Protein 8YEI (pdb70)

Nearest PDB structures (foldseek):
  2r5i-assembly1_B  TM=9.940E-01  e=1.016E-78  human papillomavirus 18
  5y9f-assembly2_F  TM=9.813E-01  e=5.037E-71  human papillomavirus 59
  5y9f-assembly2_I  TM=9.807E-01  e=5.629E-71  human papillomavirus 59
  5y9f-assembly1_E  TM=9.811E-01  e=9.809E-71  human papillomavirus 59
  5w1o-assembly1_C  TM=9.750E-01  e=9.141E-66  Human papillomavirus

Structure (mmCIF, N/CA/C/O backbone):
data_8YEI
#
_entry.id   8YEI
#
_cell.length_a   1.00
_cell.length_b   1.00
_cell.length_c   1.00
_cell.angle_alpha   90.00
_cell.angle_beta   90.00
_cell.angle_gamma   90.00
#
_symmetry.space_group_name_H-M   'P 1'
#
loop_
_entity.id
_entity.type
_entity.pdbx_description
1 polymer 'heavy chain of antibody F5-203'
2 polymer 'light chain of antibody F5-203'
3 polymer 'Major capsid protein L1'
#
loop_
_atom_site.group_PDB
_atom_site.id
_atom_site.type_symbol
_atom_site.label_atom_id
_atom_site.label_alt_id
_atom_site.label_comp_id
_atom_site.label_asym_id
_atom_site.label_entity_id
_atom_site.label_seq_id
_atom_site.pdbx_PDB_ins_code
_atom_site.Cartn_x
_atom_site.Cartn_y
_atom_site.Cartn_z
_atom_site.occupancy
_atom_site.B_iso_or_equiv
_atom_site.auth_seq_id
_atom_site.auth_comp_id
_atom_site.auth_asym_id
_atom_site.auth_atom_id
_atom_site.pdbx_PDB_model_num
ATOM 1 N N . GLN A 1 1 ? 140.799 133.012 170.187 1.00 73.44 1 GLN H N 1
ATOM 2 C CA . GLN A 1 1 ? 139.679 132.095 170.359 1.00 73.44 1 GLN H CA 1
ATOM 3 C C . GLN A 1 1 ? 138.355 132.842 170.217 1.00 73.44 1 GLN H C 1
ATOM 4 O O . GLN A 1 1 ? 138.224 133.981 170.665 1.00 73.44 1 GLN H O 1
ATOM 10 N N . VAL A 1 2 ? 137.379 132.193 169.590 1.00 68.97 2 VAL H N 1
ATOM 11 C CA . VAL A 1 2 ? 136.085 132.814 169.331 1.00 68.97 2 VAL H CA 1
ATOM 12 C C . VAL A 1 2 ? 135.287 132.871 170.626 1.00 68.97 2 VAL H C 1
ATOM 13 O O . VAL A 1 2 ? 135.131 131.860 171.321 1.00 68.97 2 VAL H O 1
ATOM 17 N N . GLN A 1 3 ? 134.782 134.058 170.954 1.00 71.93 3 GLN H N 1
ATOM 18 C CA . GLN A 1 3 ? 134.002 134.282 172.160 1.00 71.93 3 GLN H CA 1
ATOM 19 C C . GLN A 1 3 ? 132.671 134.913 171.779 1.00 71.93 3 GLN H C 1
ATOM 20 O O . GLN A 1 3 ? 132.609 135.758 170.881 1.00 71.93 3 GLN H O 1
ATOM 26 N N . LEU A 1 4 ? 131.607 134.494 172.459 1.00 70.97 4 LEU H N 1
ATOM 27 C CA . LEU A 1 4 ? 130.254 134.959 172.185 1.00 70.97 4 LEU H CA 1
ATOM 28 C C . LEU A 1 4 ? 129.691 135.625 173.430 1.00 70.97 4 LEU H C 1
ATOM 29 O O . LEU A 1 4 ? 129.818 135.086 174.535 1.00 70.97 4 LEU H O 1
ATOM 34 N N . GLN A 1 5 ? 129.070 136.790 173.256 1.00 75.64 5 GLN H N 1
ATOM 35 C CA . GLN A 1 5 ? 128.495 137.523 174.378 1.00 75.64 5 GLN H CA 1
ATOM 36 C C . GLN A 1 5 ? 127.059 137.907 174.059 1.00 75.64 5 GLN H C 1
ATOM 37 O O . GLN A 1 5 ? 126.770 138.370 172.953 1.00 75.64 5 GLN H O 1
ATOM 43 N N . GLU A 1 6 ? 126.165 137.725 175.028 1.00 76.29 6 GLU H N 1
ATOM 44 C CA . GLU A 1 6 ? 124.756 138.054 174.865 1.00 76.29 6 GLU H CA 1
ATOM 45 C C . GLU A 1 6 ? 124.415 139.328 175.626 1.00 76.29 6 GLU H C 1
ATOM 46 O O . GLU A 1 6 ? 124.817 139.504 176.779 1.00 76.29 6 GLU H O 1
ATOM 52 N N . SER A 1 7 ? 123.668 140.213 174.970 1.00 79.85 7 SER H N 1
ATOM 53 C CA . SER A 1 7 ? 123.228 141.468 175.561 1.00 79.85 7 SER H CA 1
ATOM 54 C C . SER A 1 7 ? 121.744 141.669 175.295 1.00 79.85 7 SER H C 1
ATOM 55 O O . SER A 1 7 ? 121.263 141.433 174.182 1.00 79.85 7 SER H O 1
ATOM 58 N N . GLY A 1 8 ? 121.022 142.112 176.321 1.00 84.24 8 GLY H N 1
ATOM 59 C CA . GLY A 1 8 ? 119.611 142.382 176.196 1.00 84.24 8 GLY H CA 1
ATOM 60 C C . GLY A 1 8 ? 118.949 142.646 177.533 1.00 84.24 8 GLY H C 1
ATOM 61 O O . GLY A 1 8 ? 119.575 142.540 178.593 1.00 84.24 8 GLY H O 1
ATOM 62 N N . PRO A 1 9 ? 117.667 143.013 177.505 1.00 88.06 9 PRO H N 1
ATOM 63 C CA . PRO A 1 9 ? 116.934 143.242 178.759 1.00 88.06 9 PRO H CA 1
ATOM 64 C C . PRO A 1 9 ? 116.722 141.941 179.519 1.00 88.06 9 PRO H C 1
ATOM 65 O O . PRO A 1 9 ? 116.227 140.956 178.967 1.00 88.06 9 PRO H O 1
ATOM 69 N N . GLY A 1 10 ? 117.114 141.945 180.794 1.00 88.22 10 GLY H N 1
ATOM 70 C CA . GLY A 1 10 ? 116.924 140.766 181.622 1.00 88.22 10 GLY H CA 1
ATOM 71 C C . GLY A 1 10 ? 115.465 140.482 181.923 1.00 88.22 10 GLY H C 1
ATOM 72 O O . GLY A 1 10 ? 115.046 139.323 181.974 1.00 88.22 10 GLY H O 1
ATOM 73 N N . LEU A 1 11 ? 114.672 141.530 182.129 1.00 90.85 11 LEU H N 1
ATOM 74 C CA . LEU A 1 11 ? 113.263 141.397 182.474 1.00 90.85 11 LEU H CA 1
ATOM 75 C C . LEU A 1 11 ? 112.426 141.873 181.294 1.00 90.85 11 LEU H C 1
ATOM 76 O O . LEU A 1 11 ? 112.579 143.012 180.839 1.00 90.85 11 LEU H O 1
ATOM 81 N N . VAL A 1 12 ? 111.549 141.002 180.803 1.00 93.17 12 VAL H N 1
ATOM 82 C CA . VAL A 1 12 ? 110.641 141.315 179.706 1.00 93.17 12 VAL H CA 1
ATOM 83 C C . VAL A 1 12 ? 109.223 141.038 180.185 1.00 93.17 12 VAL H C 1
ATOM 84 O O . VAL A 1 12 ? 108.918 139.922 180.622 1.00 93.17 12 VAL H O 1
ATOM 88 N N . LYS A 1 13 ? 108.363 142.051 180.111 1.00 95.21 13 LYS H N 1
ATOM 89 C CA . LYS A 1 13 ? 106.974 141.877 180.497 1.00 95.21 13 LYS H CA 1
ATOM 90 C C . LYS A 1 13 ? 106.250 141.000 179.474 1.00 95.21 13 LYS H C 1
ATOM 91 O O . LYS A 1 13 ? 106.618 140.983 178.296 1.00 95.21 13 LYS H O 1
ATOM 97 N N . PRO A 1 14 ? 105.242 140.236 179.906 1.00 95.19 14 PRO H N 1
ATOM 98 C CA . PRO A 1 14 ? 104.544 139.337 178.978 1.00 95.19 14 PRO H CA 1
ATOM 99 C C . PRO A 1 14 ? 103.795 140.088 177.887 1.00 95.19 14 PRO H C 1
ATOM 100 O O . PRO A 1 14 ? 103.321 141.209 178.086 1.00 95.19 14 PRO H O 1
ATOM 104 N N . SER A 1 15 ? 103.710 139.437 176.721 1.00 93.63 15 SER H N 1
ATOM 105 C CA . SER A 1 15 ? 103.099 139.901 175.473 1.00 93.63 15 SER H CA 1
ATOM 106 C C . SER A 1 15 ? 103.856 141.051 174.817 1.00 93.63 15 SER H C 1
ATOM 107 O O . SER A 1 15 ? 103.337 141.662 173.874 1.00 93.63 15 SER H O 1
ATOM 110 N N . GLU A 1 16 ? 105.064 141.368 175.278 1.00 93.58 16 GLU H N 1
ATOM 111 C CA . GLU A 1 16 ? 105.956 142.262 174.558 1.00 93.58 16 GLU H CA 1
ATOM 112 C C . GLU A 1 16 ? 106.939 141.439 173.727 1.00 93.58 16 GLU H C 1
ATOM 113 O O . GLU A 1 16 ? 106.802 140.220 173.584 1.00 93.58 16 GLU H O 1
ATOM 119 N N . THR A 1 17 ? 107.944 142.108 173.171 1.00 88.69 17 THR H N 1
ATOM 120 C CA . THR A 1 17 ? 108.922 141.473 172.300 1.00 88.69 17 THR H CA 1
ATOM 121 C C . THR A 1 17 ? 110.226 141.260 173.059 1.00 88.69 17 THR H C 1
ATOM 122 O O . THR A 1 17 ? 110.748 142.191 173.682 1.00 88.69 17 THR H O 1
ATOM 126 N N . LEU A 1 18 ? 110.741 140.035 173.007 1.00 85.17 18 LEU H N 1
ATOM 127 C CA . LEU A 1 18 ? 112.014 139.689 173.624 1.00 85.17 18 LEU H CA 1
ATOM 128 C C . LEU A 1 18 ? 113.125 139.971 172.621 1.00 85.17 18 LEU H C 1
ATOM 129 O O . LEU A 1 18 ? 113.183 139.338 171.564 1.00 85.17 18 LEU H O 1
ATOM 134 N N . SER A 1 19 ? 114.003 140.912 172.950 1.00 84.20 19 SER H N 1
ATOM 135 C CA . SER A 1 19 ? 115.095 141.303 172.070 1.00 84.20 19 SER H CA 1
ATOM 136 C C . SER A 1 19 ? 116.423 140.929 172.711 1.00 84.20 19 SER H C 1
ATOM 137 O O . SER A 1 19 ? 116.690 141.299 173.859 1.00 84.20 19 SER H O 1
ATOM 140 N N . LEU A 1 20 ? 117.248 140.191 171.971 1.00 79.15 20 LEU H N 1
ATOM 141 C CA . LEU A 1 20 ? 118.589 139.848 172.418 1.00 79.15 20 LEU H CA 1
ATOM 142 C C . LEU A 1 20 ? 119.549 140.013 171.253 1.00 79.15 20 LEU H C 1
ATOM 143 O O . LEU A 1 20 ? 119.155 139.945 170.089 1.00 79.15 20 LEU H O 1
ATOM 148 N N . THR A 1 21 ? 120.820 140.235 171.574 1.00 76.27 21 THR H N 1
ATOM 149 C CA . THR A 1 21 ? 121.855 140.293 170.555 1.00 76.27 21 THR H CA 1
ATOM 150 C C . THR A 1 21 ? 123.061 139.497 171.029 1.00 76.27 21 THR H C 1
ATOM 151 O O . THR A 1 21 ? 123.302 139.357 172.231 1.00 76.27 21 THR H O 1
ATOM 155 N N . CYS A 1 22 ? 123.795 138.941 170.070 1.00 74.18 22 CYS H N 1
ATOM 156 C CA . CYS A 1 22 ? 125.024 138.213 170.338 1.00 74.18 22 CYS H CA 1
ATOM 157 C C . CYS A 1 22 ? 126.151 138.845 169.542 1.00 74.18 22 CYS H C 1
ATOM 158 O O . CYS A 1 22 ? 126.034 139.025 168.323 1.00 74.18 22 CYS H O 1
ATOM 161 N N . THR A 1 23 ? 127.229 139.179 170.242 1.00 74.69 23 THR H N 1
ATOM 162 C CA . THR A 1 23 ? 128.425 139.775 169.668 1.00 74.69 23 THR H CA 1
ATOM 163 C C . THR A 1 23 ? 129.533 138.733 169.654 1.00 74.69 23 THR H C 1
ATOM 164 O O . THR A 1 23 ? 129.744 138.028 170.651 1.00 74.69 23 THR H O 1
ATOM 168 N N . VAL A 1 24 ? 130.224 138.634 168.522 1.00 72.73 24 VAL H N 1
ATOM 169 C CA . VAL A 1 24 ? 131.300 137.674 168.312 1.00 72.73 24 VAL H CA 1
ATOM 170 C C . VAL A 1 24 ? 132.624 138.421 168.372 1.00 72.73 24 VAL H C 1
ATOM 171 O O . VAL A 1 24 ? 132.833 139.386 167.628 1.00 72.73 24 VAL H O 1
ATOM 175 N N . SER A 1 25 ? 133.515 137.976 169.253 1.00 72.91 25 SER H N 1
ATOM 176 C CA . SER A 1 25 ? 134.830 138.579 169.419 1.00 72.91 25 SER H CA 1
ATOM 177 C C . SER A 1 25 ? 135.896 137.535 169.126 1.00 72.91 25 SER H C 1
ATOM 178 O O . SER A 1 25 ? 135.817 136.406 169.620 1.00 72.91 25 SER H O 1
ATOM 181 N N . GLY A 1 26 ? 136.891 137.913 168.329 1.00 71.80 26 GLY H N 1
ATOM 182 C CA . GLY A 1 26 ? 137.942 136.993 167.949 1.00 71.80 26 GLY H CA 1
ATOM 183 C C . GLY A 1 26 ? 137.620 136.096 166.778 1.00 71.80 26 GLY H C 1
ATOM 184 O O . GLY A 1 26 ? 138.395 135.176 166.493 1.00 71.80 26 GLY H O 1
ATOM 185 N N . GLY A 1 27 ? 136.505 136.329 166.089 1.00 68.65 27 GLY H N 1
ATOM 186 C CA . GLY A 1 27 ? 136.132 135.531 164.942 1.00 68.65 27 GLY H CA 1
ATOM 187 C C . GLY A 1 27 ? 135.303 136.345 163.973 1.00 68.65 27 GLY H C 1
ATOM 188 O O . GLY A 1 27 ? 134.944 137.493 164.241 1.00 68.65 27 GLY H O 1
ATOM 189 N N . SER A 1 28 ? 134.999 135.733 162.833 1.00 66.08 28 SER H N 1
ATOM 190 C CA . SER A 1 28 ? 134.205 136.358 161.788 1.00 66.08 28 SER H CA 1
ATOM 191 C C . SER A 1 28 ? 132.822 135.724 161.735 1.00 66.08 28 SER H C 1
ATOM 192 O O . SER A 1 28 ? 132.643 134.552 162.077 1.00 66.08 28 SER H O 1
ATOM 195 N N . ILE A 1 29 ? 131.842 136.513 161.298 1.00 65.30 29 ILE H N 1
ATOM 196 C CA . ILE A 1 29 ? 130.455 136.065 161.281 1.00 65.30 29 ILE H CA 1
ATOM 197 C C . ILE A 1 29 ? 130.026 135.586 159.892 1.00 65.30 29 ILE H C 1
ATOM 198 O O . ILE A 1 29 ? 129.062 134.811 159.784 1.00 65.30 29 ILE H O 1
ATOM 203 N N . THR A 1 30 ? 130.757 135.954 158.839 1.00 65.11 30 THR H N 1
ATOM 204 C CA . THR A 1 30 ? 130.385 135.621 157.469 1.00 65.11 30 THR H CA 1
ATOM 205 C C . THR A 1 30 ? 130.899 134.256 157.029 1.00 65.11 30 THR H C 1
ATOM 206 O O . THR A 1 30 ? 131.080 134.028 155.825 1.00 65.11 30 THR H O 1
ATOM 210 N N . ARG A 1 31 ? 131.136 133.337 157.963 1.00 61.37 31 ARG H N 1
ATOM 211 C CA . ARG A 1 31 ? 131.689 132.032 157.624 1.00 61.37 31 ARG H CA 1
ATOM 212 C C . ARG A 1 31 ? 130.763 130.881 157.980 1.00 61.37 31 ARG H C 1
ATOM 213 O O . ARG A 1 31 ? 130.525 130.005 157.140 1.00 61.37 31 ARG H O 1
ATOM 221 N N . TYR A 1 32 ? 130.230 130.852 159.195 1.00 59.87 32 TYR H N 1
ATOM 222 C CA . TYR A 1 32 ? 129.505 129.694 159.701 1.00 59.87 32 TYR H CA 1
ATOM 223 C C . TYR A 1 32 ? 128.061 130.066 160.020 1.00 59.87 32 TYR H C 1
ATOM 224 O O . TYR A 1 32 ? 127.614 131.191 159.786 1.00 59.87 32 TYR H O 1
ATOM 233 N N . HIS A 1 33 ? 127.330 129.093 160.555 1.00 57.97 33 HIS H N 1
ATOM 234 C CA . HIS A 1 33 ? 125.953 129.287 160.980 1.00 57.97 33 HIS H CA 1
ATOM 235 C C . HIS A 1 33 ? 125.933 129.752 162.430 1.00 57.97 33 HIS H C 1
ATOM 236 O O . HIS A 1 33 ? 126.829 129.432 163.211 1.00 57.97 33 HIS H O 1
ATOM 243 N N . TRP A 1 34 ? 124.900 130.508 162.794 1.00 61.21 34 TRP H N 1
ATOM 244 C CA . TRP A 1 34 ? 124.812 131.076 164.135 1.00 61.21 34 TRP H CA 1
ATOM 245 C C . TRP A 1 34 ? 123.432 130.798 164.707 1.00 61.21 34 TRP H C 1
ATOM 246 O O . TRP A 1 34 ? 122.432 131.294 164.183 1.00 61.21 34 TRP H O 1
ATOM 257 N N . SER A 1 35 ? 123.381 130.018 165.782 1.00 62.90 35 SER H N 1
ATOM 258 C CA . SER A 1 35 ? 122.130 129.526 166.338 1.00 62.90 35 SER H CA 1
ATOM 259 C C . SER A 1 35 ? 121.838 130.167 167.688 1.00 62.90 35 SER H C 1
ATOM 260 O O . SER A 1 35 ? 122.738 130.620 168.400 1.00 62.90 35 SER H O 1
ATOM 263 N N . TRP A 1 36 ? 120.552 130.191 168.029 1.00 66.82 36 TRP H N 1
ATOM 264 C CA . TRP A 1 36 ? 120.071 130.614 169.337 1.00 66.82 36 TRP H CA 1
ATOM 265 C C . TRP A 1 36 ? 119.429 129.413 170.015 1.00 66.82 36 TRP H C 1
ATOM 266 O O . TRP A 1 36 ? 118.612 128.721 169.402 1.00 66.82 36 TRP H O 1
ATOM 277 N N . ILE A 1 37 ? 119.827 129.137 171.256 1.00 65.19 37 ILE H N 1
ATOM 278 C CA . ILE A 1 37 ? 119.411 127.934 171.969 1.00 65.19 37 ILE H CA 1
ATOM 279 C C . ILE A 1 37 ? 119.010 128.332 173.382 1.00 65.19 37 ILE H C 1
ATOM 280 O O . ILE A 1 37 ? 119.800 128.950 174.101 1.00 65.19 37 ILE H O 1
ATOM 285 N N . ARG A 1 38 ? 117.798 127.971 173.790 1.00 70.40 38 ARG H N 1
ATOM 286 C CA . ARG A 1 38 ? 117.283 128.386 175.087 1.00 70.40 38 ARG H CA 1
ATOM 287 C C . ARG A 1 38 ? 117.116 127.196 176.023 1.00 70.40 38 ARG H C 1
ATOM 288 O O . ARG A 1 38 ? 116.789 126.084 175.599 1.00 70.40 38 ARG H O 1
ATOM 296 N N . GLN A 1 39 ? 117.363 127.445 177.306 1.00 72.92 39 GLN H N 1
ATOM 297 C CA . GLN A 1 39 ? 117.175 126.455 178.368 1.00 72.92 39 GLN H CA 1
ATOM 298 C C . GLN A 1 39 ? 116.220 127.015 179.409 1.00 72.92 39 GLN H C 1
ATOM 299 O O . GLN A 1 39 ? 116.614 127.880 180.210 1.00 72.92 39 GLN H O 1
ATOM 305 N N . PRO A 1 40 ? 114.949 126.607 179.408 1.00 75.31 40 PRO H N 1
ATOM 306 C CA . PRO A 1 40 ? 114.082 126.945 180.531 1.00 75.31 40 PRO H CA 1
ATOM 307 C C . PRO A 1 40 ? 114.537 126.224 181.786 1.00 75.31 40 PRO H C 1
ATOM 308 O O . PRO A 1 40 ? 115.135 125.137 181.710 1.00 75.31 40 PRO H O 1
ATOM 312 N N . PRO A 1 41 ? 114.307 126.805 182.966 1.00 77.85 41 PRO H N 1
ATOM 313 C CA . PRO A 1 41 ? 114.721 126.138 184.207 1.00 77.85 41 PRO H CA 1
ATOM 314 C C . PRO A 1 41 ? 113.934 124.859 184.451 1.00 77.85 41 PRO H C 1
ATOM 315 O O . PRO A 1 41 ? 112.744 124.768 184.141 1.00 77.85 41 PRO H O 1
ATOM 319 N N . GLY A 1 42 ? 114.619 123.863 185.008 1.00 78.09 42 GLY H N 1
ATOM 320 C CA . GLY A 1 42 ? 114.014 122.583 185.303 1.00 78.09 42 GLY H CA 1
ATOM 321 C C . GLY A 1 42 ? 113.949 121.613 184.144 1.00 78.09 42 GLY H C 1
ATOM 322 O O . GLY A 1 42 ? 113.470 120.486 184.330 1.00 78.09 42 GLY H O 1
ATOM 323 N N . LYS A 1 43 ? 114.412 122.004 182.957 1.00 75.59 43 LYS H N 1
ATOM 324 C CA . LYS A 1 43 ? 114.374 121.143 181.785 1.00 75.59 43 LYS H CA 1
ATOM 325 C C . LYS A 1 43 ? 115.627 121.382 180.952 1.00 75.59 43 LYS H C 1
ATOM 326 O O . LYS A 1 43 ? 116.514 122.153 181.331 1.00 75.59 43 LYS H O 1
ATOM 332 N N . GLY A 1 44 ? 115.696 120.710 179.804 1.00 72.73 44 GLY H N 1
ATOM 333 C CA . GLY A 1 44 ? 116.863 120.752 178.951 1.00 72.73 44 GLY H CA 1
ATOM 334 C C . GLY A 1 44 ? 116.822 121.884 177.941 1.00 72.73 44 GLY H C 1
ATOM 335 O O . GLY A 1 44 ? 115.958 122.763 177.971 1.00 72.73 44 GLY H O 1
ATOM 336 N N . LEU A 1 45 ? 117.791 121.850 177.030 1.00 66.63 45 LEU H N 1
ATOM 337 C CA . LEU A 1 45 ? 117.913 122.877 176.005 1.00 66.63 45 LEU H CA 1
ATOM 338 C C . LEU A 1 45 ? 116.805 122.751 174.967 1.00 66.63 45 LEU H C 1
ATOM 339 O O . LEU A 1 45 ? 116.229 121.680 174.762 1.00 66.63 45 LEU H O 1
ATOM 344 N N . GLU A 1 46 ? 116.510 123.869 174.308 1.00 65.86 46 GLU H N 1
ATOM 345 C CA . GLU A 1 46 ? 115.538 123.912 173.225 1.00 65.86 46 GLU H CA 1
ATOM 346 C C . GLU A 1 46 ? 116.083 124.791 172.110 1.00 65.86 46 GLU H C 1
ATOM 347 O O . GLU A 1 46 ? 116.430 125.952 172.345 1.00 65.86 46 GLU H O 1
ATOM 353 N N . TRP A 1 47 ? 116.161 124.235 170.905 1.00 61.58 47 TRP H N 1
ATOM 354 C CA . TRP A 1 47 ? 116.651 124.994 169.764 1.00 61.58 47 TRP H CA 1
ATOM 355 C C . TRP A 1 47 ? 115.609 126.006 169.308 1.00 61.58 47 TRP H C 1
ATOM 356 O O . TRP A 1 47 ? 114.405 125.735 169.322 1.00 61.58 47 TRP H O 1
ATOM 367 N N . ILE A 1 48 ? 116.081 127.180 168.899 1.00 64.81 48 ILE H N 1
ATOM 368 C CA . ILE A 1 48 ? 115.224 128.249 168.394 1.00 64.81 48 ILE H CA 1
ATOM 369 C C . ILE A 1 48 ? 115.377 128.405 166.885 1.00 64.81 48 ILE H C 1
ATOM 370 O O . ILE A 1 48 ? 114.400 128.316 166.140 1.00 64.81 48 ILE H O 1
ATOM 375 N N . GLY A 1 49 ? 116.595 128.636 166.417 1.00 64.41 49 GLY H N 1
ATOM 376 C CA . GLY A 1 49 ? 116.842 128.777 164.996 1.00 64.41 49 GLY H CA 1
ATOM 377 C C . GLY A 1 49 ? 118.224 129.335 164.758 1.00 64.41 49 GLY H C 1
ATOM 378 O O . GLY A 1 49 ? 118.896 129.819 165.674 1.00 64.41 49 GLY H O 1
ATOM 379 N N . ASN A 1 50 ? 118.633 129.284 163.493 1.00 63.84 50 ASN H N 1
ATOM 380 C CA . ASN A 1 50 ? 119.955 129.744 163.101 1.00 63.84 50 ASN H CA 1
ATOM 381 C C . ASN A 1 50 ? 119.883 130.648 161.878 1.00 63.84 50 ASN H C 1
ATOM 382 O O . ASN A 1 50 ? 118.950 130.580 161.070 1.00 63.84 50 ASN H O 1
ATOM 387 N N . ILE A 1 51 ? 120.900 131.497 161.772 1.00 65.10 51 ILE H N 1
ATOM 388 C CA . ILE A 1 51 ? 121.111 132.406 160.654 1.00 65.10 51 ILE H CA 1
ATOM 389 C C . ILE A 1 51 ? 122.371 131.968 159.918 1.00 65.10 51 ILE H C 1
ATOM 390 O O . ILE A 1 51 ? 123.371 131.588 160.542 1.00 65.10 51 ILE H O 1
ATOM 395 N N . TYR A 1 52 ? 122.309 131.977 158.588 1.00 66.34 52 TYR H N 1
ATOM 396 C CA . TYR A 1 52 ? 123.442 131.553 157.781 1.00 66.34 52 TYR H CA 1
ATOM 397 C C . TYR A 1 52 ? 124.460 132.684 157.669 1.00 66.34 52 TYR H C 1
ATOM 398 O O . TYR A 1 52 ? 124.312 133.759 158.257 1.00 66.34 52 TYR H O 1
ATOM 407 N N . ASN A 1 53 ? 125.514 132.437 156.892 1.00 69.77 53 ASN H N 1
ATOM 408 C CA . ASN A 1 53 ? 126.464 133.496 156.572 1.00 69.77 53 ASN H CA 1
ATOM 409 C C . ASN A 1 53 ? 125.912 134.465 155.529 1.00 69.77 53 ASN H C 1
ATOM 410 O O . ASN A 1 53 ? 126.166 135.673 155.604 1.00 69.77 53 ASN H O 1
ATOM 415 N N . ARG A 1 54 ? 125.157 133.955 154.554 1.00 69.21 54 ARG H N 1
ATOM 416 C CA . ARG A 1 54 ? 124.575 134.800 153.518 1.00 69.21 54 ARG H CA 1
ATOM 417 C C . ARG A 1 54 ? 123.364 135.583 154.004 1.00 69.21 54 ARG H C 1
ATOM 418 O O . ARG A 1 54 ? 123.014 136.597 153.391 1.00 69.21 54 ARG H O 1
ATOM 426 N N . GLY A 1 55 ? 122.720 135.142 155.081 1.00 69.45 55 GLY H N 1
ATOM 427 C CA . GLY A 1 55 ? 121.522 135.791 155.586 1.00 69.45 55 GLY H CA 1
ATOM 428 C C . GLY A 1 55 ? 120.271 134.937 155.555 1.00 69.45 55 GLY H C 1
ATOM 429 O O . GLY A 1 55 ? 119.209 135.418 155.972 1.00 69.45 55 GLY H O 1
ATOM 430 N N . SER A 1 56 ? 120.332 133.697 155.077 1.00 68.47 56 SER H N 1
ATOM 431 C CA . SER A 1 56 ? 119.175 132.816 155.106 1.00 68.47 56 SER H CA 1
ATOM 432 C C . SER A 1 56 ? 118.960 132.271 156.513 1.00 68.47 56 SER H C 1
ATOM 433 O O . SER A 1 56 ? 119.906 132.091 157.284 1.00 68.47 56 SER H O 1
ATOM 436 N N . THR A 1 57 ? 117.698 132.007 156.843 1.00 69.22 57 THR H N 1
ATOM 437 C CA . THR A 1 57 ? 117.306 131.613 158.187 1.00 69.22 57 THR H CA 1
ATOM 438 C C . THR A 1 57 ? 116.684 130.223 158.182 1.00 69.22 57 THR H C 1
ATOM 439 O O . THR A 1 57 ? 116.072 129.801 157.196 1.00 69.22 57 THR H O 1
ATOM 443 N N . LYS A 1 58 ? 116.850 129.516 159.297 1.00 67.43 58 LYS H N 1
ATOM 444 C CA . LYS A 1 58 ? 116.055 128.337 159.603 1.00 67.43 58 LYS H CA 1
ATOM 445 C C . LYS A 1 58 ? 115.572 128.454 161.039 1.00 67.43 58 LYS H C 1
ATOM 446 O O . LYS A 1 58 ? 116.265 129.010 161.892 1.00 67.43 58 LYS H O 1
ATOM 452 N N . TYR A 1 59 ? 114.377 127.934 161.306 1.00 70.20 59 TYR H N 1
ATOM 453 C CA . TYR A 1 59 ? 113.760 128.110 162.611 1.00 70.20 59 TYR H CA 1
ATOM 454 C C . TYR A 1 59 ? 113.172 126.797 163.101 1.00 70.20 59 TYR H C 1
ATOM 455 O O . TYR A 1 59 ? 112.865 125.894 162.319 1.00 70.20 59 TYR H O 1
ATOM 464 N N . ASN A 1 60 ? 113.032 126.705 164.416 1.00 69.52 60 ASN H N 1
ATOM 465 C CA . ASN A 1 60 ? 112.211 125.663 165.012 1.00 69.52 60 ASN H CA 1
ATOM 466 C C . ASN A 1 60 ? 110.762 125.899 164.603 1.00 69.52 60 ASN H C 1
ATOM 467 O O . ASN A 1 60 ? 110.259 127.017 164.767 1.00 69.52 60 ASN H O 1
ATOM 472 N N . PRO A 1 61 ? 110.081 124.901 164.021 1.00 72.39 61 PRO H N 1
ATOM 473 C CA . PRO A 1 61 ? 108.684 125.113 163.594 1.00 72.39 61 PRO H CA 1
ATOM 474 C C . PRO A 1 61 ? 107.740 125.513 164.715 1.00 72.39 61 PRO H C 1
ATOM 475 O O . PRO A 1 61 ? 106.890 126.390 164.512 1.00 72.39 61 PRO H O 1
ATOM 479 N N . SER A 1 62 ? 107.905 124.936 165.911 1.00 73.63 62 SER H N 1
ATOM 480 C CA . SER A 1 62 ? 107.035 125.257 167.039 1.00 73.63 62 SER H CA 1
ATOM 481 C C . SER A 1 62 ? 107.182 126.702 167.500 1.00 73.63 62 SER H C 1
ATOM 482 O O . SER A 1 62 ? 106.287 127.217 168.179 1.00 73.63 62 SER H O 1
ATOM 485 N N . LEU A 1 63 ? 108.284 127.362 167.149 1.00 74.45 63 LEU H N 1
ATOM 486 C CA . LEU A 1 63 ? 108.467 128.783 167.404 1.00 74.45 63 LEU H CA 1
ATOM 487 C C . LEU A 1 63 ? 108.543 129.595 166.116 1.00 74.45 63 LEU H C 1
ATOM 488 O O . LEU A 1 63 ? 108.842 130.794 166.171 1.00 74.45 63 LEU H O 1
ATOM 493 N N . LYS A 1 64 ? 108.250 128.974 164.963 1.00 75.04 64 LYS H N 1
ATOM 494 C CA . LYS A 1 64 ? 108.505 129.609 163.670 1.00 75.04 64 LYS H CA 1
ATOM 495 C C . LYS A 1 64 ? 107.653 130.854 163.457 1.00 75.04 64 LYS H C 1
ATOM 496 O O . LYS A 1 64 ? 108.071 131.781 162.753 1.00 75.04 64 LYS H O 1
ATOM 502 N N . SER A 1 65 ? 106.469 130.903 164.062 1.00 78.92 65 SER H N 1
ATOM 503 C CA . SER A 1 65 ? 105.612 132.072 163.936 1.00 78.92 65 SER H CA 1
ATOM 504 C C . SER A 1 65 ? 106.031 133.222 164.842 1.00 78.92 65 SER H C 1
ATOM 505 O O . SER A 1 65 ? 105.546 134.342 164.650 1.00 78.92 65 SER H O 1
ATOM 508 N N . ARG A 1 66 ? 106.912 132.986 165.817 1.00 80.00 66 ARG H N 1
ATOM 509 C CA . ARG A 1 66 ? 107.231 134.003 166.809 1.00 80.00 66 ARG H CA 1
ATOM 510 C C . ARG A 1 66 ? 108.695 134.416 166.842 1.00 80.00 66 ARG H C 1
ATOM 511 O O . ARG A 1 66 ? 109.065 135.230 167.693 1.00 80.00 66 ARG H O 1
ATOM 519 N N . VAL A 1 67 ? 109.537 133.896 165.954 1.00 77.85 67 VAL H N 1
ATOM 520 C CA . VAL A 1 67 ? 110.979 134.098 166.035 1.00 77.85 67 VAL H CA 1
ATOM 521 C C . VAL A 1 67 ? 111.463 134.783 164.766 1.00 77.85 67 VAL H C 1
ATOM 522 O O . VAL A 1 67 ? 111.187 134.313 163.656 1.00 77.85 67 VAL H O 1
ATOM 526 N N . THR A 1 68 ? 112.186 135.891 164.934 1.00 77.98 68 THR H N 1
ATOM 527 C CA . THR A 1 68 ? 112.869 136.566 163.837 1.00 77.98 68 THR H CA 1
ATOM 528 C C . THR A 1 68 ? 114.334 136.732 164.212 1.00 77.98 68 THR H C 1
ATOM 529 O O . THR A 1 68 ? 114.648 137.346 165.237 1.00 77.98 68 THR H O 1
ATOM 533 N N . ILE A 1 69 ? 115.228 136.197 163.386 1.00 74.54 69 ILE H N 1
ATOM 534 C CA . ILE A 1 69 ? 116.663 136.268 163.635 1.00 74.54 69 ILE H CA 1
ATOM 535 C C . ILE A 1 69 ? 117.289 137.122 162.544 1.00 74.54 69 ILE H C 1
ATOM 536 O O . ILE A 1 69 ? 117.121 136.839 161.351 1.00 74.54 69 ILE H O 1
ATOM 541 N N . SER A 1 70 ? 118.008 138.163 162.952 1.00 72.73 70 SER H N 1
ATOM 542 C CA . SER A 1 70 ? 118.671 139.070 162.029 1.00 72.73 70 SER H CA 1
ATOM 543 C C . SER A 1 70 ? 120.178 138.991 162.226 1.00 72.73 70 SER H C 1
ATOM 544 O O . SER A 1 70 ? 120.663 138.533 163.261 1.00 72.73 70 SER H O 1
ATOM 547 N N . ILE A 1 71 ? 120.919 139.446 161.219 1.00 73.51 71 ILE H N 1
ATOM 548 C CA . ILE A 1 71 ? 122.376 139.429 161.247 1.00 73.51 71 ILE H CA 1
ATOM 549 C C . ILE A 1 71 ? 122.896 140.796 160.816 1.00 73.51 71 ILE H C 1
ATOM 550 O O . ILE A 1 71 ? 122.376 141.404 159.873 1.00 73.51 71 ILE H O 1
ATOM 555 N N . ASP A 1 72 ? 123.895 141.304 161.540 1.00 75.89 72 ASP H N 1
ATOM 556 C CA . ASP A 1 72 ? 124.545 142.573 161.237 1.00 75.89 72 ASP H CA 1
ATOM 557 C C . ASP A 1 72 ? 126.022 142.290 160.993 1.00 75.89 72 ASP H C 1
ATOM 558 O O . ASP A 1 72 ? 126.772 142.006 161.937 1.00 75.89 72 ASP H O 1
ATOM 563 N N . ILE A 1 73 ? 126.425 142.351 159.721 1.00 74.35 73 ILE H N 1
ATOM 564 C CA . ILE A 1 73 ? 127.805 142.064 159.342 1.00 74.35 73 ILE H CA 1
ATOM 565 C C . ILE A 1 73 ? 128.740 143.167 159.821 1.00 74.35 73 ILE H C 1
ATOM 566 O O . ILE A 1 73 ? 129.838 142.894 160.322 1.00 74.35 73 ILE H O 1
ATOM 571 N N . SER A 1 74 ? 128.327 144.429 159.661 1.00 75.56 74 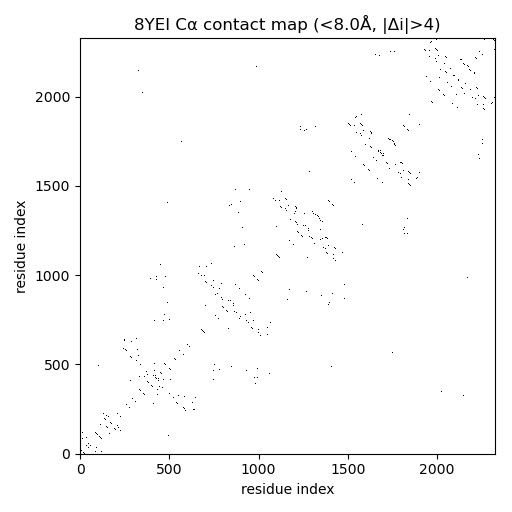SER H N 1
ATOM 572 C CA . SER A 1 74 ? 129.172 145.554 160.055 1.00 75.56 74 SER H CA 1
ATOM 573 C C . SER A 1 74 ? 129.388 145.592 161.563 1.00 75.56 74 SER H C 1
ATOM 574 O O . SER A 1 74 ? 130.501 145.861 162.029 1.00 75.56 74 SER H O 1
ATOM 577 N N . ASN A 1 75 ? 128.341 145.321 162.340 1.00 75.88 75 ASN H N 1
ATOM 578 C CA . ASN A 1 75 ? 128.464 145.287 163.790 1.00 75.88 75 ASN H CA 1
ATOM 579 C C . ASN A 1 75 ? 129.005 143.962 164.310 1.00 75.88 75 ASN H C 1
ATOM 580 O O . ASN A 1 75 ? 129.277 143.866 165.513 1.00 75.88 75 ASN H O 1
ATOM 585 N N . ASN A 1 76 ? 129.169 142.962 163.432 1.00 73.84 76 ASN H N 1
ATOM 586 C CA . ASN A 1 76 ? 129.639 141.617 163.788 1.00 73.84 76 ASN H CA 1
ATOM 587 C C . ASN A 1 76 ? 128.750 140.991 164.864 1.00 73.84 76 ASN H C 1
ATOM 588 O O . ASN A 1 76 ? 129.225 140.435 165.856 1.00 73.84 76 ASN H O 1
ATOM 593 N N . GLN A 1 77 ? 127.437 141.097 164.664 1.00 73.10 77 GLN H N 1
ATOM 594 C CA . GLN A 1 77 ? 126.476 140.652 165.664 1.00 73.10 77 GLN H CA 1
ATOM 595 C C . GLN A 1 77 ? 125.319 139.937 164.985 1.00 73.10 77 GLN H C 1
ATOM 596 O O . GLN A 1 77 ? 125.139 140.015 163.770 1.00 73.10 77 GLN H O 1
ATOM 602 N N . PHE A 1 78 ? 124.534 139.225 165.788 1.00 70.25 78 PHE H N 1
ATOM 603 C CA . PHE A 1 78 ? 123.284 138.659 165.294 1.00 70.25 78 PHE H CA 1
ATOM 604 C C . PHE A 1 78 ? 122.253 138.643 166.411 1.00 70.25 78 PHE H C 1
ATOM 605 O O . PHE A 1 78 ? 122.566 138.315 167.557 1.00 70.25 78 PHE H O 1
ATOM 613 N N . SER A 1 79 ? 121.023 139.008 166.064 1.00 73.65 79 SER H N 1
ATOM 614 C CA . SER A 1 79 ? 119.992 139.339 167.033 1.00 73.65 79 SER H CA 1
ATOM 615 C C . SER A 1 79 ? 118.805 138.390 166.930 1.00 73.65 79 SER H C 1
ATOM 616 O O . SER A 1 79 ? 118.448 137.918 165.844 1.00 73.65 79 SER H O 1
ATOM 619 N N . LEU A 1 80 ? 118.192 138.148 168.087 1.00 74.80 80 LEU H N 1
ATOM 620 C CA . LEU A 1 80 ? 117.008 137.317 168.252 1.00 74.80 80 LEU H CA 1
ATOM 621 C C . LEU A 1 80 ? 115.842 138.189 168.693 1.00 74.80 80 LEU H C 1
ATOM 622 O O . LEU A 1 80 ? 115.984 139.000 169.616 1.00 74.80 80 LEU H O 1
ATOM 627 N N . ARG A 1 81 ? 114.693 138.016 168.040 1.00 80.81 81 ARG H N 1
ATOM 628 C CA . ARG A 1 81 ? 113.461 138.693 168.413 1.00 80.81 81 ARG H CA 1
ATOM 629 C C . ARG A 1 81 ? 112.375 137.645 168.591 1.00 80.81 81 ARG H C 1
ATOM 630 O O . ARG A 1 81 ? 112.147 136.824 167.697 1.00 80.81 81 ARG H O 1
ATOM 638 N N . LEU A 1 82 ? 111.709 137.681 169.742 1.00 84.11 82 LEU H N 1
ATOM 639 C CA . LEU A 1 82 ? 110.724 136.674 170.131 1.00 84.11 82 LEU H CA 1
ATOM 640 C C . LEU A 1 82 ? 109.458 137.402 170.573 1.00 84.11 82 LEU H C 1
ATOM 641 O O . LEU A 1 82 ? 109.357 137.845 171.721 1.00 84.11 82 LEU H O 1
ATOM 646 N N . SER A 1 83 ? 108.495 137.522 169.664 1.00 86.79 83 SER H N 1
ATOM 647 C CA . SER A 1 83 ? 107.278 138.267 169.942 1.00 86.79 83 SER H CA 1
ATOM 648 C C . SER A 1 83 ? 106.280 137.418 170.722 1.00 86.79 83 SER H C 1
ATOM 649 O O . SER A 1 83 ? 106.258 136.188 170.607 1.00 86.79 83 SER H O 1
ATOM 652 N N . SER A 1 84 ? 105.456 138.102 171.523 1.00 89.30 84 SER H N 1
ATOM 653 C CA . SER A 1 84 ? 104.376 137.508 172.319 1.00 89.30 84 SER H CA 1
ATOM 654 C C . SER A 1 84 ? 104.906 136.437 173.276 1.00 89.30 84 SER H C 1
ATOM 655 O O . SER A 1 84 ? 104.542 135.261 173.207 1.00 89.30 84 SER H O 1
ATOM 658 N N . VAL A 1 85 ? 105.780 136.870 174.179 1.00 89.66 85 VAL H N 1
ATOM 659 C CA . VAL A 1 85 ? 106.373 135.969 175.159 1.00 89.66 85 VAL H CA 1
ATOM 660 C C . VAL A 1 85 ? 105.352 135.627 176.235 1.00 89.66 85 VAL H C 1
ATOM 661 O O . VAL A 1 85 ? 104.487 136.435 176.591 1.00 89.66 85 VAL H O 1
ATOM 665 N N . THR A 1 86 ? 105.447 134.407 176.749 1.00 89.44 86 THR H N 1
ATOM 666 C CA . THR A 1 86 ? 104.619 133.928 177.846 1.00 89.44 86 THR H CA 1
ATOM 667 C C . THR A 1 86 ? 105.521 133.570 179.027 1.00 89.44 86 THR H C 1
ATOM 668 O O . THR A 1 86 ? 106.729 133.817 179.009 1.00 89.44 86 THR H O 1
ATOM 672 N N . ALA A 1 87 ? 104.918 132.980 180.062 1.00 89.17 87 ALA H N 1
ATOM 673 C CA . ALA A 1 87 ? 105.677 132.581 181.241 1.00 89.17 87 ALA H CA 1
ATOM 674 C C . ALA A 1 87 ? 106.625 131.422 180.961 1.00 89.17 87 ALA H C 1
ATOM 675 O O . ALA A 1 87 ? 107.602 131.247 181.697 1.00 89.17 87 ALA H O 1
ATOM 677 N N . ALA A 1 88 ? 106.363 130.633 179.920 1.00 88.21 88 ALA H N 1
ATOM 678 C CA . ALA A 1 88 ? 107.228 129.515 179.568 1.00 88.21 88 ALA H CA 1
ATOM 679 C C . ALA A 1 88 ? 108.478 129.944 178.812 1.00 88.21 88 ALA H C 1
ATOM 680 O O . ALA A 1 88 ? 109.365 129.112 178.595 1.00 88.21 88 ALA H O 1
ATOM 682 N N . ASP A 1 89 ? 108.572 131.208 178.409 1.00 85.31 89 ASP H N 1
ATOM 683 C CA . ASP A 1 89 ? 109.726 131.705 177.674 1.00 85.31 89 ASP H CA 1
ATOM 684 C C . ASP A 1 89 ? 110.826 132.232 178.585 1.00 85.31 89 ASP H C 1
ATOM 685 O O . ASP A 1 89 ? 111.839 132.730 178.083 1.00 85.31 89 ASP H O 1
ATOM 690 N N . THR A 1 90 ? 110.648 132.148 179.901 1.00 84.57 90 THR H N 1
ATOM 691 C CA . THR A 1 90 ? 111.725 132.451 180.835 1.00 84.57 90 THR H CA 1
ATOM 692 C C . THR A 1 90 ? 112.806 131.388 180.701 1.00 84.57 90 THR H C 1
ATOM 693 O O . THR A 1 90 ? 112.556 130.207 180.966 1.00 84.57 90 THR H O 1
ATOM 697 N N . ALA A 1 91 ? 114.000 131.796 180.275 1.00 78.89 91 ALA H N 1
ATOM 698 C CA . ALA A 1 91 ? 115.030 130.819 179.950 1.00 78.89 91 ALA H CA 1
ATOM 699 C C . ALA A 1 91 ? 116.397 131.484 179.943 1.00 78.89 91 ALA H C 1
ATOM 700 O O . ALA A 1 91 ? 116.515 132.709 179.874 1.00 78.89 91 ALA H O 1
ATOM 702 N N . VAL A 1 92 ? 117.429 130.651 180.009 1.00 74.19 92 VAL H N 1
ATOM 703 C CA . VAL A 1 92 ? 118.799 131.087 179.770 1.00 74.19 92 VAL H CA 1
ATOM 704 C C . VAL A 1 92 ? 119.089 130.894 178.287 1.00 74.19 92 VAL H C 1
ATOM 705 O O . VAL A 1 92 ? 119.003 129.775 177.770 1.00 74.19 92 VAL H O 1
ATOM 709 N N . TYR A 1 93 ? 119.415 131.982 177.600 1.00 73.40 93 TYR H N 1
ATOM 710 C CA . TYR A 1 93 ? 119.606 131.972 176.156 1.00 73.40 93 TYR H CA 1
ATOM 711 C C . TYR A 1 93 ? 121.093 131.989 175.836 1.00 73.40 93 TYR H C 1
ATOM 712 O O . TYR A 1 93 ? 121.829 132.850 176.330 1.00 73.40 93 TYR H O 1
ATOM 721 N N . HIS A 1 94 ? 121.530 131.038 175.013 1.00 68.60 94 HIS H N 1
ATOM 722 C CA . HIS A 1 94 ? 122.908 130.943 174.560 1.00 68.60 94 HIS H CA 1
ATOM 723 C C . HIS A 1 94 ? 122.942 131.117 173.050 1.00 68.60 94 HIS H C 1
ATOM 724 O O . HIS A 1 94 ? 122.181 130.465 172.327 1.00 68.60 94 HIS H O 1
ATOM 731 N N . CYS A 1 95 ? 123.821 131.989 172.576 1.00 68.78 95 CYS H N 1
ATOM 732 C CA . CYS A 1 95 ? 124.136 132.044 171.159 1.00 68.78 95 CYS H CA 1
ATOM 733 C C . CYS A 1 95 ? 125.331 131.140 170.892 1.00 68.78 95 CYS H C 1
ATOM 734 O O . CYS A 1 95 ? 126.274 131.090 171.686 1.00 68.78 95 CYS H O 1
ATOM 737 N N . ALA A 1 96 ? 125.279 130.409 169.783 1.00 62.03 96 ALA H N 1
ATOM 738 C CA . ALA A 1 96 ? 126.277 129.390 169.503 1.00 62.03 96 ALA H CA 1
ATOM 739 C C . ALA A 1 96 ? 126.674 129.442 168.036 1.00 62.03 96 ALA H C 1
ATOM 740 O O . ALA A 1 96 ? 125.913 129.896 167.180 1.00 62.03 96 ALA H O 1
ATOM 742 N N . ARG A 1 97 ? 127.885 128.962 167.756 1.00 58.63 97 ARG H N 1
ATOM 743 C CA . ARG A 1 97 ? 128.435 128.943 166.403 1.00 58.63 97 ARG H CA 1
ATOM 744 C C . ARG A 1 97 ? 128.277 127.540 165.829 1.00 58.63 97 ARG H C 1
ATOM 745 O O . ARG A 1 97 ? 129.134 126.676 166.027 1.00 58.63 97 ARG H O 1
ATOM 753 N N . TRP A 1 98 ? 127.184 127.322 165.105 1.00 55.58 98 TRP H N 1
ATOM 754 C CA . TRP A 1 98 ? 126.973 126.069 164.391 1.00 55.58 98 TRP H CA 1
ATOM 755 C C . TRP A 1 98 ? 127.933 126.017 163.209 1.00 55.58 98 TRP H C 1
ATOM 756 O O . TRP A 1 98 ? 127.755 126.736 162.220 1.00 55.58 98 TRP H O 1
ATOM 767 N N . ASP A 1 99 ? 128.957 125.176 163.315 1.00 53.64 99 ASP H N 1
ATOM 768 C CA . ASP A 1 99 ? 129.937 124.991 162.248 1.00 53.64 99 ASP H CA 1
ATOM 769 C C . ASP A 1 99 ? 129.285 124.159 161.152 1.00 53.64 99 ASP H C 1
ATOM 770 O O . ASP A 1 99 ? 129.213 122.933 161.247 1.00 53.64 99 ASP H O 1
ATOM 775 N N . ASN A 1 100 ? 128.804 124.823 160.105 1.00 52.59 100 ASN H N 1
ATOM 776 C CA . ASN A 1 100 ? 128.097 124.131 159.039 1.00 52.59 100 ASN H CA 1
ATOM 777 C C . ASN A 1 100 ? 128.289 124.880 157.729 1.00 52.59 100 ASN H C 1
ATOM 778 O O . ASN A 1 100 ? 128.629 126.065 157.710 1.00 52.59 100 ASN H O 1
ATOM 783 N N . GLY A 1 101 ? 128.069 124.164 156.628 1.00 50.02 101 GLY H N 1
ATOM 784 C CA . GLY A 1 101 ? 128.031 124.765 155.313 1.00 50.02 101 GLY H CA 1
ATOM 785 C C . GLY A 1 101 ? 129.273 124.604 154.465 1.00 50.02 101 GLY H C 1
ATOM 786 O O . GLY A 1 101 ? 129.290 125.105 153.334 1.00 50.02 101 GLY H O 1
ATOM 787 N N . HIS A 1 102 ? 130.310 123.930 154.959 1.00 45.23 102 HIS H N 1
ATOM 788 C CA . HIS A 1 102 ? 131.512 123.701 154.170 1.00 45.23 102 HIS H CA 1
ATOM 789 C C . HIS A 1 102 ? 131.973 122.263 154.373 1.00 45.23 102 HIS H C 1
ATOM 790 O O . HIS A 1 102 ? 131.354 121.488 155.107 1.00 45.23 102 HIS H O 1
ATOM 797 N N . SER A 1 103 ? 133.067 121.908 153.695 1.00 40.83 103 SER H N 1
ATOM 798 C CA . SER A 1 103 ? 133.510 120.518 153.654 1.00 40.83 103 SER H CA 1
ATOM 799 C C . SER A 1 103 ? 134.037 120.049 155.005 1.00 40.83 103 SER H C 1
ATOM 800 O O . SER A 1 103 ? 133.753 118.924 155.430 1.00 40.83 103 SER H O 1
ATOM 803 N N . TYR A 1 104 ? 134.803 120.893 155.694 1.00 38.31 104 TYR H N 1
ATOM 804 C CA . TYR A 1 104 ? 135.418 120.533 156.965 1.00 38.31 104 TYR H CA 1
ATOM 805 C C . TYR A 1 104 ? 134.664 121.104 158.154 1.00 38.31 104 TYR H C 1
ATOM 806 O O . TYR A 1 104 ? 135.255 121.350 159.210 1.00 38.31 104 TYR H O 1
ATOM 815 N N . ALA A 1 105 ? 133.365 121.328 157.994 1.00 45.92 105 ALA H N 1
ATOM 816 C CA . ALA A 1 105 ? 132.528 121.701 159.120 1.00 45.92 105 ALA H CA 1
ATOM 817 C C . ALA A 1 105 ? 132.348 120.502 160.036 1.00 45.92 105 ALA H C 1
ATOM 818 O O . ALA A 1 105 ? 132.017 119.404 159.579 1.00 45.92 105 ALA H O 1
ATOM 820 N N . ILE A 1 106 ? 132.573 120.710 161.334 1.00 49.73 106 ILE H N 1
ATOM 821 C CA . ILE A 1 106 ? 132.422 119.620 162.284 1.00 49.73 106 ILE H CA 1
ATOM 822 C C . ILE A 1 106 ? 130.960 119.246 162.482 1.00 49.73 106 ILE H C 1
ATOM 823 O O . ILE A 1 106 ? 130.663 118.122 162.902 1.00 49.73 106 ILE H O 1
ATOM 828 N N . GLY A 1 107 ? 130.035 120.158 162.190 1.00 52.07 107 GLY H N 1
ATOM 829 C CA . GLY A 1 107 ? 128.655 119.989 162.591 1.00 52.07 107 GLY H CA 1
ATOM 830 C C . GLY A 1 107 ? 128.471 120.332 164.055 1.00 52.07 107 GLY H C 1
ATOM 831 O O . GLY A 1 107 ? 129.359 120.085 164.874 1.00 52.07 107 GLY H O 1
ATOM 832 N N . GLY A 1 108 ? 127.342 120.906 164.411 1.00 53.63 108 GLY H N 1
ATOM 833 C CA . GLY A 1 108 ? 127.150 121.278 165.790 1.00 53.63 108 GLY H CA 1
ATOM 834 C C . GLY A 1 108 ? 127.855 122.571 166.145 1.00 53.63 108 GLY H C 1
ATOM 835 O O . GLY A 1 108 ? 128.454 123.253 165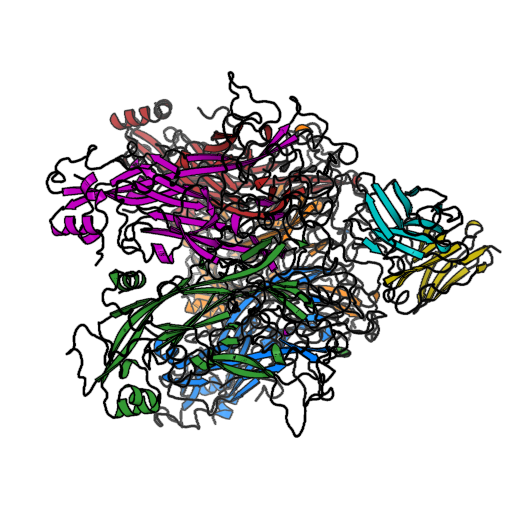.312 1.00 53.63 108 GLY H O 1
ATOM 836 N N . PHE A 1 109 ? 127.788 122.894 167.429 1.00 57.41 109 PHE H N 1
ATOM 837 C CA . PHE A 1 109 ? 128.159 124.207 167.945 1.00 57.41 109 PHE H CA 1
ATOM 838 C C . PHE A 1 109 ? 129.508 124.109 168.647 1.00 57.41 109 PHE H C 1
ATOM 839 O O . PHE A 1 109 ? 129.578 123.757 169.827 1.00 57.41 109 PHE H O 1
ATOM 847 N N . ASP A 1 110 ? 130.579 124.442 167.924 1.00 59.40 110 ASP H N 1
ATOM 848 C CA . ASP A 1 110 ? 131.917 124.348 168.499 1.00 59.40 110 ASP H CA 1
ATOM 849 C C . ASP A 1 110 ? 132.148 125.390 169.590 1.00 59.40 110 ASP H C 1
ATOM 850 O O . ASP A 1 110 ? 132.846 125.119 170.574 1.00 59.40 110 ASP H O 1
ATOM 855 N N . TYR A 1 111 ? 131.569 126.578 169.443 1.00 61.60 111 TYR H N 1
ATOM 856 C CA . TYR A 1 111 ? 131.680 127.629 170.445 1.00 61.60 111 TYR H CA 1
ATOM 857 C C . TYR A 1 111 ? 130.298 128.052 170.916 1.00 61.60 111 TYR H C 1
ATOM 858 O O . TYR A 1 111 ? 129.364 128.171 170.118 1.00 61.60 111 TYR H O 1
ATOM 867 N N . TRP A 1 112 ? 130.179 128.268 172.221 1.00 63.99 112 TRP H N 1
ATOM 868 C CA . TRP A 1 112 ? 128.920 128.594 172.867 1.00 63.99 112 TRP H CA 1
ATOM 869 C C . TRP A 1 112 ? 129.043 129.915 173.611 1.00 63.99 112 TRP H C 1
ATOM 870 O O . TRP A 1 112 ? 130.105 130.250 174.144 1.00 63.99 112 TRP H O 1
ATOM 881 N N . GLY A 1 113 ? 127.945 130.660 173.648 1.00 68.60 113 GLY H N 1
ATOM 882 C CA . GLY A 1 113 ? 127.875 131.809 174.518 1.00 68.60 113 GLY H CA 1
ATOM 883 C C . GLY A 1 113 ? 127.604 131.417 175.957 1.00 68.60 113 GLY H C 1
ATOM 884 O O . GLY A 1 113 ? 127.169 130.305 176.254 1.00 68.60 113 GLY H O 1
ATOM 885 N N . GLN A 1 114 ? 127.879 132.355 176.867 1.00 74.48 114 GLN H N 1
ATOM 886 C CA . GLN A 1 114 ? 127.603 132.110 178.278 1.00 74.48 114 GLN H CA 1
ATOM 887 C C . GLN A 1 114 ? 126.107 132.052 178.554 1.00 74.48 114 GLN H C 1
ATOM 888 O O . GLN A 1 114 ? 125.669 131.306 179.437 1.00 74.48 114 GLN H O 1
ATOM 894 N N . GLY A 1 115 ? 125.319 132.819 177.819 1.00 74.32 115 GLY H N 1
ATOM 895 C CA . GLY A 1 115 ? 123.880 132.826 178.010 1.00 74.32 115 GLY H CA 1
ATOM 896 C C . GLY A 1 115 ? 123.435 133.889 178.991 1.00 74.32 115 GLY H C 1
ATOM 897 O O . GLY A 1 115 ? 124.125 134.226 179.952 1.00 74.32 115 GLY H O 1
ATOM 898 N N . ILE A 1 116 ? 122.247 134.428 178.739 1.00 77.56 116 ILE H N 1
ATOM 899 C CA . ILE A 1 116 ? 121.638 135.440 179.592 1.00 77.56 116 ILE H CA 1
ATOM 900 C C . ILE A 1 116 ? 120.280 134.924 180.046 1.00 77.56 116 ILE H C 1
ATOM 901 O O . ILE A 1 116 ? 119.530 134.339 179.257 1.00 77.56 116 ILE H O 1
ATOM 906 N N . LEU A 1 117 ? 119.992 135.080 181.335 1.00 80.73 117 LEU H N 1
ATOM 907 C CA . LEU A 1 117 ? 118.732 134.621 181.907 1.00 80.73 117 LEU H CA 1
ATOM 908 C C . LEU A 1 117 ? 117.683 135.705 181.701 1.00 80.73 117 LEU H C 1
ATOM 909 O O . LEU A 1 117 ? 117.793 136.801 182.259 1.00 80.73 117 LEU H O 1
ATOM 914 N N . VAL A 1 118 ? 116.669 135.403 180.895 1.00 84.07 118 VAL H N 1
ATOM 915 C CA . VAL A 1 118 ? 115.552 136.305 180.654 1.00 84.07 118 VAL H CA 1
ATOM 916 C C . VAL A 1 118 ? 114.343 135.746 181.388 1.00 84.07 118 VAL H C 1
ATOM 917 O O . VAL A 1 118 ? 113.918 134.611 181.129 1.00 84.07 118 VAL H O 1
ATOM 921 N N . THR A 1 119 ? 113.801 136.538 182.308 1.00 89.06 119 THR H N 1
ATOM 922 C CA . THR A 1 119 ? 112.641 136.163 183.102 1.00 89.06 119 THR H CA 1
ATOM 923 C C . THR A 1 119 ? 111.436 136.964 182.632 1.00 89.06 119 THR H C 1
ATOM 924 O O . THR A 1 119 ? 111.507 138.193 182.526 1.00 89.06 119 THR H O 1
ATOM 928 N N . VAL A 1 120 ? 110.340 136.270 182.351 1.00 92.34 120 VAL H N 1
ATOM 929 C CA . VAL A 1 120 ? 109.106 136.899 181.898 1.00 92.34 120 VAL H CA 1
ATOM 930 C C . VAL A 1 120 ? 108.165 136.982 183.092 1.00 92.34 120 VAL H C 1
ATOM 931 O O . VAL A 1 120 ? 107.716 135.957 183.615 1.00 92.34 120 VAL H O 1
ATOM 935 N N . SER A 1 121 ? 107.864 138.204 183.522 1.00 97.79 121 SER H N 1
ATOM 936 C CA . SER A 1 121 ? 107.001 138.422 184.674 1.00 97.79 121 SER H CA 1
ATOM 937 C C . SER A 1 121 ? 106.393 139.812 184.576 1.00 97.79 121 SER H C 1
ATOM 938 O O . SER A 1 121 ? 106.875 140.671 183.833 1.00 97.79 121 SER H O 1
ATOM 941 N N . SER A 1 122 ? 105.326 140.020 185.340 1.00 100.77 122 SER H N 1
ATOM 942 C CA . SER A 1 122 ? 104.635 141.304 185.360 1.00 100.77 122 SER H CA 1
ATOM 943 C C . SER A 1 122 ? 105.140 142.179 186.503 1.00 100.77 122 SER H C 1
ATOM 944 O O . SER A 1 122 ? 105.890 141.720 187.364 1.00 100.77 122 SER H O 1
ATOM 947 N N . GLN B 2 1 ? 111.593 111.851 168.839 1.00 70.37 1 GLN L N 1
ATOM 948 C CA . GLN B 2 1 ? 112.112 112.005 170.193 1.00 70.37 1 GLN L CA 1
ATOM 949 C C . GLN B 2 1 ? 112.681 113.409 170.390 1.00 70.37 1 GLN L C 1
ATOM 950 O O . GLN B 2 1 ? 113.843 113.666 170.072 1.00 70.37 1 GLN L O 1
ATOM 956 N N . SER B 2 2 ? 111.844 114.313 170.908 1.00 69.88 2 SER L N 1
ATOM 957 C CA . SER B 2 2 ? 112.252 115.705 171.083 1.00 69.88 2 SER L CA 1
ATOM 958 C C . SER B 2 2 ? 113.338 115.837 172.143 1.00 69.88 2 SER L C 1
ATOM 959 O O . SER B 2 2 ? 114.316 116.571 171.956 1.00 69.88 2 SER L O 1
ATOM 962 N N . VAL B 2 3 ? 113.185 115.139 173.262 1.00 70.27 3 VAL L N 1
ATOM 963 C CA . VAL B 2 3 ? 114.155 115.163 174.350 1.00 70.27 3 VAL L CA 1
ATOM 964 C C . VAL B 2 3 ? 114.886 113.829 174.352 1.00 70.27 3 VAL L C 1
ATOM 965 O O . VAL B 2 3 ? 114.267 112.777 174.553 1.00 70.27 3 VAL L O 1
ATOM 969 N N . LEU B 2 4 ? 116.195 113.872 174.115 1.00 65.75 4 LEU L N 1
ATOM 970 C CA . LEU B 2 4 ? 117.003 112.662 174.142 1.00 65.75 4 LEU L CA 1
ATOM 971 C C . LEU B 2 4 ? 117.058 112.093 175.552 1.00 65.75 4 LEU L C 1
ATOM 972 O O . LEU B 2 4 ? 117.238 112.824 176.529 1.00 65.75 4 LEU L O 1
ATOM 977 N N . THR B 2 5 ? 116.900 110.776 175.652 1.00 69.39 5 THR L N 1
ATOM 978 C CA . THR B 2 5 ? 116.793 110.110 176.944 1.00 69.39 5 THR L CA 1
ATOM 979 C C . THR B 2 5 ? 118.178 110.004 177.569 1.00 69.39 5 THR L C 1
ATOM 980 O O . THR B 2 5 ? 119.027 109.243 177.096 1.00 69.39 5 THR L O 1
ATOM 984 N N . GLN B 2 6 ? 118.402 110.768 178.635 1.00 71.08 6 GLN L N 1
ATOM 985 C CA . GLN B 2 6 ? 119.623 110.737 179.417 1.00 71.08 6 GLN L CA 1
ATOM 986 C C . GLN B 2 6 ? 119.289 110.486 180.882 1.00 71.08 6 GLN L C 1
ATOM 987 O O . GLN B 2 6 ? 118.196 110.839 181.338 1.00 71.08 6 GLN L O 1
ATOM 993 N N . PRO B 2 7 ? 120.189 109.857 181.633 1.00 77.89 7 PRO L N 1
ATOM 994 C CA . PRO B 2 7 ? 119.999 109.741 183.082 1.00 77.89 7 PRO L CA 1
ATOM 995 C C . PRO B 2 7 ? 120.003 111.109 183.738 1.00 77.89 7 PRO L C 1
ATOM 996 O O . PRO B 2 7 ? 120.723 112.014 183.289 1.00 77.89 7 PRO L O 1
ATOM 1000 N N . PRO B 2 8 ? 119.185 111.309 184.777 1.00 81.48 8 PRO L N 1
ATOM 1001 C CA . PRO B 2 8 ? 119.197 112.602 185.485 1.00 81.48 8 PRO L CA 1
ATOM 1002 C C . PRO B 2 8 ? 120.531 112.930 186.131 1.00 81.48 8 PRO L C 1
ATOM 1003 O O . PRO B 2 8 ? 120.912 114.106 186.181 1.00 81.48 8 PRO L O 1
ATOM 1007 N N . SER B 2 9 ? 121.255 111.926 186.620 1.00 84.50 9 SER L N 1
ATOM 1008 C CA . SER B 2 9 ? 122.552 112.150 187.238 1.00 84.50 9 SER L CA 1
ATOM 1009 C C . SER B 2 9 ? 123.386 110.883 187.121 1.00 84.50 9 SER L C 1
ATOM 1010 O O . SER B 2 9 ? 122.862 109.787 186.908 1.00 84.50 9 SER L O 1
ATOM 1013 N N . ALA B 2 10 ? 124.698 111.051 187.260 1.00 88.10 10 ALA L N 1
ATOM 1014 C CA . ALA B 2 10 ? 125.634 109.938 187.235 1.00 88.10 10 ALA L CA 1
ATOM 1015 C C . ALA B 2 10 ? 126.686 110.149 188.313 1.00 88.10 10 ALA L C 1
ATOM 1016 O O . ALA B 2 10 ? 126.987 111.283 188.694 1.00 88.10 10 ALA L O 1
ATOM 1018 N N . SER B 2 11 ? 127.241 109.044 188.804 1.00 91.97 11 SER L N 1
ATOM 1019 C CA . SER B 2 11 ? 128.256 109.088 189.845 1.00 91.97 11 SER L CA 1
ATOM 1020 C C . SER B 2 11 ? 129.313 108.033 189.558 1.00 91.97 11 SER L C 1
ATOM 1021 O O . SER B 2 11 ? 129.061 107.043 188.867 1.00 91.97 11 SER L O 1
ATOM 1024 N N . GLY B 2 12 ? 130.505 108.257 190.099 1.00 93.57 12 GLY L N 1
ATOM 1025 C CA . GLY B 2 12 ? 131.591 107.317 189.909 1.00 93.57 12 GLY L CA 1
ATOM 1026 C C . GLY B 2 12 ? 132.746 107.615 190.836 1.00 93.57 12 GLY L C 1
ATOM 1027 O O . GLY B 2 12 ? 132.919 108.745 191.306 1.00 93.57 12 GLY L O 1
ATOM 1028 N N . THR B 2 13 ? 133.529 106.574 191.098 1.00 93.74 13 THR L N 1
ATOM 1029 C CA . THR B 2 13 ? 134.748 106.724 191.878 1.00 93.74 13 THR L CA 1
ATOM 1030 C C . THR B 2 13 ? 135.772 107.530 191.080 1.00 93.74 13 THR L C 1
ATOM 1031 O O . THR B 2 13 ? 135.857 107.379 189.857 1.00 93.74 13 THR L O 1
ATOM 1035 N N . PRO B 2 14 ? 136.519 108.429 191.726 1.00 93.55 14 PRO L N 1
ATOM 1036 C CA . PRO B 2 14 ? 137.621 109.105 191.027 1.00 93.55 14 PRO L CA 1
ATOM 1037 C C . PRO B 2 14 ? 138.671 108.112 190.550 1.00 93.55 14 PRO L C 1
ATOM 1038 O O . PRO B 2 14 ? 139.032 107.169 191.257 1.00 93.55 14 PRO L O 1
ATOM 1042 N N . GLY B 2 15 ? 139.162 108.337 189.332 1.00 91.88 15 GLY L N 1
ATOM 1043 C CA . GLY B 2 15 ? 140.085 107.429 188.692 1.00 91.88 15 GLY L CA 1
ATOM 1044 C C . GLY B 2 15 ? 139.437 106.291 187.933 1.00 91.88 15 GLY L C 1
ATOM 1045 O O . GLY B 2 15 ? 140.146 105.539 187.252 1.00 91.88 15 GLY L O 1
ATOM 1046 N N . GLN B 2 16 ? 138.119 106.142 188.024 1.00 91.89 16 GLN L N 1
ATOM 1047 C CA . GLN B 2 16 ? 137.390 105.082 187.353 1.00 91.89 16 GLN L CA 1
ATOM 1048 C C . GLN B 2 16 ? 136.815 105.599 186.035 1.00 91.89 16 GLN L C 1
ATOM 1049 O O . GLN B 2 16 ? 137.125 106.706 185.584 1.00 91.89 16 GLN L O 1
ATOM 1055 N N . ARG B 2 17 ? 135.968 104.790 185.408 1.00 87.48 17 ARG L N 1
ATOM 1056 C CA . ARG B 2 17 ? 135.327 105.130 184.146 1.00 87.48 17 ARG L CA 1
ATOM 1057 C C . ARG B 2 17 ? 133.841 105.359 184.380 1.00 87.48 17 ARG L C 1
ATOM 1058 O O . ARG B 2 17 ? 133.162 104.506 184.961 1.00 87.48 17 ARG L O 1
ATOM 1066 N N . VAL B 2 18 ? 133.342 106.507 183.929 1.00 83.86 18 VAL L N 1
ATOM 1067 C CA . VAL B 2 18 ? 131.936 106.870 184.062 1.00 83.86 18 VAL L CA 1
ATOM 1068 C C . VAL B 2 18 ? 131.340 106.983 182.666 1.00 83.86 18 VAL L C 1
ATOM 1069 O O . VAL B 2 18 ? 131.867 107.712 181.819 1.00 83.86 18 VAL L O 1
ATOM 1073 N N . THR B 2 19 ? 130.247 106.264 182.430 1.00 78.32 19 THR L N 1
ATOM 1074 C CA . THR B 2 19 ? 129.587 106.234 181.132 1.00 78.32 19 THR L CA 1
ATOM 1075 C C . THR B 2 19 ? 128.242 106.941 181.227 1.00 78.32 19 THR L C 1
ATOM 1076 O O . T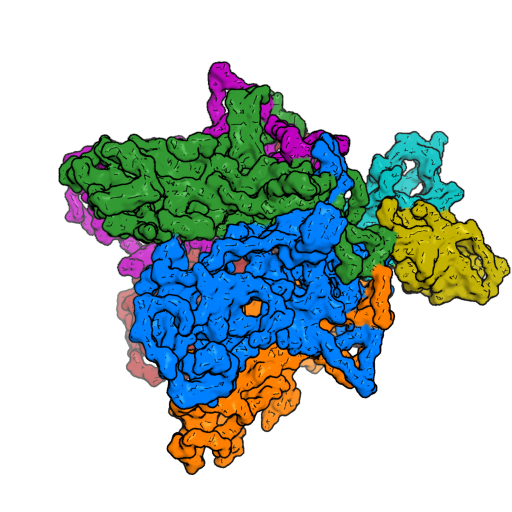HR B 2 19 ? 127.418 106.605 182.084 1.00 78.32 19 THR L O 1
ATOM 1080 N N . ILE B 2 20 ? 128.026 107.913 180.346 1.00 71.93 20 ILE L N 1
ATOM 1081 C CA . ILE B 2 20 ? 126.768 108.645 180.254 1.00 71.93 20 ILE L CA 1
ATOM 1082 C C . ILE B 2 20 ? 126.103 108.251 178.943 1.00 71.93 20 ILE L C 1
ATOM 1083 O O . ILE B 2 20 ? 126.697 108.402 177.869 1.00 71.93 20 ILE L O 1
ATOM 1088 N N . SER B 2 21 ? 124.876 107.749 179.031 1.00 69.93 21 SER L N 1
ATOM 1089 C CA . SER B 2 21 ? 124.151 107.242 177.876 1.00 69.93 21 SER L CA 1
ATOM 1090 C C . SER B 2 21 ? 123.180 108.289 177.346 1.00 69.93 21 SER L C 1
ATOM 1091 O O . SER B 2 21 ? 122.737 109.180 178.075 1.00 69.93 21 SER L O 1
ATOM 1094 N N . CYS B 2 22 ? 122.854 108.169 176.061 1.00 65.61 22 CYS L N 1
ATOM 1095 C CA . CYS B 2 22 ? 121.960 109.111 175.393 1.00 65.61 22 CYS L CA 1
ATOM 1096 C C . CYS B 2 22 ? 121.173 108.329 174.352 1.00 65.61 22 CYS L C 1
ATOM 1097 O O . CYS B 2 22 ? 121.741 107.890 173.350 1.00 65.61 22 CYS L O 1
ATOM 1100 N N . SER B 2 23 ? 119.877 108.151 174.588 1.00 65.86 23 SER L N 1
ATOM 1101 C CA . SER B 2 23 ? 119.026 107.341 173.728 1.00 65.86 23 SER L CA 1
ATOM 1102 C C . SER B 2 23 ? 118.130 108.242 172.892 1.00 65.86 23 SER L C 1
ATOM 1103 O O . SER B 2 23 ? 117.476 109.144 173.425 1.00 65.86 23 SER L O 1
ATOM 1106 N N . GLY B 2 24 ? 118.105 107.995 171.585 1.00 62.39 24 GLY L N 1
ATOM 1107 C CA . GLY B 2 24 ? 117.273 108.762 170.680 1.00 62.39 24 GLY L CA 1
ATOM 1108 C C . GLY B 2 24 ? 116.401 107.885 169.808 1.00 62.39 24 GLY L C 1
ATOM 1109 O O . GLY B 2 24 ? 115.702 106.999 170.310 1.00 62.39 24 GLY L O 1
ATOM 1110 N N . SER B 2 25 ? 116.435 108.116 168.500 1.00 58.89 25 SER L N 1
ATOM 1111 C CA . SER B 2 25 ? 115.643 107.336 167.559 1.00 58.89 25 SER L CA 1
ATOM 1112 C C . SER B 2 25 ? 116.440 107.182 166.269 1.00 58.89 25 SER L C 1
ATOM 1113 O O . SER B 2 25 ? 117.603 107.586 166.185 1.00 58.89 25 SER L O 1
ATOM 1116 N N . SER B 2 26 ? 115.806 106.594 165.256 1.00 56.40 26 SER L N 1
ATOM 1117 C CA . SER B 2 26 ? 116.450 106.390 163.966 1.00 56.40 26 SER L CA 1
ATOM 1118 C C . SER B 2 26 ? 116.528 107.661 163.132 1.00 56.40 26 SER L C 1
ATOM 1119 O O . SER B 2 26 ? 117.223 107.668 162.110 1.00 56.40 26 SER L O 1
ATOM 1122 N N . PHE B 2 27 ? 115.842 108.729 163.538 1.00 55.67 27 PHE L N 1
ATOM 1123 C CA . PHE B 2 27 ? 115.835 109.976 162.788 1.00 55.67 27 PHE L CA 1
ATOM 1124 C C . PHE B 2 27 ? 116.815 111.008 163.323 1.00 55.67 27 PHE L C 1
ATOM 1125 O O . PHE B 2 27 ? 117.183 111.928 162.585 1.00 55.67 27 PHE L O 1
ATOM 1133 N N . ASN B 2 28 ? 117.245 110.884 164.578 1.00 56.51 28 ASN L N 1
ATOM 1134 C CA . ASN B 2 28 ? 118.079 111.895 165.212 1.00 56.51 28 ASN L CA 1
ATOM 1135 C C . ASN B 2 28 ? 119.481 111.401 165.555 1.00 56.51 28 ASN L C 1
ATOM 1136 O O . ASN B 2 28 ? 120.464 112.035 165.160 1.00 56.51 28 ASN L O 1
ATOM 1141 N N . ILE B 2 29 ? 119.613 110.285 166.267 1.00 57.32 29 ILE L N 1
ATOM 1142 C CA . ILE B 2 29 ? 120.933 109.800 166.661 1.00 57.32 29 ILE L CA 1
ATOM 1143 C C . ILE B 2 29 ? 121.499 108.823 165.637 1.00 57.32 29 ILE L C 1
ATOM 1144 O O . ILE B 2 29 ? 122.675 108.910 165.275 1.00 57.32 29 ILE L O 1
ATOM 1149 N N . GLU B 2 30 ? 120.677 107.898 165.137 1.00 57.09 30 GLU L N 1
ATOM 1150 C CA . GLU B 2 30 ? 121.197 106.861 164.252 1.00 57.09 30 GLU L CA 1
ATOM 1151 C C . GLU B 2 30 ? 121.560 107.407 162.875 1.00 57.09 30 GLU L C 1
ATOM 1152 O O . GLU B 2 30 ? 122.473 106.884 162.228 1.00 57.09 30 GLU L O 1
ATOM 1158 N N . SER B 2 31 ? 120.874 108.451 162.411 1.00 53.48 31 SER L N 1
ATOM 1159 C CA . SER B 2 31 ? 121.101 108.971 161.070 1.00 53.48 31 SER L CA 1
ATOM 1160 C C . SER B 2 31 ? 121.948 110.237 161.035 1.00 53.48 31 SER L C 1
ATOM 1161 O O . SER B 2 31 ? 122.325 110.675 159.944 1.00 53.48 31 SER L O 1
ATOM 1164 N N . ASN B 2 32 ? 122.260 110.831 162.185 1.00 51.29 32 ASN L N 1
ATOM 1165 C CA . ASN B 2 32 ? 123.027 112.067 162.239 1.00 51.29 32 ASN L CA 1
ATOM 1166 C C . ASN B 2 32 ? 124.128 111.947 163.282 1.00 51.29 32 ASN L C 1
ATOM 1167 O O . ASN B 2 32 ? 124.096 111.076 164.153 1.00 51.29 32 ASN L O 1
ATOM 1172 N N . TYR B 2 33 ? 125.114 112.834 163.176 1.00 49.77 33 TYR L N 1
ATOM 1173 C CA . TYR B 2 33 ? 126.197 112.869 164.149 1.00 49.77 33 TYR L CA 1
ATOM 1174 C C . TYR B 2 33 ? 125.690 113.378 165.493 1.00 49.77 33 TYR L C 1
ATOM 1175 O O . TYR B 2 33 ? 124.844 114.274 165.556 1.00 49.77 33 TYR L O 1
ATOM 1184 N N . VAL B 2 34 ? 126.209 112.802 166.577 1.00 52.15 34 VAL L N 1
ATOM 1185 C CA . VAL B 2 34 ? 125.882 113.238 167.930 1.00 52.15 34 VAL L CA 1
ATOM 1186 C C . VAL B 2 34 ? 127.105 113.931 168.519 1.00 52.15 34 VAL L C 1
ATOM 1187 O O . VAL B 2 34 ? 128.247 113.511 168.293 1.00 52.15 34 VAL L O 1
ATOM 1191 N N . TYR B 2 35 ? 126.865 115.037 169.217 1.00 52.52 35 TYR L N 1
ATOM 1192 C CA . TYR B 2 35 ? 127.916 115.886 169.754 1.00 52.52 35 TYR L CA 1
ATOM 1193 C C . TYR B 2 35 ? 127.736 115.997 171.259 1.00 52.52 35 TYR L C 1
ATOM 1194 O O . TYR B 2 35 ? 126.653 116.347 171.736 1.00 52.52 35 TYR L O 1
ATOM 1203 N N . TRP B 2 36 ? 128.795 115.694 171.999 1.00 60.65 36 TRP L N 1
ATOM 1204 C CA . TRP B 2 36 ? 128.763 115.678 173.453 1.00 60.65 36 TRP L CA 1
ATOM 1205 C C . TRP B 2 36 ? 129.396 116.949 173.995 1.00 60.65 36 TRP L C 1
ATOM 1206 O O . TRP B 2 36 ? 130.552 117.256 173.677 1.00 60.65 36 TRP L O 1
ATOM 1217 N N . TYR B 2 37 ? 128.640 117.662 174.830 1.00 60.78 37 TYR L N 1
ATOM 1218 C CA . TYR B 2 37 ? 129.004 118.972 175.344 1.00 60.78 37 TYR L CA 1
ATOM 1219 C C . TYR B 2 37 ? 129.107 118.932 176.861 1.00 60.78 37 TYR L C 1
ATOM 1220 O O . TYR B 2 37 ? 128.334 118.233 177.530 1.00 60.78 37 TYR L O 1
ATOM 1229 N N . GLN B 2 38 ? 130.056 119.702 177.390 1.00 69.14 38 GLN L N 1
ATOM 1230 C CA . GLN B 2 38 ? 130.258 119.883 178.822 1.00 69.14 38 GLN L CA 1
ATOM 1231 C C . GLN B 2 38 ? 129.757 121.265 179.212 1.00 69.14 38 GLN L C 1
ATOM 1232 O O . GLN B 2 38 ? 130.183 122.267 178.629 1.00 69.14 38 GLN L O 1
ATOM 1238 N N . HIS B 2 39 ? 128.865 121.322 180.199 1.00 75.58 39 HIS L N 1
ATOM 1239 C CA . HIS B 2 39 ? 128.268 122.580 180.622 1.00 75.58 39 HIS L CA 1
ATOM 1240 C C . HIS B 2 39 ? 128.214 122.634 182.140 1.00 75.58 39 HIS L C 1
ATOM 1241 O O . HIS B 2 39 ? 127.750 121.688 182.784 1.00 75.58 39 HIS L O 1
ATOM 1248 N N . LEU B 2 40 ? 128.699 123.736 182.699 1.00 79.60 40 LEU L N 1
ATOM 1249 C CA . LEU B 2 40 ? 128.628 124.107 184.101 1.00 79.60 40 LEU L CA 1
ATOM 1250 C C . LEU B 2 40 ? 127.708 125.310 184.263 1.00 79.60 40 LEU L C 1
ATOM 1251 O O . LEU B 2 40 ? 127.671 126.174 183.379 1.00 79.60 40 LEU L O 1
ATOM 1256 N N . PRO B 2 41 ? 126.933 125.380 185.345 1.00 81.29 41 PRO L N 1
ATOM 1257 C CA . PRO B 2 41 ? 126.076 126.555 185.561 1.00 81.29 41 PRO L CA 1
ATOM 1258 C C . PRO B 2 41 ? 126.898 127.824 185.745 1.00 81.29 41 PRO L C 1
ATOM 1259 O O . PRO B 2 41 ? 127.859 127.859 186.517 1.00 81.29 41 PRO L O 1
ATOM 1263 N N . GLY B 2 42 ? 126.507 128.872 185.021 1.00 79.62 42 GLY L N 1
ATOM 1264 C CA . GLY B 2 42 ? 127.203 130.137 185.046 1.00 79.62 42 GLY L CA 1
ATOM 1265 C C . GLY B 2 42 ? 128.297 130.295 184.011 1.00 79.62 42 GLY L C 1
ATOM 1266 O O . GLY B 2 42 ? 128.815 131.408 183.849 1.00 79.62 42 GLY L O 1
ATOM 1267 N N . THR B 2 43 ? 128.667 129.229 183.306 1.00 77.86 43 THR L N 1
ATOM 1268 C CA . THR B 2 43 ? 129.690 129.286 182.274 1.00 77.86 43 THR L CA 1
ATOM 1269 C C . THR B 2 43 ? 129.124 128.789 180.950 1.00 77.86 43 THR L C 1
ATOM 1270 O O . THR B 2 43 ? 128.083 128.128 180.901 1.00 77.86 43 THR L O 1
ATOM 1274 N N . ALA B 2 44 ? 129.826 129.124 179.872 1.00 73.19 44 ALA L N 1
ATOM 1275 C CA . ALA B 2 44 ? 129.416 128.683 178.548 1.00 73.19 44 ALA L CA 1
ATOM 1276 C C . ALA B 2 44 ? 129.659 127.184 178.390 1.00 73.19 44 ALA L C 1
ATOM 1277 O O . ALA B 2 44 ? 130.627 126.651 178.943 1.00 73.19 44 ALA L O 1
ATOM 1279 N N . PRO B 2 45 ? 128.787 126.476 177.670 1.00 68.52 45 PRO L N 1
ATOM 1280 C CA . PRO B 2 45 ? 129.046 125.062 177.376 1.00 68.52 45 PRO L CA 1
ATOM 1281 C C . PRO B 2 45 ? 130.284 124.877 176.511 1.00 68.52 45 PRO L C 1
ATOM 1282 O O . PRO B 2 45 ? 130.589 125.692 175.638 1.00 68.52 45 PRO L O 1
ATOM 1286 N N . LYS B 2 46 ? 131.002 123.787 176.766 1.00 65.38 46 LYS L N 1
ATOM 1287 C CA . LYS B 2 46 ? 132.235 123.472 176.059 1.00 65.38 46 LYS L CA 1
ATOM 1288 C C . LYS B 2 46 ? 132.068 122.155 175.317 1.00 65.38 46 LYS L C 1
ATOM 1289 O O . LYS B 2 46 ? 131.624 121.161 175.900 1.00 65.38 46 LYS L O 1
ATOM 1295 N N . LEU B 2 47 ? 132.421 122.154 174.035 1.00 61.09 47 LEU L N 1
ATOM 1296 C CA . LEU B 2 47 ? 132.310 120.952 173.221 1.00 61.09 47 LEU L CA 1
ATOM 1297 C C . LEU B 2 47 ? 133.404 119.955 173.584 1.00 61.09 47 LEU L C 1
ATOM 1298 O O . LEU B 2 47 ? 134.583 120.312 173.659 1.00 61.09 47 LEU L O 1
ATOM 1303 N N . LEU B 2 48 ? 133.010 118.702 173.811 1.00 63.17 48 LEU L N 1
ATOM 1304 C CA . LEU B 2 48 ? 133.950 117.629 174.109 1.00 63.17 48 LEU L CA 1
ATOM 1305 C C . LEU B 2 48 ? 134.103 116.638 172.968 1.00 63.17 48 LEU L C 1
ATOM 1306 O O . LEU B 2 48 ? 135.228 116.311 172.582 1.00 63.17 48 LEU L O 1
ATOM 1311 N N . ILE B 2 49 ? 132.999 116.124 172.433 1.00 58.22 49 ILE L N 1
ATOM 1312 C CA . ILE B 2 49 ? 133.042 115.099 171.397 1.00 58.22 49 ILE L CA 1
ATOM 1313 C C . ILE B 2 49 ? 132.255 115.596 170.195 1.00 58.22 49 ILE L C 1
ATOM 1314 O O . ILE B 2 49 ? 131.107 116.021 170.341 1.00 58.22 49 ILE L O 1
ATOM 1319 N N . TYR B 2 50 ? 132.862 115.536 169.013 1.00 55.07 50 TYR L N 1
ATOM 1320 C CA . TYR B 2 50 ? 132.149 115.834 167.783 1.00 55.07 50 TYR L CA 1
ATOM 1321 C C . TYR B 2 50 ? 132.323 114.685 166.801 1.00 55.07 50 TYR L C 1
ATOM 1322 O O . TYR B 2 50 ? 133.339 113.983 166.819 1.00 55.07 50 TYR L O 1
ATOM 1331 N N . ARG B 2 51 ? 131.303 114.506 165.953 1.00 50.61 51 ARG L N 1
ATOM 1332 C CA . ARG B 2 51 ? 131.221 113.416 164.973 1.00 50.61 51 ARG L CA 1
ATOM 1333 C C . ARG B 2 51 ? 131.324 112.048 165.648 1.00 50.61 51 ARG L C 1
ATOM 1334 O O . ARG B 2 51 ? 131.967 111.125 165.142 1.00 50.61 51 ARG L O 1
ATOM 1342 N N . ASN B 2 52 ? 130.703 111.952 166.828 1.00 54.53 52 ASN L N 1
ATOM 1343 C CA . ASN B 2 52 ? 130.442 110.772 167.657 1.00 54.53 52 ASN L CA 1
ATOM 1344 C C . ASN B 2 52 ? 131.679 110.177 168.322 1.00 54.53 52 ASN L C 1
ATOM 1345 O O . ASN B 2 52 ? 131.541 109.393 169.264 1.00 54.53 52 ASN L O 1
ATOM 1350 N N . ASN B 2 53 ? 132.882 110.526 167.868 1.00 56.01 53 ASN L N 1
ATOM 1351 C CA . ASN B 2 53 ? 134.086 110.098 168.578 1.00 56.01 53 ASN L CA 1
ATOM 1352 C C . ASN B 2 53 ? 135.227 111.106 168.597 1.00 56.01 53 ASN L C 1
ATOM 1353 O O . ASN B 2 53 ? 136.074 111.014 169.491 1.00 56.01 53 ASN L O 1
ATOM 1358 N N . GLN B 2 54 ? 135.296 112.057 167.669 1.00 57.87 54 GLN L N 1
ATOM 1359 C CA . GLN B 2 54 ? 136.476 112.902 167.547 1.00 57.87 54 GLN L CA 1
ATOM 1360 C C . GLN B 2 54 ? 136.467 114.020 168.584 1.00 57.87 54 GLN L C 1
ATOM 1361 O O . GLN B 2 54 ? 135.412 114.478 169.030 1.00 57.87 54 GLN L O 1
ATOM 1367 N N . ARG B 2 55 ? 137.669 114.456 168.965 1.00 65.52 55 ARG L N 1
ATOM 1368 C CA . ARG B 2 55 ? 137.873 115.469 169.985 1.00 65.52 55 ARG L CA 1
ATOM 1369 C C . ARG B 2 55 ? 138.545 116.701 169.395 1.00 65.52 55 ARG L C 1
ATOM 1370 O O . ARG B 2 55 ? 139.447 116.574 168.560 1.00 65.52 55 ARG L O 1
ATOM 1378 N N . PRO B 2 56 ? 138.135 117.897 169.801 1.00 67.04 56 PRO L N 1
ATOM 1379 C CA . PRO B 2 56 ? 138.819 119.113 169.355 1.00 67.04 56 PRO L CA 1
ATOM 1380 C C . PRO B 2 56 ? 140.136 119.308 170.097 1.00 67.04 56 PRO L C 1
ATOM 1381 O O . PRO B 2 56 ? 140.479 118.578 171.028 1.00 67.04 56 PRO L O 1
ATOM 1385 N N . SER B 2 57 ? 140.878 120.321 169.656 1.00 72.11 57 SER L N 1
ATOM 1386 C CA . SER B 2 57 ? 142.136 120.665 170.304 1.00 72.11 57 SER L CA 1
ATOM 1387 C C . SER B 2 57 ? 141.869 121.289 171.668 1.00 72.11 57 SER L C 1
ATOM 1388 O O . SER B 2 57 ? 141.013 122.168 171.805 1.00 72.11 57 SER L O 1
ATOM 1391 N N . GLY B 2 58 ? 142.604 120.830 172.678 1.00 73.03 58 GLY L N 1
ATOM 1392 C CA . GLY B 2 58 ? 142.439 121.281 174.040 1.00 73.03 58 GLY L CA 1
ATOM 1393 C C . GLY B 2 58 ? 141.576 120.380 174.899 1.00 73.03 58 GLY L C 1
ATOM 1394 O O . GLY B 2 58 ? 141.660 120.455 176.130 1.00 73.03 58 GLY L O 1
ATOM 1395 N N . VAL B 2 59 ? 140.755 119.538 174.287 1.00 71.82 59 VAL L N 1
ATOM 1396 C CA . VAL B 2 59 ? 139.960 118.565 175.038 1.00 71.82 59 VAL L CA 1
ATOM 1397 C C . VAL B 2 59 ? 140.859 117.390 175.415 1.00 71.82 59 VAL L C 1
ATOM 1398 O O . VAL B 2 59 ? 141.564 116.860 174.540 1.00 71.82 59 VAL L O 1
ATOM 1402 N N . PRO B 2 60 ? 140.891 116.983 176.687 1.00 74.88 60 PRO L N 1
ATOM 1403 C CA . PRO B 2 60 ? 141.746 115.857 177.085 1.00 74.88 60 PRO L CA 1
ATOM 1404 C C . PRO B 2 60 ? 141.321 114.556 176.418 1.00 74.88 60 PRO L C 1
ATOM 1405 O O . PRO B 2 60 ? 140.143 114.330 176.136 1.00 74.88 60 PRO L O 1
ATOM 1409 N N . ASP B 2 61 ? 142.309 113.694 176.171 1.00 77.05 61 ASP L N 1
ATOM 1410 C CA . ASP B 2 61 ? 142.077 112.439 175.466 1.00 77.05 61 ASP L CA 1
ATOM 1411 C C . ASP B 2 61 ? 141.358 111.398 176.313 1.00 77.05 61 ASP L C 1
ATOM 1412 O O . ASP B 2 61 ? 140.992 110.344 175.782 1.00 77.05 61 ASP L O 1
ATOM 1417 N N . ARG B 2 62 ? 141.158 111.657 177.608 1.00 79.92 62 ARG L N 1
ATOM 1418 C CA . ARG B 2 62 ? 140.456 110.702 178.458 1.00 79.92 62 ARG L CA 1
ATOM 1419 C C . ARG B 2 62 ? 138.976 110.606 178.104 1.00 79.92 62 ARG L C 1
ATOM 1420 O O . ARG B 2 62 ? 138.348 109.572 178.354 1.00 79.92 62 ARG L O 1
ATOM 1428 N N . PHE B 2 63 ? 138.405 111.662 177.529 1.00 74.76 63 PHE L N 1
ATOM 1429 C CA . PHE B 2 63 ? 137.022 111.625 177.073 1.00 74.76 63 PHE L CA 1
ATOM 1430 C C . PHE B 2 63 ? 136.927 110.822 175.782 1.00 74.76 63 PHE L C 1
ATOM 1431 O O . PHE B 2 63 ? 137.726 111.015 174.861 1.00 74.76 63 PHE L O 1
ATOM 1439 N N . SER B 2 64 ? 135.953 109.919 175.716 1.00 71.20 64 SER L N 1
ATOM 1440 C CA . SER B 2 64 ? 135.733 109.101 174.535 1.00 71.20 64 SER L CA 1
ATOM 1441 C C . SER B 2 64 ? 134.248 109.071 174.209 1.00 71.20 64 SER L C 1
ATOM 1442 O O . SER B 2 64 ? 133.401 109.250 175.085 1.00 71.20 64 SER L O 1
ATOM 1445 N N . GLY B 2 65 ? 133.942 108.845 172.945 1.00 63.97 65 GLY L N 1
ATOM 1446 C CA . GLY B 2 65 ? 132.560 108.775 172.499 1.00 63.97 65 GLY L CA 1
ATOM 1447 C C . GLY B 2 65 ? 132.330 107.577 171.606 1.00 63.97 65 GLY L C 1
ATOM 1448 O O . GLY B 2 65 ? 133.145 107.269 170.738 1.00 63.97 65 GLY L O 1
ATOM 1449 N N . THR B 2 66 ? 131.205 106.903 171.829 1.00 63.36 66 THR L N 1
ATOM 1450 C CA . THR B 2 66 ? 130.798 105.774 171.007 1.00 63.36 66 THR L CA 1
ATOM 1451 C C . THR B 2 66 ? 129.330 105.930 170.640 1.00 63.36 66 THR L C 1
ATOM 1452 O O . THR B 2 66 ? 128.570 106.618 171.323 1.00 63.36 66 THR L O 1
ATOM 1456 N N . LYS B 2 67 ? 128.934 105.290 169.543 1.00 59.40 67 LYS L N 1
ATOM 1457 C CA . LYS B 2 67 ? 127.541 105.305 169.112 1.00 59.40 67 LYS L CA 1
ATOM 1458 C C . LYS B 2 67 ? 127.178 103.934 168.568 1.00 59.40 67 LYS L C 1
ATOM 1459 O O . LYS B 2 67 ? 127.754 103.486 167.573 1.00 59.40 67 LYS L O 1
ATOM 1465 N N . SER B 2 68 ? 126.223 103.276 169.220 1.00 61.31 68 SER L N 1
ATOM 1466 C CA . SER B 2 68 ? 125.732 101.970 168.803 1.00 61.31 68 SER L CA 1
ATOM 1467 C C . SER B 2 68 ? 124.233 102.074 168.568 1.00 61.31 68 SER L C 1
ATOM 1468 O O . SER B 2 68 ? 123.479 102.404 169.493 1.00 61.31 68 SER L O 1
ATOM 1471 N N . GLY B 2 69 ? 123.810 101.790 167.337 1.00 60.46 69 GLY L N 1
ATOM 1472 C CA . GLY B 2 69 ? 122.397 101.842 166.996 1.00 60.46 69 GLY L CA 1
ATOM 1473 C C . GLY B 2 69 ? 121.835 103.240 167.147 1.00 60.46 69 GLY L C 1
ATOM 1474 O O . GLY B 2 69 ? 122.373 104.218 166.617 1.00 60.46 69 GLY L O 1
ATOM 1475 N N . THR B 2 70 ? 120.741 103.340 167.895 1.00 61.50 70 THR L N 1
ATOM 1476 C CA . THR B 2 70 ? 120.115 104.614 168.211 1.00 61.50 70 THR L CA 1
ATOM 1477 C C . THR B 2 70 ? 120.603 105.192 169.533 1.00 61.50 70 THR L C 1
ATOM 1478 O O . THR B 2 70 ? 120.021 106.166 170.020 1.00 61.50 70 THR L O 1
ATOM 1482 N N . SER B 2 71 ? 121.646 104.615 170.126 1.00 63.09 71 SER L N 1
ATOM 1483 C CA . SER B 2 71 ? 122.162 105.073 171.406 1.00 63.09 71 SER L CA 1
ATOM 1484 C C . SER B 2 71 ? 123.590 105.575 171.250 1.00 63.09 71 SER L C 1
ATOM 1485 O O . SER B 2 71 ? 124.335 105.123 170.378 1.00 63.09 71 SER L O 1
ATOM 1488 N N . ALA B 2 72 ? 123.959 106.526 172.102 1.00 63.55 72 ALA L N 1
ATOM 1489 C CA . ALA B 2 72 ? 125.307 107.066 172.154 1.00 63.55 72 ALA L CA 1
ATOM 1490 C C . ALA B 2 72 ? 125.794 107.036 173.595 1.00 63.55 72 ALA L C 1
ATOM 1491 O O . ALA B 2 72 ? 125.001 107.004 174.537 1.00 63.55 72 ALA L O 1
ATOM 1493 N N . SER B 2 73 ? 127.113 107.037 173.761 1.00 65.46 73 SER L N 1
ATOM 1494 C CA . SER B 2 73 ? 127.711 106.968 175.084 1.00 65.46 73 SER L CA 1
ATOM 1495 C C . SER B 2 73 ? 128.957 107.836 175.139 1.00 65.46 73 SER L C 1
ATOM 1496 O O . SER B 2 73 ? 129.775 107.831 174.213 1.00 65.46 73 SER L O 1
ATOM 1499 N N . LEU B 2 74 ? 129.088 108.580 176.233 1.00 69.17 74 LEU L N 1
ATOM 1500 C CA . LEU B 2 74 ? 130.274 109.372 176.532 1.00 69.17 74 LEU L CA 1
ATOM 1501 C C . LEU B 2 74 ? 130.969 108.748 177.732 1.00 69.17 74 LEU L C 1
ATOM 1502 O O . LEU B 2 74 ? 130.365 108.612 178.801 1.00 69.17 74 LEU L O 1
ATOM 1507 N N . ALA B 2 75 ? 132.230 108.371 177.556 1.00 75.90 75 ALA L N 1
ATOM 1508 C CA . ALA B 2 75 ? 133.002 107.691 178.584 1.00 75.90 75 ALA L CA 1
ATOM 1509 C C . ALA B 2 75 ? 134.097 108.613 179.097 1.00 75.90 75 ALA L C 1
ATOM 1510 O O . ALA B 2 75 ? 134.866 109.173 178.307 1.00 75.90 75 ALA L O 1
ATOM 1512 N N . ILE B 2 76 ? 134.162 108.769 180.415 1.00 81.11 76 ILE L N 1
ATOM 1513 C CA . ILE B 2 76 ? 135.185 109.569 181.074 1.00 81.11 76 ILE L CA 1
ATOM 1514 C C . ILE B 2 76 ? 136.055 108.615 181.880 1.00 81.11 76 ILE L C 1
ATOM 1515 O O . ILE B 2 76 ? 135.589 108.001 182.848 1.00 81.11 76 ILE L O 1
ATOM 1520 N N . SER B 2 77 ? 137.316 108.487 181.480 1.00 84.82 77 SER L N 1
ATOM 1521 C CA . SER B 2 77 ? 138.274 107.629 182.161 1.00 84.82 77 SER L CA 1
ATOM 1522 C C . SER B 2 77 ? 139.179 108.477 183.044 1.00 84.82 77 SER L C 1
ATOM 1523 O O . SER B 2 77 ? 139.648 109.540 182.629 1.00 84.82 77 SER L O 1
ATOM 1526 N N . GLY B 2 78 ? 139.422 108.002 184.262 1.00 88.33 78 GLY L N 1
ATOM 1527 C CA . GLY B 2 78 ? 140.196 108.776 185.211 1.00 88.33 78 GLY L CA 1
ATOM 1528 C C . GLY B 2 78 ? 139.433 109.990 185.694 1.00 88.33 78 GLY L C 1
ATOM 1529 O O . GLY B 2 78 ? 139.777 111.125 185.349 1.00 88.33 78 GLY L O 1
ATOM 1530 N N . LEU B 2 79 ? 138.378 109.755 186.472 1.00 89.51 79 LEU L N 1
ATOM 1531 C CA . LEU B 2 79 ? 137.502 110.831 186.918 1.00 89.51 79 LEU L CA 1
ATOM 1532 C C . LEU B 2 79 ? 138.236 111.767 187.872 1.00 89.51 79 LEU L C 1
ATOM 1533 O O . LEU B 2 79 ? 138.940 111.321 188.782 1.00 89.51 79 LEU L O 1
ATOM 1538 N N . ARG B 2 80 ? 138.066 113.069 187.659 1.00 88.61 80 ARG L N 1
ATOM 1539 C CA . ARG B 2 80 ? 138.741 114.101 188.430 1.00 88.61 80 ARG L CA 1
ATOM 1540 C C . ARG B 2 80 ? 137.712 115.015 189.082 1.00 88.61 80 ARG L C 1
ATOM 1541 O O . ARG B 2 80 ? 136.531 115.014 188.727 1.00 88.61 80 ARG L O 1
ATOM 1549 N N . SER B 2 81 ? 138.182 115.805 190.051 1.00 89.65 81 SER L N 1
ATOM 1550 C CA . SER B 2 81 ? 137.299 116.699 190.793 1.00 89.65 81 SER L CA 1
ATOM 1551 C C . SER B 2 81 ? 136.772 117.847 189.943 1.00 89.65 81 SER L C 1
ATOM 1552 O O . SER B 2 81 ? 135.734 118.424 190.282 1.00 89.65 81 SER L O 1
ATOM 1555 N N . GLU B 2 82 ? 137.456 118.192 188.853 1.00 89.74 82 GLU L N 1
ATOM 1556 C CA . GLU B 2 82 ? 136.994 119.247 187.961 1.00 89.74 82 GLU L CA 1
ATOM 1557 C C . GLU B 2 82 ? 135.924 118.773 186.988 1.00 89.74 82 GLU L C 1
ATOM 1558 O O . GLU B 2 82 ? 135.382 119.594 186.239 1.00 89.74 82 GLU L O 1
ATOM 1564 N N . ASP B 2 83 ? 135.607 117.481 186.979 1.00 86.78 83 ASP L N 1
ATOM 1565 C CA . ASP B 2 83 ? 134.596 116.925 186.091 1.00 86.78 83 ASP L CA 1
ATOM 1566 C C . ASP B 2 83 ? 133.198 116.947 186.694 1.00 86.78 83 ASP L C 1
ATOM 1567 O O . ASP B 2 83 ? 132.259 116.457 186.057 1.00 86.78 83 ASP L O 1
ATOM 1572 N N . GLU B 2 84 ? 133.033 117.497 187.898 1.00 88.30 84 GLU L N 1
ATOM 1573 C CA . GLU B 2 84 ? 131.725 117.573 188.548 1.00 88.30 84 GLU L CA 1
ATOM 1574 C C . GLU B 2 84 ? 130.912 118.666 187.858 1.00 88.30 84 GLU L C 1
ATOM 1575 O O . GLU B 2 84 ? 130.840 119.815 188.300 1.00 88.30 84 GLU L O 1
ATOM 1581 N N . THR B 2 85 ? 130.286 118.288 186.747 1.00 81.39 85 THR L N 1
ATOM 1582 C CA . THR B 2 85 ? 129.607 119.238 185.878 1.00 81.39 85 THR L CA 1
ATOM 1583 C C . THR B 2 85 ? 128.579 118.491 185.039 1.00 81.39 85 THR L C 1
ATOM 1584 O O . THR B 2 85 ? 128.558 117.260 184.998 1.00 81.39 85 THR L O 1
ATOM 1588 N N . ASP B 2 86 ? 127.717 119.259 184.378 1.00 78.52 86 ASP L N 1
ATOM 1589 C CA . ASP B 2 86 ? 126.705 118.685 183.505 1.00 78.52 86 ASP L CA 1
ATOM 1590 C C . ASP B 2 86 ? 127.309 118.284 182.165 1.00 78.52 86 ASP L C 1
ATOM 1591 O O . ASP B 2 86 ? 128.232 118.924 181.657 1.00 78.52 86 ASP L O 1
ATOM 1596 N N . TYR B 2 87 ? 126.770 117.214 181.589 1.00 74.05 87 TYR L N 1
ATOM 1597 C CA . TYR B 2 87 ? 127.119 116.789 180.243 1.00 74.05 87 TYR L CA 1
ATOM 1598 C C . TYR B 2 87 ? 125.834 116.499 179.485 1.00 74.05 87 TYR L C 1
ATOM 1599 O O . TYR B 2 87 ? 124.863 116.001 180.061 1.00 74.05 87 TYR L O 1
ATOM 1608 N N . PHE B 2 88 ? 125.822 116.810 178.191 1.00 64.43 88 PHE L N 1
ATOM 1609 C CA . PHE B 2 88 ? 124.643 116.482 177.400 1.00 64.43 88 PHE L CA 1
ATOM 1610 C C . PHE B 2 88 ? 125.034 116.137 175.970 1.00 64.43 88 PHE L C 1
ATOM 1611 O O . PHE B 2 88 ? 126.177 116.322 175.545 1.00 64.43 88 PHE L O 1
ATOM 1619 N N . CYS B 2 89 ? 124.056 115.606 175.241 1.00 61.68 89 CYS L N 1
ATOM 1620 C CA . CYS B 2 89 ? 124.206 115.170 173.862 1.00 61.68 89 CYS L CA 1
ATOM 1621 C C . CYS B 2 89 ? 123.294 115.999 172.971 1.00 61.68 89 CYS L C 1
ATOM 1622 O O . CYS B 2 89 ? 122.185 116.361 173.372 1.00 61.68 89 CYS L O 1
ATOM 1625 N N . ALA B 2 90 ? 123.765 116.300 171.765 1.00 55.87 90 ALA L N 1
ATOM 1626 C CA . ALA B 2 90 ? 123.001 117.077 170.801 1.00 55.87 90 ALA L CA 1
ATOM 1627 C C . ALA B 2 90 ? 123.081 116.423 169.434 1.00 55.87 90 ALA L C 1
ATOM 1628 O O . ALA B 2 90 ? 124.154 115.990 169.009 1.00 55.87 90 ALA L O 1
ATOM 1630 N N . THR B 2 91 ? 121.948 116.363 168.740 1.00 55.46 91 THR L N 1
ATOM 1631 C CA . THR B 2 91 ? 121.933 115.859 167.374 1.00 55.46 91 THR L CA 1
ATOM 1632 C C . THR B 2 91 ? 120.795 116.532 166.619 1.00 55.46 91 THR L C 1
ATOM 1633 O O . THR B 2 91 ? 120.059 117.354 167.169 1.00 55.46 91 THR L O 1
ATOM 1637 N N . TRP B 2 92 ? 120.668 116.193 165.342 1.00 53.30 92 TRP L N 1
ATOM 1638 C CA . TRP B 2 92 ? 119.695 116.814 164.454 1.00 53.30 92 TRP L CA 1
ATOM 1639 C C . TRP B 2 92 ? 118.586 115.816 164.159 1.00 53.30 92 TRP L C 1
ATOM 1640 O O . TRP B 2 92 ? 118.850 114.723 163.647 1.00 53.30 92 TRP L O 1
ATOM 1651 N N . ASP B 2 93 ? 117.352 116.196 164.476 1.00 56.21 93 ASP L N 1
ATOM 1652 C CA . ASP B 2 93 ? 116.183 115.380 164.180 1.00 56.21 93 ASP L CA 1
ATOM 1653 C C . ASP B 2 93 ? 115.642 115.774 162.812 1.00 56.21 93 ASP L C 1
ATOM 1654 O O . ASP B 2 93 ? 115.205 116.916 162.615 1.00 56.21 93 ASP L O 1
ATOM 1659 N N . ASP B 2 94 ? 115.686 114.829 161.869 1.00 55.70 94 ASP L N 1
ATOM 1660 C CA . ASP B 2 94 ? 115.172 115.066 160.526 1.00 55.70 94 ASP L CA 1
ATOM 1661 C C . ASP B 2 94 ? 113.651 115.018 160.476 1.00 55.70 94 ASP L C 1
ATOM 1662 O O . ASP B 2 94 ? 113.041 115.750 159.689 1.00 55.70 94 ASP L O 1
ATOM 1667 N N . SER B 2 95 ? 113.031 114.151 161.282 1.00 55.83 95 SER L N 1
ATOM 1668 C CA . SER B 2 95 ? 111.574 114.097 161.340 1.00 55.83 95 SER L CA 1
ATOM 1669 C C . SER B 2 95 ? 110.997 115.389 161.904 1.00 55.83 95 SER L C 1
ATOM 1670 O O . SER B 2 95 ? 110.000 115.909 161.388 1.00 55.83 95 SER L O 1
ATOM 1673 N N . LEU B 2 96 ? 111.609 115.922 162.959 1.00 55.64 96 LEU L N 1
ATOM 1674 C CA . LEU B 2 96 ? 111.232 117.223 163.489 1.00 55.64 96 LEU L CA 1
ATOM 1675 C C . LEU B 2 96 ? 112.014 118.363 162.854 1.00 55.64 96 LEU L C 1
ATOM 1676 O O . LEU B 2 96 ? 111.616 119.523 163.013 1.00 55.64 96 LEU L O 1
ATOM 1681 N N . SER B 2 97 ? 113.100 118.047 162.136 1.00 55.42 97 SER L N 1
ATOM 1682 C CA . SER B 2 97 ? 113.951 119.020 161.439 1.00 55.42 97 SER L CA 1
ATOM 1683 C C . SER B 2 97 ? 114.485 120.097 162.381 1.00 55.42 97 SER L C 1
ATOM 1684 O O . SER B 2 97 ? 114.537 121.278 162.034 1.00 55.42 97 SER L O 1
ATOM 1687 N N . VAL B 2 98 ? 114.888 119.691 163.585 1.00 55.69 98 VAL L N 1
ATOM 1688 C CA . VAL B 2 98 ? 115.367 120.618 164.602 1.00 55.69 98 VAL L CA 1
ATOM 1689 C C . VAL B 2 98 ? 116.673 120.092 165.186 1.00 55.69 98 VAL L C 1
ATOM 1690 O O . VAL B 2 98 ? 117.181 119.046 164.789 1.00 55.69 98 VAL L O 1
ATOM 1694 N N . TRP B 2 99 ? 117.214 120.847 166.136 1.00 54.97 99 TRP L N 1
ATOM 1695 C CA . TRP B 2 99 ? 118.336 120.411 166.958 1.00 54.97 99 TRP L CA 1
ATOM 1696 C C . TRP B 2 99 ? 117.770 119.911 168.279 1.00 54.97 99 TRP L C 1
ATOM 1697 O O . TRP B 2 99 ? 117.274 120.703 169.086 1.00 54.97 99 TRP L O 1
ATOM 1708 N N . VAL B 2 100 ? 117.828 118.604 168.499 1.00 57.60 100 VAL L N 1
ATOM 1709 C CA . VAL B 2 100 ? 117.378 118.021 169.755 1.00 57.60 100 VAL L CA 1
ATOM 1710 C C . VAL B 2 100 ? 118.574 117.850 170.680 1.00 57.60 100 VAL L C 1
ATOM 1711 O O . VAL B 2 100 ? 119.699 117.566 170.238 1.00 57.60 100 VAL L O 1
ATOM 1715 N N . PHE B 2 101 ? 118.333 118.073 171.967 1.00 59.96 101 PHE L N 1
ATOM 1716 C CA . PHE B 2 101 ? 119.357 118.059 172.996 1.00 59.96 101 PHE L CA 1
ATOM 1717 C C . PHE B 2 101 ? 118.935 117.117 174.111 1.00 59.96 101 PHE L C 1
ATOM 1718 O O . PHE B 2 101 ? 117.742 116.917 174.357 1.00 59.96 101 PHE L O 1
ATOM 1726 N N . GLY B 2 102 ? 119.922 116.539 174.784 1.00 64.79 102 GLY L N 1
ATOM 1727 C CA . GLY B 2 102 ? 119.632 115.741 175.951 1.00 64.79 102 GLY L CA 1
ATOM 1728 C C . GLY B 2 102 ? 119.191 116.593 177.124 1.00 64.79 102 GLY L C 1
ATOM 1729 O O . GLY B 2 102 ? 119.372 117.810 177.156 1.00 64.79 102 GLY L O 1
ATOM 1730 N N . GLY B 2 103 ? 118.600 115.930 178.115 1.00 71.35 103 GLY L N 1
ATOM 1731 C CA . GLY B 2 103 ? 118.137 116.633 179.295 1.00 71.35 103 GLY L CA 1
ATOM 1732 C C . GLY B 2 103 ? 119.225 117.060 180.252 1.00 71.35 103 GLY L C 1
ATOM 1733 O O . GLY B 2 103 ? 118.945 117.803 181.197 1.00 71.35 103 GLY L O 1
ATOM 1734 N N . GLY B 2 104 ? 120.450 116.618 180.028 1.00 73.58 104 GLY L N 1
ATOM 1735 C CA . GLY B 2 104 ? 121.554 116.932 180.909 1.00 73.58 104 GLY L CA 1
ATOM 1736 C C . GLY B 2 104 ? 121.803 115.825 181.913 1.00 73.58 104 GLY L C 1
ATOM 1737 O O . GLY B 2 104 ? 120.888 115.114 182.342 1.00 73.58 104 GLY L O 1
ATOM 1738 N N . THR B 2 105 ? 123.068 115.671 182.297 1.00 77.41 105 THR L N 1
ATOM 1739 C CA . THR B 2 105 ? 123.471 114.640 183.253 1.00 77.41 105 THR L CA 1
ATOM 1740 C C . THR B 2 105 ? 124.448 115.277 184.234 1.00 77.41 105 THR L C 1
ATOM 1741 O O . THR B 2 105 ? 125.633 115.431 183.925 1.00 77.41 105 THR L O 1
ATOM 1745 N N . LYS B 2 106 ? 123.948 115.647 185.410 1.00 83.81 106 LYS L N 1
ATOM 1746 C CA . LYS B 2 106 ? 124.796 116.198 186.460 1.00 83.81 106 LYS L CA 1
ATOM 1747 C C . LYS B 2 106 ? 125.665 115.082 187.026 1.00 83.81 106 LYS L C 1
ATOM 1748 O O . LYS B 2 106 ? 125.160 114.150 187.659 1.00 83.81 106 LYS L O 1
ATOM 1754 N N . LEU B 2 107 ? 126.969 115.167 186.794 1.00 86.26 107 LEU L N 1
ATOM 1755 C CA . LEU B 2 107 ? 127.905 114.142 187.229 1.00 86.26 107 LEU L CA 1
ATOM 1756 C C . LEU B 2 107 ? 128.502 114.540 188.571 1.00 86.26 107 LEU L C 1
ATOM 1757 O O . LEU B 2 107 ? 129.026 115.648 188.719 1.00 86.26 107 LEU L O 1
ATOM 1762 N N . THR B 2 108 ? 128.413 113.638 189.544 1.00 90.52 108 THR L N 1
ATOM 1763 C CA . THR B 2 108 ? 128.947 113.860 190.879 1.00 90.52 108 THR L CA 1
ATOM 1764 C C . THR B 2 108 ? 130.188 113.002 191.070 1.00 90.52 108 THR L C 1
ATOM 1765 O O . THR B 2 108 ? 130.160 111.794 190.810 1.00 90.52 108 THR L O 1
ATOM 1769 N N . VAL B 2 109 ? 131.273 113.628 191.519 1.00 92.12 109 VAL L N 1
ATOM 1770 C CA . VAL B 2 109 ? 132.538 112.939 191.742 1.00 92.12 109 VAL L CA 1
ATOM 1771 C C . VAL B 2 109 ? 132.535 112.452 193.187 1.00 92.12 109 VAL L C 1
ATOM 1772 O O . VAL B 2 109 ? 132.778 113.222 194.118 1.00 92.12 109 VAL L O 1
ATOM 1776 N N . LEU B 2 110 ? 132.256 111.167 193.374 1.00 93.29 110 LEU L N 1
ATOM 1777 C CA . LEU B 2 110 ? 132.176 110.586 194.708 1.00 93.29 110 LEU L CA 1
ATOM 1778 C C . LEU B 2 110 ? 133.460 109.846 195.066 1.00 93.29 110 LEU L C 1
ATOM 1779 O O . LEU B 2 110 ? 133.523 108.619 194.986 1.00 93.29 110 LEU L O 1
ATOM 1784 N N . ALA C 3 1 ? 146.255 86.469 103.348 1.00 41.51 20 ALA A N 1
ATOM 1785 C CA . ALA C 3 1 ? 145.915 87.883 103.249 1.00 41.51 20 ALA A CA 1
ATOM 1786 C C . ALA C 3 1 ? 144.425 88.068 102.993 1.00 41.51 20 ALA A C 1
ATOM 1787 O O . ALA C 3 1 ? 143.830 87.351 102.190 1.00 41.51 20 ALA A O 1
ATOM 1789 N N . VAL C 3 2 ? 143.829 89.033 103.682 1.00 41.11 21 VAL A N 1
ATOM 1790 C CA . VAL C 3 2 ? 142.418 89.358 103.510 1.00 41.11 21 VAL A CA 1
ATOM 1791 C C . VAL C 3 2 ? 142.289 90.343 102.357 1.00 41.11 21 VAL A C 1
ATOM 1792 O O . VAL C 3 2 ? 142.920 91.404 102.361 1.00 41.11 21 VAL A O 1
ATOM 1796 N N . VAL C 3 3 ? 141.470 89.995 101.372 1.00 44.19 22 VAL A N 1
ATOM 1797 C CA . VAL C 3 3 ? 141.274 90.830 100.203 1.00 44.19 22 VAL A CA 1
ATOM 1798 C C . VAL C 3 3 ? 140.018 91.666 100.396 1.00 44.19 22 VAL A C 1
ATOM 1799 O O . VAL C 3 3 ? 139.153 91.364 101.223 1.00 44.19 22 VAL A O 1
ATOM 1803 N N . ASN C 3 4 ? 139.931 92.755 99.638 1.00 46.18 23 ASN A N 1
ATOM 1804 C CA . ASN C 3 4 ? 138.701 93.527 99.573 1.00 46.18 23 ASN A CA 1
ATOM 1805 C C . ASN C 3 4 ? 137.607 92.684 98.933 1.00 46.18 23 ASN A C 1
ATOM 1806 O O . ASN C 3 4 ? 137.865 91.862 98.051 1.00 46.18 23 ASN A O 1
ATOM 1811 N N . THR C 3 5 ? 136.372 92.881 99.395 1.00 45.01 24 THR A N 1
ATOM 1812 C CA . THR C 3 5 ? 135.296 92.007 98.948 1.00 45.01 24 THR A CA 1
ATOM 1813 C C . THR C 3 5 ? 134.872 92.287 97.513 1.00 45.01 24 THR A C 1
ATOM 1814 O O . THR C 3 5 ? 134.206 91.441 96.912 1.00 45.01 24 THR A O 1
ATOM 1818 N N . ASP C 3 6 ? 135.265 93.428 96.940 1.00 46.29 25 ASP A N 1
ATOM 1819 C CA . ASP C 3 6 ? 134.907 93.760 95.566 1.00 46.29 25 ASP A CA 1
ATOM 1820 C C . ASP C 3 6 ? 135.593 92.867 94.541 1.00 46.29 25 ASP A C 1
ATOM 1821 O O . ASP C 3 6 ? 135.191 92.875 93.373 1.00 46.29 25 ASP A O 1
ATOM 1826 N N . ASP C 3 7 ? 136.615 92.109 94.945 1.00 47.91 26 ASP A N 1
ATOM 1827 C CA . ASP C 3 7 ? 137.290 91.212 94.016 1.00 47.91 26 ASP A CA 1
ATOM 1828 C C . ASP C 3 7 ? 136.424 90.005 93.673 1.00 47.91 26 ASP A C 1
ATOM 1829 O O . ASP C 3 7 ? 136.368 89.587 92.510 1.00 47.91 26 ASP A O 1
ATOM 1834 N N . TYR C 3 8 ? 135.741 89.434 94.664 1.00 46.48 27 TYR A N 1
ATOM 1835 C CA . TYR C 3 8 ? 134.975 88.209 94.471 1.00 46.48 27 TYR A CA 1
ATOM 1836 C C . TYR C 3 8 ? 133.472 88.400 94.621 1.00 46.48 27 TYR A C 1
ATOM 1837 O O . TYR C 3 8 ? 132.722 87.434 94.449 1.00 46.48 27 TYR A O 1
ATOM 1846 N N . VAL C 3 9 ? 133.010 89.607 94.935 1.00 44.81 28 VAL A N 1
ATOM 1847 C CA . VAL C 3 9 ? 131.586 89.921 94.991 1.00 44.81 28 VAL A CA 1
ATOM 1848 C C . VAL C 3 9 ? 131.280 90.887 93.857 1.00 44.81 28 VAL A C 1
ATOM 1849 O O . VAL C 3 9 ? 131.825 91.997 93.812 1.00 44.81 28 VAL A O 1
ATOM 1853 N N . THR C 3 10 ? 130.411 90.467 92.943 1.00 45.75 29 THR A N 1
ATOM 1854 C CA . THR C 3 10 ? 130.080 91.246 91.757 1.00 45.75 29 THR A CA 1
ATOM 1855 C C . THR C 3 10 ? 128.774 91.992 91.995 1.00 45.75 29 THR A C 1
ATOM 1856 O O . THR C 3 10 ? 127.723 91.371 92.185 1.00 45.75 29 THR A O 1
ATOM 1860 N N . ARG C 3 11 ? 128.843 93.320 91.978 1.00 44.20 30 ARG A N 1
ATOM 1861 C CA . ARG C 3 11 ? 127.661 94.150 92.155 1.00 44.20 30 ARG A CA 1
ATOM 1862 C C . ARG C 3 11 ? 126.866 94.204 90.857 1.00 44.20 30 ARG A C 1
ATOM 1863 O O . ARG C 3 11 ? 127.419 94.501 89.794 1.00 44.20 30 ARG A O 1
ATOM 1871 N N . THR C 3 12 ? 125.571 93.917 90.940 1.00 44.24 31 THR A N 1
ATOM 1872 C CA . THR C 3 12 ? 124.673 94.059 89.804 1.00 44.24 31 THR A CA 1
ATOM 1873 C C . THR C 3 12 ? 123.732 95.236 90.047 1.00 44.24 31 THR A C 1
ATOM 1874 O O . THR C 3 12 ? 123.733 95.858 91.112 1.00 44.24 31 THR A O 1
ATOM 1878 N N . SER C 3 13 ? 122.918 95.538 89.039 1.00 44.45 32 SER A N 1
ATOM 1879 C CA . SER C 3 13 ? 122.050 96.706 89.064 1.00 44.45 32 SER A CA 1
ATOM 1880 C C . SER C 3 13 ? 120.706 96.442 89.729 1.00 44.45 32 SER A C 1
ATOM 1881 O O . SER C 3 13 ? 119.862 97.344 89.762 1.00 44.45 32 SER A O 1
ATOM 1884 N N . ILE C 3 14 ? 120.482 95.241 90.252 1.00 43.05 33 ILE A N 1
ATOM 1885 C CA . ILE C 3 14 ? 119.209 94.899 90.878 1.00 43.05 33 ILE A CA 1
ATOM 1886 C C . ILE C 3 14 ? 119.233 95.410 92.315 1.00 43.05 33 ILE A C 1
ATOM 1887 O O . ILE C 3 14 ? 120.000 94.920 93.146 1.00 43.05 33 ILE A O 1
ATOM 1892 N N . PHE C 3 15 ? 118.388 96.394 92.609 1.00 40.04 34 PHE A N 1
ATOM 1893 C CA . PHE C 3 15 ? 118.304 96.996 93.931 1.00 40.04 34 PHE A CA 1
ATOM 1894 C C . PHE C 3 15 ? 116.940 96.720 94.545 1.00 40.04 34 PHE A C 1
ATOM 1895 O O . PHE C 3 15 ? 115.935 96.593 93.840 1.00 40.04 34 PHE A O 1
ATOM 1903 N N . TYR C 3 16 ? 116.919 96.630 95.871 1.00 39.05 35 TYR A N 1
ATOM 1904 C CA . TYR C 3 16 ? 115.706 96.371 96.627 1.00 39.05 35 TYR A CA 1
ATOM 1905 C C . TYR C 3 16 ? 115.595 97.370 97.767 1.00 39.05 35 TYR A C 1
ATOM 1906 O O . TYR C 3 16 ? 116.603 97.865 98.276 1.00 39.05 35 TYR A O 1
ATOM 1915 N N . HIS C 3 17 ? 114.363 97.662 98.168 1.00 34.98 36 HIS A N 1
ATOM 1916 C CA . HIS C 3 17 ? 114.100 98.449 99.364 1.00 34.98 36 HIS A CA 1
ATOM 1917 C C . HIS C 3 17 ? 113.486 97.545 100.420 1.00 34.98 36 HIS A C 1
ATOM 1918 O O . HIS C 3 17 ? 112.503 96.847 100.150 1.00 34.98 36 HIS A O 1
ATOM 1925 N N . ALA C 3 18 ? 114.063 97.562 101.617 1.00 35.15 37 ALA A N 1
ATOM 1926 C CA . ALA C 3 18 ? 113.583 96.766 102.737 1.00 35.15 37 ALA A CA 1
ATOM 1927 C C . ALA C 3 18 ? 113.334 97.692 103.916 1.00 35.15 37 ALA A C 1
ATOM 1928 O O . ALA C 3 18 ? 114.259 98.353 104.395 1.00 35.15 37 ALA A O 1
ATOM 1930 N N . GLY C 3 19 ? 112.096 97.731 104.391 1.00 37.66 38 GLY A N 1
ATOM 1931 C CA . GLY C 3 19 ? 111.767 98.652 105.456 1.00 37.66 38 GLY A CA 1
ATOM 1932 C C . GLY C 3 19 ? 110.841 98.094 106.511 1.00 37.66 38 GLY A C 1
ATOM 1933 O O . GLY C 3 19 ? 109.757 97.597 106.193 1.00 37.66 38 GLY A O 1
ATOM 1934 N N . SER C 3 20 ? 111.260 98.166 107.772 1.00 37.38 39 SER A N 1
ATOM 1935 C CA . SER C 3 20 ? 110.365 97.848 108.874 1.00 37.38 39 SER A CA 1
ATOM 1936 C C . SER C 3 20 ? 109.256 98.890 108.955 1.00 37.38 39 SER A C 1
ATOM 1937 O O . SER C 3 20 ? 109.468 100.073 108.678 1.00 37.38 39 SER A O 1
ATOM 1940 N N . SER C 3 21 ? 108.056 98.432 109.310 1.00 39.71 40 SER A N 1
ATOM 1941 C CA . SER C 3 21 ? 106.880 99.295 109.331 1.00 39.71 40 SER A CA 1
ATOM 1942 C C . SER C 3 21 ? 107.009 100.408 110.364 1.00 39.71 40 SER A C 1
ATOM 1943 O O . SER C 3 21 ? 107.106 101.585 110.004 1.00 39.71 40 SER A O 1
ATOM 1946 N N . ARG C 3 22 ? 107.036 100.040 111.644 1.00 38.03 41 ARG A N 1
ATOM 1947 C CA . ARG C 3 22 ? 107.164 101.005 112.728 1.00 38.03 41 ARG A CA 1
ATOM 1948 C C . ARG C 3 22 ? 107.576 100.255 113.984 1.00 38.03 41 ARG A C 1
ATOM 1949 O O . ARG C 3 22 ? 106.878 99.330 114.408 1.00 38.03 41 ARG A O 1
ATOM 1957 N N . LEU C 3 23 ? 108.698 100.652 114.573 1.00 34.04 42 LEU A N 1
ATOM 1958 C CA . LEU C 3 23 ? 109.232 100.005 115.765 1.00 34.04 42 LEU A CA 1
ATOM 1959 C C . LEU C 3 23 ? 108.971 100.905 116.964 1.00 34.04 42 LEU A C 1
ATOM 1960 O O . LEU C 3 23 ? 109.392 102.063 116.972 1.00 34.04 42 LEU A O 1
ATOM 1965 N N . LEU C 3 24 ? 108.277 100.378 117.969 1.00 33.74 43 LEU A N 1
ATOM 1966 C CA . LEU C 3 24 ? 107.906 101.161 119.140 1.00 33.74 43 LEU A CA 1
ATOM 1967 C C . LEU C 3 24 ? 108.153 100.354 120.403 1.00 33.74 43 LEU A C 1
ATOM 1968 O O . LEU C 3 24 ? 107.718 99.202 120.502 1.00 33.74 43 LEU A O 1
ATOM 1973 N N . THR C 3 25 ? 108.851 100.957 121.364 1.00 31.39 44 THR A N 1
ATOM 1974 C CA . THR C 3 25 ? 108.981 100.391 122.704 1.00 31.39 44 THR A CA 1
ATOM 1975 C C . THR C 3 25 ? 108.648 101.443 123.749 1.00 31.39 44 THR A C 1
ATOM 1976 O O . THR C 3 25 ? 109.096 102.588 123.650 1.00 31.39 44 THR A O 1
ATOM 1980 N N . VAL C 3 26 ? 107.856 101.049 124.741 1.00 29.58 45 VAL A N 1
ATOM 1981 C CA . VAL C 3 26 ? 107.503 101.889 125.880 1.00 29.58 45 VAL A CA 1
ATOM 1982 C C . VAL C 3 26 ? 107.939 101.162 127.142 1.00 29.58 45 VAL A C 1
ATOM 1983 O O . VAL C 3 26 ? 107.647 99.972 127.305 1.00 29.58 45 VAL A O 1
ATOM 1987 N N . GLY C 3 27 ? 108.635 101.863 128.029 1.00 28.11 46 GLY A N 1
ATOM 1988 C CA . GLY C 3 27 ? 109.028 101.212 129.267 1.00 28.11 46 GLY A CA 1
ATOM 1989 C C . GLY C 3 27 ? 109.647 102.188 130.239 1.00 28.11 46 GLY A C 1
ATOM 1990 O O . GLY C 3 27 ? 109.948 103.332 129.897 1.00 28.11 46 GLY A O 1
ATOM 1991 N N . ASN C 3 28 ? 109.842 101.712 131.460 1.00 29.05 47 ASN A N 1
ATOM 1992 C CA . ASN C 3 28 ? 110.440 102.542 132.499 1.00 29.05 47 ASN A CA 1
ATOM 1993 C C . ASN C 3 28 ? 111.907 102.801 132.173 1.00 29.05 47 ASN A C 1
ATOM 1994 O O . ASN C 3 28 ? 112.661 101.851 131.942 1.00 29.05 47 ASN A O 1
ATOM 1999 N N . PRO C 3 29 ? 112.352 104.060 132.146 1.00 27.12 48 PRO A N 1
ATOM 2000 C CA . PRO C 3 29 ? 113.728 104.357 131.729 1.00 27.12 48 PRO A CA 1
ATOM 2001 C C . PRO C 3 29 ? 114.798 104.035 132.759 1.00 27.12 48 PRO A C 1
ATOM 2002 O O . PRO C 3 29 ? 115.978 104.277 132.485 1.00 27.12 48 PRO A O 1
ATOM 2006 N N . TYR C 3 30 ? 114.444 103.502 133.922 1.00 27.92 49 TYR A N 1
ATOM 2007 C CA . TYR C 3 30 ? 115.418 103.264 134.979 1.00 27.92 49 TYR A CA 1
ATOM 2008 C C . TYR C 3 30 ? 115.546 101.803 135.373 1.00 27.92 49 TYR A C 1
ATOM 2009 O O . TYR C 3 30 ? 116.654 101.343 135.657 1.00 27.92 49 TYR A O 1
ATOM 2018 N N . PHE C 3 31 ? 114.445 101.055 135.399 1.00 30.94 50 PHE A N 1
ATOM 2019 C CA . PHE C 3 31 ? 114.488 99.663 135.818 1.00 30.94 50 PHE A CA 1
ATOM 2020 C C . PHE C 3 31 ? 113.344 98.908 135.160 1.00 30.94 50 PHE A C 1
ATOM 2021 O O . PHE C 3 31 ? 112.343 99.496 134.747 1.00 30.94 50 PHE A O 1
ATOM 2029 N N . ARG C 3 32 ? 113.502 97.592 135.069 1.00 37.51 51 ARG A N 1
ATOM 2030 C CA . ARG C 3 32 ? 112.431 96.739 134.576 1.00 37.51 51 ARG A CA 1
ATOM 2031 C C . ARG C 3 32 ? 111.394 96.542 135.673 1.00 37.51 51 ARG A C 1
ATOM 2032 O O . ARG C 3 32 ? 111.737 96.205 136.810 1.00 37.51 51 ARG A O 1
ATOM 2040 N N . VAL C 3 33 ? 110.127 96.757 135.334 1.00 40.08 52 VAL A N 1
ATOM 2041 C CA . VAL C 3 33 ? 109.026 96.650 136.288 1.00 40.08 52 VAL A CA 1
ATOM 2042 C C . VAL C 3 33 ? 108.390 95.273 136.110 1.00 40.08 52 VAL A C 1
ATOM 2043 O O . VAL C 3 33 ? 107.775 95.020 135.062 1.00 40.08 52 VAL A O 1
ATOM 2047 N N . PRO C 3 34 ? 108.515 94.368 137.078 1.00 45.99 53 PRO A N 1
ATOM 2048 C CA . PRO C 3 34 ? 107.910 93.041 136.933 1.00 45.99 53 PRO A CA 1
ATOM 2049 C C . PRO C 3 34 ? 106.394 93.095 137.045 1.00 45.99 53 PRO A C 1
ATOM 2050 O O . PRO C 3 34 ? 105.812 94.016 137.624 1.00 45.99 53 PRO A O 1
ATOM 2054 N N . ALA C 3 35 ? 105.754 92.082 136.469 1.00 54.10 54 ALA A N 1
ATOM 2055 C CA . ALA C 3 35 ? 104.307 91.960 136.554 1.00 54.10 54 ALA A CA 1
ATOM 2056 C C . ALA C 3 35 ? 103.881 91.568 137.964 1.00 54.10 54 ALA A C 1
ATOM 2057 O O . ALA C 3 35 ? 104.606 90.882 138.689 1.00 54.10 54 ALA A O 1
ATOM 2059 N N . GLY C 3 36 ? 102.688 92.011 138.348 1.00 60.53 55 GLY A N 1
ATOM 2060 C CA . GLY C 3 36 ? 102.157 91.700 139.660 1.00 60.53 55 GLY A CA 1
ATOM 2061 C C . GLY C 3 36 ? 101.751 92.927 140.448 1.00 60.53 55 GLY A C 1
ATOM 2062 O O . GLY C 3 36 ? 100.931 92.840 141.367 1.00 60.53 55 GLY A O 1
ATOM 2063 N N . GLY C 3 37 ? 102.316 94.078 140.095 1.00 63.20 56 GLY A N 1
ATOM 2064 C CA . GLY C 3 37 ? 102.007 95.322 140.767 1.00 63.20 56 GLY A CA 1
ATOM 2065 C C . GLY C 3 37 ? 100.758 96.025 140.294 1.00 63.20 56 GLY A C 1
ATOM 2066 O O . GLY C 3 37 ? 100.451 97.117 140.780 1.00 63.20 56 GLY A O 1
ATOM 2067 N N . GLY C 3 38 ? 100.026 95.434 139.354 1.00 61.52 57 GLY A N 1
ATOM 2068 C CA . GLY C 3 38 ? 98.820 96.046 138.836 1.00 61.52 57 GLY A CA 1
ATOM 2069 C C . GLY C 3 38 ? 98.826 96.155 137.326 1.00 61.52 57 GLY A C 1
ATOM 2070 O O . GLY C 3 38 ? 97.966 96.817 136.739 1.00 61.52 57 GLY A O 1
ATOM 2071 N N . ASN C 3 39 ? 99.796 95.506 136.686 1.00 60.64 58 ASN A N 1
ATOM 2072 C CA . ASN C 3 39 ? 99.924 95.535 135.238 1.00 60.64 58 ASN A CA 1
ATOM 2073 C C . ASN C 3 39 ? 100.180 94.127 134.722 1.00 60.64 58 ASN A C 1
ATOM 2074 O O . ASN C 3 39 ? 100.779 93.296 135.409 1.00 60.64 58 ASN A O 1
ATOM 2079 N N . LYS C 3 40 ? 99.717 93.869 133.503 1.00 61.52 59 LYS A N 1
ATOM 2080 C CA . LYS C 3 40 ? 99.964 92.598 132.841 1.00 61.52 59 LYS A CA 1
ATOM 2081 C C . LYS C 3 40 ? 101.321 92.638 132.153 1.00 61.52 59 LYS A C 1
ATOM 2082 O O . LYS C 3 40 ? 101.675 93.638 131.521 1.00 61.52 59 LYS A O 1
ATOM 2088 N N . GLN C 3 41 ? 102.086 91.552 132.320 1.00 58.36 60 GLN A N 1
ATOM 2089 C CA . GLN C 3 41 ? 103.439 91.357 131.792 1.00 58.36 60 GLN A CA 1
ATOM 2090 C C . GLN C 3 41 ? 104.448 92.356 132.355 1.00 58.36 60 GLN A C 1
ATOM 2091 O O . GLN C 3 41 ? 104.085 93.312 133.049 1.00 58.36 60 GLN A O 1
ATOM 2097 N N . ASP C 3 42 ? 105.727 92.127 132.080 1.00 48.72 61 ASP A N 1
ATOM 2098 C CA . ASP C 3 42 ? 106.792 92.953 132.629 1.00 48.72 61 ASP A CA 1
ATOM 2099 C C . ASP C 3 42 ? 106.994 94.187 131.761 1.00 48.72 61 ASP A C 1
ATOM 2100 O O . ASP C 3 42 ? 107.108 94.080 130.536 1.00 48.72 61 ASP A O 1
ATOM 2105 N N . ILE C 3 43 ? 107.030 95.353 132.396 1.00 38.83 62 ILE A N 1
ATOM 2106 C CA . ILE C 3 43 ? 107.345 96.595 131.696 1.00 38.83 62 ILE A CA 1
ATOM 2107 C C . ILE C 3 43 ? 108.857 96.646 131.513 1.00 38.83 62 ILE A C 1
ATOM 2108 O O . ILE C 3 43 ? 109.601 96.593 132.502 1.00 38.83 62 ILE A O 1
ATOM 2113 N N . PRO C 3 44 ? 109.353 96.739 130.282 1.00 32.91 63 PRO A N 1
ATOM 2114 C CA . PRO C 3 44 ? 110.798 96.646 130.054 1.00 32.91 63 PRO A CA 1
ATOM 2115 C C . PRO C 3 44 ? 111.513 97.921 130.471 1.00 32.91 63 PRO A C 1
ATOM 2116 O O . PRO C 3 44 ? 110.906 98.954 130.756 1.00 32.91 63 PRO A O 1
ATOM 2120 N N . LYS C 3 45 ? 112.838 97.829 130.514 1.00 29.23 64 LYS A N 1
ATOM 2121 C CA . LYS C 3 45 ? 113.687 98.994 130.745 1.00 29.23 64 LYS A CA 1
ATOM 2122 C C . LYS C 3 45 ? 114.002 99.603 129.387 1.00 29.23 64 LYS A C 1
ATOM 2123 O O . LYS C 3 45 ? 114.917 99.160 128.689 1.00 29.23 64 LYS A O 1
ATOM 2129 N N . VAL C 3 46 ? 113.233 100.614 129.002 1.00 28.01 65 VAL A N 1
ATOM 2130 C CA . VAL C 3 46 ? 113.401 101.297 127.727 1.00 28.01 65 VAL A CA 1
ATOM 2131 C C . VAL C 3 46 ? 113.997 102.664 128.016 1.00 28.01 65 VAL A C 1
ATOM 2132 O O . VAL C 3 46 ? 113.333 103.529 128.596 1.00 28.01 65 VAL A O 1
ATOM 2136 N N . SER C 3 47 ? 115.243 102.867 127.604 1.00 27.90 66 SER A N 1
ATOM 2137 C CA . SER C 3 47 ? 115.952 104.110 127.851 1.00 27.90 66 SER A CA 1
ATOM 2138 C C . SER C 3 47 ? 116.597 104.590 126.560 1.00 27.90 66 SER A C 1
ATOM 2139 O O . SER C 3 47 ? 116.931 103.792 125.681 1.00 27.90 66 SER A O 1
ATOM 2142 N N . ALA C 3 48 ? 116.752 105.909 126.444 1.00 27.91 67 ALA A N 1
ATOM 2143 C CA . ALA C 3 48 ? 117.465 106.463 125.301 1.00 27.91 67 ALA A CA 1
ATOM 2144 C C . ALA C 3 48 ? 118.964 106.261 125.415 1.00 27.91 67 ALA A C 1
ATOM 2145 O O . ALA C 3 48 ? 119.660 106.266 124.395 1.00 27.91 67 ALA A O 1
ATOM 2147 N N . TYR C 3 49 ? 119.472 106.080 126.629 1.00 27.47 68 TYR A N 1
ATOM 2148 C CA . TYR C 3 49 ? 120.901 105.916 126.869 1.00 27.47 68 TYR A CA 1
ATOM 2149 C C . TYR C 3 49 ? 121.275 104.440 126.851 1.00 27.47 68 TYR A C 1
ATOM 2150 O O . TYR C 3 49 ? 121.989 103.938 127.713 1.00 27.47 68 TYR A O 1
ATOM 2159 N N . GLN C 3 50 ? 120.807 103.747 125.818 1.00 27.16 69 GLN A N 1
ATOM 2160 C CA . GLN C 3 50 ? 120.771 102.295 125.793 1.00 27.16 69 GLN A CA 1
ATOM 2161 C C . GLN C 3 50 ? 120.976 101.846 124.356 1.00 27.16 69 GLN A C 1
ATOM 2162 O O . GLN C 3 50 ? 120.496 102.498 123.426 1.00 27.16 69 GLN A O 1
ATOM 2168 N N . TYR C 3 51 ? 121.695 100.743 124.177 1.00 27.46 70 TYR A N 1
ATOM 2169 C CA . TYR C 3 51 ? 122.029 100.275 122.840 1.00 27.46 70 TYR A CA 1
ATOM 2170 C C . TYR C 3 51 ? 120.802 99.663 122.182 1.00 27.46 70 TYR A C 1
ATOM 2171 O O . TYR C 3 51 ? 120.130 98.813 122.773 1.00 27.46 70 TYR A O 1
ATOM 2180 N N . ARG C 3 52 ? 120.511 100.097 120.962 1.00 28.60 71 ARG A N 1
ATOM 2181 C CA . ARG C 3 52 ? 119.425 99.535 120.165 1.00 28.60 71 ARG A CA 1
ATOM 2182 C C . ARG C 3 52 ? 120.075 98.763 119.023 1.00 28.60 71 ARG A C 1
ATOM 2183 O O . ARG C 3 52 ? 120.421 99.330 117.988 1.00 28.60 71 ARG A O 1
ATOM 2191 N N . VAL C 3 53 ? 120.269 97.468 119.231 1.00 29.71 72 VAL A N 1
ATOM 2192 C CA . VAL C 3 53 ? 120.944 96.613 118.265 1.00 29.71 72 VAL A CA 1
ATOM 2193 C C . VAL C 3 53 ? 119.866 95.822 117.537 1.00 29.71 72 VAL A C 1
ATOM 2194 O O . VAL C 3 53 ? 119.305 94.861 118.070 1.00 29.71 72 VAL A O 1
ATOM 2198 N N . PHE C 3 54 ? 119.571 96.242 116.313 1.00 29.69 73 PHE A N 1
ATOM 2199 C CA . PHE C 3 54 ? 118.611 95.563 115.459 1.00 29.69 73 PHE A CA 1
ATOM 2200 C C . PHE C 3 54 ? 119.327 94.458 114.699 1.00 29.69 73 PHE A C 1
ATOM 2201 O O . PHE C 3 54 ? 120.315 94.715 114.000 1.00 29.69 73 PHE A O 1
ATOM 2209 N N . ARG C 3 55 ? 118.830 93.235 114.845 1.00 35.10 74 ARG A N 1
ATOM 2210 C CA . ARG C 3 55 ? 119.222 92.123 113.987 1.00 35.10 74 ARG A CA 1
ATOM 2211 C C . ARG C 3 55 ? 118.222 92.084 112.841 1.00 35.10 74 ARG A C 1
ATOM 2212 O O . ARG C 3 55 ? 117.072 91.670 113.013 1.00 35.10 74 ARG A O 1
ATOM 2220 N N . VAL C 3 56 ? 118.655 92.565 111.683 1.00 34.04 75 VAL A N 1
ATOM 2221 C CA . VAL C 3 56 ? 117.838 92.613 110.481 1.00 34.04 75 VAL A CA 1
ATOM 2222 C C . VAL C 3 56 ? 117.995 91.289 109.749 1.00 34.04 75 VAL A C 1
ATOM 2223 O O . VAL C 3 56 ? 119.088 90.960 109.278 1.00 34.04 75 VAL A O 1
ATOM 2227 N N . GLN C 3 57 ? 116.906 90.534 109.646 1.00 38.12 76 GLN A N 1
ATOM 2228 C CA . GLN C 3 57 ? 116.921 89.246 108.969 1.00 38.12 76 GLN A CA 1
ATOM 2229 C C . GLN C 3 57 ? 116.452 89.434 107.532 1.00 38.12 76 GLN A C 1
ATOM 2230 O O . GLN C 3 57 ? 115.326 89.882 107.293 1.00 38.12 76 GLN A O 1
ATOM 2236 N N . LEU C 3 58 ? 117.310 89.104 106.591 1.00 38.34 77 LEU A N 1
ATOM 2237 C CA . LEU C 3 58 ? 117.040 89.193 105.168 1.00 38.34 77 LEU A CA 1
ATOM 2238 C C . LEU C 3 58 ? 116.735 87.813 104.600 1.00 38.34 77 LEU A C 1
ATOM 2239 O O . LEU C 3 58 ? 117.227 86.804 105.114 1.00 38.34 77 LEU A O 1
ATOM 2244 N N . PRO C 3 59 ? 115.912 87.726 103.556 1.00 42.16 78 PRO A N 1
ATOM 2245 C CA . PRO C 3 59 ? 115.672 86.428 102.921 1.00 42.16 78 PRO A CA 1
ATOM 2246 C C . PRO C 3 59 ? 116.911 85.946 102.189 1.00 42.16 78 PRO A C 1
ATOM 2247 O O . PRO C 3 59 ? 117.756 86.739 101.770 1.00 42.16 78 PRO A O 1
ATOM 2251 N N . ASP C 3 60 ? 117.019 84.630 102.060 1.00 48.12 79 ASP A N 1
ATOM 2252 C CA . ASP C 3 60 ? 118.102 84.032 101.284 1.00 48.12 79 ASP A CA 1
ATOM 2253 C C . ASP C 3 60 ? 117.851 84.281 99.805 1.00 48.12 79 ASP A C 1
ATOM 2254 O O . ASP C 3 60 ? 116.807 83.863 99.291 1.00 48.12 79 ASP A O 1
ATOM 2259 N N . PRO C 3 61 ? 118.761 84.946 99.085 1.00 47.46 80 PRO A N 1
ATOM 2260 C CA . PRO C 3 61 ? 118.493 85.260 97.675 1.00 47.46 80 PRO A CA 1
ATOM 2261 C C . PRO C 3 61 ? 118.547 84.052 96.760 1.00 47.46 80 PRO A C 1
ATOM 2262 O O . PRO C 3 61 ? 118.131 84.154 95.600 1.00 47.46 80 PRO A O 1
ATOM 2266 N N . ASN C 3 62 ? 119.043 82.919 97.244 1.00 51.44 81 ASN A N 1
ATOM 2267 C CA . ASN C 3 62 ? 119.171 81.709 96.449 1.00 51.44 81 ASN A CA 1
ATOM 2268 C C . ASN C 3 62 ? 117.893 80.885 96.423 1.00 51.44 81 ASN A C 1
ATOM 2269 O O . ASN C 3 62 ? 117.867 79.834 95.776 1.00 51.44 81 ASN A O 1
ATOM 2274 N N . LYS C 3 63 ? 116.839 81.328 97.108 1.00 54.60 82 LYS A N 1
ATOM 2275 C CA . LYS C 3 63 ? 115.622 80.529 97.174 1.00 54.60 82 LYS A CA 1
ATOM 2276 C C . LYS C 3 63 ? 114.368 81.313 96.798 1.00 54.60 82 LYS A C 1
ATOM 2277 O O . LYS C 3 63 ? 113.402 80.719 96.307 1.00 54.60 82 LYS A O 1
ATOM 2283 N N . PHE C 3 64 ? 114.351 82.630 97.007 1.00 54.08 83 PHE A N 1
ATOM 2284 C CA . PHE C 3 64 ? 113.132 83.372 96.730 1.00 54.08 83 PHE A CA 1
ATOM 2285 C C . PHE C 3 64 ? 113.200 83.966 95.323 1.00 54.08 83 PHE A C 1
ATOM 2286 O O . PHE C 3 64 ? 114.218 83.877 94.631 1.00 54.08 83 PHE A O 1
ATOM 2294 N N . GLY C 3 65 ? 112.093 84.566 94.890 1.00 58.17 84 GLY A N 1
ATOM 2295 C CA . GLY C 3 65 ? 111.958 84.955 93.498 1.00 58.17 84 GLY A CA 1
ATOM 2296 C C . GLY C 3 65 ? 112.846 86.125 93.119 1.00 58.17 84 GLY A C 1
ATOM 2297 O O . GLY C 3 65 ? 113.186 86.980 93.935 1.00 58.17 84 GLY A O 1
ATOM 2298 N N . LEU C 3 66 ? 113.220 86.157 91.845 1.00 61.07 85 LEU A N 1
ATOM 2299 C CA . LEU C 3 66 ? 114.074 87.186 91.280 1.00 61.07 85 LEU A CA 1
ATOM 2300 C C . LEU C 3 66 ? 113.432 87.742 90.018 1.00 61.07 85 LEU A C 1
ATOM 2301 O O . LEU C 3 66 ? 112.629 87.055 89.378 1.00 61.07 85 LEU A O 1
ATOM 2306 N N . PRO C 3 67 ? 113.734 88.996 89.659 1.00 61.28 86 PRO A N 1
ATOM 2307 C CA . PRO C 3 67 ? 113.230 89.530 88.381 1.00 61.28 86 PRO A CA 1
ATOM 2308 C C . PRO C 3 67 ? 113.716 88.764 87.164 1.00 61.28 86 PRO A C 1
ATOM 2309 O O . PRO C 3 67 ? 112.980 88.655 86.176 1.00 61.28 86 PRO A O 1
ATOM 2313 N N . ASP C 3 68 ? 114.934 88.229 87.205 1.00 68.89 87 ASP A N 1
ATOM 2314 C CA . ASP C 3 68 ? 115.483 87.439 86.110 1.00 68.89 87 ASP A CA 1
ATOM 2315 C C . ASP C 3 68 ? 116.014 86.132 86.677 1.00 68.89 87 ASP A C 1
ATOM 2316 O O . ASP C 3 68 ? 116.858 86.143 87.579 1.00 68.89 87 ASP A O 1
ATOM 2321 N N . THR C 3 69 ? 115.509 85.011 86.159 1.00 71.59 88 THR A N 1
ATOM 2322 C CA . THR C 3 69 ? 116.027 83.711 86.571 1.00 71.59 88 THR A CA 1
ATOM 2323 C C . THR C 3 69 ? 117.440 83.485 86.047 1.00 71.59 88 THR A C 1
ATOM 2324 O O . THR C 3 69 ? 118.265 82.867 86.729 1.00 71.59 88 THR A O 1
ATOM 2328 N N . SER C 3 70 ? 117.741 83.996 84.852 1.00 70.61 89 SER A N 1
ATOM 2329 C CA . SER C 3 70 ? 119.030 83.800 84.206 1.00 70.61 89 SER A CA 1
ATOM 2330 C C . SER C 3 70 ? 120.053 84.870 84.576 1.00 70.61 89 SER A C 1
ATOM 2331 O O . SER C 3 70 ? 121.020 85.070 83.831 1.00 70.61 89 SER A O 1
ATOM 2334 N N . ILE C 3 71 ? 119.864 85.567 85.700 1.00 67.57 90 ILE A N 1
ATOM 2335 C CA . ILE C 3 71 ? 120.854 86.546 86.131 1.00 67.57 90 ILE A CA 1
ATOM 2336 C C . ILE C 3 71 ? 122.092 85.850 86.690 1.00 67.57 90 ILE A C 1
ATOM 2337 O O . ILE C 3 71 ? 123.178 86.442 86.726 1.00 67.57 90 ILE A O 1
ATOM 2342 N N . TYR C 3 72 ? 121.967 84.585 87.088 1.00 64.94 91 TYR A N 1
ATOM 2343 C CA . TYR C 3 72 ? 123.081 83.834 87.645 1.00 64.94 91 TYR A CA 1
ATOM 2344 C C . TYR C 3 72 ? 122.888 82.354 87.355 1.00 64.94 91 TYR A C 1
ATOM 2345 O O . TYR C 3 72 ? 121.787 81.900 87.030 1.00 64.94 91 TYR A O 1
ATOM 2354 N N . ASN C 3 73 ? 123.982 81.605 87.481 1.00 63.67 92 ASN A N 1
ATOM 2355 C CA . ASN C 3 73 ? 123.954 80.160 87.328 1.00 63.67 92 ASN A CA 1
ATOM 2356 C C . ASN C 3 73 ? 124.018 79.526 88.709 1.00 63.67 92 ASN A C 1
ATOM 2357 O O . ASN C 3 73 ? 125.035 79.686 89.401 1.00 63.67 92 ASN A O 1
ATOM 2362 N N . PRO C 3 74 ? 122.973 78.824 89.159 1.00 63.47 93 PRO A N 1
ATOM 2363 C CA . PRO C 3 74 ? 122.993 78.249 90.517 1.00 63.47 93 PRO A CA 1
ATOM 2364 C C . PRO C 3 74 ? 124.056 77.185 90.735 1.00 63.47 93 PRO A C 1
ATOM 2365 O O . PRO C 3 74 ? 124.416 76.922 91.889 1.00 63.47 93 PRO A O 1
ATOM 2369 N N . GLU C 3 75 ? 124.566 76.559 89.672 1.00 64.91 94 GLU A N 1
ATOM 2370 C CA . GLU C 3 75 ? 125.579 75.524 89.844 1.00 64.91 94 GLU A CA 1
ATOM 2371 C C . GLU C 3 75 ? 126.926 76.121 90.238 1.00 64.91 94 GLU A C 1
ATOM 2372 O O . GLU C 3 75 ? 127.661 75.533 91.040 1.00 64.91 94 GLU A O 1
ATOM 2378 N N . THR C 3 76 ? 127.264 77.292 89.695 1.00 59.69 95 THR A N 1
ATOM 2379 C CA . THR C 3 76 ? 128.578 77.888 89.907 1.00 59.69 95 THR A CA 1
ATOM 2380 C C . THR C 3 76 ? 128.528 79.253 90.586 1.00 59.69 95 THR A C 1
ATOM 2381 O O . THR C 3 76 ? 129.560 79.929 90.659 1.00 59.69 95 THR A O 1
ATOM 2385 N N . GLN C 3 77 ? 127.373 79.675 91.098 1.00 56.77 96 GLN A N 1
ATOM 2386 C CA . GLN C 3 77 ? 127.278 80.984 91.726 1.00 56.77 96 GLN A CA 1
ATOM 2387 C C . GLN C 3 77 ? 126.316 80.931 92.903 1.00 56.77 96 GLN A C 1
ATOM 2388 O O . GLN C 3 77 ? 125.386 80.122 92.931 1.00 56.77 96 GLN A O 1
ATOM 2394 N N . ARG C 3 78 ? 126.558 81.807 93.876 1.00 49.44 97 ARG A N 1
ATOM 2395 C CA . ARG C 3 78 ? 125.666 82.017 95.005 1.00 49.44 97 ARG A CA 1
ATOM 2396 C C . ARG C 3 78 ? 125.518 83.511 95.246 1.00 49.44 97 ARG A C 1
ATOM 2397 O O . ARG C 3 78 ? 126.416 84.297 94.933 1.00 49.44 97 ARG A O 1
ATOM 2405 N N . LEU C 3 79 ? 124.378 83.898 95.807 1.00 47.11 98 LEU A N 1
ATOM 2406 C CA . LEU C 3 79 ? 124.020 85.301 95.945 1.00 47.11 98 LEU A CA 1
ATOM 2407 C C . LEU C 3 79 ? 124.205 85.775 97.381 1.00 47.11 98 LEU A C 1
ATOM 2408 O O . LEU C 3 79 ? 124.278 84.982 98.322 1.00 47.11 98 LEU A O 1
ATOM 2413 N N . VAL C 3 80 ? 124.264 87.098 97.535 1.00 42.23 99 VAL A N 1
ATOM 2414 C CA . VAL C 3 80 ? 124.400 87.725 98.844 1.00 42.23 99 VAL A CA 1
ATOM 2415 C C . VAL C 3 80 ? 123.867 89.147 98.727 1.00 42.23 99 VAL A C 1
ATOM 2416 O O . VAL C 3 80 ? 123.833 89.723 97.637 1.00 42.23 99 VAL A O 1
ATOM 2420 N N . TRP C 3 81 ? 123.408 89.698 99.847 1.00 39.32 100 TRP A N 1
ATOM 2421 C CA . TRP C 3 81 ? 122.935 91.074 99.879 1.00 39.32 100 TRP A CA 1
ATOM 2422 C C . TRP C 3 81 ? 124.067 92.012 100.272 1.00 39.32 100 TRP A C 1
ATOM 2423 O O . TRP C 3 81 ? 124.974 91.644 101.022 1.00 39.32 100 TRP A O 1
ATOM 2434 N N . ALA C 3 82 ? 124.008 93.236 99.754 1.00 37.16 101 ALA A N 1
ATOM 2435 C CA . ALA C 3 82 ? 124.922 94.297 100.151 1.00 37.16 101 ALA A CA 1
ATOM 2436 C C . ALA C 3 82 ? 124.120 95.551 100.450 1.00 37.16 101 ALA A C 1
ATOM 2437 O O . ALA C 3 82 ? 123.318 95.988 99.620 1.00 37.16 101 ALA A O 1
ATOM 2439 N N . CYS C 3 83 ? 124.346 96.133 101.624 1.00 36.67 102 CYS A N 1
ATOM 2440 C CA . CYS C 3 83 ? 123.626 97.335 102.031 1.00 36.67 102 CYS A CA 1
ATOM 2441 C C . CYS C 3 83 ? 124.147 98.527 101.240 1.00 36.67 102 CYS A C 1
ATOM 2442 O O . CYS C 3 83 ? 125.264 98.996 101.474 1.00 36.67 102 CYS A O 1
ATOM 2445 N N . ALA C 3 84 ? 123.345 99.012 100.293 1.00 35.97 103 ALA A N 1
ATOM 2446 C CA . ALA C 3 84 ? 123.718 100.175 99.500 1.00 35.97 103 ALA A CA 1
ATOM 2447 C C . ALA C 3 84 ? 123.326 101.491 100.154 1.00 35.97 103 ALA A C 1
ATOM 2448 O O . ALA C 3 84 ? 123.930 102.524 99.845 1.00 35.97 103 ALA A O 1
ATOM 2450 N N . GLY C 3 85 ? 122.337 101.480 101.043 1.00 34.36 104 GLY A N 1
ATOM 2451 C CA . GLY C 3 85 ? 121.921 102.701 101.709 1.00 34.36 104 GLY A CA 1
ATOM 2452 C C . GLY C 3 85 ? 121.120 102.404 102.953 1.00 34.36 104 GLY A C 1
ATOM 2453 O O . GLY C 3 85 ? 120.516 101.337 103.083 1.00 34.36 104 GLY A O 1
ATOM 2454 N N . VAL C 3 86 ? 121.099 103.376 103.865 1.00 34.44 105 VAL A N 1
ATOM 2455 C CA . VAL C 3 86 ? 120.458 103.206 105.162 1.00 34.44 105 VAL A CA 1
ATOM 2456 C C . VAL C 3 86 ? 119.723 104.487 105.551 1.00 34.44 105 VAL A C 1
ATOM 2457 O O . VAL C 3 86 ? 120.114 105.600 105.177 1.00 34.44 105 VAL A O 1
ATOM 2461 N N . GLU C 3 87 ? 118.625 104.303 106.286 1.00 35.65 106 GLU A N 1
ATOM 2462 C CA . GLU C 3 87 ? 117.787 105.371 106.823 1.00 35.65 106 GLU A CA 1
ATOM 2463 C C . GLU C 3 87 ? 117.323 104.926 108.203 1.00 35.65 106 GLU A C 1
ATOM 2464 O O . GLU C 3 87 ? 116.471 104.035 108.312 1.00 35.65 106 GLU A O 1
ATOM 2470 N N . ILE C 3 88 ? 117.886 105.528 109.245 1.00 34.72 107 ILE A N 1
ATOM 2471 C CA . ILE C 3 88 ? 117.447 105.296 110.619 1.00 34.72 107 ILE A CA 1
ATOM 2472 C C . ILE C 3 88 ? 116.552 106.478 110.975 1.00 34.72 107 ILE A C 1
ATOM 2473 O O . ILE C 3 88 ? 117.006 107.490 111.511 1.00 34.72 107 ILE A O 1
ATOM 2478 N N . GLY C 3 89 ? 115.261 106.350 110.676 1.00 32.71 108 GLY A N 1
ATOM 2479 C CA . GLY C 3 89 ? 114.318 107.401 110.995 1.00 32.71 108 GLY A CA 1
ATOM 2480 C C . GLY C 3 89 ? 113.914 107.335 112.452 1.00 32.71 108 GLY A C 1
ATOM 2481 O O . GLY C 3 89 ? 113.598 106.262 112.976 1.00 32.71 108 GLY A O 1
ATOM 2482 N N . ARG C 3 90 ? 113.920 108.489 113.108 1.00 30.73 109 ARG A N 1
ATOM 2483 C CA . ARG C 3 90 ? 113.521 108.622 114.500 1.00 30.73 109 ARG A CA 1
ATOM 2484 C C . ARG C 3 90 ? 112.270 109.483 114.563 1.00 30.73 109 ARG A C 1
ATOM 2485 O O . ARG C 3 90 ? 112.254 110.600 114.036 1.00 30.73 109 ARG A O 1
ATOM 2493 N N . GLY C 3 91 ? 111.228 108.967 115.205 1.00 32.41 110 GLY A N 1
ATOM 2494 C CA . GLY C 3 91 ? 109.944 109.635 115.193 1.00 32.41 110 GLY A CA 1
ATOM 2495 C C . GLY C 3 91 ? 109.727 110.610 116.328 1.00 32.41 110 GLY A C 1
ATOM 2496 O O . GLY C 3 91 ? 109.114 111.664 116.133 1.00 32.41 110 GLY A O 1
ATOM 2497 N N . GLN C 3 92 ? 110.236 110.272 117.509 1.00 30.74 111 GLN A N 1
ATOM 2498 C CA . GLN C 3 92 ? 109.957 111.048 118.705 1.00 30.74 111 GLN A CA 1
ATOM 2499 C C . GLN C 3 92 ? 110.602 112.432 118.620 1.00 30.74 111 GLN A C 1
ATOM 2500 O O . GLN C 3 92 ? 111.587 112.622 117.903 1.00 30.74 111 GLN A O 1
ATOM 2506 N N . PRO C 3 93 ? 110.036 113.425 119.303 1.00 29.08 112 PRO A N 1
ATOM 2507 C CA . PRO C 3 93 ? 110.644 114.759 119.297 1.00 29.08 112 PRO A CA 1
ATOM 2508 C C . PRO C 3 93 ? 111.980 114.787 120.018 1.00 29.08 112 PRO A C 1
ATOM 2509 O O . PRO C 3 93 ? 112.251 113.977 120.907 1.00 29.08 112 PRO A O 1
ATOM 2513 N N . LEU C 3 94 ? 112.823 115.733 119.605 1.00 28.13 113 LEU A N 1
ATOM 2514 C CA . LEU C 3 94 ? 114.071 115.988 120.310 1.00 28.13 113 LEU A CA 1
ATOM 2515 C C . LEU C 3 94 ? 113.776 116.471 121.721 1.00 28.13 113 LEU A C 1
ATOM 2516 O O . LEU C 3 94 ? 112.914 117.330 121.928 1.00 28.13 113 LEU A O 1
ATOM 2521 N N . GLY C 3 95 ? 114.486 115.918 122.694 1.00 26.12 114 GLY A N 1
ATOM 2522 C CA . GLY C 3 95 ? 114.208 116.271 124.072 1.00 26.12 114 GLY A CA 1
ATOM 2523 C C . GLY C 3 95 ? 115.323 115.832 124.989 1.00 26.12 114 GLY A C 1
ATOM 2524 O O . GLY C 3 95 ? 116.189 115.034 124.621 1.00 26.12 114 GLY A O 1
ATOM 2525 N N . VAL C 3 96 ? 115.284 116.371 126.201 1.00 27.91 115 VAL A N 1
ATOM 2526 C CA . VAL C 3 96 ? 116.235 116.028 127.246 1.00 27.91 115 VAL A CA 1
ATOM 2527 C C . VAL C 3 96 ? 115.521 115.181 128.288 1.00 27.91 115 VAL A C 1
ATOM 2528 O O . VAL C 3 96 ? 114.312 115.312 128.509 1.00 27.91 115 VAL A O 1
ATOM 2532 N N . GLY C 3 97 ? 116.280 114.290 128.918 1.00 29.20 116 GLY A N 1
ATOM 2533 C CA . GLY C 3 97 ? 115.737 113.439 129.952 1.00 29.20 116 GLY A CA 1
ATOM 2534 C C . GLY C 3 97 ? 116.740 113.270 131.073 1.00 29.20 116 GLY A C 1
ATOM 2535 O O . GLY C 3 97 ? 117.949 113.422 130.886 1.00 29.20 116 GLY A O 1
ATOM 2536 N N . LEU C 3 98 ? 116.214 112.945 132.247 1.00 28.93 117 LEU A N 1
ATOM 2537 C CA . LEU C 3 98 ? 117.014 112.865 133.456 1.00 28.93 117 LEU A CA 1
ATOM 2538 C C . LEU C 3 98 ? 117.015 111.452 134.007 1.00 28.93 117 LEU A C 1
ATOM 2539 O O . LEU C 3 98 ? 115.981 110.776 134.023 1.00 28.93 117 LEU A O 1
ATOM 2544 N N . SER C 3 99 ? 118.184 111.016 134.455 1.00 28.62 118 SER A N 1
ATOM 2545 C CA . SER C 3 99 ? 118.322 109.814 135.256 1.00 28.62 118 SER A CA 1
ATOM 2546 C C . SER C 3 99 ? 118.953 110.195 136.583 1.00 28.62 118 SER A C 1
ATOM 2547 O O . SER C 3 99 ? 119.867 111.021 136.630 1.00 28.62 118 SER A O 1
ATOM 2550 N N . GLY C 3 100 ? 118.457 109.611 137.664 1.00 29.44 119 GLY A N 1
ATOM 2551 C CA . GLY C 3 100 ? 118.974 110.019 138.954 1.00 29.44 119 GLY A CA 1
ATOM 2552 C C . GLY C 3 100 ? 118.791 108.945 139.994 1.00 29.44 119 GLY A C 1
ATOM 2553 O O . GLY C 3 100 ? 118.072 107.964 139.799 1.00 29.44 119 GLY A O 1
ATOM 2554 N N . HIS C 3 101 ? 119.450 109.164 141.122 1.00 31.10 120 HIS A N 1
ATOM 2555 C CA . HIS C 3 101 ? 119.405 108.203 142.195 1.00 31.10 120 HIS A CA 1
ATOM 2556 C C . HIS C 3 101 ? 118.769 108.839 143.426 1.00 31.10 120 HIS A C 1
ATOM 2557 O O . HIS C 3 101 ? 119.066 109.999 143.748 1.00 31.10 120 HIS A O 1
ATOM 2564 N N . PRO C 3 102 ? 117.856 108.130 144.099 1.00 32.50 121 PRO A N 1
ATOM 2565 C CA . PRO C 3 102 ? 117.292 108.654 145.352 1.00 32.50 121 PRO A CA 1
ATOM 2566 C C . PRO C 3 102 ? 118.317 108.808 146.455 1.00 32.50 121 PRO A C 1
ATOM 2567 O O . PRO C 3 102 ? 118.141 109.665 147.330 1.00 32.50 121 PRO A O 1
ATOM 2571 N N . PHE C 3 103 ? 119.371 107.996 146.452 1.00 34.20 122 PHE A N 1
ATOM 2572 C CA . PHE C 3 103 ? 120.496 108.131 147.372 1.00 34.20 122 PHE A CA 1
ATOM 2573 C C . PHE C 3 103 ? 121.738 108.221 146.497 1.00 34.20 122 PHE A C 1
ATOM 2574 O O . PHE C 3 103 ? 122.375 107.206 146.217 1.00 34.20 122 PHE A O 1
ATOM 2582 N N . TYR C 3 104 ? 122.075 109.424 146.052 1.00 32.70 123 TYR A N 1
ATOM 2583 C CA . TYR C 3 104 ? 123.240 109.618 145.203 1.00 32.70 123 TYR A CA 1
ATOM 2584 C C . TYR C 3 104 ? 124.458 109.829 146.090 1.00 32.70 123 TYR A C 1
ATOM 2585 O O . TYR C 3 104 ? 124.472 110.736 146.929 1.00 32.70 123 TYR A O 1
ATOM 2594 N N . ASN C 3 105 ? 125.478 108.992 145.906 1.00 33.58 124 ASN A N 1
ATOM 2595 C CA . ASN C 3 105 ? 126.664 109.015 146.759 1.00 33.58 124 ASN A CA 1
ATOM 2596 C C . ASN C 3 105 ? 127.532 110.205 146.366 1.00 33.58 124 ASN A C 1
ATOM 2597 O O . ASN C 3 105 ? 128.510 110.091 145.624 1.00 33.58 124 ASN A O 1
ATOM 2602 N N . LYS C 3 106 ? 127.155 111.374 146.874 1.00 33.11 125 LYS A N 1
ATOM 2603 C CA . LYS C 3 106 ? 127.998 112.555 146.790 1.00 33.11 125 LYS A CA 1
ATOM 2604 C C . LYS C 3 106 ? 128.127 113.146 148.185 1.00 33.11 125 LYS A C 1
ATOM 2605 O O . LYS C 3 106 ? 127.151 113.200 148.940 1.00 33.11 125 LYS A O 1
ATOM 2611 N N . LEU C 3 107 ? 129.341 113.565 148.532 1.00 32.69 126 LEU A N 1
ATOM 2612 C CA . LEU C 3 107 ? 129.620 114.065 149.873 1.00 32.69 126 LEU A CA 1
ATOM 2613 C C . LEU C 3 107 ? 129.466 115.580 149.946 1.00 32.69 126 LEU A C 1
ATOM 2614 O O . LEU C 3 107 ? 128.662 116.094 150.730 1.00 32.69 126 LEU A O 1
ATOM 2619 N N . ASP C 3 108 ? 130.222 116.302 149.126 1.00 35.32 127 ASP A N 1
ATOM 2620 C CA . ASP C 3 108 ? 130.228 117.754 149.139 1.00 35.32 127 ASP A CA 1
ATOM 2621 C C . ASP C 3 108 ? 130.093 118.277 147.719 1.00 35.32 127 ASP A C 1
ATOM 2622 O O . ASP C 3 108 ? 130.374 117.576 146.744 1.00 35.32 127 ASP A O 1
ATOM 2627 N N . ASP C 3 109 ? 129.646 119.525 147.612 1.00 37.25 128 ASP A N 1
ATOM 2628 C CA . ASP C 3 109 ? 129.655 120.243 146.340 1.00 37.25 128 ASP A CA 1
ATOM 2629 C C . ASP C 3 109 ? 131.012 120.921 146.233 1.00 37.25 128 ASP A C 1
ATOM 2630 O O . ASP C 3 109 ? 131.227 122.019 146.746 1.00 37.25 128 ASP A O 1
ATOM 2635 N N . THR C 3 110 ? 131.945 120.252 145.557 1.00 32.02 129 THR A N 1
ATOM 2636 C CA . THR C 3 110 ? 133.312 120.742 145.455 1.00 32.02 129 THR A CA 1
ATOM 2637 C C . THR C 3 110 ? 133.468 121.862 144.437 1.00 32.02 129 THR A C 1
ATOM 2638 O O . THR C 3 110 ? 134.566 122.415 144.317 1.00 32.02 129 THR A O 1
ATOM 2642 N N . GLU C 3 111 ? 132.411 122.197 143.697 1.00 34.28 130 GLU A N 1
ATOM 2643 C CA . GLU C 3 111 ? 132.458 123.348 142.802 1.00 34.28 130 GLU A CA 1
ATOM 2644 C C . GLU C 3 111 ? 132.600 124.643 143.591 1.00 34.28 130 GLU A C 1
ATOM 2645 O O . GLU C 3 111 ? 133.576 125.381 143.425 1.00 34.28 130 GLU A O 1
ATOM 2651 N N . SER C 3 112 ? 131.639 124.928 144.464 1.00 41.58 131 SER A N 1
ATOM 2652 C CA . SER C 3 112 ? 131.681 126.103 145.324 1.00 41.58 131 SER A CA 1
ATOM 2653 C C . SER C 3 112 ? 130.784 125.841 146.526 1.00 41.58 131 SER A C 1
ATOM 2654 O O . SER C 3 112 ? 130.161 124.781 146.641 1.00 41.58 131 SER A O 1
ATOM 2657 N N . SER C 3 113 ? 130.728 126.815 147.431 1.00 50.82 132 SER A N 1
ATOM 2658 C CA . SER C 3 113 ? 129.802 126.735 148.552 1.00 50.82 132 SER A CA 1
ATOM 2659 C C . SER C 3 113 ? 128.376 126.933 148.055 1.00 50.82 132 SER A C 1
ATOM 2660 O O . SER C 3 113 ? 128.097 127.862 147.291 1.00 50.82 132 SER A O 1
ATOM 2663 N N . HIS C 3 114 ? 127.470 126.057 148.488 1.00 54.35 133 HIS A N 1
ATOM 2664 C CA . HIS C 3 114 ? 126.110 126.040 147.972 1.00 54.35 133 HIS A CA 1
ATOM 2665 C C . HIS C 3 114 ? 125.065 126.524 148.966 1.00 54.35 133 HIS A C 1
ATOM 2666 O O . HIS C 3 114 ? 123.908 126.710 148.569 1.00 54.35 133 HIS A O 1
ATOM 2673 N N . ALA C 3 115 ? 125.428 126.676 150.247 1.00 59.92 134 ALA A N 1
ATOM 2674 C CA . ALA C 3 115 ? 124.570 127.135 151.343 1.00 59.92 134 ALA A CA 1
ATOM 2675 C C . ALA C 3 115 ? 123.394 126.203 151.626 1.00 59.92 134 ALA A C 1
ATOM 2676 O O . ALA C 3 115 ? 122.521 126.532 152.436 1.00 59.92 134 ALA A O 1
ATOM 2678 N N . ALA C 3 116 ? 123.357 125.043 150.973 1.00 57.43 135 ALA A N 1
ATOM 2679 C CA . ALA C 3 116 ? 122.380 124.004 151.255 1.00 57.43 135 ALA A CA 1
ATOM 2680 C C . ALA C 3 116 ? 123.022 122.752 151.829 1.00 57.43 135 ALA A C 1
ATOM 2681 O O . ALA C 3 116 ? 122.326 121.754 152.042 1.00 57.43 135 ALA A O 1
ATOM 2683 N N . THR C 3 117 ? 124.327 122.780 152.079 1.00 54.30 136 THR A N 1
ATOM 2684 C CA . THR C 3 117 ? 125.028 121.627 152.622 1.00 54.30 136 THR A CA 1
ATOM 2685 C C . THR C 3 117 ? 124.915 121.601 154.139 1.00 54.30 136 THR A C 1
ATOM 2686 O O . THR C 3 117 ? 125.047 122.631 154.806 1.00 54.30 136 THR A O 1
ATOM 2690 N N . SER C 3 118 ? 124.662 120.413 154.681 1.00 51.92 137 SER A N 1
ATOM 2691 C CA . SER C 3 118 ? 124.574 120.199 156.119 1.00 51.92 137 SER A CA 1
ATOM 2692 C C . SER C 3 118 ? 125.528 119.075 156.492 1.00 51.92 137 SER A C 1
ATOM 2693 O O . SER C 3 118 ? 125.430 117.969 155.950 1.00 51.92 137 SER A O 1
ATOM 2696 N N . ASN C 3 119 ? 126.442 119.357 157.418 1.00 48.83 138 ASN A N 1
ATOM 2697 C CA . ASN C 3 119 ? 127.463 118.404 157.830 1.00 48.83 138 ASN A CA 1
ATOM 2698 C C . ASN C 3 119 ? 127.090 117.672 159.112 1.00 48.83 138 ASN A C 1
ATOM 2699 O O . ASN C 3 119 ? 127.957 117.063 159.747 1.00 48.83 138 ASN A O 1
ATOM 2704 N N . VAL C 3 120 ? 125.818 117.721 159.503 1.00 49.17 139 VAL A N 1
ATOM 2705 C CA . VAL C 3 120 ? 125.378 117.068 160.729 1.00 49.17 139 VAL A CA 1
ATOM 2706 C C . VAL C 3 120 ? 124.914 115.632 160.489 1.00 49.17 139 VAL A C 1
ATOM 2707 O O . VAL C 3 120 ? 124.885 114.831 161.434 1.00 49.17 139 VAL A O 1
ATOM 2711 N N . SER C 3 121 ? 124.592 115.270 159.249 1.00 48.42 140 SER A N 1
ATOM 2712 C CA . SER C 3 121 ? 124.083 113.942 158.944 1.00 48.42 140 SER A CA 1
ATOM 2713 C C . SER C 3 121 ? 125.216 113.019 158.520 1.00 48.42 140 SER A C 1
ATOM 2714 O O . SER C 3 121 ? 126.116 113.419 157.776 1.00 48.42 140 SER A O 1
ATOM 2717 N N . GLU C 3 122 ? 125.169 111.778 159.009 1.00 49.54 141 GLU A N 1
ATOM 2718 C CA . GLU C 3 122 ? 126.177 110.795 158.629 1.00 49.54 141 GLU A CA 1
ATOM 2719 C C . GLU C 3 122 ? 125.986 110.335 157.191 1.00 49.54 141 GLU A C 1
ATOM 2720 O O . GLU C 3 122 ? 126.959 110.205 156.439 1.00 49.54 141 GLU A O 1
ATOM 2726 N N . ASP C 3 123 ? 124.745 110.082 156.796 1.00 44.20 142 ASP A N 1
ATOM 2727 C CA . ASP C 3 123 ? 124.415 109.652 155.442 1.00 44.20 142 ASP A CA 1
ATOM 2728 C C . ASP C 3 123 ? 124.012 110.916 154.691 1.00 44.20 142 ASP A C 1
ATOM 2729 O O . ASP C 3 123 ? 122.941 111.478 154.930 1.00 44.20 142 ASP A O 1
ATOM 2734 N N . VAL C 3 124 ? 124.879 111.368 153.786 1.00 39.97 143 VAL A N 1
ATOM 2735 C CA . VAL C 3 124 ? 124.638 112.584 153.019 1.00 39.97 143 VAL A CA 1
ATOM 2736 C C . VAL C 3 124 ? 124.122 112.281 151.618 1.00 39.97 143 VAL A C 1
ATOM 2737 O O . VAL C 3 124 ? 124.092 113.175 150.767 1.00 39.97 143 VAL A O 1
ATOM 2741 N N . ARG C 3 125 ? 123.722 111.039 151.356 1.00 38.40 144 ARG A N 1
ATOM 2742 C CA . ARG C 3 125 ? 123.149 110.691 150.064 1.00 38.40 144 ARG A CA 1
ATOM 2743 C C . ARG C 3 125 ? 121.772 111.322 149.919 1.00 38.40 144 ARG A C 1
ATOM 2744 O O . ARG C 3 125 ? 120.909 111.160 150.787 1.00 38.40 144 ARG A O 1
ATOM 2752 N N . ASP C 3 126 ? 121.562 112.034 148.817 1.00 37.16 145 ASP A N 1
ATOM 2753 C CA . ASP C 3 126 ? 120.313 112.733 148.575 1.00 37.16 145 ASP A CA 1
ATOM 2754 C C . ASP C 3 126 ? 119.825 112.433 147.166 1.00 37.16 145 ASP A C 1
ATOM 2755 O O . ASP C 3 126 ? 120.573 111.949 146.315 1.00 37.16 145 ASP A O 1
ATOM 2760 N N . ASN C 3 127 ? 118.549 112.728 146.937 1.00 33.78 146 ASN A N 1
ATOM 2761 C CA . ASN C 3 127 ? 117.907 112.503 145.645 1.00 33.78 146 ASN A CA 1
ATOM 2762 C C . ASN C 3 127 ? 118.508 113.465 144.632 1.00 33.78 146 ASN A C 1
ATOM 2763 O O . ASN C 3 127 ? 118.240 114.667 144.665 1.00 33.78 146 ASN A O 1
ATOM 2768 N N . VAL C 3 128 ? 119.343 112.947 143.735 1.00 31.60 147 VAL A N 1
ATOM 2769 C CA . VAL C 3 128 ? 120.047 113.773 142.759 1.00 31.60 147 VAL A CA 1
ATOM 2770 C C . VAL C 3 128 ? 119.851 113.175 141.375 1.00 31.60 147 VAL A C 1
ATOM 2771 O O . VAL C 3 128 ? 120.102 111.983 141.169 1.00 31.60 147 VAL A O 1
ATOM 2775 N N . SER C 3 129 ? 119.403 114.001 140.433 1.00 31.65 148 SER A N 1
ATOM 2776 C CA . SER C 3 129 ? 119.237 113.610 139.042 1.00 31.65 148 SER A CA 1
ATOM 2777 C C . SER C 3 129 ? 120.191 114.396 138.161 1.00 31.65 148 SER A C 1
ATOM 2778 O O . SER C 3 129 ? 120.441 115.580 138.401 1.00 31.65 148 SER A O 1
ATOM 2781 N N . VAL C 3 130 ? 120.741 113.724 137.151 1.00 29.66 149 VAL A N 1
ATOM 2782 C CA . VAL C 3 130 ? 121.581 114.352 136.146 1.00 29.66 149 VAL A CA 1
ATOM 2783 C C . VAL C 3 130 ? 121.047 113.977 134.771 1.00 29.66 149 VAL A C 1
ATOM 2784 O O . VAL C 3 130 ? 120.347 112.977 134.596 1.00 29.66 149 VAL A O 1
ATOM 2788 N N . ASP C 3 131 ? 121.352 114.823 133.794 1.00 30.98 150 ASP A N 1
ATOM 2789 C CA . ASP C 3 131 ? 121.270 114.393 132.411 1.00 30.98 150 ASP A CA 1
ATOM 2790 C C . ASP C 3 131 ? 122.566 113.670 132.062 1.00 30.98 150 ASP A C 1
ATOM 2791 O O . ASP C 3 131 ? 123.504 113.608 132.858 1.00 30.98 150 ASP A O 1
ATOM 2796 N N . TYR C 3 132 ? 122.631 113.097 130.875 1.00 28.60 151 TYR A N 1
ATOM 2797 C CA . TYR C 3 132 ? 123.815 112.347 130.494 1.00 28.60 151 TYR A CA 1
ATOM 2798 C C . TYR C 3 132 ? 124.508 113.047 129.332 1.00 28.60 151 TYR A C 1
ATOM 2799 O O . TYR C 3 132 ? 124.109 114.132 128.902 1.00 28.60 151 TYR A O 1
ATOM 2808 N N . LYS C 3 133 ? 125.561 112.414 128.828 1.00 26.88 152 LYS A N 1
ATOM 2809 C CA . LYS C 3 133 ? 126.217 112.917 127.634 1.00 26.88 152 LYS A CA 1
ATOM 2810 C C . LYS C 3 133 ? 125.337 112.673 126.417 1.00 26.88 152 LYS A C 1
ATOM 2811 O O . LYS C 3 133 ? 124.668 111.642 126.305 1.00 26.88 152 LYS A O 1
ATOM 2817 N N . GLN C 3 134 ? 125.314 113.647 125.514 1.00 27.42 153 GLN A N 1
ATOM 2818 C CA . GLN C 3 134 ? 124.558 113.522 124.277 1.00 27.42 153 GLN A CA 1
ATOM 2819 C C . GLN C 3 134 ? 125.350 112.631 123.334 1.00 27.42 153 GLN A C 1
ATOM 2820 O O . GLN C 3 134 ? 126.441 113.001 122.887 1.00 27.42 153 GLN A O 1
ATOM 2826 N N . THR C 3 135 ? 124.813 111.449 123.049 1.00 27.40 154 THR A N 1
ATOM 2827 C CA . THR C 3 135 ? 125.497 110.449 122.246 1.00 27.40 154 THR A CA 1
ATOM 2828 C C . THR C 3 135 ? 124.592 110.009 121.108 1.00 27.40 154 THR A C 1
ATOM 2829 O O . THR C 3 135 ? 123.443 109.623 121.336 1.00 27.40 154 THR A O 1
ATOM 2833 N N . GLN C 3 136 ? 125.110 110.082 119.889 1.00 27.61 155 GLN A N 1
ATOM 2834 C CA . GLN C 3 136 ? 124.497 109.466 118.725 1.00 27.61 155 GLN A CA 1
ATOM 2835 C C . GLN C 3 136 ? 125.549 108.596 118.067 1.00 27.61 155 GLN A C 1
ATOM 2836 O O . GLN C 3 136 ? 126.658 109.061 117.798 1.00 27.61 155 GLN A O 1
ATOM 2842 N N . LEU C 3 137 ? 125.215 107.339 117.821 1.00 27.82 156 LEU A N 1
ATOM 2843 C CA . LEU C 3 137 ? 126.141 106.487 117.094 1.00 27.82 156 LEU A CA 1
ATOM 2844 C C . LEU C 3 137 ? 125.348 105.478 116.288 1.00 27.82 156 LEU A C 1
ATOM 2845 O O . LEU C 3 137 ? 124.356 104.924 116.767 1.00 27.82 156 LEU A O 1
ATOM 2850 N N . CYS C 3 138 ? 125.792 105.259 115.057 1.00 31.25 157 CYS A N 1
ATOM 2851 C CA . CYS C 3 138 ? 125.137 104.332 114.143 1.00 31.25 157 CYS A CA 1
ATOM 2852 C C . CYS C 3 138 ? 126.199 103.431 113.540 1.00 31.25 157 CYS A C 1
ATOM 2853 O O . CYS C 3 138 ? 127.114 103.917 112.870 1.00 31.25 157 CYS A O 1
ATOM 2856 N N . ILE C 3 139 ? 126.088 102.129 113.789 1.00 29.74 158 ILE A N 1
ATOM 2857 C CA . ILE C 3 139 ? 127.046 101.146 113.298 1.00 29.74 158 ILE A CA 1
ATOM 2858 C C . ILE C 3 139 ? 126.287 100.073 112.535 1.00 29.74 158 ILE A C 1
ATOM 2859 O O . ILE C 3 139 ? 125.420 99.402 113.102 1.00 29.74 158 ILE A O 1
ATOM 2864 N N . LEU C 3 140 ? 126.615 99.903 111.262 1.00 32.41 159 LEU A N 1
ATOM 2865 C CA . LEU C 3 140 ? 126.118 98.785 110.472 1.00 32.41 159 LEU A CA 1
ATOM 2866 C C . LEU C 3 140 ? 127.245 97.817 110.158 1.00 32.41 159 LEU A C 1
ATOM 2867 O O . LEU C 3 140 ? 128.303 98.220 109.656 1.00 32.41 159 LEU A O 1
ATOM 2872 N N . GLY C 3 141 ? 126.996 96.542 110.452 1.00 32.34 160 GLY A N 1
ATOM 2873 C CA . GLY C 3 141 ? 127.883 95.460 110.083 1.00 32.34 160 GLY A CA 1
ATOM 2874 C C . GLY C 3 141 ? 127.059 94.242 109.727 1.00 32.34 160 GLY A C 1
ATOM 2875 O O . GLY C 3 141 ? 125.831 94.269 109.788 1.00 32.34 160 GLY A O 1
ATOM 2876 N N . CYS C 3 142 ? 127.737 93.174 109.315 1.00 35.20 161 CYS A N 1
ATOM 2877 C CA . CYS C 3 142 ? 127.098 91.869 109.214 1.00 35.20 161 CYS A CA 1
ATOM 2878 C C . CYS C 3 142 ? 127.332 91.033 110.462 1.00 35.20 161 CYS A C 1
ATOM 2879 O O . CYS C 3 142 ? 126.844 89.902 110.545 1.00 35.20 161 CYS A O 1
ATOM 2882 N N . ALA C 3 143 ? 128.069 91.572 111.425 1.00 34.02 162 ALA A N 1
ATOM 2883 C CA . ALA C 3 143 ? 128.259 91.058 112.767 1.00 34.02 162 ALA A CA 1
ATOM 2884 C C . ALA C 3 143 ? 127.979 92.188 113.745 1.00 34.02 162 ALA A C 1
ATOM 2885 O O . ALA C 3 143 ? 128.150 93.362 113.399 1.00 34.02 162 ALA A O 1
ATOM 2887 N N . PRO C 3 144 ? 127.514 91.876 114.954 1.00 33.52 163 PRO A N 1
ATOM 2888 C CA . PRO C 3 144 ? 127.238 92.943 115.921 1.00 33.52 163 PRO A CA 1
ATOM 2889 C C . PRO C 3 144 ? 128.505 93.641 116.380 1.00 33.52 163 PRO A C 1
ATOM 2890 O O . PRO C 3 144 ? 129.597 93.067 116.390 1.00 33.52 163 PRO A O 1
ATOM 2894 N N . ALA C 3 145 ? 128.339 94.908 116.746 1.00 31.09 164 ALA A N 1
ATOM 2895 C CA . ALA C 3 145 ? 129.460 95.752 117.121 1.00 31.09 164 ALA A CA 1
ATOM 2896 C C . ALA C 3 145 ? 130.074 95.288 118.434 1.00 31.09 164 ALA A C 1
ATOM 2897 O O . ALA C 3 145 ? 129.394 94.756 119.314 1.00 31.09 164 ALA A O 1
ATOM 2899 N N . ILE C 3 146 ? 131.381 95.495 118.557 1.00 31.30 165 ILE A N 1
ATOM 2900 C CA . ILE C 3 146 ? 132.138 95.109 119.740 1.00 31.30 165 ILE A CA 1
ATOM 2901 C C . ILE C 3 146 ? 132.264 96.321 120.647 1.00 31.30 165 ILE A C 1
ATOM 2902 O O . ILE C 3 146 ? 132.736 97.382 120.219 1.00 31.30 165 ILE A O 1
ATOM 2907 N N . GLY C 3 147 ? 131.847 96.169 121.892 1.00 30.17 166 GLY A N 1
ATOM 2908 C CA . GLY C 3 147 ? 131.885 97.250 122.863 1.00 30.17 166 GLY A CA 1
ATOM 2909 C C . GLY C 3 147 ? 132.801 96.919 124.023 1.00 30.17 166 GLY A C 1
ATOM 2910 O O . GLY C 3 147 ? 132.811 95.788 124.511 1.00 30.17 166 GLY A O 1
ATOM 2911 N N . GLU C 3 148 ? 133.562 97.914 124.465 1.00 31.25 167 GLU A N 1
ATOM 2912 C CA . GLU C 3 148 ? 134.478 97.758 125.583 1.00 31.25 167 GLU A CA 1
ATOM 2913 C C . GLU C 3 148 ? 133.842 98.249 126.876 1.00 31.25 167 GLU A C 1
ATOM 2914 O O . GLU C 3 148 ? 132.978 99.130 126.874 1.00 31.25 167 GLU A O 1
ATOM 2920 N N . HIS C 3 149 ? 134.271 97.652 127.984 1.00 29.91 168 HIS A N 1
ATOM 2921 C CA . HIS C 3 149 ? 133.943 98.164 129.307 1.00 29.91 168 HIS A CA 1
ATOM 2922 C C . HIS C 3 149 ? 135.040 97.739 130.270 1.00 29.91 168 HIS A C 1
ATOM 2923 O O . HIS C 3 149 ? 135.912 96.936 129.935 1.00 29.91 168 HIS A O 1
ATOM 2930 N N . TRP C 3 150 ? 135.009 98.309 131.469 1.00 30.61 169 TRP A N 1
ATOM 2931 C CA . TRP C 3 150 ? 135.999 98.026 132.498 1.00 30.61 169 TRP A CA 1
ATOM 2932 C C . TRP C 3 150 ? 135.356 97.199 133.599 1.00 30.61 169 TRP A C 1
ATOM 2933 O O . TRP C 3 150 ? 134.316 97.581 134.142 1.00 30.61 169 TRP A O 1
ATOM 2944 N N . ALA C 3 151 ? 135.972 96.068 133.922 1.00 34.54 170 ALA A N 1
ATOM 2945 C CA . ALA C 3 151 ? 135.419 95.144 134.897 1.00 34.54 170 ALA A CA 1
ATOM 2946 C C . ALA C 3 151 ? 136.508 94.696 135.858 1.00 34.54 170 ALA A C 1
ATOM 2947 O O . ALA C 3 151 ? 137.691 94.999 135.684 1.00 34.54 170 ALA A O 1
ATOM 2949 N N . LYS C 3 152 ? 136.086 93.977 136.894 1.00 39.34 171 LYS A N 1
ATOM 2950 C CA . LYS C 3 152 ? 137.025 93.410 137.848 1.00 39.34 171 LYS A CA 1
ATOM 2951 C C . LYS C 3 152 ? 137.838 92.302 137.194 1.00 39.34 171 LYS A C 1
ATOM 2952 O O . LYS C 3 152 ? 137.311 91.492 136.427 1.00 39.34 171 LYS A O 1
ATOM 2958 N N . GLY C 3 153 ? 139.130 92.266 137.503 1.00 46.93 172 GLY A N 1
ATOM 2959 C CA . GLY C 3 153 ? 139.997 91.230 136.992 1.00 46.93 172 GLY A CA 1
ATOM 2960 C C . GLY C 3 153 ? 139.769 89.905 137.689 1.00 46.93 172 GLY A C 1
ATOM 2961 O O . GLY C 3 153 ? 139.001 89.785 138.643 1.00 46.93 172 GLY A O 1
ATOM 2962 N N . THR C 3 154 ? 140.453 88.883 137.184 1.00 63.51 173 THR A N 1
ATOM 2963 C CA . THR C 3 154 ? 140.358 87.563 137.784 1.00 63.51 173 THR A CA 1
ATOM 2964 C C . THR C 3 154 ? 141.059 87.542 139.141 1.00 63.51 173 THR A C 1
ATOM 2965 O O . THR C 3 154 ? 141.962 88.336 139.422 1.00 63.51 173 THR A O 1
ATOM 2969 N N . ALA C 3 155 ? 140.612 86.629 139.998 1.00 72.23 174 ALA A N 1
ATOM 2970 C CA . ALA C 3 155 ? 141.150 86.504 141.346 1.00 72.23 174 ALA A CA 1
ATOM 2971 C C . ALA C 3 155 ? 142.399 85.634 141.308 1.00 72.23 174 ALA A C 1
ATOM 2972 O O . ALA C 3 155 ? 142.339 84.471 140.895 1.00 72.23 174 ALA A O 1
ATOM 2974 N N . SER C 3 156 ? 143.527 86.197 141.735 1.00 79.46 175 SER A N 1
ATOM 2975 C CA . SER C 3 156 ? 144.778 85.454 141.767 1.00 79.46 175 SER A CA 1
ATOM 2976 C C . SER C 3 156 ? 144.775 84.483 142.941 1.00 79.46 175 SER A C 1
ATOM 2977 O O . SER C 3 156 ? 144.473 84.866 144.076 1.00 79.46 175 SER A O 1
ATOM 2980 N N . LYS C 3 157 ? 145.108 83.221 142.662 1.00 82.14 176 LYS A N 1
ATOM 2981 C CA . LYS C 3 157 ? 145.111 82.207 143.711 1.00 82.14 176 LYS A CA 1
ATOM 2982 C C . LYS C 3 157 ? 146.292 82.377 144.658 1.00 82.14 176 LYS A C 1
ATOM 2983 O O . LYS C 3 157 ? 146.165 82.105 145.857 1.00 82.14 176 LYS A O 1
ATOM 2989 N N . SER C 3 158 ? 147.444 82.813 144.141 1.00 83.57 177 SER A N 1
ATOM 2990 C CA . SER C 3 158 ? 148.627 82.967 144.983 1.00 83.57 177 SER A CA 1
ATOM 2991 C C . SER C 3 158 ? 148.480 84.148 145.935 1.00 83.57 177 SER A C 1
ATOM 2992 O O . SER C 3 158 ? 148.760 84.031 147.134 1.00 83.57 177 SER A O 1
ATOM 2995 N N . ARG C 3 159 ? 148.040 85.293 145.421 1.00 82.27 178 ARG A N 1
ATOM 2996 C CA . ARG C 3 159 ? 147.875 86.505 146.225 1.00 82.27 178 ARG A CA 1
ATOM 2997 C C . ARG C 3 159 ? 146.420 86.945 146.163 1.00 82.27 178 ARG A C 1
ATOM 2998 O O . ARG C 3 159 ? 146.017 87.632 145.207 1.00 82.27 178 ARG A O 1
ATOM 3006 N N . PRO C 3 160 ? 145.593 86.563 147.135 1.00 76.15 179 PRO A N 1
ATOM 3007 C CA . PRO C 3 160 ? 144.180 86.952 147.099 1.00 76.15 179 PRO A CA 1
ATOM 3008 C C . PRO C 3 160 ? 143.997 88.443 147.331 1.00 76.15 179 PRO A C 1
ATOM 3009 O O . PRO C 3 160 ? 144.782 89.093 148.028 1.00 76.15 179 PRO A O 1
ATOM 3013 N N . LEU C 3 161 ? 142.941 88.983 146.731 1.00 63.29 180 LEU A N 1
ATOM 3014 C CA . LEU C 3 161 ? 142.597 90.387 146.903 1.00 63.29 180 LEU A CA 1
ATOM 3015 C C . LEU C 3 161 ? 141.841 90.560 148.214 1.00 63.29 180 LEU A C 1
ATOM 3016 O O . LEU C 3 161 ? 140.771 89.971 148.401 1.00 63.29 180 LEU A O 1
ATOM 3021 N N . SER C 3 162 ? 142.399 91.357 149.122 1.00 56.78 181 SER A N 1
ATOM 3022 C CA . SER C 3 162 ? 141.749 91.602 150.400 1.00 56.78 181 SER A CA 1
ATOM 3023 C C . SER C 3 162 ? 140.501 92.456 150.209 1.00 56.78 181 SER A C 1
ATOM 3024 O O . SER C 3 162 ? 140.429 93.299 149.311 1.00 56.78 181 SER A O 1
ATOM 3027 N N . GLN C 3 163 ? 139.506 92.218 151.060 1.00 51.79 182 GLN A N 1
ATOM 3028 C CA . GLN C 3 163 ? 138.228 92.904 150.935 1.00 51.79 182 GLN A CA 1
ATOM 3029 C C . GLN C 3 163 ? 138.376 94.374 151.307 1.00 51.79 182 GLN A C 1
ATOM 3030 O O . GLN C 3 163 ? 138.988 94.711 152.325 1.00 51.79 182 GLN A O 1
ATOM 3036 N N . GLY C 3 164 ? 137.813 95.248 150.476 1.00 48.02 183 GLY A N 1
ATOM 3037 C CA . GLY C 3 164 ? 137.958 96.675 150.621 1.00 48.02 183 GLY A CA 1
ATOM 3038 C C . GLY C 3 164 ? 138.989 97.293 149.701 1.00 48.02 183 GLY A C 1
ATOM 3039 O O . GLY C 3 164 ? 138.957 98.509 149.483 1.00 48.02 183 GLY A O 1
ATOM 3040 N N . ASP C 3 165 ? 139.892 96.489 149.151 1.00 49.77 184 ASP A N 1
ATOM 3041 C CA . ASP C 3 165 ? 140.916 96.988 148.251 1.00 49.77 184 ASP A CA 1
ATOM 3042 C C . ASP C 3 165 ? 140.334 97.239 146.864 1.00 49.77 184 ASP A C 1
ATOM 3043 O O . ASP C 3 165 ? 139.269 96.731 146.506 1.00 49.77 184 ASP A O 1
ATOM 3048 N N . CYS C 3 166 ? 141.048 98.038 146.085 1.00 42.87 185 CYS A N 1
ATOM 3049 C CA . CYS C 3 166 ? 140.628 98.321 144.720 1.00 42.87 185 CYS A CA 1
ATOM 3050 C C . CYS C 3 166 ? 140.883 97.102 143.845 1.00 42.87 185 CYS A C 1
ATOM 3051 O O . CYS C 3 166 ? 142.029 96.639 143.764 1.00 42.87 185 CYS A O 1
ATOM 3054 N N . PRO C 3 167 ? 139.862 96.543 143.193 1.00 41.83 186 PRO A N 1
ATOM 3055 C CA . PRO C 3 167 ? 140.094 95.391 142.328 1.00 41.83 186 PRO A CA 1
ATOM 3056 C C . PRO C 3 167 ? 140.844 95.800 141.074 1.00 41.83 186 PRO A C 1
ATOM 3057 O O . PRO C 3 167 ? 140.772 96.964 140.644 1.00 41.83 186 PRO A O 1
ATOM 3061 N N . PRO C 3 168 ? 141.596 94.884 140.464 1.00 42.36 187 PRO A N 1
ATOM 3062 C CA . PRO C 3 168 ? 142.259 95.209 139.197 1.00 42.36 187 PRO A CA 1
ATOM 3063 C C . PRO C 3 168 ? 141.245 95.385 138.078 1.00 42.36 187 PRO A C 1
ATOM 3064 O O . PRO C 3 168 ? 140.264 94.645 137.980 1.00 42.36 187 PRO A O 1
ATOM 3068 N N . LEU C 3 169 ? 141.492 96.379 137.233 1.00 36.53 188 LEU A N 1
ATOM 3069 C CA . LEU C 3 169 ? 140.586 96.728 136.149 1.00 36.53 188 LEU A CA 1
ATOM 3070 C C . LEU C 3 169 ? 141.057 96.072 134.860 1.00 36.53 188 LEU A C 1
ATOM 3071 O O . LEU C 3 169 ? 142.227 96.198 134.485 1.00 36.53 188 LEU A O 1
ATOM 3076 N N . GLU C 3 170 ? 140.148 95.372 134.190 1.00 36.55 189 GLU A N 1
ATOM 3077 C CA . GLU C 3 170 ? 140.422 94.783 132.890 1.00 36.55 189 GLU A CA 1
ATOM 3078 C C . GLU C 3 170 ? 139.430 95.321 131.869 1.00 36.55 189 GLU A C 1
ATOM 3079 O O . GLU C 3 170 ? 138.275 95.618 132.191 1.00 36.55 189 GLU A O 1
ATOM 3085 N N . LEU C 3 171 ? 139.903 95.471 130.635 1.00 32.71 190 LEU A N 1
ATOM 3086 C CA . LEU C 3 171 ? 139.077 95.977 129.542 1.00 32.71 190 LEU A CA 1
ATOM 3087 C C . LEU C 3 171 ? 138.478 94.783 128.812 1.00 32.71 190 LEU A C 1
ATOM 3088 O O . LEU C 3 171 ? 139.157 94.108 128.034 1.00 32.71 190 LEU A O 1
ATOM 3093 N N . LYS C 3 172 ? 137.200 94.521 129.064 1.00 32.14 191 LYS A N 1
ATOM 3094 C CA . LYS C 3 172 ? 136.489 93.436 128.409 1.00 32.14 191 LYS A CA 1
ATOM 3095 C C . LYS C 3 172 ? 135.826 93.943 127.138 1.00 32.14 191 LYS A C 1
ATOM 3096 O O . LYS C 3 172 ? 135.140 94.971 127.152 1.00 32.14 191 LYS A O 1
ATOM 3102 N N . ASN C 3 173 ? 136.043 93.219 126.043 1.00 32.29 192 ASN A N 1
ATOM 3103 C CA . ASN C 3 173 ? 135.385 93.477 124.770 1.00 32.29 192 ASN A CA 1
ATOM 3104 C C . ASN C 3 173 ? 134.276 92.447 124.601 1.00 32.29 192 ASN A C 1
ATOM 3105 O O . ASN C 3 173 ? 134.549 91.260 124.399 1.00 32.29 192 ASN A O 1
ATOM 3110 N N . THR C 3 174 ? 133.032 92.899 124.687 1.00 31.40 193 THR A N 1
ATOM 3111 C CA . THR C 3 174 ? 131.870 92.040 124.543 1.00 31.40 193 THR A CA 1
ATOM 3112 C C . THR C 3 174 ? 131.083 92.460 123.310 1.00 31.40 193 THR A C 1
ATOM 3113 O O . THR C 3 174 ? 131.420 93.428 122.628 1.00 31.40 193 THR A O 1
ATOM 3117 N N . VAL C 3 175 ? 130.037 91.703 123.010 1.00 31.70 194 VAL A N 1
ATOM 3118 C CA . VAL C 3 175 ? 129.154 92.040 121.901 1.00 31.70 194 VAL A CA 1
ATOM 3119 C C . VAL C 3 175 ? 128.105 93.022 122.403 1.00 31.70 194 VAL A C 1
ATOM 3120 O O . VAL C 3 175 ? 127.471 92.794 123.440 1.00 31.70 194 VAL A O 1
ATOM 3124 N N . LEU C 3 176 ? 127.939 94.132 121.684 1.00 30.01 195 LEU A N 1
ATOM 3125 C CA . LEU C 3 176 ? 126.955 95.145 122.056 1.00 30.01 195 LEU A CA 1
ATOM 3126 C C . LEU C 3 176 ? 125.555 94.577 121.873 1.00 30.01 195 LEU A C 1
ATOM 3127 O O . LEU C 3 176 ? 125.133 94.291 120.748 1.00 30.01 195 LEU A O 1
ATOM 3132 N N . GLU C 3 177 ? 124.844 94.391 122.981 1.00 34.14 196 GLU A N 1
ATOM 3133 C CA . GLU C 3 177 ? 123.555 93.725 122.951 1.00 34.14 196 GLU A CA 1
ATOM 3134 C C . GLU C 3 177 ? 122.451 94.765 122.811 1.00 34.14 196 GLU A C 1
ATOM 3135 O O . GLU C 3 177 ? 122.661 95.958 123.042 1.00 34.14 196 GLU A O 1
ATOM 3141 N N . ASP C 3 178 ? 121.263 94.308 122.430 1.00 32.75 197 ASP A N 1
ATOM 3142 C CA . ASP C 3 178 ? 120.097 95.172 122.531 1.00 32.75 197 ASP A CA 1
ATOM 3143 C C . ASP C 3 178 ? 119.673 95.259 123.988 1.00 32.75 197 ASP A C 1
ATOM 3144 O O . ASP C 3 178 ? 119.225 94.269 124.572 1.00 32.75 197 ASP A O 1
ATOM 3149 N N . GLY C 3 179 ? 119.785 96.447 124.568 1.00 29.52 198 GLY A N 1
ATOM 3150 C CA . GLY C 3 179 ? 119.571 96.626 125.985 1.00 29.52 198 GLY A CA 1
ATOM 3151 C C . GLY C 3 179 ? 120.823 96.905 126.787 1.00 29.52 198 GLY A C 1
ATOM 3152 O O . GLY C 3 179 ? 120.713 97.227 127.977 1.00 29.52 198 GLY A O 1
ATOM 3153 N N . ASP C 3 180 ? 122.002 96.778 126.183 1.00 31.07 199 ASP A N 1
ATOM 3154 C CA . ASP C 3 180 ? 123.213 97.290 126.807 1.00 31.07 199 ASP A CA 1
ATOM 3155 C C . ASP C 3 180 ? 123.137 98.805 126.908 1.00 31.07 199 ASP A C 1
ATOM 3156 O O . ASP C 3 180 ? 122.488 99.471 126.099 1.00 31.07 199 ASP A O 1
ATOM 3161 N N . MET C 3 181 ? 123.799 99.353 127.916 1.00 28.38 200 MET A N 1
ATOM 3162 C CA . MET C 3 181 ? 123.684 100.772 128.198 1.00 28.38 200 MET A CA 1
ATOM 3163 C C . MET C 3 181 ? 124.919 101.487 127.667 1.00 28.38 200 MET A C 1
ATOM 3164 O O . MET C 3 181 ? 126.036 100.970 127.760 1.00 28.38 200 MET A O 1
ATOM 3169 N N . VAL C 3 182 ? 124.711 102.671 127.097 1.00 27.57 201 VAL A N 1
ATOM 3170 C CA . VAL C 3 182 ? 125.772 103.409 126.420 1.00 27.57 201 VAL A CA 1
ATOM 3171 C C . VAL C 3 182 ? 126.540 104.199 127.472 1.00 27.57 201 VAL A C 1
ATOM 3172 O O . VAL C 3 182 ? 126.099 104.293 128.623 1.00 27.57 201 VAL A O 1
ATOM 3176 N N . ASP C 3 183 ? 127.712 104.725 127.105 1.00 30.46 202 ASP A N 1
ATOM 3177 C CA . ASP C 3 183 ? 128.443 105.620 127.991 1.00 30.46 202 ASP A CA 1
ATOM 3178 C C . ASP C 3 183 ? 127.614 106.852 128.341 1.00 30.46 202 ASP A C 1
ATOM 3179 O O . ASP C 3 183 ? 126.828 107.357 127.535 1.00 30.46 202 ASP A O 1
ATOM 3184 N N . THR C 3 184 ? 127.742 107.294 129.588 1.00 29.13 203 THR A N 1
ATOM 3185 C CA . THR C 3 184 ? 126.857 108.313 130.127 1.00 29.13 203 THR A CA 1
ATOM 3186 C C . THR C 3 184 ? 127.614 109.493 130.716 1.00 29.13 203 THR A C 1
ATOM 3187 O O . THR C 3 184 ? 127.008 110.316 131.405 1.00 29.13 203 THR A O 1
ATOM 3191 N N . GLY C 3 185 ? 128.914 109.603 130.457 1.00 27.89 204 GLY A N 1
ATOM 3192 C CA . GLY C 3 185 ? 129.748 110.572 131.126 1.00 27.89 204 GLY A CA 1
ATOM 3193 C C . GLY C 3 185 ? 130.364 110.076 132.413 1.00 27.89 204 GLY A C 1
ATOM 3194 O O . GLY C 3 185 ? 131.208 110.774 132.988 1.00 27.89 204 GLY A O 1
ATOM 3195 N N . TYR C 3 186 ? 129.964 108.898 132.884 1.00 28.57 205 TYR A N 1
ATOM 3196 C CA . TYR C 3 186 ? 130.555 108.265 134.051 1.00 28.57 205 TYR A CA 1
ATOM 3197 C C . TYR C 3 186 ? 131.578 107.203 133.681 1.00 28.57 205 TYR A C 1
ATOM 3198 O O . TYR C 3 186 ? 132.153 106.575 134.575 1.00 28.57 205 TYR A O 1
ATOM 3207 N N . GLY C 3 187 ? 131.818 106.993 132.399 1.00 29.67 206 GLY A N 1
ATOM 3208 C CA . GLY C 3 187 ? 132.775 106.010 131.941 1.00 29.67 206 GLY A CA 1
ATOM 3209 C C . GLY C 3 187 ? 132.117 104.690 131.593 1.00 29.67 206 GLY A C 1
ATOM 3210 O O . GLY C 3 187 ? 131.040 104.345 132.092 1.00 29.67 206 GLY A O 1
ATOM 3211 N N . ALA C 3 188 ? 132.773 103.936 130.716 1.00 29.07 207 ALA A N 1
ATOM 3212 C CA . ALA C 3 188 ? 132.297 102.618 130.308 1.00 29.07 207 ALA A CA 1
ATOM 3213 C C . ALA C 3 188 ? 132.900 101.590 131.255 1.00 29.07 207 ALA A C 1
ATOM 3214 O O . ALA C 3 188 ? 134.044 101.166 131.083 1.00 29.07 207 ALA A O 1
ATOM 3216 N N . MET C 3 189 ? 132.128 101.187 132.262 1.00 29.55 208 MET A N 1
ATOM 3217 C CA . MET C 3 189 ? 132.619 100.250 133.258 1.00 29.55 208 MET A CA 1
ATOM 3218 C C . MET C 3 189 ? 131.458 99.433 133.802 1.00 29.55 208 MET A C 1
ATOM 3219 O O . MET C 3 189 ? 130.288 99.780 133.624 1.00 29.55 208 MET A O 1
ATOM 3224 N N . ASP C 3 190 ? 131.804 98.337 134.469 1.00 30.92 209 ASP A N 1
ATOM 3225 C CA . ASP C 3 190 ? 130.829 97.454 135.105 1.00 30.92 209 ASP A CA 1
ATOM 3226 C C . ASP C 3 190 ? 130.489 98.025 136.475 1.00 30.92 209 ASP A C 1
ATOM 3227 O O . ASP C 3 190 ? 131.179 97.757 137.459 1.00 30.92 209 ASP A O 1
ATOM 3232 N N . PHE C 3 191 ? 129.411 98.811 136.547 1.00 28.87 210 PHE A N 1
ATOM 3233 C CA . PHE C 3 191 ? 129.014 99.413 137.815 1.00 28.87 210 PHE A CA 1
ATOM 3234 C C . PHE C 3 191 ? 128.449 98.393 138.794 1.00 28.87 210 PHE A C 1
ATOM 3235 O O . PHE C 3 191 ? 128.351 98.692 139.989 1.00 28.87 210 PHE A O 1
ATOM 3243 N N . SER C 3 192 ? 128.056 97.211 138.315 1.00 31.90 211 SER A N 1
ATOM 3244 C CA . SER C 3 192 ? 127.548 96.176 139.210 1.00 31.90 211 SER A CA 1
ATOM 3245 C C . SER C 3 192 ? 128.647 95.634 140.113 1.00 31.90 211 SER A C 1
ATOM 3246 O O . SER C 3 192 ? 128.432 95.441 141.316 1.00 31.90 211 SER A O 1
ATOM 3249 N N . THR C 3 193 ? 129.831 95.388 139.556 1.00 33.15 212 THR A N 1
ATOM 3250 C CA . THR C 3 193 ? 130.924 94.752 140.280 1.00 33.15 212 THR A CA 1
ATOM 3251 C C . THR C 3 193 ? 131.963 95.740 140.790 1.00 33.15 212 THR A C 1
ATOM 3252 O O . THR C 3 193 ? 132.507 95.546 141.882 1.00 33.15 212 THR A O 1
ATOM 3256 N N . LEU C 3 194 ? 132.260 96.793 140.026 1.00 32.93 213 LEU A N 1
ATOM 3257 C CA . LEU C 3 194 ? 133.272 97.751 140.458 1.00 32.93 213 LEU A CA 1
ATOM 3258 C C . LEU C 3 194 ? 132.749 98.646 141.575 1.00 32.93 213 LEU A C 1
ATOM 3259 O O . LEU C 3 194 ? 133.499 99.005 142.488 1.00 32.93 213 LEU A O 1
ATOM 3264 N N . GLN C 3 195 ? 131.473 99.014 141.525 1.00 32.84 214 GLN A N 1
ATOM 3265 C CA . GLN C 3 195 ? 130.869 99.902 142.514 1.00 32.84 214 GLN A CA 1
ATOM 3266 C C . GLN C 3 195 ? 129.958 99.078 143.416 1.00 32.84 214 GLN A C 1
ATOM 3267 O O . GLN C 3 195 ? 128.951 98.530 142.956 1.00 32.84 214 GLN A O 1
ATOM 3273 N N . ASP C 3 196 ? 130.309 99.000 144.698 1.00 38.03 215 ASP A N 1
ATOM 3274 C CA . ASP C 3 196 ? 129.587 98.157 145.641 1.00 38.03 215 ASP A CA 1
ATOM 3275 C C . ASP C 3 196 ? 128.515 98.897 146.428 1.00 38.03 215 ASP A C 1
ATOM 3276 O O . ASP C 3 196 ? 127.642 98.244 147.009 1.00 38.03 215 ASP A O 1
ATOM 3281 N N . THR C 3 197 ? 128.550 100.230 146.469 1.00 36.72 216 THR A N 1
ATOM 3282 C CA . THR C 3 197 ? 127.576 100.948 147.282 1.00 36.72 216 THR A CA 1
ATOM 3283 C C . THR C 3 197 ? 126.251 101.147 146.560 1.00 36.72 216 THR A C 1
ATOM 3284 O O . THR C 3 197 ? 125.263 101.523 147.202 1.00 36.72 216 THR A O 1
ATOM 3288 N N . LYS C 3 198 ? 126.220 100.920 145.240 1.00 35.15 217 LYS A N 1
ATOM 3289 C CA . LYS C 3 198 ? 125.019 101.048 144.404 1.00 35.15 217 LYS A CA 1
ATOM 3290 C C . LYS C 3 198 ? 124.397 102.440 144.500 1.00 35.15 217 LYS A C 1
ATOM 3291 O O . LYS C 3 198 ? 123.179 102.597 144.404 1.00 35.15 217 LYS A O 1
ATOM 3297 N N . CYS C 3 199 ? 125.228 103.460 144.708 1.00 34.21 218 CYS A N 1
ATOM 3298 C CA . CYS C 3 199 ? 124.730 104.798 144.980 1.00 34.21 218 CYS A CA 1
ATOM 3299 C C . CYS C 3 199 ? 125.513 105.903 144.289 1.00 34.21 218 CYS A C 1
ATOM 3300 O O . CYS C 3 199 ? 125.126 107.069 144.403 1.00 34.21 218 CYS A O 1
ATOM 3303 N N . GLU C 3 200 ? 126.585 105.584 143.572 1.00 34.43 219 GLU A N 1
ATOM 3304 C CA . GLU C 3 200 ? 127.469 106.595 143.013 1.00 34.43 219 GLU A CA 1
ATOM 3305 C C . GLU C 3 200 ? 127.030 107.088 141.648 1.00 34.43 219 GLU A C 1
ATOM 3306 O O . GLU C 3 200 ? 127.458 108.166 141.222 1.00 34.43 219 GLU A O 1
ATOM 3312 N N . VAL C 3 201 ? 126.198 106.322 140.956 1.00 30.57 220 VAL A N 1
ATOM 3313 C CA . VAL C 3 201 ? 125.742 106.657 139.610 1.00 30.57 220 VAL A CA 1
ATOM 3314 C C . VAL C 3 201 ? 124.226 106.526 139.587 1.00 30.57 220 VAL A C 1
ATOM 3315 O O . VAL C 3 201 ? 123.642 105.840 140.441 1.00 30.57 220 VAL A O 1
ATOM 3319 N N . PRO C 3 202 ? 123.546 107.211 138.643 1.00 28.49 221 PRO A N 1
ATOM 3320 C CA . PRO C 3 202 ? 122.077 107.166 138.621 1.00 28.49 221 PRO A CA 1
ATOM 3321 C C . PRO C 3 202 ? 121.469 105.792 138.371 1.00 28.49 221 PRO A C 1
ATOM 3322 O O . PRO C 3 202 ? 122.173 104.803 138.146 1.00 28.49 221 PRO A O 1
ATOM 3326 N N . LEU C 3 203 ? 120.136 105.751 138.388 1.00 28.29 222 LEU A N 1
ATOM 3327 C CA . LEU C 3 203 ? 119.410 104.512 138.645 1.00 28.29 222 LEU A CA 1
ATOM 3328 C C . LEU C 3 203 ? 119.486 103.531 137.481 1.00 28.29 222 LEU A C 1
ATOM 3329 O O . LEU C 3 203 ? 119.484 102.315 137.703 1.00 28.29 222 LEU A O 1
ATOM 3334 N N . ASP C 3 204 ? 119.552 104.023 136.243 1.00 28.79 223 ASP A N 1
ATOM 3335 C CA . ASP C 3 204 ? 119.582 103.113 135.103 1.00 28.79 223 ASP A CA 1
ATOM 3336 C C . ASP C 3 204 ? 120.956 102.479 134.921 1.00 28.79 223 ASP A C 1
ATOM 3337 O O . ASP C 3 204 ? 121.056 101.312 134.526 1.00 28.79 223 ASP A O 1
ATOM 3342 N N . ILE C 3 205 ? 122.022 103.228 135.200 1.00 28.48 224 ILE A N 1
ATOM 3343 C CA . ILE C 3 205 ? 123.384 102.722 135.093 1.00 28.48 224 ILE A CA 1
ATOM 3344 C C . ILE C 3 205 ? 123.916 102.227 136.433 1.00 28.48 224 ILE A C 1
ATOM 3345 O O . ILE C 3 205 ? 125.111 101.941 136.553 1.00 28.48 224 ILE A O 1
ATOM 3350 N N . CYS C 3 206 ? 123.053 102.120 137.446 1.00 30.16 225 CYS A N 1
ATOM 3351 C CA . CYS C 3 206 ? 123.500 101.722 138.778 1.00 30.16 225 CYS A CA 1
ATOM 3352 C C . CYS C 3 206 ? 123.973 100.274 138.802 1.00 30.16 225 CYS A C 1
ATOM 3353 O O . CYS C 3 206 ? 125.064 99.975 139.300 1.00 30.16 225 CYS A O 1
ATOM 3356 N N . GLN C 3 207 ? 123.167 99.362 138.263 1.00 30.68 226 GLN A N 1
ATOM 3357 C CA . GLN C 3 207 ? 123.497 97.944 138.236 1.00 30.68 226 GLN A CA 1
ATOM 3358 C C . GLN C 3 207 ? 123.582 97.426 136.805 1.00 30.68 226 GLN A C 1
ATOM 3359 O O . GLN C 3 207 ? 123.283 96.261 136.538 1.00 30.68 226 GLN A O 1
ATOM 3365 N N . SER C 3 208 ? 123.986 98.286 135.878 1.00 30.63 227 SER A N 1
ATOM 3366 C CA . SER C 3 208 ? 124.158 97.926 134.481 1.00 30.63 227 SER A CA 1
ATOM 3367 C C . SER C 3 208 ? 125.628 98.035 134.104 1.00 30.63 227 SER A C 1
ATOM 3368 O O . SER C 3 208 ? 126.448 98.583 134.845 1.00 30.63 227 SER A O 1
ATOM 3371 N N . ILE C 3 209 ? 125.955 97.499 132.934 1.00 29.72 228 ILE A N 1
ATOM 3372 C CA . ILE C 3 209 ? 127.305 97.554 132.388 1.00 29.72 228 ILE A CA 1
ATOM 3373 C C . ILE C 3 209 ? 127.283 98.580 131.263 1.00 29.72 228 ILE A C 1
ATOM 3374 O O . ILE C 3 209 ? 126.771 98.311 130.173 1.00 29.72 228 ILE A O 1
ATOM 3379 N N . CYS C 3 210 ? 127.832 99.763 131.522 1.00 29.55 229 CYS A N 1
ATOM 3380 C CA . CYS C 3 210 ? 127.959 100.760 130.470 1.00 29.55 229 CYS A CA 1
ATOM 3381 C C . CYS C 3 210 ? 129.078 100.363 129.521 1.00 29.55 229 CYS A C 1
ATOM 3382 O O . CYS C 3 210 ? 130.190 100.048 129.952 1.00 29.55 229 CYS A O 1
ATOM 3385 N N . LYS C 3 211 ? 128.779 100.368 128.228 1.00 28.12 230 LYS A N 1
ATOM 3386 C CA . LYS C 3 211 ? 129.719 99.925 127.214 1.00 28.12 230 LYS A CA 1
ATOM 3387 C C . LYS C 3 211 ? 129.932 101.024 126.188 1.00 28.12 230 LYS A C 1
ATOM 3388 O O . LYS C 3 211 ? 128.988 101.712 125.792 1.00 28.12 230 LYS A O 1
ATOM 3394 N N . TYR C 3 212 ? 131.172 101.190 125.778 1.00 28.73 231 TYR A N 1
ATOM 3395 C CA . TYR C 3 212 ? 131.580 102.029 124.671 1.00 28.73 231 TYR A CA 1
ATOM 3396 C C . TYR C 3 212 ? 132.054 101.147 123.527 1.00 28.73 231 TYR A C 1
ATOM 3397 O O . TYR C 3 212 ? 132.764 100.168 123.772 1.00 28.73 231 TYR A O 1
ATOM 3406 N N . PRO C 3 213 ? 131.674 101.440 122.283 1.00 29.04 232 PRO A N 1
ATOM 3407 C CA . PRO C 3 213 ? 132.118 100.596 121.167 1.00 29.04 232 PRO A CA 1
ATOM 3408 C C . PRO C 3 213 ? 133.614 100.748 120.945 1.00 29.04 232 PRO A C 1
ATOM 3409 O O . PRO C 3 213 ? 134.126 101.862 120.826 1.00 29.04 232 PRO A O 1
ATOM 3413 N N . ASP C 3 214 ? 134.317 99.621 120.913 1.00 32.26 233 ASP A N 1
ATOM 3414 C CA . ASP C 3 214 ? 135.759 99.651 120.691 1.00 32.26 233 ASP A CA 1
ATOM 3415 C C . ASP C 3 214 ? 135.987 99.746 119.192 1.00 32.26 233 ASP A C 1
ATOM 3416 O O . ASP C 3 214 ? 136.100 98.741 118.489 1.00 32.26 233 ASP A O 1
ATOM 3421 N N . TYR C 3 215 ? 136.040 100.986 118.699 1.00 31.23 234 TYR A N 1
ATOM 3422 C CA . TYR C 3 215 ? 136.250 101.232 117.279 1.00 31.23 234 TYR A CA 1
ATOM 3423 C C . TYR C 3 215 ? 137.636 100.816 116.818 1.00 31.23 234 TYR A C 1
ATOM 3424 O O . TYR C 3 215 ? 137.830 100.592 115.620 1.00 31.23 234 TYR A O 1
ATOM 3433 N N . LEU C 3 216 ? 138.600 100.712 117.736 1.00 32.39 235 LEU A N 1
ATOM 3434 C CA . LEU C 3 216 ? 139.928 100.239 117.365 1.00 32.39 235 LEU A CA 1
ATOM 3435 C C . LEU C 3 216 ? 139.899 98.777 116.935 1.00 32.39 235 LEU A C 1
ATOM 3436 O O . LEU C 3 216 ? 140.548 98.406 115.952 1.00 32.39 235 LEU A O 1
ATOM 3441 N N . GLN C 3 217 ? 139.137 97.933 117.639 1.00 34.33 236 GLN A N 1
ATOM 3442 C CA . GLN C 3 217 ? 139.065 96.525 117.255 1.00 34.33 236 GLN A CA 1
ATOM 3443 C C . GLN C 3 217 ? 138.186 96.317 116.028 1.00 34.33 236 GLN A C 1
ATOM 3444 O O . GLN C 3 217 ? 138.489 95.465 115.186 1.00 34.33 236 GLN A O 1
ATOM 3450 N N . MET C 3 218 ? 137.088 97.070 115.918 1.00 31.79 237 MET A N 1
ATOM 3451 C CA . MET C 3 218 ? 136.214 96.930 114.757 1.00 31.79 237 MET A CA 1
ATOM 3452 C C . MET C 3 218 ? 136.881 97.460 113.495 1.00 31.79 237 MET A C 1
ATOM 3453 O O . MET C 3 218 ? 136.679 96.913 112.405 1.00 31.79 237 MET A O 1
ATOM 3458 N N . SER C 3 219 ? 137.673 98.527 113.619 1.00 33.58 238 SER A N 1
ATOM 3459 C CA . SER C 3 219 ? 138.462 98.991 112.485 1.00 33.58 238 SER A CA 1
ATOM 3460 C C . SER C 3 219 ? 139.605 98.031 112.189 1.00 33.58 238 SER A C 1
ATOM 3461 O O . SER C 3 219 ? 139.892 97.738 111.023 1.00 33.58 238 SER A O 1
ATOM 3464 N N . ALA C 3 220 ? 140.246 97.507 113.231 1.00 33.42 239 ALA A N 1
ATOM 3465 C CA . ALA C 3 220 ? 141.350 96.571 113.097 1.00 33.42 239 ALA A CA 1
ATOM 3466 C C . ALA C 3 220 ? 140.888 95.131 112.945 1.00 33.42 239 ALA A C 1
ATOM 3467 O O . ALA C 3 220 ? 141.724 94.222 113.004 1.00 33.42 239 ALA A O 1
ATOM 3469 N N . ASP C 3 221 ? 139.589 94.905 112.784 1.00 37.23 240 ASP A N 1
ATOM 3470 C CA . ASP C 3 221 ? 139.102 93.587 112.409 1.00 37.23 240 ASP A CA 1
ATOM 3471 C C . ASP C 3 221 ? 139.639 93.241 111.024 1.00 37.23 240 ASP A C 1
ATOM 3472 O O . ASP C 3 221 ? 139.583 94.086 110.119 1.00 37.23 240 ASP A O 1
ATOM 3477 N N . PRO C 3 222 ? 140.207 92.045 110.831 1.00 37.27 241 PRO A N 1
ATOM 3478 C CA . PRO C 3 222 ? 140.762 91.703 109.510 1.00 37.27 241 PRO A CA 1
ATOM 3479 C C . PRO C 3 222 ? 139.733 91.690 108.395 1.00 37.27 241 PRO A C 1
ATOM 3480 O O . PRO C 3 222 ? 140.035 92.117 107.274 1.00 37.27 241 PRO A O 1
ATOM 3484 N N . TYR C 3 223 ? 138.511 91.240 108.678 1.00 39.13 242 TYR A N 1
ATOM 3485 C CA . TYR C 3 223 ? 137.498 91.083 107.646 1.00 39.13 242 TYR A CA 1
ATOM 3486 C C . TYR C 3 223 ? 136.541 92.263 107.547 1.00 39.13 242 TYR A C 1
ATOM 3487 O O . TYR C 3 223 ? 135.842 92.385 106.537 1.00 39.13 242 TYR A O 1
ATOM 3496 N N . GLY C 3 224 ? 136.498 93.131 108.556 1.00 38.26 243 GLY A N 1
ATOM 3497 C CA . GLY C 3 224 ? 135.592 94.261 108.524 1.00 38.26 243 GLY A CA 1
ATOM 3498 C C . GLY C 3 224 ? 134.135 93.897 108.670 1.00 38.26 243 GLY A C 1
ATOM 3499 O O . GLY C 3 224 ? 133.268 94.667 108.251 1.00 38.26 243 GLY A O 1
ATOM 3500 N N . ASP C 3 225 ? 133.842 92.733 109.252 1.00 37.31 244 ASP A N 1
ATOM 3501 C CA . ASP C 3 225 ? 132.465 92.260 109.334 1.00 37.31 244 ASP A CA 1
ATOM 3502 C C . ASP C 3 225 ? 131.675 93.008 110.401 1.00 37.31 244 ASP A C 1
ATOM 3503 O O . ASP C 3 225 ? 130.498 93.326 110.197 1.00 37.31 244 ASP A O 1
ATOM 3508 N N . SER C 3 226 ? 132.304 93.292 111.544 1.00 34.82 245 SER A N 1
ATOM 3509 C CA . SER C 3 226 ? 131.574 93.833 112.686 1.00 34.82 245 SER A CA 1
ATOM 3510 C C . SER C 3 226 ? 131.137 95.273 112.463 1.00 34.82 245 SER A C 1
ATOM 3511 O O . SER C 3 226 ? 130.151 95.719 113.059 1.00 34.82 245 SER A O 1
ATOM 3514 N N . MET C 3 227 ? 131.849 96.015 111.615 1.00 34.12 246 MET A N 1
ATOM 3515 C CA . MET C 3 227 ? 131.536 97.424 111.399 1.00 34.12 246 MET A CA 1
ATOM 3516 C C . MET C 3 227 ? 132.051 97.808 110.014 1.00 34.12 246 MET A C 1
ATOM 3517 O O . MET C 3 227 ? 133.258 97.992 109.837 1.00 34.12 246 MET A O 1
ATOM 3522 N N . PHE C 3 228 ? 131.144 97.915 109.045 1.00 35.06 247 PHE A N 1
ATOM 3523 C CA . PHE C 3 228 ? 131.495 98.535 107.778 1.00 35.06 247 PHE A CA 1
ATOM 3524 C C . PHE C 3 228 ? 130.829 99.886 107.576 1.00 35.06 247 PHE A C 1
ATOM 3525 O O . PHE C 3 228 ? 131.024 100.503 106.524 1.00 35.06 247 PHE A O 1
ATOM 3533 N N . PHE C 3 229 ? 130.054 100.364 108.544 1.00 34.42 248 PHE A N 1
ATOM 3534 C CA . PHE C 3 229 ? 129.565 101.732 108.466 1.00 34.42 248 PHE A CA 1
ATOM 3535 C C . PHE C 3 229 ? 129.429 102.273 109.880 1.00 34.42 248 PHE A C 1
ATOM 3536 O O . PHE C 3 229 ? 128.898 101.582 110.751 1.00 34.42 248 PHE A O 1
ATOM 3544 N N . CYS C 3 230 ? 129.896 103.501 110.103 1.00 34.42 249 CYS A N 1
ATOM 3545 C CA . CYS C 3 230 ? 129.899 104.063 111.448 1.00 34.42 249 CYS A CA 1
ATOM 3546 C C . CYS C 3 230 ? 129.747 105.576 111.405 1.00 34.42 249 CYS A C 1
ATOM 3547 O O . CYS C 3 230 ? 130.369 106.245 110.575 1.00 34.42 249 CYS A O 1
ATOM 3550 N N . LEU C 3 231 ? 128.913 106.101 112.302 1.00 31.58 250 LEU A N 1
ATOM 3551 C CA . LEU C 3 231 ? 128.827 107.529 112.580 1.00 31.58 250 LEU A CA 1
ATOM 3552 C C . LEU C 3 231 ? 128.820 107.755 114.082 1.00 31.58 250 LEU A C 1
ATOM 3553 O O . LEU C 3 231 ? 128.179 107.003 114.826 1.00 31.58 250 LEU A O 1
ATOM 3558 N N . ARG C 3 232 ? 129.495 108.824 114.509 1.00 32.00 251 ARG A N 1
ATOM 3559 C CA . ARG C 3 232 ? 129.614 109.206 115.908 1.00 32.00 251 ARG A CA 1
ATOM 3560 C C . ARG C 3 232 ? 129.277 110.679 116.088 1.00 32.00 251 ARG A C 1
ATOM 3561 O O . ARG C 3 232 ? 129.554 111.510 115.218 1.00 32.00 251 ARG A O 1
ATOM 3569 N N . ARG C 3 233 ? 128.688 110.991 117.241 1.00 30.43 252 ARG A N 1
ATOM 3570 C CA . ARG C 3 233 ? 128.426 112.372 117.643 1.00 30.43 252 ARG A CA 1
ATOM 3571 C C . ARG C 3 233 ? 128.284 112.386 119.158 1.00 30.43 252 ARG A C 1
ATOM 3572 O O . ARG C 3 233 ? 127.254 111.959 119.683 1.00 30.43 252 ARG A O 1
ATOM 3580 N N . GLU C 3 234 ? 129.300 112.881 119.853 1.00 29.58 253 GLU A N 1
ATOM 3581 C CA . GLU C 3 234 ? 129.305 112.933 121.306 1.00 29.58 253 GLU A CA 1
ATOM 3582 C C . GLU C 3 234 ? 129.444 114.375 121.765 1.00 29.58 253 GLU A C 1
ATOM 3583 O O . GLU C 3 234 ? 130.099 115.187 121.104 1.00 29.58 253 GLU A O 1
ATOM 3589 N N . GLN C 3 235 ? 128.821 114.686 122.897 1.00 27.66 254 GLN A N 1
ATOM 3590 C CA . GLN C 3 235 ? 128.847 116.046 123.429 1.00 27.66 254 GLN A CA 1
ATOM 3591 C C . GLN C 3 235 ? 128.577 115.983 124.921 1.00 27.66 254 GLN A C 1
ATOM 3592 O O . GLN C 3 235 ? 127.538 115.460 125.329 1.00 27.66 254 GLN A O 1
ATOM 3598 N N . LEU C 3 236 ? 129.494 116.506 125.733 1.00 24.39 255 LEU A N 1
ATOM 3599 C CA . LEU C 3 236 ? 129.234 116.560 127.165 1.00 24.39 255 LEU A CA 1
ATOM 3600 C C . LEU C 3 236 ? 130.053 117.664 127.812 1.00 24.39 255 LEU A C 1
ATOM 3601 O O . LEU C 3 236 ? 131.020 118.170 127.240 1.00 24.39 255 LEU A O 1
ATOM 3606 N N . PHE C 3 237 ? 129.642 118.016 129.027 1.00 25.52 256 PHE A N 1
ATOM 3607 C CA . PHE C 3 237 ? 130.389 118.912 129.895 1.00 25.52 256 PHE A CA 1
ATOM 3608 C C . PHE C 3 237 ? 129.984 118.616 131.331 1.00 25.52 256 PHE A C 1
ATOM 3609 O O . PHE C 3 237 ? 129.030 117.879 131.588 1.00 25.52 256 PHE A O 1
ATOM 3617 N N . ALA C 3 238 ? 130.730 119.194 132.265 1.00 27.13 257 ALA A N 1
ATOM 3618 C CA . ALA C 3 238 ? 130.498 118.978 133.686 1.00 27.13 257 ALA A CA 1
ATOM 3619 C C . ALA C 3 238 ? 129.662 120.119 134.251 1.00 27.13 257 ALA A C 1
ATOM 3620 O O . ALA C 3 238 ? 130.117 121.267 134.287 1.00 27.13 257 ALA A O 1
ATOM 3622 N N . ARG C 3 239 ? 128.443 119.808 134.695 1.00 29.32 258 ARG A N 1
ATOM 3623 C CA . ARG C 3 239 ? 127.618 120.830 135.331 1.00 29.32 258 ARG A CA 1
ATOM 3624 C C . ARG C 3 239 ? 128.061 121.061 136.767 1.00 29.32 258 ARG A C 1
ATOM 3625 O O . ARG C 3 239 ? 128.481 122.164 137.134 1.00 29.32 258 ARG A O 1
ATOM 3633 N N . HIS C 3 240 ? 127.979 120.022 137.590 1.00 30.54 259 HIS A N 1
ATOM 3634 C CA . HIS C 3 240 ? 128.213 120.129 139.019 1.00 30.54 259 HIS A CA 1
ATOM 3635 C C . HIS C 3 240 ? 129.338 119.197 139.431 1.00 30.54 259 HIS A C 1
ATOM 3636 O O . HIS C 3 240 ? 129.414 118.052 138.975 1.00 30.54 259 HIS A O 1
ATOM 3643 N N . PHE C 3 241 ? 130.208 119.702 140.295 1.00 29.99 260 PHE A N 1
ATOM 3644 C CA . PHE C 3 241 ? 131.363 118.963 140.779 1.00 29.99 260 PHE A CA 1
ATOM 3645 C C . PHE C 3 241 ? 131.011 118.392 142.142 1.00 29.99 260 PHE A C 1
ATOM 3646 O O . PHE C 3 241 ? 130.517 119.120 143.009 1.00 29.99 260 PHE A O 1
ATOM 3654 N N . TRP C 3 242 ? 131.257 117.099 142.337 1.00 30.32 261 TRP A N 1
ATOM 3655 C CA . TRP C 3 242 ? 130.826 116.434 143.552 1.00 30.32 261 TRP A CA 1
ATOM 3656 C C . TRP C 3 242 ? 131.952 115.592 144.119 1.00 30.32 261 TRP A C 1
ATOM 3657 O O . TRP C 3 242 ? 132.846 115.145 143.397 1.00 30.32 261 TRP A O 1
ATOM 3668 N N . ASN C 3 243 ? 131.891 115.381 145.423 1.00 31.68 262 ASN A N 1
ATOM 3669 C CA . ASN C 3 243 ? 132.820 114.514 146.119 1.00 31.68 262 ASN A CA 1
ATOM 3670 C C . ASN C 3 243 ? 132.225 113.111 146.202 1.00 31.68 262 ASN A C 1
ATOM 3671 O O . ASN C 3 243 ? 131.091 112.868 145.791 1.00 31.68 262 ASN A O 1
ATOM 3676 N N . ARG C 3 244 ? 133.008 112.171 146.723 1.00 32.30 263 ARG A N 1
ATOM 3677 C CA . ARG C 3 244 ? 132.537 110.809 146.942 1.00 32.30 263 ARG A CA 1
ATOM 3678 C C . ARG C 3 244 ? 132.655 110.482 148.421 1.00 32.30 263 ARG A C 1
ATOM 3679 O O . ARG C 3 244 ? 133.762 110.470 148.969 1.00 32.30 263 ARG A O 1
ATOM 3687 N N . ALA C 3 245 ? 131.522 110.208 149.059 1.00 33.61 264 ALA A N 1
ATOM 3688 C CA . ALA C 3 245 ? 131.527 109.884 150.478 1.00 33.61 264 ALA A CA 1
ATOM 3689 C C . ALA C 3 245 ? 132.054 108.472 150.690 1.00 33.61 264 ALA A C 1
ATOM 3690 O O . ALA C 3 245 ? 131.601 107.524 150.043 1.00 33.61 264 ALA A O 1
ATOM 3692 N N . GLY C 3 246 ? 133.008 108.336 151.593 1.00 36.16 265 GLY A N 1
ATOM 3693 C CA . GLY C 3 246 ? 133.593 107.042 151.882 1.00 36.16 265 GLY A CA 1
ATOM 3694 C C . GLY C 3 246 ? 135.037 107.184 152.309 1.00 36.16 265 GLY A C 1
ATOM 3695 O O . GLY C 3 246 ? 135.634 108.255 152.243 1.00 36.16 265 GLY A O 1
ATOM 3696 N N . THR C 3 247 ? 135.590 106.065 152.766 1.00 37.53 266 THR A N 1
ATOM 3697 C CA . THR C 3 247 ? 136.994 106.016 153.144 1.00 37.53 266 THR A CA 1
ATOM 3698 C C . THR C 3 247 ? 137.873 106.156 151.907 1.00 37.53 266 THR A C 1
ATOM 3699 O O . THR C 3 247 ? 137.577 105.594 150.850 1.00 37.53 266 THR A O 1
ATOM 3703 N N . MET C 3 248 ? 138.945 106.932 152.028 1.00 38.47 267 MET A N 1
ATOM 3704 C CA . MET C 3 248 ? 139.921 107.051 150.948 1.00 38.47 267 MET A CA 1
ATOM 3705 C C . MET C 3 248 ? 140.862 105.858 151.020 1.00 38.47 267 MET A C 1
ATOM 3706 O O . MET C 3 248 ? 141.762 105.809 151.862 1.00 38.47 267 MET A O 1
ATOM 3711 N N . GLY C 3 249 ? 140.639 104.878 150.143 1.00 36.34 268 GLY A N 1
ATOM 3712 C CA . GLY C 3 249 ? 141.536 103.737 150.082 1.00 36.34 268 GLY A CA 1
ATOM 3713 C C . GLY C 3 249 ? 142.917 104.113 149.584 1.00 36.34 268 GLY A C 1
ATOM 3714 O O . GLY C 3 249 ? 143.927 103.621 150.094 1.00 36.34 268 GLY A O 1
ATOM 3715 N N . ASP C 3 250 ? 142.981 104.986 148.582 1.00 34.76 269 ASP A N 1
ATOM 3716 C CA . ASP C 3 250 ? 144.243 105.577 148.141 1.00 34.76 269 ASP A CA 1
ATOM 3717 C C . ASP C 3 250 ? 144.443 106.851 148.947 1.00 34.76 269 ASP A C 1
ATOM 3718 O O . ASP C 3 250 ? 143.914 107.913 148.614 1.00 34.76 269 ASP A O 1
ATOM 3723 N N . THR C 3 251 ? 145.203 106.739 150.032 1.00 33.62 270 THR A N 1
ATOM 3724 C CA . THR C 3 251 ? 145.462 107.888 150.886 1.00 33.62 270 THR A CA 1
ATOM 3725 C C . THR C 3 251 ? 146.345 108.897 150.164 1.00 33.62 270 THR A C 1
ATOM 3726 O O . THR C 3 251 ? 147.296 108.529 149.469 1.00 33.62 270 THR A O 1
ATOM 3730 N N . VAL C 3 252 ? 146.007 110.170 150.317 1.00 31.90 271 VAL A N 1
ATOM 3731 C CA . VAL C 3 252 ? 146.788 111.248 149.702 1.00 31.90 271 VAL A CA 1
ATOM 3732 C C . VAL C 3 252 ? 148.162 111.303 150.359 1.00 31.90 271 VAL A C 1
ATOM 3733 O O . VAL C 3 252 ? 148.252 111.235 151.599 1.00 31.90 271 VAL A O 1
ATOM 3737 N N . PRO C 3 253 ? 149.248 111.376 149.587 1.00 34.10 272 PRO A N 1
ATOM 3738 C CA . PRO C 3 253 ? 150.578 111.502 150.192 1.00 34.10 272 PRO A CA 1
ATOM 3739 C C . PRO C 3 253 ? 150.720 112.805 150.962 1.00 34.10 272 PRO A C 1
ATOM 3740 O O . PRO C 3 253 ? 150.096 113.817 150.638 1.00 34.10 272 PRO A O 1
ATOM 3744 N N . GLN C 3 254 ? 151.549 112.757 152.009 1.00 38.03 273 GLN A N 1
ATOM 3745 C CA . GLN C 3 254 ? 151.758 113.923 152.861 1.00 38.03 273 GLN A CA 1
ATOM 3746 C C . GLN C 3 254 ? 152.453 115.051 152.106 1.00 38.03 273 GLN A C 1
ATOM 3747 O O . GLN C 3 254 ? 152.274 116.227 152.442 1.00 38.03 273 GLN A O 1
ATOM 3753 N N . SER C 3 255 ? 153.212 114.718 151.061 1.00 35.96 274 SER A N 1
ATOM 3754 C CA . SER C 3 255 ? 153.913 115.716 150.264 1.00 35.96 274 SER A CA 1
ATOM 3755 C C . SER C 3 255 ? 152.985 116.552 149.392 1.00 35.96 274 SER A C 1
ATOM 3756 O O . SER C 3 255 ? 153.447 117.527 148.795 1.00 35.96 274 SER A O 1
ATOM 3759 N N . LEU C 3 256 ? 151.707 116.194 149.285 1.00 33.41 275 LEU A N 1
ATOM 3760 C CA . LEU C 3 256 ? 150.774 116.902 148.421 1.00 33.41 275 LEU A CA 1
ATOM 3761 C C . LEU C 3 256 ? 149.920 117.930 149.153 1.00 33.41 275 LEU A C 1
ATOM 3762 O O . LEU C 3 256 ? 149.100 118.593 148.513 1.00 33.41 275 LEU A O 1
ATOM 3767 N N . TYR C 3 257 ? 150.083 118.081 150.466 1.00 35.01 276 TYR A N 1
ATOM 3768 C CA . TYR C 3 257 ? 149.289 119.043 151.220 1.00 35.01 276 TYR A CA 1
ATOM 3769 C C . TYR C 3 257 ? 150.029 119.400 152.501 1.00 35.01 276 TYR A C 1
ATOM 3770 O O . TYR C 3 257 ? 151.058 118.810 152.834 1.00 35.01 276 TYR A O 1
ATOM 3779 N N . ILE C 3 258 ? 149.488 120.385 153.213 1.00 36.85 277 ILE A N 1
ATOM 3780 C CA . ILE C 3 258 ? 149.971 120.779 154.531 1.00 36.85 277 ILE A CA 1
ATOM 3781 C C . ILE C 3 258 ? 148.830 120.588 155.521 1.00 36.85 277 ILE A C 1
ATOM 3782 O O . ILE C 3 258 ? 147.713 121.062 155.285 1.00 36.85 277 ILE A O 1
ATOM 3787 N N . LYS C 3 259 ? 149.110 119.886 156.617 1.00 39.82 278 LYS A N 1
ATOM 3788 C CA . LYS C 3 259 ? 148.077 119.551 157.588 1.00 39.82 278 LYS A CA 1
ATOM 3789 C C . LYS C 3 259 ? 147.591 120.788 158.332 1.00 39.82 278 LYS A C 1
ATOM 3790 O O . LYS C 3 259 ? 148.368 121.694 158.647 1.00 39.82 278 LYS A O 1
ATOM 3796 N N . GLY C 3 260 ? 146.296 120.819 158.613 1.00 40.07 279 GLY A N 1
ATOM 3797 C CA . GLY C 3 260 ? 145.677 121.829 159.442 1.00 40.07 279 GLY A CA 1
ATOM 3798 C C . GLY C 3 260 ? 145.457 121.340 160.857 1.00 40.07 279 GLY A C 1
ATOM 3799 O O . GLY C 3 260 ? 146.229 120.534 161.389 1.00 40.07 279 GLY A O 1
ATOM 3800 N N . THR C 3 261 ? 144.390 121.833 161.480 1.00 42.95 280 THR A N 1
ATOM 3801 C CA . THR C 3 261 ? 144.025 121.442 162.835 1.00 42.95 280 THR A CA 1
ATOM 3802 C C . THR C 3 261 ? 142.551 121.070 162.864 1.00 42.95 280 THR A C 1
ATOM 3803 O O . THR C 3 261 ? 141.707 121.831 162.381 1.00 42.95 280 THR A O 1
ATOM 3807 N N . GLY C 3 262 ? 142.245 119.905 163.423 1.00 43.17 281 GLY A N 1
ATOM 3808 C CA . GLY C 3 262 ? 140.867 119.453 163.521 1.00 43.17 281 GLY A CA 1
ATOM 3809 C C . GLY C 3 262 ? 140.470 118.645 162.303 1.00 43.17 281 GLY A C 1
ATOM 3810 O O . GLY C 3 262 ? 141.158 117.692 161.934 1.00 43.17 281 GLY A O 1
ATOM 3811 N N . MET C 3 263 ? 139.356 119.033 161.674 1.00 43.71 282 MET A N 1
ATOM 3812 C CA . MET C 3 263 ? 138.905 118.372 160.454 1.00 43.71 282 MET A CA 1
ATOM 3813 C C . MET C 3 263 ? 139.877 118.555 159.299 1.00 43.71 282 MET A C 1
ATOM 3814 O O . MET C 3 263 ? 139.882 117.736 158.374 1.00 43.71 282 MET A O 1
ATOM 3819 N N . ARG C 3 264 ? 140.692 119.603 159.329 1.00 38.25 283 ARG A N 1
ATOM 3820 C CA . ARG C 3 264 ? 141.736 119.796 158.339 1.00 38.25 283 ARG A CA 1
ATOM 3821 C C . ARG C 3 264 ? 143.050 119.140 158.737 1.00 38.25 283 ARG A C 1
ATOM 3822 O O . ARG C 3 264 ? 144.050 119.315 158.034 1.00 38.25 283 ARG A O 1
ATOM 3830 N N . ALA C 3 265 ? 143.078 118.410 159.856 1.00 39.08 284 ALA A N 1
ATOM 3831 C CA . ALA C 3 265 ? 144.263 117.631 160.199 1.00 39.08 284 ALA A CA 1
ATOM 3832 C C . ALA C 3 265 ? 144.498 116.518 159.187 1.00 39.08 284 ALA A C 1
ATOM 3833 O O . ALA C 3 265 ? 145.640 116.256 158.795 1.00 39.08 284 ALA A O 1
ATOM 3835 N N . SER C 3 266 ? 143.430 115.860 158.752 1.00 37.20 285 SER A N 1
ATOM 3836 C CA . SER C 3 266 ? 143.448 114.832 157.729 1.00 37.20 285 SER A CA 1
ATOM 3837 C C . SER C 3 266 ? 142.720 115.325 156.486 1.00 37.20 285 SER A C 1
ATOM 3838 O O . SER C 3 266 ? 141.725 116.049 156.604 1.00 37.20 285 SER A O 1
ATOM 3841 N N . PRO C 3 267 ? 143.195 114.977 155.290 1.00 34.28 286 PRO A N 1
ATOM 3842 C CA . PRO C 3 267 ? 142.503 115.411 154.072 1.00 34.28 286 PRO A CA 1
ATOM 3843 C C . PRO C 3 267 ? 141.141 114.754 153.933 1.00 34.28 286 PRO A C 1
ATOM 3844 O O . PRO C 3 267 ? 140.908 113.636 154.397 1.00 34.28 286 PRO A O 1
ATOM 3848 N N . GLY C 3 268 ? 140.235 115.472 153.281 1.00 33.70 287 GLY A N 1
ATOM 3849 C CA . GLY C 3 268 ? 138.894 114.982 153.050 1.00 33.70 287 GLY A CA 1
ATOM 3850 C C . GLY C 3 268 ? 138.848 114.010 151.891 1.00 33.70 287 GLY A C 1
ATOM 3851 O O . GLY C 3 268 ? 139.861 113.451 151.464 1.00 33.70 287 GLY A O 1
ATOM 3852 N N . SER C 3 269 ? 137.639 113.798 151.384 1.00 33.20 288 SER A N 1
ATOM 3853 C CA . SER C 3 269 ? 137.463 112.914 150.242 1.00 33.20 288 SER A CA 1
ATOM 3854 C C . SER C 3 269 ? 138.028 113.568 148.989 1.00 33.20 288 SER A C 1
ATOM 3855 O O . SER C 3 269 ? 137.760 114.740 148.711 1.00 33.20 288 SER A O 1
ATOM 3858 N N . CYS C 3 270 ? 138.828 112.811 148.239 1.00 33.97 289 CYS A N 1
ATOM 3859 C CA . CYS C 3 270 ? 139.482 113.322 147.042 1.00 33.97 289 CYS A CA 1
ATOM 3860 C C . CYS C 3 270 ? 139.097 112.549 145.790 1.00 33.97 289 CYS A C 1
ATOM 3861 O O . CYS C 3 270 ? 139.771 112.679 144.762 1.00 33.97 289 CYS A O 1
ATOM 3864 N N . VAL C 3 271 ? 138.042 111.746 145.850 1.00 31.67 290 VAL A N 1
ATOM 3865 C CA . VAL C 3 271 ? 137.492 111.090 144.672 1.00 31.67 290 VAL A CA 1
ATOM 3866 C C . VAL C 3 271 ? 136.383 111.991 144.146 1.00 31.67 290 VAL A C 1
ATOM 3867 O O . VAL C 3 271 ? 135.332 112.128 144.775 1.00 31.67 290 VAL A O 1
ATOM 3871 N N . TYR C 3 272 ? 136.620 112.620 143.001 1.00 30.37 291 TYR A N 1
ATOM 3872 C CA . TYR C 3 272 ? 135.752 113.671 142.492 1.00 30.37 291 TYR A CA 1
ATOM 3873 C C . TYR C 3 272 ? 135.001 113.178 141.266 1.00 30.37 291 TYR A C 1
ATOM 3874 O O . TYR C 3 272 ? 135.599 112.594 140.357 1.00 30.37 291 TYR A O 1
ATOM 3883 N N . SER C 3 273 ? 133.693 113.420 141.246 1.00 30.03 292 SER A N 1
ATOM 3884 C CA . SER C 3 273 ? 132.832 113.012 140.157 1.00 30.03 292 SER A CA 1
ATOM 3885 C C . SER C 3 273 ? 132.161 114.231 139.538 1.00 30.03 292 SER A C 1
ATOM 3886 O O . SER C 3 273 ? 131.566 115.044 140.262 1.00 30.03 292 SER A O 1
ATOM 3889 N N . PRO C 3 274 ? 132.256 114.412 138.227 1.00 28.88 293 PRO A N 1
ATOM 3890 C CA . PRO C 3 274 ? 131.502 115.479 137.572 1.00 28.88 293 PRO A CA 1
ATOM 3891 C C . PRO C 3 274 ? 130.095 115.026 137.216 1.00 28.88 293 PRO A C 1
ATOM 3892 O O . PRO C 3 274 ? 129.808 113.837 137.069 1.00 28.88 293 PRO A O 1
ATOM 3896 N N . SER C 3 275 ? 129.208 116.010 137.087 1.00 29.85 294 SER A N 1
ATOM 3897 C CA . SER C 3 275 ? 127.859 115.756 136.607 1.00 29.85 294 SER A CA 1
ATOM 3898 C C . SER C 3 275 ? 127.860 115.881 135.091 1.00 29.85 294 SER A C 1
ATOM 3899 O O . SER C 3 275 ? 128.038 116.994 134.575 1.00 29.85 294 SER A O 1
ATOM 3902 N N . PRO C 3 276 ? 127.672 114.796 134.346 1.00 28.62 295 PRO A N 1
ATOM 3903 C CA . PRO C 3 276 ? 127.675 114.890 132.883 1.00 28.62 295 PRO A CA 1
ATOM 3904 C C . PRO C 3 276 ? 126.435 115.601 132.370 1.00 28.62 295 PRO A C 1
ATOM 3905 O O . PRO C 3 276 ? 125.403 115.666 133.040 1.00 28.62 295 PRO A O 1
ATOM 3909 N N . SER C 3 277 ? 126.556 116.153 131.163 1.00 27.14 296 SER A N 1
ATOM 3910 C CA . SER C 3 277 ? 125.427 116.813 130.510 1.00 27.14 296 SER A CA 1
ATOM 3911 C C . SER C 3 277 ? 125.721 116.979 129.033 1.00 27.14 296 SER A C 1
ATOM 3912 O O . SER C 3 277 ? 126.653 117.701 128.675 1.00 27.14 296 SER A O 1
ATOM 3915 N N . GLY C 3 278 ? 124.920 116.347 128.182 1.00 26.60 297 GLY A N 1
ATOM 3916 C CA . GLY C 3 278 ? 124.900 116.740 126.790 1.00 26.60 297 GLY A CA 1
ATOM 3917 C C . GLY C 3 278 ? 124.365 118.151 126.711 1.00 26.60 297 GLY A C 1
ATOM 3918 O O . GLY C 3 278 ? 123.213 118.391 127.084 1.00 26.60 297 GLY A O 1
ATOM 3919 N N . SER C 3 279 ? 125.196 119.087 126.247 1.00 26.84 298 SER A N 1
ATOM 3920 C CA . SER C 3 279 ? 124.973 120.512 126.471 1.00 26.84 298 SER A CA 1
ATOM 3921 C C . SER C 3 279 ? 123.683 121.033 125.855 1.00 26.84 298 SER A C 1
ATOM 3922 O O . SER C 3 279 ? 122.758 121.391 126.585 1.00 26.84 298 SER A O 1
ATOM 3925 N N . ILE C 3 280 ? 123.595 121.053 124.528 1.00 26.77 299 ILE A N 1
ATOM 3926 C CA . ILE C 3 280 ? 122.404 121.509 123.821 1.00 26.77 299 ILE A CA 1
ATOM 3927 C C . ILE C 3 280 ? 122.001 120.427 122.833 1.00 26.77 299 ILE A C 1
ATOM 3928 O O . ILE C 3 280 ? 122.835 119.954 122.052 1.00 26.77 299 ILE A O 1
ATOM 3933 N N . VAL C 3 281 ? 120.728 120.042 122.858 1.00 26.88 300 VAL A N 1
ATOM 3934 C CA . VAL C 3 281 ? 120.184 119.094 121.894 1.00 26.88 300 VAL A CA 1
ATOM 3935 C C . VAL C 3 281 ? 119.642 119.912 120.727 1.00 26.88 300 VAL A C 1
ATOM 3936 O O . VAL C 3 281 ? 118.554 120.482 120.801 1.00 26.88 300 VAL A O 1
ATOM 3940 N N . THR C 3 282 ? 120.410 119.974 119.645 1.00 29.34 301 THR A N 1
ATOM 3941 C CA . THR C 3 282 ? 120.046 120.728 118.457 1.00 29.34 301 THR A CA 1
ATOM 3942 C C . THR C 3 282 ? 119.664 119.780 117.330 1.00 29.34 301 THR A C 1
ATOM 3943 O O . THR C 3 282 ? 120.136 118.641 117.266 1.00 29.34 301 THR A O 1
ATOM 3947 N N . SER C 3 283 ? 118.795 120.259 116.441 1.00 30.12 302 SER A N 1
ATOM 3948 C CA . SER C 3 283 ? 118.424 119.483 115.266 1.00 30.12 302 SER A CA 1
ATOM 3949 C C . SER C 3 283 ? 119.474 119.553 114.168 1.00 30.12 302 SER A C 1
ATOM 3950 O O . SER C 3 283 ? 119.461 118.715 113.261 1.00 30.12 302 SER A O 1
ATOM 3953 N N . ASP C 3 284 ? 120.377 120.533 114.227 1.00 32.38 303 ASP A N 1
ATOM 3954 C CA . ASP C 3 284 ? 121.444 120.639 113.242 1.00 32.38 303 ASP A CA 1
ATOM 3955 C C . ASP C 3 284 ? 122.570 119.646 113.490 1.00 32.38 303 ASP A C 1
ATOM 3956 O O . ASP C 3 284 ? 123.351 119.373 112.573 1.00 32.38 303 ASP A O 1
ATOM 3961 N N . SER C 3 285 ? 122.667 119.102 114.701 1.00 31.25 304 SER A N 1
ATOM 3962 C CA . SER C 3 285 ? 123.699 118.133 115.065 1.00 31.25 304 SER A CA 1
ATOM 3963 C C . SER C 3 285 ? 123.167 116.707 115.043 1.00 31.25 304 SER A C 1
ATOM 3964 O O . SER C 3 285 ? 123.552 115.877 115.869 1.00 31.25 304 SER A O 1
ATOM 3967 N N . GLN C 3 286 ? 122.275 116.401 114.106 1.00 29.57 305 GLN A N 1
ATOM 3968 C CA . GLN C 3 286 ? 121.639 115.094 114.021 1.00 29.57 305 GLN A CA 1
ATOM 3969 C C . GLN C 3 286 ? 122.289 114.272 112.919 1.00 29.57 305 GLN A C 1
ATOM 3970 O O . GLN C 3 286 ? 122.484 114.767 111.804 1.00 29.57 305 GLN A O 1
ATOM 3976 N N . LEU C 3 287 ? 122.626 113.022 113.232 1.00 30.11 306 LEU A N 1
ATOM 3977 C CA . LEU C 3 287 ? 123.020 112.055 112.217 1.00 30.11 306 LEU A CA 1
ATOM 3978 C C . LEU C 3 287 ? 121.949 110.998 111.988 1.00 30.11 306 LEU A C 1
ATOM 3979 O O . LEU C 3 287 ? 122.239 109.950 111.405 1.00 30.11 306 LEU A O 1
ATOM 3984 N N . PHE C 3 288 ? 120.727 111.239 112.441 1.00 30.62 307 PHE A N 1
ATOM 3985 C CA . PHE C 3 288 ? 119.606 110.354 112.181 1.00 30.62 307 PHE A CA 1
ATOM 3986 C C . PHE C 3 288 ? 118.563 111.104 111.366 1.00 30.62 307 PHE A C 1
ATOM 3987 O O . PHE C 3 288 ? 118.647 112.323 111.190 1.00 30.62 307 PHE A O 1
ATOM 3995 N N . ASN C 3 289 ? 117.584 110.345 110.859 1.00 32.16 308 ASN A N 1
ATOM 3996 C CA . ASN C 3 289 ? 116.602 110.820 109.877 1.00 32.16 308 ASN A CA 1
ATOM 3997 C C . ASN C 3 289 ? 117.281 111.383 108.630 1.00 32.16 308 ASN A C 1
ATOM 3998 O O . ASN C 3 289 ? 116.783 112.324 108.009 1.00 32.16 308 ASN A O 1
ATOM 4003 N N . LYS C 3 290 ? 118.425 110.807 108.256 1.00 33.47 309 LYS A N 1
ATOM 4004 C CA . LYS C 3 290 ? 119.216 111.249 107.121 1.00 33.47 309 LYS A CA 1
ATOM 4005 C C . LYS C 3 290 ? 119.677 110.025 106.343 1.00 33.47 309 LYS A C 1
ATOM 4006 O O . LYS C 3 290 ? 120.041 109.007 106.950 1.00 33.47 309 LYS A O 1
ATOM 4012 N N . PRO C 3 291 ? 119.672 110.086 105.013 1.00 34.56 310 PRO A N 1
ATOM 4013 C CA . PRO C 3 291 ? 120.101 108.927 104.224 1.00 34.56 310 PRO A CA 1
ATOM 4014 C C . PRO C 3 291 ? 121.614 108.829 104.161 1.00 34.56 310 PRO A C 1
ATOM 4015 O O . PRO C 3 291 ? 122.316 109.828 103.986 1.00 34.56 310 PRO A O 1
ATOM 4019 N N . TYR C 3 292 ? 122.117 107.608 104.315 1.00 35.03 311 TYR A N 1
ATOM 4020 C CA . TYR C 3 292 ? 123.554 107.376 104.315 1.00 35.03 311 TYR A CA 1
ATOM 4021 C C . TYR C 3 292 ? 123.890 106.217 103.395 1.00 35.03 311 TYR A C 1
ATOM 4022 O O . TYR C 3 292 ? 123.332 105.127 103.533 1.00 35.03 311 TYR A O 1
ATOM 4031 N N . TRP C 3 293 ? 124.812 106.451 102.472 1.00 37.11 312 TRP A N 1
ATOM 4032 C CA . TRP C 3 293 ? 125.144 105.492 101.434 1.00 37.11 312 TRP A CA 1
ATOM 4033 C C . TRP C 3 293 ? 126.481 104.826 101.729 1.00 37.11 312 TRP A C 1
ATOM 4034 O O . TRP C 3 293 ? 127.304 105.336 102.494 1.00 37.11 312 TRP A O 1
ATOM 4045 N N . LEU C 3 294 ? 126.684 103.669 101.108 1.00 41.12 313 LEU A N 1
ATOM 4046 C CA . LEU C 3 294 ? 127.791 102.770 101.411 1.00 41.12 313 LEU A CA 1
ATOM 4047 C C . LEU C 3 294 ? 128.577 102.448 100.149 1.00 41.12 313 LEU A C 1
ATOM 4048 O O . LEU C 3 294 ? 128.792 101.285 99.801 1.00 41.12 313 LEU A O 1
ATOM 4053 N N . HIS C 3 295 ? 128.973 103.494 99.416 1.00 46.15 314 HIS A N 1
ATOM 4054 C CA . HIS C 3 295 ? 129.803 103.303 98.230 1.00 46.15 314 HIS A CA 1
ATOM 4055 C C . HIS C 3 295 ? 131.145 102.675 98.588 1.00 46.15 314 HIS A C 1
ATOM 4056 O O . HIS C 3 295 ? 131.626 101.778 97.886 1.00 46.15 314 HIS A O 1
ATOM 4063 N N . LYS C 3 296 ? 131.763 103.130 99.675 1.00 45.39 315 LYS A N 1
ATOM 4064 C CA . LYS C 3 296 ? 133.005 102.550 100.161 1.00 45.39 315 LYS A CA 1
ATOM 4065 C C . LYS C 3 296 ? 132.935 102.418 101.673 1.00 45.39 315 LYS A C 1
ATOM 4066 O O . LYS C 3 296 ? 132.477 103.333 102.362 1.00 45.39 315 LYS A O 1
ATOM 4072 N N . ALA C 3 297 ? 133.389 101.279 102.182 1.00 42.20 316 ALA A N 1
ATOM 4073 C CA . ALA C 3 297 ? 133.390 101.003 103.609 1.00 42.20 316 ALA A CA 1
ATOM 4074 C C . ALA C 3 297 ? 134.795 101.153 104.181 1.00 42.20 316 ALA A C 1
ATOM 4075 O O . ALA C 3 297 ? 135.779 101.315 103.457 1.00 42.20 316 ALA A O 1
ATOM 4077 N N . GLN C 3 298 ? 134.876 101.101 105.512 1.00 39.92 317 GLN A N 1
ATOM 4078 C CA . GLN C 3 298 ? 136.164 101.253 106.176 1.00 39.92 317 GLN A CA 1
ATOM 4079 C C . GLN C 3 298 ? 137.013 99.992 106.078 1.00 39.92 317 GLN A C 1
ATOM 4080 O O . GLN C 3 298 ? 138.243 100.084 106.004 1.00 39.92 317 GLN A O 1
ATOM 4086 N N . GLY C 3 299 ? 136.386 98.815 106.069 1.00 39.17 318 GLY A N 1
ATOM 4087 C CA . GLY C 3 299 ? 137.091 97.558 106.066 1.00 39.17 318 GLY A CA 1
ATOM 4088 C C . GLY C 3 299 ? 137.057 96.863 104.719 1.00 39.17 318 GLY A C 1
ATOM 4089 O O . GLY C 3 299 ? 136.697 97.439 103.690 1.00 39.17 318 GLY A O 1
ATOM 4090 N N . HIS C 3 300 ? 137.455 95.591 104.741 1.00 39.79 319 HIS A N 1
ATOM 4091 C CA . HIS C 3 300 ? 137.433 94.790 103.524 1.00 39.79 319 HIS A CA 1
ATOM 4092 C C . HIS C 3 300 ? 136.017 94.388 103.145 1.00 39.79 319 HIS A C 1
ATOM 4093 O O . HIS C 3 300 ? 135.739 94.137 101.968 1.00 39.79 319 HIS A O 1
ATOM 4100 N N . ASN C 3 301 ? 135.116 94.312 104.119 1.00 38.96 320 ASN A N 1
ATOM 4101 C CA . ASN C 3 301 ? 133.706 94.061 103.848 1.00 38.96 320 ASN A CA 1
ATOM 4102 C C . ASN C 3 301 ? 133.072 95.386 103.442 1.00 38.96 320 ASN A C 1
ATOM 4103 O O . ASN C 3 301 ? 132.967 96.306 104.257 1.00 38.96 320 ASN A O 1
ATOM 4108 N N . ASN C 3 302 ? 132.676 95.496 102.180 1.00 41.95 321 ASN A N 1
ATOM 4109 C CA . ASN C 3 302 ? 132.081 96.722 101.648 1.00 41.95 321 ASN A CA 1
ATOM 4110 C C . ASN C 3 302 ? 130.556 96.631 101.675 1.00 41.95 321 ASN A C 1
ATOM 4111 O O . ASN C 3 302 ? 129.875 96.729 100.656 1.00 41.95 321 ASN A O 1
ATOM 4116 N N . GLY C 3 303 ? 130.023 96.434 102.876 1.00 37.73 322 GLY A N 1
ATOM 4117 C CA . GLY C 3 303 ? 128.592 96.384 103.067 1.00 37.73 322 GLY A CA 1
ATOM 4118 C C . GLY C 3 303 ? 127.936 95.063 102.739 1.00 37.73 322 GLY A C 1
ATOM 4119 O O . GLY C 3 303 ? 126.707 94.969 102.829 1.00 37.73 322 GLY A O 1
ATOM 4120 N N . VAL C 3 304 ? 128.706 94.042 102.368 1.00 37.02 323 VAL A N 1
ATOM 4121 C CA . VAL C 3 304 ? 128.133 92.747 102.017 1.00 37.02 323 VAL A CA 1
ATOM 4122 C C . VAL C 3 304 ? 127.623 92.072 103.283 1.00 37.02 323 VAL A C 1
ATOM 4123 O O . VAL C 3 304 ? 128.375 91.868 104.243 1.00 37.02 323 VAL A O 1
ATOM 4127 N N . CYS C 3 305 ? 126.337 91.726 103.290 1.00 37.03 324 CYS A N 1
ATOM 4128 C CA . CYS C 3 305 ? 125.677 91.163 104.466 1.00 37.03 324 CYS A CA 1
ATOM 4129 C C . CYS C 3 305 ? 125.770 89.644 104.400 1.00 37.03 324 CYS A C 1
ATOM 4130 O O . CYS C 3 305 ? 124.937 88.986 103.774 1.00 37.03 324 CYS A O 1
ATOM 4133 N N . TRP C 3 306 ? 126.784 89.085 105.055 1.00 39.60 325 TRP A N 1
ATOM 4134 C CA . TRP C 3 306 ? 126.945 87.639 105.091 1.00 39.60 325 TRP A CA 1
ATOM 4135 C C . TRP C 3 306 ? 125.897 87.004 105.996 1.00 39.60 325 TRP A C 1
ATOM 4136 O O . TRP C 3 306 ? 125.401 87.626 106.940 1.00 39.60 325 TRP A O 1
ATOM 4147 N N . HIS C 3 307 ? 125.552 85.752 105.675 1.00 42.80 326 HIS A N 1
ATOM 4148 C CA . HIS C 3 307 ? 124.498 84.964 106.320 1.00 42.80 326 HIS A CA 1
ATOM 4149 C C . HIS C 3 307 ? 123.128 85.624 106.227 1.00 42.80 326 HIS A C 1
ATOM 4150 O O . HIS C 3 307 ? 122.247 85.326 107.042 1.00 42.80 326 HIS A O 1
ATOM 4157 N N . ASN C 3 308 ? 122.950 86.505 105.234 1.00 39.97 327 ASN A N 1
ATOM 4158 C CA . ASN C 3 308 ? 121.676 87.161 104.932 1.00 39.97 327 ASN A CA 1
ATOM 4159 C C . ASN C 3 308 ? 121.125 87.913 106.140 1.00 39.97 327 ASN A C 1
ATOM 4160 O O . ASN C 3 308 ? 119.935 87.846 106.448 1.00 39.97 327 ASN A O 1
ATOM 4165 N N . GLN C 3 309 ? 122.003 88.621 106.844 1.00 36.31 328 GLN A N 1
ATOM 4166 C CA . GLN C 3 309 ? 121.595 89.350 108.032 1.00 36.31 328 GLN A CA 1
ATOM 4167 C C . GLN C 3 309 ? 122.451 90.597 108.179 1.00 36.31 328 GLN A C 1
ATOM 4168 O O . GLN C 3 309 ? 123.570 90.678 107.668 1.00 36.31 328 GLN A O 1
ATOM 4174 N N . LEU C 3 310 ? 121.897 91.572 108.889 1.00 32.67 329 LEU A N 1
ATOM 4175 C CA . LEU C 3 310 ? 122.552 92.842 109.148 1.00 32.67 329 LEU A CA 1
ATOM 4176 C C . LEU C 3 310 ? 122.408 93.163 110.628 1.00 32.67 329 LEU A C 1
ATOM 4177 O O . LEU C 3 310 ? 121.456 92.733 111.278 1.00 32.67 329 LEU A O 1
ATOM 4182 N N . PHE C 3 311 ? 123.372 93.898 111.168 1.00 31.09 330 PHE A N 1
ATOM 4183 C CA . PHE C 3 311 ? 123.341 94.334 112.555 1.00 31.09 330 PHE A CA 1
ATOM 4184 C C . PHE C 3 311 ? 123.483 95.845 112.575 1.00 31.09 330 PHE A C 1
ATOM 4185 O O . PHE C 3 311 ? 124.487 96.385 112.089 1.00 31.09 330 PHE A O 1
ATOM 4193 N N . VAL C 3 312 ? 122.474 96.517 113.126 1.00 29.50 331 VAL A N 1
ATOM 4194 C CA . VAL C 3 312 ? 122.414 97.973 113.180 1.00 29.50 331 VAL A CA 1
ATOM 4195 C C . VAL C 3 312 ? 122.404 98.361 114.653 1.00 29.50 331 VAL A C 1
ATOM 4196 O O . VAL C 3 312 ? 121.383 98.227 115.332 1.00 29.50 331 VAL A O 1
ATOM 4200 N N . THR C 3 313 ? 123.538 98.833 115.154 1.00 28.06 332 THR A N 1
ATOM 4201 C CA . THR C 3 313 ? 123.665 99.300 116.528 1.00 28.06 332 THR A CA 1
ATOM 4202 C C . THR C 3 313 ? 123.466 100.810 116.529 1.00 28.06 332 THR A C 1
ATOM 4203 O O . THR C 3 313 ? 124.286 101.550 115.978 1.00 28.06 332 THR A O 1
ATOM 4207 N N . VAL C 3 314 ? 122.375 101.264 117.138 1.00 27.38 333 VAL A N 1
ATOM 4208 C CA . VAL C 3 314 ? 121.998 102.670 117.148 1.00 27.38 333 VAL A CA 1
ATOM 4209 C C . VAL C 3 314 ? 121.863 103.127 118.592 1.00 27.38 333 VAL A C 1
ATOM 4210 O O . VAL C 3 314 ? 121.173 102.484 119.393 1.00 27.38 333 VAL A O 1
ATOM 4214 N N . VAL C 3 315 ? 122.544 104.220 118.923 1.00 26.84 334 VAL A N 1
ATOM 4215 C CA . VAL C 3 315 ? 122.313 104.973 120.148 1.00 26.84 334 VAL A CA 1
ATOM 4216 C C . VAL C 3 315 ? 121.874 106.371 119.749 1.00 26.84 334 VAL A C 1
ATOM 4217 O O . VAL C 3 315 ? 122.559 107.038 118.966 1.00 26.84 334 VAL A O 1
ATOM 4221 N N . ASP C 3 316 ? 120.731 106.806 120.274 1.00 28.17 335 ASP A N 1
ATOM 4222 C CA . ASP C 3 316 ? 120.193 108.139 120.015 1.00 28.17 335 ASP A CA 1
ATOM 4223 C C . ASP C 3 316 ? 119.691 108.700 121.339 1.00 28.17 335 ASP A C 1
ATOM 4224 O O . ASP C 3 316 ? 118.551 108.445 121.738 1.00 28.17 335 ASP A O 1
ATOM 4229 N N . THR C 3 317 ? 120.542 109.461 122.017 1.00 26.77 336 THR A N 1
ATOM 4230 C CA . THR C 3 317 ? 120.185 110.088 123.280 1.00 26.77 336 THR A CA 1
ATOM 4231 C C . THR C 3 317 ? 119.608 111.484 123.101 1.00 26.77 336 THR A C 1
ATOM 4232 O O . THR C 3 317 ? 119.282 112.136 124.097 1.00 26.77 336 THR A O 1
ATOM 4236 N N . THR C 3 318 ? 119.479 111.956 121.862 1.00 27.53 337 THR A N 1
ATOM 4237 C CA . THR C 3 318 ? 118.903 113.269 121.608 1.00 27.53 337 THR A CA 1
ATOM 4238 C C . THR C 3 318 ? 117.390 113.283 121.760 1.00 27.53 337 THR A C 1
ATOM 4239 O O . THR C 3 318 ? 116.803 114.362 121.882 1.00 27.53 337 THR A O 1
ATOM 4243 N N . ARG C 3 319 ? 116.749 112.119 121.743 1.00 28.34 338 ARG A N 1
ATOM 4244 C CA . ARG C 3 319 ? 115.322 111.981 122.020 1.00 28.34 338 ARG A CA 1
ATOM 4245 C C . ARG C 3 319 ? 115.212 111.155 123.294 1.00 28.34 338 ARG A C 1
ATOM 4246 O O . ARG C 3 319 ? 115.045 109.934 123.250 1.00 28.34 338 ARG A O 1
ATOM 4254 N N . SER C 3 320 ? 115.304 111.832 124.437 1.00 28.41 339 SER A N 1
ATOM 4255 C CA . SER C 3 320 ? 115.423 111.163 125.725 1.00 28.41 339 SER A CA 1
ATOM 4256 C C . SER C 3 320 ? 114.332 111.581 126.700 1.00 28.41 339 SER A C 1
ATOM 4257 O O . SER C 3 320 ? 114.453 111.317 127.899 1.00 28.41 339 SER A O 1
ATOM 4260 N N . THR C 3 321 ? 113.268 112.215 126.213 1.00 28.04 340 THR A N 1
ATOM 4261 C CA . THR C 3 321 ? 112.221 112.719 127.093 1.00 28.04 340 THR A CA 1
ATOM 4262 C C . THR C 3 321 ? 111.446 111.561 127.706 1.00 28.04 340 THR A C 1
ATOM 4263 O O . THR C 3 321 ? 110.795 110.788 126.994 1.00 28.04 340 THR A O 1
ATOM 4267 N N . ASN C 3 322 ? 111.529 111.435 129.027 1.00 29.23 341 ASN A N 1
ATOM 4268 C CA . ASN C 3 322 ? 110.744 110.457 129.769 1.00 29.23 341 ASN A CA 1
ATOM 4269 C C . ASN C 3 322 ? 109.408 111.101 130.114 1.00 29.23 341 ASN A C 1
ATOM 4270 O O . ASN C 3 322 ? 109.359 112.071 130.876 1.00 29.23 341 ASN A O 1
ATOM 4275 N N . LEU C 3 323 ? 108.333 110.581 129.527 1.00 30.70 342 LEU A N 1
ATOM 4276 C CA . LEU C 3 323 ? 106.996 111.064 129.825 1.00 30.70 342 LEU A CA 1
ATOM 4277 C C . LEU C 3 323 ? 106.648 110.798 131.283 1.00 30.70 342 LEU A C 1
ATOM 4278 O O . LEU C 3 323 ? 106.926 109.722 131.821 1.00 30.70 342 LEU A O 1
ATOM 4283 N N . THR C 3 324 ? 106.040 111.790 131.924 1.00 35.05 343 THR A N 1
ATOM 4284 C CA . THR C 3 324 ? 105.586 111.673 133.302 1.00 35.05 343 THR A CA 1
ATOM 4285 C C . THR C 3 324 ? 104.080 111.454 133.291 1.00 35.05 343 THR A C 1
ATOM 4286 O O . THR C 3 324 ? 103.334 112.272 132.744 1.00 35.05 343 THR A O 1
ATOM 4290 N N . ILE C 3 325 ? 103.639 110.353 133.892 1.00 35.23 344 ILE A N 1
ATOM 4291 C CA . ILE C 3 325 ? 102.244 109.935 133.868 1.00 35.23 344 ILE A CA 1
ATOM 4292 C C . ILE C 3 325 ? 101.728 109.915 135.298 1.00 35.23 344 ILE A C 1
ATOM 4293 O O . ILE C 3 325 ? 102.348 109.310 136.178 1.00 35.23 344 ILE A O 1
ATOM 4298 N N . CYS C 3 326 ? 100.602 110.575 135.531 1.00 39.03 345 CYS A N 1
ATOM 4299 C CA . CYS C 3 326 ? 99.980 110.603 136.844 1.00 39.03 345 CYS A CA 1
ATOM 4300 C C . CYS C 3 326 ? 98.668 109.839 136.823 1.00 39.03 345 CYS A C 1
ATOM 4301 O O . CYS C 3 326 ? 97.907 109.913 135.853 1.00 39.03 345 CYS A O 1
ATOM 4304 N N . ALA C 3 327 ? 98.414 109.103 137.899 1.00 42.32 346 ALA A N 1
ATOM 4305 C CA . ALA C 3 327 ? 97.170 108.364 138.062 1.00 42.32 346 ALA A CA 1
ATOM 4306 C C . ALA C 3 327 ? 96.598 108.679 139.433 1.00 42.32 346 ALA A C 1
ATOM 4307 O O . ALA C 3 327 ? 97.259 108.451 140.449 1.00 42.32 346 ALA A O 1
ATOM 4309 N N . SER C 3 328 ? 95.383 109.216 139.464 1.00 47.40 347 SER A N 1
ATOM 4310 C CA . SER C 3 328 ? 94.723 109.483 140.734 1.00 47.40 347 SER A CA 1
ATOM 4311 C C . SER C 3 328 ? 94.288 108.165 141.363 1.00 47.40 347 SER A C 1
ATOM 4312 O O . SER C 3 328 ? 93.708 107.310 140.686 1.00 47.40 347 SER A O 1
ATOM 4315 N N . THR C 3 329 ? 94.578 107.997 142.653 1.00 47.52 348 THR A N 1
ATOM 4316 C CA . THR C 3 329 ? 94.257 106.765 143.364 1.00 47.52 348 THR A CA 1
ATOM 4317 C C . THR C 3 329 ? 92.749 106.674 143.593 1.00 47.52 348 THR A C 1
ATOM 4318 O O . THR C 3 329 ? 92.195 105.582 143.759 1.00 47.52 348 THR A O 1
ATOM 4322 N N . GLN C 3 330 ? 92.067 107.815 143.536 1.00 52.26 349 GLN A N 1
ATOM 4323 C CA . GLN C 3 330 ? 90.622 107.881 143.687 1.00 52.26 349 GLN A CA 1
ATOM 4324 C C . GLN C 3 330 ? 90.001 108.008 142.306 1.00 52.26 349 GLN A C 1
ATOM 4325 O O . GLN C 3 330 ? 90.531 108.721 141.448 1.00 52.26 349 GLN A O 1
ATOM 4331 N N . SER C 3 331 ? 88.893 107.291 142.089 1.00 53.90 350 SER A N 1
ATOM 4332 C CA . SER C 3 331 ? 88.295 107.229 140.755 1.00 53.90 350 SER A CA 1
ATOM 4333 C C . SER C 3 331 ? 87.791 108.588 140.274 1.00 53.90 350 SER A C 1
ATOM 4334 O O . SER C 3 331 ? 87.998 108.907 139.090 1.00 53.90 350 SER A O 1
ATOM 4337 N N . PRO C 3 332 ? 87.129 109.437 141.100 1.00 54.23 351 PRO A N 1
ATOM 4338 C CA . PRO C 3 332 ? 87.090 110.861 140.744 1.00 54.23 351 PRO A CA 1
ATOM 4339 C C . PRO C 3 332 ? 88.412 111.527 141.082 1.00 54.23 351 PRO A C 1
ATOM 4340 O O . PRO C 3 332 ? 89.030 111.186 142.096 1.00 54.23 351 PRO A O 1
ATOM 4344 N N . VAL C 3 333 ? 88.870 112.448 140.239 1.00 51.39 352 VAL A N 1
ATOM 4345 C CA . VAL C 3 333 ? 90.031 113.256 140.627 1.00 51.39 352 VAL A CA 1
ATOM 4346 C C . VAL C 3 333 ? 89.638 114.146 141.799 1.00 51.39 352 VAL A C 1
ATOM 4347 O O . VAL C 3 333 ? 88.583 114.811 141.739 1.00 51.39 352 VAL A O 1
ATOM 4351 N N . PRO C 3 334 ? 90.405 114.173 142.892 1.00 51.75 353 PRO A N 1
ATOM 4352 C CA . PRO C 3 334 ? 89.985 114.938 144.074 1.00 51.75 353 PRO A CA 1
ATOM 4353 C C . PRO C 3 334 ? 89.953 116.438 143.821 1.00 51.75 353 PRO A C 1
ATOM 4354 O O . PRO C 3 334 ? 90.721 116.975 143.020 1.00 51.75 353 PRO A O 1
ATOM 4358 N N . GLY C 3 335 ? 89.030 117.109 144.514 1.00 50.57 354 GLY A N 1
ATOM 4359 C CA . GLY C 3 335 ? 88.902 118.550 144.365 1.00 50.57 354 GLY A CA 1
ATOM 4360 C C . GLY C 3 335 ? 90.088 119.312 144.923 1.00 50.57 354 GLY A C 1
ATOM 4361 O O . GLY C 3 335 ? 90.544 120.290 144.326 1.00 50.57 354 GLY A O 1
ATOM 4362 N N . GLN C 3 336 ? 90.602 118.880 146.071 1.00 50.51 355 GLN A N 1
ATOM 4363 C CA . GLN C 3 336 ? 91.751 119.508 146.707 1.00 50.51 355 GLN A CA 1
ATOM 4364 C C . GLN C 3 336 ? 92.969 118.609 146.547 1.00 50.51 355 GLN A C 1
ATOM 4365 O O . GLN C 3 336 ? 92.842 117.379 146.525 1.00 50.51 355 GLN A O 1
ATOM 4371 N N . TYR C 3 337 ? 94.138 119.225 146.404 1.00 44.96 356 TYR A N 1
ATOM 4372 C CA . TYR C 3 337 ? 95.344 118.479 146.073 1.00 44.96 356 TYR A CA 1
ATOM 4373 C C . TYR C 3 337 ? 95.883 117.730 147.284 1.00 44.96 356 TYR A C 1
ATOM 4374 O O . TYR C 3 337 ? 96.032 118.300 148.369 1.00 44.96 356 TYR A O 1
ATOM 4383 N N . ASP C 3 338 ? 96.173 116.447 147.090 1.00 44.58 357 ASP A N 1
ATOM 4384 C CA . ASP C 3 338 ? 96.915 115.642 148.050 1.00 44.58 357 ASP A CA 1
ATOM 4385 C C . ASP C 3 338 ? 97.952 114.855 147.266 1.00 44.58 357 ASP A C 1
ATOM 4386 O O . ASP C 3 338 ? 97.593 114.053 146.398 1.00 44.58 357 ASP A O 1
ATOM 4391 N N . ALA C 3 339 ? 99.233 115.088 147.566 1.00 43.57 358 ALA A N 1
ATOM 4392 C CA . ALA C 3 339 ? 100.303 114.416 146.834 1.00 43.57 358 ALA A CA 1
ATOM 4393 C C . ALA C 3 339 ? 100.338 112.922 147.124 1.00 43.57 358 ALA A C 1
ATOM 4394 O O . ALA C 3 339 ? 100.880 112.148 146.327 1.00 43.57 358 ALA A O 1
ATOM 4396 N N . THR C 3 340 ? 99.780 112.501 148.260 1.00 43.23 359 THR A N 1
ATOM 4397 C CA . THR C 3 340 ? 99.704 111.084 148.590 1.00 43.23 359 THR A CA 1
ATOM 4398 C C . THR C 3 340 ? 98.783 110.326 147.637 1.00 43.23 359 THR A C 1
ATOM 4399 O O . THR C 3 340 ? 99.062 109.168 147.306 1.00 43.23 359 THR A O 1
ATOM 4403 N N . LYS C 3 341 ? 97.733 110.975 147.133 1.00 43.85 360 LYS A N 1
ATOM 4404 C CA . LYS C 3 341 ? 96.709 110.311 146.340 1.00 43.85 360 LYS A CA 1
ATOM 4405 C C . LYS C 3 341 ? 96.964 110.407 144.840 1.00 43.85 360 LYS A C 1
ATOM 4406 O O . LYS C 3 341 ? 96.022 110.284 144.050 1.00 43.85 360 LYS A O 1
ATOM 4412 N N . PHE C 3 342 ? 98.212 110.622 144.430 1.00 40.76 361 PHE A N 1
ATOM 4413 C CA . PHE C 3 342 ? 98.590 110.608 143.022 1.00 40.76 361 PHE A CA 1
ATOM 4414 C C . PHE C 3 342 ? 99.803 109.710 142.846 1.00 40.76 361 PHE A C 1
ATOM 4415 O O . PHE C 3 342 ? 100.804 109.872 143.549 1.00 40.76 361 PHE A O 1
ATOM 4423 N N . LYS C 3 343 ? 99.712 108.769 141.912 1.00 37.51 362 LYS A N 1
ATOM 4424 C CA . LYS C 3 343 ? 100.812 107.874 141.587 1.00 37.51 362 LYS A CA 1
ATOM 4425 C C . LYS C 3 343 ? 101.559 108.418 140.378 1.00 37.51 362 LYS A C 1
ATOM 4426 O O . LYS C 3 343 ? 100.944 108.734 139.354 1.00 37.51 362 LYS A O 1
ATOM 4432 N N . GLN C 3 344 ? 102.880 108.523 140.506 1.00 36.04 363 GLN A N 1
ATOM 4433 C CA . GLN C 3 344 ? 103.748 109.071 139.473 1.00 36.04 363 GLN A CA 1
ATOM 4434 C C . GLN C 3 344 ? 104.507 107.946 138.786 1.00 36.04 363 GLN A C 1
ATOM 4435 O O . GLN C 3 344 ? 105.061 107.065 139.452 1.00 36.04 363 GLN A O 1
ATOM 4441 N N . TYR C 3 345 ? 104.537 107.986 137.458 1.00 35.39 364 TYR A N 1
ATOM 4442 C CA . TYR C 3 345 ? 105.216 106.993 136.646 1.00 35.39 364 TYR A CA 1
ATOM 4443 C C . TYR C 3 345 ? 106.093 107.703 135.630 1.00 35.39 364 TYR A C 1
ATOM 4444 O O . TYR C 3 345 ? 105.733 108.771 135.127 1.00 35.39 364 TYR A O 1
ATOM 4453 N N . SER C 3 346 ? 107.238 107.105 135.325 1.00 30.61 365 SER A N 1
ATOM 4454 C CA . SER C 3 346 ? 108.118 107.589 134.272 1.00 30.61 365 SER A CA 1
ATOM 4455 C C . SER C 3 346 ? 108.150 106.536 133.178 1.00 30.61 365 SER A C 1
ATOM 4456 O O . SER C 3 346 ? 108.458 105.370 133.446 1.00 30.61 365 SER A O 1
ATOM 4459 N N . ARG C 3 347 ? 107.814 106.938 131.955 1.00 29.86 366 ARG A N 1
ATOM 4460 C CA . ARG C 3 347 ? 107.799 106.032 130.814 1.00 29.86 366 ARG A CA 1
ATOM 4461 C C . ARG C 3 347 ? 108.551 106.688 129.671 1.00 29.86 366 ARG A C 1
ATOM 4462 O O . ARG C 3 347 ? 108.161 107.760 129.207 1.00 29.86 366 ARG A O 1
ATOM 4470 N N . HIS C 3 348 ? 109.626 106.058 129.226 1.00 28.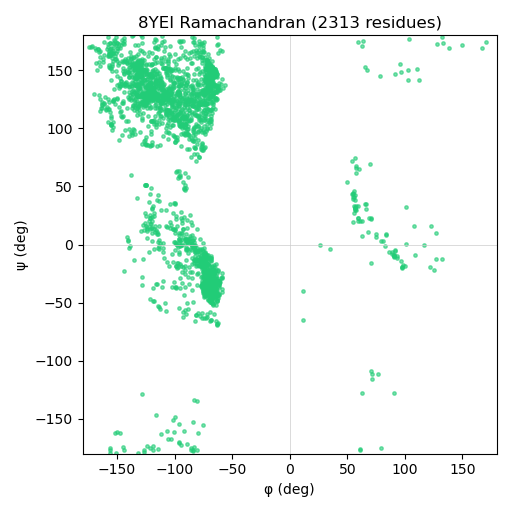51 367 HIS A N 1
ATOM 4471 C CA . HIS C 3 348 ? 110.337 106.496 128.041 1.00 28.51 367 HIS A CA 1
ATOM 4472 C C . HIS C 3 348 ? 109.894 105.665 126.847 1.00 28.51 367 HIS A C 1
ATOM 4473 O O . HIS C 3 348 ? 109.617 104.465 126.973 1.00 28.51 367 HIS A O 1
ATOM 4480 N N . VAL C 3 349 ? 109.828 106.317 125.689 1.00 30.21 368 VAL A N 1
ATOM 4481 C CA . VAL C 3 349 ? 109.362 105.713 124.449 1.00 30.21 368 VAL A CA 1
ATOM 4482 C C . VAL C 3 349 ? 110.460 105.839 123.399 1.00 30.21 368 VAL A C 1
ATOM 4483 O O . VAL C 3 349 ? 111.145 106.866 123.318 1.00 30.21 368 VAL A O 1
ATOM 4487 N N . GLU C 3 350 ? 110.671 104.765 122.648 1.00 32.99 369 GLU A N 1
ATOM 4488 C CA . GLU C 3 350 ? 111.558 104.752 121.496 1.00 32.99 369 GLU A CA 1
ATOM 4489 C C . GLU C 3 350 ? 110.757 104.417 120.251 1.00 32.99 369 GLU A C 1
ATOM 4490 O O . GLU C 3 350 ? 110.057 103.398 120.211 1.00 32.99 369 GLU A O 1
ATOM 4496 N N . GLU C 3 351 ? 110.866 105.283 119.247 1.00 32.89 370 GLU A N 1
ATOM 4497 C CA . GLU C 3 351 ? 110.243 105.096 117.945 1.00 32.89 370 GLU A CA 1
ATOM 4498 C C . GLU C 3 351 ? 111.345 105.031 116.901 1.00 32.89 370 GLU A C 1
ATOM 4499 O O . GLU C 3 351 ? 112.158 105.954 116.791 1.00 32.89 370 GLU A O 1
ATOM 4505 N N . TYR C 3 352 ? 111.364 103.947 116.136 1.00 32.27 371 TYR A N 1
ATOM 4506 C CA . TYR C 3 352 ? 112.394 103.690 115.146 1.00 32.27 371 TYR A CA 1
ATOM 4507 C C . TYR C 3 352 ? 111.740 103.281 113.838 1.00 32.27 371 TYR A C 1
ATOM 4508 O O . TYR C 3 352 ? 110.663 102.678 113.825 1.00 32.27 371 TYR A O 1
ATOM 4517 N N . ASP C 3 353 ? 112.403 103.615 112.736 1.00 34.97 372 ASP A N 1
ATOM 4518 C CA . ASP C 3 353 ? 111.922 103.254 111.407 1.00 34.97 372 ASP A CA 1
ATOM 4519 C C . ASP C 3 353 ? 113.142 102.967 110.546 1.00 34.97 372 ASP A C 1
ATOM 4520 O O . ASP C 3 353 ? 113.906 103.878 110.225 1.00 34.97 372 ASP A O 1
ATOM 4525 N N . LEU C 3 354 ? 113.336 101.708 110.182 1.00 33.00 373 LEU A N 1
ATOM 4526 C CA . LEU C 3 354 ? 114.555 101.278 109.510 1.00 33.00 373 LEU A CA 1
ATOM 4527 C C . LEU C 3 354 ? 114.258 101.038 108.036 1.00 33.00 373 LEU A C 1
ATOM 4528 O O . LEU C 3 354 ? 113.603 100.053 107.687 1.00 33.00 373 LEU A O 1
ATOM 4533 N N . GLN C 3 355 ? 114.740 101.927 107.171 1.00 34.55 374 GLN A N 1
ATOM 4534 C CA . GLN C 3 355 ? 114.769 101.669 105.737 1.00 34.55 374 GLN A CA 1
ATOM 4535 C C . GLN C 3 355 ? 116.182 101.326 105.297 1.00 34.55 374 GLN A C 1
ATOM 4536 O O . GLN C 3 355 ? 117.155 101.901 105.790 1.00 34.55 374 GLN A O 1
ATOM 4542 N N . PHE C 3 356 ? 116.288 100.379 104.373 1.00 33.23 375 PHE A N 1
ATOM 4543 C CA . PHE C 3 356 ? 117.560 100.016 103.775 1.00 33.23 375 PHE A CA 1
ATOM 4544 C C . PHE C 3 356 ? 117.369 99.847 102.279 1.00 33.23 375 PHE A C 1
ATOM 4545 O O . PHE C 3 356 ? 116.324 99.372 101.825 1.00 33.23 375 PHE A O 1
ATOM 4553 N N . ILE C 3 357 ? 118.381 100.244 101.520 1.00 35.06 376 ILE A N 1
ATOM 4554 C CA . ILE C 3 357 ? 118.494 99.921 100.106 1.00 35.06 376 ILE A CA 1
ATOM 4555 C C . ILE C 3 357 ? 119.577 98.865 99.985 1.00 35.06 376 ILE A C 1
ATOM 4556 O O . ILE C 3 357 ? 120.743 99.128 100.306 1.00 35.06 376 ILE A O 1
ATOM 4561 N N . PHE C 3 358 ? 119.188 97.676 99.539 1.00 36.58 377 PHE A N 1
ATOM 4562 C CA . PHE C 3 358 ? 120.083 96.541 99.391 1.00 36.58 377 PHE A CA 1
ATOM 4563 C C . PHE C 3 358 ? 120.380 96.298 97.919 1.00 36.58 377 PHE A C 1
ATOM 4564 O O . PHE C 3 358 ? 119.565 96.602 97.044 1.00 36.58 377 PHE A O 1
ATOM 4572 N N . GLN C 3 359 ? 121.558 95.746 97.656 1.00 40.26 378 GLN A N 1
ATOM 4573 C CA . GLN C 3 359 ? 121.992 95.423 96.306 1.00 40.26 378 GLN A CA 1
ATOM 4574 C C . GLN C 3 359 ? 122.185 93.921 96.186 1.00 40.26 378 GLN A C 1
ATOM 4575 O O . GLN C 3 359 ? 122.829 93.303 97.040 1.00 40.26 378 GLN A O 1
ATOM 4581 N N . LEU C 3 360 ? 121.617 93.339 95.136 1.00 42.12 379 LEU A N 1
ATOM 4582 C CA . LEU C 3 360 ? 121.887 91.946 94.815 1.00 42.12 379 LEU A CA 1
ATOM 4583 C C . LEU C 3 360 ? 123.334 91.800 94.362 1.00 42.12 379 LEU A C 1
ATOM 4584 O O . LEU C 3 360 ? 123.890 92.695 93.721 1.00 42.12 379 LEU A O 1
ATOM 4589 N N . CYS C 3 361 ? 123.959 90.681 94.720 1.00 42.55 380 CYS A N 1
ATOM 4590 C CA . CYS C 3 361 ? 125.380 90.481 94.455 1.00 42.55 380 CYS A CA 1
ATOM 4591 C C . CYS C 3 361 ? 125.643 89.022 94.126 1.00 42.55 380 CYS A C 1
ATOM 4592 O O . CYS C 3 361 ? 125.357 88.142 94.942 1.00 42.55 380 CYS A O 1
ATOM 4595 N N . THR C 3 362 ? 126.230 88.775 92.959 1.00 47.06 381 THR A N 1
ATOM 4596 C CA . THR C 3 362 ? 126.571 87.429 92.518 1.00 47.06 381 THR A CA 1
ATOM 4597 C C . THR C 3 362 ? 128.018 87.134 92.885 1.00 47.06 381 THR A C 1
ATOM 4598 O O . THR C 3 362 ? 128.892 87.991 92.720 1.00 47.06 381 THR A O 1
ATOM 4602 N N . ILE C 3 363 ? 128.267 85.927 93.386 1.00 49.89 382 ILE A N 1
ATOM 4603 C CA . ILE C 3 363 ? 129.602 85.492 93.780 1.00 49.89 382 ILE A CA 1
ATOM 4604 C C . ILE C 3 363 ? 129.945 84.245 92.980 1.00 49.89 382 ILE A C 1
ATOM 4605 O O . ILE C 3 363 ? 129.282 83.210 93.122 1.00 49.89 382 ILE A O 1
ATOM 4610 N N . THR C 3 364 ? 130.982 84.336 92.152 1.00 53.65 383 THR A N 1
ATOM 4611 C CA . THR C 3 364 ? 131.427 83.198 91.356 1.00 53.65 383 THR A CA 1
ATOM 4612 C C . THR C 3 364 ? 132.245 82.275 92.248 1.00 53.65 383 THR A C 1
ATOM 4613 O O . THR C 3 364 ? 133.356 82.621 92.661 1.00 53.65 383 THR A O 1
ATOM 4617 N N . LEU C 3 365 ? 131.697 81.097 92.547 1.00 54.39 384 LEU A N 1
ATOM 4618 C CA . LEU C 3 365 ? 132.312 80.174 93.499 1.00 54.39 384 LEU A CA 1
ATOM 4619 C C . LEU C 3 365 ? 133.346 79.315 92.778 1.00 54.39 384 LEU A C 1
ATOM 4620 O O . LEU C 3 365 ? 133.137 78.136 92.487 1.00 54.39 384 LEU A O 1
ATOM 4625 N N . THR C 3 366 ? 134.490 79.931 92.488 1.00 56.43 385 THR A N 1
ATOM 4626 C CA . THR C 3 366 ? 135.647 79.189 92.015 1.00 56.43 385 THR A CA 1
ATOM 4627 C C . THR C 3 366 ? 136.340 78.526 93.203 1.00 56.43 385 THR A C 1
ATOM 4628 O O . THR C 3 366 ? 135.956 78.715 94.359 1.00 56.43 385 THR A O 1
ATOM 4632 N N . ALA C 3 367 ? 137.372 77.726 92.915 1.00 57.29 386 ALA A N 1
ATOM 4633 C CA . ALA C 3 367 ? 138.064 76.992 93.972 1.00 57.29 386 ALA A CA 1
ATOM 4634 C C . ALA C 3 367 ? 138.782 77.931 94.935 1.00 57.29 386 ALA A C 1
ATOM 4635 O O . ALA C 3 367 ? 138.711 77.748 96.157 1.00 57.29 386 ALA A O 1
ATOM 4637 N N . ASP C 3 368 ? 139.465 78.949 94.405 1.00 57.09 387 ASP A N 1
ATOM 4638 C CA . ASP C 3 368 ? 140.168 79.897 95.263 1.00 57.09 387 ASP A CA 1
ATOM 4639 C C . ASP C 3 368 ? 139.201 80.760 96.070 1.00 57.09 387 ASP A C 1
ATOM 4640 O O . ASP C 3 368 ? 139.442 81.026 97.253 1.00 57.09 387 ASP A O 1
ATOM 4645 N N . VAL C 3 369 ? 138.094 81.185 95.454 1.00 55.50 388 VAL A N 1
ATOM 4646 C CA . VAL C 3 369 ? 137.098 81.984 96.163 1.00 55.50 388 VAL A CA 1
ATOM 4647 C C . VAL C 3 369 ? 136.423 81.157 97.252 1.00 55.50 388 VAL A C 1
ATOM 4648 O O . VAL C 3 369 ? 136.226 81.632 98.379 1.00 55.50 388 VAL A O 1
ATOM 4652 N N . MET C 3 370 ? 136.078 79.903 96.941 1.00 55.68 389 MET A N 1
ATOM 4653 C CA . MET C 3 370 ? 135.472 79.020 97.935 1.00 55.68 389 MET A CA 1
ATOM 4654 C C . MET C 3 370 ? 136.426 78.746 99.091 1.00 55.68 389 MET A C 1
ATOM 4655 O O . MET C 3 370 ? 136.011 78.743 100.255 1.00 55.68 389 MET A O 1
ATOM 4660 N N . SER C 3 371 ? 137.712 78.535 98.790 1.00 54.47 390 SER A N 1
ATOM 4661 C CA . SER C 3 371 ? 138.698 78.326 99.847 1.00 54.47 390 SER A CA 1
ATOM 4662 C C . SER C 3 371 ? 138.870 79.575 100.705 1.00 54.47 390 SER A C 1
ATOM 4663 O O . SER C 3 371 ? 139.012 79.480 101.930 1.00 54.47 390 SER A O 1
ATOM 4666 N N . TYR C 3 372 ? 138.856 80.756 100.077 1.00 49.83 391 TYR A N 1
ATOM 4667 C CA . TYR C 3 372 ? 138.990 82.002 100.827 1.00 49.83 391 TYR A CA 1
ATOM 4668 C C . TYR C 3 372 ? 137.799 82.233 101.749 1.00 49.83 391 TYR A C 1
ATOM 4669 O O . TYR C 3 372 ? 137.975 82.661 102.895 1.00 49.83 391 TYR A O 1
ATOM 4678 N N . ILE C 3 373 ? 136.581 81.972 101.268 1.00 50.35 392 ILE A N 1
ATOM 4679 C CA . ILE C 3 373 ? 135.408 82.161 102.121 1.00 50.35 392 ILE A CA 1
ATOM 4680 C C . ILE C 3 373 ? 135.353 81.089 103.208 1.00 50.35 392 ILE A C 1
ATOM 4681 O O . ILE C 3 373 ? 134.891 81.353 104.326 1.00 50.35 392 ILE A O 1
ATOM 4686 N N . HIS C 3 374 ? 135.832 79.874 102.916 1.00 51.85 393 HIS A N 1
ATOM 4687 C CA . HIS C 3 374 ? 135.904 78.838 103.943 1.00 51.85 393 HIS A CA 1
ATOM 4688 C C . HIS C 3 374 ? 136.895 79.211 105.041 1.00 51.85 393 HIS A C 1
ATOM 4689 O O . HIS C 3 374 ? 136.633 78.976 106.226 1.00 51.85 393 HIS A O 1
ATOM 4696 N N . SER C 3 375 ? 138.042 79.786 104.665 1.00 50.76 394 SER A N 1
ATOM 4697 C CA . SER C 3 375 ? 138.972 80.296 105.667 1.00 50.76 394 SER A CA 1
ATOM 4698 C C . SER C 3 375 ? 138.403 81.513 106.386 1.00 50.76 394 SER A C 1
ATOM 4699 O O . SER C 3 375 ? 138.746 81.763 107.547 1.00 50.76 394 SER A O 1
ATOM 4702 N N . MET C 3 376 ? 137.546 82.280 105.710 1.00 47.51 395 MET A N 1
ATOM 4703 C CA . MET C 3 376 ? 136.873 83.410 106.342 1.00 47.51 395 MET A CA 1
ATOM 4704 C C . MET C 3 376 ? 135.869 82.932 107.381 1.00 47.51 395 MET A C 1
ATOM 4705 O O . MET C 3 376 ? 136.031 83.178 108.582 1.00 47.51 395 MET A O 1
ATOM 4710 N N . ASN C 3 377 ? 134.827 82.234 106.934 1.00 49.16 396 ASN A N 1
ATOM 4711 C CA . ASN C 3 377 ? 133.834 81.664 107.839 1.00 49.16 396 ASN A CA 1
ATOM 4712 C C . ASN C 3 377 ? 133.150 80.566 107.039 1.00 49.16 396 ASN A C 1
ATOM 4713 O O . ASN C 3 377 ? 132.503 80.851 106.027 1.00 49.16 396 ASN A O 1
ATOM 4718 N N . SER C 3 378 ? 133.297 79.317 107.487 1.00 49.76 397 SER A N 1
ATOM 4719 C CA . SER C 3 378 ? 132.797 78.172 106.734 1.00 49.76 397 SER A CA 1
ATOM 4720 C C . SER C 3 378 ? 131.279 78.046 106.768 1.00 49.76 397 SER A C 1
ATOM 4721 O O . SER C 3 378 ? 130.716 77.353 105.910 1.00 49.76 397 SER A O 1
ATOM 4724 N N . SER C 3 379 ? 130.607 78.709 107.716 1.00 48.41 398 SER A N 1
ATOM 4725 C CA . SER C 3 379 ? 129.153 78.628 107.805 1.00 48.41 398 SER A CA 1
ATOM 4726 C C . SER C 3 379 ? 128.464 79.236 106.592 1.00 48.41 398 SER A C 1
ATOM 4727 O O . SER C 3 379 ? 127.325 78.863 106.298 1.00 48.41 398 SER A O 1
ATOM 4730 N N . ILE C 3 380 ? 129.136 80.141 105.877 1.00 46.99 399 ILE A N 1
ATOM 4731 C CA . ILE C 3 380 ? 128.605 80.654 104.616 1.00 46.99 399 ILE A CA 1
ATOM 4732 C C . ILE C 3 380 ? 128.470 79.525 103.599 1.00 46.99 399 ILE A C 1
ATOM 4733 O O . ILE C 3 380 ? 127.433 79.378 102.939 1.00 46.99 399 ILE A O 1
ATOM 4738 N N . LEU C 3 381 ? 129.507 78.690 103.479 1.00 50.12 400 LEU A N 1
ATOM 4739 C CA . LEU C 3 381 ? 129.427 77.545 102.577 1.00 50.12 400 LEU A CA 1
ATOM 4740 C C . LEU C 3 381 ? 128.488 76.466 103.103 1.00 50.12 400 LEU A C 1
ATOM 4741 O O . LEU C 3 381 ? 127.900 75.726 102.306 1.00 50.12 400 LEU A O 1
ATOM 4746 N N . GLU C 3 382 ? 128.353 76.340 104.427 1.00 50.30 401 GLU A N 1
ATOM 4747 C CA . GLU C 3 382 ? 127.362 75.407 104.964 1.00 50.30 401 GLU A CA 1
ATOM 4748 C C . GLU C 3 382 ? 125.940 75.840 104.617 1.00 50.30 401 GLU A C 1
ATOM 4749 O O . GLU C 3 382 ? 125.102 75.004 104.259 1.00 50.30 401 GLU A O 1
ATOM 4755 N N . ASP C 3 383 ? 125.650 77.139 104.714 1.00 49.83 402 ASP A N 1
ATOM 4756 C CA . ASP C 3 383 ? 124.315 77.634 104.401 1.00 49.83 402 ASP A CA 1
ATOM 4757 C C . ASP C 3 383 ? 124.042 77.658 102.902 1.00 49.83 402 ASP A C 1
ATOM 4758 O O . ASP C 3 383 ? 122.895 77.465 102.485 1.00 49.83 402 ASP A O 1
ATOM 4763 N N . TRP C 3 384 ? 125.069 77.895 102.082 1.00 48.67 403 TRP A N 1
ATOM 4764 C CA . TRP C 3 384 ? 124.858 77.942 100.639 1.00 48.67 403 TRP A CA 1
ATOM 4765 C C . TRP C 3 384 ? 124.657 76.554 100.045 1.00 48.67 403 TRP A C 1
ATOM 4766 O O . TRP C 3 384 ? 123.897 76.410 99.081 1.00 48.67 403 TRP A O 1
ATOM 4777 N N . ASN C 3 385 ? 125.301 75.538 100.630 1.00 51.85 404 ASN A N 1
ATOM 4778 C CA . ASN C 3 385 ? 125.380 74.140 100.154 1.00 51.85 404 ASN A CA 1
ATOM 4779 C C . ASN C 3 385 ? 125.428 73.963 98.634 1.00 51.85 404 ASN A C 1
ATOM 4780 O O . ASN C 3 385 ? 126.484 74.105 98.016 1.00 51.85 404 ASN A O 1
ATOM 4785 N N . ASP C 3 421 ? 124.536 79.368 113.845 1.00 51.91 440 ASP A N 1
ATOM 4786 C CA . ASP C 3 421 ? 124.150 80.604 114.513 1.00 51.91 440 ASP A CA 1
ATOM 4787 C C . ASP C 3 421 ? 124.955 80.809 115.792 1.00 51.91 440 ASP A C 1
ATOM 4788 O O . ASP C 3 421 ? 124.545 80.357 116.861 1.00 51.91 440 ASP A O 1
ATOM 4793 N N . PRO C 3 422 ? 126.107 81.476 115.678 1.00 51.41 441 PRO A N 1
ATOM 4794 C CA . PRO C 3 422 ? 126.897 81.768 116.884 1.00 51.41 441 PRO A CA 1
ATOM 4795 C C . PRO C 3 422 ? 126.214 82.727 117.840 1.00 51.41 441 PRO A C 1
ATOM 4796 O O . PRO C 3 422 ? 126.454 82.650 119.051 1.00 51.41 441 PRO A O 1
ATOM 4800 N N . TYR C 3 423 ? 125.374 83.630 117.340 1.00 48.39 442 TYR A N 1
ATOM 4801 C CA . TYR C 3 423 ? 124.757 84.648 118.188 1.00 48.39 442 TYR A CA 1
ATOM 4802 C C . TYR C 3 423 ? 123.352 84.212 118.608 1.00 48.39 442 TYR A C 1
ATOM 4803 O O . TYR C 3 423 ? 122.356 84.897 118.381 1.00 48.39 442 TYR A O 1
ATOM 4812 N N . ASP C 3 424 ? 123.289 83.043 119.243 1.00 51.74 443 ASP A N 1
ATOM 4813 C CA . ASP C 3 424 ? 122.021 82.424 119.610 1.00 51.74 443 ASP A CA 1
ATOM 4814 C C . ASP C 3 424 ? 121.594 82.724 121.041 1.00 51.74 443 ASP A C 1
ATOM 4815 O O . ASP C 3 424 ? 120.401 82.919 121.293 1.00 51.74 443 ASP A O 1
ATOM 4820 N N . LYS C 3 425 ? 122.532 82.774 121.987 1.00 49.47 444 LYS A N 1
ATOM 4821 C CA . LYS C 3 425 ? 122.185 83.112 123.361 1.00 49.47 444 LYS A CA 1
ATOM 4822 C C . LYS C 3 425 ? 122.058 84.612 123.576 1.00 49.47 444 LYS A C 1
ATOM 4823 O O . LYS C 3 425 ? 121.529 85.034 124.610 1.00 49.47 444 LYS A O 1
ATOM 4829 N N . LEU C 3 426 ? 122.523 85.418 122.630 1.00 42.61 445 LEU A N 1
ATOM 4830 C CA . LEU C 3 426 ? 122.660 86.849 122.837 1.00 42.61 445 LEU A CA 1
ATOM 4831 C C . LEU C 3 426 ? 121.432 87.569 122.293 1.00 42.61 445 LEU A C 1
ATOM 4832 O O . LEU C 3 426 ? 120.887 87.191 121.252 1.00 42.61 445 LEU A O 1
ATOM 4837 N N . LYS C 3 427 ? 121.000 88.610 123.002 1.00 35.86 446 LYS A N 1
ATOM 4838 C CA . LYS C 3 427 ? 119.685 89.203 122.784 1.00 35.86 446 LYS A CA 1
ATOM 4839 C C . LYS C 3 427 ? 119.746 90.422 121.865 1.00 35.86 446 LYS A C 1
ATOM 4840 O O . LYS C 3 427 ? 120.569 91.323 122.049 1.00 35.86 446 LYS A O 1
ATOM 4846 N N . PHE C 3 428 ? 118.872 90.434 120.863 1.00 34.26 447 PHE A N 1
ATOM 4847 C CA . PHE C 3 428 ? 118.834 91.502 119.877 1.00 34.26 447 PHE A CA 1
ATOM 4848 C C . PHE C 3 428 ? 117.389 91.900 119.632 1.00 34.26 447 PHE A C 1
ATOM 4849 O O . PHE C 3 428 ? 116.457 91.154 119.939 1.00 34.26 447 PHE A O 1
ATOM 4857 N N . TRP C 3 429 ? 117.209 93.097 119.082 1.00 33.28 448 TRP A N 1
ATOM 4858 C CA . TRP C 3 429 ? 115.902 93.512 118.584 1.00 33.28 448 TRP A CA 1
ATOM 4859 C C . TRP C 3 429 ? 115.771 92.942 117.179 1.00 33.28 448 TRP A C 1
ATOM 4860 O O . TRP C 3 429 ? 116.327 93.480 116.223 1.00 33.28 448 TRP A O 1
ATOM 4871 N N . ASN C 3 430 ? 115.052 91.834 117.053 1.00 36.17 449 ASN A N 1
ATOM 4872 C CA . ASN C 3 430 ? 114.955 91.140 115.777 1.00 36.17 449 ASN A CA 1
ATOM 4873 C C . ASN C 3 430 ? 113.897 91.804 114.907 1.00 36.17 449 ASN A C 1
ATOM 4874 O O . ASN C 3 430 ? 112.726 91.879 115.296 1.00 36.17 449 ASN A O 1
ATOM 4879 N N . VAL C 3 431 ? 114.301 92.288 113.735 1.00 35.86 450 VAL A N 1
ATOM 4880 C CA . VAL C 3 431 ? 113.369 92.782 112.730 1.00 35.86 450 VAL A CA 1
ATOM 4881 C C . VAL C 3 431 ? 113.491 91.897 111.494 1.00 35.86 450 VAL A C 1
ATOM 4882 O O . VAL C 3 431 ? 114.596 91.659 110.991 1.00 35.86 450 VAL A O 1
ATOM 4886 N N . ASP C 3 432 ? 112.361 91.355 111.053 1.00 40.98 451 ASP A N 1
ATOM 4887 C CA . ASP C 3 432 ? 112.312 90.343 110.002 1.00 40.98 451 ASP A CA 1
ATOM 4888 C C . ASP C 3 432 ? 111.762 90.985 108.734 1.00 40.98 451 ASP A C 1
ATOM 4889 O O . ASP C 3 432 ? 110.548 91.155 108.593 1.00 40.98 451 ASP A O 1
ATOM 4894 N N . LEU C 3 433 ? 112.653 91.339 107.812 1.00 39.00 452 LEU A N 1
ATOM 4895 C CA . LEU C 3 433 ? 112.248 91.870 106.513 1.00 39.00 452 LEU A CA 1
ATOM 4896 C C . LEU C 3 433 ? 112.303 90.804 105.429 1.00 39.00 452 LEU A C 1
ATOM 4897 O O . LEU C 3 433 ? 112.653 91.092 104.284 1.00 39.00 452 LEU A O 1
ATOM 4902 N N . LYS C 3 434 ? 111.971 89.558 105.774 1.00 41.83 453 LYS A N 1
ATOM 4903 C CA . LYS C 3 434 ? 111.956 88.489 104.780 1.00 41.83 453 LYS A CA 1
ATOM 4904 C C . LYS C 3 434 ? 110.849 88.697 103.753 1.00 41.83 453 LYS A C 1
ATOM 4905 O O . LYS C 3 434 ? 111.027 88.387 102.570 1.00 41.83 453 LYS A O 1
ATOM 4911 N N . GLU C 3 435 ? 109.701 89.214 104.184 1.00 43.77 454 GLU A N 1
ATOM 4912 C CA . GLU C 3 435 ? 108.576 89.463 103.295 1.00 43.77 454 GLU A CA 1
ATOM 4913 C C . GLU C 3 435 ? 108.412 90.939 102.956 1.00 43.77 454 GLU A C 1
ATOM 4914 O O . GLU C 3 435 ? 107.360 91.332 102.441 1.00 43.77 454 GLU A O 1
ATOM 4920 N N . LYS C 3 436 ? 109.424 91.764 103.229 1.00 40.06 455 LYS A N 1
ATOM 4921 C CA . LYS C 3 436 ? 109.335 93.201 102.998 1.00 40.06 455 LYS A CA 1
ATOM 4922 C C . LYS C 3 436 ? 110.416 93.705 102.046 1.00 40.06 455 LYS A C 1
ATOM 4923 O O . LYS C 3 436 ? 110.793 94.879 102.107 1.00 40.06 455 LYS A O 1
ATOM 4929 N N . PHE C 3 437 ? 110.925 92.840 101.173 1.00 38.46 456 PHE A N 1
ATOM 4930 C CA . PHE C 3 437 ? 111.804 93.254 100.090 1.00 38.46 456 PHE A CA 1
ATOM 4931 C C . PHE C 3 437 ? 110.965 93.589 98.864 1.00 38.46 456 PHE A C 1
ATOM 4932 O O . PHE C 3 437 ? 110.021 92.867 98.530 1.00 38.46 456 PHE A O 1
ATOM 4940 N N . SER C 3 438 ? 111.310 94.686 98.194 1.00 40.28 457 SER A N 1
ATOM 4941 C CA . SER C 3 438 ? 110.508 95.177 97.084 1.00 40.28 457 SER A CA 1
ATOM 4942 C C . SER C 3 438 ? 111.397 95.746 95.991 1.00 40.28 457 SER A C 1
ATOM 4943 O O . SER C 3 438 ? 112.363 96.460 96.271 1.00 40.28 457 SER A O 1
ATOM 4946 N N . LEU C 3 439 ? 111.051 95.433 94.741 1.00 43.13 458 LEU A N 1
ATOM 4947 C CA . LEU C 3 439 ? 111.763 95.969 93.588 1.00 43.13 458 LEU A CA 1
ATOM 4948 C C . LEU C 3 439 ? 111.367 97.400 93.258 1.00 43.13 458 LEU A C 1
ATOM 4949 O O . LEU C 3 439 ? 112.098 98.076 92.527 1.00 43.13 458 LEU A O 1
ATOM 4954 N N . ASP C 3 440 ? 110.232 97.872 93.768 1.00 44.71 459 ASP A N 1
ATOM 4955 C CA . ASP C 3 440 ? 109.734 99.212 93.459 1.00 44.71 459 ASP A CA 1
ATOM 4956 C C . ASP C 3 440 ? 110.332 100.180 94.470 1.00 44.71 459 ASP A C 1
ATOM 4957 O O . ASP C 3 440 ? 109.804 100.377 95.564 1.00 44.71 459 ASP A O 1
ATOM 4962 N N . LEU C 3 441 ? 111.457 100.793 94.098 1.00 41.03 460 LEU A N 1
ATOM 4963 C CA . LEU C 3 441 ? 112.157 101.682 95.018 1.00 41.03 460 LEU A CA 1
ATOM 4964 C C . LEU C 3 441 ? 111.450 103.021 95.182 1.00 41.03 460 LEU A C 1
ATOM 4965 O O . LEU C 3 441 ? 111.459 103.585 96.281 1.00 41.03 460 LEU A O 1
ATOM 4970 N N . ASP C 3 442 ? 110.813 103.530 94.125 1.00 42.46 461 ASP A N 1
ATOM 4971 C CA . ASP C 3 442 ? 110.189 104.848 94.175 1.00 42.46 461 ASP A CA 1
ATOM 4972 C C . ASP C 3 442 ? 108.978 104.908 95.098 1.00 42.46 461 ASP A C 1
ATOM 4973 O O . ASP C 3 442 ? 108.510 106.009 95.400 1.00 42.46 461 ASP A O 1
ATOM 4978 N N . GLN C 3 443 ? 108.470 103.763 95.559 1.00 41.93 462 GLN A N 1
ATOM 4979 C CA . GLN C 3 443 ? 107.331 103.743 96.468 1.00 41.93 462 GLN A CA 1
ATOM 4980 C C . GLN C 3 443 ? 107.696 104.205 97.873 1.00 41.93 462 GLN A C 1
ATOM 4981 O O . GLN C 3 443 ? 106.798 104.515 98.663 1.00 41.93 462 GLN A O 1
ATOM 4987 N N . TYR C 3 444 ? 108.984 104.261 98.199 1.00 38.26 463 TYR A N 1
ATOM 4988 C CA . TYR C 3 444 ? 109.480 104.460 99.550 1.00 38.26 463 TYR A CA 1
ATOM 4989 C C . TYR C 3 444 ? 110.482 105.605 99.580 1.00 38.26 463 TYR A C 1
ATOM 4990 O O . TYR C 3 444 ? 111.170 105.847 98.585 1.00 38.26 463 TYR A O 1
ATOM 4999 N N . PRO C 3 445 ? 110.584 106.328 100.708 1.00 36.73 464 PRO A N 1
ATOM 5000 C CA . PRO C 3 445 ? 111.400 107.561 100.719 1.00 36.73 464 PRO A CA 1
ATOM 5001 C C . PRO C 3 445 ? 112.886 107.336 100.501 1.00 36.73 464 PRO A C 1
ATOM 5002 O O . PRO C 3 445 ? 113.516 108.092 99.747 1.00 36.73 464 PRO A O 1
ATOM 5006 N N . LEU C 3 446 ? 113.468 106.324 101.150 1.00 35.93 465 LEU A N 1
ATOM 5007 C CA . LEU C 3 446 ? 114.877 106.021 100.927 1.00 35.93 465 LEU A CA 1
ATOM 5008 C C . LEU C 3 446 ? 115.116 105.561 99.497 1.00 35.93 465 LEU A C 1
ATOM 5009 O O . LEU C 3 446 ? 116.148 105.885 98.900 1.00 35.93 465 LEU A O 1
ATOM 5014 N N . GLY C 3 447 ? 114.166 104.818 98.928 1.00 37.12 466 GLY A N 1
ATOM 5015 C CA . GLY C 3 447 ? 114.269 104.451 97.527 1.00 37.12 466 GLY A CA 1
ATOM 5016 C C . GLY C 3 447 ? 114.182 105.648 96.600 1.00 37.12 466 GLY A C 1
ATOM 5017 O O . GLY C 3 447 ? 114.875 105.700 95.581 1.00 37.12 466 GLY A O 1
ATOM 5018 N N . ARG C 3 448 ? 113.339 106.628 96.943 1.00 37.87 467 ARG A N 1
ATOM 5019 C CA . ARG C 3 448 ? 113.277 107.859 96.159 1.00 37.87 467 ARG A CA 1
ATOM 5020 C C . ARG C 3 448 ? 114.592 108.623 96.219 1.00 37.87 467 ARG A C 1
ATOM 5021 O O . ARG C 3 448 ? 115.076 109.114 95.194 1.00 37.87 467 ARG A O 1
ATOM 5029 N N . LYS C 3 449 ? 115.193 108.720 97.409 1.00 37.07 468 LYS A N 1
ATOM 5030 C CA . LYS C 3 449 ? 116.481 109.399 97.537 1.00 37.07 468 LYS A CA 1
ATOM 5031 C C . LYS C 3 449 ? 117.583 108.652 96.791 1.00 37.07 468 LYS A C 1
ATOM 5032 O O . LYS C 3 449 ? 118.469 109.274 96.188 1.00 37.07 468 LYS A O 1
ATOM 5038 N N . PHE C 3 450 ? 117.540 107.317 96.821 1.00 37.43 469 PHE A N 1
ATOM 5039 C CA . PHE C 3 450 ? 118.513 106.518 96.087 1.00 37.43 469 PHE A CA 1
ATOM 5040 C C . PHE C 3 450 ? 118.362 106.703 94.582 1.00 37.43 469 PHE A C 1
ATOM 5041 O O . PHE C 3 450 ? 119.359 106.773 93.855 1.00 37.43 469 PHE A O 1
ATOM 5049 N N . LEU C 3 451 ? 117.122 106.768 94.093 1.00 37.92 470 LEU A N 1
ATOM 5050 C CA . LEU C 3 451 ? 116.910 107.014 92.671 1.00 37.92 470 LEU A CA 1
ATOM 5051 C C . LEU C 3 451 ? 117.290 108.438 92.284 1.00 37.92 470 LEU A C 1
ATOM 5052 O O . LEU C 3 451 ? 117.665 108.683 91.132 1.00 37.92 470 LEU A O 1
ATOM 5057 N N . VAL C 3 452 ? 117.188 109.384 93.221 1.00 39.20 471 VAL A N 1
ATOM 5058 C CA . VAL C 3 452 ? 117.662 110.742 92.962 1.00 39.20 471 VAL A CA 1
ATOM 5059 C C . VAL C 3 452 ? 119.180 110.761 92.816 1.00 39.20 471 VAL A C 1
ATOM 5060 O O . VAL C 3 452 ? 119.718 111.346 91.869 1.00 39.20 471 VAL A O 1
ATOM 5064 N N . GLN C 3 453 ? 119.895 110.101 93.734 1.00 40.15 472 GLN A N 1
ATOM 5065 C CA . GLN C 3 453 ? 121.354 110.155 93.671 1.00 40.15 472 GLN A CA 1
ATOM 5066 C C . GLN C 3 453 ? 121.927 109.316 92.533 1.00 40.15 472 GLN A C 1
ATOM 5067 O O . GLN C 3 453 ? 123.096 109.497 92.178 1.00 40.15 472 GLN A O 1
ATOM 5073 N N . ALA C 3 454 ? 121.145 108.406 91.960 1.00 41.23 473 ALA A N 1
ATOM 5074 C CA . ALA C 3 454 ? 121.632 107.557 90.881 1.00 41.23 473 ALA A CA 1
ATOM 5075 C C . ALA C 3 454 ? 121.277 108.146 89.520 1.00 41.23 473 ALA A C 1
ATOM 5076 O O . ALA C 3 454 ? 121.265 109.365 89.344 1.00 41.23 473 ALA A O 1
ATOM 5078 N N . ALA D 3 1 ? 174.560 126.796 106.023 1.00 42.53 20 ALA B N 1
ATOM 5079 C CA . ALA D 3 1 ? 173.121 126.881 105.809 1.00 42.53 20 ALA B CA 1
ATOM 5080 C C . ALA D 3 1 ? 172.476 125.502 105.866 1.00 42.53 20 ALA B C 1
ATOM 5081 O O . ALA D 3 1 ? 172.983 124.543 105.286 1.00 42.53 20 ALA B O 1
ATOM 5083 N N . VAL D 3 2 ? 171.355 125.411 106.573 1.00 41.82 21 VAL B N 1
ATOM 5084 C CA . VAL D 3 2 ? 170.609 124.161 106.678 1.00 41.82 21 VAL B CA 1
ATOM 5085 C C . VAL D 3 2 ? 169.665 124.057 105.488 1.00 41.82 21 VAL B C 1
ATOM 5086 O O . VAL D 3 2 ? 168.847 124.951 105.251 1.00 41.82 21 VAL B O 1
ATOM 5090 N N . VAL D 3 3 ? 169.775 122.966 104.740 1.00 44.68 22 VAL B N 1
ATOM 5091 C CA . VAL D 3 3 ? 168.958 122.749 103.561 1.00 44.68 22 VAL B CA 1
ATOM 5092 C C . VAL D 3 3 ? 167.747 121.911 103.945 1.00 44.68 22 VAL B C 1
ATOM 5093 O O . VAL D 3 3 ? 167.719 121.241 104.981 1.00 44.68 22 VAL B O 1
ATOM 5097 N N . ASN D 3 4 ? 166.719 121.965 103.101 1.00 45.41 23 ASN B N 1
ATOM 5098 C CA . ASN D 3 4 ? 165.568 121.091 103.266 1.00 45.41 23 ASN B CA 1
ATOM 5099 C C . ASN D 3 4 ? 165.982 119.645 103.029 1.00 45.41 23 ASN B C 1
ATOM 5100 O O . ASN D 3 4 ? 166.911 119.360 102.270 1.00 45.41 23 ASN B O 1
ATOM 5105 N N . THR D 3 5 ? 165.285 118.723 103.696 1.00 45.27 24 THR B N 1
ATOM 5106 C CA . THR D 3 5 ? 165.729 117.337 103.663 1.00 45.27 24 THR B CA 1
ATOM 5107 C C . THR D 3 5 ? 165.417 116.669 102.331 1.00 45.27 24 THR B C 1
ATOM 5108 O O . THR D 3 5 ? 166.021 115.642 102.015 1.00 45.27 24 THR B O 1
ATOM 5112 N N . ASP D 3 6 ? 164.518 117.244 101.527 1.00 47.06 25 ASP B N 1
ATOM 5113 C CA . ASP D 3 6 ? 164.133 116.636 100.259 1.00 47.06 25 ASP B CA 1
ATOM 5114 C C . ASP D 3 6 ? 165.224 116.730 99.202 1.00 47.06 25 ASP B C 1
ATOM 5115 O O . ASP D 3 6 ? 165.105 116.081 98.157 1.00 47.06 25 ASP B O 1
ATOM 5120 N N . ASP D 3 7 ? 166.274 117.518 99.442 1.00 48.22 26 ASP B N 1
ATOM 5121 C CA . ASP D 3 7 ? 167.346 117.648 98.462 1.00 48.22 26 ASP B CA 1
ATOM 5122 C C . ASP D 3 7 ? 168.237 116.412 98.441 1.00 48.22 26 ASP B C 1
ATOM 5123 O O . ASP D 3 7 ? 168.683 115.982 97.372 1.00 48.22 26 ASP B O 1
ATOM 5128 N N . TYR D 3 8 ? 168.508 115.827 99.607 1.00 48.03 27 TYR B N 1
ATOM 5129 C CA . TYR D 3 8 ? 169.435 114.709 99.718 1.00 48.03 27 TYR B CA 1
ATOM 5130 C C . TYR D 3 8 ? 168.769 113.407 100.140 1.00 48.03 27 TYR B C 1
ATOM 5131 O O . TYR D 3 8 ? 169.450 112.379 100.220 1.00 48.03 27 TYR B O 1
ATOM 5140 N N . VAL D 3 9 ? 167.468 113.416 100.414 1.00 45.39 28 VAL B N 1
ATOM 5141 C CA . VAL D 3 9 ? 166.727 112.215 100.781 1.00 45.39 28 VAL B CA 1
ATOM 5142 C C . VAL D 3 9 ? 165.819 111.852 99.616 1.00 45.39 28 VAL B C 1
ATOM 5143 O O . VAL D 3 9 ? 164.914 112.618 99.262 1.00 45.39 28 VAL B O 1
ATOM 5147 N N . THR D 3 10 ? 166.057 110.686 99.022 1.00 45.23 29 THR B N 1
ATOM 5148 C CA . THR D 3 10 ? 165.280 110.209 97.887 1.00 45.23 29 THR B CA 1
ATOM 5149 C C . THR D 3 10 ? 164.209 109.253 98.395 1.00 45.23 29 THR B C 1
ATOM 5150 O O . THR D 3 10 ? 164.526 108.227 99.005 1.00 45.23 29 THR B O 1
ATOM 5154 N N . ARG D 3 11 ? 162.948 109.588 98.141 1.00 42.59 30 ARG B N 1
ATOM 5155 C CA . ARG D 3 11 ? 161.822 108.823 98.656 1.00 42.59 30 ARG B CA 1
ATOM 5156 C C . ARG D 3 11 ? 161.463 107.715 97.674 1.00 42.59 30 ARG B C 1
ATOM 5157 O O . ARG D 3 11 ? 161.148 107.987 96.511 1.00 42.59 30 ARG B O 1
ATOM 5165 N N . THR D 3 12 ? 161.512 106.471 98.142 1.00 42.84 31 THR B N 1
ATOM 5166 C CA . THR D 3 12 ? 161.135 105.335 97.319 1.00 42.84 31 THR B CA 1
ATOM 5167 C C . THR D 3 12 ? 159.616 105.172 97.302 1.00 42.84 31 THR B C 1
ATOM 5168 O O . THR D 3 12 ? 158.887 105.774 98.095 1.00 42.84 31 THR B O 1
ATOM 5172 N N . SER D 3 13 ? 159.141 104.339 96.380 1.00 43.70 32 SER B N 1
ATOM 5173 C CA . SER D 3 13 ? 157.712 104.153 96.169 1.00 43.70 32 SER B CA 1
ATOM 5174 C C . SER D 3 13 ? 157.092 103.106 97.085 1.00 43.70 32 SER B C 1
ATOM 5175 O O . SER D 3 13 ? 155.870 102.931 97.055 1.00 43.70 32 SER B O 1
ATOM 5178 N N . ILE D 3 14 ? 157.886 102.413 97.887 1.00 42.18 33 ILE B N 1
ATOM 5179 C CA . ILE D 3 14 ? 157.368 101.365 98.758 1.00 42.18 33 ILE B CA 1
ATOM 5180 C C . ILE D 3 14 ? 157.062 101.950 100.130 1.00 42.18 33 ILE B C 1
ATOM 5181 O O . ILE D 3 14 ? 157.751 102.850 100.623 1.00 42.18 33 ILE B O 1
ATOM 5186 N N . PHE D 3 15 ? 155.994 101.448 100.743 1.00 38.67 34 PHE B N 1
ATOM 5187 C CA . PHE D 3 15 ? 155.518 101.939 102.026 1.00 38.67 34 PHE B CA 1
ATOM 5188 C C . PHE D 3 15 ? 155.310 100.770 102.978 1.00 38.67 34 PHE B C 1
ATOM 5189 O O . PHE D 3 15 ? 155.147 99.620 102.562 1.00 38.67 34 PHE B O 1
ATOM 5197 N N . TYR D 3 16 ? 155.317 101.085 104.269 1.00 37.12 35 TYR B N 1
ATOM 5198 C CA . TYR D 3 16 ? 155.105 100.111 105.326 1.00 37.12 35 TYR B CA 1
ATOM 5199 C C . TYR D 3 16 ? 154.044 100.632 106.281 1.00 37.12 35 TYR B C 1
ATOM 5200 O O . TYR D 3 16 ? 153.899 101.841 106.466 1.00 37.12 35 TYR B O 1
ATOM 5209 N N . HIS D 3 17 ? 153.306 99.712 106.893 1.00 33.58 36 HIS B N 1
ATOM 5210 C CA . HIS D 3 17 ? 152.401 100.040 107.984 1.00 33.58 36 HIS B CA 1
ATOM 5211 C C . HIS D 3 17 ? 152.969 99.478 109.276 1.00 33.58 36 HIS B C 1
ATOM 5212 O O . HIS D 3 17 ? 153.371 98.312 109.327 1.00 33.58 36 HIS B O 1
ATOM 5219 N N . ALA D 3 18 ? 153.000 100.307 110.316 1.00 33.92 37 ALA B N 1
ATOM 5220 C CA . ALA D 3 18 ? 153.501 99.895 111.620 1.00 33.92 37 ALA B CA 1
ATOM 5221 C C . ALA D 3 18 ? 152.537 100.383 112.685 1.00 33.92 37 ALA B C 1
ATOM 5222 O O . ALA D 3 18 ? 152.294 101.586 112.796 1.00 33.92 37 ALA B O 1
ATOM 5224 N N . GLY D 3 19 ? 152.000 99.464 113.475 1.00 36.25 38 GLY B N 1
ATOM 5225 C CA . GLY D 3 19 ? 151.035 99.872 114.470 1.00 36.25 38 GLY B CA 1
ATOM 5226 C C . GLY D 3 19 ? 150.998 99.015 115.714 1.00 36.25 38 GLY B C 1
ATOM 5227 O O . GLY D 3 19 ? 150.837 97.795 115.629 1.00 36.25 38 GLY B O 1
ATOM 5228 N N . SER D 3 20 ? 151.141 99.650 116.874 1.00 36.07 39 SER B N 1
ATOM 5229 C CA . SER D 3 20 ? 150.931 98.961 118.138 1.00 36.07 39 SER B CA 1
ATOM 5230 C C . SER D 3 20 ? 149.466 98.568 118.271 1.00 36.07 39 SER B C 1
ATOM 5231 O O . SER D 3 20 ? 148.572 99.300 117.838 1.00 36.07 39 SER B O 1
ATOM 5234 N N . SER D 3 21 ? 149.223 97.396 118.861 1.00 37.51 40 SER B N 1
ATOM 5235 C CA . SER D 3 21 ? 147.862 96.873 118.930 1.00 37.51 40 SER B CA 1
ATOM 5236 C C . SER D 3 21 ? 146.997 97.701 119.872 1.00 37.51 40 SER B C 1
ATOM 5237 O O . SER D 3 21 ? 145.971 98.256 119.461 1.00 37.51 40 SER B O 1
ATOM 5240 N N . ARG D 3 22 ? 147.405 97.813 121.134 1.00 36.08 41 ARG B N 1
ATOM 5241 C CA . ARG D 3 22 ? 146.630 98.544 122.127 1.00 36.08 41 ARG B CA 1
ATOM 5242 C C . ARG D 3 22 ? 147.545 98.899 123.286 1.00 36.08 41 ARG B C 1
ATOM 5243 O O . ARG D 3 22 ? 148.203 98.019 123.849 1.00 36.08 41 ARG B O 1
ATOM 5251 N N . LEU D 3 23 ? 147.582 100.179 123.637 1.00 32.12 42 LEU B N 1
ATOM 5252 C CA . LEU D 3 23 ? 148.397 100.680 124.737 1.00 32.12 42 LEU B CA 1
ATOM 5253 C C . LEU D 3 23 ? 147.456 101.092 125.861 1.00 32.12 42 LEU B C 1
ATOM 5254 O O . LEU D 3 23 ? 146.748 102.096 125.743 1.00 32.12 42 LEU B O 1
ATOM 5259 N N . LEU D 3 24 ? 147.443 100.318 126.942 1.00 31.53 43 LEU B N 1
ATOM 5260 C CA . LEU D 3 24 ? 146.515 100.519 128.046 1.00 31.53 43 LEU B CA 1
ATOM 5261 C C . LEU D 3 24 ? 147.287 100.838 129.317 1.00 31.53 43 LEU B C 1
ATOM 5262 O O . LEU D 3 24 ? 148.218 100.112 129.680 1.00 31.53 43 LEU B O 1
ATOM 5267 N N . THR D 3 25 ? 146.901 101.922 129.987 1.00 29.58 44 THR B N 1
ATOM 5268 C CA . THR D 3 25 ? 147.422 102.237 131.313 1.00 29.58 44 THR B CA 1
ATOM 5269 C C . THR D 3 25 ? 146.279 102.604 132.245 1.00 29.58 44 THR B C 1
ATOM 5270 O O . THR D 3 25 ? 145.468 103.476 131.926 1.00 29.58 44 THR B O 1
ATOM 5274 N N . VAL D 3 26 ? 146.228 101.948 133.400 1.00 28.38 45 VAL B N 1
ATOM 5275 C CA . VAL D 3 26 ? 145.263 102.243 134.452 1.00 28.38 45 VAL B CA 1
ATOM 5276 C C . VAL D 3 26 ? 146.034 102.756 135.657 1.00 28.38 45 VAL B C 1
ATOM 5277 O O . VAL D 3 26 ? 146.997 102.118 136.097 1.00 28.38 45 VAL B O 1
ATOM 5281 N N . GLY D 3 27 ? 145.621 103.902 136.188 1.00 26.78 46 GLY B N 1
ATOM 5282 C CA . GLY D 3 27 ? 146.325 104.420 137.348 1.00 26.78 46 GLY B CA 1
ATOM 5283 C C . GLY D 3 27 ? 145.554 105.535 138.013 1.00 26.78 46 GLY B C 1
ATOM 5284 O O . GLY D 3 27 ? 144.590 106.065 137.462 1.00 26.78 46 GLY B O 1
ATOM 5285 N N . ASN D 3 28 ? 146.001 105.888 139.210 1.00 28.66 47 ASN B N 1
ATOM 5286 C CA . ASN D 3 28 ? 145.361 106.964 139.959 1.00 28.66 47 ASN B CA 1
ATOM 5287 C C . ASN D 3 28 ? 145.606 108.299 139.262 1.00 28.66 47 ASN B C 1
ATOM 5288 O O . ASN D 3 28 ? 146.755 108.626 138.952 1.00 28.66 47 ASN B O 1
ATOM 5293 N N . PRO D 3 29 ? 144.566 109.092 138.998 1.00 26.54 48 PRO B N 1
ATOM 5294 C CA . PRO D 3 29 ? 144.747 110.331 138.232 1.00 26.54 48 PRO B CA 1
ATOM 5295 C C . PRO D 3 29 ? 145.372 111.479 139.010 1.00 26.54 48 PRO B C 1
ATOM 5296 O O . PRO D 3 29 ? 145.624 112.532 138.414 1.00 26.54 48 PRO B O 1
ATOM 5300 N N . TYR D 3 30 ? 145.632 111.323 140.307 1.00 28.02 49 TYR B N 1
ATOM 5301 C CA . TYR D 3 30 ? 146.127 112.424 141.121 1.00 28.02 49 TYR B CA 1
ATOM 5302 C C . TYR D 3 30 ? 147.524 112.206 141.677 1.00 28.02 49 TYR B C 1
ATOM 5303 O O . TYR D 3 30 ? 148.273 113.175 141.813 1.00 28.02 49 TYR B O 1
ATOM 5312 N N . PHE D 3 31 ? 147.899 110.972 142.001 1.00 30.83 50 PHE B N 1
ATOM 5313 C CA . PHE D 3 31 ? 149.219 110.714 142.556 1.00 30.83 50 PHE B CA 1
ATOM 5314 C C . PHE D 3 31 ? 149.594 109.266 142.297 1.00 30.83 50 PHE B C 1
ATOM 5315 O O . PHE D 3 31 ? 148.742 108.430 141.990 1.00 30.83 50 PHE B O 1
ATOM 5323 N N . ARG D 3 32 ? 150.885 108.982 142.422 1.00 36.92 51 ARG B N 1
ATOM 5324 C CA . ARG D 3 32 ? 151.359 107.608 142.399 1.00 36.92 51 ARG B CA 1
ATOM 5325 C C . ARG D 3 32 ? 151.099 106.964 143.752 1.00 36.92 51 ARG B C 1
ATOM 5326 O O . ARG D 3 32 ? 151.409 107.546 144.796 1.00 36.92 51 ARG B O 1
ATOM 5334 N N . VAL D 3 33 ? 150.522 105.767 143.736 1.00 40.46 52 VAL B N 1
ATOM 5335 C CA . VAL D 3 33 ? 150.229 105.037 144.966 1.00 40.46 52 VAL B CA 1
ATOM 5336 C C . VAL D 3 33 ? 151.367 104.060 145.234 1.00 40.46 52 VAL B C 1
ATOM 5337 O O . VAL D 3 33 ? 151.642 103.189 144.396 1.00 40.46 52 VAL B O 1
ATOM 5341 N N . PRO D 3 34 ? 152.074 104.189 146.367 1.00 47.07 53 PRO B N 1
ATOM 5342 C CA . PRO D 3 34 ? 153.153 103.244 146.691 1.00 47.07 53 PRO B CA 1
ATOM 5343 C C . PRO D 3 34 ? 152.678 101.808 146.858 1.00 47.07 53 PRO B C 1
ATOM 5344 O O . PRO D 3 34 ? 151.477 101.553 147.000 1.00 47.07 53 PRO B O 1
ATOM 5348 N N . ALA D 3 35 ? 153.618 100.868 146.835 1.00 54.45 54 ALA B N 1
ATOM 5349 C CA . ALA D 3 35 ? 153.291 99.463 147.014 1.00 54.45 54 ALA B CA 1
ATOM 5350 C C . ALA D 3 35 ? 152.775 99.208 148.428 1.00 54.45 54 ALA B C 1
ATOM 5351 O O . ALA D 3 35 ? 153.134 99.895 149.388 1.00 54.45 54 ALA B O 1
ATOM 5353 N N . GLY D 3 36 ? 151.921 98.205 148.544 1.00 58.81 55 GLY B N 1
ATOM 5354 C CA . GLY D 3 36 ? 151.230 97.905 149.779 1.00 58.81 55 GLY B CA 1
ATOM 5355 C C . GLY D 3 36 ? 149.789 98.378 149.727 1.00 58.81 55 GLY B C 1
ATOM 5356 O O . GLY D 3 36 ? 149.339 99.006 148.765 1.00 58.81 55 GLY B O 1
ATOM 5357 N N . GLY D 3 37 ? 149.065 98.076 150.802 1.00 61.17 56 GLY B N 1
ATOM 5358 C CA . GLY D 3 37 ? 147.642 98.365 150.839 1.00 61.17 56 GLY B CA 1
ATOM 5359 C C . GLY D 3 37 ? 146.837 97.573 149.835 1.00 61.17 56 GLY B C 1
ATOM 5360 O O . GLY D 3 37 ? 145.851 98.085 149.293 1.00 61.17 56 GLY B O 1
ATOM 5361 N N . GLY D 3 38 ? 147.234 96.331 149.569 1.00 59.48 57 GLY B N 1
ATOM 5362 C CA . GLY D 3 38 ? 146.572 95.498 148.590 1.00 59.48 57 GLY B CA 1
ATOM 5363 C C . GLY D 3 38 ? 147.131 95.579 147.188 1.00 59.48 57 GLY B C 1
ATOM 5364 O O . GLY D 3 38 ? 146.673 94.832 146.313 1.00 59.48 57 GLY B O 1
ATOM 5365 N N . ASN D 3 39 ? 148.099 96.456 146.942 1.00 58.56 58 ASN B N 1
ATOM 5366 C CA . ASN D 3 39 ? 148.745 96.569 145.642 1.00 58.56 58 ASN B CA 1
ATOM 5367 C C . ASN D 3 39 ? 150.146 95.979 145.737 1.00 58.56 58 ASN B C 1
ATOM 5368 O O . ASN D 3 39 ? 150.997 96.505 146.463 1.00 58.56 58 ASN B O 1
ATOM 5373 N N . LYS D 3 40 ? 150.381 94.885 145.009 1.00 61.09 59 LYS B N 1
ATOM 5374 C CA . LYS D 3 40 ? 151.708 94.277 145.003 1.00 61.09 59 LYS B CA 1
ATOM 5375 C C . LYS D 3 40 ? 152.704 95.135 144.229 1.00 61.09 59 LYS B C 1
ATOM 5376 O O . LYS D 3 40 ? 153.915 95.050 144.460 1.00 61.09 59 LYS B O 1
ATOM 5382 N N . GLN D 3 41 ? 152.212 95.966 143.313 1.00 56.84 60 GLN B N 1
ATOM 5383 C CA . GLN D 3 41 ? 153.032 96.894 142.556 1.00 56.84 60 GLN B CA 1
ATOM 5384 C C . GLN D 3 41 ? 152.438 98.292 142.657 1.00 56.84 60 GLN B C 1
ATOM 5385 O O . GLN D 3 41 ? 151.299 98.475 143.095 1.00 56.84 60 GLN B O 1
ATOM 5391 N N . ASP D 3 42 ? 153.226 99.282 142.249 1.00 48.18 61 ASP B N 1
ATOM 5392 C CA . ASP D 3 42 ? 152.799 100.668 142.351 1.00 48.18 61 ASP B CA 1
ATOM 5393 C C . ASP D 3 42 ? 151.695 100.974 141.342 1.00 48.18 61 ASP B C 1
ATOM 5394 O O . ASP D 3 42 ? 151.591 100.354 140.280 1.00 48.18 61 ASP B O 1
ATOM 5399 N N . ILE D 3 43 ? 150.863 101.945 141.693 1.00 39.16 62 ILE B N 1
ATOM 5400 C CA . ILE D 3 43 ? 149.816 102.453 140.812 1.00 39.16 62 ILE B CA 1
ATOM 5401 C C . ILE D 3 43 ? 150.311 103.772 140.229 1.00 39.16 62 ILE B C 1
ATOM 5402 O O . ILE D 3 43 ? 150.465 104.745 140.982 1.00 39.16 62 ILE B O 1
ATOM 5407 N N . PRO D 3 44 ? 150.584 103.849 138.929 1.00 33.26 63 PRO B N 1
ATOM 5408 C CA . PRO D 3 44 ? 151.165 105.068 138.360 1.00 33.26 63 PRO B CA 1
ATOM 5409 C C . PRO D 3 44 ? 150.175 106.221 138.349 1.00 33.26 63 PRO B C 1
ATOM 5410 O O . PRO D 3 44 ? 148.960 106.037 138.439 1.00 33.26 63 PRO B O 1
ATOM 5414 N N . LYS D 3 45 ? 150.714 107.433 138.243 1.00 30.17 64 LYS B N 1
ATOM 5415 C CA . LYS D 3 45 ? 149.862 108.600 138.035 1.00 30.17 64 LYS B CA 1
ATOM 5416 C C . LYS D 3 45 ? 149.504 108.630 136.558 1.00 30.17 64 LYS B C 1
ATOM 5417 O O . LYS D 3 45 ? 150.215 109.197 135.728 1.00 30.17 64 LYS B O 1
ATOM 5423 N N . VAL D 3 46 ? 148.399 107.979 136.223 1.00 27.27 65 VAL B N 1
ATOM 5424 C CA . VAL D 3 46 ? 147.883 107.972 134.863 1.00 27.27 65 VAL B CA 1
ATOM 5425 C C . VAL D 3 46 ? 146.759 108.994 134.790 1.00 27.27 65 VAL B C 1
ATOM 5426 O O . VAL D 3 46 ? 145.732 108.845 135.456 1.00 27.27 65 VAL B O 1
ATOM 5430 N N . SER D 3 47 ? 146.957 110.041 133.994 1.00 26.95 66 SER B N 1
ATOM 5431 C CA . SER D 3 47 ? 145.997 111.130 133.907 1.00 26.95 66 SER B CA 1
ATOM 5432 C C . SER D 3 47 ? 145.821 111.538 132.454 1.00 26.95 66 SER B C 1
ATOM 5433 O O . SER D 3 47 ? 146.706 111.327 131.621 1.00 26.95 66 SER B O 1
ATOM 5436 N N . ALA D 3 48 ? 144.654 112.109 132.152 1.00 27.11 67 ALA B N 1
ATOM 5437 C CA . ALA D 3 48 ? 144.422 112.661 130.824 1.00 27.11 67 ALA B CA 1
ATOM 5438 C C . ALA D 3 48 ? 145.128 113.990 130.625 1.00 27.11 67 ALA B C 1
ATOM 5439 O O . ALA D 3 48 ? 145.458 114.340 129.488 1.00 27.11 67 ALA B O 1
ATOM 5441 N N . TYR D 3 49 ? 145.370 114.733 131.700 1.00 27.83 68 TYR B N 1
ATOM 5442 C CA . TYR D 3 49 ? 146.042 116.028 131.621 1.00 27.83 68 TYR B CA 1
ATOM 5443 C C . TYR D 3 49 ? 147.550 115.859 131.750 1.00 27.83 68 TYR B C 1
ATOM 5444 O O . TYR D 3 49 ? 148.215 116.561 132.503 1.00 27.83 68 TYR B O 1
ATOM 5453 N N . GLN D 3 50 ? 148.096 114.929 130.974 1.00 26.80 69 GLN B N 1
ATOM 5454 C CA . GLN D 3 50 ? 149.453 114.453 131.163 1.00 26.80 69 GLN B CA 1
ATOM 5455 C C . GLN D 3 50 ? 150.044 114.149 129.794 1.00 26.80 69 GLN B C 1
ATOM 5456 O O . GLN D 3 50 ? 149.329 113.775 128.862 1.00 26.80 69 GLN B O 1
ATOM 5462 N N . TYR D 3 51 ? 151.356 114.323 129.670 1.00 29.11 70 TYR B N 1
ATOM 5463 C CA . TYR D 3 51 ? 152.019 114.133 128.387 1.00 29.11 70 TYR B CA 1
ATOM 5464 C C . TYR D 3 51 ? 152.225 112.650 128.126 1.00 29.11 70 TYR B C 1
ATOM 5465 O O . TYR D 3 51 ? 152.892 111.962 128.906 1.00 29.11 70 TYR B O 1
ATOM 5474 N N . ARG D 3 52 ? 151.653 112.159 127.032 1.00 28.86 71 ARG B N 1
ATOM 5475 C CA . ARG D 3 52 ? 151.905 110.800 126.565 1.00 28.86 71 ARG B CA 1
ATOM 5476 C C . ARG D 3 52 ? 152.938 110.915 125.451 1.00 28.86 71 ARG B C 1
ATOM 5477 O O . ARG D 3 52 ? 152.603 111.138 124.290 1.00 28.86 71 ARG B O 1
ATOM 5485 N N . VAL D 3 53 ? 154.208 110.801 125.815 1.00 29.68 72 VAL B N 1
ATOM 5486 C CA . VAL D 3 53 ? 155.300 110.895 124.857 1.00 29.68 72 VAL B CA 1
ATOM 5487 C C . VAL D 3 53 ? 155.747 109.471 124.560 1.00 29.68 72 VAL B C 1
ATOM 5488 O O . VAL D 3 53 ? 156.439 108.835 125.361 1.00 29.68 72 VAL B O 1
ATOM 5492 N N . PHE D 3 54 ? 155.329 108.967 123.405 1.00 29.76 73 PHE B N 1
ATOM 5493 C CA . PHE D 3 54 ? 155.696 107.638 122.950 1.00 29.76 73 PHE B CA 1
ATOM 5494 C C . PHE D 3 54 ? 156.995 107.727 122.163 1.00 29.76 73 PHE B C 1
ATOM 5495 O O . PHE D 3 54 ? 157.097 108.501 121.203 1.00 29.76 73 PHE B O 1
ATOM 5503 N N . ARG D 3 55 ? 157.983 106.942 122.580 1.00 34.39 74 ARG B N 1
ATOM 5504 C CA . ARG D 3 55 ? 159.206 106.739 121.811 1.00 34.39 74 ARG B CA 1
ATOM 5505 C C . ARG D 3 55 ? 158.989 105.501 120.954 1.00 34.39 74 ARG B C 1
ATOM 5506 O O . ARG D 3 55 ? 159.021 104.371 121.450 1.00 34.39 74 ARG B O 1
ATOM 5514 N N . VAL D 3 56 ? 158.729 105.720 119.672 1.00 33.67 75 VAL B N 1
ATOM 5515 C CA . VAL D 3 56 ? 158.498 104.647 118.717 1.00 33.67 75 VAL B CA 1
ATOM 5516 C C . VAL D 3 56 ? 159.851 104.180 118.204 1.00 33.67 75 VAL B C 1
ATOM 5517 O O . VAL D 3 56 ? 160.635 104.983 117.690 1.00 33.67 75 VAL B O 1
ATOM 5521 N N . GLN D 3 57 ? 160.128 102.889 118.338 1.00 38.12 76 GLN B N 1
ATOM 5522 C CA . GLN D 3 57 ? 161.377 102.321 117.856 1.00 38.12 76 GLN B CA 1
ATOM 5523 C C . GLN D 3 57 ? 161.137 101.634 116.521 1.00 38.12 76 GLN B C 1
ATOM 5524 O O . GLN D 3 57 ? 160.274 100.758 116.413 1.00 38.12 76 GLN B O 1
ATOM 5530 N N . LEU D 3 58 ? 161.897 102.037 115.512 1.00 37.60 77 LEU B N 1
ATOM 5531 C CA . LEU D 3 58 ? 161.807 101.454 114.190 1.00 37.60 77 LEU B CA 1
ATOM 5532 C C . LEU D 3 58 ? 163.017 100.570 113.925 1.00 37.60 77 LEU B C 1
ATOM 5533 O O . LEU D 3 58 ? 164.103 100.824 114.456 1.00 37.60 77 LEU B O 1
ATOM 5538 N N . PRO D 3 59 ? 162.862 99.513 113.135 1.00 40.56 78 PRO B N 1
ATOM 5539 C CA . PRO D 3 59 ? 164.022 98.693 112.782 1.00 40.56 78 PRO B CA 1
ATOM 5540 C C . PRO D 3 59 ? 164.969 99.444 111.862 1.00 40.56 78 PRO B C 1
ATOM 5541 O O . PRO D 3 59 ? 164.568 100.336 111.111 1.00 40.56 78 PRO B O 1
ATOM 5545 N N . ASP D 3 60 ? 166.240 99.083 111.946 1.00 46.68 79 ASP B N 1
ATOM 5546 C CA . ASP D 3 60 ? 167.258 99.710 111.115 1.00 46.68 79 ASP B CA 1
ATOM 5547 C C . ASP D 3 60 ? 167.069 99.217 109.686 1.00 46.68 79 ASP B C 1
ATOM 5548 O O . ASP D 3 60 ? 167.264 98.023 109.426 1.00 46.68 79 ASP B O 1
ATOM 5553 N N . PRO D 3 61 ? 166.715 100.087 108.732 1.00 46.05 80 PRO B N 1
ATOM 5554 C CA . PRO D 3 61 ? 166.395 99.608 107.377 1.00 46.05 80 PRO B CA 1
ATOM 5555 C C . PRO D 3 61 ? 167.591 99.082 106.605 1.00 46.05 80 PRO B C 1
ATOM 5556 O O . PRO D 3 61 ? 167.396 98.417 105.581 1.00 46.05 80 PRO B O 1
ATOM 5560 N N . ASN D 3 62 ? 168.811 99.339 107.066 1.00 49.29 81 ASN B N 1
ATOM 5561 C CA . ASN D 3 62 ? 170.001 98.817 106.412 1.00 49.29 81 ASN B CA 1
ATOM 5562 C C . ASN D 3 62 ? 170.262 97.352 106.735 1.00 49.29 81 ASN B C 1
ATOM 5563 O O . ASN D 3 62 ? 171.209 96.777 106.188 1.00 49.29 81 ASN B O 1
ATOM 5568 N N . LYS D 3 63 ? 169.458 96.738 107.605 1.00 52.33 82 LYS B N 1
ATOM 5569 C CA . LYS D 3 63 ? 169.754 95.405 108.115 1.00 52.33 82 LYS B CA 1
ATOM 5570 C C . LYS D 3 63 ? 168.703 94.362 107.764 1.00 52.33 82 LYS B C 1
ATOM 5571 O O . LYS D 3 63 ? 169.061 93.277 107.290 1.00 52.33 82 LYS B O 1
ATOM 5577 N N . PHE D 3 64 ? 167.419 94.636 107.982 1.00 53.49 83 PHE B N 1
ATOM 5578 C CA . PHE D 3 64 ? 166.445 93.561 107.851 1.00 53.49 83 PHE B CA 1
ATOM 5579 C C . PHE D 3 64 ? 166.037 93.391 106.387 1.00 53.49 83 PHE B C 1
ATOM 5580 O O . PHE D 3 64 ? 166.429 94.163 105.509 1.00 53.49 83 PHE B O 1
ATOM 5588 N N . GLY D 3 65 ? 165.242 92.353 106.134 1.00 58.38 84 GLY B N 1
ATOM 5589 C CA . GLY D 3 65 ? 164.913 91.996 104.768 1.00 58.38 84 GLY B CA 1
ATOM 5590 C C . GLY D 3 65 ? 163.944 92.968 104.123 1.00 58.38 84 GLY B C 1
ATOM 5591 O O . GLY D 3 65 ? 163.072 93.547 104.767 1.00 58.38 84 GLY B O 1
ATOM 5592 N N . LEU D 3 66 ? 164.093 93.123 102.813 1.00 61.39 85 LEU B N 1
ATOM 5593 C CA . LEU D 3 66 ? 163.319 94.042 101.999 1.00 61.39 85 LEU B CA 1
ATOM 5594 C C . LEU D 3 66 ? 162.732 93.292 100.813 1.00 61.39 85 LEU B C 1
ATOM 5595 O O . LEU D 3 66 ? 163.263 92.247 100.422 1.00 61.39 85 LEU B O 1
ATOM 5600 N N . PRO D 3 67 ? 161.614 93.771 100.248 1.00 63.03 86 PRO B N 1
ATOM 5601 C CA . PRO D 3 67 ? 161.042 93.087 99.073 1.00 63.03 86 PRO B CA 1
ATOM 5602 C C . PRO D 3 67 ? 161.963 93.059 97.866 1.00 63.03 86 PRO B C 1
ATOM 5603 O O . PRO D 3 67 ? 161.916 92.101 97.085 1.00 63.03 86 PRO B O 1
ATOM 5607 N N . ASP D 3 68 ? 162.797 94.080 97.687 1.00 69.96 87 ASP B N 1
ATOM 5608 C CA . ASP D 3 68 ? 163.805 94.093 96.635 1.00 69.96 87 ASP B CA 1
ATOM 5609 C C . ASP D 3 68 ? 165.106 94.608 97.230 1.00 69.96 87 ASP B C 1
ATOM 5610 O O . ASP D 3 68 ? 165.155 95.730 97.742 1.00 69.96 87 ASP B O 1
ATOM 5615 N N . THR D 3 69 ? 166.152 93.781 97.172 1.00 70.61 88 THR B N 1
ATOM 5616 C CA . THR D 3 69 ? 167.445 94.180 97.717 1.00 70.61 88 THR B CA 1
ATOM 5617 C C . THR D 3 69 ? 168.121 95.232 96.846 1.00 70.61 88 THR B C 1
ATOM 5618 O O . THR D 3 69 ? 168.838 96.098 97.361 1.00 70.61 88 THR B O 1
ATOM 5622 N N . SER D 3 70 ? 167.881 95.197 95.536 1.00 69.56 89 SER B N 1
ATOM 5623 C CA . SER D 3 70 ? 168.578 96.053 94.583 1.00 69.56 89 SER B CA 1
ATOM 5624 C C . SER D 3 70 ? 168.012 97.468 94.503 1.00 69.56 89 SER B C 1
ATOM 5625 O O . SER D 3 70 ? 168.356 98.196 93.566 1.00 69.56 89 SER B O 1
ATOM 5628 N N . ILE D 3 71 ? 167.159 97.879 95.443 1.00 66.95 90 ILE B N 1
ATOM 5629 C CA . ILE D 3 71 ? 166.660 99.250 95.428 1.00 66.95 90 ILE B CA 1
ATOM 5630 C C . ILE D 3 71 ? 167.688 100.241 95.958 1.00 66.95 90 ILE B C 1
ATOM 5631 O O . ILE D 3 71 ? 167.530 101.451 95.754 1.00 66.95 90 ILE B O 1
ATOM 5636 N N . TYR D 3 72 ? 168.735 99.768 96.632 1.00 64.83 91 TYR B N 1
ATOM 5637 C CA . TYR D 3 72 ? 169.765 100.649 97.157 1.00 64.83 91 TYR B CA 1
ATOM 5638 C C . TYR D 3 72 ? 171.113 99.967 96.986 1.00 64.83 91 TYR B C 1
ATOM 5639 O O . TYR D 3 72 ? 171.203 98.743 96.871 1.00 64.83 91 TYR B O 1
ATOM 5648 N N . ASN D 3 73 ? 172.166 100.775 96.977 1.00 64.03 92 ASN B N 1
ATOM 5649 C CA . ASN D 3 73 ? 173.527 100.257 96.924 1.00 64.03 92 ASN B CA 1
ATOM 5650 C C . ASN D 3 73 ? 174.168 100.402 98.296 1.00 64.03 92 ASN B C 1
ATOM 5651 O O . ASN D 3 73 ? 174.408 101.536 98.737 1.00 64.03 92 ASN B O 1
ATOM 5656 N N . PRO D 3 74 ? 174.441 99.306 99.013 1.00 63.35 93 PRO B N 1
ATOM 5657 C CA . PRO D 3 74 ? 175.074 99.430 100.340 1.00 63.35 93 PRO B CA 1
ATOM 5658 C C . PRO D 3 74 ? 176.458 100.055 100.309 1.00 63.35 93 PRO B C 1
ATOM 5659 O O . PRO D 3 74 ? 176.914 100.567 101.341 1.00 63.35 93 PRO B O 1
ATOM 5663 N N . GLU D 3 75 ? 177.141 100.023 99.163 1.00 65.28 94 GLU B N 1
ATOM 5664 C CA . GLU D 3 75 ? 178.466 100.622 99.059 1.00 65.28 94 GLU B CA 1
ATOM 5665 C C . GLU D 3 75 ? 178.403 102.143 99.134 1.00 65.28 94 GLU B C 1
ATOM 5666 O O . GLU D 3 75 ? 179.283 102.775 99.731 1.00 65.28 94 GLU B O 1
ATOM 5672 N N . THR D 3 76 ? 177.375 102.752 98.535 1.00 60.87 95 THR B N 1
ATOM 5673 C CA . THR D 3 76 ? 177.313 104.205 98.424 1.00 60.87 95 THR B CA 1
ATOM 5674 C C . THR D 3 76 ? 175.996 104.807 98.904 1.00 60.87 95 THR B C 1
ATOM 5675 O O . THR D 3 76 ? 175.753 105.993 98.655 1.00 60.87 95 THR B O 1
ATOM 5679 N N . GLN D 3 77 ? 175.142 104.042 99.583 1.00 56.03 96 GLN B N 1
ATOM 5680 C CA . GLN D 3 77 ? 173.864 104.569 100.040 1.00 56.03 96 GLN B CA 1
ATOM 5681 C C . GLN D 3 77 ? 173.510 103.995 101.405 1.00 56.03 96 GLN B C 1
ATOM 5682 O O . GLN D 3 77 ? 174.025 102.955 101.823 1.00 56.03 96 GLN B O 1
ATOM 5688 N N . ARG D 3 78 ? 172.620 104.703 102.099 1.00 49.11 97 ARG B N 1
ATOM 5689 C CA . ARG D 3 78 ? 172.056 104.260 103.365 1.00 49.11 97 ARG B CA 1
ATOM 5690 C C . ARG D 3 78 ? 170.564 104.560 103.362 1.00 49.11 97 ARG B C 1
ATOM 5691 O O . ARG D 3 78 ? 170.082 105.392 102.592 1.00 49.11 97 ARG B O 1
ATOM 5699 N N . LEU D 3 79 ? 169.832 103.868 104.229 1.00 45.88 98 LEU B N 1
ATOM 5700 C CA . LEU D 3 79 ? 168.382 103.978 104.274 1.00 45.88 98 LEU B CA 1
ATOM 5701 C C . LEU D 3 79 ? 167.917 104.648 105.561 1.00 45.88 98 LEU B C 1
ATOM 5702 O O . LEU D 3 79 ? 168.605 104.635 106.585 1.00 45.88 98 LEU B O 1
ATOM 5707 N N . VAL D 3 80 ? 166.722 105.233 105.489 1.00 40.55 99 VAL B N 1
ATOM 5708 C CA . VAL D 3 80 ? 166.112 105.917 106.621 1.00 40.55 99 VAL B CA 1
ATOM 5709 C C . VAL D 3 80 ? 164.600 105.879 106.424 1.00 40.55 99 VAL B C 1
ATOM 5710 O O . VAL D 3 80 ? 164.108 105.756 105.300 1.00 40.55 99 VAL B O 1
ATOM 5714 N N . TRP D 3 81 ? 163.861 105.938 107.530 1.00 37.91 100 TRP B N 1
ATOM 5715 C CA . TRP D 3 81 ? 162.406 105.965 107.479 1.00 37.91 100 TRP B CA 1
ATOM 5716 C C . TRP D 3 81 ? 161.897 107.398 107.477 1.00 37.91 100 TRP B C 1
ATOM 5717 O O . TRP D 3 81 ? 162.451 108.269 108.152 1.00 37.91 100 TRP B O 1
ATOM 5728 N N . ALA D 3 82 ? 160.834 107.635 106.715 1.00 35.54 101 ALA B N 1
ATOM 5729 C CA . ALA D 3 82 ? 160.124 108.904 106.741 1.00 35.54 101 ALA B CA 1
ATOM 5730 C C . ALA D 3 82 ? 158.658 108.630 107.029 1.00 35.54 101 ALA B C 1
ATOM 5731 O O . ALA D 3 82 ? 158.045 107.779 106.378 1.00 35.54 101 ALA B O 1
ATOM 5733 N N . CYS D 3 83 ? 158.102 109.346 108.002 1.00 35.80 102 CYS B N 1
ATOM 5734 C CA . CYS D 3 83 ? 156.711 109.155 108.398 1.00 35.80 102 CYS B CA 1
ATOM 5735 C C . CYS D 3 83 ? 155.809 109.767 107.333 1.00 35.80 102 CYS B C 1
ATOM 5736 O O . CYS D 3 83 ? 155.766 110.991 107.174 1.00 35.80 102 CYS B O 1
ATOM 5739 N N . ALA D 3 84 ? 155.094 108.918 106.596 1.00 35.11 103 ALA B N 1
ATOM 5740 C CA . ALA D 3 84 ? 154.191 109.386 105.555 1.00 35.11 103 ALA B CA 1
ATOM 5741 C C . ALA D 3 84 ? 152.766 109.583 106.048 1.00 35.11 103 ALA B C 1
ATOM 5742 O O . ALA D 3 84 ? 151.992 110.290 105.395 1.00 35.11 103 ALA B O 1
ATOM 5744 N N . GLY D 3 85 ? 152.401 108.973 107.171 1.00 34.07 104 GLY B N 1
ATOM 5745 C CA . GLY D 3 85 ? 151.064 109.138 107.708 1.00 34.07 104 GLY B CA 1
ATOM 5746 C C . GLY D 3 85 ? 150.990 108.668 109.139 1.00 34.07 104 GLY B C 1
ATOM 5747 O O . GLY D 3 85 ? 151.748 107.792 109.560 1.00 34.07 104 GLY B O 1
ATOM 5748 N N . VAL D 3 86 ? 150.047 109.238 109.886 1.00 32.08 105 VAL B N 1
ATOM 5749 C CA . VAL D 3 86 ? 149.885 108.941 111.303 1.00 32.08 105 VAL B CA 1
ATOM 5750 C C . VAL D 3 86 ? 148.399 108.848 111.630 1.00 32.08 105 VAL B C 1
ATOM 5751 O O . VAL D 3 86 ? 147.554 109.470 110.979 1.00 32.08 105 VAL B O 1
ATOM 5755 N N . GLU D 3 87 ? 148.080 108.012 112.616 1.00 32.49 106 GLU B N 1
ATOM 5756 C CA . GLU D 3 87 ? 146.749 107.981 113.210 1.00 32.49 106 GLU B CA 1
ATOM 5757 C C . GLU D 3 87 ? 146.922 107.604 114.674 1.00 32.49 106 GLU B C 1
ATOM 5758 O O . GLU D 3 87 ? 147.355 106.489 114.988 1.00 32.49 106 GLU B O 1
ATOM 5764 N N . ILE D 3 88 ? 146.604 108.536 115.563 1.00 32.01 107 ILE B N 1
ATOM 5765 C CA . ILE D 3 88 ? 146.631 108.290 117.000 1.00 32.01 107 ILE B CA 1
ATOM 5766 C C . ILE D 3 88 ? 145.191 107.982 117.390 1.00 32.01 107 ILE B C 1
ATOM 5767 O O . ILE D 3 88 ? 144.413 108.875 117.729 1.00 32.01 107 ILE B O 1
ATOM 5772 N N . GLY D 3 89 ? 144.823 106.706 117.333 1.00 31.08 108 GLY B N 1
ATOM 5773 C CA . GLY D 3 89 ? 143.491 106.327 117.740 1.00 31.08 108 GLY B CA 1
ATOM 5774 C C . GLY D 3 89 ? 143.381 106.304 119.246 1.00 31.08 108 GLY B C 1
ATOM 5775 O O . GLY D 3 89 ? 143.897 105.402 119.906 1.00 31.08 108 GLY B O 1
ATOM 5776 N N . ARG D 3 90 ? 142.721 107.309 119.797 1.00 30.23 109 ARG B N 1
ATOM 5777 C CA . ARG D 3 90 ? 142.475 107.408 121.229 1.00 30.23 109 ARG B CA 1
ATOM 5778 C C . ARG D 3 90 ? 141.076 106.851 121.471 1.00 30.23 109 ARG B C 1
ATOM 5779 O O . ARG D 3 90 ? 140.074 107.517 121.203 1.00 30.23 109 ARG B O 1
ATOM 5787 N N . GLY D 3 91 ? 141.014 105.619 121.973 1.00 30.64 110 GLY B N 1
ATOM 5788 C CA . GLY D 3 91 ? 139.816 104.808 121.925 1.00 30.64 110 GLY B CA 1
ATOM 5789 C C . GLY D 3 91 ? 138.907 104.811 123.132 1.00 30.64 110 GLY B C 1
ATOM 5790 O O . GLY D 3 91 ? 137.910 104.083 123.131 1.00 30.64 110 GLY B O 1
ATOM 5791 N N . GLN D 3 92 ? 139.206 105.590 124.165 1.00 29.10 111 GLN B N 1
ATOM 5792 C CA . GLN D 3 92 ? 138.335 105.644 125.326 1.00 29.10 111 GLN B CA 1
ATOM 5793 C C . GLN D 3 92 ? 137.063 106.427 124.999 1.00 29.10 111 GLN B C 1
ATOM 5794 O O . GLN D 3 92 ? 137.009 107.149 124.001 1.00 29.10 111 GLN B O 1
ATOM 5800 N N . PRO D 3 93 ? 136.003 106.256 125.789 1.00 27.72 112 PRO B N 1
ATOM 5801 C CA . PRO D 3 93 ? 134.847 107.148 125.657 1.00 27.72 112 PRO B CA 1
ATOM 5802 C C . PRO D 3 93 ? 135.207 108.582 126.008 1.00 27.72 112 PRO B C 1
ATOM 5803 O O . PRO D 3 93 ? 136.025 108.843 126.893 1.00 27.72 112 PRO B O 1
ATOM 5807 N N . LEU D 3 94 ? 134.585 109.517 125.293 1.00 26.96 113 LEU B N 1
ATOM 5808 C CA . LEU D 3 94 ? 134.761 110.930 125.601 1.00 26.96 113 LEU B CA 1
ATOM 5809 C C . LEU D 3 94 ? 134.103 111.251 126.934 1.00 26.96 113 LEU B C 1
ATOM 5810 O O . LEU D 3 94 ? 132.986 110.804 127.210 1.00 26.96 113 LEU B O 1
ATOM 5815 N N . GLY D 3 95 ? 134.791 112.026 127.762 1.00 24.99 114 GLY B N 1
ATOM 5816 C CA . GLY D 3 95 ? 134.248 112.323 129.073 1.00 24.99 114 GLY B CA 1
ATOM 5817 C C . GLY D 3 95 ? 134.983 113.458 129.742 1.00 24.99 114 GLY B C 1
ATOM 5818 O O . GLY D 3 95 ? 136.051 113.891 129.301 1.00 24.99 114 GLY B O 1
ATOM 5819 N N . VAL D 3 96 ? 134.383 113.935 130.827 1.00 26.02 115 VAL B N 1
ATOM 5820 C CA . VAL D 3 96 ? 134.950 114.992 131.651 1.00 26.02 115 VAL B CA 1
ATOM 5821 C C . VAL D 3 96 ? 135.375 114.389 132.979 1.00 26.02 115 VAL B C 1
ATOM 5822 O O . VAL D 3 96 ? 134.815 113.389 133.441 1.00 26.02 115 VAL B O 1
ATOM 5826 N N . GLY D 3 97 ? 136.383 114.999 133.588 1.00 27.44 116 GLY B N 1
ATOM 5827 C CA . GLY D 3 97 ? 136.868 114.542 134.875 1.00 27.44 116 GLY B CA 1
ATOM 5828 C C . GLY D 3 97 ? 137.433 115.703 135.657 1.00 27.44 116 GLY B C 1
ATOM 5829 O O . GLY D 3 97 ? 137.828 116.729 135.093 1.00 27.44 116 GLY B O 1
ATOM 5830 N N . LEU D 3 98 ? 137.473 115.527 136.971 1.00 28.07 117 LEU B N 1
ATOM 5831 C CA . LEU D 3 98 ? 137.846 116.596 137.881 1.00 28.07 117 LEU B CA 1
ATOM 5832 C C . LEU D 3 98 ? 139.128 116.252 138.615 1.00 28.07 117 LEU B C 1
ATOM 5833 O O . LEU D 3 98 ? 139.326 115.115 139.052 1.00 28.07 117 LEU B O 1
ATOM 5838 N N . SER D 3 99 ? 139.993 117.249 138.741 1.00 28.64 118 SER B N 1
ATOM 5839 C CA . SER D 3 99 ? 141.120 117.210 139.653 1.00 28.64 118 SER B CA 1
ATOM 5840 C C . SER D 3 99 ? 140.878 118.244 140.738 1.00 28.64 118 SER B C 1
ATOM 5841 O O . SER D 3 99 ? 140.401 119.345 140.459 1.00 28.64 118 SER B O 1
ATOM 5844 N N . GLY D 3 100 ? 141.178 117.887 141.980 1.00 28.45 119 GLY B N 1
ATOM 5845 C CA . GLY D 3 100 ? 140.885 118.797 143.065 1.00 28.45 119 GLY B CA 1
ATOM 5846 C C . GLY D 3 100 ? 141.871 118.657 144.198 1.00 28.45 119 GLY B C 1
ATOM 5847 O O . GLY D 3 100 ? 142.681 117.731 144.245 1.00 28.45 119 GLY B O 1
ATOM 5848 N N . HIS D 3 101 ? 141.785 119.609 145.118 1.00 29.15 120 HIS B N 1
ATOM 5849 C CA . HIS D 3 101 ? 142.572 119.551 146.325 1.00 29.15 120 HIS B CA 1
ATOM 5850 C C . HIS D 3 101 ? 141.656 119.467 147.539 1.00 29.15 120 HIS B C 1
ATOM 5851 O O . HIS D 3 101 ? 140.642 120.177 147.605 1.00 29.15 120 HIS B O 1
ATOM 5858 N N . PRO D 3 102 ? 141.956 118.571 148.484 1.00 30.65 121 PRO B N 1
ATOM 5859 C CA . PRO D 3 102 ? 141.219 118.573 149.755 1.00 30.65 121 PRO B CA 1
ATOM 5860 C C . PRO D 3 102 ? 141.387 119.863 150.528 1.00 30.65 121 PRO B C 1
ATOM 5861 O O . PRO D 3 102 ? 140.458 120.288 151.220 1.00 30.65 121 PRO B O 1
ATOM 5865 N N . PHE D 3 103 ? 142.546 120.502 150.434 1.00 31.97 122 PHE B N 1
ATOM 5866 C CA . PHE D 3 103 ? 142.786 121.808 151.033 1.00 31.97 122 PHE B CA 1
ATOM 5867 C C . PHE D 3 103 ? 143.159 122.738 149.891 1.00 31.97 122 PHE B C 1
ATOM 5868 O O . PHE D 3 103 ? 144.338 122.928 149.592 1.00 31.97 122 PHE B O 1
ATOM 5876 N N . TYR D 3 104 ? 142.152 123.309 149.246 1.00 31.49 123 TYR B N 1
ATOM 5877 C CA . TYR D 3 104 ? 142.376 124.236 148.149 1.00 31.49 123 TYR B CA 1
ATOM 5878 C C . TYR D 3 104 ? 142.476 125.640 148.726 1.00 31.49 123 TYR B C 1
ATOM 5879 O O . TYR D 3 104 ? 141.560 126.095 149.419 1.00 31.49 123 TYR B O 1
ATOM 5888 N N . ASN D 3 105 ? 143.583 126.326 148.443 1.00 33.59 124 ASN B N 1
ATOM 5889 C CA . ASN D 3 105 ? 143.814 127.656 149.002 1.00 33.59 124 ASN B CA 1
ATOM 5890 C C . ASN D 3 105 ? 143.000 128.684 148.219 1.00 33.59 124 ASN B C 1
ATOM 5891 O O . ASN D 3 105 ? 143.508 129.452 147.400 1.00 33.59 124 ASN B O 1
ATOM 5896 N N . LYS D 3 106 ? 141.698 128.680 148.485 1.00 33.60 125 LYS B N 1
ATOM 5897 C CA . LYS D 3 106 ? 140.807 129.741 148.049 1.00 33.60 125 LYS B CA 1
ATOM 5898 C C . LYS D 3 106 ? 140.215 130.393 149.289 1.00 33.60 125 LYS B C 1
ATOM 5899 O O . LYS D 3 106 ? 139.769 129.702 150.211 1.00 33.60 125 LYS B O 1
ATOM 5905 N N . LEU D 3 107 ? 140.266 131.723 149.334 1.00 35.75 126 LEU B N 1
ATOM 5906 C CA . LEU D 3 107 ? 139.764 132.444 150.496 1.00 35.75 126 LEU B CA 1
ATOM 5907 C C . LEU D 3 107 ? 138.243 132.487 150.487 1.00 35.75 126 LEU B C 1
ATOM 5908 O O . LEU D 3 107 ? 137.589 132.000 151.415 1.00 35.75 126 LEU B O 1
ATOM 5913 N N . ASP D 3 108 ? 137.668 133.049 149.430 1.00 38.14 127 ASP B N 1
ATOM 5914 C CA . ASP D 3 108 ? 136.224 133.160 149.293 1.00 38.14 127 ASP B CA 1
ATOM 5915 C C . ASP D 3 108 ? 135.901 133.397 147.824 1.00 38.14 127 ASP B C 1
ATOM 5916 O O . ASP D 3 108 ? 136.794 133.574 146.992 1.00 38.14 127 ASP B O 1
ATOM 5921 N N . ASP D 3 109 ? 134.609 133.404 147.512 1.00 37.73 128 ASP B N 1
ATOM 5922 C CA . ASP D 3 109 ? 134.145 133.647 146.151 1.00 37.73 128 ASP B CA 1
ATOM 5923 C C . ASP D 3 109 ? 134.104 135.149 145.905 1.00 37.73 128 ASP B C 1
ATOM 5924 O O . ASP D 3 109 ? 133.275 135.858 146.483 1.00 37.73 128 ASP B O 1
ATOM 5929 N N . THR D 3 110 ? 134.996 135.635 145.047 1.00 33.02 129 THR B N 1
ATOM 5930 C CA . THR D 3 110 ? 135.027 137.039 144.665 1.00 33.02 129 THR B CA 1
ATOM 5931 C C . THR D 3 110 ? 134.157 137.327 143.452 1.00 33.02 129 THR B C 1
ATOM 5932 O O . THR D 3 110 ? 134.160 138.457 142.955 1.00 33.02 129 THR B O 1
ATOM 5936 N N . GLU D 3 111 ? 133.416 136.334 142.966 1.00 34.46 130 GLU B N 1
ATOM 5937 C CA . GLU D 3 111 ? 132.613 136.520 141.765 1.00 34.46 130 GLU B CA 1
ATOM 5938 C C . GLU D 3 111 ? 131.348 137.318 142.058 1.00 34.46 130 GLU B C 1
ATOM 5939 O O . GLU D 3 111 ? 131.166 138.423 141.538 1.00 34.46 130 GLU B O 1
ATOM 5945 N N . SER D 3 112 ? 130.464 136.778 142.895 1.00 39.64 131 SER B N 1
ATOM 5946 C CA . SER D 3 112 ? 129.155 137.381 143.120 1.00 39.64 131 SER B CA 1
ATOM 5947 C C . SER D 3 112 ? 128.891 137.738 144.574 1.00 39.64 131 SER B C 1
ATOM 5948 O O . SER D 3 112 ? 128.426 138.849 144.856 1.00 39.64 131 SER B O 1
ATOM 5951 N N . SER D 3 113 ? 129.168 136.829 145.505 1.00 46.31 132 SER B N 1
ATOM 5952 C CA . SER D 3 113 ? 128.664 136.943 146.867 1.00 46.31 132 SER B CA 1
ATOM 5953 C C . SER D 3 113 ? 129.389 138.024 147.661 1.00 46.31 132 SER B C 1
ATOM 5954 O O . SER D 3 113 ? 130.557 138.336 147.413 1.00 46.31 132 SER B O 1
ATOM 5957 N N . HIS D 3 114 ? 128.671 138.597 148.631 1.00 50.52 133 HIS B N 1
ATOM 5958 C CA . HIS D 3 114 ? 129.233 139.553 149.587 1.00 50.52 133 HIS B CA 1
ATOM 5959 C C . HIS D 3 114 ? 129.997 138.758 150.641 1.00 50.52 133 HIS B C 1
ATOM 5960 O O . HIS D 3 114 ? 129.557 138.578 151.779 1.00 50.52 133 HIS B O 1
ATOM 5967 N N . ALA D 3 115 ? 131.174 138.272 150.250 1.00 51.19 134 ALA B N 1
ATOM 5968 C CA . ALA D 3 115 ? 131.851 137.258 151.057 1.00 51.19 134 ALA B CA 1
ATOM 5969 C C . ALA D 3 115 ? 132.624 137.869 152.223 1.00 51.19 134 ALA B C 1
ATOM 5970 O O . ALA D 3 115 ? 132.272 137.662 153.388 1.00 51.19 134 ALA B O 1
ATOM 5972 N N . ALA D 3 116 ? 133.661 138.649 151.921 1.00 50.77 135 ALA B N 1
ATOM 5973 C CA . ALA D 3 116 ? 134.535 139.218 152.941 1.00 50.77 135 ALA B CA 1
ATOM 5974 C C . ALA D 3 116 ? 135.403 140.291 152.306 1.00 50.77 135 ALA B C 1
ATOM 5975 O O . ALA D 3 116 ? 135.740 140.213 151.121 1.00 50.77 135 ALA B O 1
ATOM 5977 N N . THR D 3 117 ? 135.763 141.286 153.111 1.00 49.76 136 THR B N 1
ATOM 5978 C CA . THR D 3 117 ? 136.659 142.356 152.686 1.00 49.76 136 THR B CA 1
ATOM 5979 C C . THR D 3 117 ? 137.634 142.630 153.838 1.00 49.76 136 THR B C 1
ATOM 5980 O O . THR D 3 117 ? 137.656 143.701 154.447 1.00 49.76 136 THR B O 1
ATOM 5984 N N . SER D 3 118 ? 138.396 141.603 154.210 1.00 53.86 137 SER B N 1
ATOM 5985 C CA . SER D 3 118 ? 139.342 141.713 155.312 1.00 53.86 137 SER B CA 1
ATOM 5986 C C . SER D 3 118 ? 140.426 140.657 155.166 1.00 53.86 137 SER B C 1
ATOM 5987 O O . SER D 3 118 ? 140.289 139.693 154.409 1.00 53.86 137 SER B O 1
ATOM 5990 N N . ASN D 3 119 ? 141.513 140.860 155.906 1.00 54.33 138 ASN B N 1
ATOM 5991 C CA . ASN D 3 119 ? 142.534 139.831 156.036 1.00 54.33 138 ASN B CA 1
ATOM 5992 C C . ASN D 3 119 ? 142.035 138.726 156.959 1.00 54.33 138 ASN B C 1
ATOM 5993 O O . ASN D 3 119 ? 141.534 138.998 158.055 1.00 54.33 138 ASN B O 1
ATOM 5998 N N . VAL D 3 120 ? 142.172 137.479 156.517 1.00 52.75 139 VAL B N 1
ATOM 5999 C CA . VAL D 3 120 ? 141.722 136.315 157.270 1.00 52.75 139 VAL B CA 1
ATOM 6000 C C . VAL D 3 120 ? 142.943 135.494 157.656 1.00 52.75 139 VAL B C 1
ATOM 6001 O O . VAL D 3 120 ? 143.767 135.157 156.798 1.00 52.75 139 VAL B O 1
ATOM 6005 N N . SER D 3 121 ? 143.059 135.177 158.947 1.00 51.87 140 SER B N 1
ATOM 6006 C CA . SER D 3 121 ? 144.198 134.428 159.458 1.00 51.87 140 SER B CA 1
ATOM 6007 C C . SER D 3 121 ? 143.879 132.973 159.770 1.00 51.87 140 SER B C 1
ATOM 6008 O O . SER D 3 121 ? 144.807 132.163 159.875 1.00 51.87 140 SER B O 1
ATOM 6011 N N . GLU D 3 122 ? 142.606 132.622 159.924 1.00 49.77 141 GLU B N 1
ATOM 6012 C CA . GLU D 3 122 ? 142.235 131.251 160.229 1.00 49.77 141 GLU B CA 1
ATOM 6013 C C . GLU D 3 122 ? 142.280 130.390 158.968 1.00 49.77 141 GLU B C 1
ATOM 6014 O O . GLU D 3 122 ? 142.368 130.886 157.842 1.00 49.77 141 GLU B O 1
ATOM 6020 N N . ASP D 3 123 ? 142.219 129.078 159.173 1.00 42.12 142 ASP B N 1
ATOM 6021 C CA . ASP D 3 123 ? 142.267 128.123 158.073 1.00 42.12 142 ASP B CA 1
ATOM 6022 C C . ASP D 3 123 ? 140.888 128.016 157.433 1.00 42.12 142 ASP B C 1
ATOM 6023 O O . ASP D 3 123 ? 139.928 127.588 158.082 1.00 42.12 142 ASP B O 1
ATOM 6028 N N . VAL D 3 124 ? 140.790 128.405 156.164 1.00 39.79 143 VAL B N 1
ATOM 6029 C CA . VAL D 3 124 ? 139.540 128.354 155.420 1.00 39.79 143 VAL B CA 1
ATOM 6030 C C . VAL D 3 124 ? 139.690 127.551 154.130 1.00 39.79 143 VAL B C 1
ATOM 6031 O O . VAL D 3 124 ? 138.945 127.760 153.179 1.00 39.79 143 VAL B O 1
ATOM 6035 N N . ARG D 3 125 ? 140.656 126.637 154.088 1.00 35.55 144 ARG B N 1
ATOM 6036 C CA . ARG D 3 125 ? 140.841 125.788 152.919 1.00 35.55 144 ARG B CA 1
ATOM 6037 C C . ARG D 3 125 ? 139.699 124.785 152.817 1.00 35.55 144 ARG B C 1
ATOM 6038 O O . ARG D 3 125 ? 139.351 124.123 153.799 1.00 35.55 144 ARG B O 1
ATOM 6046 N N . ASP D 3 126 ? 139.116 124.672 151.626 1.00 35.40 145 ASP B N 1
ATOM 6047 C CA . ASP D 3 126 ? 137.971 123.806 151.394 1.00 35.40 145 ASP B CA 1
ATOM 6048 C C . ASP D 3 126 ? 138.302 122.762 150.337 1.00 35.40 145 ASP B C 1
ATOM 6049 O O . ASP D 3 126 ? 139.168 122.969 149.484 1.00 35.40 145 ASP B O 1
ATOM 6054 N N . ASN D 3 127 ? 137.598 121.635 150.409 1.00 31.85 146 ASN B N 1
ATOM 6055 C CA . ASN D 3 127 ? 137.744 120.551 149.441 1.00 31.85 146 ASN B CA 1
ATOM 6056 C C . ASN D 3 127 ? 137.131 120.999 148.124 1.00 31.85 146 ASN B C 1
ATOM 6057 O O . ASN D 3 127 ? 135.912 120.969 147.950 1.00 31.85 146 ASN B O 1
ATOM 6062 N N . VAL D 3 128 ? 137.975 121.421 147.186 1.00 29.22 147 VAL B N 1
ATOM 6063 C CA . VAL D 3 128 ? 137.516 122.049 145.953 1.00 29.22 147 VAL B CA 1
ATOM 6064 C C . VAL D 3 128 ? 138.084 121.284 144.768 1.00 29.22 147 VAL B C 1
ATOM 6065 O O . VAL D 3 128 ? 139.295 121.042 144.701 1.00 29.22 147 VAL B O 1
ATOM 6069 N N . SER D 3 129 ? 137.209 120.905 143.839 1.00 28.71 148 SER B N 1
ATOM 6070 C CA . SER D 3 129 ? 137.596 120.242 142.604 1.00 28.71 148 SER B CA 1
ATOM 6071 C C . SER D 3 129 ? 137.257 121.128 141.420 1.00 28.71 148 SER B C 1
ATOM 6072 O O . SER D 3 129 ? 136.262 121.857 141.441 1.00 28.71 148 SER B O 1
ATOM 6075 N N . VAL D 3 130 ? 138.102 121.073 140.392 1.00 28.53 149 VAL B N 1
ATOM 6076 C CA . VAL D 3 130 ? 137.906 121.815 139.160 1.00 28.53 149 VAL B CA 1
ATOM 6077 C C . VAL D 3 130 ? 138.097 120.853 137.997 1.00 28.53 149 VAL B C 1
ATOM 6078 O O . VAL D 3 130 ? 138.755 119.817 138.115 1.00 28.53 149 VAL B O 1
ATOM 6082 N N . ASP D 3 131 ? 137.491 121.198 136.869 1.00 29.90 150 ASP B N 1
ATOM 6083 C CA . ASP D 3 131 ? 137.941 120.639 135.608 1.00 29.90 150 ASP B CA 1
ATOM 6084 C C . ASP D 3 131 ? 139.096 121.491 135.092 1.00 29.90 150 ASP B C 1
ATOM 6085 O O . ASP D 3 131 ? 139.509 122.467 135.722 1.00 29.90 150 ASP B O 1
ATOM 6090 N N . TYR D 3 132 ? 139.652 121.117 133.954 1.00 28.77 151 TYR B N 1
ATOM 6091 C CA . TYR D 3 132 ? 140.809 121.823 133.428 1.00 28.77 151 TYR B CA 1
ATOM 6092 C C . TYR D 3 132 ? 140.497 122.367 132.042 1.00 28.77 151 TYR B C 1
ATOM 6093 O O . TYR D 3 132 ? 139.369 122.280 131.554 1.00 28.77 151 TYR B O 1
ATOM 6102 N N . LYS D 3 133 ? 141.516 122.941 131.409 1.00 28.00 152 LYS B N 1
ATOM 6103 C CA . LYS D 3 133 ? 141.364 123.373 130.029 1.00 28.00 152 LYS B CA 1
ATOM 6104 C C . LYS D 3 133 ? 141.333 122.157 129.116 1.00 28.00 152 LYS B C 1
ATOM 6105 O O . LYS D 3 133 ? 142.168 121.254 129.228 1.00 28.00 152 LYS B O 1
ATOM 6111 N N . GLN D 3 134 ? 140.348 122.121 128.230 1.00 27.87 153 GLN B N 1
ATOM 6112 C CA . GLN D 3 134 ? 140.184 121.012 127.300 1.00 27.87 153 GLN B CA 1
ATOM 6113 C C . GLN D 3 134 ? 141.139 121.261 126.142 1.00 27.87 153 GLN B C 1
ATOM 6114 O O . GLN D 3 134 ? 140.902 122.129 125.300 1.00 27.87 153 GLN B O 1
ATOM 6120 N N . THR D 3 135 ? 142.252 120.537 126.128 1.00 28.34 154 THR B N 1
ATOM 6121 C CA . THR D 3 135 ? 143.301 120.730 125.139 1.00 28.34 154 THR B CA 1
ATOM 6122 C C . THR D 3 135 ? 143.660 119.403 124.486 1.00 28.34 154 THR B C 1
ATOM 6123 O O . THR D 3 135 ? 143.617 118.348 125.125 1.00 28.34 154 THR B O 1
ATOM 6127 N N . GLN D 3 136 ? 143.967 119.459 123.193 1.00 27.92 155 GLN B N 1
ATOM 6128 C CA . GLN D 3 136 ? 144.554 118.335 122.480 1.00 27.92 155 GLN B CA 1
ATOM 6129 C C . GLN D 3 136 ? 145.760 118.851 121.719 1.00 27.92 155 GLN B C 1
ATOM 6130 O O . GLN D 3 136 ? 145.655 119.834 120.979 1.00 27.92 155 GLN B O 1
ATOM 6136 N N . LEU D 3 137 ? 146.896 118.194 121.900 1.00 29.06 156 LEU B N 1
ATOM 6137 C CA . LEU D 3 137 ? 148.082 118.483 121.112 1.00 29.06 156 LEU B CA 1
ATOM 6138 C C . LEU D 3 137 ? 148.687 117.176 120.629 1.00 29.06 156 LEU B C 1
ATOM 6139 O O . LEU D 3 137 ? 148.757 116.196 121.376 1.00 29.06 156 LEU B O 1
ATOM 6144 N N . CYS D 3 138 ? 149.104 117.166 119.367 1.00 31.07 157 CYS B N 1
ATOM 6145 C CA . CYS D 3 138 ? 149.735 116.001 118.757 1.00 31.07 157 CYS B CA 1
ATOM 6146 C C . CYS D 3 138 ? 150.980 116.462 118.022 1.00 31.07 157 CYS B C 1
ATOM 6147 O O . CYS D 3 138 ? 150.883 117.213 117.049 1.00 31.07 157 CYS B O 1
ATOM 6150 N N . ILE D 3 139 ? 152.143 116.015 118.484 1.00 29.87 158 ILE B N 1
ATOM 6151 C CA . ILE D 3 139 ? 153.428 116.446 117.951 1.00 29.87 158 ILE B CA 1
ATOM 6152 C C . ILE D 3 139 ? 154.203 115.211 117.519 1.00 29.87 158 ILE B C 1
ATOM 6153 O O . ILE D 3 139 ? 154.449 114.313 118.330 1.00 29.87 158 ILE B O 1
ATOM 6158 N N . LEU D 3 140 ? 154.589 115.165 116.250 1.00 32.24 159 LEU B N 1
ATOM 6159 C CA . LEU D 3 140 ? 155.486 114.137 115.743 1.00 32.24 159 LEU B CA 1
ATOM 6160 C C . LEU D 3 140 ? 156.822 114.750 115.365 1.00 32.24 159 LEU B C 1
ATOM 6161 O O . LEU D 3 140 ? 156.873 115.731 114.610 1.00 32.24 159 LEU B O 1
ATOM 6166 N N . GLY D 3 141 ? 157.895 114.155 115.889 1.00 31.85 160 GLY B N 1
ATOM 6167 C CA . GLY D 3 141 ? 159.243 114.519 115.503 1.00 31.85 160 GLY B CA 1
ATOM 6168 C C . GLY D 3 141 ? 160.112 113.282 115.504 1.00 31.85 160 GLY B C 1
ATOM 6169 O O . GLY D 3 141 ? 159.674 112.197 115.880 1.00 31.85 160 GLY B O 1
ATOM 6170 N N . CYS D 3 142 ? 161.349 113.442 115.044 1.00 35.47 161 CYS B N 1
ATOM 6171 C CA . CYS D 3 142 ? 162.362 112.417 115.251 1.00 35.47 161 CYS B CA 1
ATOM 6172 C C . CYS D 3 142 ? 163.229 112.722 116.463 1.00 35.47 161 CYS B C 1
ATOM 6173 O O . CYS D 3 142 ? 164.172 111.977 116.747 1.00 35.47 161 CYS B O 1
ATOM 6176 N N . ALA D 3 143 ? 162.925 113.802 117.172 1.00 32.86 162 ALA B N 1
ATOM 6177 C CA . ALA D 3 143 ? 163.488 114.199 118.448 1.00 32.86 162 ALA B CA 1
ATOM 6178 C C . ALA D 3 143 ? 162.340 114.566 119.376 1.00 32.86 162 ALA B C 1
ATOM 6179 O O . ALA D 3 143 ? 161.281 114.993 118.905 1.00 32.86 162 ALA B O 1
ATOM 6181 N N . PRO D 3 144 ? 162.500 114.384 120.688 1.00 33.70 163 PRO B N 1
ATOM 6182 C CA . PRO D 3 144 ? 161.397 114.695 121.604 1.00 33.70 163 PRO B CA 1
ATOM 6183 C C . PRO D 3 144 ? 161.105 116.185 121.658 1.00 33.70 163 PRO B C 1
ATOM 6184 O O . PRO D 3 144 ? 161.985 117.026 121.457 1.00 33.70 163 PRO B O 1
ATOM 6188 N N . ALA D 3 145 ? 159.841 116.502 121.922 1.00 32.71 164 ALA B N 1
ATOM 6189 C CA . ALA D 3 145 ? 159.385 117.881 121.894 1.00 32.71 164 ALA B CA 1
ATOM 6190 C C . ALA D 3 145 ? 159.945 118.662 123.078 1.00 32.71 164 ALA B C 1
ATOM 6191 O O . ALA D 3 145 ? 160.295 118.106 124.122 1.00 32.71 164 ALA B O 1
ATOM 6193 N N . ILE D 3 146 ? 160.028 119.972 122.897 1.00 32.36 165 ILE B N 1
ATOM 6194 C CA . ILE D 3 146 ? 160.535 120.886 123.911 1.00 32.36 165 ILE B CA 1
ATOM 6195 C C . ILE D 3 146 ? 159.348 121.544 124.596 1.00 32.36 165 ILE B C 1
ATOM 6196 O O . ILE D 3 146 ? 158.355 121.893 123.946 1.00 32.36 165 ILE B O 1
ATOM 6201 N N . GLY D 3 147 ? 159.432 121.685 125.914 1.00 31.96 166 GLY B N 1
ATOM 6202 C CA . GLY D 3 147 ? 158.371 122.304 126.676 1.00 31.96 166 GLY B CA 1
ATOM 6203 C C . GLY D 3 147 ? 158.858 123.432 127.557 1.00 31.96 166 GLY B C 1
ATOM 6204 O O . GLY D 3 147 ? 159.846 123.288 128.282 1.00 31.96 166 GLY B O 1
ATOM 6205 N N . GLU D 3 148 ? 158.162 124.560 127.506 1.00 33.21 167 GLU B N 1
ATOM 6206 C CA . GLU D 3 148 ? 158.497 125.730 128.301 1.00 33.21 167 GLU B CA 1
ATOM 6207 C C . GLU D 3 148 ? 157.671 125.766 129.579 1.00 33.21 167 GLU B C 1
ATOM 6208 O O . GLU D 3 148 ? 156.488 125.415 129.581 1.00 33.21 167 GLU B O 1
ATOM 6214 N N . HIS D 3 149 ? 158.316 126.162 130.674 1.00 32.86 168 HIS B N 1
ATOM 6215 C CA . HIS D 3 149 ? 157.610 126.387 131.926 1.00 32.86 168 HIS B CA 1
ATOM 6216 C C . HIS D 3 149 ? 158.340 127.461 132.716 1.00 32.86 168 HIS B C 1
ATOM 6217 O O . HIS D 3 149 ? 159.468 127.839 132.395 1.00 32.86 168 HIS B O 1
ATOM 6224 N N . TRP D 3 150 ? 157.669 127.971 133.742 1.00 32.35 169 TRP B N 1
ATOM 6225 C CA . TRP D 3 150 ? 158.211 129.030 134.581 1.00 32.35 169 TRP B CA 1
ATOM 6226 C C . TRP D 3 150 ? 158.639 128.445 135.917 1.00 32.35 169 TRP B C 1
ATOM 6227 O O . TRP D 3 150 ? 157.850 127.768 136.583 1.00 32.35 169 TRP B O 1
ATOM 6238 N N . ALA D 3 151 ? 159.886 128.703 136.306 1.00 35.88 170 ALA B N 1
ATOM 6239 C CA . ALA D 3 151 ? 160.425 128.151 137.539 1.00 35.88 170 ALA B CA 1
ATOM 6240 C C . ALA D 3 151 ? 161.198 129.235 138.277 1.00 35.88 170 ALA B C 1
ATOM 6241 O O . ALA D 3 151 ? 161.288 130.381 137.828 1.00 35.88 170 ALA B O 1
ATOM 6243 N N . LYS D 3 152 ? 161.748 128.863 139.431 1.00 40.80 171 LYS B N 1
ATOM 6244 C CA . LYS D 3 152 ? 162.545 129.790 140.220 1.00 40.80 171 LYS B CA 1
ATOM 6245 C C . LYS D 3 152 ? 163.862 130.093 139.519 1.00 40.80 171 LYS B C 1
ATOM 6246 O O . LYS D 3 152 ? 164.459 129.224 138.878 1.00 40.80 171 LYS B O 1
ATOM 6252 N N . GLY D 3 153 ? 164.316 131.335 139.647 1.00 50.29 172 GLY B N 1
ATOM 6253 C CA . GLY D 3 153 ? 165.612 131.703 139.125 1.00 50.29 172 GLY B CA 1
ATOM 6254 C C . GLY D 3 153 ? 166.740 131.227 140.018 1.00 50.29 172 GLY B C 1
ATOM 6255 O O . GLY D 3 153 ? 166.531 130.719 141.119 1.00 50.29 172 GLY B O 1
ATOM 6256 N N . THR D 3 154 ? 167.961 131.395 139.520 1.00 66.55 173 THR B N 1
ATOM 6257 C CA . THR D 3 154 ? 169.135 131.017 140.291 1.00 66.55 173 THR B CA 1
ATOM 6258 C C . THR D 3 154 ? 169.345 131.984 141.452 1.00 66.55 173 THR B C 1
ATOM 6259 O O . THR D 3 154 ? 168.914 133.140 141.416 1.00 66.55 173 THR B O 1
ATOM 6263 N N . ALA D 3 155 ? 170.006 131.492 142.496 1.00 74.32 174 ALA B N 1
ATOM 6264 C CA . ALA D 3 155 ? 170.270 132.296 143.684 1.00 74.32 174 ALA B CA 1
ATOM 6265 C C . ALA D 3 155 ? 171.537 133.111 143.457 1.00 74.32 174 ALA B C 1
ATOM 6266 O O . ALA D 3 155 ? 172.636 132.553 143.366 1.00 74.32 174 ALA B O 1
ATOM 6268 N N . SER D 3 156 ? 171.387 134.429 143.363 1.00 79.23 175 SER B N 1
ATOM 6269 C CA . SER D 3 156 ? 172.533 135.301 143.148 1.00 79.23 175 SER B CA 1
ATOM 6270 C C . SER D 3 156 ? 173.357 135.414 144.424 1.00 79.23 175 SER B C 1
ATOM 6271 O O . SER D 3 156 ? 172.815 135.656 145.507 1.00 79.23 175 SER B O 1
ATOM 6274 N N . LYS D 3 157 ? 174.673 135.232 144.294 1.00 82.20 176 LYS B N 1
ATOM 6275 C CA . LYS D 3 157 ? 175.551 135.334 145.455 1.00 82.20 176 LYS B CA 1
ATOM 6276 C C . LYS D 3 157 ? 175.701 136.776 145.924 1.00 82.20 176 LYS B C 1
ATOM 6277 O O . LYS D 3 157 ? 175.896 137.019 147.120 1.00 82.20 176 LYS B O 1
ATOM 6283 N N . SER D 3 158 ? 175.622 137.740 145.002 1.00 81.43 177 SER B N 1
ATOM 6284 C CA . SER D 3 158 ? 175.764 139.142 145.382 1.00 81.43 177 SER B CA 1
ATOM 6285 C C . SER D 3 158 ? 174.537 139.641 146.135 1.00 81.43 177 SER B C 1
ATOM 6286 O O . SER D 3 158 ? 174.664 140.350 147.140 1.00 81.43 177 SER B O 1
ATOM 6289 N N . ARG D 3 159 ? 173.342 139.284 145.666 1.00 79.41 178 ARG B N 1
ATOM 6290 C CA . ARG D 3 159 ? 172.087 139.696 146.293 1.00 79.41 178 ARG B CA 1
ATOM 6291 C C . ARG D 3 159 ? 171.249 138.453 146.557 1.00 79.41 178 ARG B C 1
ATOM 6292 O O . ARG D 3 159 ? 170.458 138.031 145.701 1.00 79.41 178 ARG B O 1
ATOM 6300 N N . PRO D 3 160 ? 171.417 137.823 147.719 1.00 73.65 179 PRO B N 1
ATOM 6301 C CA . PRO D 3 160 ? 170.576 136.670 148.060 1.00 73.65 179 PRO B CA 1
ATOM 6302 C C . PRO D 3 160 ? 169.127 137.078 148.270 1.00 73.65 179 PRO B C 1
ATOM 6303 O O . PRO D 3 160 ? 168.824 138.201 148.680 1.00 73.65 179 PRO B O 1
ATOM 6307 N N . LEU D 3 161 ? 168.228 136.143 147.982 1.00 59.74 180 LEU B N 1
ATOM 6308 C CA . LEU D 3 161 ? 166.797 136.383 148.099 1.00 59.74 180 LEU B CA 1
ATOM 6309 C C . LEU D 3 161 ? 166.341 136.109 149.526 1.00 59.74 180 LEU B C 1
ATOM 6310 O O . LEU D 3 161 ? 166.577 135.021 150.061 1.00 59.74 180 LEU B O 1
ATOM 6315 N N . SER D 3 162 ? 165.693 137.097 150.135 1.00 54.73 181 SER B N 1
ATOM 6316 C CA . SER D 3 162 ? 165.163 136.928 151.479 1.00 54.73 181 SER B CA 1
ATOM 6317 C C . SER D 3 162 ? 163.970 135.979 151.466 1.00 54.73 181 SER B C 1
ATOM 6318 O O . SER D 3 162 ? 163.249 135.866 150.471 1.00 54.73 181 SER B O 1
ATOM 6321 N N . GLN D 3 163 ? 163.775 135.285 152.584 1.00 49.34 182 GLN B N 1
ATOM 6322 C CA . GLN D 3 163 ? 162.688 134.321 152.687 1.00 49.34 182 GLN B CA 1
ATOM 6323 C C . GLN D 3 163 ? 161.347 135.042 152.752 1.00 49.34 182 GLN B C 1
ATOM 6324 O O . GLN D 3 163 ? 161.188 136.019 153.490 1.00 49.34 182 GLN B O 1
ATOM 6330 N N . GLY D 3 164 ? 160.382 134.556 151.975 1.00 44.93 183 GLY B N 1
ATOM 6331 C CA . GLY D 3 164 ? 159.081 135.167 151.863 1.00 44.93 183 GLY B CA 1
ATOM 6332 C C . GLY D 3 164 ? 158.915 136.072 150.660 1.00 44.93 183 GLY B C 1
ATOM 6333 O O . GLY D 3 164 ? 157.778 136.343 150.259 1.00 44.93 183 GLY B O 1
ATOM 6334 N N . ASP D 3 165 ? 160.012 136.537 150.073 1.00 48.37 184 ASP B N 1
ATOM 6335 C CA . ASP D 3 165 ? 159.944 137.354 148.874 1.00 48.37 184 ASP B CA 1
ATOM 6336 C C . ASP D 3 165 ? 159.645 136.485 147.657 1.00 48.37 184 ASP B C 1
ATOM 6337 O O . ASP D 3 165 ? 159.871 135.273 147.656 1.00 48.37 184 ASP B O 1
ATOM 6342 N N . CYS D 3 166 ? 159.126 137.121 146.616 1.00 41.95 185 CYS B N 1
ATOM 6343 C CA . CYS D 3 166 ? 158.816 136.406 145.385 1.00 41.95 185 CYS B CA 1
ATOM 6344 C C . CYS D 3 166 ? 160.103 136.096 144.635 1.00 41.95 185 CYS B C 1
ATOM 6345 O O . CYS D 3 166 ? 160.848 137.024 144.294 1.00 41.95 185 CYS B O 1
ATOM 6348 N N . PRO D 3 167 ? 160.414 134.824 144.373 1.00 42.23 186 PRO B N 1
ATOM 6349 C CA . PRO D 3 167 ? 161.622 134.514 143.616 1.00 42.23 186 PRO B CA 1
ATOM 6350 C C . PRO D 3 167 ? 161.463 134.917 142.162 1.00 42.23 186 PRO B C 1
ATOM 6351 O O . PRO D 3 167 ? 160.337 134.967 141.638 1.00 42.23 186 PRO B O 1
ATOM 6355 N N . PRO D 3 168 ? 162.561 135.227 141.472 1.00 41.84 187 PRO B N 1
ATOM 6356 C CA . PRO D 3 168 ? 162.453 135.652 140.069 1.00 41.84 187 PRO B CA 1
ATOM 6357 C C . PRO D 3 168 ? 162.061 134.489 139.169 1.00 41.84 187 PRO B C 1
ATOM 6358 O O . PRO D 3 168 ? 162.699 133.435 139.176 1.00 41.84 187 PRO B O 1
ATOM 6362 N N . LEU D 3 169 ? 160.995 134.689 138.400 1.00 38.02 188 LEU B N 1
ATOM 6363 C CA . LEU D 3 169 ? 160.548 133.670 137.463 1.00 38.02 188 LEU B CA 1
ATOM 6364 C C . LEU D 3 169 ? 161.482 133.633 136.263 1.00 38.02 188 LEU B C 1
ATOM 6365 O O . LEU D 3 169 ? 161.819 134.678 135.698 1.00 38.02 188 LEU B O 1
ATOM 6370 N N . GLU D 3 170 ? 161.902 132.435 135.870 1.00 37.65 189 GLU B N 1
ATOM 6371 C CA . GLU D 3 170 ? 162.679 132.275 134.653 1.00 37.65 189 GLU B CA 1
ATOM 6372 C C . GLU D 3 170 ? 162.088 131.147 133.821 1.00 37.65 189 GLU B C 1
ATOM 6373 O O . GLU D 3 170 ? 161.451 130.226 134.343 1.00 37.65 189 GLU B O 1
ATOM 6379 N N . LEU D 3 171 ? 162.289 131.251 132.511 1.00 35.42 190 LEU B N 1
ATOM 6380 C CA . LEU D 3 171 ? 161.672 130.352 131.539 1.00 35.42 190 LEU B CA 1
ATOM 6381 C C . LEU D 3 171 ? 162.628 129.201 131.260 1.00 35.42 190 LEU B C 1
ATOM 6382 O O . LEU D 3 171 ? 163.669 129.382 130.625 1.00 35.42 190 LEU B O 1
ATOM 6387 N N . LYS D 3 172 ? 162.276 128.011 131.738 1.00 35.44 191 LYS B N 1
ATOM 6388 C CA . LYS D 3 172 ? 163.048 126.811 131.459 1.00 35.44 191 LYS B CA 1
ATOM 6389 C C . LYS D 3 172 ? 162.428 126.065 130.288 1.00 35.44 191 LYS B C 1
ATOM 6390 O O . LYS D 3 172 ? 161.213 125.836 130.262 1.00 35.44 191 LYS B O 1
ATOM 6396 N N . ASN D 3 173 ? 163.265 125.693 129.325 1.00 35.80 192 ASN B N 1
ATOM 6397 C CA . ASN D 3 173 ? 162.865 124.901 128.166 1.00 35.80 192 ASN B CA 1
ATOM 6398 C C . ASN D 3 173 ? 163.401 123.489 128.381 1.00 35.80 192 ASN B C 1
ATOM 6399 O O . ASN D 3 173 ? 164.528 123.171 128.000 1.00 35.80 192 ASN B O 1
ATOM 6404 N N . THR D 3 174 ? 162.585 122.644 128.996 1.00 34.12 193 THR B N 1
ATOM 6405 C CA . THR D 3 174 ? 162.953 121.265 129.255 1.00 34.12 193 THR B CA 1
ATOM 6406 C C . THR D 3 174 ? 162.434 120.387 128.120 1.00 34.12 193 THR B C 1
ATOM 6407 O O . THR D 3 174 ? 161.918 120.876 127.114 1.00 34.12 193 THR B O 1
ATOM 6411 N N . VAL D 3 175 ? 162.557 119.076 128.279 1.00 33.06 194 VAL B N 1
ATOM 6412 C CA . VAL D 3 175 ? 162.129 118.123 127.264 1.00 33.06 194 VAL B CA 1
ATOM 6413 C C . VAL D 3 175 ? 160.782 117.547 127.672 1.00 33.06 194 VAL B C 1
ATOM 6414 O O . VAL D 3 175 ? 160.619 117.071 128.803 1.00 33.06 194 VAL B O 1
ATOM 6418 N N . LEU D 3 176 ? 159.814 117.600 126.759 1.00 32.24 195 LEU B N 1
ATOM 6419 C CA . LEU D 3 176 ? 158.513 116.983 126.993 1.00 32.24 195 LEU B CA 1
ATOM 6420 C C . LEU D 3 176 ? 158.675 115.470 126.997 1.00 32.24 195 LEU B C 1
ATOM 6421 O O . LEU D 3 176 ? 158.866 114.854 125.944 1.00 32.24 195 LEU B O 1
ATOM 6426 N N . GLU D 3 177 ? 158.605 114.872 128.179 1.00 34.34 196 GLU B N 1
ATOM 6427 C CA . GLU D 3 177 ? 158.765 113.440 128.358 1.00 34.34 196 GLU B CA 1
ATOM 6428 C C . GLU D 3 177 ? 157.469 112.852 128.901 1.00 34.34 196 GLU B C 1
ATOM 6429 O O . GLU D 3 177 ? 156.541 113.575 129.272 1.00 34.34 196 GLU B O 1
ATOM 6435 N N . ASP D 3 178 ? 157.398 111.523 128.910 1.00 33.28 197 ASP B N 1
ATOM 6436 C CA . ASP D 3 178 ? 156.205 110.844 129.396 1.00 33.28 197 ASP B CA 1
ATOM 6437 C C . ASP D 3 178 ? 156.054 111.058 130.894 1.00 33.28 197 ASP B C 1
ATOM 6438 O O . ASP D 3 178 ? 157.030 111.009 131.648 1.00 33.28 197 ASP B O 1
ATOM 6443 N N . GLY D 3 179 ? 154.822 111.302 131.325 1.00 31.82 198 GLY B N 1
ATOM 6444 C CA . GLY D 3 179 ? 154.549 111.620 132.705 1.00 31.82 198 GLY B CA 1
ATOM 6445 C C . GLY D 3 179 ? 154.576 113.094 133.036 1.00 31.82 198 GLY B C 1
ATOM 6446 O O . GLY D 3 179 ? 154.152 113.472 134.135 1.00 31.82 198 GLY B O 1
ATOM 6447 N N . ASP D 3 180 ? 155.050 113.938 132.124 1.00 32.43 199 ASP B N 1
ATOM 6448 C CA . ASP D 3 180 ? 155.016 115.374 132.342 1.00 32.43 199 ASP B CA 1
ATOM 6449 C C . ASP D 3 180 ? 153.580 115.879 132.259 1.00 32.43 199 ASP B C 1
ATOM 6450 O O . ASP D 3 180 ? 152.724 115.282 131.601 1.00 32.43 199 ASP B O 1
ATOM 6455 N N . MET D 3 181 ? 153.314 116.982 132.947 1.00 29.89 200 MET B N 1
ATOM 6456 C CA . MET D 3 181 ? 151.957 117.485 133.087 1.00 29.89 200 MET B CA 1
ATOM 6457 C C . MET D 3 181 ? 151.732 118.628 132.105 1.00 29.89 200 MET B C 1
ATOM 6458 O O . MET D 3 181 ? 152.589 119.502 131.950 1.00 29.89 200 MET B O 1
ATOM 6463 N N . VAL D 3 182 ? 150.580 118.610 131.435 1.00 28.76 201 VAL B N 1
ATOM 6464 C CA . VAL D 3 182 ? 150.236 119.621 130.440 1.00 28.76 201 VAL B CA 1
ATOM 6465 C C . VAL D 3 182 ? 149.705 120.840 131.186 1.00 28.76 201 VAL B C 1
ATOM 6466 O O . VAL D 3 182 ? 149.418 120.757 132.385 1.00 28.76 201 VAL B O 1
ATOM 6470 N N . ASP D 3 183 ? 149.619 121.987 130.506 1.00 30.78 202 ASP B N 1
ATOM 6471 C CA . ASP D 3 183 ? 148.953 123.151 131.076 1.00 30.78 202 ASP B CA 1
ATOM 6472 C C . ASP D 3 183 ? 147.498 122.828 131.386 1.00 30.78 202 ASP B C 1
ATOM 6473 O O . ASP D 3 183 ? 146.802 122.183 130.599 1.00 30.78 202 ASP B O 1
ATOM 6478 N N . THR D 3 184 ? 147.042 123.291 132.546 1.00 30.13 203 THR B N 1
ATOM 6479 C CA . THR D 3 184 ? 145.732 122.938 133.068 1.00 30.13 203 THR B CA 1
ATOM 6480 C C . THR D 3 184 ? 144.845 124.154 133.296 1.00 30.13 203 THR B C 1
ATOM 6481 O O . THR D 3 184 ? 143.809 124.036 133.959 1.00 30.13 203 THR B O 1
ATOM 6485 N N . GLY D 3 185 ? 145.217 125.314 132.763 1.00 29.03 204 GLY B N 1
ATOM 6486 C CA . GLY D 3 185 ? 144.519 126.546 133.044 1.00 29.03 204 GLY B CA 1
ATOM 6487 C C . GLY D 3 185 ? 145.099 127.348 134.187 1.00 29.03 204 GLY B C 1
ATOM 6488 O O . GLY D 3 185 ? 144.692 128.500 134.384 1.00 29.03 204 GLY B O 1
ATOM 6489 N N . TYR D 3 186 ? 146.032 126.777 134.944 1.00 28.89 205 TYR B N 1
ATOM 6490 C CA . TYR D 3 186 ? 146.736 127.484 136.002 1.00 28.89 205 TYR B CA 1
ATOM 6491 C C . TYR D 3 186 ? 148.091 128.007 135.551 1.00 28.89 205 TYR B C 1
ATOM 6492 O O . TYR D 3 186 ? 148.781 128.662 136.337 1.00 28.89 205 TYR B O 1
ATOM 6501 N N . GLY D 3 187 ? 148.482 127.735 134.318 1.00 29.44 206 GLY B N 1
ATOM 6502 C CA . GLY D 3 187 ? 149.741 128.204 133.781 1.00 29.44 206 GLY B CA 1
ATOM 6503 C C . GLY D 3 187 ? 150.793 127.112 133.754 1.00 29.44 206 GLY B C 1
ATOM 6504 O O . GLY D 3 187 ? 150.800 126.192 134.578 1.00 29.44 206 GLY B O 1
ATOM 6505 N N . ALA D 3 188 ? 151.700 127.212 132.786 1.00 30.76 207 ALA B N 1
ATOM 6506 C CA . ALA D 3 188 ? 152.833 126.296 132.685 1.00 30.76 207 ALA B CA 1
ATOM 6507 C C . ALA D 3 188 ? 153.885 126.762 133.679 1.00 30.76 207 ALA B C 1
ATOM 6508 O O . ALA D 3 188 ? 154.680 127.661 133.403 1.00 30.76 207 ALA B O 1
ATOM 6510 N N . MET D 3 189 ? 153.891 126.143 134.856 1.00 31.80 208 MET B N 1
ATOM 6511 C CA . MET D 3 189 ? 154.709 126.635 135.951 1.00 31.80 208 MET B CA 1
ATOM 6512 C C . MET D 3 189 ? 155.103 125.468 136.846 1.00 31.80 208 MET B C 1
ATOM 6513 O O . MET D 3 189 ? 154.375 124.481 136.957 1.00 31.80 208 MET B O 1
ATOM 6518 N N . ASP D 3 190 ? 156.282 125.578 137.459 1.00 32.04 209 ASP B N 1
ATOM 6519 C CA . ASP D 3 190 ? 156.748 124.627 138.466 1.00 32.04 209 ASP B CA 1
ATOM 6520 C C . ASP D 3 190 ? 156.003 124.920 139.763 1.00 32.04 209 ASP B C 1
ATOM 6521 O O . ASP D 3 190 ? 156.395 125.801 140.530 1.00 32.04 209 ASP B O 1
ATOM 6526 N N . PHE D 3 191 ? 154.923 124.176 140.016 1.00 29.46 210 PHE B N 1
ATOM 6527 C CA . PHE D 3 191 ? 154.143 124.396 141.229 1.00 29.46 210 PHE B CA 1
ATOM 6528 C C . PHE D 3 191 ? 154.830 123.847 142.470 1.00 29.46 210 PHE B C 1
ATOM 6529 O O . PHE D 3 191 ? 154.475 124.245 143.584 1.00 29.46 210 PHE B O 1
ATOM 6537 N N . SER D 3 192 ? 155.793 122.938 142.308 1.00 31.87 211 SER B N 1
ATOM 6538 C CA . SER D 3 192 ? 156.445 122.338 143.466 1.00 31.87 211 SER B CA 1
ATOM 6539 C C . SER D 3 192 ? 157.383 123.317 144.159 1.00 31.87 211 SER B C 1
ATOM 6540 O O . SER D 3 192 ? 157.542 123.258 145.384 1.00 31.87 211 SER B O 1
ATOM 6543 N N . THR D 3 193 ? 158.006 124.219 143.404 1.00 32.91 212 THR B N 1
ATOM 6544 C CA . THR D 3 193 ? 158.955 125.177 143.956 1.00 32.91 212 THR B CA 1
ATOM 6545 C C . THR D 3 193 ? 158.368 126.572 144.119 1.00 32.91 212 THR B C 1
ATOM 6546 O O . THR D 3 193 ? 158.698 127.267 145.085 1.00 32.91 212 THR B O 1
ATOM 6550 N N . LEU D 3 194 ? 157.511 127.001 143.194 1.00 33.04 213 LEU B N 1
ATOM 6551 C CA . LEU D 3 194 ? 156.960 128.349 143.246 1.00 33.04 213 LEU B CA 1
ATOM 6552 C C . LEU D 3 194 ? 155.752 128.472 144.166 1.00 33.04 213 LEU B C 1
ATOM 6553 O O . LEU D 3 194 ? 155.380 129.593 144.523 1.00 33.04 213 LEU B O 1
ATOM 6558 N N . GLN D 3 195 ? 155.134 127.362 144.554 1.00 32.99 214 GLN B N 1
ATOM 6559 C CA . GLN D 3 195 ? 154.040 127.369 145.523 1.00 32.99 214 GLN B CA 1
ATOM 6560 C C . GLN D 3 195 ? 154.449 126.512 146.716 1.00 32.99 214 GLN B C 1
ATOM 6561 O O . GLN D 3 195 ? 154.319 125.284 146.682 1.00 32.99 214 GLN B O 1
ATOM 6567 N N . ASP D 3 196 ? 154.937 127.162 147.772 1.00 37.04 215 ASP B N 1
ATOM 6568 C CA . ASP D 3 196 ? 155.324 126.466 148.991 1.00 37.04 215 ASP B CA 1
ATOM 6569 C C . ASP D 3 196 ? 154.131 126.060 149.844 1.00 37.04 215 ASP B C 1
ATOM 6570 O O . ASP D 3 196 ? 154.291 125.242 150.756 1.00 37.04 215 ASP B O 1
ATOM 6575 N N . THR D 3 197 ? 152.948 126.613 149.571 1.00 35.44 216 THR B N 1
ATOM 6576 C CA . THR D 3 197 ? 151.760 126.274 150.346 1.00 35.44 216 THR B CA 1
ATOM 6577 C C . THR D 3 197 ? 151.257 124.875 150.017 1.00 35.44 216 THR B C 1
ATOM 6578 O O . THR D 3 197 ? 150.652 124.219 150.875 1.00 35.44 216 THR B O 1
ATOM 6582 N N . LYS D 3 198 ? 151.507 124.410 148.787 1.00 33.96 217 LYS B N 1
ATOM 6583 C CA . LYS D 3 198 ? 151.050 123.112 148.277 1.00 33.96 217 LYS B CA 1
ATOM 6584 C C . LYS D 3 198 ? 149.532 122.982 148.348 1.00 33.96 217 LYS B C 1
ATOM 6585 O O . LYS D 3 198 ? 149.000 121.893 148.570 1.00 33.96 217 LYS B O 1
ATOM 6591 N N . CYS D 3 199 ? 148.825 124.097 148.171 1.00 32.81 218 CYS B N 1
ATOM 6592 C CA . CYS D 3 199 ? 147.384 124.114 148.364 1.00 32.81 218 CYS B CA 1
ATOM 6593 C C . CYS D 3 199 ? 146.628 124.954 147.346 1.00 32.81 218 CYS B C 1
ATOM 6594 O O . CYS D 3 199 ? 145.410 125.084 147.476 1.00 32.81 218 CYS B O 1
ATOM 6597 N N . GLU D 3 200 ? 147.291 125.525 146.346 1.00 33.08 219 GLU B N 1
ATOM 6598 C CA . GLU D 3 200 ? 146.619 126.448 145.441 1.00 33.08 219 GLU B CA 1
ATOM 6599 C C . GLU D 3 200 ? 146.102 125.778 144.182 1.00 33.08 219 GLU B C 1
ATOM 6600 O O . GLU D 3 200 ? 145.239 126.343 143.503 1.00 33.08 219 GLU B O 1
ATOM 6606 N N . VAL D 3 201 ? 146.618 124.599 143.857 1.00 29.54 220 VAL B N 1
ATOM 6607 C CA . VAL D 3 201 ? 146.260 123.872 142.643 1.00 29.54 220 VAL B CA 1
ATOM 6608 C C . VAL D 3 201 ? 145.962 122.431 143.036 1.00 29.54 220 VAL B C 1
ATOM 6609 O O . VAL D 3 201 ? 146.398 121.971 144.102 1.00 29.54 220 VAL B O 1
ATOM 6613 N N . PRO D 3 202 ? 145.184 121.706 142.224 1.00 28.23 221 PRO B N 1
ATOM 6614 C CA . PRO D 3 202 ? 144.808 120.329 142.582 1.00 28.23 221 PRO B CA 1
ATOM 6615 C C . PRO D 3 202 ? 145.993 119.380 142.705 1.00 28.23 221 PRO B C 1
ATOM 6616 O O . PRO D 3 202 ? 147.136 119.697 142.372 1.00 28.23 221 PRO B O 1
ATOM 6620 N N . LEU D 3 203 ? 145.680 118.173 143.190 1.00 28.33 222 LEU B N 1
ATOM 6621 C CA . LEU D 3 203 ? 146.700 117.236 143.658 1.00 28.33 222 LEU B CA 1
ATOM 6622 C C . LEU D 3 203 ? 147.583 116.730 142.524 1.00 28.33 222 LEU B C 1
ATOM 6623 O O . LEU D 3 203 ? 148.777 116.480 142.729 1.00 28.33 222 LEU B O 1
ATOM 6628 N N . ASP D 3 204 ? 147.019 116.559 141.326 1.00 29.76 223 ASP B N 1
ATOM 6629 C CA . ASP D 3 204 ? 147.802 116.034 140.213 1.00 29.76 223 ASP B CA 1
ATOM 6630 C C . ASP D 3 204 ? 148.843 117.028 139.719 1.00 29.76 223 ASP B C 1
ATOM 6631 O O . ASP D 3 204 ? 149.842 116.613 139.122 1.00 29.76 223 ASP B O 1
ATOM 6636 N N . ILE D 3 205 ? 148.635 118.322 139.953 1.00 29.11 224 ILE B N 1
ATOM 6637 C CA . ILE D 3 205 ? 149.578 119.365 139.580 1.00 29.11 224 ILE B CA 1
ATOM 6638 C C . ILE D 3 205 ? 150.107 120.117 140.794 1.00 29.11 224 ILE B C 1
ATOM 6639 O O . ILE D 3 205 ? 150.711 121.179 140.643 1.00 29.11 224 ILE B O 1
ATOM 6644 N N . CYS D 3 206 ? 149.893 119.583 141.998 1.00 32.52 225 CYS B N 1
ATOM 6645 C CA . CYS D 3 206 ? 150.315 120.273 143.214 1.00 32.52 225 CYS B CA 1
ATOM 6646 C C . CYS D 3 206 ? 151.832 120.310 143.335 1.00 32.52 225 CYS B C 1
ATOM 6647 O O . CYS D 3 206 ? 152.416 121.355 143.645 1.00 32.52 225 CYS B O 1
ATOM 6650 N N . GLN D 3 207 ? 152.489 119.176 143.096 1.00 33.04 226 GLN B N 1
ATOM 6651 C CA . GLN D 3 207 ? 153.941 119.078 143.168 1.00 33.04 226 GLN B CA 1
ATOM 6652 C C . GLN D 3 207 ? 154.546 118.667 141.834 1.00 33.04 226 GLN B C 1
ATOM 6653 O O . GLN D 3 207 ? 155.653 118.121 141.797 1.00 33.04 226 GLN B O 1
ATOM 6659 N N . SER D 3 208 ? 153.840 118.917 140.739 1.00 32.51 227 SER B N 1
ATOM 6660 C CA . SER D 3 208 ? 154.305 118.580 139.406 1.00 32.51 227 SER B CA 1
ATOM 6661 C C . SER D 3 208 ? 154.666 119.848 138.646 1.00 32.51 227 SER B C 1
ATOM 6662 O O . SER D 3 208 ? 154.250 120.954 138.999 1.00 32.51 227 SER B O 1
ATOM 6665 N N . ILE D 3 209 ? 155.453 119.670 137.594 1.00 32.11 228 ILE B N 1
ATOM 6666 C CA . ILE D 3 209 ? 155.850 120.757 136.711 1.00 32.11 228 ILE B CA 1
ATOM 6667 C C . ILE D 3 209 ? 154.921 120.721 135.507 1.00 32.11 228 ILE B C 1
ATOM 6668 O O . ILE D 3 209 ? 155.010 119.817 134.670 1.00 32.11 228 ILE B O 1
ATOM 6673 N N . CYS D 3 210 ? 154.019 121.694 135.419 1.00 31.21 229 CYS B N 1
ATOM 6674 C CA . CYS D 3 210 ? 153.175 121.825 134.243 1.00 31.21 229 CYS B CA 1
ATOM 6675 C C . CYS D 3 210 ? 153.975 122.462 133.119 1.00 31.21 229 CYS B C 1
ATOM 6676 O O . CYS D 3 210 ? 154.556 123.537 133.290 1.00 31.21 229 CYS B O 1
ATOM 6679 N N . LYS D 3 211 ? 154.010 121.797 131.972 1.00 30.76 230 LYS B N 1
ATOM 6680 C CA . LYS D 3 211 ? 154.811 122.240 130.844 1.00 30.76 230 LYS B CA 1
ATOM 6681 C C . LYS D 3 211 ? 153.917 122.473 129.637 1.00 30.76 230 LYS B C 1
ATOM 6682 O O . LYS D 3 211 ? 152.982 121.709 129.383 1.00 30.76 230 LYS B O 1
ATOM 6688 N N . TYR D 3 212 ? 154.197 123.550 128.917 1.00 29.83 231 TYR B N 1
ATOM 6689 C CA . TYR D 3 212 ? 153.541 123.850 127.668 1.00 29.83 231 TYR B CA 1
ATOM 6690 C C . TYR D 3 212 ? 154.580 123.815 126.556 1.00 29.83 231 TYR B C 1
ATOM 6691 O O . TYR D 3 212 ? 155.721 124.234 126.776 1.00 29.83 231 TYR B O 1
ATOM 6700 N N . PRO D 3 213 ? 154.247 123.282 125.380 1.00 30.15 232 PRO B N 1
ATOM 6701 C CA . PRO D 3 213 ? 155.240 123.221 124.300 1.00 30.15 232 PRO B CA 1
ATOM 6702 C C . PRO D 3 213 ? 155.539 124.610 123.759 1.00 30.15 232 PRO B C 1
ATOM 6703 O O . PRO D 3 213 ? 154.632 125.348 123.372 1.00 30.15 232 PRO B O 1
ATOM 6707 N N . ASP D 3 214 ? 156.821 124.968 123.747 1.00 32.67 233 ASP B N 1
ATOM 6708 C CA . ASP D 3 214 ? 157.249 126.216 123.119 1.00 32.67 233 ASP B CA 1
ATOM 6709 C C . ASP D 3 214 ? 157.339 125.979 121.614 1.00 32.67 233 ASP B C 1
ATOM 6710 O O . ASP D 3 214 ? 158.385 125.642 121.053 1.00 32.67 233 ASP B O 1
ATOM 6715 N N . TYR D 3 215 ? 156.192 126.155 120.950 1.00 31.79 234 TYR B N 1
ATOM 6716 C CA . TYR D 3 215 ? 156.118 125.969 119.506 1.00 31.79 234 TYR B CA 1
ATOM 6717 C C . TYR D 3 215 ? 156.987 126.961 118.749 1.00 31.79 234 TYR B C 1
ATOM 6718 O O . TYR D 3 215 ? 157.383 126.675 117.618 1.00 31.79 234 TYR B O 1
ATOM 6727 N N . LEU D 3 216 ? 157.283 128.119 119.340 1.00 32.96 235 LEU B N 1
ATOM 6728 C CA . LEU D 3 216 ? 158.198 129.057 118.700 1.00 32.96 235 LEU B CA 1
ATOM 6729 C C . LEU D 3 216 ? 159.622 128.523 118.690 1.00 32.96 235 LEU B C 1
ATOM 6730 O O . LEU D 3 216 ? 160.349 128.702 117.707 1.00 32.96 235 LEU B O 1
ATOM 6735 N N . GLN D 3 217 ? 160.040 127.871 119.776 1.00 35.21 236 GLN B N 1
ATOM 6736 C CA . GLN D 3 217 ? 161.433 127.457 119.905 1.00 35.21 236 GLN B CA 1
ATOM 6737 C C . GLN D 3 217 ? 161.745 126.248 119.032 1.00 35.21 236 GLN B C 1
ATOM 6738 O O . GLN D 3 217 ? 162.824 126.179 118.435 1.00 35.21 236 GLN B O 1
ATOM 6744 N N . MET D 3 218 ? 160.829 125.285 118.947 1.00 34.46 237 MET B N 1
ATOM 6745 C CA . MET D 3 218 ? 161.084 124.093 118.149 1.00 34.46 237 MET B CA 1
ATOM 6746 C C . MET D 3 218 ? 160.639 124.235 116.700 1.00 34.46 237 MET B C 1
ATOM 6747 O O . MET D 3 218 ? 160.875 123.318 115.907 1.00 34.46 237 MET B O 1
ATOM 6752 N N . SER D 3 219 ? 160.006 125.349 116.334 1.00 35.46 238 SER B N 1
ATOM 6753 C CA . SER D 3 219 ? 159.867 125.694 114.925 1.00 35.46 238 SER B CA 1
ATOM 6754 C C . SER D 3 219 ? 161.020 126.555 114.440 1.00 35.46 238 SER B C 1
ATOM 6755 O O . SER D 3 219 ? 161.334 126.545 113.245 1.00 35.46 238 SER B O 1
ATOM 6758 N N . ALA D 3 220 ? 161.668 127.284 115.348 1.00 36.56 239 ALA B N 1
ATOM 6759 C CA . ALA D 3 220 ? 162.898 128.000 115.042 1.00 36.56 239 ALA B CA 1
ATOM 6760 C C . ALA D 3 220 ? 164.127 127.112 115.147 1.00 36.56 239 ALA B C 1
ATOM 6761 O O . ALA D 3 220 ? 165.247 127.617 115.013 1.00 36.56 239 ALA B O 1
ATOM 6763 N N . ASP D 3 221 ? 163.940 125.824 115.420 1.00 38.69 240 ASP B N 1
ATOM 6764 C CA . ASP D 3 221 ? 165.030 124.866 115.337 1.00 38.69 240 ASP B CA 1
ATOM 6765 C C . ASP D 3 221 ? 165.552 124.832 113.904 1.00 38.69 240 ASP B C 1
ATOM 6766 O O . ASP D 3 221 ? 164.747 124.805 112.962 1.00 38.69 240 ASP B O 1
ATOM 6771 N N . PRO D 3 222 ? 166.871 124.886 113.696 1.00 39.84 241 PRO B N 1
ATOM 6772 C CA . PRO D 3 222 ? 167.399 124.887 112.321 1.00 39.84 241 PRO B CA 1
ATOM 6773 C C . PRO D 3 222 ? 167.060 123.637 111.530 1.00 39.84 241 PRO B C 1
ATOM 6774 O O . PRO D 3 222 ? 166.825 123.728 110.320 1.00 39.84 241 PRO B O 1
ATOM 6778 N N . TYR D 3 223 ? 167.003 122.476 112.180 1.00 39.69 242 TYR B N 1
ATOM 6779 C CA . TYR D 3 223 ? 166.759 121.225 111.478 1.00 39.69 242 TYR B CA 1
ATOM 6780 C C . TYR D 3 223 ? 165.313 120.761 111.557 1.00 39.69 242 TYR B C 1
ATOM 6781 O O . TYR D 3 223 ? 164.901 119.942 110.731 1.00 39.69 242 TYR B O 1
ATOM 6790 N N . GLY D 3 224 ? 164.536 121.271 112.509 1.00 38.45 243 GLY B N 1
ATOM 6791 C CA . GLY D 3 224 ? 163.150 120.865 112.650 1.00 38.45 243 GLY B CA 1
ATOM 6792 C C . GLY D 3 224 ? 162.962 119.423 113.057 1.00 38.45 243 GLY B C 1
ATOM 6793 O O . GLY D 3 224 ? 161.957 118.807 112.688 1.00 38.45 243 GLY B O 1
ATOM 6794 N N . ASP D 3 225 ? 163.909 118.864 113.811 1.00 37.10 244 ASP B N 1
ATOM 6795 C CA . ASP D 3 225 ? 163.840 117.461 114.197 1.00 37.10 244 ASP B CA 1
ATOM 6796 C C . ASP D 3 225 ? 162.832 117.229 115.314 1.00 37.10 244 ASP B C 1
ATOM 6797 O O . ASP D 3 225 ? 162.161 116.191 115.341 1.00 37.10 244 ASP B O 1
ATOM 6802 N N . SER D 3 226 ? 162.717 118.182 116.243 1.00 36.53 245 SER B N 1
ATOM 6803 C CA . SER D 3 226 ? 161.872 117.990 117.417 1.00 36.53 245 SER B CA 1
ATOM 6804 C C . SER D 3 226 ? 160.392 117.990 117.064 1.00 36.53 245 SER B C 1
ATOM 6805 O O . SER D 3 226 ? 159.588 117.370 117.769 1.00 36.53 245 SER B O 1
ATOM 6808 N N . MET D 3 227 ? 160.015 118.671 115.983 1.00 37.41 246 MET B N 1
ATOM 6809 C CA . MET D 3 227 ? 158.604 118.831 115.642 1.00 37.41 246 MET B CA 1
ATOM 6810 C C . MET D 3 227 ? 158.517 119.062 114.135 1.00 37.41 246 MET B C 1
ATOM 6811 O O . MET D 3 227 ? 158.834 120.154 113.659 1.00 37.41 246 MET B O 1
ATOM 6816 N N . PHE D 3 228 ? 158.111 118.027 113.397 1.00 35.18 247 PHE B N 1
ATOM 6817 C CA . PHE D 3 228 ? 157.724 118.219 112.009 1.00 35.18 247 PHE B CA 1
ATOM 6818 C C . PHE D 3 228 ? 156.233 118.047 111.769 1.00 35.18 247 PHE B C 1
ATOM 6819 O O . PHE D 3 228 ? 155.774 118.296 110.650 1.00 35.18 247 PHE B O 1
ATOM 6827 N N . PHE D 3 229 ? 155.469 117.624 112.773 1.00 33.66 248 PHE B N 1
ATOM 6828 C CA . PHE D 3 229 ? 154.018 117.624 112.647 1.00 33.66 248 PHE B CA 1
ATOM 6829 C C . PHE D 3 229 ? 153.460 118.123 113.970 1.00 33.66 248 PHE B C 1
ATOM 6830 O O . PHE D 3 229 ? 153.915 117.691 115.032 1.00 33.66 248 PHE B O 1
ATOM 6838 N N . CYS D 3 230 ? 152.469 119.011 113.907 1.00 33.63 249 CYS B N 1
ATOM 6839 C CA . CYS D 3 230 ? 151.870 119.556 115.118 1.00 33.63 249 CYS B CA 1
ATOM 6840 C C . CYS D 3 230 ? 150.393 119.840 114.894 1.00 33.63 249 CYS B C 1
ATOM 6841 O O . CYS D 3 230 ? 150.007 120.367 113.847 1.00 33.63 249 CYS B O 1
ATOM 6844 N N . LEU D 3 231 ? 149.577 119.475 115.881 1.00 31.59 250 LEU B N 1
ATOM 6845 C CA . LEU D 3 231 ? 148.167 119.838 115.940 1.00 31.59 250 LEU B CA 1
ATOM 6846 C C . LEU D 3 231 ? 147.850 120.373 117.326 1.00 31.59 250 LEU B C 1
ATOM 6847 O O . LEU D 3 231 ? 148.235 119.766 118.329 1.00 31.59 250 LEU B O 1
ATOM 6852 N N . ARG D 3 232 ? 147.129 121.492 117.365 1.00 32.69 251 ARG B N 1
ATOM 6853 C CA . ARG D 3 232 ? 146.763 122.207 118.578 1.00 32.69 251 ARG B CA 1
ATOM 6854 C C . ARG D 3 232 ? 145.263 122.443 118.588 1.00 32.69 251 ARG B C 1
ATOM 6855 O O . ARG D 3 232 ? 144.683 122.788 117.553 1.00 32.69 251 ARG B O 1
ATOM 6863 N N . ARG D 3 233 ? 144.636 122.273 119.753 1.00 30.45 252 ARG B N 1
ATOM 6864 C CA . ARG D 3 233 ? 143.321 122.875 119.971 1.00 30.45 252 ARG B CA 1
ATOM 6865 C C . ARG D 3 233 ? 143.164 123.014 121.479 1.00 30.45 252 ARG B C 1
ATOM 6866 O O . ARG D 3 233 ? 143.079 122.006 122.184 1.00 30.45 252 ARG B O 1
ATOM 6874 N N . GLU D 3 234 ? 143.112 124.246 121.969 1.00 30.02 253 GLU B N 1
ATOM 6875 C CA . GLU D 3 234 ? 142.879 124.528 123.376 1.00 30.02 253 GLU B CA 1
ATOM 6876 C C . GLU D 3 234 ? 141.533 125.223 123.543 1.00 30.02 253 GLU B C 1
ATOM 6877 O O . GLU D 3 234 ? 141.095 125.977 122.671 1.00 30.02 253 GLU B O 1
ATOM 6883 N N . GLN D 3 235 ? 140.875 124.963 124.671 1.00 27.58 254 GLN B N 1
ATOM 6884 C CA . GLN D 3 235 ? 139.572 125.562 124.939 1.00 27.58 254 GLN B CA 1
ATOM 6885 C C . GLN D 3 235 ? 139.369 125.644 126.442 1.00 27.58 254 GLN B C 1
ATOM 6886 O O . GLN D 3 235 ? 139.429 124.619 127.125 1.00 27.58 254 GLN B O 1
ATOM 6892 N N . LEU D 3 236 ? 139.119 126.848 126.955 1.00 25.44 255 LEU B N 1
ATOM 6893 C CA . LEU D 3 236 ? 138.850 126.990 128.379 1.00 25.44 255 LEU B CA 1
ATOM 6894 C C . LEU D 3 236 ? 138.069 128.266 128.642 1.00 25.44 255 LEU B C 1
ATOM 6895 O O . LEU D 3 236 ? 137.979 129.155 127.793 1.00 25.44 255 LEU B O 1
ATOM 6900 N N . PHE D 3 237 ? 137.505 128.333 129.845 1.00 25.53 256 PHE B N 1
ATOM 6901 C CA . PHE D 3 237 ? 136.911 129.549 130.377 1.00 25.53 256 PHE B CA 1
ATOM 6902 C C . PHE D 3 237 ? 137.031 129.503 131.894 1.00 25.53 256 PHE B C 1
ATOM 6903 O O . PHE D 3 237 ? 137.575 128.555 132.465 1.00 25.53 256 PHE B O 1
ATOM 6911 N N . ALA D 3 238 ? 136.528 130.542 132.549 1.00 26.42 257 ALA B N 1
ATOM 6912 C CA . ALA D 3 238 ? 136.581 130.652 134.000 1.00 26.42 257 ALA B CA 1
ATOM 6913 C C . ALA D 3 238 ? 135.185 130.438 134.569 1.00 26.42 257 ALA B C 1
ATOM 6914 O O . ALA D 3 238 ? 134.259 131.188 134.244 1.00 26.42 257 ALA B O 1
ATOM 6916 N N . ARG D 3 239 ? 135.036 129.415 135.412 1.00 29.15 258 ARG B N 1
ATOM 6917 C CA . ARG D 3 239 ? 133.759 129.186 136.079 1.00 29.15 258 ARG B CA 1
ATOM 6918 C C . ARG D 3 239 ? 133.609 130.087 137.295 1.00 29.15 258 ARG B C 1
ATOM 6919 O O . ARG D 3 239 ? 132.688 130.908 137.367 1.00 29.15 258 ARG B O 1
ATOM 6927 N N . HIS D 3 240 ? 134.511 129.945 138.260 1.00 30.24 259 HIS B N 1
ATOM 6928 C CA . HIS D 3 240 ? 134.409 130.625 139.539 1.00 30.24 259 HIS B CA 1
ATOM 6929 C C . HIS D 3 240 ? 135.657 131.454 139.786 1.00 30.24 259 HIS B C 1
ATOM 6930 O O . HIS D 3 240 ? 136.763 131.066 139.399 1.00 30.24 259 HIS B O 1
ATOM 6937 N N . PHE D 3 241 ? 135.464 132.599 140.429 1.00 30.43 260 PHE B N 1
ATOM 6938 C CA . PHE D 3 241 ? 136.524 133.565 140.683 1.00 30.43 260 PHE B CA 1
ATOM 6939 C C . PHE D 3 241 ? 136.854 133.493 142.164 1.00 30.43 260 PHE B C 1
ATOM 6940 O O . PHE D 3 241 ? 135.963 133.654 143.004 1.00 30.43 260 PHE B O 1
ATOM 6948 N N . TRP D 3 242 ? 138.121 133.253 142.492 1.00 30.42 261 TRP B N 1
ATOM 6949 C CA . TRP D 3 242 ? 138.474 132.916 143.859 1.00 30.42 261 TRP B CA 1
ATOM 6950 C C . TRP D 3 242 ? 139.606 133.802 144.345 1.00 30.42 261 TRP B C 1
ATOM 6951 O O . TRP D 3 242 ? 140.552 134.083 143.606 1.00 30.42 261 TRP B O 1
ATOM 6962 N N . ASN D 3 243 ? 139.496 134.244 145.588 1.00 33.97 262 ASN B N 1
ATOM 6963 C CA . ASN D 3 243 ? 140.583 134.941 146.247 1.00 33.97 262 ASN B CA 1
ATOM 6964 C C . ASN D 3 243 ? 141.481 133.924 146.930 1.00 33.97 262 ASN B C 1
ATOM 6965 O O . ASN D 3 243 ? 141.017 132.895 147.418 1.00 33.97 262 ASN B O 1
ATOM 6970 N N . ARG D 3 244 ? 142.775 134.214 146.960 1.00 33.30 263 ARG B N 1
ATOM 6971 C CA . ARG D 3 244 ? 143.752 133.310 147.548 1.00 33.30 263 ARG B CA 1
ATOM 6972 C C . ARG D 3 244 ? 144.122 133.806 148.939 1.00 33.30 263 ARG B C 1
ATOM 6973 O O . ARG D 3 244 ? 144.563 134.948 149.099 1.00 33.30 263 ARG B O 1
ATOM 6981 N N . ALA D 3 245 ? 143.941 132.944 149.935 1.00 34.82 264 ALA B N 1
ATOM 6982 C CA . ALA D 3 245 ? 144.222 133.314 151.313 1.00 34.82 264 ALA B CA 1
ATOM 6983 C C . ALA D 3 245 ? 145.723 133.407 151.552 1.00 34.82 264 ALA B C 1
ATOM 6984 O O . ALA D 3 245 ? 146.524 132.726 150.907 1.00 34.82 264 ALA B O 1
ATOM 6986 N N . GLY D 3 246 ? 146.098 134.264 152.492 1.00 37.24 265 GLY B N 1
ATOM 6987 C CA . GLY D 3 246 ? 147.479 134.455 152.865 1.00 37.24 265 GLY B CA 1
ATOM 6988 C C . GLY D 3 246 ? 147.844 135.920 152.920 1.00 37.24 265 GLY B C 1
ATOM 6989 O O . GLY D 3 246 ? 147.039 136.807 152.643 1.00 37.24 265 GLY B O 1
ATOM 6990 N N . THR D 3 247 ? 149.095 136.165 153.296 1.00 36.93 266 THR B N 1
ATOM 6991 C CA . THR D 3 247 ? 149.623 137.520 153.315 1.00 36.93 266 THR B CA 1
ATOM 6992 C C . THR D 3 247 ? 149.844 138.002 151.885 1.00 36.93 266 THR B C 1
ATOM 6993 O O . THR D 3 247 ? 150.253 137.233 151.013 1.00 36.93 266 THR B O 1
ATOM 6997 N N . MET D 3 248 ? 149.541 139.272 151.633 1.00 36.53 267 MET B N 1
ATOM 6998 C CA . MET D 3 248 ? 149.828 139.886 150.343 1.00 36.53 267 MET B CA 1
ATOM 6999 C C . MET D 3 248 ? 151.260 140.404 150.370 1.00 36.53 267 MET B C 1
ATOM 7000 O O . MET D 3 248 ? 151.564 141.373 151.072 1.00 36.53 267 MET B O 1
ATOM 7005 N N . GLY D 3 249 ? 152.143 139.739 149.623 1.00 34.70 268 GLY B N 1
ATOM 7006 C CA . GLY D 3 249 ? 153.528 140.176 149.565 1.00 34.70 268 GLY B CA 1
ATOM 7007 C C . GLY D 3 249 ? 153.691 141.518 148.879 1.00 34.70 268 GLY B C 1
ATOM 7008 O O . GLY D 3 249 ? 154.434 142.382 149.354 1.00 34.70 268 GLY B O 1
ATOM 7009 N N . ASP D 3 250 ? 153.005 141.712 147.756 1.00 33.84 269 ASP B N 1
ATOM 7010 C CA . ASP D 3 250 ? 152.971 143.005 147.077 1.00 33.84 269 ASP B CA 1
ATOM 7011 C C . ASP D 3 250 ? 151.742 143.750 147.580 1.00 33.84 269 ASP B C 1
ATOM 7012 O O . ASP D 3 250 ? 150.614 143.443 147.189 1.00 33.84 269 ASP B O 1
ATOM 7017 N N . THR D 3 251 ? 151.960 144.723 148.459 1.00 33.06 270 THR B N 1
ATOM 7018 C CA . THR D 3 251 ? 150.855 145.493 149.007 1.00 33.06 270 THR B CA 1
ATOM 7019 C C . THR D 3 251 ? 150.264 146.406 147.941 1.00 33.06 270 THR B C 1
ATOM 7020 O O . THR D 3 251 ? 150.987 146.982 147.124 1.00 33.06 270 THR B O 1
ATOM 7024 N N . VAL D 3 252 ? 148.943 146.515 147.945 1.00 33.74 271 VAL B N 1
ATOM 7025 C CA . VAL D 3 252 ? 148.245 147.390 146.998 1.00 33.74 271 VAL B CA 1
ATOM 7026 C C . VAL D 3 252 ? 148.590 148.841 147.317 1.00 33.74 271 VAL B C 1
ATOM 7027 O O . VAL D 3 252 ? 148.514 149.245 148.492 1.00 33.74 271 VAL B O 1
ATOM 7031 N N . PRO D 3 253 ? 149.002 149.641 146.334 1.00 34.37 272 PRO B N 1
ATOM 7032 C CA . PRO D 3 253 ? 149.372 151.032 146.618 1.00 34.37 272 PRO B CA 1
ATOM 7033 C C . PRO D 3 253 ? 148.179 151.863 147.059 1.00 34.37 272 PRO B C 1
ATOM 7034 O O . PRO D 3 253 ? 147.036 151.610 146.674 1.00 34.37 272 PRO B O 1
ATOM 7038 N N . GLN D 3 254 ? 148.468 152.874 147.883 1.00 39.08 273 GLN B N 1
ATOM 7039 C CA . GLN D 3 254 ? 147.425 153.736 148.429 1.00 39.08 273 GLN B CA 1
ATOM 7040 C C . GLN D 3 254 ? 146.759 154.596 147.365 1.00 39.08 273 GLN B C 1
ATOM 7041 O O . GLN D 3 254 ? 145.660 155.108 147.599 1.00 39.08 273 GLN B O 1
ATOM 7047 N N . SER D 3 255 ? 147.394 154.765 146.207 1.00 36.41 274 SER B N 1
ATOM 7048 C CA . SER D 3 255 ? 146.829 155.539 145.112 1.00 36.41 274 SER B CA 1
ATOM 7049 C C . SER D 3 255 ? 145.862 154.735 144.254 1.00 36.41 274 SER B C 1
ATOM 7050 O O . SER D 3 255 ? 145.402 155.246 143.229 1.00 36.41 274 SER B O 1
ATOM 7053 N N . LEU D 3 256 ? 145.552 153.498 144.636 1.00 34.50 275 LEU B N 1
ATOM 7054 C CA . LEU D 3 256 ? 144.640 152.653 143.881 1.00 34.50 275 LEU B CA 1
ATOM 7055 C C . LEU D 3 256 ? 143.313 152.419 144.588 1.00 34.50 275 LEU B C 1
ATOM 7056 O O . LEU D 3 256 ? 142.438 151.756 144.024 1.00 34.50 275 LEU B O 1
ATOM 7061 N N . TYR D 3 257 ? 143.137 152.940 145.800 1.00 36.76 276 TYR B N 1
ATOM 7062 C CA . TYR D 3 257 ? 141.886 152.777 146.528 1.00 36.76 276 TYR B CA 1
ATOM 7063 C C . TYR D 3 257 ? 141.750 153.907 147.537 1.00 36.76 276 TYR B C 1
ATOM 7064 O O . TYR D 3 257 ? 142.668 154.706 147.737 1.00 36.76 276 TYR B O 1
ATOM 7073 N N . ILE D 3 258 ? 140.581 153.961 148.170 1.00 39.86 277 ILE B N 1
ATOM 7074 C CA . ILE D 3 258 ? 140.300 154.887 149.259 1.00 39.86 277 ILE B CA 1
ATOM 7075 C C . ILE D 3 258 ? 140.021 154.063 150.507 1.00 39.86 277 ILE B C 1
ATOM 7076 O O . ILE D 3 258 ? 139.239 153.105 150.460 1.00 39.86 277 ILE B O 1
ATOM 7081 N N . LYS D 3 259 ? 140.676 154.420 151.610 1.00 44.61 278 LYS B N 1
ATOM 7082 C CA . LYS D 3 259 ? 140.539 153.672 152.852 1.00 44.61 278 LYS B CA 1
ATOM 7083 C C . LYS D 3 259 ? 139.132 153.797 153.423 1.00 44.61 278 LYS B C 1
ATOM 7084 O O . LYS D 3 259 ? 138.498 154.852 153.341 1.00 44.61 278 LYS B O 1
ATOM 7090 N N . GLY D 3 260 ? 138.646 152.703 153.999 1.00 45.83 279 GLY B N 1
ATOM 7091 C CA . GLY D 3 260 ? 137.402 152.689 154.731 1.00 45.83 279 GLY B CA 1
ATOM 7092 C C . GLY D 3 260 ? 137.628 152.745 156.227 1.00 45.83 279 GLY B C 1
ATOM 7093 O O . GLY D 3 260 ? 138.696 153.136 156.711 1.00 45.83 279 GLY B O 1
ATOM 7094 N N . THR D 3 261 ? 136.604 152.346 156.974 1.00 48.31 280 THR B N 1
ATOM 7095 C CA . THR D 3 261 ? 136.648 152.344 158.428 1.00 48.31 280 THR B CA 1
ATOM 7096 C C . THR D 3 261 ? 136.564 150.913 158.937 1.00 48.31 280 THR B C 1
ATOM 7097 O O . THR D 3 261 ? 135.676 150.155 158.532 1.00 48.31 280 THR B O 1
ATOM 7101 N N . GLY D 3 262 ? 137.487 150.552 159.823 1.00 48.90 281 GLY B N 1
ATOM 7102 C CA . GLY D 3 262 ? 137.477 149.239 160.434 1.00 48.90 281 GLY B CA 1
ATOM 7103 C C . GLY D 3 262 ? 137.849 148.109 159.499 1.00 48.90 281 GLY B C 1
ATOM 7104 O O . GLY D 3 262 ? 139.014 147.974 159.110 1.00 48.90 281 GLY B O 1
ATOM 7105 N N . MET D 3 263 ? 136.856 147.287 159.145 1.00 51.90 282 MET B N 1
ATOM 7106 C CA . MET D 3 263 ? 137.116 146.073 158.377 1.00 51.90 282 MET B CA 1
ATOM 7107 C C . MET D 3 263 ? 137.641 146.397 156.982 1.00 51.90 282 MET B C 1
ATOM 7108 O O . MET D 3 263 ? 138.511 145.691 156.459 1.00 51.90 282 MET B O 1
ATOM 7113 N N . ARG D 3 264 ? 137.144 147.473 156.373 1.00 45.62 283 ARG B N 1
ATOM 7114 C CA . ARG D 3 264 ? 137.665 147.946 155.099 1.00 45.62 283 ARG B CA 1
ATOM 7115 C C . ARG D 3 264 ? 138.745 149.010 155.264 1.00 45.62 283 ARG B C 1
ATOM 7116 O O . ARG D 3 264 ? 138.984 149.786 154.331 1.00 45.62 283 ARG B O 1
ATOM 7124 N N . ALA D 3 265 ? 139.390 149.074 156.433 1.00 46.29 284 ALA B N 1
ATOM 7125 C CA . ALA D 3 265 ? 140.494 150.011 156.619 1.00 46.29 284 ALA B CA 1
ATOM 7126 C C . ALA D 3 265 ? 141.692 149.631 155.758 1.00 46.29 284 ALA B C 1
ATOM 7127 O O . ALA D 3 265 ? 142.353 150.502 155.182 1.00 46.29 284 ALA B O 1
ATOM 7129 N N . SER D 3 266 ? 141.981 148.336 155.656 1.00 44.46 285 SER B N 1
ATOM 7130 C CA . SER D 3 266 ? 143.076 147.820 154.859 1.00 44.46 285 SER B CA 1
ATOM 7131 C C . SER D 3 266 ? 142.541 146.860 153.804 1.00 44.46 285 SER B C 1
ATOM 7132 O O . SER D 3 266 ? 141.565 146.147 154.060 1.00 44.46 285 SER B O 1
ATOM 7135 N N . PRO D 3 267 ? 143.132 146.837 152.609 1.00 40.05 286 PRO B N 1
ATOM 7136 C CA . PRO D 3 267 ? 142.672 145.899 151.580 1.00 40.05 286 PRO B CA 1
ATOM 7137 C C . PRO D 3 267 ? 142.941 144.455 151.969 1.00 40.05 286 PRO B C 1
ATOM 7138 O O . PRO D 3 267 ? 143.910 144.139 152.662 1.00 40.05 286 PRO B O 1
ATOM 7142 N N . GLY D 3 268 ? 142.060 143.578 151.513 1.00 40.52 287 GLY B N 1
ATOM 7143 C CA . GLY D 3 268 ? 142.161 142.159 151.779 1.00 40.52 287 GLY B CA 1
ATOM 7144 C C . GLY D 3 268 ? 143.083 141.462 150.807 1.00 40.52 287 GLY B C 1
ATOM 7145 O O . GLY D 3 268 ? 144.021 142.055 150.265 1.00 40.52 287 GLY B O 1
ATOM 7146 N N . SER D 3 269 ? 142.821 140.178 150.589 1.00 35.52 288 SER B N 1
ATOM 7147 C CA . SER D 3 269 ? 143.600 139.416 149.626 1.00 35.52 288 SER B CA 1
ATOM 7148 C C . SER D 3 269 ? 143.244 139.854 148.211 1.00 35.52 288 SER B C 1
ATOM 7149 O O . SER D 3 269 ? 142.065 139.985 147.869 1.00 35.52 288 SER B O 1
ATOM 7152 N N . CYS D 3 270 ? 144.267 140.101 147.393 1.00 35.35 289 CYS B N 1
ATOM 7153 C CA . CYS D 3 270 ? 144.077 140.600 146.036 1.00 35.35 289 CYS B CA 1
ATOM 7154 C C . CYS D 3 270 ? 144.770 139.728 144.997 1.00 35.35 289 CYS B C 1
ATOM 7155 O O . CYS D 3 270 ? 145.005 140.179 143.872 1.00 35.35 289 CYS B O 1
ATOM 7158 N N . VAL D 3 271 ? 145.108 138.494 145.349 1.00 32.22 290 VAL B N 1
ATOM 7159 C CA . VAL D 3 271 ? 145.618 137.515 144.397 1.00 32.22 290 VAL B CA 1
ATOM 7160 C C . VAL D 3 271 ? 144.429 136.668 143.967 1.00 32.22 290 VAL B C 1
ATOM 7161 O O . VAL D 3 271 ? 143.862 135.921 144.771 1.00 32.22 290 VAL B O 1
ATOM 7165 N N . TYR D 3 272 ? 144.040 136.791 142.703 1.00 31.58 291 TYR B N 1
ATOM 7166 C CA . TYR D 3 272 ? 142.804 136.212 142.201 1.00 31.58 291 TYR B CA 1
ATOM 7167 C C . TYR D 3 272 ? 143.115 135.074 141.242 1.00 31.58 291 TYR B C 1
ATOM 7168 O O . TYR D 3 272 ? 143.946 135.225 140.340 1.00 31.58 291 TYR B O 1
ATOM 7177 N N . SER D 3 273 ? 142.447 133.943 141.441 1.00 30.19 292 SER B N 1
ATOM 7178 C CA . SER D 3 273 ? 142.610 132.776 140.603 1.00 30.19 292 SER B CA 1
ATOM 7179 C C . SER D 3 273 ? 141.275 132.392 139.982 1.00 30.19 292 SER B C 1
ATOM 7180 O O . SER D 3 273 ? 140.256 132.334 140.687 1.00 30.19 292 SER B O 1
ATOM 7183 N N . PRO D 3 274 ? 141.228 132.158 138.677 1.00 29.22 293 PRO B N 1
ATOM 7184 C CA . PRO D 3 274 ? 140.022 131.610 138.060 1.00 29.22 293 PRO B CA 1
ATOM 7185 C C . PRO D 3 274 ? 139.987 130.093 138.162 1.00 29.22 293 PRO B C 1
ATOM 7186 O O . PRO D 3 274 ? 141.011 129.422 138.304 1.00 29.22 293 PRO B O 1
ATOM 7190 N N . SER D 3 275 ? 138.771 129.561 138.096 1.00 29.85 294 SER B N 1
ATOM 7191 C CA . SER D 3 275 ? 138.579 128.124 138.004 1.00 29.85 294 SER B CA 1
ATOM 7192 C C . SER D 3 275 ? 138.585 127.749 136.530 1.00 29.85 294 SER B C 1
ATOM 7193 O O . SER D 3 275 ? 137.642 128.110 135.810 1.00 29.85 294 SER B O 1
ATOM 7196 N N . PRO D 3 276 ? 139.605 127.051 136.035 1.00 28.69 295 PRO B N 1
ATOM 7197 C CA . PRO D 3 276 ? 139.622 126.688 134.616 1.00 28.69 295 PRO B CA 1
ATOM 7198 C C . PRO D 3 276 ? 138.574 125.634 134.313 1.00 28.69 295 PRO B C 1
ATOM 7199 O O . PRO D 3 276 ? 138.155 124.875 135.189 1.00 28.69 295 PRO B O 1
ATOM 7203 N N . SER D 3 277 ? 138.139 125.607 133.056 1.00 27.36 296 SER B N 1
ATOM 7204 C CA . SER D 3 277 ? 137.131 124.643 132.625 1.00 27.36 296 SER B CA 1
ATOM 7205 C C . SER D 3 277 ? 137.140 124.563 131.112 1.00 27.36 296 SER B C 1
ATOM 7206 O O . SER D 3 277 ? 136.852 125.561 130.448 1.00 27.36 296 SER B O 1
ATOM 7209 N N . GLY D 3 278 ? 137.454 123.393 130.571 1.00 27.00 297 GLY B N 1
ATOM 7210 C CA . GLY D 3 278 ? 137.169 123.150 129.174 1.00 27.00 297 GLY B CA 1
ATOM 7211 C C . GLY D 3 278 ? 135.671 123.172 128.978 1.00 27.00 297 GLY B C 1
ATOM 7212 O O . GLY D 3 278 ? 134.954 122.454 129.681 1.00 27.00 297 GLY B O 1
ATOM 7213 N N . SER D 3 279 ? 135.189 124.003 128.052 1.00 26.94 298 SER B N 1
ATOM 7214 C CA . SER D 3 279 ? 133.772 124.343 127.993 1.00 26.94 298 SER B CA 1
ATOM 7215 C C . SER D 3 279 ? 132.878 123.147 127.700 1.00 26.94 298 SER B C 1
ATOM 7216 O O . SER D 3 279 ? 132.144 122.698 128.583 1.00 26.94 298 SER B O 1
ATOM 7219 N N . ILE D 3 280 ? 132.945 122.610 126.483 1.00 26.44 299 ILE B N 1
ATOM 7220 C CA . ILE D 3 280 ? 132.123 121.479 126.066 1.00 26.44 299 ILE B CA 1
ATOM 7221 C C . ILE D 3 280 ? 133.030 120.477 125.369 1.00 26.44 299 ILE B C 1
ATOM 7222 O O . ILE D 3 280 ? 133.760 120.842 124.441 1.00 26.44 299 ILE B O 1
ATOM 7227 N N . VAL D 3 281 ? 132.972 119.218 125.792 1.00 25.97 300 VAL B N 1
ATOM 7228 C CA . VAL D 3 281 ? 133.724 118.152 125.140 1.00 25.97 300 VAL B CA 1
ATOM 7229 C C . VAL D 3 281 ? 132.852 117.587 124.026 1.00 25.97 300 VAL B C 1
ATOM 7230 O O . VAL D 3 281 ? 131.888 116.865 124.285 1.00 25.97 300 VAL B O 1
ATOM 7234 N N . THR D 3 282 ? 133.194 117.913 122.783 1.00 28.98 301 THR B N 1
ATOM 7235 C CA . THR D 3 282 ? 132.360 117.608 121.631 1.00 28.98 301 THR B CA 1
ATOM 7236 C C . THR D 3 282 ? 133.181 116.797 120.634 1.00 28.98 301 THR B C 1
ATOM 7237 O O . THR D 3 282 ? 134.379 117.039 120.465 1.00 28.98 301 THR B O 1
ATOM 7241 N N . SER D 3 283 ? 132.536 115.823 119.984 1.00 29.81 302 SER B N 1
ATOM 7242 C CA . SER D 3 283 ? 133.256 114.851 119.168 1.00 29.81 302 SER B CA 1
ATOM 7243 C C . SER D 3 283 ? 133.725 115.411 117.829 1.00 29.81 302 SER B C 1
ATOM 7244 O O . SER D 3 283 ? 134.672 114.872 117.246 1.00 29.81 302 SER B O 1
ATOM 7247 N N . ASP D 3 284 ? 133.087 116.459 117.308 1.00 32.47 303 ASP B N 1
ATOM 7248 C CA . ASP D 3 284 ? 133.509 116.959 116.004 1.00 32.47 303 ASP B CA 1
ATOM 7249 C C . ASP D 3 284 ? 134.752 117.836 116.081 1.00 32.47 303 ASP B C 1
ATOM 7250 O O . ASP D 3 284 ? 135.362 118.115 115.043 1.00 32.47 303 ASP B O 1
ATOM 7255 N N . SER D 3 285 ? 135.136 118.270 117.281 1.00 29.84 304 SER B N 1
ATOM 7256 C CA . SER D 3 285 ? 136.336 119.065 117.494 1.00 29.84 304 SER B CA 1
ATOM 7257 C C . SER D 3 285 ? 137.504 118.221 117.984 1.00 29.84 304 SER B C 1
ATOM 7258 O O . SER D 3 285 ? 138.434 118.755 118.598 1.00 29.84 304 SER B O 1
ATOM 7261 N N . GLN D 3 286 ? 137.471 116.915 117.734 1.00 29.19 305 GLN B N 1
ATOM 7262 C CA . GLN D 3 286 ? 138.562 116.028 118.104 1.00 29.19 305 GLN B CA 1
ATOM 7263 C C . GLN D 3 286 ? 139.576 115.978 116.971 1.00 29.19 305 GLN B C 1
ATOM 7264 O O . GLN D 3 286 ? 139.203 115.823 115.805 1.00 29.19 305 GLN B O 1
ATOM 7270 N N . LEU D 3 287 ? 140.855 116.112 117.316 1.00 29.36 306 LEU B N 1
ATOM 7271 C CA . LEU D 3 287 ? 141.935 115.981 116.349 1.00 29.36 306 LEU B CA 1
ATOM 7272 C C . LEU D 3 287 ? 142.646 114.637 116.459 1.00 29.36 306 LEU B C 1
ATOM 7273 O O . LEU D 3 287 ? 143.759 114.486 115.947 1.00 29.36 306 LEU B O 1
ATOM 7278 N N . PHE D 3 288 ? 142.029 113.664 117.119 1.00 29.42 307 PHE B N 1
ATOM 7279 C CA . PHE D 3 288 ? 142.533 112.302 117.183 1.00 29.42 307 PHE B CA 1
ATOM 7280 C C . PHE D 3 288 ? 141.521 111.362 116.545 1.00 29.42 307 PHE B C 1
ATOM 7281 O O . PHE D 3 288 ? 140.425 111.774 116.154 1.00 29.42 307 PHE B O 1
ATOM 7289 N N . ASN D 3 289 ? 141.922 110.089 116.434 1.00 30.44 308 ASN B N 1
ATOM 7290 C CA . ASN D 3 289 ? 141.186 109.052 115.699 1.00 30.44 308 ASN B CA 1
ATOM 7291 C C . ASN D 3 289 ? 140.955 109.449 114.243 1.00 30.44 308 ASN B C 1
ATOM 7292 O O . ASN D 3 289 ? 139.955 109.064 113.633 1.00 30.44 308 ASN B O 1
ATOM 7297 N N . LYS D 3 290 ? 141.881 110.223 113.680 1.00 32.00 309 LYS B N 1
ATOM 7298 C CA . LYS D 3 290 ? 141.802 110.723 112.320 1.00 32.00 309 LYS B CA 1
ATOM 7299 C C . LYS D 3 290 ? 143.142 110.522 111.626 1.00 32.00 309 LYS B C 1
ATOM 7300 O O . LYS D 3 290 ? 144.196 110.665 112.257 1.00 32.00 309 LYS B O 1
ATOM 7306 N N . PRO D 3 291 ? 143.137 110.195 110.336 1.00 32.45 310 PRO B N 1
ATOM 7307 C CA . PRO D 3 291 ? 144.403 110.030 109.617 1.00 32.45 310 PRO B CA 1
ATOM 7308 C C . PRO D 3 291 ? 144.976 111.373 109.199 1.00 32.45 310 PRO B C 1
ATOM 7309 O O . PRO D 3 291 ? 144.258 112.265 108.742 1.00 32.45 310 PRO B O 1
ATOM 7313 N N . TYR D 3 292 ? 146.288 111.513 109.362 1.00 33.45 311 TYR B N 1
ATOM 7314 C CA . TYR D 3 292 ? 146.978 112.757 109.059 1.00 33.45 311 TYR B CA 1
ATOM 7315 C C . TYR D 3 292 ? 148.214 112.451 108.233 1.00 33.45 311 TYR B C 1
ATOM 7316 O O . TYR D 3 292 ? 149.033 111.616 108.623 1.00 33.45 311 TYR B O 1
ATOM 7325 N N . TRP D 3 293 ? 148.355 113.134 107.107 1.00 35.37 312 TRP B N 1
ATOM 7326 C CA . TRP D 3 293 ? 149.440 112.866 106.179 1.00 35.37 312 TRP B CA 1
ATOM 7327 C C . TRP D 3 293 ? 150.497 113.962 106.255 1.00 35.37 312 TRP B C 1
ATOM 7328 O O . TRP D 3 293 ? 150.231 115.093 106.668 1.00 35.37 312 TRP B O 1
ATOM 7339 N N . LEU D 3 294 ? 151.710 113.605 105.848 1.00 39.49 313 LEU B N 1
ATOM 7340 C CA . LEU D 3 294 ? 152.910 114.403 106.078 1.00 39.49 313 LEU B CA 1
ATOM 7341 C C . LEU D 3 294 ? 153.623 114.687 104.764 1.00 39.49 313 LEU B C 1
ATOM 7342 O O . LEU D 3 294 ? 154.820 114.433 104.611 1.00 39.49 313 LEU B O 1
ATOM 7347 N N . HIS D 3 295 ? 152.870 115.186 103.778 1.00 45.79 314 HIS B N 1
ATOM 7348 C CA . HIS D 3 295 ? 153.467 115.548 102.495 1.00 45.79 314 HIS B CA 1
ATOM 7349 C C . HIS D 3 295 ? 154.472 116.683 102.649 1.00 45.79 314 HIS B C 1
ATOM 7350 O O . HIS D 3 295 ? 155.550 116.653 102.045 1.00 45.79 314 HIS B O 1
ATOM 7357 N N . LYS D 3 296 ? 154.140 117.690 103.453 1.00 45.99 315 LYS B N 1
ATOM 7358 C CA . LYS D 3 296 ? 155.044 118.794 103.738 1.00 45.99 315 LYS B CA 1
ATOM 7359 C C . LYS D 3 296 ? 155.044 119.074 105.232 1.00 45.99 315 LYS B C 1
ATOM 7360 O O . LYS D 3 296 ? 153.996 119.026 105.881 1.00 45.99 315 LYS B O 1
ATOM 7366 N N . ALA D 3 297 ? 156.222 119.368 105.769 1.00 44.14 316 ALA B N 1
ATOM 7367 C CA . ALA D 3 297 ? 156.398 119.669 107.181 1.00 44.14 316 ALA B CA 1
ATOM 7368 C C . ALA D 3 297 ? 156.708 121.147 107.369 1.00 44.14 316 ALA B C 1
ATOM 7369 O O . ALA D 3 297 ? 157.026 121.869 106.420 1.00 44.14 316 ALA B O 1
ATOM 7371 N N . GLN D 3 298 ? 156.605 121.594 108.622 1.00 42.51 317 GLN B N 1
ATOM 7372 C CA . GLN D 3 298 ? 156.832 123.002 108.925 1.00 42.51 317 GLN B CA 1
ATOM 7373 C C . GLN D 3 298 ? 158.302 123.385 108.802 1.00 42.51 317 GLN B C 1
ATOM 7374 O O . GLN D 3 298 ? 158.613 124.517 108.418 1.00 42.51 317 GLN B O 1
ATOM 7380 N N . GLY D 3 299 ? 159.216 122.465 109.115 1.00 41.64 318 GLY B N 1
ATOM 7381 C CA . GLY D 3 299 ? 160.628 122.735 109.106 1.00 41.64 318 GLY B CA 1
ATOM 7382 C C . GLY D 3 299 ? 161.339 122.102 107.930 1.00 41.64 318 GLY B C 1
ATOM 7383 O O . GLY D 3 299 ? 160.732 121.744 106.913 1.00 41.64 318 GLY B O 1
ATOM 7384 N N . HIS D 3 300 ? 162.659 121.970 108.068 1.00 40.48 319 HIS B N 1
ATOM 7385 C CA . HIS D 3 300 ? 163.442 121.337 107.013 1.00 40.48 319 HIS B CA 1
ATOM 7386 C C . HIS D 3 300 ? 163.241 119.829 107.008 1.00 40.48 319 HIS B C 1
ATOM 7387 O O . HIS D 3 300 ? 163.144 119.218 105.939 1.00 40.48 319 HIS B O 1
ATOM 7394 N N . ASN D 3 301 ? 163.162 119.216 108.186 1.00 40.18 320 ASN B N 1
ATOM 7395 C CA . ASN D 3 301 ? 162.949 117.777 108.294 1.00 40.18 320 ASN B CA 1
ATOM 7396 C C . ASN D 3 301 ? 161.505 117.461 107.927 1.00 40.18 320 ASN B C 1
ATOM 7397 O O . ASN D 3 301 ? 160.576 117.858 108.634 1.00 40.18 320 ASN B O 1
ATOM 7402 N N . ASN D 3 302 ? 161.317 116.758 106.816 1.00 41.39 321 ASN B N 1
ATOM 7403 C CA . ASN D 3 302 ? 159.988 116.419 106.311 1.00 41.39 321 ASN B CA 1
ATOM 7404 C C . ASN D 3 302 ? 159.608 114.997 106.720 1.00 41.39 321 ASN B C 1
ATOM 7405 O O . ASN D 3 302 ? 159.409 114.105 105.895 1.00 41.39 321 ASN B O 1
ATOM 7410 N N . GLY D 3 303 ? 159.518 114.793 108.030 1.00 38.02 322 GLY B N 1
ATOM 7411 C CA . GLY D 3 303 ? 159.083 113.522 108.563 1.00 38.02 322 GLY B CA 1
ATOM 7412 C C . GLY D 3 303 ? 160.127 112.430 108.581 1.00 38.02 322 GLY B C 1
ATOM 7413 O O . GLY D 3 303 ? 159.807 111.305 108.978 1.00 38.02 322 GLY B O 1
ATOM 7414 N N . VAL D 3 304 ? 161.362 112.722 108.177 1.00 37.11 323 VAL B N 1
ATOM 7415 C CA . VAL D 3 304 ? 162.399 111.698 108.111 1.00 37.11 323 VAL B CA 1
ATOM 7416 C C . VAL D 3 304 ? 162.832 111.339 109.526 1.00 37.11 323 VAL B C 1
ATOM 7417 O O . VAL D 3 304 ? 163.287 112.198 110.290 1.00 37.11 323 VAL B O 1
ATOM 7421 N N . CYS D 3 305 ? 162.693 110.062 109.878 1.00 36.91 324 CYS B N 1
ATOM 7422 C CA . CYS D 3 305 ? 162.936 109.587 111.240 1.00 36.91 324 CYS B CA 1
ATOM 7423 C C . CYS D 3 305 ? 164.395 109.169 111.359 1.00 36.91 324 CYS B C 1
ATOM 7424 O O . CYS D 3 305 ? 164.769 108.039 111.045 1.00 36.91 324 CYS B O 1
ATOM 7427 N N . TRP D 3 306 ? 165.229 110.094 111.826 1.00 39.63 325 TRP B N 1
ATOM 7428 C CA . TRP D 3 306 ? 166.640 109.802 112.026 1.00 39.63 325 TRP B CA 1
ATOM 7429 C C . TRP D 3 306 ? 166.831 108.892 113.234 1.00 39.63 325 TRP B C 1
ATOM 7430 O O . TRP D 3 306 ? 166.025 108.889 114.169 1.00 39.63 325 TRP B O 1
ATOM 7441 N N . HIS D 3 307 ? 167.905 108.097 113.184 1.00 42.64 326 HIS B N 1
ATOM 7442 C CA . HIS D 3 307 ? 168.258 107.077 114.177 1.00 42.64 326 HIS B CA 1
ATOM 7443 C C . HIS D 3 307 ? 167.178 106.012 114.339 1.00 42.64 326 HIS B C 1
ATOM 7444 O O . HIS D 3 307 ? 167.129 105.344 115.378 1.00 42.64 326 HIS B O 1
ATOM 7451 N N . ASN D 3 308 ? 166.333 105.846 113.314 1.00 39.65 327 ASN B N 1
ATOM 7452 C CA . ASN D 3 308 ? 165.275 104.831 113.268 1.00 39.65 327 ASN B CA 1
ATOM 7453 C C . ASN D 3 308 ? 164.347 104.918 114.478 1.00 39.65 327 ASN B C 1
ATOM 7454 O O . ASN D 3 308 ? 163.988 103.910 115.087 1.00 39.65 327 ASN B O 1
ATOM 7459 N N . GLN D 3 309 ? 163.964 106.140 114.838 1.00 36.81 328 GLN B N 1
ATOM 7460 C CA . GLN D 3 309 ? 163.078 106.342 115.973 1.00 36.81 328 GLN B CA 1
ATOM 7461 C C . GLN D 3 309 ? 162.166 107.529 115.700 1.00 36.81 328 GLN B C 1
ATOM 7462 O O . GLN D 3 309 ? 162.463 108.396 114.876 1.00 36.81 328 GLN B O 1
ATOM 7468 N N . LEU D 3 310 ? 161.042 107.544 116.409 1.00 31.95 329 LEU B N 1
ATOM 7469 C CA . LEU D 3 310 ? 160.041 108.592 116.300 1.00 31.95 329 LEU B CA 1
ATOM 7470 C C . LEU D 3 310 ? 159.613 108.987 117.704 1.00 31.95 329 LEU B C 1
ATOM 7471 O O . LEU D 3 310 ? 159.709 108.191 118.638 1.00 31.95 329 LEU B O 1
ATOM 7476 N N . PHE D 3 311 ? 159.149 110.223 117.855 1.00 30.69 330 PHE B N 1
ATOM 7477 C CA . PHE D 3 311 ? 158.624 110.712 119.121 1.00 30.69 330 PHE B CA 1
ATOM 7478 C C . PHE D 3 311 ? 157.254 111.312 118.863 1.00 30.69 330 PHE B C 1
ATOM 7479 O O . PHE D 3 311 ? 157.118 112.225 118.037 1.00 30.69 330 PHE B O 1
ATOM 7487 N N . VAL D 3 312 ? 156.248 110.792 119.563 1.00 28.71 331 VAL B N 1
ATOM 7488 C CA . VAL D 3 312 ? 154.865 111.235 119.431 1.00 28.71 331 VAL B CA 1
ATOM 7489 C C . VAL D 3 312 ? 154.425 111.768 120.787 1.00 28.71 331 VAL B C 1
ATOM 7490 O O . VAL D 3 312 ? 154.191 110.991 121.719 1.00 28.71 331 VAL B O 1
ATOM 7494 N N . THR D 3 313 ? 154.316 113.085 120.901 1.00 28.01 332 THR B N 1
ATOM 7495 C CA . THR D 3 313 ? 153.840 113.742 122.112 1.00 28.01 332 THR B CA 1
ATOM 7496 C C . THR D 3 313 ? 152.348 114.002 121.949 1.00 28.01 332 THR B C 1
ATOM 7497 O O . THR D 3 313 ? 151.941 114.787 121.088 1.00 28.01 332 THR B O 1
ATOM 7501 N N . VAL D 3 314 ? 151.534 113.344 122.769 1.00 27.90 333 VAL B N 1
ATOM 7502 C CA . VAL D 3 314 ? 150.084 113.403 122.654 1.00 27.90 333 VAL B CA 1
ATOM 7503 C C . VAL D 3 314 ? 149.503 113.833 123.993 1.00 27.90 333 VAL B C 1
ATOM 7504 O O . VAL D 3 314 ? 149.821 113.244 125.033 1.00 27.90 333 VAL B O 1
ATOM 7508 N N . VAL D 3 315 ? 148.675 114.873 123.964 1.00 28.22 334 VAL B N 1
ATOM 7509 C CA . VAL D 3 315 ? 147.794 115.232 125.069 1.00 28.22 334 VAL B CA 1
ATOM 7510 C C . VAL D 3 315 ? 146.376 115.251 124.524 1.00 28.22 334 VAL B C 1
ATOM 7511 O O . VAL D 3 315 ? 146.099 115.942 123.537 1.00 28.22 334 VAL B O 1
ATOM 7515 N N . ASP D 3 316 ? 145.485 114.486 125.153 1.00 28.05 335 ASP B N 1
ATOM 7516 C CA . ASP D 3 316 ? 144.060 114.486 124.826 1.00 28.05 335 ASP B CA 1
ATOM 7517 C C . ASP D 3 316 ? 143.287 114.452 126.138 1.00 28.05 335 ASP B C 1
ATOM 7518 O O . ASP D 3 316 ? 143.073 113.382 126.715 1.00 28.05 335 ASP B O 1
ATOM 7523 N N . THR D 3 317 ? 142.866 115.624 126.599 1.00 26.90 336 THR B N 1
ATOM 7524 C CA . THR D 3 317 ? 142.097 115.752 127.827 1.00 26.90 336 THR B CA 1
ATOM 7525 C C . THR D 3 317 ? 140.602 115.605 127.597 1.00 26.90 336 THR B C 1
ATOM 7526 O O . THR D 3 317 ? 139.826 115.720 128.550 1.00 26.90 336 THR B O 1
ATOM 7530 N N . THR D 3 318 ? 140.182 115.350 126.357 1.00 26.13 337 THR B N 1
ATOM 7531 C CA . THR D 3 318 ? 138.771 115.180 126.045 1.00 26.13 337 THR B CA 1
ATOM 7532 C C . THR D 3 318 ? 138.217 113.850 126.532 1.00 26.13 337 THR B C 1
ATOM 7533 O O . THR D 3 318 ? 136.994 113.678 126.550 1.00 26.13 337 THR B O 1
ATOM 7537 N N . ARG D 3 319 ? 139.076 112.908 126.906 1.00 26.92 338 ARG B N 1
ATOM 7538 C CA . ARG D 3 319 ? 138.668 111.660 127.543 1.00 26.92 338 ARG B CA 1
ATOM 7539 C C . ARG D 3 319 ? 139.352 111.635 128.902 1.00 26.92 338 ARG B C 1
ATOM 7540 O O . ARG D 3 319 ? 140.435 111.066 129.057 1.00 26.92 338 ARG B O 1
ATOM 7548 N N . SER D 3 320 ? 138.710 112.258 129.888 1.00 26.44 339 SER B N 1
ATOM 7549 C CA . SER D 3 320 ? 139.300 112.445 131.206 1.00 26.44 339 SER B CA 1
ATOM 7550 C C . SER D 3 320 ? 138.457 111.819 132.308 1.00 26.44 339 SER B C 1
ATOM 7551 O O . SER D 3 320 ? 138.569 112.223 133.467 1.00 26.44 339 SER B O 1
ATOM 7554 N N . THR D 3 321 ? 137.627 110.833 131.973 1.00 26.72 340 THR B N 1
ATOM 7555 C CA . THR D 3 321 ? 136.728 110.225 132.948 1.00 26.72 340 THR B CA 1
ATOM 7556 C C . THR D 3 321 ? 137.532 109.419 133.958 1.00 26.72 340 THR B C 1
ATOM 7557 O O . THR D 3 321 ? 138.176 108.427 133.605 1.00 26.72 340 THR B O 1
ATOM 7561 N N . ASN D 3 322 ? 137.494 109.846 135.216 1.00 28.00 341 ASN B N 1
ATOM 7562 C CA . ASN D 3 322 ? 138.090 109.092 136.312 1.00 28.00 341 ASN B CA 1
ATOM 7563 C C . ASN D 3 322 ? 137.024 108.135 136.825 1.00 28.00 341 ASN B C 1
ATOM 7564 O O . ASN D 3 322 ? 136.046 108.554 137.449 1.00 28.00 341 ASN B O 1
ATOM 7569 N N . LEU D 3 323 ? 137.197 106.849 136.528 1.00 29.45 342 LEU B N 1
ATOM 7570 C CA . LEU D 3 323 ? 136.274 105.829 136.997 1.00 29.45 342 LEU B CA 1
ATOM 7571 C C . LEU D 3 323 ? 136.334 105.747 138.515 1.00 29.45 342 LEU B C 1
ATOM 7572 O O . LEU D 3 323 ? 137.418 105.684 139.101 1.00 29.45 342 LEU B O 1
ATOM 7577 N N . THR D 3 324 ? 135.172 105.760 139.155 1.00 32.66 343 THR B N 1
ATOM 7578 C CA . THR D 3 324 ? 135.093 105.705 140.607 1.00 32.66 343 THR B CA 1
ATOM 7579 C C . THR D 3 324 ? 134.764 104.276 141.018 1.00 32.66 343 THR B C 1
ATOM 7580 O O . THR D 3 324 ? 133.707 103.750 140.655 1.00 32.66 343 THR B O 1
ATOM 7584 N N . ILE D 3 325 ? 135.668 103.655 141.768 1.00 34.24 344 ILE B N 1
ATOM 7585 C CA . ILE D 3 325 ? 135.531 102.269 142.198 1.00 34.24 344 ILE B CA 1
ATOM 7586 C C . ILE D 3 325 ? 135.455 102.259 143.716 1.00 34.24 344 ILE B C 1
ATOM 7587 O O . ILE D 3 325 ? 136.390 102.703 144.391 1.00 34.24 344 ILE B O 1
ATOM 7592 N N . CYS D 3 326 ? 134.353 101.752 144.256 1.00 38.34 345 CYS B N 1
ATOM 7593 C CA . CYS D 3 326 ? 134.209 101.606 145.696 1.00 38.34 345 CYS B CA 1
ATOM 7594 C C . CYS D 3 326 ? 134.153 100.130 146.055 1.00 38.34 345 CYS B C 1
ATOM 7595 O O . CYS D 3 326 ? 133.567 99.322 145.329 1.00 38.34 345 CYS B O 1
ATOM 7598 N N . ALA D 3 327 ? 134.783 99.787 147.170 1.00 41.81 346 ALA B N 1
ATOM 7599 C CA . ALA D 3 327 ? 134.819 98.417 147.656 1.00 41.81 346 ALA B CA 1
ATOM 7600 C C . ALA D 3 327 ? 134.348 98.394 149.100 1.00 41.81 346 ALA B C 1
ATOM 7601 O O . ALA D 3 327 ? 134.824 99.183 149.920 1.00 41.81 346 ALA B O 1
ATOM 7603 N N . SER D 3 328 ? 133.410 97.502 149.403 1.00 46.18 347 SER B N 1
ATOM 7604 C CA . SER D 3 328 ? 132.908 97.383 150.763 1.00 46.18 347 SER B CA 1
ATOM 7605 C C . SER D 3 328 ? 133.972 96.782 151.671 1.00 46.18 347 SER B C 1
ATOM 7606 O O . SER D 3 328 ? 134.734 95.901 151.264 1.00 46.18 347 SER B O 1
ATOM 7609 N N . THR D 3 329 ? 134.029 97.277 152.909 1.00 48.51 348 THR B N 1
ATOM 7610 C CA . THR D 3 329 ? 134.986 96.749 153.876 1.00 48.51 348 THR B CA 1
ATOM 7611 C C . THR D 3 329 ? 134.606 95.337 154.309 1.00 48.51 348 THR B C 1
ATOM 7612 O O . THR D 3 329 ? 135.472 94.460 154.419 1.00 48.51 348 THR B O 1
ATOM 7616 N N . GLN D 3 330 ? 133.320 95.094 154.543 1.00 52.14 349 GLN B N 1
ATOM 7617 C CA . GLN D 3 330 ? 132.851 93.763 154.895 1.00 52.14 349 GLN B CA 1
ATOM 7618 C C . GLN D 3 330 ? 132.770 92.882 153.655 1.00 52.14 349 GLN B C 1
ATOM 7619 O O . GLN D 3 330 ? 132.526 93.361 152.544 1.00 52.14 349 GLN B O 1
ATOM 7625 N N . SER D 3 331 ? 133.000 91.582 153.854 1.00 53.87 350 SER B N 1
ATOM 7626 C CA . SER D 3 331 ? 132.894 90.638 152.743 1.00 53.87 350 SER B CA 1
ATOM 7627 C C . SER D 3 331 ? 131.481 90.543 152.164 1.00 53.87 350 SER B C 1
ATOM 7628 O O . SER D 3 331 ? 131.363 90.523 150.926 1.00 53.87 350 SER B O 1
ATOM 7631 N N . PRO D 3 332 ? 130.393 90.482 152.945 1.00 54.00 351 PRO B N 1
ATOM 7632 C CA . PRO D 3 332 ? 129.086 90.756 152.336 1.00 54.00 351 PRO B CA 1
ATOM 7633 C C . PRO D 3 332 ? 128.708 92.223 152.472 1.00 54.00 351 PRO B C 1
ATOM 7634 O O . PRO D 3 332 ? 128.975 92.876 153.482 1.00 54.00 351 PRO B O 1
ATOM 7638 N N . VAL D 3 333 ? 128.089 92.751 151.421 1.00 51.10 352 VAL B N 1
ATOM 7639 C CA . VAL D 3 333 ? 127.657 94.146 151.421 1.00 51.10 352 VAL B CA 1
ATOM 7640 C C . VAL D 3 333 ? 126.452 94.265 152.346 1.00 51.10 352 VAL B C 1
ATOM 7641 O O . VAL D 3 333 ? 125.441 93.580 152.132 1.00 51.10 352 VAL B O 1
ATOM 7645 N N . PRO D 3 334 ? 126.519 95.097 153.384 1.00 50.70 353 PRO B N 1
ATOM 7646 C CA . PRO D 3 334 ? 125.422 95.155 154.356 1.00 50.70 353 PRO B CA 1
ATOM 7647 C C . PRO D 3 334 ? 124.174 95.804 153.780 1.00 50.70 353 PRO B C 1
ATOM 7648 O O . PRO D 3 334 ? 124.235 96.625 152.862 1.00 50.70 353 PRO B O 1
ATOM 7652 N N . GLY D 3 335 ? 123.026 95.407 154.333 1.00 49.20 354 GLY B N 1
ATOM 7653 C CA . GLY D 3 335 ? 121.769 96.011 153.923 1.00 49.20 354 GLY B CA 1
ATOM 7654 C C . GLY D 3 335 ? 121.663 97.468 154.328 1.00 49.20 354 GLY B C 1
ATOM 7655 O O . GLY D 3 335 ? 121.138 98.294 153.577 1.00 49.20 354 GLY B O 1
ATOM 7656 N N . GLN D 3 336 ? 122.154 97.802 155.517 1.00 48.52 355 GLN B N 1
ATOM 7657 C CA . GLN D 3 336 ? 122.193 99.185 155.961 1.00 48.52 355 GLN B CA 1
ATOM 7658 C C . GLN D 3 336 ? 123.423 99.882 155.395 1.00 48.52 355 GLN B C 1
ATOM 7659 O O . GLN D 3 336 ? 124.481 99.273 155.217 1.00 48.52 355 GLN B O 1
ATOM 7665 N N . TYR D 3 337 ? 123.277 101.173 155.114 1.00 42.92 356 TYR B N 1
ATOM 7666 C CA . TYR D 3 337 ? 124.357 101.950 154.524 1.00 42.92 356 TYR B CA 1
ATOM 7667 C C . TYR D 3 337 ? 125.179 102.624 155.613 1.00 42.92 356 TYR B C 1
ATOM 7668 O O . TYR D 3 337 ? 124.636 103.342 156.458 1.00 42.92 356 TYR B O 1
ATOM 7677 N N . ASP D 3 338 ? 126.486 102.389 155.585 1.00 44.78 357 ASP B N 1
ATOM 7678 C CA . ASP D 3 338 ? 127.437 103.110 156.416 1.00 44.78 357 ASP B CA 1
ATOM 7679 C C . ASP D 3 338 ? 128.499 103.699 155.504 1.00 44.78 357 ASP B C 1
ATOM 7680 O O . ASP D 3 338 ? 129.059 102.988 154.664 1.00 44.78 357 ASP B O 1
ATOM 7685 N N . ALA D 3 339 ? 128.765 104.997 155.662 1.00 43.86 358 ALA B N 1
ATOM 7686 C CA . ALA D 3 339 ? 129.669 105.684 154.747 1.00 43.86 358 ALA B CA 1
ATOM 7687 C C . ALA D 3 339 ? 131.114 105.244 154.934 1.00 43.86 358 ALA B C 1
ATOM 7688 O O . ALA D 3 339 ? 131.883 105.228 153.969 1.00 43.86 358 ALA B O 1
ATOM 7690 N N . THR D 3 340 ? 131.497 104.871 156.152 1.00 44.36 359 THR B N 1
ATOM 7691 C CA . THR D 3 340 ? 132.880 104.522 156.449 1.00 44.36 359 THR B CA 1
ATOM 7692 C C . THR D 3 340 ? 133.222 103.078 156.108 1.00 44.36 359 THR B C 1
ATOM 7693 O O . THR D 3 340 ? 134.379 102.680 156.279 1.00 44.36 359 THR B O 1
ATOM 7697 N N . LYS D 3 341 ? 132.261 102.288 155.635 1.00 44.91 360 LYS B N 1
ATOM 7698 C CA . LYS D 3 341 ? 132.504 100.899 155.274 1.00 44.91 360 LYS B CA 1
ATOM 7699 C C . LYS D 3 341 ? 132.768 100.705 153.788 1.00 44.91 360 LYS B C 1
ATOM 7700 O O . LYS D 3 341 ? 132.896 99.562 153.341 1.00 44.91 360 LYS B O 1
ATOM 7706 N N . PHE D 3 342 ? 132.848 101.783 153.013 1.00 39.43 361 PHE B N 1
ATOM 7707 C CA . PHE D 3 342 ? 133.099 101.705 151.577 1.00 39.43 361 PHE B CA 1
ATOM 7708 C C . PHE D 3 342 ? 134.344 102.520 151.256 1.00 39.43 361 PHE B C 1
ATOM 7709 O O . PHE D 3 342 ? 134.324 103.752 151.347 1.00 39.43 361 PHE B O 1
ATOM 7717 N N . LYS D 3 343 ? 135.421 101.836 150.881 1.00 36.75 362 LYS B N 1
ATOM 7718 C CA . LYS D 3 343 ? 136.627 102.517 150.436 1.00 36.75 362 LYS B CA 1
ATOM 7719 C C . LYS D 3 343 ? 136.458 102.997 149.002 1.00 36.75 362 LYS B C 1
ATOM 7720 O O . LYS D 3 343 ? 135.939 102.274 148.148 1.00 36.75 362 LYS B O 1
ATOM 7726 N N . GLN D 3 344 ? 136.911 104.220 148.744 1.00 34.65 363 GLN B N 1
ATOM 7727 C CA . GLN D 3 344 ? 136.737 104.884 147.461 1.00 34.65 363 GLN B CA 1
ATOM 7728 C C . GLN D 3 344 ? 138.072 105.012 146.741 1.00 34.65 363 GLN B C 1
ATOM 7729 O O . GLN D 3 344 ? 139.099 105.305 147.361 1.00 34.65 363 GLN B O 1
ATOM 7735 N N . TYR D 3 345 ? 138.046 104.799 145.428 1.00 35.60 364 TYR B N 1
ATOM 7736 C CA . TYR D 3 345 ? 139.224 104.902 144.585 1.00 35.60 364 TYR B CA 1
ATOM 7737 C C . TYR D 3 345 ? 138.840 105.597 143.291 1.00 35.60 364 TYR B C 1
ATOM 7738 O O . TYR D 3 345 ? 137.726 105.421 142.791 1.00 35.60 364 TYR B O 1
ATOM 7747 N N . SER D 3 346 ? 139.767 106.377 142.753 1.00 30.43 365 SER B N 1
ATOM 7748 C CA . SER D 3 346 ? 139.634 106.957 141.426 1.00 30.43 365 SER B CA 1
ATOM 7749 C C . SER D 3 346 ? 140.709 106.355 140.536 1.00 30.43 365 SER B C 1
ATOM 7750 O O . SER D 3 346 ? 141.882 106.310 140.920 1.00 30.43 365 SER B O 1
ATOM 7753 N N . ARG D 3 347 ? 140.305 105.865 139.368 1.00 28.70 366 ARG B N 1
ATOM 7754 C CA . ARG D 3 347 ? 141.225 105.271 138.408 1.00 28.70 366 ARG B CA 1
ATOM 7755 C C . ARG D 3 347 ? 140.968 105.891 137.047 1.00 28.70 366 ARG B C 1
ATOM 7756 O O . ARG D 3 347 ? 139.850 105.818 136.535 1.00 28.70 366 ARG B O 1
ATOM 7764 N N . HIS D 3 348 ? 141.987 106.503 136.467 1.00 26.83 367 HIS B N 1
ATOM 7765 C CA . HIS D 3 348 ? 141.925 106.965 135.094 1.00 26.83 367 HIS B CA 1
ATOM 7766 C C . HIS D 3 348 ? 142.584 105.938 134.186 1.00 26.83 367 HIS B C 1
ATOM 7767 O O . HIS D 3 348 ? 143.616 105.349 134.530 1.00 26.83 367 HIS B O 1
ATOM 7774 N N . VAL D 3 349 ? 141.967 105.726 133.027 1.00 28.44 368 VAL B N 1
ATOM 7775 C CA . VAL D 3 349 ? 142.399 104.734 132.053 1.00 28.44 368 VAL B CA 1
ATOM 7776 C C . VAL D 3 349 ? 142.737 105.446 130.749 1.00 28.44 368 VAL B C 1
ATOM 7777 O O . VAL D 3 349 ? 142.022 106.361 130.320 1.00 28.44 368 VAL B O 1
ATOM 7781 N N . GLU D 3 350 ? 143.868 105.073 130.161 1.00 31.04 369 GLU B N 1
ATOM 7782 C CA . GLU D 3 350 ? 144.360 105.669 128.928 1.00 31.04 369 GLU B CA 1
ATOM 7783 C C . GLU D 3 350 ? 144.540 104.545 127.921 1.00 31.04 369 GLU B C 1
ATOM 7784 O O . GLU D 3 350 ? 145.271 103.583 128.187 1.00 31.04 369 GLU B O 1
ATOM 7790 N N . GLU D 3 351 ? 143.872 104.663 126.776 1.00 31.93 370 GLU B N 1
ATOM 7791 C CA . GLU D 3 351 ? 143.873 103.634 125.747 1.00 31.93 370 GLU B CA 1
ATOM 7792 C C . GLU D 3 351 ? 144.307 104.251 124.428 1.00 31.93 370 GLU B C 1
ATOM 7793 O O . GLU D 3 351 ? 143.725 105.244 123.985 1.00 31.93 370 GLU B O 1
ATOM 7799 N N . TYR D 3 352 ? 145.313 103.654 123.796 1.00 31.50 371 TYR B N 1
ATOM 7800 C CA . TYR D 3 352 ? 145.911 104.217 122.597 1.00 31.50 371 TYR B CA 1
ATOM 7801 C C . TYR D 3 352 ? 146.082 103.150 121.528 1.00 31.50 371 TYR B C 1
ATOM 7802 O O . TYR D 3 352 ? 146.186 101.956 121.821 1.00 31.50 371 TYR B O 1
ATOM 7811 N N . ASP D 3 353 ? 146.106 103.608 120.278 1.00 33.85 372 ASP B N 1
ATOM 7812 C CA . ASP D 3 353 ? 146.406 102.774 119.115 1.00 33.85 372 ASP B CA 1
ATOM 7813 C C . ASP D 3 353 ? 147.212 103.656 118.169 1.00 33.85 372 ASP B C 1
ATOM 7814 O O . ASP D 3 353 ? 146.648 104.480 117.445 1.00 33.85 372 ASP B O 1
ATOM 7819 N N . LEU D 3 354 ? 148.529 103.503 118.196 1.00 32.24 373 LEU B N 1
ATOM 7820 C CA . LEU D 3 354 ? 149.419 104.325 117.386 1.00 32.24 373 LEU B CA 1
ATOM 7821 C C . LEU D 3 354 ? 149.670 103.612 116.066 1.00 32.24 373 LEU B C 1
ATOM 7822 O O . LEU D 3 354 ? 150.391 102.612 116.027 1.00 32.24 373 LEU B O 1
ATOM 7827 N N . GLN D 3 355 ? 149.087 104.122 114.986 1.00 32.30 374 GLN B N 1
ATOM 7828 C CA . GLN D 3 355 ? 149.284 103.563 113.660 1.00 32.30 374 GLN B CA 1
ATOM 7829 C C . GLN D 3 355 ? 150.077 104.552 112.821 1.00 32.30 374 GLN B C 1
ATOM 7830 O O . GLN D 3 355 ? 149.839 105.760 112.884 1.00 32.30 374 GLN B O 1
ATOM 7836 N N . PHE D 3 356 ? 151.030 104.043 112.046 1.00 31.58 375 PHE B N 1
ATOM 7837 C CA . PHE D 3 356 ? 151.836 104.884 111.180 1.00 31.58 375 PHE B CA 1
ATOM 7838 C C . PHE D 3 356 ? 152.000 104.217 109.825 1.00 31.58 375 PHE B C 1
ATOM 7839 O O . PHE D 3 356 ? 152.031 102.988 109.714 1.00 31.58 375 PHE B O 1
ATOM 7847 N N . ILE D 3 357 ? 152.107 105.051 108.799 1.00 33.66 376 ILE B N 1
ATOM 7848 C CA . ILE D 3 357 ? 152.540 104.648 107.470 1.00 33.66 376 ILE B CA 1
ATOM 7849 C C . ILE D 3 357 ? 153.897 105.292 107.241 1.00 33.66 376 ILE B C 1
ATOM 7850 O O . ILE D 3 357 ? 154.007 106.524 107.215 1.00 33.66 376 ILE B O 1
ATOM 7855 N N . PHE D 3 358 ? 154.923 104.462 107.092 1.00 34.91 377 PHE B N 1
ATOM 7856 C CA . PHE D 3 358 ? 156.290 104.911 106.886 1.00 34.91 377 PHE B CA 1
ATOM 7857 C C . PHE D 3 358 ? 156.694 104.697 105.436 1.00 34.91 377 PHE B C 1
ATOM 7858 O O . PHE D 3 358 ? 156.193 103.796 104.760 1.00 34.91 377 PHE B O 1
ATOM 7866 N N . GLN D 3 359 ? 157.609 105.536 104.964 1.00 38.03 378 GLN B N 1
ATOM 7867 C CA . GLN D 3 359 ? 158.144 105.437 103.616 1.00 38.03 378 GLN B CA 1
ATOM 7868 C C . GLN D 3 359 ? 159.632 105.140 103.696 1.00 38.03 378 GLN B C 1
ATOM 7869 O O . GLN D 3 359 ? 160.364 105.818 104.424 1.00 38.03 378 GLN B O 1
ATOM 7875 N N . LEU D 3 360 ? 160.075 104.126 102.960 1.00 40.34 379 LEU B N 1
ATOM 7876 C CA . LEU D 3 360 ? 161.501 103.848 102.872 1.00 40.34 379 LEU B CA 1
ATOM 7877 C C . LEU D 3 360 ? 162.179 104.899 102.005 1.00 40.34 379 LEU B C 1
ATOM 7878 O O . LEU D 3 360 ? 161.688 105.242 100.926 1.00 40.34 379 LEU B O 1
ATOM 7883 N N . CYS D 3 361 ? 163.303 105.418 102.485 1.00 42.46 380 CYS B N 1
ATOM 7884 C CA . CYS D 3 361 ? 164.018 106.483 101.802 1.00 42.46 380 CYS B CA 1
ATOM 7885 C C . CYS D 3 361 ? 165.503 106.165 101.789 1.00 42.46 380 CYS B C 1
ATOM 7886 O O . CYS D 3 361 ? 166.057 105.732 102.801 1.00 42.46 380 CYS B O 1
ATOM 7889 N N . THR D 3 362 ? 166.144 106.390 100.647 1.00 46.94 381 THR B N 1
ATOM 7890 C CA . THR D 3 362 ? 167.567 106.130 100.494 1.00 46.94 381 THR B CA 1
ATOM 7891 C C . THR D 3 362 ? 168.354 107.435 100.532 1.00 46.94 381 THR B C 1
ATOM 7892 O O . THR D 3 362 ? 167.848 108.502 100.175 1.00 46.94 381 THR B O 1
ATOM 7896 N N . ILE D 3 363 ? 169.596 107.342 101.001 1.00 50.15 382 ILE B N 1
ATOM 7897 C CA . ILE D 3 363 ? 170.463 108.499 101.204 1.00 50.15 382 ILE B CA 1
ATOM 7898 C C . ILE D 3 363 ? 171.696 108.299 100.339 1.00 50.15 382 ILE B C 1
ATOM 7899 O O . ILE D 3 363 ? 172.562 107.480 100.671 1.00 50.15 382 ILE B O 1
ATOM 7904 N N . THR D 3 364 ? 171.794 109.048 99.246 1.00 54.37 383 THR B N 1
ATOM 7905 C CA . THR D 3 364 ? 172.979 108.982 98.393 1.00 54.37 383 THR B CA 1
ATOM 7906 C C . THR D 3 364 ? 174.130 109.656 99.125 1.00 54.37 383 THR B C 1
ATOM 7907 O O . THR D 3 364 ? 174.249 110.883 99.131 1.00 54.37 383 THR B O 1
ATOM 7911 N N . LEU D 3 365 ? 174.987 108.849 99.751 1.00 52.78 384 LEU B N 1
ATOM 7912 C CA . LEU D 3 365 ? 176.045 109.354 100.625 1.00 52.78 384 LEU B CA 1
ATOM 7913 C C . LEU D 3 365 ? 177.245 109.775 99.782 1.00 52.78 384 LEU B C 1
ATOM 7914 O O . LEU D 3 365 ? 178.256 109.077 99.676 1.00 52.78 384 LEU B O 1
ATOM 7919 N N . THR D 3 366 ? 177.124 110.952 99.173 1.00 55.36 385 THR B N 1
ATOM 7920 C CA . THR D 3 366 ? 178.254 111.594 98.516 1.00 55.36 385 THR B CA 1
ATOM 7921 C C . THR D 3 366 ? 179.060 112.348 99.572 1.00 55.36 385 THR B C 1
ATOM 7922 O O . THR D 3 366 ? 178.780 112.265 100.769 1.00 55.36 385 THR B O 1
ATOM 7926 N N . ALA D 3 367 ? 180.079 113.095 99.142 1.00 57.29 386 ALA B N 1
ATOM 7927 C CA . ALA D 3 367 ? 180.937 113.796 100.095 1.00 57.29 386 ALA B CA 1
ATOM 7928 C C . ALA D 3 367 ? 180.194 114.938 100.779 1.00 57.29 386 ALA B C 1
ATOM 7929 O O . ALA D 3 367 ? 180.256 115.086 102.007 1.00 57.29 386 ALA B O 1
ATOM 7931 N N . ASP D 3 368 ? 179.479 115.753 99.997 1.00 57.94 387 ASP B N 1
ATOM 7932 C CA . ASP D 3 368 ? 178.759 116.893 100.558 1.00 57.94 387 ASP B CA 1
ATOM 7933 C C . ASP D 3 368 ? 177.614 116.446 101.457 1.00 57.94 387 ASP B C 1
ATOM 7934 O O . ASP D 3 368 ? 177.393 117.032 102.523 1.00 57.94 387 ASP B O 1
ATOM 7939 N N . VAL D 3 369 ? 176.882 115.406 101.049 1.00 55.59 388 VAL B N 1
ATOM 7940 C CA . VAL D 3 369 ? 175.766 114.909 101.851 1.00 55.59 388 VAL B CA 1
ATOM 7941 C C . VAL D 3 369 ? 176.269 114.308 103.159 1.00 55.59 388 VAL B C 1
ATOM 7942 O O . VAL D 3 369 ? 175.692 114.546 104.228 1.00 55.59 388 VAL B O 1
ATOM 7946 N N . MET D 3 370 ? 177.356 113.532 103.099 1.00 56.23 389 MET B N 1
ATOM 7947 C CA . MET D 3 370 ? 177.928 112.949 104.310 1.00 56.23 389 MET B CA 1
ATOM 7948 C C . MET D 3 370 ? 178.448 114.027 105.253 1.00 56.23 389 MET B C 1
ATOM 7949 O O . MET D 3 370 ? 178.241 113.944 106.470 1.00 56.23 389 MET B O 1
ATOM 7954 N N . SER D 3 371 ? 179.109 115.054 104.708 1.00 54.09 390 SER B N 1
ATOM 7955 C CA . SER D 3 371 ? 179.596 116.151 105.541 1.00 54.09 390 SER B CA 1
ATOM 7956 C C . SER D 3 371 ? 178.444 116.927 106.170 1.00 54.09 390 SER B C 1
ATOM 7957 O O . SER D 3 371 ? 178.518 117.320 107.341 1.00 54.09 390 SER B O 1
ATOM 7960 N N . TYR D 3 372 ? 177.367 117.147 105.410 1.00 50.64 391 TYR B N 1
ATOM 7961 C CA . TYR D 3 372 ? 176.208 117.858 105.941 1.00 50.64 391 TYR B CA 1
ATOM 7962 C C . TYR D 3 372 ? 175.521 117.070 107.049 1.00 50.64 391 TYR B C 1
ATOM 7963 O O . TYR D 3 372 ? 175.111 117.650 108.060 1.00 50.64 391 TYR B O 1
ATOM 7972 N N . ILE D 3 373 ? 175.368 115.755 106.874 1.00 50.96 392 ILE B N 1
ATOM 7973 C CA . ILE D 3 373 ? 174.730 114.947 107.911 1.00 50.96 392 ILE B CA 1
ATOM 7974 C C . ILE D 3 373 ? 175.629 114.850 109.141 1.00 50.96 392 ILE B C 1
ATOM 7975 O O . ILE D 3 373 ? 175.145 114.870 110.280 1.00 50.96 392 ILE B O 1
ATOM 7980 N N . HIS D 3 374 ? 176.949 114.772 108.936 1.00 51.84 393 HIS B N 1
ATOM 7981 C CA . HIS D 3 374 ? 177.880 114.752 110.061 1.00 51.84 393 HIS B CA 1
ATOM 7982 C C . HIS D 3 374 ? 177.844 116.060 110.844 1.00 51.84 393 HIS B C 1
ATOM 7983 O O . HIS D 3 374 ? 177.919 116.051 112.078 1.00 51.84 393 HIS B O 1
ATOM 7990 N N . SER D 3 375 ? 177.737 117.194 110.147 1.00 51.51 394 SER B N 1
ATOM 7991 C CA . SER D 3 375 ? 177.576 118.468 110.840 1.00 51.51 394 SER B CA 1
ATOM 7992 C C . SER D 3 375 ? 176.216 118.569 111.518 1.00 51.51 394 SER B C 1
ATOM 7993 O O . SER D 3 375 ? 176.097 119.199 112.575 1.00 51.51 394 SER B O 1
ATOM 7996 N N . MET D 3 376 ? 175.185 117.969 110.919 1.00 47.63 395 MET B N 1
ATOM 7997 C CA . MET D 3 376 ? 173.854 117.965 111.518 1.00 47.63 395 MET B CA 1
ATOM 7998 C C . MET D 3 376 ? 173.825 117.142 112.800 1.00 47.63 395 MET B C 1
ATOM 7999 O O . MET D 3 376 ? 173.376 117.623 113.847 1.00 47.63 395 MET B O 1
ATOM 8004 N N . ASN D 3 377 ? 174.313 115.904 112.737 1.00 49.95 396 ASN B N 1
ATOM 8005 C CA . ASN D 3 377 ? 174.420 115.046 113.916 1.00 49.95 396 ASN B CA 1
ATOM 8006 C C . ASN D 3 377 ? 175.414 113.944 113.593 1.00 49.95 396 ASN B C 1
ATOM 8007 O O . ASN D 3 377 ? 175.210 113.189 112.638 1.00 49.95 396 ASN B O 1
ATOM 8012 N N . SER D 3 378 ? 176.481 113.846 114.390 1.00 50.93 397 SER B N 1
ATOM 8013 C CA . SER D 3 378 ? 177.541 112.886 114.106 1.00 50.93 397 SER B CA 1
ATOM 8014 C C . SER D 3 378 ? 177.140 111.451 114.421 1.00 50.93 397 SER B C 1
ATOM 8015 O O . SER D 3 378 ? 177.822 110.522 113.977 1.00 50.93 397 SER B O 1
ATOM 8018 N N . SER D 3 379 ? 176.057 111.247 115.174 1.00 50.72 398 SER B N 1
ATOM 8019 C CA . SER D 3 379 ? 175.654 109.897 115.550 1.00 50.72 398 SER B CA 1
ATOM 8020 C C . SER D 3 379 ? 175.015 109.132 114.399 1.00 50.72 398 SER B C 1
ATOM 8021 O O . SER D 3 379 ? 174.985 107.897 114.439 1.00 50.72 398 SER B O 1
ATOM 8024 N N . ILE D 3 380 ? 174.505 109.833 113.383 1.00 49.26 399 ILE B N 1
ATOM 8025 C CA . ILE D 3 380 ? 173.864 109.162 112.255 1.00 49.26 399 ILE B CA 1
ATOM 8026 C C . ILE D 3 380 ? 174.884 108.364 111.451 1.00 49.26 399 ILE B C 1
ATOM 8027 O O . ILE D 3 380 ? 174.630 107.214 111.070 1.00 49.26 399 ILE B O 1
ATOM 8032 N N . LEU D 3 381 ? 176.057 108.949 111.191 1.00 51.52 400 LEU B N 1
ATOM 8033 C CA . LEU D 3 381 ? 177.103 108.215 110.485 1.00 51.52 400 LEU B CA 1
ATOM 8034 C C . LEU D 3 381 ? 177.687 107.099 111.341 1.00 51.52 400 LEU B C 1
ATOM 8035 O O . LEU D 3 381 ? 178.108 106.068 110.805 1.00 51.52 400 LEU B O 1
ATOM 8040 N N . GLU D 3 382 ? 177.739 107.293 112.661 1.00 53.00 401 GLU B N 1
ATOM 8041 C CA . GLU D 3 382 ? 178.219 106.236 113.545 1.00 53.00 401 GLU B CA 1
ATOM 8042 C C . GLU D 3 382 ? 177.262 105.051 113.558 1.00 53.00 401 GLU B C 1
ATOM 8043 O O . GLU D 3 382 ? 177.696 103.895 113.624 1.00 53.00 401 GLU B O 1
ATOM 8049 N N . ASP D 3 383 ? 175.955 105.318 113.503 1.00 52.32 402 ASP B N 1
ATOM 8050 C CA . ASP D 3 383 ? 174.985 104.232 113.413 1.00 52.32 402 ASP B CA 1
ATOM 8051 C C . ASP D 3 383 ? 175.012 103.577 112.037 1.00 52.32 402 ASP B C 1
ATOM 8052 O O . ASP D 3 383 ? 174.842 102.358 111.921 1.00 52.32 402 ASP B O 1
ATOM 8057 N N . TRP D 3 384 ? 175.224 104.367 110.983 1.00 49.92 403 TRP B N 1
ATOM 8058 C CA . TRP D 3 384 ? 175.246 103.828 109.629 1.00 49.92 403 TRP B CA 1
ATOM 8059 C C . TRP D 3 384 ? 176.539 103.095 109.303 1.00 49.92 403 TRP B C 1
ATOM 8060 O O . TRP D 3 384 ? 176.544 102.296 108.359 1.00 49.92 403 TRP B O 1
ATOM 8071 N N . ASN D 3 385 ? 177.605 103.350 110.070 1.00 52.80 404 ASN B N 1
ATOM 8072 C CA . ASN D 3 385 ? 178.984 102.836 109.914 1.00 52.80 404 ASN B CA 1
ATOM 8073 C C . ASN D 3 385 ? 179.441 102.435 108.505 1.00 52.80 404 ASN B C 1
ATOM 8074 O O . ASN D 3 385 ? 179.740 103.292 107.672 1.00 52.80 404 ASN B O 1
ATOM 8079 N N . ASP D 3 421 ? 173.087 107.143 123.007 1.00 48.71 440 ASP B N 1
ATOM 8080 C CA . ASP D 3 421 ? 171.702 107.532 123.244 1.00 48.71 440 ASP B CA 1
ATOM 8081 C C . ASP D 3 421 ? 171.628 108.715 124.203 1.00 48.71 440 ASP B C 1
ATOM 8082 O O . ASP D 3 421 ? 171.857 108.559 125.401 1.00 48.71 440 ASP B O 1
ATOM 8087 N N . PRO D 3 422 ? 171.318 109.903 123.674 1.00 49.18 441 PRO B N 1
ATOM 8088 C CA . PRO D 3 422 ? 171.208 111.084 124.544 1.00 49.18 441 PRO B CA 1
ATOM 8089 C C . PRO D 3 422 ? 170.012 111.046 125.477 1.00 49.18 441 PRO B C 1
ATOM 8090 O O . PRO D 3 422 ? 170.046 111.700 126.526 1.00 49.18 441 PRO B O 1
ATOM 8094 N N . TYR D 3 423 ? 168.961 110.311 125.132 1.00 45.53 442 TYR B N 1
ATOM 8095 C CA . TYR D 3 423 ? 167.747 110.253 125.945 1.00 45.53 442 TYR B CA 1
ATOM 8096 C C . TYR D 3 423 ? 167.756 109.012 126.838 1.00 45.53 442 TYR B C 1
ATOM 8097 O O . TYR D 3 423 ? 166.916 108.121 126.725 1.00 45.53 442 TYR B O 1
ATOM 8106 N N . ASP D 3 424 ? 168.732 108.967 127.744 1.00 51.82 443 ASP B N 1
ATOM 8107 C CA . ASP D 3 424 ? 168.859 107.845 128.666 1.00 51.82 443 ASP B CA 1
ATOM 8108 C C . ASP D 3 424 ? 168.072 108.069 129.953 1.00 51.82 443 ASP B C 1
ATOM 8109 O O . ASP D 3 424 ? 167.299 107.202 130.370 1.00 51.82 443 ASP B O 1
ATOM 8114 N N . LYS D 3 425 ? 168.258 109.225 130.590 1.00 49.88 444 LYS B N 1
ATOM 8115 C CA . LYS D 3 425 ? 167.556 109.533 131.828 1.00 49.88 444 LYS B CA 1
ATOM 8116 C C . LYS D 3 425 ? 166.129 110.006 131.594 1.00 49.88 444 LYS B C 1
ATOM 8117 O O . LYS D 3 425 ? 165.359 110.106 132.555 1.00 49.88 444 LYS B O 1
ATOM 8123 N N . LEU D 3 426 ? 165.762 110.295 130.349 1.00 41.87 445 LEU B N 1
ATOM 8124 C CA . LEU D 3 426 ? 164.431 110.792 130.036 1.00 41.87 445 LEU B CA 1
ATOM 8125 C C . LEU D 3 426 ? 163.435 109.641 130.004 1.00 41.87 445 LEU B C 1
ATOM 8126 O O . LEU D 3 426 ? 163.735 108.554 129.502 1.00 41.87 445 LEU B O 1
ATOM 8131 N N . LYS D 3 427 ? 162.243 109.885 130.544 1.00 35.52 446 LYS B N 1
ATOM 8132 C CA . LYS D 3 427 ? 161.219 108.857 130.693 1.00 35.52 446 LYS B CA 1
ATOM 8133 C C . LYS D 3 427 ? 160.239 108.965 129.532 1.00 35.52 446 LYS B C 1
ATOM 8134 O O . LYS D 3 427 ? 159.480 109.933 129.439 1.00 35.52 446 LYS B O 1
ATOM 8140 N N . PHE D 3 428 ? 160.249 107.965 128.655 1.00 34.34 447 PHE B N 1
ATOM 8141 C CA . PHE D 3 428 ? 159.323 107.887 127.537 1.00 34.34 447 PHE B CA 1
ATOM 8142 C C . PHE D 3 428 ? 158.536 106.588 127.611 1.00 34.34 447 PHE B C 1
ATOM 8143 O O . PHE D 3 428 ? 158.984 105.605 128.208 1.00 34.34 447 PHE B O 1
ATOM 8151 N N . TRP D 3 429 ? 157.355 106.593 127.001 1.00 32.76 448 TRP B N 1
ATOM 8152 C CA . TRP D 3 429 ? 156.601 105.360 126.797 1.00 32.76 448 TRP B CA 1
ATOM 8153 C C . TRP D 3 429 ? 157.216 104.673 125.587 1.00 32.76 448 TRP B C 1
ATOM 8154 O O . TRP D 3 429 ? 156.924 105.023 124.444 1.00 32.76 448 TRP B O 1
ATOM 8165 N N . ASN D 3 430 ? 158.101 103.711 125.834 1.00 34.59 449 ASN B N 1
ATOM 8166 C CA . ASN D 3 430 ? 158.847 103.064 124.761 1.00 34.59 449 ASN B CA 1
ATOM 8167 C C . ASN D 3 430 ? 157.962 102.017 124.101 1.00 34.59 449 ASN B C 1
ATOM 8168 O O . ASN D 3 430 ? 157.648 100.989 124.708 1.00 34.59 449 ASN B O 1
ATOM 8173 N N . VAL D 3 431 ? 157.559 102.268 122.859 1.00 35.41 450 VAL B N 1
ATOM 8174 C CA . VAL D 3 431 ? 156.813 101.298 122.068 1.00 35.41 450 VAL B CA 1
ATOM 8175 C C . VAL D 3 431 ? 157.733 100.775 120.970 1.00 35.41 450 VAL B C 1
ATOM 8176 O O . VAL D 3 431 ? 158.456 101.547 120.325 1.00 35.41 450 VAL B O 1
ATOM 8180 N N . ASP D 3 432 ? 157.775 99.454 120.833 1.00 40.14 451 ASP B N 1
ATOM 8181 C CA . ASP D 3 432 ? 158.719 98.767 119.963 1.00 40.14 451 ASP B CA 1
ATOM 8182 C C . ASP D 3 432 ? 157.983 98.282 118.724 1.00 40.14 451 ASP B C 1
ATOM 8183 O O . ASP D 3 432 ? 157.111 97.412 118.817 1.00 40.14 451 ASP B O 1
ATOM 8188 N N . LEU D 3 433 ? 158.335 98.840 117.571 1.00 37.86 452 LEU B N 1
ATOM 8189 C CA . LEU D 3 433 ? 157.767 98.434 116.293 1.00 37.86 452 LEU B CA 1
ATOM 8190 C C . LEU D 3 433 ? 158.841 97.827 115.401 1.00 37.86 452 LEU B C 1
ATOM 8191 O O . LEU D 3 433 ? 158.864 98.045 114.189 1.00 37.86 452 LEU B O 1
ATOM 8196 N N . LYS D 3 434 ? 159.755 97.063 116.004 1.00 40.70 453 LYS B N 1
ATOM 8197 C CA . LYS D 3 434 ? 160.816 96.418 115.237 1.00 40.70 453 LYS B CA 1
ATOM 8198 C C . LYS D 3 434 ? 160.259 95.319 114.341 1.00 40.70 453 LYS B C 1
ATOM 8199 O O . LYS D 3 434 ? 160.587 95.246 113.152 1.00 40.70 453 LYS B O 1
ATOM 8205 N N . GLU D 3 435 ? 159.412 94.454 114.897 1.00 43.48 454 GLU B N 1
ATOM 8206 C CA . GLU D 3 435 ? 158.855 93.321 114.173 1.00 43.48 454 GLU B CA 1
ATOM 8207 C C . GLU D 3 435 ? 157.404 93.546 113.767 1.00 43.48 454 GLU B C 1
ATOM 8208 O O . GLU D 3 435 ? 156.686 92.580 113.487 1.00 43.48 454 GLU B O 1
ATOM 8214 N N . LYS D 3 436 ? 156.956 94.802 113.732 1.00 39.50 455 LYS B N 1
ATOM 8215 C CA . LYS D 3 436 ? 155.569 95.125 113.420 1.00 39.50 455 LYS B CA 1
ATOM 8216 C C . LYS D 3 436 ? 155.446 95.958 112.148 1.00 39.50 455 LYS B C 1
ATOM 8217 O O . LYS D 3 436 ? 154.462 96.683 111.978 1.00 39.50 455 LYS B O 1
ATOM 8223 N N . PHE D 3 437 ? 156.430 95.870 111.256 1.00 36.74 456 PHE B N 1
ATOM 8224 C CA . PHE D 3 437 ? 156.381 96.527 109.957 1.00 36.74 456 PHE B CA 1
ATOM 8225 C C . PHE D 3 437 ? 155.802 95.560 108.931 1.00 36.74 456 PHE B C 1
ATOM 8226 O O . PHE D 3 437 ? 156.173 94.382 108.907 1.00 36.74 456 PHE B O 1
ATOM 8234 N N . SER D 3 438 ? 154.896 96.052 108.087 1.00 38.88 457 SER B N 1
ATOM 8235 C CA . SER D 3 438 ? 154.222 95.196 107.119 1.00 38.88 457 SER B CA 1
ATOM 8236 C C . SER D 3 438 ? 154.085 95.896 105.776 1.00 38.88 457 SER B C 1
ATOM 8237 O O . SER D 3 438 ? 153.738 97.079 105.721 1.00 38.88 457 SER B O 1
ATOM 8240 N N . LEU D 3 439 ? 154.356 95.157 104.695 1.00 41.67 458 LEU B N 1
ATOM 8241 C CA . LEU D 3 439 ? 154.099 95.640 103.342 1.00 41.67 458 LEU B CA 1
ATOM 8242 C C . LEU D 3 439 ? 152.637 95.537 102.941 1.00 41.67 458 LEU B C 1
ATOM 8243 O O . LEU D 3 439 ? 152.224 96.200 101.983 1.00 41.67 458 LEU B O 1
ATOM 8248 N N . ASP D 3 440 ? 151.850 94.723 103.638 1.00 42.83 459 ASP B N 1
ATOM 8249 C CA . ASP D 3 440 ? 150.447 94.513 103.287 1.00 42.83 459 ASP B CA 1
ATOM 8250 C C . ASP D 3 440 ? 149.648 95.653 103.901 1.00 42.83 459 ASP B C 1
ATOM 8251 O O . ASP D 3 440 ? 149.085 95.531 104.987 1.00 42.83 459 ASP B O 1
ATOM 8256 N N . LEU D 3 441 ? 149.603 96.782 103.189 1.00 38.00 460 LEU B N 1
ATOM 8257 C CA . LEU D 3 441 ? 148.963 97.977 103.727 1.00 38.00 460 LEU B CA 1
ATOM 8258 C C . LEU D 3 441 ? 147.450 97.830 103.810 1.00 38.00 460 LEU B C 1
ATOM 8259 O O . LEU D 3 441 ? 146.832 98.355 104.740 1.00 38.00 460 LEU B O 1
ATOM 8264 N N . ASP D 3 442 ? 146.841 97.102 102.873 1.00 39.12 461 ASP B N 1
ATOM 8265 C CA . ASP D 3 442 ? 145.387 97.006 102.820 1.00 39.12 461 ASP B CA 1
ATOM 8266 C C . ASP D 3 442 ? 144.793 96.182 103.957 1.00 39.12 461 ASP B C 1
ATOM 8267 O O . ASP D 3 442 ? 143.569 96.174 104.110 1.00 39.12 461 ASP B O 1
ATOM 8272 N N . GLN D 3 443 ? 145.613 95.496 104.749 1.00 38.69 462 GLN B N 1
ATOM 8273 C CA . GLN D 3 443 ? 145.131 94.702 105.871 1.00 38.69 462 GLN B CA 1
ATOM 8274 C C . GLN D 3 443 ? 144.981 95.506 107.155 1.00 38.69 462 GLN B C 1
ATOM 8275 O O . GLN D 3 443 ? 144.504 94.962 108.156 1.00 38.69 462 GLN B O 1
ATOM 8281 N N . TYR D 3 444 ? 145.365 96.777 107.151 1.00 34.88 463 TYR B N 1
ATOM 8282 C CA . TYR D 3 444 ? 145.308 97.636 108.322 1.00 34.88 463 TYR B CA 1
ATOM 8283 C C . TYR D 3 444 ? 144.522 98.894 107.991 1.00 34.88 463 TYR B C 1
ATOM 8284 O O . TYR D 3 444 ? 144.507 99.325 106.835 1.00 34.88 463 TYR B O 1
ATOM 8293 N N . PRO D 3 445 ? 143.842 99.494 108.982 1.00 32.96 464 PRO B N 1
ATOM 8294 C CA . PRO D 3 445 ? 142.945 100.628 108.671 1.00 32.96 464 PRO B CA 1
ATOM 8295 C C . PRO D 3 445 ? 143.655 101.845 108.107 1.00 32.96 464 PRO B C 1
ATOM 8296 O O . PRO D 3 445 ? 143.216 102.398 107.087 1.00 32.96 464 PRO B O 1
ATOM 8300 N N . LEU D 3 446 ? 144.750 102.275 108.741 1.00 32.63 465 LEU B N 1
ATOM 8301 C CA . LEU D 3 446 ? 145.498 103.419 108.233 1.00 32.63 465 LEU B CA 1
ATOM 8302 C C . LEU D 3 446 ? 146.110 103.123 106.874 1.00 32.63 465 LEU B C 1
ATOM 8303 O O . LEU D 3 446 ? 146.218 104.022 106.037 1.00 32.63 465 LEU B O 1
ATOM 8308 N N . GLY D 3 447 ? 146.491 101.870 106.627 1.00 34.56 466 GLY B N 1
ATOM 8309 C CA . GLY D 3 447 ? 146.959 101.502 105.303 1.00 34.56 466 GLY B CA 1
ATOM 8310 C C . GLY D 3 447 ? 145.870 101.590 104.251 1.00 34.56 466 GLY B C 1
ATOM 8311 O O . GLY D 3 447 ? 146.124 102.011 103.120 1.00 34.56 466 GLY B O 1
ATOM 8312 N N . ARG D 3 448 ? 144.639 101.206 104.610 1.00 34.73 467 ARG B N 1
ATOM 8313 C CA . ARG D 3 448 ? 143.515 101.354 103.688 1.00 34.73 467 ARG B CA 1
ATOM 8314 C C . ARG D 3 448 ? 143.235 102.819 103.386 1.00 34.73 467 ARG B C 1
ATOM 8315 O O . ARG D 3 448 ? 143.000 103.189 102.227 1.00 34.73 467 ARG B O 1
ATOM 8323 N N . LYS D 3 449 ? 143.262 103.672 104.414 1.00 34.96 468 LYS B N 1
ATOM 8324 C CA . LYS D 3 449 ? 143.031 105.095 104.185 1.00 34.96 468 LYS B CA 1
ATOM 8325 C C . LYS D 3 449 ? 144.172 105.732 103.400 1.00 34.96 468 LYS B C 1
ATOM 8326 O O . LYS D 3 449 ? 143.937 106.644 102.599 1.00 34.96 468 LYS B O 1
ATOM 8332 N N . PHE D 3 450 ? 145.403 105.255 103.596 1.00 35.95 469 PHE B N 1
ATOM 8333 C CA . PHE D 3 450 ? 146.528 105.754 102.815 1.00 35.95 469 PHE B CA 1
ATOM 8334 C C . PHE D 3 450 ? 146.429 105.323 101.358 1.00 35.95 469 PHE B C 1
ATOM 8335 O O . PHE D 3 450 ? 146.765 106.095 100.454 1.00 35.95 469 PHE B O 1
ATOM 8343 N N . LEU D 3 451 ? 145.988 104.088 101.111 1.00 34.70 470 LEU B N 1
ATOM 8344 C CA . LEU D 3 451 ? 145.847 103.621 99.737 1.00 34.70 470 LEU B CA 1
ATOM 8345 C C . LEU D 3 451 ? 144.691 104.316 99.029 1.00 34.70 470 LEU B C 1
ATOM 8346 O O . LEU D 3 451 ? 144.759 104.560 97.819 1.00 34.70 470 LEU B O 1
ATOM 8351 N N . VAL D 3 452 ? 143.621 104.644 99.757 1.00 36.90 471 VAL B N 1
ATOM 8352 C CA . VAL D 3 452 ? 142.511 105.326 99.099 1.00 36.90 471 VAL B CA 1
ATOM 8353 C C . VAL D 3 452 ? 142.806 106.819 98.942 1.00 36.90 471 VAL B C 1
ATOM 8354 O O . VAL D 3 452 ? 142.268 107.466 98.036 1.00 36.90 471 VAL B O 1
ATOM 8358 N N . GLN D 3 453 ? 143.671 107.392 99.786 1.00 38.04 472 GLN B N 1
ATOM 8359 C CA . GLN D 3 453 ? 144.021 108.799 99.624 1.00 38.04 472 GLN B CA 1
ATOM 8360 C C . GLN D 3 453 ? 145.140 109.012 98.614 1.00 38.04 472 GLN B C 1
ATOM 8361 O O . GLN D 3 453 ? 145.396 110.157 98.226 1.00 38.04 472 GLN B O 1
ATOM 8367 N N . ALA D 3 454 ? 145.811 107.948 98.184 1.00 38.61 473 ALA B N 1
ATOM 8368 C CA . ALA D 3 454 ? 146.890 108.067 97.212 1.00 38.61 473 ALA B CA 1
ATOM 8369 C C . ALA D 3 454 ? 146.501 107.423 95.886 1.00 38.61 473 ALA B C 1
ATOM 8370 O O . ALA D 3 454 ? 145.368 107.563 95.427 1.00 38.61 473 ALA B O 1
ATOM 8372 N N . ALA E 3 1 ? 146.764 165.840 96.189 1.00 44.61 20 ALA D N 1
ATOM 8373 C CA . ALA E 3 1 ? 146.119 164.548 96.387 1.00 44.61 20 ALA D CA 1
ATOM 8374 C C . ALA E 3 1 ? 147.135 163.490 96.797 1.00 44.61 20 ALA D C 1
ATOM 8375 O O . ALA E 3 1 ? 148.287 163.524 96.367 1.00 44.61 20 ALA D O 1
ATOM 8377 N N . VAL E 3 2 ? 146.702 162.552 97.632 1.00 43.27 21 VAL D N 1
ATOM 8378 C CA . VAL E 3 2 ? 147.567 161.467 98.080 1.00 43.27 21 VAL D CA 1
ATOM 8379 C C . VAL E 3 2 ? 147.497 160.335 97.064 1.00 43.27 21 VAL D C 1
ATOM 8380 O O . VAL E 3 2 ? 146.427 159.765 96.828 1.00 43.27 21 VAL D O 1
ATOM 8384 N N . VAL E 3 3 ? 148.635 160.004 96.470 1.00 45.52 22 VAL D N 1
ATOM 8385 C CA . VAL E 3 3 ? 148.702 158.927 95.496 1.00 45.52 22 VAL D CA 1
ATOM 8386 C C . VAL E 3 3 ? 148.992 157.620 96.222 1.00 45.52 22 VAL D C 1
ATOM 8387 O O . VAL E 3 3 ? 149.472 157.604 97.359 1.00 45.52 22 VAL D O 1
ATOM 8391 N N . ASN E 3 4 ? 148.675 156.510 95.562 1.00 48.84 23 ASN D N 1
ATOM 8392 C CA . ASN E 3 4 ? 149.000 155.202 96.107 1.00 48.84 23 ASN D CA 1
ATOM 8393 C C . ASN E 3 4 ? 150.511 155.008 96.142 1.00 48.84 23 ASN D C 1
ATOM 8394 O O . ASN E 3 4 ? 151.248 155.533 95.303 1.00 48.84 23 ASN D O 1
ATOM 8399 N N . THR E 3 5 ? 150.968 154.249 97.138 1.00 48.25 24 THR D N 1
ATOM 8400 C CA . THR E 3 5 ? 152.401 154.093 97.353 1.00 48.25 24 THR D CA 1
ATOM 8401 C C . THR E 3 5 ? 153.043 153.243 96.264 1.00 48.25 24 THR D C 1
ATOM 8402 O O . THR E 3 5 ? 154.205 153.471 95.911 1.00 48.25 24 THR D O 1
ATOM 8406 N N . ASP E 3 6 ? 152.296 152.295 95.693 1.00 50.55 25 ASP D N 1
ATOM 8407 C CA . ASP E 3 6 ? 152.817 151.455 94.619 1.00 50.55 25 ASP D CA 1
ATOM 8408 C C . ASP E 3 6 ? 153.111 152.236 93.343 1.00 50.55 25 ASP D C 1
ATOM 8409 O O . ASP E 3 6 ? 153.834 151.731 92.479 1.00 50.55 25 ASP D O 1
ATOM 8414 N N . ASP E 3 7 ? 152.563 153.445 93.202 1.00 51.92 26 ASP D N 1
ATOM 8415 C CA . ASP E 3 7 ? 152.824 154.243 92.010 1.00 51.92 26 ASP D CA 1
ATOM 8416 C C . ASP E 3 7 ? 154.254 154.770 91.982 1.00 51.92 26 ASP D C 1
ATOM 8417 O O . ASP E 3 7 ? 154.806 154.995 90.899 1.00 51.92 26 ASP D O 1
ATOM 8422 N N . TYR E 3 8 ? 154.867 154.976 93.149 1.00 49.26 27 TYR D N 1
ATOM 8423 C CA . TYR E 3 8 ? 156.223 155.508 93.231 1.00 49.26 27 TYR D CA 1
ATOM 8424 C C . TYR E 3 8 ? 157.160 154.607 94.029 1.00 49.26 27 TYR D C 1
ATOM 8425 O O . TYR E 3 8 ? 158.238 155.048 94.438 1.00 49.26 27 TYR D O 1
ATOM 8434 N N . VAL E 3 9 ? 156.776 153.354 94.259 1.00 47.93 28 VAL D N 1
ATOM 8435 C CA . VAL E 3 9 ? 157.628 152.368 94.916 1.00 47.93 28 VAL D CA 1
ATOM 8436 C C . VAL E 3 9 ? 157.898 151.255 93.915 1.00 47.93 28 VAL D C 1
ATOM 8437 O O . VAL E 3 9 ? 156.958 150.656 93.376 1.00 47.93 28 VAL D O 1
ATOM 8441 N N . THR E 3 10 ? 159.174 150.986 93.659 1.00 48.49 29 THR D N 1
ATOM 8442 C CA . THR E 3 10 ? 159.572 149.881 92.796 1.00 48.49 29 THR D CA 1
ATOM 8443 C C . THR E 3 10 ? 159.858 148.671 93.676 1.00 48.49 29 THR D C 1
ATOM 8444 O O . THR E 3 10 ? 160.857 148.644 94.402 1.00 48.49 29 THR D O 1
ATOM 8448 N N . ARG E 3 11 ? 158.981 147.674 93.614 1.00 45.55 30 ARG D N 1
ATOM 8449 C CA . ARG E 3 11 ? 159.153 146.455 94.392 1.00 45.55 30 ARG D CA 1
ATOM 8450 C C . ARG E 3 11 ? 160.257 145.611 93.768 1.00 45.55 30 ARG D C 1
ATOM 8451 O O . ARG E 3 11 ? 160.171 145.238 92.593 1.00 45.55 30 ARG D O 1
ATOM 8459 N N . THR E 3 12 ? 161.290 145.314 94.546 1.00 44.27 31 THR D N 1
ATOM 8460 C CA . THR E 3 12 ? 162.353 144.434 94.090 1.00 44.27 31 THR D CA 1
ATOM 8461 C C . THR E 3 12 ? 162.037 142.991 94.471 1.00 44.27 31 THR D C 1
ATOM 8462 O O . THR E 3 12 ? 161.215 142.718 95.347 1.00 44.27 31 THR D O 1
ATOM 8466 N N . SER E 3 13 ? 162.708 142.064 93.795 1.00 44.87 32 SER D N 1
ATOM 8467 C CA . SER E 3 13 ? 162.434 140.642 93.950 1.00 44.87 32 SER D CA 1
ATOM 8468 C C . SER E 3 13 ? 163.176 140.007 95.118 1.00 44.87 32 SER D C 1
ATOM 8469 O O . SER E 3 13 ? 163.007 138.807 95.357 1.00 44.87 32 SER D O 1
ATOM 8472 N N . ILE E 3 14 ? 163.986 140.768 95.848 1.00 42.63 33 ILE D N 1
ATOM 8473 C CA . ILE E 3 14 ? 164.761 140.229 96.958 1.00 42.63 33 ILE D CA 1
ATOM 8474 C C . ILE E 3 14 ? 164.040 140.519 98.266 1.00 42.63 33 ILE D C 1
ATOM 8475 O O . ILE E 3 14 ? 163.418 141.572 98.446 1.00 42.63 33 ILE D O 1
ATOM 8480 N N . PHE E 3 15 ? 164.112 139.560 99.187 1.00 39.99 34 PHE D N 1
ATOM 8481 C CA . PHE E 3 15 ? 163.383 139.611 100.444 1.00 39.99 34 PHE D CA 1
ATOM 8482 C C . PHE E 3 15 ? 164.318 139.284 101.599 1.00 39.99 34 PHE D C 1
ATOM 8483 O O . PHE E 3 15 ? 165.344 138.621 101.429 1.00 39.99 34 PHE D O 1
ATOM 8491 N N . TYR E 3 16 ? 163.943 139.759 102.783 1.00 38.34 35 TYR D N 1
ATOM 8492 C CA . TYR E 3 16 ? 164.719 139.567 103.997 1.00 38.34 35 TYR D CA 1
ATOM 8493 C C . TYR E 3 16 ? 163.817 139.055 105.109 1.00 38.34 35 TYR D C 1
ATOM 8494 O O . TYR E 3 16 ? 162.622 139.349 105.141 1.00 38.34 35 TYR D O 1
ATOM 8503 N N . HIS E 3 17 ? 164.401 138.292 106.027 1.00 35.48 36 HIS D N 1
ATOM 8504 C CA . HIS E 3 17 ? 163.712 137.854 107.232 1.00 35.48 36 HIS D CA 1
ATOM 8505 C C . HIS E 3 17 ? 164.316 138.562 108.434 1.00 35.48 36 HIS D C 1
ATOM 8506 O O . HIS E 3 17 ? 165.542 138.636 108.566 1.00 35.48 36 HIS D O 1
ATOM 8513 N N . ALA E 3 18 ? 163.454 139.077 109.306 1.00 36.19 37 ALA D N 1
ATOM 8514 C CA . ALA E 3 18 ? 163.873 139.767 110.518 1.00 36.19 37 ALA D CA 1
ATOM 8515 C C . ALA E 3 18 ? 163.080 139.212 111.687 1.00 36.19 37 ALA D C 1
ATOM 8516 O O . ALA E 3 18 ? 161.852 139.321 111.713 1.00 36.19 37 ALA D O 1
ATOM 8518 N N . GLY E 3 19 ? 163.774 138.633 112.658 1.00 37.96 38 GLY D N 1
ATOM 8519 C CA . GLY E 3 19 ? 163.079 138.054 113.785 1.00 37.96 38 GLY D CA 1
ATOM 8520 C C . GLY E 3 19 ? 163.753 138.318 115.111 1.00 37.96 38 GLY D C 1
ATOM 8521 O O . GLY E 3 19 ? 164.946 138.045 115.274 1.00 37.96 38 GLY D O 1
ATOM 8522 N N . SER E 3 20 ? 163.002 138.870 116.060 1.00 36.60 39 SER D N 1
ATOM 8523 C CA . SER E 3 20 ? 163.491 138.987 117.423 1.00 36.60 39 SER D CA 1
ATOM 8524 C C . SER E 3 20 ? 163.645 137.598 118.032 1.00 36.60 39 SER D C 1
ATOM 8525 O O . SER E 3 20 ? 162.965 136.646 117.644 1.00 36.60 39 SER D O 1
ATOM 8528 N N . SER E 3 21 ? 164.575 137.481 118.978 1.00 38.63 40 SER D N 1
ATOM 8529 C CA . SER E 3 21 ? 164.882 136.178 119.554 1.00 38.63 40 SER D CA 1
ATOM 8530 C C . SER E 3 21 ? 163.720 135.672 120.399 1.00 38.63 40 SER D C 1
ATOM 8531 O O . SER E 3 21 ? 163.069 134.687 120.037 1.00 38.63 40 SER D O 1
ATOM 8534 N N . ARG E 3 22 ? 163.435 136.367 121.500 1.00 36.26 41 ARG D N 1
ATOM 8535 C CA . ARG E 3 22 ? 162.292 136.071 122.354 1.00 36.26 41 ARG D CA 1
ATOM 8536 C C . ARG E 3 22 ? 162.044 137.247 123.286 1.00 36.26 41 ARG D C 1
ATOM 8537 O O . ARG E 3 22 ? 162.951 137.679 124.004 1.00 36.26 41 ARG D O 1
ATOM 8545 N N . LEU E 3 23 ? 160.825 137.772 123.284 1.00 32.42 42 LEU D N 1
ATOM 8546 C CA . LEU E 3 23 ? 160.474 138.942 124.079 1.00 32.42 42 LEU D CA 1
ATOM 8547 C C . LEU E 3 23 ? 159.753 138.471 125.337 1.00 32.42 42 LEU D C 1
ATOM 8548 O O . LEU E 3 23 ? 158.619 137.994 125.264 1.00 32.42 42 LEU D O 1
ATOM 8553 N N . LEU E 3 24 ? 160.410 138.605 126.485 1.00 32.77 43 LEU D N 1
ATOM 8554 C CA . LEU E 3 24 ? 159.899 138.095 127.750 1.00 32.77 43 LEU D CA 1
ATOM 8555 C C . LEU E 3 24 ? 159.729 139.236 128.741 1.00 32.77 43 LEU D C 1
ATOM 8556 O O . LEU E 3 24 ? 160.672 139.996 128.983 1.00 32.77 43 LEU D O 1
ATOM 8561 N N . THR E 3 25 ? 158.530 139.355 129.310 1.00 31.23 44 THR D N 1
ATOM 8562 C CA . THR E 3 25 ? 158.288 140.248 130.439 1.00 31.23 44 THR D CA 1
ATOM 8563 C C . THR E 3 25 ? 157.541 139.511 131.538 1.00 31.23 44 THR D C 1
ATOM 8564 O O . THR E 3 25 ? 156.573 138.795 131.268 1.00 31.23 44 THR D O 1
ATOM 8568 N N . VAL E 3 26 ? 158.001 139.688 132.773 1.00 29.44 45 VAL D N 1
ATOM 8569 C CA . VAL E 3 26 ? 157.350 139.158 133.964 1.00 29.44 45 VAL D CA 1
ATOM 8570 C C . VAL E 3 26 ? 157.043 140.334 134.878 1.00 29.44 45 VAL D C 1
ATOM 8571 O O . VAL E 3 26 ? 157.934 141.139 135.172 1.00 29.44 45 VAL D O 1
ATOM 8575 N N . GLY E 3 27 ? 155.798 140.438 135.327 1.00 27.29 46 GLY D N 1
ATOM 8576 C CA . GLY E 3 27 ? 155.481 141.543 136.217 1.00 27.29 46 GLY D CA 1
ATOM 8577 C C . GLY E 3 27 ? 154.129 141.366 136.863 1.00 27.29 46 GLY D C 1
ATOM 8578 O O . GLY E 3 27 ? 153.331 140.520 136.460 1.00 27.29 46 GLY D O 1
ATOM 8579 N N . ASN E 3 28 ? 153.880 142.189 137.872 1.00 28.56 47 ASN D N 1
ATOM 8580 C CA . ASN E 3 28 ? 152.604 142.141 138.576 1.00 28.56 47 ASN D CA 1
ATOM 8581 C C . ASN E 3 28 ? 151.486 142.615 137.653 1.00 28.56 47 ASN D C 1
ATOM 8582 O O . ASN E 3 28 ? 151.598 143.691 137.057 1.00 28.56 47 ASN D O 1
ATOM 8587 N N . PRO E 3 29 ? 150.404 141.846 137.501 1.00 27.45 48 PRO D N 1
ATOM 8588 C CA . PRO E 3 29 ? 149.357 142.223 136.541 1.00 27.45 48 PRO D CA 1
ATOM 8589 C C . PRO E 3 29 ? 148.468 143.372 136.984 1.00 27.45 48 PRO D C 1
ATOM 8590 O O . PRO E 3 29 ? 147.663 143.848 136.172 1.00 27.45 48 PRO D O 1
ATOM 8594 N N . TYR E 3 30 ? 148.578 143.836 138.225 1.00 28.51 49 TYR D N 1
ATOM 8595 C CA . TYR E 3 30 ? 147.663 144.839 138.757 1.00 28.51 49 TYR D CA 1
ATOM 8596 C C . TYR E 3 30 ? 148.308 146.195 138.990 1.00 28.51 49 TYR D C 1
ATOM 8597 O O . TYR E 3 30 ? 147.662 147.221 138.771 1.00 28.51 49 TYR D O 1
ATOM 8606 N N . PHE E 3 31 ? 149.564 146.233 139.426 1.00 31.49 50 PHE D N 1
ATOM 8607 C CA . PHE E 3 31 ? 150.224 147.497 139.713 1.00 31.49 50 PHE D CA 1
ATOM 8608 C C . PHE E 3 31 ? 151.727 147.321 139.582 1.00 31.49 50 PHE D C 1
ATOM 8609 O O . PHE E 3 31 ? 152.244 146.203 139.570 1.00 31.49 50 PHE D O 1
ATOM 8617 N N . ARG E 3 32 ? 152.425 148.446 139.477 1.00 39.99 51 ARG D N 1
ATOM 8618 C CA . ARG E 3 32 ? 153.879 148.442 139.497 1.00 39.99 51 ARG D CA 1
ATOM 8619 C C . ARG E 3 32 ? 154.359 148.365 140.940 1.00 39.99 51 ARG D C 1
ATOM 8620 O O . ARG E 3 32 ? 153.903 149.132 141.794 1.00 39.99 51 ARG D O 1
ATOM 8628 N N . VAL E 3 33 ? 155.272 147.438 141.214 1.00 43.25 52 VAL D N 1
ATOM 8629 C CA . VAL E 3 33 ? 155.780 147.208 142.563 1.00 43.25 52 VAL D CA 1
ATOM 8630 C C . VAL E 3 33 ? 157.149 147.875 142.663 1.00 43.25 52 VAL D C 1
ATOM 8631 O O . VAL E 3 33 ? 158.121 147.352 142.094 1.00 43.25 52 VAL D O 1
ATOM 8635 N N . PRO E 3 34 ? 157.279 148.996 143.369 1.00 50.49 53 PRO D N 1
ATOM 8636 C CA . PRO E 3 34 ? 158.570 149.690 143.435 1.00 50.49 53 PRO D CA 1
ATOM 8637 C C . PRO E 3 34 ? 159.592 148.923 144.261 1.00 50.49 53 PRO D C 1
ATOM 8638 O O . PRO E 3 34 ? 159.259 148.114 145.130 1.00 50.49 53 PRO D O 1
ATOM 8642 N N . ALA E 3 35 ? 160.860 149.192 143.966 1.00 59.87 54 ALA D N 1
ATOM 8643 C CA . ALA E 3 35 ? 161.954 148.564 144.690 1.00 59.87 54 ALA D CA 1
ATOM 8644 C C . ALA E 3 35 ? 162.060 149.124 146.104 1.00 59.87 54 ALA D C 1
ATOM 8645 O O . ALA E 3 35 ? 161.647 150.252 146.384 1.00 59.87 54 ALA D O 1
ATOM 8647 N N . GLY E 3 36 ? 162.626 148.319 147.000 1.00 66.43 55 GLY D N 1
ATOM 8648 C CA . GLY E 3 36 ? 162.801 148.729 148.379 1.00 66.43 55 GLY D CA 1
ATOM 8649 C C . GLY E 3 36 ? 162.227 147.743 149.374 1.00 66.43 55 GLY D C 1
ATOM 8650 O O . GLY E 3 36 ? 162.499 147.832 150.575 1.00 66.43 55 GLY D O 1
ATOM 8651 N N . GLY E 3 37 ? 161.431 146.799 148.886 1.00 69.33 56 GLY D N 1
ATOM 8652 C CA . GLY E 3 37 ? 160.805 145.789 149.711 1.00 69.33 56 GLY D CA 1
ATOM 8653 C C . GLY E 3 37 ? 161.574 144.493 149.840 1.00 69.33 56 GLY D C 1
ATOM 8654 O O . GLY E 3 37 ? 161.008 143.496 150.300 1.00 69.33 56 GLY D O 1
ATOM 8655 N N . GLY E 3 38 ? 162.838 144.471 149.447 1.00 71.53 57 GLY D N 1
ATOM 8656 C CA . GLY E 3 38 ? 163.633 143.268 149.447 1.00 71.53 57 GLY D CA 1
ATOM 8657 C C . GLY E 3 38 ? 163.926 142.691 148.075 1.00 71.53 57 GLY D C 1
ATOM 8658 O O . GLY E 3 38 ? 164.330 141.525 147.991 1.00 71.53 57 GLY D O 1
ATOM 8659 N N . ASN E 3 39 ? 163.737 143.464 147.010 1.00 71.72 58 ASN D N 1
ATOM 8660 C CA . ASN E 3 39 ? 163.916 142.996 145.646 1.00 71.72 58 ASN D CA 1
ATOM 8661 C C . ASN E 3 39 ? 164.792 143.974 144.878 1.00 71.72 58 ASN D C 1
ATOM 8662 O O . ASN E 3 39 ? 164.795 145.178 145.150 1.00 71.72 58 ASN D O 1
ATOM 8667 N N . LYS E 3 40 ? 165.540 143.444 143.916 1.00 73.52 59 LYS D N 1
ATOM 8668 C CA . LYS E 3 40 ? 166.402 144.261 143.078 1.00 73.52 59 LYS D CA 1
ATOM 8669 C C . LYS E 3 40 ? 165.608 144.816 141.904 1.00 73.52 59 LYS D C 1
ATOM 8670 O O . LYS E 3 40 ? 164.805 144.103 141.292 1.00 73.52 59 LYS D O 1
ATOM 8676 N N . GLN E 3 41 ? 165.819 146.107 141.622 1.00 66.52 60 GLN D N 1
ATOM 8677 C CA . GLN E 3 41 ? 165.195 146.852 140.528 1.00 66.52 60 GLN D CA 1
ATOM 8678 C C . GLN E 3 41 ? 163.674 146.918 140.638 1.00 66.52 60 GLN D C 1
ATOM 8679 O O . GLN E 3 41 ? 163.080 146.437 141.610 1.00 66.52 60 GLN D O 1
ATOM 8685 N N . ASP E 3 42 ? 163.039 147.530 139.644 1.00 51.55 61 ASP D N 1
ATOM 8686 C CA . ASP E 3 42 ? 161.610 147.807 139.676 1.00 51.55 61 ASP D CA 1
ATOM 8687 C C . ASP E 3 42 ? 160.846 146.705 138.954 1.00 51.55 61 ASP D C 1
ATOM 8688 O O . ASP E 3 42 ? 161.161 146.373 137.806 1.00 51.55 61 ASP D O 1
ATOM 8693 N N . ILE E 3 43 ? 159.848 146.138 139.625 1.00 42.25 62 ILE D N 1
ATOM 8694 C CA . ILE E 3 43 ? 158.968 145.156 138.995 1.00 42.25 62 ILE D CA 1
ATOM 8695 C C . ILE E 3 43 ? 157.948 145.898 138.141 1.00 42.25 62 ILE D C 1
ATOM 8696 O O . ILE E 3 43 ? 157.189 146.725 138.664 1.00 42.25 62 ILE D O 1
ATOM 8701 N N . PRO E 3 44 ? 157.892 145.640 136.839 1.00 36.16 63 PRO D N 1
ATOM 8702 C CA . PRO E 3 44 ? 156.950 146.355 135.976 1.00 36.16 63 PRO D CA 1
ATOM 8703 C C . PRO E 3 44 ? 155.529 145.842 136.163 1.00 36.16 63 PRO D C 1
ATOM 8704 O O . PRO E 3 44 ? 155.284 144.796 136.763 1.00 36.16 63 PRO D O 1
ATOM 8708 N N . LYS E 3 45 ? 154.583 146.615 135.636 1.00 30.86 64 LYS D N 1
ATOM 8709 C CA . LYS E 3 45 ? 153.186 146.196 135.576 1.00 30.86 64 LYS D CA 1
ATOM 8710 C C . LYS E 3 45 ? 152.967 145.547 134.218 1.00 30.86 64 LYS D C 1
ATOM 8711 O O . LYS E 3 45 ? 152.833 146.231 133.201 1.00 30.86 64 LYS D O 1
ATOM 8717 N N . VAL E 3 46 ? 152.938 144.219 134.197 1.00 28.25 65 VAL D N 1
ATOM 8718 C CA . VAL E 3 46 ? 152.797 143.448 132.970 1.00 28.25 65 VAL D CA 1
ATOM 8719 C C . VAL E 3 46 ? 151.447 142.753 133.008 1.00 28.25 65 VAL D C 1
ATOM 8720 O O . VAL E 3 46 ? 151.201 141.913 133.880 1.00 28.25 65 VAL D O 1
ATOM 8724 N N . SER E 3 47 ? 150.576 143.095 132.064 1.00 27.60 66 SER D N 1
ATOM 8725 C CA . SER E 3 47 ? 149.235 142.537 132.016 1.00 27.60 66 SER D CA 1
ATOM 8726 C C . SER E 3 47 ? 148.919 142.110 130.592 1.00 27.60 66 SER D C 1
ATOM 8727 O O . SER E 3 47 ? 149.475 142.644 129.630 1.00 27.60 66 SER D O 1
ATOM 8730 N N . ALA E 3 48 ? 148.030 141.125 130.467 1.00 27.80 67 ALA D N 1
ATOM 8731 C CA . ALA E 3 48 ? 147.565 140.731 129.143 1.00 27.80 67 ALA D CA 1
ATOM 8732 C C . ALA E 3 48 ? 146.585 141.745 128.578 1.00 27.80 67 ALA D C 1
ATOM 8733 O O . ALA E 3 48 ? 146.427 141.841 127.356 1.00 27.80 67 ALA D O 1
ATOM 8735 N N . TYR E 3 49 ? 145.926 142.508 129.444 1.00 27.28 68 TYR D N 1
ATOM 8736 C CA . TYR E 3 49 ? 144.990 143.547 129.023 1.00 27.28 68 TYR D CA 1
ATOM 8737 C C . TYR E 3 49 ? 145.711 144.880 128.869 1.00 27.28 68 TYR D C 1
ATOM 8738 O O . TYR E 3 49 ? 145.302 145.913 129.391 1.00 27.28 68 TYR D O 1
ATOM 8747 N N . GLN E 3 50 ? 146.810 144.837 128.123 1.00 27.50 69 GLN D N 1
ATOM 8748 C CA . GLN E 3 50 ? 147.728 145.951 127.971 1.00 27.50 69 GLN D CA 1
ATOM 8749 C C . GLN E 3 50 ? 148.193 146.000 126.526 1.00 27.50 69 GLN D C 1
ATOM 8750 O O . GLN E 3 50 ? 148.299 144.968 125.860 1.00 27.50 69 GLN D O 1
ATOM 8756 N N . TYR E 3 51 ? 148.470 147.205 126.044 1.00 28.65 70 TYR D N 1
ATOM 8757 C CA . TYR E 3 51 ? 148.946 147.370 124.679 1.00 28.65 70 TYR D CA 1
ATOM 8758 C C . TYR E 3 51 ? 150.421 147.009 124.613 1.00 28.65 70 TYR D C 1
ATOM 8759 O O . TYR E 3 51 ? 151.241 147.587 125.333 1.00 28.65 70 TYR D O 1
ATOM 8768 N N . ARG E 3 52 ? 150.755 146.051 123.756 1.00 29.12 71 ARG D N 1
ATOM 8769 C CA . ARG E 3 52 ? 152.143 145.697 123.480 1.00 29.12 71 ARG D CA 1
ATOM 8770 C C . ARG E 3 52 ? 152.503 146.358 122.156 1.00 29.12 71 ARG D C 1
ATOM 8771 O O . ARG E 3 52 ? 152.231 145.827 121.082 1.00 29.12 71 ARG D O 1
ATOM 8779 N N . VAL E 3 53 ? 153.092 147.542 122.235 1.00 29.91 72 VAL D N 1
ATOM 8780 C CA . VAL E 3 53 ? 153.463 148.306 121.053 1.00 29.91 72 VAL D CA 1
ATOM 8781 C C . VAL E 3 53 ? 154.967 148.175 120.877 1.00 29.91 72 VAL D C 1
ATOM 8782 O O . VAL E 3 53 ? 155.750 148.756 121.635 1.00 29.91 72 VAL D O 1
ATOM 8786 N N . PHE E 3 54 ? 155.365 147.404 119.872 1.00 29.72 73 PHE D N 1
ATOM 8787 C CA . PHE E 3 54 ? 156.762 147.175 119.549 1.00 29.72 73 PHE D CA 1
ATOM 8788 C C . PHE E 3 54 ? 157.179 148.179 118.485 1.00 29.72 73 PHE D C 1
ATOM 8789 O O . PHE E 3 54 ? 156.572 148.240 117.409 1.00 29.72 73 PHE D O 1
ATOM 8797 N N . ARG E 3 55 ? 158.198 148.971 118.796 1.00 33.71 74 ARG D N 1
ATOM 8798 C CA . ARG E 3 55 ? 158.860 149.819 117.813 1.00 33.71 74 ARG D CA 1
ATOM 8799 C C . ARG E 3 55 ? 160.019 149.011 117.250 1.00 33.71 74 ARG D C 1
ATOM 8800 O O . ARG E 3 55 ? 161.058 148.853 117.898 1.00 33.71 74 ARG D O 1
ATOM 8808 N N . VAL E 3 56 ? 159.817 148.454 116.062 1.00 34.11 75 VAL D N 1
ATOM 8809 C CA . VAL E 3 56 ? 160.827 147.669 115.369 1.00 34.11 75 VAL D CA 1
ATOM 8810 C C . VAL E 3 56 ? 161.736 148.626 114.616 1.00 34.11 75 VAL D C 1
ATOM 8811 O O . VAL E 3 56 ? 161.277 149.372 113.746 1.00 34.11 75 VAL D O 1
ATOM 8815 N N . GLN E 3 57 ? 163.022 148.601 114.941 1.00 38.19 76 GLN D N 1
ATOM 8816 C CA . GLN E 3 57 ? 164.006 149.442 114.278 1.00 38.19 76 GLN D CA 1
ATOM 8817 C C . GLN E 3 57 ? 164.642 148.646 113.148 1.00 38.19 76 GLN D C 1
ATOM 8818 O O . GLN E 3 57 ? 165.305 147.633 113.392 1.00 38.19 76 GLN D O 1
ATOM 8824 N N . LEU E 3 58 ? 164.437 149.090 111.947 1.00 38.97 77 LEU D N 1
ATOM 8825 C CA . LEU E 3 58 ? 165.042 148.437 110.804 1.00 38.97 77 LEU D CA 1
ATOM 8826 C C . LEU E 3 58 ? 166.325 149.155 110.413 1.00 38.97 77 LEU D C 1
ATOM 8827 O O . LEU E 3 58 ? 166.454 150.364 110.624 1.00 38.97 77 LEU D O 1
ATOM 8832 N N . PRO E 3 59 ? 167.305 148.439 109.869 1.00 42.73 78 PRO D N 1
ATOM 8833 C CA . PRO E 3 59 ? 168.529 149.105 109.420 1.00 42.73 78 PRO D CA 1
ATOM 8834 C C . PRO E 3 59 ? 168.264 149.972 108.201 1.00 42.73 78 PRO D C 1
ATOM 8835 O O . PRO E 3 59 ? 167.361 149.705 107.406 1.00 42.73 78 PRO D O 1
ATOM 8839 N N . ASP E 3 60 ? 169.052 151.029 108.075 1.00 48.75 79 ASP D N 1
ATOM 8840 C CA . ASP E 3 60 ? 168.918 151.930 106.938 1.00 48.75 79 ASP D CA 1
ATOM 8841 C C . ASP E 3 60 ? 169.414 151.236 105.678 1.00 48.75 79 ASP D C 1
ATOM 8842 O O . ASP E 3 60 ? 170.612 150.941 105.578 1.00 48.75 79 ASP D O 1
ATOM 8847 N N . PRO E 3 61 ? 168.554 150.995 104.683 1.00 47.99 80 PRO D N 1
ATOM 8848 C CA . PRO E 3 61 ? 168.976 150.206 103.516 1.00 47.99 80 PRO D CA 1
ATOM 8849 C C . PRO E 3 61 ? 169.927 150.945 102.591 1.00 47.99 80 PRO D C 1
ATOM 8850 O O . PRO E 3 61 ? 170.529 150.311 101.716 1.00 47.99 80 PRO D O 1
ATOM 8854 N N . ASN E 3 62 ? 170.086 152.255 102.759 1.00 50.33 81 ASN D N 1
ATOM 8855 C CA . ASN E 3 62 ? 171.063 153.012 101.994 1.00 50.33 81 ASN D CA 1
ATOM 8856 C C . ASN E 3 62 ? 172.471 152.889 102.559 1.00 50.33 81 ASN D C 1
ATOM 8857 O O . ASN E 3 62 ? 173.406 153.446 101.974 1.00 50.33 81 ASN D O 1
ATOM 8862 N N . LYS E 3 63 ? 172.642 152.185 103.678 1.00 52.88 82 LYS D N 1
ATOM 8863 C CA . LYS E 3 63 ? 173.914 152.138 104.384 1.00 52.88 82 LYS D CA 1
ATOM 8864 C C . LYS E 3 63 ? 174.564 150.759 104.349 1.00 52.88 82 LYS D C 1
ATOM 8865 O O . LYS E 3 63 ? 175.712 150.638 103.912 1.00 52.88 82 LYS D O 1
ATOM 8871 N N . PHE E 3 64 ? 173.872 149.709 104.792 1.00 55.60 83 PHE D N 1
ATOM 8872 C CA . PHE E 3 64 ? 174.559 148.440 104.990 1.00 55.60 83 PHE D CA 1
ATOM 8873 C C . PHE E 3 64 ? 174.653 147.690 103.661 1.00 55.60 83 PHE D C 1
ATOM 8874 O O . PHE E 3 64 ? 174.150 148.134 102.625 1.00 55.60 83 PHE D O 1
ATOM 8882 N N . GLY E 3 65 ? 175.306 146.530 103.696 1.00 61.10 84 GLY D N 1
ATOM 8883 C CA . GLY E 3 65 ? 175.592 145.810 102.471 1.00 61.10 84 GLY D CA 1
ATOM 8884 C C . GLY E 3 65 ? 174.363 145.154 101.868 1.00 61.10 84 GLY D C 1
ATOM 8885 O O . GLY E 3 65 ? 173.436 144.741 102.561 1.00 61.10 84 GLY D O 1
ATOM 8886 N N . LEU E 3 66 ? 174.384 145.033 100.548 1.00 63.75 85 LEU D N 1
ATOM 8887 C CA . LEU E 3 66 ? 173.306 144.468 99.756 1.00 63.75 85 LEU D CA 1
ATOM 8888 C C . LEU E 3 66 ? 173.859 143.334 98.907 1.00 63.75 85 LEU D C 1
ATOM 8889 O O . LEU E 3 66 ? 175.065 143.293 98.642 1.00 63.75 85 LEU D O 1
ATOM 8894 N N . PRO E 3 67 ? 173.015 142.372 98.508 1.00 65.94 86 PRO D N 1
ATOM 8895 C CA . PRO E 3 67 ? 173.500 141.300 97.618 1.00 65.94 86 PRO D CA 1
ATOM 8896 C C . PRO E 3 67 ? 174.019 141.803 96.283 1.00 65.94 86 PRO D C 1
ATOM 8897 O O . PRO E 3 67 ? 174.940 141.201 95.717 1.00 65.94 86 PRO D O 1
ATOM 8901 N N . ASP E 3 68 ? 173.453 142.889 95.762 1.00 74.09 87 ASP D N 1
ATOM 8902 C CA . ASP E 3 68 ? 173.918 143.512 94.527 1.00 74.09 87 ASP D CA 1
ATOM 8903 C C . ASP E 3 68 ? 174.160 144.987 94.813 1.00 74.09 87 ASP D C 1
ATOM 8904 O O . ASP E 3 68 ? 173.234 145.707 95.198 1.00 74.09 87 ASP D O 1
ATOM 8909 N N . THR E 3 69 ? 175.408 145.429 94.647 1.00 77.49 88 THR D N 1
ATOM 8910 C CA . THR E 3 69 ? 175.716 146.844 94.818 1.00 77.49 88 THR D CA 1
ATOM 8911 C C . THR E 3 69 ? 175.108 147.685 93.703 1.00 77.49 88 THR D C 1
ATOM 8912 O O . THR E 3 69 ? 174.672 148.816 93.946 1.00 77.49 88 THR D O 1
ATOM 8916 N N . SER E 3 70 ? 175.061 147.149 92.484 1.00 77.44 89 SER D N 1
ATOM 8917 C CA . SER E 3 70 ? 174.559 147.865 91.321 1.00 77.44 89 SER D CA 1
ATOM 8918 C C . SER E 3 70 ? 173.070 147.635 91.075 1.00 77.44 89 SER D C 1
ATOM 8919 O O . SER E 3 70 ? 172.610 147.799 89.939 1.00 77.44 89 SER D O 1
ATOM 8922 N N . ILE E 3 71 ? 172.305 147.262 92.107 1.00 74.56 90 ILE D N 1
ATOM 8923 C CA . ILE E 3 71 ? 170.859 147.113 91.945 1.00 74.56 90 ILE D CA 1
ATOM 8924 C C . ILE E 3 71 ? 170.168 148.466 91.861 1.00 74.56 90 ILE D C 1
ATOM 8925 O O . ILE E 3 71 ? 169.038 148.553 91.363 1.00 74.56 90 ILE D O 1
ATOM 8930 N N . TYR E 3 72 ? 170.841 149.536 92.279 1.00 69.89 91 TYR D N 1
ATOM 8931 C CA . TYR E 3 72 ? 170.283 150.878 92.228 1.00 69.89 91 TYR D CA 1
ATOM 8932 C C . TYR E 3 72 ? 171.419 151.871 92.035 1.00 69.89 91 TYR D C 1
ATOM 8933 O O . TYR E 3 72 ? 172.599 151.526 92.131 1.00 69.89 91 TYR D O 1
ATOM 8942 N N . ASN E 3 73 ? 171.044 153.115 91.750 1.00 68.59 92 ASN D N 1
ATOM 8943 C CA . ASN E 3 73 ? 171.994 154.211 91.603 1.00 68.59 92 ASN D CA 1
ATOM 8944 C C . ASN E 3 73 ? 171.924 155.101 92.835 1.00 68.59 92 ASN D C 1
ATOM 8945 O O . ASN E 3 73 ? 170.867 155.694 93.097 1.00 68.59 92 ASN D O 1
ATOM 8950 N N . PRO E 3 74 ? 172.994 155.196 93.633 1.00 68.37 93 PRO D N 1
ATOM 8951 C CA . PRO E 3 74 ? 172.962 156.062 94.821 1.00 68.37 93 PRO D CA 1
ATOM 8952 C C . PRO E 3 74 ? 172.675 157.529 94.528 1.00 68.37 93 PRO D C 1
ATOM 8953 O O . PRO E 3 74 ? 172.192 158.236 95.421 1.00 68.37 93 PRO D O 1
ATOM 8957 N N . GLU E 3 75 ? 172.969 158.008 93.317 1.00 69.15 94 GLU D N 1
ATOM 8958 C CA . GLU E 3 75 ? 172.808 159.426 93.015 1.00 69.15 94 GLU D CA 1
ATOM 8959 C C . GLU E 3 75 ? 171.340 159.824 92.908 1.00 69.15 94 GLU D C 1
ATOM 8960 O O . GLU E 3 75 ? 170.941 160.876 93.420 1.00 69.15 94 GLU D O 1
ATOM 8966 N N . THR E 3 76 ? 170.518 159.003 92.243 1.00 63.29 95 THR D N 1
ATOM 8967 C CA . THR E 3 76 ? 169.143 159.380 91.924 1.00 63.29 95 THR D CA 1
ATOM 8968 C C . THR E 3 76 ? 168.134 158.351 92.424 1.00 63.29 95 THR D C 1
ATOM 8969 O O . THR E 3 76 ? 167.041 158.232 91.864 1.00 63.29 95 THR D O 1
ATOM 8973 N N . GLN E 3 77 ? 168.467 157.608 93.477 1.00 59.19 96 GLN D N 1
ATOM 8974 C CA . GLN E 3 77 ? 167.556 156.596 93.994 1.00 59.19 96 GLN D CA 1
ATOM 8975 C C . GLN E 3 77 ? 167.858 156.337 95.463 1.00 59.19 96 GLN D C 1
ATOM 8976 O O . GLN E 3 77 ? 169.022 156.325 95.872 1.00 59.19 96 GLN D O 1
ATOM 8982 N N . ARG E 3 78 ? 166.802 156.135 96.248 1.00 52.13 97 ARG D N 1
ATOM 8983 C CA . ARG E 3 78 ? 166.916 155.819 97.663 1.00 52.13 97 ARG D CA 1
ATOM 8984 C C . ARG E 3 78 ? 166.088 154.580 97.967 1.00 52.13 97 ARG D C 1
ATOM 8985 O O . ARG E 3 78 ? 165.189 154.209 97.210 1.00 52.13 97 ARG D O 1
ATOM 8993 N N . LEU E 3 79 ? 166.405 153.934 99.085 1.00 48.42 98 LEU D N 1
ATOM 8994 C CA . LEU E 3 79 ? 165.809 152.653 99.426 1.00 48.42 98 LEU D CA 1
ATOM 8995 C C . LEU E 3 79 ? 164.893 152.791 100.635 1.00 48.42 98 LEU D C 1
ATOM 8996 O O . LEU E 3 79 ? 165.017 153.720 101.437 1.00 48.42 98 LEU D O 1
ATOM 9001 N N . VAL E 3 80 ? 163.973 151.835 100.760 1.00 43.11 99 VAL D N 1
ATOM 9002 C CA . VAL E 3 80 ? 163.043 151.792 101.882 1.00 43.11 99 VAL D CA 1
ATOM 9003 C C . VAL E 3 80 ? 162.576 150.348 102.023 1.00 43.11 99 VAL D C 1
ATOM 9004 O O . VAL E 3 80 ? 162.581 149.582 101.059 1.00 43.11 99 VAL D O 1
ATOM 9008 N N . TRP E 3 81 ? 162.202 149.963 103.241 1.00 40.56 100 TRP D N 1
ATOM 9009 C CA . TRP E 3 81 ? 161.690 148.630 103.525 1.00 40.56 100 TRP D CA 1
ATOM 9010 C C . TRP E 3 81 ? 160.171 148.628 103.461 1.00 40.56 100 TRP D C 1
ATOM 9011 O O . TRP E 3 81 ? 159.517 149.560 103.935 1.00 40.56 100 TRP D O 1
ATOM 9022 N N . ALA E 3 82 ? 159.614 147.578 102.867 1.00 37.80 101 ALA D N 1
ATOM 9023 C CA . ALA E 3 82 ? 158.178 147.346 102.864 1.00 37.80 101 ALA D CA 1
ATOM 9024 C C . ALA E 3 82 ? 157.906 145.980 103.470 1.00 37.80 101 ALA D C 1
ATOM 9025 O O . ALA E 3 82 ? 158.542 144.992 103.090 1.00 37.80 101 ALA D O 1
ATOM 9027 N N . CYS E 3 83 ? 156.965 145.927 104.407 1.00 38.47 102 CYS D N 1
ATOM 9028 C CA . CYS E 3 83 ? 156.647 144.687 105.104 1.00 38.47 102 CYS D CA 1
ATOM 9029 C C . CYS E 3 83 ? 155.852 143.785 104.169 1.00 38.47 102 CYS D C 1
ATOM 9030 O O . CYS E 3 83 ? 154.738 144.127 103.762 1.00 38.47 102 CYS D O 1
ATOM 9033 N N . ALA E 3 84 ? 156.429 142.637 103.818 1.00 37.32 103 ALA D N 1
ATOM 9034 C CA . ALA E 3 84 ? 155.758 141.683 102.946 1.00 37.32 103 ALA D CA 1
ATOM 9035 C C . ALA E 3 84 ? 154.998 140.610 103.711 1.00 37.32 103 ALA D C 1
ATOM 9036 O O . ALA E 3 84 ? 154.057 140.028 103.161 1.00 37.32 103 ALA D O 1
ATOM 9038 N N . GLY E 3 85 ? 155.381 140.333 104.950 1.00 36.06 104 GLY D N 1
ATOM 9039 C CA . GLY E 3 85 ? 154.675 139.340 105.738 1.00 36.06 104 GLY D CA 1
ATOM 9040 C C . GLY E 3 85 ? 155.047 139.434 107.198 1.00 36.06 104 GLY D C 1
ATOM 9041 O O . GLY E 3 85 ? 156.111 139.947 107.551 1.00 36.06 104 GLY D O 1
ATOM 9042 N N . VAL E 3 86 ? 154.147 138.938 108.053 1.00 35.67 105 VAL D N 1
ATOM 9043 C CA . VAL E 3 86 ? 154.367 138.944 109.496 1.00 35.67 105 VAL D CA 1
ATOM 9044 C C . VAL E 3 86 ? 153.938 137.629 110.126 1.00 35.67 105 VAL D C 1
ATOM 9045 O O . VAL E 3 86 ? 153.182 136.844 109.551 1.00 35.67 105 VAL D O 1
ATOM 9049 N N . GLU E 3 87 ? 154.445 137.412 111.338 1.00 35.30 106 GLU D N 1
ATOM 9050 C CA . GLU E 3 87 ? 153.944 136.381 112.241 1.00 35.30 106 GLU D CA 1
ATOM 9051 C C . GLU E 3 87 ? 154.308 136.822 113.651 1.00 35.30 106 GLU D C 1
ATOM 9052 O O . GLU E 3 87 ? 155.490 136.858 114.008 1.00 35.30 106 GLU D O 1
ATOM 9058 N N . ILE E 3 88 ? 153.305 137.183 114.439 1.00 33.92 107 ILE D N 1
ATOM 9059 C CA . ILE E 3 88 ? 153.502 137.529 115.843 1.00 33.92 107 ILE D CA 1
ATOM 9060 C C . ILE E 3 88 ? 153.138 136.275 116.629 1.00 33.92 107 ILE D C 1
ATOM 9061 O O . ILE E 3 88 ? 151.982 136.047 116.992 1.00 33.92 107 ILE D O 1
ATOM 9066 N N . GLY E 3 89 ? 154.136 135.430 116.860 1.00 33.39 108 GLY D N 1
ATOM 9067 C CA . GLY E 3 89 ? 153.934 134.232 117.639 1.00 33.39 108 GLY D CA 1
ATOM 9068 C C . GLY E 3 89 ? 153.908 134.551 119.115 1.00 33.39 108 GLY D C 1
ATOM 9069 O O . GLY E 3 89 ? 154.936 134.872 119.715 1.00 33.39 108 GLY D O 1
ATOM 9070 N N . ARG E 3 90 ? 152.721 134.488 119.702 1.00 32.23 109 ARG D N 1
ATOM 9071 C CA . ARG E 3 90 ? 152.538 134.720 121.129 1.00 32.23 109 ARG D CA 1
ATOM 9072 C C . ARG E 3 90 ? 152.561 133.350 121.796 1.00 32.23 109 ARG D C 1
ATOM 9073 O O . ARG E 3 90 ? 151.581 132.606 121.749 1.00 32.23 109 ARG D O 1
ATOM 9081 N N . GLY E 3 91 ? 153.693 133.008 122.404 1.00 32.19 110 GLY D N 1
ATOM 9082 C CA . GLY E 3 91 ? 153.997 131.643 122.779 1.00 32.19 110 GLY D CA 1
ATOM 9083 C C . GLY E 3 91 ? 153.620 131.200 124.173 1.00 32.19 110 GLY D C 1
ATOM 9084 O O . GLY E 3 91 ? 153.978 130.084 124.562 1.00 32.19 110 GLY D O 1
ATOM 9085 N N . GLN E 3 92 ? 152.923 132.025 124.944 1.00 31.53 111 GLN D N 1
ATOM 9086 C CA . GLN E 3 92 ? 152.447 131.584 126.241 1.00 31.53 111 GLN D CA 1
ATOM 9087 C C . GLN E 3 92 ? 151.268 130.628 126.060 1.00 31.53 111 GLN D C 1
ATOM 9088 O O . GLN E 3 92 ? 150.645 130.594 124.997 1.00 31.53 111 GLN D O 1
ATOM 9094 N N . PRO E 3 93 ? 150.977 129.800 127.060 1.00 29.59 112 PRO D N 1
ATOM 9095 C CA . PRO E 3 93 ? 149.776 128.964 126.982 1.00 29.59 112 PRO D CA 1
ATOM 9096 C C . PRO E 3 93 ? 148.507 129.792 127.094 1.00 29.59 112 PRO D C 1
ATOM 9097 O O . PRO E 3 93 ? 148.460 130.806 127.795 1.00 29.59 112 PRO D O 1
ATOM 9101 N N . LEU E 3 94 ? 147.467 129.340 126.395 1.00 28.54 113 LEU D N 1
ATOM 9102 C CA . LEU E 3 94 ? 146.166 129.990 126.489 1.00 28.54 113 LEU D CA 1
ATOM 9103 C C . LEU E 3 94 ? 145.577 129.793 127.877 1.00 28.54 113 LEU D C 1
ATOM 9104 O O . LEU E 3 94 ? 145.680 128.715 128.467 1.00 28.54 113 LEU D O 1
ATOM 9109 N N . GLY E 3 95 ? 144.956 130.842 128.397 1.00 25.52 114 GLY D N 1
ATOM 9110 C CA . GLY E 3 95 ? 144.377 130.756 129.722 1.00 25.52 114 GLY D CA 1
ATOM 9111 C C . GLY E 3 95 ? 143.599 132.007 130.051 1.00 25.52 114 GLY D C 1
ATOM 9112 O O . GLY E 3 95 ? 143.662 133.014 129.343 1.00 25.52 114 GLY D O 1
ATOM 9113 N N . VAL E 3 96 ? 142.861 131.922 131.150 1.00 27.87 115 VAL D N 1
ATOM 9114 C CA . VAL E 3 96 ? 142.042 133.022 131.635 1.00 27.87 115 VAL D CA 1
ATOM 9115 C C . VAL E 3 96 ? 142.669 133.568 132.908 1.00 27.87 115 VAL D C 1
ATOM 9116 O O . VAL E 3 96 ? 143.373 132.862 133.638 1.00 27.87 115 VAL D O 1
ATOM 9120 N N . GLY E 3 97 ? 142.430 134.844 133.156 1.00 27.97 116 GLY D N 1
ATOM 9121 C CA . GLY E 3 97 ? 142.968 135.496 134.335 1.00 27.97 116 GLY D CA 1
ATOM 9122 C C . GLY E 3 97 ? 142.032 136.583 134.798 1.00 27.97 116 GLY D C 1
ATOM 9123 O O . GLY E 3 97 ? 141.261 137.142 134.012 1.00 27.97 116 GLY D O 1
ATOM 9124 N N . LEU E 3 98 ? 142.104 136.888 136.088 1.00 28.86 117 LEU D N 1
ATOM 9125 C CA . LEU E 3 98 ? 141.180 137.815 136.713 1.00 28.86 117 LEU D CA 1
ATOM 9126 C C . LEU E 3 98 ? 141.920 139.016 137.271 1.00 28.86 117 LEU D C 1
ATOM 9127 O O . LEU E 3 98 ? 143.072 138.918 137.705 1.00 28.86 117 LEU D O 1
ATOM 9132 N N . SER E 3 99 ? 141.236 140.150 137.256 1.00 29.79 118 SER D N 1
ATOM 9133 C CA . SER E 3 99 ? 141.671 141.330 137.978 1.00 29.79 118 SER D CA 1
ATOM 9134 C C . SER E 3 99 ? 140.495 141.838 138.789 1.00 29.79 118 SER D C 1
ATOM 9135 O O . SER E 3 99 ? 139.341 141.727 138.372 1.00 29.79 118 SER D O 1
ATOM 9138 N N . GLY E 3 100 ? 140.786 142.376 139.966 1.00 30.88 119 GLY D N 1
ATOM 9139 C CA . GLY E 3 100 ? 139.710 142.779 140.840 1.00 30.88 119 GLY D CA 1
ATOM 9140 C C . GLY E 3 100 ? 140.126 143.902 141.756 1.00 30.88 119 GLY D C 1
ATOM 9141 O O . GLY E 3 100 ? 141.280 144.332 141.776 1.00 30.88 119 GLY D O 1
ATOM 9142 N N . HIS E 3 101 ? 139.152 144.371 142.522 1.00 31.84 120 HIS D N 1
ATOM 9143 C CA . HIS E 3 101 ? 139.373 145.398 143.507 1.00 31.84 120 HIS D CA 1
ATOM 9144 C C . HIS E 3 101 ? 139.032 144.855 144.886 1.00 31.84 120 HIS D C 1
ATOM 9145 O O . HIS E 3 101 ? 137.993 144.196 145.048 1.00 31.84 120 HIS D O 1
ATOM 9152 N N . PRO E 3 102 ? 139.895 145.060 145.885 1.00 33.46 121 PRO D N 1
ATOM 9153 C CA . PRO E 3 102 ? 139.503 144.747 147.267 1.00 33.46 121 PRO D CA 1
ATOM 9154 C C . PRO E 3 102 ? 138.318 145.564 147.740 1.00 33.46 121 PRO D C 1
ATOM 9155 O O . PRO E 3 102 ? 137.530 145.085 148.562 1.00 33.46 121 PRO D O 1
ATOM 9159 N N . PHE E 3 103 ? 138.172 146.789 147.247 1.00 35.27 122 PHE D N 1
ATOM 9160 C CA . PHE E 3 103 ? 137.002 147.623 147.493 1.00 35.27 122 PHE D CA 1
ATOM 9161 C C . PHE E 3 103 ? 136.382 147.911 146.132 1.00 35.27 122 PHE D C 1
ATOM 9162 O O . PHE E 3 103 ? 136.713 148.907 145.489 1.00 35.27 122 PHE D O 1
ATOM 9170 N N . TYR E 3 104 ? 135.498 147.028 145.683 1.00 33.79 123 TYR D N 1
ATOM 9171 C CA . TYR E 3 104 ? 134.795 147.224 144.425 1.00 33.79 123 TYR D CA 1
ATOM 9172 C C . TYR E 3 104 ? 133.485 147.947 144.701 1.00 33.79 123 TYR D C 1
ATOM 9173 O O . TYR E 3 104 ? 132.699 147.518 145.551 1.00 33.79 123 TYR D O 1
ATOM 9182 N N . ASN E 3 105 ? 133.257 149.048 143.987 1.00 35.53 124 ASN D N 1
ATOM 9183 C CA . ASN E 3 105 ? 132.074 149.878 144.206 1.00 35.53 124 ASN D CA 1
ATOM 9184 C C . ASN E 3 105 ? 130.872 149.200 143.559 1.00 35.53 124 ASN D C 1
ATOM 9185 O O . ASN E 3 105 ? 130.483 149.485 142.424 1.00 35.53 124 ASN D O 1
ATOM 9190 N N . LYS E 3 106 ? 130.279 148.271 144.302 1.00 36.98 125 LYS D N 1
ATOM 9191 C CA . LYS E 3 106 ? 129.004 147.673 143.937 1.00 36.98 125 LYS D CA 1
ATOM 9192 C C . LYS E 3 106 ? 128.081 147.709 145.144 1.00 36.98 125 LYS D C 1
ATOM 9193 O O . LYS E 3 106 ? 128.515 147.485 146.277 1.00 36.98 125 LYS D O 1
ATOM 9199 N N . LEU E 3 107 ? 126.808 148.011 144.898 1.00 40.22 126 LEU D N 1
ATOM 9200 C CA . LEU E 3 107 ? 125.823 148.079 145.970 1.00 40.22 126 LEU D CA 1
ATOM 9201 C C . LEU E 3 107 ? 125.107 146.745 146.150 1.00 40.22 126 LEU D C 1
ATOM 9202 O O . LEU E 3 107 ? 125.223 146.105 147.200 1.00 40.22 126 LEU D O 1
ATOM 9207 N N . ASP E 3 108 ? 124.386 146.306 145.122 1.00 42.14 127 ASP D N 1
ATOM 9208 C CA . ASP E 3 108 ? 123.582 145.098 145.191 1.00 42.14 127 ASP D CA 1
ATOM 9209 C C . ASP E 3 108 ? 123.757 144.309 143.904 1.00 42.14 127 ASP D C 1
ATOM 9210 O O . ASP E 3 108 ? 124.178 144.843 142.876 1.00 42.14 127 ASP D O 1
ATOM 9215 N N . ASP E 3 109 ? 123.430 143.022 143.976 1.00 40.55 128 ASP D N 1
ATOM 9216 C CA . ASP E 3 109 ? 123.353 142.177 142.788 1.00 40.55 128 ASP D CA 1
ATOM 9217 C C . ASP E 3 109 ? 121.973 142.370 142.178 1.00 40.55 128 ASP D C 1
ATOM 9218 O O . ASP E 3 109 ? 120.998 141.749 142.606 1.00 40.55 128 ASP D O 1
ATOM 9223 N N . THR E 3 110 ? 121.884 143.232 141.169 1.00 35.86 129 THR D N 1
ATOM 9224 C CA . THR E 3 110 ? 120.602 143.569 140.566 1.00 35.86 129 THR D CA 1
ATOM 9225 C C . THR E 3 110 ? 120.136 142.547 139.541 1.00 35.86 129 THR D C 1
ATOM 9226 O O . THR E 3 110 ? 119.070 142.736 138.947 1.00 35.86 129 THR D O 1
ATOM 9230 N N . GLU E 3 111 ? 120.911 141.488 139.303 1.00 37.33 130 GLU D N 1
ATOM 9231 C CA . GLU E 3 111 ? 120.424 140.386 138.481 1.00 37.33 130 GLU D CA 1
ATOM 9232 C C . GLU E 3 111 ? 119.238 139.699 139.147 1.00 37.33 130 GL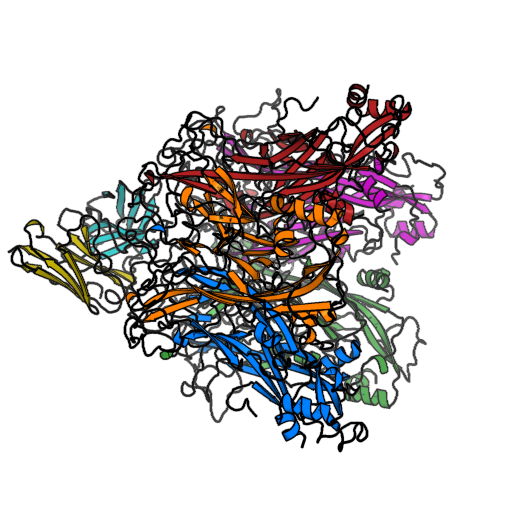U D C 1
ATOM 9233 O O . GLU E 3 111 ? 118.175 139.538 138.539 1.00 37.33 130 GLU D O 1
ATOM 9239 N N . SER E 3 112 ? 119.402 139.301 140.409 1.00 47.19 131 SER D N 1
ATOM 9240 C CA . SER E 3 112 ? 118.306 138.747 141.202 1.00 47.19 131 SER D CA 1
ATOM 9241 C C . SER E 3 112 ? 118.644 138.999 142.669 1.00 47.19 131 SER D C 1
ATOM 9242 O O . SER E 3 112 ? 119.415 138.243 143.267 1.00 47.19 131 SER D O 1
ATOM 9245 N N . SER E 3 113 ? 118.068 140.053 143.238 1.00 56.99 132 SER D N 1
ATOM 9246 C CA . SER E 3 113 ? 118.344 140.443 144.612 1.00 56.99 132 SER D CA 1
ATOM 9247 C C . SER E 3 113 ? 117.239 139.954 145.538 1.00 56.99 132 SER D C 1
ATOM 9248 O O . SER E 3 113 ? 116.078 139.825 145.141 1.00 56.99 132 SER D O 1
ATOM 9251 N N . HIS E 3 114 ? 117.618 139.677 146.785 1.00 68.39 133 HIS D N 1
ATOM 9252 C CA . HIS E 3 114 ? 116.676 139.167 147.773 1.00 68.39 133 HIS D CA 1
ATOM 9253 C C . HIS E 3 114 ? 116.709 139.984 149.060 1.00 68.39 133 HIS D C 1
ATOM 9254 O O . HIS E 3 114 ? 115.675 140.170 149.709 1.00 68.39 133 HIS D O 1
ATOM 9261 N N . ALA E 3 115 ? 117.885 140.470 149.438 1.00 69.52 134 ALA D N 1
ATOM 9262 C CA . ALA E 3 115 ? 118.069 141.129 150.727 1.00 69.52 134 ALA D CA 1
ATOM 9263 C C . ALA E 3 115 ? 119.169 142.177 150.582 1.00 69.52 134 ALA D C 1
ATOM 9264 O O . ALA E 3 115 ? 119.485 142.607 149.467 1.00 69.52 134 ALA D O 1
ATOM 9266 N N . ALA E 3 116 ? 119.727 142.602 151.722 1.00 69.85 135 ALA D N 1
ATOM 9267 C CA . ALA E 3 116 ? 120.855 143.537 151.811 1.00 69.85 135 ALA D CA 1
ATOM 9268 C C . ALA E 3 116 ? 120.523 144.890 151.174 1.00 69.85 135 ALA D C 1
ATOM 9269 O O . ALA E 3 116 ? 121.108 145.302 150.172 1.00 69.85 135 ALA D O 1
ATOM 9271 N N . THR E 3 117 ? 119.558 145.580 151.786 1.00 73.60 136 THR D N 1
ATOM 9272 C CA . THR E 3 117 ? 119.154 146.915 151.360 1.00 73.60 136 THR D CA 1
ATOM 9273 C C . THR E 3 117 ? 119.869 148.023 152.129 1.00 73.60 136 THR D C 1
ATOM 9274 O O . THR E 3 117 ? 119.315 149.119 152.287 1.00 73.60 136 THR D O 1
ATOM 9278 N N . SER E 3 118 ? 121.084 147.769 152.611 1.00 70.31 137 SER D N 1
ATOM 9279 C CA . SER E 3 118 ? 121.842 148.772 153.350 1.00 70.31 137 SER D CA 1
ATOM 9280 C C . SER E 3 118 ? 122.476 149.754 152.371 1.00 70.31 137 SER D C 1
ATOM 9281 O O . SER E 3 118 ? 123.314 149.366 151.550 1.00 70.31 137 SER D O 1
ATOM 9284 N N . ASN E 3 119 ? 122.077 151.024 152.458 1.00 67.76 138 ASN D N 1
ATOM 9285 C CA . ASN E 3 119 ? 122.523 152.024 151.494 1.00 67.76 138 ASN D CA 1
ATOM 9286 C C . ASN E 3 119 ? 122.953 153.351 152.104 1.00 67.76 138 ASN D C 1
ATOM 9287 O O . ASN E 3 119 ? 123.588 154.142 151.399 1.00 67.76 138 ASN D O 1
ATOM 9292 N N . VAL E 3 120 ? 122.655 153.629 153.369 1.00 67.00 139 VAL D N 1
ATOM 9293 C CA . VAL E 3 120 ? 122.895 154.968 153.938 1.00 67.00 139 VAL D CA 1
ATOM 9294 C C . VAL E 3 120 ? 124.331 154.986 154.461 1.00 67.00 139 VAL D C 1
ATOM 9295 O O . VAL E 3 120 ? 124.618 154.844 155.654 1.00 67.00 139 VAL D O 1
ATOM 9299 N N . SER E 3 121 ? 125.264 155.217 153.525 1.00 61.79 140 SER D N 1
ATOM 9300 C CA . SER E 3 121 ? 126.703 155.357 153.794 1.00 61.79 140 SER D CA 1
ATOM 9301 C C . SER E 3 121 ? 127.268 154.153 154.548 1.00 61.79 140 SER D C 1
ATOM 9302 O O . SER E 3 121 ? 128.108 154.293 155.438 1.00 61.79 140 SER D O 1
ATOM 9305 N N . GLU E 3 122 ? 126.801 152.958 154.190 1.00 62.14 141 GLU D N 1
ATOM 9306 C CA . GLU E 3 122 ? 127.178 151.760 154.926 1.00 62.14 141 GLU D CA 1
ATOM 9307 C C . GLU E 3 122 ? 128.531 151.198 154.513 1.00 62.14 141 GLU D C 1
ATOM 9308 O O . GLU E 3 122 ? 129.032 150.302 155.204 1.00 62.14 141 GLU D O 1
ATOM 9314 N N . ASP E 3 123 ? 129.124 151.704 153.424 1.00 49.63 142 ASP D N 1
ATOM 9315 C CA . ASP E 3 123 ? 130.433 151.278 152.919 1.00 49.63 142 ASP D CA 1
ATOM 9316 C C . ASP E 3 123 ? 130.443 149.771 152.635 1.00 49.63 142 ASP D C 1
ATOM 9317 O O . ASP E 3 123 ? 131.099 148.980 153.309 1.00 49.63 142 ASP D O 1
ATOM 9322 N N . VAL E 3 124 ? 129.665 149.400 151.622 1.00 45.44 143 VAL D N 1
ATOM 9323 C CA . VAL E 3 124 ? 129.434 148.000 151.288 1.00 45.44 143 VAL D CA 1
ATOM 9324 C C . VAL E 3 124 ? 130.338 147.568 150.139 1.00 45.44 143 VAL D C 1
ATOM 9325 O O . VAL E 3 124 ? 130.019 146.625 149.405 1.00 45.44 143 VAL D O 1
ATOM 9329 N N . ARG E 3 125 ? 131.469 148.258 149.979 1.00 40.12 144 ARG D N 1
ATOM 9330 C CA . ARG E 3 125 ? 132.454 147.888 148.968 1.00 40.12 144 ARG D CA 1
ATOM 9331 C C . ARG E 3 125 ? 133.004 146.493 149.242 1.00 40.12 144 ARG D C 1
ATOM 9332 O O . ARG E 3 125 ? 133.357 146.163 150.376 1.00 40.12 144 ARG D O 1
ATOM 9340 N N . ASP E 3 126 ? 133.083 145.680 148.194 1.00 39.56 145 ASP D N 1
ATOM 9341 C CA . ASP E 3 126 ? 133.358 144.258 148.323 1.00 39.56 145 ASP D CA 1
ATOM 9342 C C . ASP E 3 126 ? 134.639 143.921 147.570 1.00 39.56 145 ASP D C 1
ATOM 9343 O O . ASP E 3 126 ? 135.037 144.628 146.643 1.00 39.56 145 ASP D O 1
ATOM 9348 N N . ASN E 3 127 ? 135.291 142.839 147.989 1.00 34.69 146 ASN D N 1
ATOM 9349 C CA . ASN E 3 127 ? 136.444 142.298 147.271 1.00 34.69 146 ASN D CA 1
ATOM 9350 C C . ASN E 3 127 ? 135.910 141.491 146.098 1.00 34.69 146 ASN D C 1
ATOM 9351 O O . ASN E 3 127 ? 135.443 140.364 146.267 1.00 34.69 146 ASN D O 1
ATOM 9356 N N . VAL E 3 128 ? 135.961 142.073 144.902 1.00 32.12 147 VAL D N 1
ATOM 9357 C CA . VAL E 3 128 ? 135.341 141.485 143.720 1.00 32.12 147 VAL D CA 1
ATOM 9358 C C . VAL E 3 128 ? 136.372 141.414 142.605 1.00 32.12 147 VAL D C 1
ATOM 9359 O O . VAL E 3 128 ? 137.025 142.416 142.294 1.00 32.12 147 VAL D O 1
ATOM 9363 N N . SER E 3 129 ? 136.511 140.236 142.005 1.00 30.32 148 SER D N 1
ATOM 9364 C CA . SER E 3 129 ? 137.354 140.031 140.838 1.00 30.32 148 SER D CA 1
ATOM 9365 C C . SER E 3 129 ? 136.493 139.689 139.635 1.00 30.32 148 SER D C 1
ATOM 9366 O O . SER E 3 129 ? 135.492 138.978 139.758 1.00 30.32 148 SER D O 1
ATOM 9369 N N . VAL E 3 130 ? 136.876 140.216 138.473 1.00 29.01 149 VAL D N 1
ATOM 9370 C CA . VAL E 3 130 ? 136.230 139.893 137.212 1.00 29.01 149 VAL D CA 1
ATOM 9371 C C . VAL E 3 130 ? 137.303 139.502 136.207 1.00 29.01 149 VAL D C 1
ATOM 9372 O O . VAL E 3 130 ? 138.473 139.872 136.330 1.00 29.01 149 VAL D O 1
ATOM 9376 N N . ASP E 3 131 ? 136.892 138.716 135.219 1.00 30.11 150 ASP D N 1
ATOM 9377 C CA . ASP E 3 131 ? 137.659 138.615 133.993 1.00 30.11 150 ASP D CA 1
ATOM 9378 C C . ASP E 3 131 ? 137.261 139.773 133.084 1.00 30.11 150 ASP D C 1
ATOM 9379 O O . ASP E 3 131 ? 136.456 140.631 133.451 1.00 30.11 150 ASP D O 1
ATOM 9384 N N . TYR E 3 132 ? 137.824 139.816 131.887 1.00 29.29 151 TYR D N 1
ATOM 9385 C CA . TYR E 3 132 ? 137.584 140.937 130.998 1.00 29.29 151 TYR D CA 1
ATOM 9386 C C . TYR E 3 132 ? 137.100 140.423 129.653 1.00 29.29 151 TYR D C 1
ATOM 9387 O O . TYR E 3 132 ? 136.898 139.222 129.456 1.00 29.29 151 TYR D O 1
ATOM 9396 N N . LYS E 3 133 ? 136.912 141.351 128.720 1.00 27.53 152 LYS D N 1
ATOM 9397 C CA . LYS E 3 133 ? 136.563 140.968 127.363 1.00 27.53 152 LYS D CA 1
ATOM 9398 C C . LYS E 3 133 ? 137.761 140.329 126.677 1.00 27.53 152 LYS D C 1
ATOM 9399 O O . LYS E 3 133 ? 138.898 140.789 126.810 1.00 27.53 152 LYS D O 1
ATOM 9405 N N . GLN E 3 134 ? 137.501 139.243 125.960 1.00 28.15 153 GLN D N 1
ATOM 9406 C CA . GLN E 3 134 ? 138.532 138.579 125.177 1.00 28.15 153 GLN D CA 1
ATOM 9407 C C . GLN E 3 134 ? 138.835 139.431 123.953 1.00 28.15 153 GLN D C 1
ATOM 9408 O O . GLN E 3 134 ? 137.998 139.559 123.055 1.00 28.15 153 GLN D O 1
ATOM 9414 N N . THR E 3 135 ? 140.022 140.030 123.923 1.00 28.65 154 THR D N 1
ATOM 9415 C CA . THR E 3 135 ? 140.404 140.963 122.873 1.00 28.65 154 THR D CA 1
ATOM 9416 C C . THR E 3 135 ? 141.713 140.515 122.247 1.00 28.65 154 THR D C 1
ATOM 9417 O O . THR E 3 135 ? 142.695 140.274 122.955 1.00 28.65 154 THR D O 1
ATOM 9421 N N . GLN E 3 136 ? 141.720 140.392 120.923 1.00 28.81 155 GLN D N 1
ATOM 9422 C CA . GLN E 3 136 ? 142.936 140.167 120.149 1.00 28.81 155 GLN D CA 1
ATOM 9423 C C . GLN E 3 136 ? 142.943 141.180 119.016 1.00 28.81 155 GLN D C 1
ATOM 9424 O O . GLN E 3 136 ? 142.106 141.108 118.113 1.00 28.81 155 GLN D O 1
ATOM 9430 N N . LEU E 3 137 ? 143.876 142.119 119.057 1.00 29.07 156 LEU D N 1
ATOM 9431 C CA . LEU E 3 137 ? 144.014 143.081 117.976 1.00 29.07 156 LEU D CA 1
ATOM 9432 C C . LEU E 3 137 ? 145.471 143.189 117.564 1.00 29.07 156 LEU D C 1
ATOM 9433 O O . LEU E 3 137 ? 146.376 143.119 118.401 1.00 29.07 156 LEU D O 1
ATOM 9438 N N . CYS E 3 138 ? 145.677 143.360 116.263 1.00 32.52 157 CYS D N 1
ATOM 9439 C CA . CYS E 3 138 ? 147.004 143.490 115.677 1.00 32.52 157 CYS D CA 1
ATOM 9440 C C . CYS E 3 138 ? 146.967 144.609 114.652 1.00 32.52 157 CYS D C 1
ATOM 9441 O O . CYS E 3 138 ? 146.227 144.522 113.669 1.00 32.52 157 CYS D O 1
ATOM 9444 N N . ILE E 3 139 ? 147.747 145.660 114.888 1.00 30.87 158 ILE D N 1
ATOM 9445 C CA . ILE E 3 139 ? 147.834 146.810 113.995 1.00 30.87 158 ILE D CA 1
ATOM 9446 C C . ILE E 3 139 ? 149.292 146.998 113.607 1.00 30.87 158 ILE D C 1
ATOM 9447 O O . ILE E 3 139 ? 150.176 146.948 114.466 1.00 30.87 158 ILE D O 1
ATOM 9452 N N . LEU E 3 140 ? 149.547 147.195 112.320 1.00 33.92 159 LEU D N 1
ATOM 9453 C CA . LEU E 3 140 ? 150.880 147.547 111.850 1.00 33.92 159 LEU D CA 1
ATOM 9454 C C . LEU E 3 140 ? 150.876 148.876 111.118 1.00 33.92 159 LEU D C 1
ATOM 9455 O O . LEU E 3 140 ? 149.996 149.143 110.297 1.00 33.92 159 LEU D O 1
ATOM 9460 N N . GLY E 3 141 ? 151.892 149.688 111.399 1.00 33.57 160 GLY D N 1
ATOM 9461 C CA . GLY E 3 141 ? 152.096 150.912 110.653 1.00 33.57 160 GLY D CA 1
ATOM 9462 C C . GLY E 3 141 ? 153.568 151.249 110.597 1.00 33.57 160 GLY D C 1
ATOM 9463 O O . GLY E 3 141 ? 154.399 150.587 111.216 1.00 33.57 160 GLY D O 1
ATOM 9464 N N . CYS E 3 142 ? 153.891 152.274 109.817 1.00 37.37 161 CYS D N 1
ATOM 9465 C CA . CYS E 3 142 ? 155.177 152.940 109.958 1.00 37.37 161 CYS D CA 1
ATOM 9466 C C . CYS E 3 142 ? 155.096 154.094 110.944 1.00 37.37 161 CYS D C 1
ATOM 9467 O O . CYS E 3 142 ? 156.110 154.747 111.211 1.00 37.37 161 CYS D O 1
ATOM 9470 N N . ALA E 3 143 ? 153.907 154.346 111.482 1.00 34.48 162 ALA D N 1
ATOM 9471 C CA . ALA E 3 143 ? 153.602 155.259 112.566 1.00 34.48 162 ALA D CA 1
ATOM 9472 C C . ALA E 3 143 ? 152.755 154.514 113.586 1.00 34.48 162 ALA D C 1
ATOM 9473 O O . ALA E 3 143 ? 152.028 153.585 113.222 1.00 34.48 162 ALA D O 1
ATOM 9475 N N . PRO E 3 144 ? 152.845 154.874 114.868 1.00 33.97 163 PRO D N 1
ATOM 9476 C CA . PRO E 3 144 ? 152.082 154.145 115.888 1.00 33.97 163 PRO D CA 1
ATOM 9477 C C . PRO E 3 144 ? 150.582 154.353 115.749 1.00 33.97 163 PRO D C 1
ATOM 9478 O O . PRO E 3 144 ? 150.113 155.373 115.239 1.00 33.97 163 PRO D O 1
ATOM 9482 N N . ALA E 3 145 ? 149.833 153.353 116.205 1.00 32.88 164 ALA D N 1
ATOM 9483 C CA . ALA E 3 145 ? 148.384 153.374 116.089 1.00 32.88 164 ALA D CA 1
ATOM 9484 C C . ALA E 3 145 ? 147.780 154.423 117.014 1.00 32.88 164 ALA D C 1
ATOM 9485 O O . ALA E 3 145 ? 148.346 154.770 118.053 1.00 32.88 164 ALA D O 1
ATOM 9487 N N . ILE E 3 146 ? 146.617 154.930 116.622 1.00 32.99 165 ILE D N 1
ATOM 9488 C CA . ILE E 3 146 ? 145.916 155.968 117.366 1.00 32.99 165 ILE D CA 1
ATOM 9489 C C . ILE E 3 146 ? 144.759 155.323 118.113 1.00 32.99 165 ILE D C 1
ATOM 9490 O O . ILE E 3 146 ? 143.910 154.658 117.508 1.00 32.99 165 ILE D O 1
ATOM 9495 N N . GLY E 3 147 ? 144.727 155.517 119.424 1.00 31.80 166 GLY D N 1
ATOM 9496 C CA . GLY E 3 147 ? 143.676 154.983 120.275 1.00 31.80 166 GLY D CA 1
ATOM 9497 C C . GLY E 3 147 ? 142.849 156.107 120.873 1.00 31.80 166 GLY D C 1
ATOM 9498 O O . GLY E 3 147 ? 143.389 157.137 121.285 1.00 31.80 166 GLY D O 1
ATOM 9499 N N . GLU E 3 148 ? 141.541 155.901 120.916 1.00 32.93 167 GLU D N 1
ATOM 9500 C CA . GLU E 3 148 ? 140.619 156.881 121.463 1.00 32.93 167 GLU D CA 1
ATOM 9501 C C . GLU E 3 148 ? 140.233 156.502 122.886 1.00 32.93 167 GLU D C 1
ATOM 9502 O O . GLU E 3 148 ? 140.247 155.328 123.264 1.00 32.93 167 GLU D O 1
ATOM 9508 N N . HIS E 3 149 ? 139.904 157.517 123.679 1.00 32.77 168 HIS D N 1
ATOM 9509 C CA . HIS E 3 149 ? 139.371 157.290 125.013 1.00 32.77 168 HIS D CA 1
ATOM 9510 C C . HIS E 3 149 ? 138.503 158.481 125.386 1.00 32.77 168 HIS D C 1
ATOM 9511 O O . HIS E 3 149 ? 138.428 159.471 124.658 1.00 32.77 168 HIS D O 1
ATOM 9518 N N . TRP E 3 150 ? 137.810 158.361 126.511 1.00 32.64 169 TRP D N 1
ATOM 9519 C CA . TRP E 3 150 ? 136.914 159.406 126.984 1.00 32.64 169 TRP D CA 1
ATOM 9520 C C . TRP E 3 150 ? 137.494 160.046 128.235 1.00 32.64 169 TRP D C 1
ATOM 9521 O O . TRP E 3 150 ? 137.806 159.351 129.206 1.00 32.64 169 TRP D O 1
ATOM 9532 N N . ALA E 3 151 ? 137.637 161.367 128.206 1.00 36.72 170 ALA D N 1
ATOM 9533 C CA . ALA E 3 151 ? 138.284 162.100 129.281 1.00 36.72 170 ALA D CA 1
ATOM 9534 C C . ALA E 3 151 ? 137.426 163.289 129.690 1.00 36.72 170 ALA D C 1
ATOM 9535 O O . ALA E 3 151 ? 136.415 163.607 129.057 1.00 36.72 170 ALA D O 1
ATOM 9537 N N . LYS E 3 152 ? 137.840 163.937 130.777 1.00 41.67 171 LYS D N 1
ATOM 9538 C CA . LYS E 3 152 ? 137.172 165.146 131.232 1.00 41.67 171 LYS D CA 1
ATOM 9539 C C . LYS E 3 152 ? 137.422 166.289 130.259 1.00 41.67 171 LYS D C 1
ATOM 9540 O O . LYS E 3 152 ? 138.531 166.458 129.745 1.00 41.67 171 LYS D O 1
ATOM 9546 N N . GLY E 3 153 ? 136.383 167.076 130.006 1.00 51.66 172 GLY D N 1
ATOM 9547 C CA . GLY E 3 153 ? 136.542 168.264 129.201 1.00 51.66 172 GLY D CA 1
ATOM 9548 C C . GLY E 3 153 ? 137.192 169.391 129.976 1.00 51.66 172 GLY D C 1
ATOM 9549 O O . GLY E 3 153 ? 137.297 169.367 131.202 1.00 51.66 172 GLY D O 1
ATOM 9550 N N . THR E 3 154 ? 137.639 170.400 129.236 1.00 67.70 173 THR D N 1
ATOM 9551 C CA . THR E 3 154 ? 138.244 171.572 129.851 1.00 67.70 173 THR D CA 1
ATOM 9552 C C . THR E 3 154 ? 137.147 172.515 130.329 1.00 67.70 173 THR D C 1
ATOM 9553 O O . THR E 3 154 ? 136.246 172.871 129.562 1.00 67.70 173 THR D O 1
ATOM 9557 N N . ALA E 3 155 ? 137.217 172.903 131.601 1.00 78.98 174 ALA D N 1
ATOM 9558 C CA . ALA E 3 155 ? 136.182 173.739 132.193 1.00 78.98 174 ALA D CA 1
ATOM 9559 C C . ALA E 3 155 ? 136.225 175.145 131.609 1.00 78.98 174 ALA D C 1
ATOM 9560 O O . ALA E 3 155 ? 137.295 175.749 131.488 1.00 78.98 174 ALA D O 1
ATOM 9562 N N . SER E 3 156 ? 135.055 175.661 131.242 1.00 84.56 175 SER D N 1
ATOM 9563 C CA . SER E 3 156 ? 134.969 177.000 130.677 1.00 84.56 175 SER D CA 1
ATOM 9564 C C . SER E 3 156 ? 135.175 178.052 131.758 1.00 84.56 175 SER D C 1
ATOM 9565 O O . SER E 3 156 ? 134.766 177.874 132.909 1.00 84.56 175 SER D O 1
ATOM 9568 N N . LYS E 3 157 ? 135.827 179.154 131.381 1.00 87.38 176 LYS D N 1
ATOM 9569 C CA . LYS E 3 157 ? 136.046 180.243 132.326 1.00 87.38 176 LYS D CA 1
ATOM 9570 C C . LYS E 3 157 ? 134.748 180.982 132.630 1.00 87.38 176 LYS D C 1
ATOM 9571 O O . LYS E 3 157 ? 134.530 181.424 133.764 1.00 87.38 176 LYS D O 1
ATOM 9577 N N . SER E 3 158 ? 133.878 181.130 131.626 1.00 88.31 177 SER D N 1
ATOM 9578 C CA . SER E 3 158 ? 132.627 181.855 131.826 1.00 88.31 177 SER D CA 1
ATOM 9579 C C . SER E 3 158 ? 131.657 181.067 132.698 1.00 88.31 177 SER D C 1
ATOM 9580 O O . SER E 3 158 ? 130.969 181.644 133.548 1.00 88.31 177 SER D O 1
ATOM 9583 N N . ARG E 3 159 ? 131.584 179.749 132.503 1.00 86.61 178 ARG D N 1
ATOM 9584 C CA . ARG E 3 159 ? 130.691 178.877 133.265 1.00 86.61 178 ARG D CA 1
ATOM 9585 C C . ARG E 3 159 ? 131.520 177.761 133.887 1.00 86.61 178 ARG D C 1
ATOM 9586 O O . ARG E 3 159 ? 131.731 176.709 133.262 1.00 86.61 178 ARG D O 1
ATOM 9594 N N . PRO E 3 160 ? 132.029 177.954 135.103 1.00 81.48 179 PRO D N 1
ATOM 9595 C CA . PRO E 3 160 ? 132.786 176.886 135.764 1.00 81.48 179 PRO D CA 1
ATOM 9596 C C . PRO E 3 160 ? 131.890 175.723 136.157 1.00 81.48 179 PRO D C 1
ATOM 9597 O O . PRO E 3 160 ? 130.684 175.877 136.368 1.00 81.48 179 PRO D O 1
ATOM 9601 N N . LEU E 3 161 ? 132.500 174.546 136.252 1.00 66.49 180 LEU D N 1
ATOM 9602 C CA . LEU E 3 161 ? 131.787 173.332 136.622 1.00 66.49 180 LEU D CA 1
ATOM 9603 C C . LEU E 3 161 ? 131.756 173.194 138.138 1.00 66.49 180 LEU D C 1
ATOM 9604 O O . LEU E 3 161 ? 132.802 173.254 138.794 1.00 66.49 180 LEU D O 1
ATOM 9609 N N . SER E 3 162 ? 130.558 173.019 138.688 1.00 59.59 181 SER D N 1
ATOM 9610 C CA . SER E 3 162 ? 130.411 172.819 140.121 1.00 59.59 181 SER D CA 1
ATOM 9611 C C . SER E 3 162 ? 130.965 171.459 140.530 1.00 59.59 181 SER D C 1
ATOM 9612 O O . SER E 3 162 ? 130.918 170.489 139.769 1.00 59.59 181 SER D O 1
ATOM 9615 N N . GLN E 3 163 ? 131.506 171.400 141.745 1.00 53.62 182 GLN D N 1
ATOM 9616 C CA . GLN E 3 163 ? 132.092 170.165 142.246 1.00 53.62 182 GLN D CA 1
ATOM 9617 C C . GLN E 3 163 ? 131.000 169.144 142.541 1.00 53.62 182 GLN D C 1
ATOM 9618 O O . GLN E 3 163 ? 129.994 169.460 143.182 1.00 53.62 182 GLN D O 1
ATOM 9624 N N . GLY E 3 164 ? 131.204 167.916 142.072 1.00 49.03 183 GLY D N 1
ATOM 9625 C CA . GLY E 3 164 ? 130.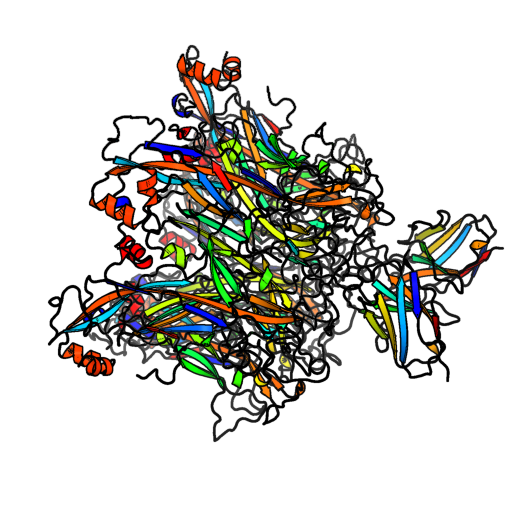233 166.857 142.201 1.00 49.03 183 GLY D CA 1
ATOM 9626 C C . GLY E 3 164 ? 129.385 166.634 140.967 1.00 49.03 183 GLY D C 1
ATOM 9627 O O . GLY E 3 164 ? 128.766 165.572 140.842 1.00 49.03 183 GLY D O 1
ATOM 9628 N N . ASP E 3 165 ? 129.342 167.602 140.057 1.00 51.42 184 ASP D N 1
ATOM 9629 C CA . ASP E 3 165 ? 128.597 167.450 138.820 1.00 51.42 184 ASP D CA 1
ATOM 9630 C C . ASP E 3 165 ? 129.376 166.591 137.829 1.00 51.42 184 ASP D C 1
ATOM 9631 O O . ASP E 3 165 ? 130.580 166.365 137.973 1.00 51.42 184 ASP D O 1
ATOM 9636 N N . CYS E 3 166 ? 128.669 166.106 136.817 1.00 45.06 185 CYS D N 1
ATOM 9637 C CA . CYS E 3 166 ? 129.293 165.273 135.798 1.00 45.06 185 CYS D CA 1
ATOM 9638 C C . CYS E 3 166 ? 130.131 166.139 134.868 1.00 45.06 185 CYS D C 1
ATOM 9639 O O . CYS E 3 166 ? 129.602 167.093 134.285 1.00 45.06 185 CYS D O 1
ATOM 9642 N N . PRO E 3 167 ? 131.428 165.863 134.715 1.00 44.00 186 PRO D N 1
ATOM 9643 C CA . PRO E 3 167 ? 132.229 166.632 133.768 1.00 44.00 186 PRO D CA 1
ATOM 9644 C C . PRO E 3 167 ? 131.833 166.307 132.341 1.00 44.00 186 PRO D C 1
ATOM 9645 O O . PRO E 3 167 ? 131.340 165.202 132.055 1.00 44.00 186 PRO D O 1
ATOM 9649 N N . PRO E 3 168 ? 132.018 167.242 131.407 1.00 44.26 187 PRO D N 1
ATOM 9650 C CA . PRO E 3 168 ? 131.691 166.963 130.000 1.00 44.26 187 PRO D CA 1
ATOM 9651 C C . PRO E 3 168 ? 132.682 165.977 129.399 1.00 44.26 187 PRO D C 1
ATOM 9652 O O . PRO E 3 168 ? 133.890 166.222 129.382 1.00 44.26 187 PRO D O 1
ATOM 9656 N N . LEU E 3 169 ? 132.163 164.852 128.914 1.00 40.04 188 LEU D N 1
ATOM 9657 C CA . LEU E 3 169 ? 133.013 163.842 128.301 1.00 40.04 188 LEU D CA 1
ATOM 9658 C C . LEU E 3 169 ? 133.514 164.323 126.947 1.00 40.04 188 LEU D C 1
ATOM 9659 O O . LEU E 3 169 ? 132.758 164.885 126.150 1.00 40.04 188 LEU D O 1
ATOM 9664 N N . GLU E 3 170 ? 134.798 164.104 126.688 1.00 39.49 189 GLU D N 1
ATOM 9665 C CA . GLU E 3 170 ? 135.382 164.413 125.393 1.00 39.49 189 GLU D CA 1
ATOM 9666 C C . GLU E 3 170 ? 136.118 163.187 124.873 1.00 39.49 189 GLU D C 1
ATOM 9667 O O . GLU E 3 170 ? 136.693 162.416 125.650 1.00 39.49 189 GLU D O 1
ATOM 9673 N N . LEU E 3 171 ? 136.048 162.981 123.561 1.00 35.22 190 LEU D N 1
ATOM 9674 C CA . LEU E 3 171 ? 136.716 161.855 122.914 1.00 35.22 190 LEU D CA 1
ATOM 9675 C C . LEU E 3 171 ? 138.110 162.316 122.518 1.00 35.22 190 LEU D C 1
ATOM 9676 O O . LEU E 3 171 ? 138.285 163.040 121.535 1.00 35.22 190 LEU D O 1
ATOM 9681 N N . LYS E 3 172 ? 139.107 161.895 123.287 1.00 35.07 191 LYS D N 1
ATOM 9682 C CA . LYS E 3 172 ? 140.481 162.323 123.089 1.00 35.07 191 LYS D CA 1
ATOM 9683 C C . LYS E 3 172 ? 141.255 161.201 122.412 1.00 35.07 191 LYS D C 1
ATOM 9684 O O . LYS E 3 172 ? 141.176 160.039 122.832 1.00 35.07 191 LYS D O 1
ATOM 9690 N N . ASN E 3 173 ? 141.972 161.551 121.348 1.00 34.84 192 ASN D N 1
ATOM 9691 C CA . ASN E 3 173 ? 142.745 160.606 120.554 1.00 34.84 192 ASN D CA 1
ATOM 9692 C C . ASN E 3 173 ? 144.223 160.748 120.885 1.00 34.84 192 ASN D C 1
ATOM 9693 O O . ASN E 3 173 ? 144.778 161.849 120.809 1.00 34.84 192 ASN D O 1
ATOM 9698 N N . THR E 3 174 ? 144.858 159.633 121.235 1.00 32.94 193 THR D N 1
ATOM 9699 C CA . THR E 3 174 ? 146.253 159.612 121.634 1.00 32.94 193 THR D CA 1
ATOM 9700 C C . THR E 3 174 ? 147.002 158.588 120.798 1.00 32.94 193 THR D C 1
ATOM 9701 O O . THR E 3 174 ? 146.409 157.741 120.127 1.00 32.94 193 THR D O 1
ATOM 9705 N N . VAL E 3 175 ? 148.328 158.680 120.840 1.00 32.17 194 VAL D N 1
ATOM 9706 C CA . VAL E 3 175 ? 149.166 157.625 120.292 1.00 32.17 194 VAL D CA 1
ATOM 9707 C C . VAL E 3 175 ? 149.143 156.448 121.254 1.00 32.17 194 VAL D C 1
ATOM 9708 O O . VAL E 3 175 ? 149.279 156.623 122.470 1.00 32.17 194 VAL D O 1
ATOM 9712 N N . LEU E 3 176 ? 148.909 155.250 120.726 1.00 30.93 195 LEU D N 1
ATOM 9713 C CA . LEU E 3 176 ? 148.947 154.033 121.532 1.00 30.93 195 LEU D CA 1
ATOM 9714 C C . LEU E 3 176 ? 150.405 153.669 121.786 1.00 30.93 195 LEU D C 1
ATOM 9715 O O . LEU E 3 176 ? 151.067 153.099 120.917 1.00 30.93 195 LEU D O 1
ATOM 9720 N N . GLU E 3 177 ? 150.923 153.990 122.973 1.00 32.88 196 GLU D N 1
ATOM 9721 C CA . GLU E 3 177 ? 152.276 153.573 123.305 1.00 32.88 196 GLU D CA 1
ATOM 9722 C C . GLU E 3 177 ? 152.220 152.254 124.071 1.00 32.88 196 GLU D C 1
ATOM 9723 O O . GLU E 3 177 ? 151.149 151.732 124.389 1.00 32.88 196 GLU D O 1
ATOM 9729 N N . ASP E 3 178 ? 153.396 151.698 124.347 1.00 33.43 197 ASP D N 1
ATOM 9730 C CA . ASP E 3 178 ? 153.483 150.468 125.121 1.00 33.43 197 ASP D CA 1
ATOM 9731 C C . ASP E 3 178 ? 153.043 150.707 126.559 1.00 33.43 197 ASP D C 1
ATOM 9732 O O . ASP E 3 178 ? 153.345 151.743 127.157 1.00 33.43 197 ASP D O 1
ATOM 9737 N N . GLY E 3 179 ? 152.319 149.737 127.115 1.00 30.11 198 GLY D N 1
ATOM 9738 C CA . GLY E 3 179 ? 151.849 149.817 128.478 1.00 30.11 198 GLY D CA 1
ATOM 9739 C C . GLY E 3 179 ? 150.477 150.427 128.658 1.00 30.11 198 GLY D C 1
ATOM 9740 O O . GLY E 3 179 ? 149.966 150.434 129.785 1.00 30.11 198 GLY D O 1
ATOM 9741 N N . ASP E 3 180 ? 149.866 150.945 127.596 1.00 31.71 199 ASP D N 1
ATOM 9742 C CA . ASP E 3 180 ? 148.507 151.458 127.694 1.00 31.71 199 ASP D CA 1
ATOM 9743 C C . ASP E 3 180 ? 147.519 150.317 127.897 1.00 31.71 199 ASP D C 1
ATOM 9744 O O . ASP E 3 180 ? 147.751 149.182 127.476 1.00 31.71 199 ASP D O 1
ATOM 9749 N N . MET E 3 181 ? 146.402 150.631 128.544 1.00 30.09 200 MET D N 1
ATOM 9750 C CA . MET E 3 181 ? 145.380 149.640 128.841 1.00 30.09 200 MET D CA 1
ATOM 9751 C C . MET E 3 181 ? 144.381 149.543 127.695 1.00 30.09 200 MET D C 1
ATOM 9752 O O . MET E 3 181 ? 143.990 150.554 127.107 1.00 30.09 200 MET D O 1
ATOM 9757 N N . VAL E 3 182 ? 143.974 148.314 127.380 1.00 28.10 201 VAL D N 1
ATOM 9758 C CA . VAL E 3 182 ? 143.003 148.057 126.323 1.00 28.10 201 VAL D CA 1
ATOM 9759 C C . VAL E 3 182 ? 141.614 148.192 126.937 1.00 28.10 201 VAL D C 1
ATOM 9760 O O . VAL E 3 182 ? 141.482 148.257 128.163 1.00 28.10 201 VAL D O 1
ATOM 9764 N N . ASP E 3 183 ? 140.580 148.287 126.100 1.00 30.82 202 ASP D N 1
ATOM 9765 C CA . ASP E 3 183 ? 139.213 148.216 126.598 1.00 30.82 202 ASP D CA 1
ATOM 9766 C C . ASP E 3 183 ? 138.961 146.869 127.259 1.00 30.82 202 ASP D C 1
ATOM 9767 O O . ASP E 3 183 ? 139.335 145.816 126.734 1.00 30.82 202 ASP D O 1
ATOM 9772 N N . THR E 3 184 ? 138.316 146.909 128.422 1.00 29.83 203 THR D N 1
ATOM 9773 C CA . THR E 3 184 ? 138.152 145.734 129.265 1.00 29.83 203 THR D CA 1
ATOM 9774 C C . THR E 3 184 ? 136.692 145.379 129.500 1.00 29.83 203 THR D C 1
ATOM 9775 O O . THR E 3 184 ? 136.397 144.585 130.399 1.00 29.83 203 THR D O 1
ATOM 9779 N N . GLY E 3 185 ? 135.772 145.939 128.721 1.00 28.58 204 GLY D N 1
ATOM 9780 C CA . GLY E 3 185 ? 134.359 145.780 128.970 1.00 28.58 204 GLY D CA 1
ATOM 9781 C C . GLY E 3 185 ? 133.755 146.848 129.852 1.00 28.58 204 GLY D C 1
ATOM 9782 O O . GLY E 3 185 ? 132.526 146.895 129.989 1.00 28.58 204 GLY D O 1
ATOM 9783 N N . TYR E 3 186 ? 134.579 147.699 130.460 1.00 29.41 205 TYR D N 1
ATOM 9784 C CA . TYR E 3 186 ? 134.106 148.836 131.232 1.00 29.41 205 TYR D CA 1
ATOM 9785 C C . TYR E 3 186 ? 134.092 150.126 130.426 1.00 29.41 205 TYR D C 1
ATOM 9786 O O . TYR E 3 186 ? 133.571 151.136 130.911 1.00 29.41 205 TYR D O 1
ATOM 9795 N N . GLY E 3 187 ? 134.643 150.116 129.226 1.00 29.97 206 GLY D N 1
ATOM 9796 C CA . GLY E 3 187 ? 134.635 151.269 128.355 1.00 29.97 206 GLY D CA 1
ATOM 9797 C C . GLY E 3 187 ? 136.021 151.864 128.190 1.00 29.97 206 GLY D C 1
ATOM 9798 O O . GLY E 3 187 ? 136.881 151.769 129.076 1.00 29.97 206 GLY D O 1
ATOM 9799 N N . ALA E 3 188 ? 136.245 152.485 127.035 1.00 30.47 207 ALA D N 1
ATOM 9800 C CA . ALA E 3 188 ? 137.499 153.177 126.749 1.00 30.47 207 ALA D CA 1
ATOM 9801 C C . ALA E 3 188 ? 137.400 154.586 127.318 1.00 30.47 207 ALA D C 1
ATOM 9802 O O . ALA E 3 188 ? 136.975 155.524 126.645 1.00 30.47 207 ALA D O 1
ATOM 9804 N N . MET E 3 189 ? 137.806 154.738 128.575 1.00 30.63 208 MET D N 1
ATOM 9805 C CA . MET E 3 189 ? 137.651 156.000 129.280 1.00 30.63 208 MET D CA 1
ATOM 9806 C C . MET E 3 189 ? 138.813 156.190 130.240 1.00 30.63 208 MET D C 1
ATOM 9807 O O . MET E 3 189 ? 139.536 155.247 130.569 1.00 30.63 208 MET D O 1
ATOM 9812 N N . ASP E 3 190 ? 138.991 157.433 130.675 1.00 32.39 209 ASP D N 1
ATOM 9813 C CA . ASP E 3 190 ? 140.017 157.786 131.653 1.00 32.39 209 ASP D CA 1
ATOM 9814 C C . ASP E 3 190 ? 139.463 157.497 133.041 1.00 32.39 209 ASP D C 1
ATOM 9815 O O . ASP E 3 190 ? 138.747 158.315 133.619 1.00 32.39 209 ASP D O 1
ATOM 9820 N N . PHE E 3 191 ? 139.805 156.331 133.589 1.00 29.99 210 PHE D N 1
ATOM 9821 C CA . PHE E 3 191 ? 139.296 155.949 134.898 1.00 29.99 210 PHE D CA 1
ATOM 9822 C C . PHE E 3 191 ? 139.948 156.727 136.031 1.00 29.99 210 PHE D C 1
ATOM 9823 O O . PHE E 3 191 ? 139.401 156.758 137.138 1.00 29.99 210 PHE D O 1
ATOM 9831 N N . SER E 3 192 ? 141.105 157.346 135.788 1.00 32.95 211 SER D N 1
ATOM 9832 C CA . SER E 3 192 ? 141.796 158.059 136.857 1.00 32.95 211 SER D CA 1
ATOM 9833 C C . SER E 3 192 ? 141.116 159.384 137.175 1.00 32.95 211 SER D C 1
ATOM 9834 O O . SER E 3 192 ? 141.034 159.780 138.344 1.00 32.95 211 SER D O 1
ATOM 9837 N N . THR E 3 193 ? 140.620 160.081 136.155 1.00 34.24 212 THR D N 1
ATOM 9838 C CA . THR E 3 193 ? 140.014 161.394 136.336 1.00 34.24 212 THR D CA 1
ATOM 9839 C C . THR E 3 193 ? 138.495 161.350 136.401 1.00 34.24 212 THR D C 1
ATOM 9840 O O . THR E 3 193 ? 137.892 162.105 137.168 1.00 34.24 212 THR D O 1
ATOM 9844 N N . LEU E 3 194 ? 137.859 160.484 135.610 1.00 34.18 213 LEU D N 1
ATOM 9845 C CA . LEU E 3 194 ? 136.402 160.445 135.571 1.00 34.18 213 LEU D CA 1
ATOM 9846 C C . LEU E 3 194 ? 135.804 159.743 136.783 1.00 34.18 213 LEU D C 1
ATOM 9847 O O . LEU E 3 194 ? 134.671 160.047 137.167 1.00 34.18 213 LEU D O 1
ATOM 9852 N N . GLN E 3 195 ? 136.531 158.813 137.392 1.00 33.86 214 GLN D N 1
ATOM 9853 C CA . GLN E 3 195 ? 136.064 158.088 138.572 1.00 33.86 214 GLN D CA 1
ATOM 9854 C C . GLN E 3 195 ? 136.941 158.498 139.750 1.00 33.86 214 GLN D C 1
ATOM 9855 O O . GLN E 3 195 ? 138.084 158.049 139.871 1.00 33.86 214 GLN D O 1
ATOM 9861 N N . ASP E 3 196 ? 136.399 159.352 140.619 1.00 38.12 215 ASP D N 1
ATOM 9862 C CA . ASP E 3 196 ? 137.164 159.863 141.748 1.00 38.12 215 ASP D CA 1
ATOM 9863 C C . ASP E 3 196 ? 137.214 158.894 142.920 1.00 38.12 215 ASP D C 1
ATOM 9864 O O . ASP E 3 196 ? 138.059 159.060 143.806 1.00 38.12 215 ASP D O 1
ATOM 9869 N N . THR E 3 197 ? 136.341 157.888 142.946 1.00 36.56 216 THR D N 1
ATOM 9870 C CA . THR E 3 197 ? 136.288 156.974 144.079 1.00 36.56 216 THR D CA 1
ATOM 9871 C C . THR E 3 197 ? 137.399 155.934 144.063 1.00 36.56 216 THR D C 1
ATOM 9872 O O . THR E 3 197 ? 137.652 155.318 145.105 1.00 36.56 216 THR D O 1
ATOM 9876 N N . LYS E 3 198 ? 138.042 155.718 142.909 1.00 34.91 217 LYS D N 1
ATOM 9877 C CA . LYS E 3 198 ? 139.114 154.731 142.727 1.00 34.91 217 LYS D CA 1
ATOM 9878 C C . LYS E 3 198 ? 138.668 153.321 143.110 1.00 34.91 217 LYS D C 1
ATOM 9879 O O . LYS E 3 198 ? 139.476 152.505 143.557 1.00 34.91 217 LYS D O 1
ATOM 9885 N N . CYS E 3 199 ? 137.380 153.020 142.952 1.00 34.46 218 CYS D N 1
ATOM 9886 C CA . CYS E 3 199 ? 136.840 151.773 143.470 1.00 34.46 218 CYS D CA 1
ATOM 9887 C C . CYS E 3 199 ? 135.824 151.098 142.560 1.00 34.46 218 CYS D C 1
ATOM 9888 O O . CYS E 3 199 ? 135.275 150.066 142.951 1.00 34.46 218 CYS D O 1
ATOM 9891 N N . GLU E 3 200 ? 135.555 151.630 141.373 1.00 35.11 219 GLU D N 1
ATOM 9892 C CA . GLU E 3 200 ? 134.510 151.073 140.524 1.00 35.11 219 GLU D CA 1
ATOM 9893 C C . GLU E 3 200 ? 135.014 150.013 139.562 1.00 35.11 219 GLU D C 1
ATOM 9894 O O . GLU E 3 200 ? 134.215 149.205 139.076 1.00 35.11 219 GLU D O 1
ATOM 9900 N N . VAL E 3 201 ? 136.308 150.006 139.265 1.00 31.21 220 VAL D N 1
ATOM 9901 C CA . VAL E 3 201 ? 136.899 149.081 138.301 1.00 31.21 220 VAL D CA 1
ATOM 9902 C C . VAL E 3 201 ? 138.135 148.463 138.941 1.00 31.21 220 VAL D C 1
ATOM 9903 O O . VAL E 3 201 ? 138.692 149.026 139.896 1.00 31.21 220 VAL D O 1
ATOM 9907 N N . PRO E 3 202 ? 138.561 147.283 138.472 1.00 29.68 221 PRO D N 1
ATOM 9908 C CA . PRO E 3 202 ? 139.714 146.605 139.085 1.00 29.68 221 PRO D CA 1
ATOM 9909 C C . PRO E 3 202 ? 141.005 147.411 139.018 1.00 29.68 221 PRO D C 1
ATOM 9910 O O . PRO E 3 202 ? 141.131 148.405 138.302 1.00 29.68 221 PRO D O 1
ATOM 9914 N N . LEU E 3 203 ? 141.987 146.936 139.793 1.00 29.99 222 LEU D N 1
ATOM 9915 C CA . LEU E 3 203 ? 143.179 147.719 140.111 1.00 29.99 222 LEU D CA 1
ATOM 9916 C C . LEU E 3 203 ? 144.055 147.986 138.894 1.00 29.99 222 LEU D C 1
ATOM 9917 O O . LEU E 3 203 ? 144.733 149.018 138.841 1.00 29.99 222 LEU D O 1
ATOM 9922 N N . ASP E 3 204 ? 144.073 147.072 137.922 1.00 30.22 223 ASP D N 1
ATOM 9923 C CA . ASP E 3 204 ? 144.924 147.266 136.752 1.00 30.22 223 ASP D CA 1
ATOM 9924 C C . ASP E 3 204 ? 144.410 148.395 135.868 1.00 30.22 223 ASP D C 1
ATOM 9925 O O . ASP E 3 204 ? 145.194 149.022 135.147 1.00 30.22 223 ASP D O 1
ATOM 9930 N N . ILE E 3 205 ? 143.107 148.667 135.912 1.00 29.71 224 ILE D N 1
ATOM 9931 C CA . ILE E 3 205 ? 142.488 149.737 135.145 1.00 29.71 224 ILE D CA 1
ATOM 9932 C C . ILE E 3 205 ? 141.898 150.816 136.044 1.00 29.71 224 ILE D C 1
ATOM 9933 O O . ILE E 3 205 ? 141.153 151.672 135.569 1.00 29.71 224 ILE D O 1
ATOM 9938 N N . CYS E 3 206 ? 142.225 150.794 137.339 1.00 31.77 225 CYS D N 1
ATOM 9939 C CA . CYS E 3 206 ? 141.603 151.709 138.292 1.00 31.77 225 CYS D CA 1
ATOM 9940 C C . CYS E 3 206 ? 142.046 153.149 138.061 1.00 31.77 225 CYS D C 1
ATOM 9941 O O . CYS E 3 206 ? 141.215 154.062 138.005 1.00 31.77 225 CYS D O 1
ATOM 9944 N N . GLN E 3 207 ? 143.350 153.371 137.924 1.00 32.58 226 GLN D N 1
ATOM 9945 C CA . GLN E 3 207 ? 143.900 154.703 137.716 1.00 32.58 226 GLN D CA 1
ATOM 9946 C C . GLN E 3 207 ? 144.623 154.799 136.378 1.00 32.58 226 GLN D C 1
ATOM 9947 O O . GLN E 3 207 ? 145.538 155.607 136.212 1.00 32.58 226 GLN D O 1
ATOM 9953 N N . SER E 3 208 ? 144.216 153.978 135.416 1.00 32.10 227 SER D N 1
ATOM 9954 C CA . SER E 3 208 ? 144.847 153.918 134.110 1.00 32.10 227 SER D CA 1
ATOM 9955 C C . SER E 3 208 ? 143.835 154.269 133.030 1.00 32.10 227 SER D C 1
ATOM 9956 O O . SER E 3 208 ? 142.624 154.119 133.208 1.00 32.10 227 SER D O 1
ATOM 9959 N N . ILE E 3 209 ? 144.351 154.744 131.902 1.00 31.88 228 ILE D N 1
ATOM 9960 C CA . ILE E 3 209 ? 143.524 155.142 130.770 1.00 31.88 228 ILE D CA 1
ATOM 9961 C C . ILE E 3 209 ? 143.349 153.930 129.864 1.00 31.88 228 ILE D C 1
ATOM 9962 O O . ILE E 3 209 ? 144.299 153.492 129.211 1.00 31.88 228 ILE D O 1
ATOM 9967 N N . CYS E 3 210 ? 142.137 153.386 129.823 1.00 30.70 229 CYS D N 1
ATOM 9968 C CA . CYS E 3 210 ? 141.823 152.333 128.869 1.00 30.70 229 CYS D CA 1
ATOM 9969 C C . CYS E 3 210 ? 141.523 152.950 127.513 1.00 30.70 229 CYS D C 1
ATOM 9970 O O . CYS E 3 210 ? 140.696 153.859 127.402 1.00 30.70 229 CYS D O 1
ATOM 9973 N N . LYS E 3 211 ? 142.200 152.458 126.483 1.00 29.82 230 LYS D N 1
ATOM 9974 C CA . LYS E 3 211 ? 142.101 153.011 125.144 1.00 29.82 230 LYS D CA 1
ATOM 9975 C C . LYS E 3 211 ? 141.632 151.941 124.172 1.00 29.82 230 LYS D C 1
ATOM 9976 O O . LYS E 3 211 ? 142.054 150.784 124.253 1.00 29.82 230 LYS D O 1
ATOM 9982 N N . TYR E 3 212 ? 140.753 152.330 123.273 1.00 30.38 231 TYR D N 1
ATOM 9983 C CA . TYR E 3 212 ? 140.349 151.527 122.139 1.00 30.38 231 TYR D CA 1
ATOM 9984 C C . TYR E 3 212 ? 140.909 152.151 120.870 1.00 30.38 231 TYR D C 1
ATOM 9985 O O . TYR E 3 212 ? 140.887 153.379 120.739 1.00 30.38 231 TYR D O 1
ATOM 9994 N N . PRO E 3 213 ? 141.439 151.355 119.938 1.00 30.54 232 PRO D N 1
ATOM 9995 C CA . PRO E 3 213 ? 142.031 151.932 118.722 1.00 30.54 232 PRO D CA 1
ATOM 9996 C C . PRO E 3 213 ? 140.960 152.584 117.862 1.00 30.54 232 PRO D C 1
ATOM 9997 O O . PRO E 3 213 ? 139.986 151.942 117.469 1.00 30.54 232 PRO D O 1
ATOM 10001 N N . ASP E 3 214 ? 141.136 153.872 117.588 1.00 33.07 233 ASP D N 1
ATOM 10002 C CA . ASP E 3 214 ? 140.193 154.607 116.752 1.00 33.07 233 ASP D CA 1
ATOM 10003 C C . ASP E 3 214 ? 140.462 154.207 115.311 1.00 33.07 233 ASP D C 1
ATOM 10004 O O . ASP E 3 214 ? 141.228 154.853 114.596 1.00 33.07 233 ASP D O 1
ATOM 10009 N N . TYR E 3 215 ? 139.825 153.109 114.888 1.00 32.97 234 TYR D N 1
ATOM 10010 C CA . TYR E 3 215 ? 140.022 152.600 113.536 1.00 32.97 234 TYR D CA 1
ATOM 10011 C C . TYR E 3 215 ? 139.477 153.557 112.487 1.00 32.97 234 TYR D C 1
ATOM 10012 O O . TYR E 3 215 ? 139.990 153.594 111.364 1.00 32.97 234 TYR D O 1
ATOM 10021 N N . LEU E 3 216 ? 138.447 154.332 112.831 1.00 34.71 235 LEU D N 1
ATOM 10022 C CA . LEU E 3 216 ? 137.912 155.310 111.891 1.00 34.71 235 LEU D CA 1
ATOM 10023 C C . LEU E 3 216 ? 138.907 156.427 111.609 1.00 34.71 235 LEU D C 1
ATOM 10024 O O . LEU E 3 216 ? 138.985 156.908 110.475 1.00 34.71 235 LEU D O 1
ATOM 10029 N N . GLN E 3 217 ? 139.669 156.854 112.618 1.00 35.98 236 GLN D N 1
ATOM 10030 C CA . GLN E 3 217 ? 140.597 157.964 112.421 1.00 35.98 236 GLN D CA 1
ATOM 10031 C C . GLN E 3 217 ? 141.803 157.530 111.597 1.00 35.98 236 GLN D C 1
ATOM 10032 O O . GLN E 3 217 ? 142.231 158.246 110.684 1.00 35.98 236 GLN D O 1
ATOM 10038 N N . MET E 3 218 ? 142.371 156.363 111.902 1.00 34.84 237 MET D N 1
ATOM 10039 C CA . MET E 3 218 ? 143.572 155.922 111.204 1.00 34.84 237 MET D CA 1
ATOM 10040 C C . MET E 3 218 ? 143.274 155.106 109.954 1.00 34.84 237 MET D C 1
ATOM 10041 O O . MET E 3 218 ? 144.211 154.749 109.233 1.00 34.84 237 MET D O 1
ATOM 10046 N N . SER E 3 219 ? 142.005 154.801 109.678 1.00 37.52 238 SER D N 1
ATOM 10047 C CA . SER E 3 219 ? 141.645 154.284 108.364 1.00 37.52 238 SER D CA 1
ATOM 10048 C C . SER E 3 219 ? 141.357 155.424 107.399 1.00 37.52 238 SER D C 1
ATOM 10049 O O . SER E 3 219 ? 141.644 155.318 106.202 1.00 37.52 238 SER D O 1
ATOM 10052 N N . ALA E 3 220 ? 140.802 156.522 107.908 1.00 37.77 239 ALA D N 1
ATOM 10053 C CA . ALA E 3 220 ? 140.595 157.736 107.133 1.00 37.77 239 ALA D CA 1
ATOM 10054 C C . ALA E 3 220 ? 141.814 158.646 107.140 1.00 37.77 239 ALA D C 1
ATOM 10055 O O . ALA E 3 220 ? 141.724 159.781 106.662 1.00 37.77 239 ALA D O 1
ATOM 10057 N N . ASP E 3 221 ? 142.930 158.187 107.700 1.00 39.76 240 ASP D N 1
ATOM 10058 C CA . ASP E 3 221 ? 144.181 158.921 107.594 1.00 39.76 240 ASP D CA 1
ATOM 10059 C C . ASP E 3 221 ? 144.586 159.002 106.126 1.00 39.76 240 ASP D C 1
ATOM 10060 O O . ASP E 3 221 ? 144.547 157.982 105.424 1.00 39.76 240 ASP D O 1
ATOM 10065 N N . PRO E 3 222 ? 144.939 160.189 105.620 1.00 40.66 241 PRO D N 1
ATOM 10066 C CA . PRO E 3 222 ? 145.180 160.334 104.173 1.00 40.66 241 PRO D CA 1
ATOM 10067 C C . PRO E 3 222 ? 146.341 159.510 103.647 1.00 40.66 241 PRO D C 1
ATOM 10068 O O . PRO E 3 222 ? 146.268 159.013 102.517 1.00 40.66 241 PRO D O 1
ATOM 10072 N N . TYR E 3 223 ? 147.398 159.327 104.435 1.00 41.74 242 TYR D N 1
ATOM 10073 C CA . TYR E 3 223 ? 148.571 158.602 103.969 1.00 41.74 242 TYR D CA 1
ATOM 10074 C C . TYR E 3 223 ? 148.598 157.145 104.405 1.00 41.74 242 TYR D C 1
ATOM 10075 O O . TYR E 3 223 ? 149.363 156.362 103.833 1.00 41.74 242 TYR D O 1
ATOM 10084 N N . GLY E 3 224 ? 147.784 156.761 105.386 1.00 40.45 243 GLY D N 1
ATOM 10085 C CA . GLY E 3 224 ? 147.766 155.385 105.839 1.00 40.45 243 GLY D CA 1
ATOM 10086 C C . GLY E 3 224 ? 148.997 154.955 106.598 1.00 40.45 243 GLY D C 1
ATOM 10087 O O . GLY E 3 224 ? 149.284 153.758 106.669 1.00 40.45 243 GLY D O 1
ATOM 10088 N N . ASP E 3 225 ? 149.739 155.905 107.171 1.00 38.71 244 ASP D N 1
ATOM 10089 C CA . ASP E 3 225 ? 150.975 155.570 107.869 1.00 38.71 244 ASP D CA 1
ATOM 10090 C C . ASP E 3 225 ? 150.698 154.891 109.205 1.00 38.71 244 ASP D C 1
ATOM 10091 O O . ASP E 3 225 ? 151.451 154.004 109.622 1.00 38.71 244 ASP D O 1
ATOM 10096 N N . SER E 3 226 ? 149.625 155.296 109.890 1.00 37.19 245 SER D N 1
ATOM 10097 C CA . SER E 3 226 ? 149.366 154.789 111.234 1.00 37.19 245 SER D CA 1
ATOM 10098 C C . SER E 3 226 ? 148.908 153.338 111.225 1.00 37.19 245 SER D C 1
ATOM 10099 O O . SER E 3 226 ? 149.076 152.633 112.226 1.00 37.19 245 SER D O 1
ATOM 10102 N N . MET E 3 227 ? 148.336 152.871 110.118 1.00 37.91 246 MET D N 1
ATOM 10103 C CA . MET E 3 227 ? 147.789 151.518 110.064 1.00 37.91 246 MET D CA 1
ATOM 10104 C C . MET E 3 227 ? 147.703 151.079 108.613 1.00 37.91 246 MET D C 1
ATOM 10105 O O . MET E 3 227 ? 147.006 151.717 107.818 1.00 37.91 246 MET D O 1
ATOM 10110 N N . PHE E 3 228 ? 148.419 150.009 108.259 1.00 38.02 247 PHE D N 1
ATOM 10111 C CA . PHE E 3 228 ? 148.209 149.365 106.969 1.00 38.02 247 PHE D CA 1
ATOM 10112 C C . PHE E 3 228 ? 147.876 147.884 107.097 1.00 38.02 247 PHE D C 1
ATOM 10113 O O . PHE E 3 228 ? 147.783 147.192 106.076 1.00 38.02 247 PHE D O 1
ATOM 10121 N N . PHE E 3 229 ? 147.695 147.381 108.314 1.00 37.07 248 PHE D N 1
ATOM 10122 C CA . PHE E 3 229 ? 147.264 146.005 108.524 1.00 37.07 248 PHE D CA 1
ATOM 10123 C C . PHE E 3 229 ? 146.552 145.984 109.865 1.00 37.07 248 PHE D C 1
ATOM 10124 O O . PHE E 3 229 ? 147.140 146.372 110.879 1.00 37.07 248 PHE D O 1
ATOM 10132 N N . CYS E 3 230 ? 145.300 145.534 109.867 1.00 37.38 249 CYS D N 1
ATOM 10133 C CA . CYS E 3 230 ? 144.472 145.525 111.062 1.00 37.38 249 CYS D CA 1
ATOM 10134 C C . CYS E 3 230 ? 143.779 144.180 111.218 1.00 37.38 249 CYS D C 1
ATOM 10135 O O . CYS E 3 230 ? 143.290 143.603 110.243 1.00 37.38 249 CYS D O 1
ATOM 10138 N N . LEU E 3 231 ? 143.744 143.691 112.454 1.00 33.63 250 LEU D N 1
ATOM 10139 C CA . LEU E 3 231 ? 143.023 142.477 112.808 1.00 33.63 250 LEU D CA 1
ATOM 10140 C C . LEU E 3 231 ? 142.356 142.685 114.157 1.00 33.63 250 LEU D C 1
ATOM 10141 O O . LEU E 3 231 ? 143.025 143.066 115.120 1.00 33.63 250 LEU D O 1
ATOM 10146 N N . ARG E 3 232 ? 141.049 142.435 114.223 1.00 33.43 251 ARG D N 1
ATOM 10147 C CA . ARG E 3 232 ? 140.278 142.593 115.447 1.00 33.43 251 ARG D CA 1
ATOM 10148 C C . ARG E 3 232 ? 139.514 141.314 115.750 1.00 33.43 251 ARG D C 1
ATOM 10149 O O . ARG E 3 232 ? 139.002 140.653 114.841 1.00 33.43 251 ARG D O 1
ATOM 10157 N N . ARG E 3 233 ? 139.441 140.973 117.036 1.00 31.19 252 ARG D N 1
ATOM 10158 C CA . ARG E 3 233 ? 138.650 139.834 117.499 1.00 31.19 252 ARG D CA 1
ATOM 10159 C C . ARG E 3 233 ? 138.263 140.124 118.946 1.00 31.19 252 ARG D C 1
ATOM 10160 O O . ARG E 3 233 ? 139.082 139.955 119.852 1.00 31.19 252 ARG D O 1
ATOM 10168 N N . GLU E 3 234 ? 137.027 140.566 119.152 1.00 30.00 253 GLU D N 1
ATOM 10169 C CA . GLU E 3 234 ? 136.528 140.933 120.469 1.00 30.00 253 GLU D CA 1
ATOM 10170 C C . GLU E 3 234 ? 135.329 140.067 120.818 1.00 30.00 253 GLU D C 1
ATOM 10171 O O . GLU E 3 234 ? 134.482 139.788 119.965 1.00 30.00 253 GLU D O 1
ATOM 10177 N N . GLN E 3 235 ? 135.264 139.642 122.076 1.00 28.22 254 GLN D N 1
ATOM 10178 C CA . GLN E 3 235 ? 134.202 138.750 122.526 1.00 28.22 254 GLN D CA 1
ATOM 10179 C C . GLN E 3 235 ? 133.966 138.978 124.009 1.00 28.22 254 GLN D C 1
ATOM 10180 O O . GLN E 3 235 ? 134.907 138.885 124.798 1.00 28.22 254 GLN D O 1
ATOM 10186 N N . LEU E 3 236 ? 132.724 139.265 124.393 1.00 26.62 255 LEU D N 1
ATOM 10187 C CA . LEU E 3 236 ? 132.421 139.447 125.806 1.00 26.62 255 LEU D CA 1
ATOM 10188 C C . LEU E 3 236 ? 130.951 139.162 126.064 1.00 26.62 255 LEU D C 1
ATOM 10189 O O . LEU E 3 236 ? 130.132 139.093 125.146 1.00 26.62 255 LEU D O 1
ATOM 10194 N N . PHE E 3 237 ? 130.635 139.003 127.347 1.00 26.67 256 PHE D N 1
ATOM 10195 C CA . PHE E 3 237 ? 129.263 138.943 127.822 1.00 26.67 256 PHE D CA 1
ATOM 10196 C C . PHE E 3 237 ? 129.239 139.415 129.266 1.00 26.67 256 PHE D C 1
ATOM 10197 O O . PHE E 3 237 ? 130.276 139.502 129.928 1.00 26.67 256 PHE D O 1
ATOM 10205 N N . ALA E 3 238 ? 128.042 139.726 129.748 1.00 27.86 257 ALA D N 1
ATOM 10206 C CA . ALA E 3 238 ? 127.857 140.207 131.109 1.00 27.86 257 ALA D CA 1
ATOM 10207 C C . ALA E 3 238 ? 127.554 139.032 132.030 1.00 27.86 257 ALA D C 1
ATOM 10208 O O . ALA E 3 238 ? 126.500 138.399 131.908 1.00 27.86 257 ALA D O 1
ATOM 10210 N N . ARG E 3 239 ? 128.474 138.742 132.952 1.00 29.86 258 ARG D N 1
ATOM 10211 C CA . ARG E 3 239 ? 128.236 137.684 133.928 1.00 29.86 258 ARG D CA 1
ATOM 10212 C C . ARG E 3 239 ? 127.239 138.125 134.988 1.00 29.86 258 ARG D C 1
ATOM 10213 O O . ARG E 3 239 ? 126.150 137.556 135.112 1.00 29.86 258 ARG D O 1
ATOM 10221 N N . HIS E 3 240 ? 127.600 139.144 135.760 1.00 31.53 259 HIS D N 1
ATOM 10222 C CA . HIS E 3 240 ? 126.807 139.578 136.893 1.00 31.53 259 HIS D CA 1
ATOM 10223 C C . HIS E 3 240 ? 126.489 141.056 136.755 1.00 31.53 259 HIS D C 1
ATOM 10224 O O . HIS E 3 240 ? 127.261 141.827 136.180 1.00 31.53 259 HIS D O 1
ATOM 10231 N N . PHE E 3 241 ? 125.333 141.436 137.282 1.00 32.81 260 PHE D N 1
ATOM 10232 C CA . PHE E 3 241 ? 124.828 142.797 137.192 1.00 32.81 260 PHE D CA 1
ATOM 10233 C C . PHE E 3 241 ? 124.942 143.433 138.566 1.00 32.81 260 PHE D C 1
ATOM 10234 O O . PHE E 3 241 ? 124.446 142.876 139.550 1.00 32.81 260 PHE D O 1
ATOM 10242 N N . TRP E 3 242 ? 125.588 144.592 138.640 1.00 32.91 261 TRP D N 1
ATOM 10243 C CA . TRP E 3 242 ? 125.834 145.232 139.917 1.00 32.91 261 TRP D CA 1
ATOM 10244 C C . TRP E 3 242 ? 125.353 146.669 139.847 1.00 32.91 261 TRP D C 1
ATOM 10245 O O . TRP E 3 242 ? 125.221 147.250 138.770 1.00 32.91 261 TRP D O 1
ATOM 10256 N N . ASN E 3 243 ? 125.080 147.235 141.012 1.00 36.26 262 ASN D N 1
ATOM 10257 C CA . ASN E 3 243 ? 124.547 148.581 141.114 1.00 36.26 262 ASN D CA 1
ATOM 10258 C C . ASN E 3 243 ? 125.611 149.453 141.768 1.00 36.26 262 ASN D C 1
ATOM 10259 O O . ASN E 3 243 ? 126.230 149.043 142.754 1.00 36.26 262 ASN D O 1
ATOM 10264 N N . ARG E 3 244 ? 125.835 150.639 141.213 1.00 35.75 263 ARG D N 1
ATOM 10265 C CA . ARG E 3 244 ? 126.893 151.512 141.703 1.00 35.75 263 ARG D CA 1
ATOM 10266 C C . ARG E 3 244 ? 126.422 152.240 142.955 1.00 35.75 263 ARG D C 1
ATOM 10267 O O . ARG E 3 244 ? 125.461 153.014 142.906 1.00 35.75 263 ARG D O 1
ATOM 10275 N N . ALA E 3 245 ? 127.097 151.992 144.073 1.00 38.88 264 ALA D N 1
ATOM 10276 C CA . ALA E 3 245 ? 126.749 152.656 145.320 1.00 38.88 264 ALA D CA 1
ATOM 10277 C C . ALA E 3 245 ? 127.173 154.117 145.282 1.00 38.88 264 ALA D C 1
ATOM 10278 O O . ALA E 3 245 ? 128.199 154.469 144.693 1.00 38.88 264 ALA D O 1
ATOM 10280 N N . GLY E 3 246 ? 126.376 154.969 145.913 1.00 41.74 265 GLY D N 1
ATOM 10281 C CA . GLY E 3 246 ? 126.644 156.391 145.965 1.00 41.74 265 GLY D CA 1
ATOM 10282 C C . GLY E 3 246 ? 125.410 157.208 145.639 1.00 41.74 265 GLY D C 1
ATOM 10283 O O . GLY E 3 246 ? 124.363 156.692 145.255 1.00 41.74 265 GLY D O 1
ATOM 10284 N N . THR E 3 247 ? 125.563 158.518 145.814 1.00 40.59 266 THR D N 1
ATOM 10285 C CA . THR E 3 247 ? 124.480 159.450 145.533 1.00 40.59 266 THR D CA 1
ATOM 10286 C C . THR E 3 247 ? 124.232 159.522 144.030 1.00 40.59 266 THR D C 1
ATOM 10287 O O . THR E 3 247 ? 125.176 159.557 143.236 1.00 40.59 266 THR D O 1
ATOM 10291 N N . MET E 3 248 ? 122.961 159.521 143.636 1.00 40.77 267 MET D N 1
ATOM 10292 C CA . MET E 3 248 ? 122.597 159.623 142.228 1.00 40.77 267 MET D CA 1
ATOM 10293 C C . MET E 3 248 ? 122.667 161.081 141.799 1.00 40.77 267 MET D C 1
ATOM 10294 O O . MET E 3 248 ? 121.870 161.909 142.252 1.00 40.77 267 MET D O 1
ATOM 10299 N N . GLY E 3 249 ? 123.635 161.399 140.938 1.00 38.51 268 GLY D N 1
ATOM 10300 C CA . GLY E 3 249 ? 123.728 162.749 140.410 1.00 38.51 268 GLY D CA 1
ATOM 10301 C C . GLY E 3 249 ? 122.571 163.100 139.496 1.00 38.51 268 GLY D C 1
ATOM 10302 O O . GLY E 3 249 ? 122.027 164.206 139.564 1.00 38.51 268 GLY D O 1
ATOM 10303 N N . ASP E 3 250 ? 122.179 162.170 138.629 1.00 36.96 269 ASP D N 1
ATOM 10304 C CA . ASP E 3 250 ? 121.008 162.343 137.774 1.00 36.96 269 ASP D CA 1
ATOM 10305 C C . ASP E 3 250 ? 119.830 161.674 138.466 1.00 36.96 269 ASP D C 1
ATOM 10306 O O . ASP E 3 250 ? 119.703 160.447 138.450 1.00 36.96 269 ASP D O 1
ATOM 10311 N N . THR E 3 251 ? 118.972 162.478 139.087 1.00 35.93 270 THR D N 1
ATOM 10312 C CA . THR E 3 251 ? 117.796 161.937 139.752 1.00 35.93 270 THR D CA 1
ATOM 10313 C C . THR E 3 251 ? 116.807 161.406 138.725 1.00 35.93 270 THR D C 1
ATOM 10314 O O . THR E 3 251 ? 116.580 162.022 137.680 1.00 35.93 270 THR D O 1
ATOM 10318 N N . VAL E 3 252 ? 116.237 160.246 139.021 1.00 35.88 271 VAL D N 1
ATOM 10319 C CA . VAL E 3 252 ? 115.237 159.638 138.137 1.00 35.88 271 VAL D CA 1
ATOM 10320 C C . VAL E 3 252 ? 113.984 160.506 138.134 1.00 35.88 271 VAL D C 1
ATOM 10321 O O . VAL E 3 252 ? 113.513 160.907 139.214 1.00 35.88 271 VAL D O 1
ATOM 10325 N N . PRO E 3 253 ? 113.439 160.854 136.968 1.00 37.26 272 PRO D N 1
ATOM 10326 C CA . PRO E 3 253 ? 112.222 161.671 136.935 1.00 37.26 272 PRO D CA 1
ATOM 10327 C C . PRO E 3 253 ? 111.032 160.941 137.535 1.00 37.26 272 PRO D C 1
ATOM 10328 O O . PRO E 3 253 ? 110.933 159.713 137.484 1.00 37.26 272 PRO D O 1
ATOM 10332 N N . GLN E 3 254 ? 110.121 161.725 138.117 1.00 41.38 273 GLN D N 1
ATOM 10333 C CA . GLN E 3 254 ? 108.934 161.168 138.755 1.00 41.38 273 GLN D CA 1
ATOM 10334 C C . GLN E 3 254 ? 107.980 160.530 137.753 1.00 41.38 273 GLN D C 1
ATOM 10335 O O . GLN E 3 254 ? 107.147 159.706 138.145 1.00 41.38 273 GLN D O 1
ATOM 10341 N N . SER E 3 255 ? 108.091 160.876 136.472 1.00 39.41 274 SER D N 1
ATOM 10342 C CA . SER E 3 255 ? 107.235 160.301 135.446 1.00 39.41 274 SER D CA 1
ATOM 10343 C C . SER E 3 255 ? 107.666 158.905 135.021 1.00 39.41 274 SER D C 1
ATOM 10344 O O . SER E 3 255 ? 106.962 158.279 134.223 1.00 39.41 274 SER D O 1
ATOM 10347 N N . LEU E 3 256 ? 108.795 158.406 135.519 1.00 37.91 275 LEU D N 1
ATOM 10348 C CA . LEU E 3 256 ? 109.312 157.102 135.129 1.00 37.91 275 LEU D CA 1
ATOM 10349 C C . LEU E 3 256 ? 109.000 156.002 136.134 1.00 37.91 275 LEU D C 1
ATOM 10350 O O . LEU E 3 256 ? 109.318 154.839 135.873 1.00 37.91 275 LEU D O 1
ATOM 10355 N N . TYR E 3 257 ? 108.395 156.333 137.271 1.00 40.49 276 TYR D N 1
ATOM 10356 C CA . TYR E 3 257 ? 108.097 155.335 138.289 1.00 40.49 276 TYR D CA 1
ATOM 10357 C C . TYR E 3 257 ? 106.956 155.849 139.153 1.00 40.49 276 TYR D C 1
ATOM 10358 O O . TYR E 3 257 ? 106.599 157.029 139.109 1.00 40.49 276 TYR D O 1
ATOM 10367 N N . ILE E 3 258 ? 106.384 154.943 139.939 1.00 43.93 277 ILE D N 1
ATOM 10368 C CA . ILE E 3 258 ? 105.396 155.285 140.954 1.00 43.93 277 ILE D CA 1
ATOM 10369 C C . ILE E 3 258 ? 106.027 155.002 142.310 1.00 43.93 277 ILE D C 1
ATOM 10370 O O . ILE E 3 258 ? 106.445 153.870 142.583 1.00 43.93 277 ILE D O 1
ATOM 10375 N N . LYS E 3 259 ? 106.102 156.028 143.155 1.00 47.73 278 LYS D N 1
ATOM 10376 C CA . LYS E 3 259 ? 106.793 155.904 144.428 1.00 47.73 278 LYS D CA 1
ATOM 10377 C C . LYS E 3 259 ? 105.995 155.038 145.399 1.00 47.73 278 LYS D C 1
ATOM 10378 O O . LYS E 3 259 ? 104.782 154.855 145.264 1.00 47.73 278 LYS D O 1
ATOM 10384 N N . GLY E 3 260 ? 106.700 154.497 146.389 1.00 49.20 279 GLY D N 1
ATOM 10385 C CA . GLY E 3 260 ? 106.075 153.669 147.400 1.00 49.20 279 GLY D CA 1
ATOM 10386 C C . GLY E 3 260 ? 106.155 154.267 148.789 1.00 49.20 279 GLY D C 1
ATOM 10387 O O . GLY E 3 260 ? 106.112 155.491 148.947 1.00 49.20 279 GLY D O 1
ATOM 10388 N N . THR E 3 261 ? 106.268 153.415 149.805 1.00 52.49 280 THR D N 1
ATOM 10389 C CA . THR E 3 261 ? 106.342 153.848 151.191 1.00 52.49 280 THR D CA 1
ATOM 10390 C C . THR E 3 261 ? 107.613 153.317 151.838 1.00 52.49 280 THR D C 1
ATOM 10391 O O . THR E 3 261 ? 108.084 152.222 151.515 1.00 52.49 280 THR D O 1
ATOM 10395 N N . GLY E 3 262 ? 108.163 154.105 152.758 1.00 52.81 281 GLY D N 1
ATOM 10396 C CA . GLY E 3 262 ? 109.341 153.705 153.501 1.00 52.81 281 GLY D CA 1
ATOM 10397 C C . GLY E 3 262 ? 110.608 153.687 152.673 1.00 52.81 281 GLY D C 1
ATOM 10398 O O . GLY E 3 262 ? 111.056 154.729 152.186 1.00 52.81 281 GLY D O 1
ATOM 10399 N N . MET E 3 263 ? 111.195 152.502 152.504 1.00 54.49 282 MET D N 1
ATOM 10400 C CA . MET E 3 263 ? 112.426 152.359 151.739 1.00 54.49 282 MET D CA 1
ATOM 10401 C C . MET E 3 263 ? 112.214 152.472 150.236 1.00 54.49 282 MET D C 1
ATOM 10402 O O . MET E 3 263 ? 113.198 152.562 149.495 1.00 54.49 282 MET D O 1
ATOM 10407 N N . ARG E 3 264 ? 110.966 152.468 149.770 1.00 48.50 283 ARG D N 1
ATOM 10408 C CA . ARG E 3 264 ? 110.662 152.584 148.351 1.00 48.50 283 ARG D CA 1
ATOM 10409 C C . ARG E 3 264 ? 109.952 153.887 148.008 1.00 48.50 283 ARG D C 1
ATOM 10410 O O . ARG E 3 264 ? 109.366 153.997 146.926 1.00 48.50 283 ARG D O 1
ATOM 10418 N N . ALA E 3 265 ? 109.986 154.877 148.903 1.00 49.26 284 ALA D N 1
ATOM 10419 C CA . ALA E 3 265 ? 109.430 156.186 148.587 1.00 49.26 284 ALA D CA 1
ATOM 10420 C C . ALA E 3 265 ? 110.317 156.966 147.628 1.00 49.26 284 ALA D C 1
ATOM 10421 O O . ALA E 3 265 ? 109.821 157.845 146.916 1.00 49.26 284 ALA D O 1
ATOM 10423 N N . SER E 3 266 ? 111.612 156.665 147.599 1.00 48.26 285 SER D N 1
ATOM 10424 C CA . SER E 3 266 ? 112.571 157.301 146.715 1.00 48.26 285 SER D CA 1
ATOM 10425 C C . SER E 3 266 ? 113.358 156.224 145.982 1.00 48.26 285 SER D C 1
ATOM 10426 O O . SER E 3 266 ? 113.627 155.161 146.556 1.00 48.26 285 SER D O 1
ATOM 10429 N N . PRO E 3 267 ? 113.728 156.452 144.721 1.00 43.28 286 PRO D N 1
ATOM 10430 C CA . PRO E 3 267 ? 114.511 155.444 143.999 1.00 43.28 286 PRO D CA 1
ATOM 10431 C C . PRO E 3 267 ? 115.909 155.323 144.577 1.00 43.28 286 PRO D C 1
ATOM 10432 O O . PRO E 3 267 ? 116.496 156.294 145.060 1.00 43.28 286 PRO D O 1
ATOM 10436 N N . GLY E 3 268 ? 116.444 154.108 144.518 1.00 43.08 287 GLY D N 1
ATOM 10437 C CA . GLY E 3 268 ? 117.759 153.859 145.067 1.00 43.08 287 GLY D CA 1
ATOM 10438 C C . GLY E 3 268 ? 118.853 154.243 144.098 1.00 43.08 287 GLY D C 1
ATOM 10439 O O . GLY E 3 268 ? 118.813 155.321 143.498 1.00 43.08 287 GLY D O 1
ATOM 10440 N N . SER E 3 269 ? 119.839 153.371 143.934 1.00 38.89 288 SER D N 1
ATOM 10441 C CA . SER E 3 269 ? 120.924 153.613 142.997 1.00 38.89 288 SER D CA 1
ATOM 10442 C C . SER E 3 269 ? 120.555 153.028 141.640 1.00 38.89 288 SER D C 1
ATOM 10443 O O . SER E 3 269 ? 120.137 151.870 141.550 1.00 38.89 288 SER D O 1
ATOM 10446 N N . CYS E 3 270 ? 120.695 153.838 140.588 1.00 37.85 289 CYS D N 1
ATOM 10447 C CA . CYS E 3 270 ? 120.251 153.462 139.251 1.00 37.85 289 CYS D CA 1
ATOM 10448 C C . CYS E 3 270 ? 121.377 153.508 138.224 1.00 37.85 289 CYS D C 1
ATOM 10449 O O . CYS E 3 270 ? 121.110 153.587 137.022 1.00 37.85 289 CYS D O 1
ATOM 10452 N N . VAL E 3 271 ? 122.627 153.466 138.669 1.00 33.91 290 VAL D N 1
ATOM 10453 C CA . VAL E 3 271 ? 123.775 153.350 137.779 1.00 33.91 290 VAL D CA 1
ATOM 10454 C C . VAL E 3 271 ? 124.239 151.904 137.844 1.00 33.91 290 VAL D C 1
ATOM 10455 O O . VAL E 3 271 ? 124.712 151.440 138.886 1.00 33.91 290 VAL D O 1
ATOM 10459 N N . TYR E 3 272 ? 124.102 151.185 136.736 1.00 33.43 291 TYR D N 1
ATOM 10460 C CA . TYR E 3 272 ? 124.311 149.745 136.708 1.00 33.43 291 TYR D CA 1
ATOM 10461 C C . TYR E 3 272 ? 125.568 149.413 135.921 1.00 33.43 291 TYR D C 1
ATOM 10462 O O . TYR E 3 272 ? 125.781 149.941 134.825 1.00 33.43 291 TYR D O 1
ATOM 10471 N N . SER E 3 273 ? 126.392 148.536 136.485 1.00 31.86 292 SER D N 1
ATOM 10472 C CA . SER E 3 273 ? 127.614 148.078 135.863 1.00 31.86 292 SER D CA 1
ATOM 10473 C C . SER E 3 273 ? 127.547 146.574 135.641 1.00 31.86 292 SER D C 1
ATOM 10474 O O . SER E 3 273 ? 127.273 145.821 136.587 1.00 31.86 292 SER D O 1
ATOM 10477 N N . PRO E 3 274 ? 127.755 146.100 134.420 1.00 30.93 293 PRO D N 1
ATOM 10478 C CA . PRO E 3 274 ? 127.859 144.660 134.195 1.00 30.93 293 PRO D CA 1
ATOM 10479 C C . PRO E 3 274 ? 129.246 144.147 134.548 1.00 30.93 293 PRO D C 1
ATOM 10480 O O . PRO E 3 274 ? 130.201 144.906 134.717 1.00 30.93 293 PRO D O 1
ATOM 10484 N N . SER E 3 275 ? 129.338 142.827 134.665 1.00 30.31 294 SER D N 1
ATOM 10485 C CA . SER E 3 275 ? 130.624 142.181 134.856 1.00 30.31 294 SER D CA 1
ATOM 10486 C C . SER E 3 275 ? 131.081 141.638 133.515 1.00 30.31 294 SER D C 1
ATOM 10487 O O . SER E 3 275 ? 130.506 140.651 133.032 1.00 30.31 294 SER D O 1
ATOM 10490 N N . PRO E 3 276 ? 132.081 142.237 132.873 1.00 28.75 295 PRO D N 1
ATOM 10491 C CA . PRO E 3 276 ? 132.536 141.726 131.578 1.00 28.75 295 PRO D CA 1
ATOM 10492 C C . PRO E 3 276 ? 133.229 140.384 131.727 1.00 28.75 295 PRO D C 1
ATOM 10493 O O . PRO E 3 276 ? 133.767 140.052 132.785 1.00 28.75 295 PRO D O 1
ATOM 10497 N N . SER E 3 277 ? 133.200 139.605 130.647 1.00 27.58 296 SER D N 1
ATOM 10498 C CA . SER E 3 277 ? 133.834 138.290 130.637 1.00 27.58 296 SER D CA 1
ATOM 10499 C C . SER E 3 277 ? 134.004 137.841 129.199 1.00 27.58 296 SER D C 1
ATOM 10500 O O . SER E 3 277 ? 133.014 137.733 128.473 1.00 27.58 296 SER D O 1
ATOM 10503 N N . GLY E 3 278 ? 135.242 137.577 128.790 1.00 27.47 297 GLY D N 1
ATOM 10504 C CA . GLY E 3 278 ? 135.465 136.863 127.549 1.00 27.47 297 GLY D CA 1
ATOM 10505 C C . GLY E 3 278 ? 134.900 135.468 127.692 1.00 27.47 297 GLY D C 1
ATOM 10506 O O . GLY E 3 278 ? 135.269 134.752 128.628 1.00 27.47 297 GLY D O 1
ATOM 10507 N N . SER E 3 279 ? 133.995 135.082 126.790 1.00 27.12 298 SER D N 1
ATOM 10508 C CA . SER E 3 279 ? 133.159 133.902 126.990 1.00 27.12 298 SER D CA 1
ATOM 10509 C C . SER E 3 279 ? 133.957 132.609 127.074 1.00 27.12 298 SER D C 1
ATOM 10510 O O . SER E 3 279 ? 134.039 132.004 128.146 1.00 27.12 298 SER D O 1
ATOM 10513 N N . ILE E 3 280 ? 134.568 132.191 125.967 1.00 26.50 299 ILE D N 1
ATOM 10514 C CA . ILE E 3 280 ? 135.401 130.994 125.916 1.00 26.50 299 ILE D CA 1
ATOM 10515 C C . ILE E 3 280 ? 136.689 131.356 125.194 1.00 26.50 299 ILE D C 1
ATOM 10516 O O . ILE E 3 280 ? 136.649 131.959 124.117 1.00 26.50 299 ILE D O 1
ATOM 10521 N N . VAL E 3 281 ? 137.826 130.984 125.777 1.00 26.11 300 VAL D N 1
ATOM 10522 C CA . VAL E 3 281 ? 139.121 131.158 125.129 1.00 26.11 300 VAL D CA 1
ATOM 10523 C C . VAL E 3 281 ? 139.401 129.876 124.351 1.00 26.11 300 VAL D C 1
ATOM 10524 O O . VAL E 3 281 ? 139.763 128.851 124.927 1.00 26.11 300 VAL D O 1
ATOM 10528 N N . THR E 3 282 ? 139.234 129.938 123.034 1.00 28.04 301 THR D N 1
ATOM 10529 C CA . THR E 3 282 ? 139.388 128.788 122.157 1.00 28.04 301 THR D CA 1
ATOM 10530 C C . THR E 3 282 ? 140.548 129.048 121.205 1.00 28.04 301 THR D C 1
ATOM 10531 O O . THR E 3 282 ? 140.737 130.177 120.741 1.00 28.04 301 THR D O 1
ATOM 10535 N N . SER E 3 283 ? 141.336 128.005 120.924 1.00 29.91 302 SER D N 1
ATOM 10536 C CA . SER E 3 283 ? 142.457 128.146 120.002 1.00 29.91 302 SER D CA 1
ATOM 10537 C C . SER E 3 283 ? 142.012 128.318 118.556 1.00 29.91 302 SER D C 1
ATOM 10538 O O . SER E 3 283 ? 142.816 128.750 117.724 1.00 29.91 302 SER D O 1
ATOM 10541 N N . ASP E 3 284 ? 140.760 127.988 118.235 1.00 31.99 303 ASP D N 1
ATOM 10542 C CA . ASP E 3 284 ? 140.264 128.191 116.880 1.00 31.99 303 ASP D CA 1
ATOM 10543 C C . ASP E 3 284 ? 139.992 129.658 116.579 1.00 31.99 303 ASP D C 1
ATOM 10544 O O . ASP E 3 284 ? 139.908 130.032 115.405 1.00 31.99 303 ASP D O 1
ATOM 10549 N N . SER E 3 285 ? 139.855 130.494 117.607 1.00 30.67 304 SER D N 1
ATOM 10550 C CA . SER E 3 285 ? 139.607 131.920 117.443 1.00 30.67 304 SER D CA 1
ATOM 10551 C C . SER E 3 285 ? 140.859 132.750 117.710 1.00 30.67 304 SER D C 1
ATOM 10552 O O . SER E 3 285 ? 140.771 133.861 118.235 1.00 30.67 304 SER D O 1
ATOM 10555 N N . GLN E 3 286 ? 142.028 132.225 117.358 1.00 29.83 305 GLN D N 1
ATOM 10556 C CA . GLN E 3 286 ? 143.292 132.905 117.602 1.00 29.83 305 GLN D CA 1
ATOM 10557 C C . GLN E 3 286 ? 143.719 133.674 116.361 1.00 29.83 305 GLN D C 1
ATOM 10558 O O . GLN E 3 286 ? 143.745 133.118 115.258 1.00 29.83 305 GLN D O 1
ATOM 10564 N N . LEU E 3 287 ? 144.051 134.947 116.546 1.00 31.47 306 LEU D N 1
ATOM 10565 C CA . LEU E 3 287 ? 144.600 135.770 115.480 1.00 31.47 306 LEU D CA 1
ATOM 10566 C C . LEU E 3 287 ? 146.117 135.709 115.411 1.00 31.47 306 LEU D C 1
ATOM 10567 O O . LEU E 3 287 ? 146.705 136.313 114.511 1.00 31.47 306 LEU D O 1
ATOM 10572 N N . PHE E 3 288 ? 146.765 135.018 116.338 1.00 31.65 307 PHE D N 1
ATOM 10573 C CA . PHE E 3 288 ? 148.216 135.009 116.430 1.00 31.65 307 PHE D CA 1
ATOM 10574 C C . PHE E 3 288 ? 148.739 133.598 116.189 1.00 31.65 307 PHE D C 1
ATOM 10575 O O . PHE E 3 288 ? 147.967 132.655 115.995 1.00 31.65 307 PHE D O 1
ATOM 10583 N N . ASN E 3 289 ? 150.073 133.483 116.187 1.00 34.19 308 ASN D N 1
ATOM 10584 C CA . ASN E 3 289 ? 150.801 132.268 115.800 1.00 34.19 308 ASN D CA 1
ATOM 10585 C C . ASN E 3 289 ? 150.443 131.825 114.384 1.00 34.19 308 ASN D C 1
ATOM 10586 O O . ASN E 3 289 ? 150.481 130.635 114.063 1.00 34.19 308 ASN D O 1
ATOM 10591 N N . LYS E 3 290 ? 150.099 132.783 113.530 1.00 34.16 309 LYS D N 1
ATOM 10592 C CA . LYS E 3 290 ? 149.692 132.548 112.157 1.00 34.16 309 LYS D CA 1
ATOM 10593 C C . LYS E 3 290 ? 150.412 133.522 111.241 1.00 34.16 309 LYS D C 1
ATOM 10594 O O . LYS E 3 290 ? 150.636 134.679 111.611 1.00 34.16 309 LYS D O 1
ATOM 10600 N N . PRO E 3 291 ? 150.789 133.086 110.041 1.00 35.42 310 PRO D N 1
ATOM 10601 C CA . PRO E 3 291 ? 151.439 134.003 109.102 1.00 35.42 310 PRO D CA 1
ATOM 10602 C C . PRO E 3 291 ? 150.420 134.881 108.396 1.00 35.42 310 PRO D C 1
ATOM 10603 O O . PRO E 3 291 ? 149.348 134.424 107.989 1.00 35.42 310 PRO D O 1
ATOM 10607 N N . TYR E 3 292 ? 150.761 136.157 108.257 1.00 36.41 311 TYR D N 1
ATOM 10608 C CA . TYR E 3 292 ? 149.911 137.116 107.571 1.00 36.41 311 TYR D CA 1
ATOM 10609 C C . TYR E 3 292 ? 150.738 137.906 106.575 1.00 36.41 311 TYR D C 1
ATOM 10610 O O . TYR E 3 292 ? 151.860 138.318 106.878 1.00 36.41 311 TYR D O 1
ATOM 10619 N N . TRP E 3 293 ? 150.173 138.124 105.393 1.00 38.50 312 TRP D N 1
ATOM 10620 C CA . TRP E 3 293 ? 150.872 138.758 104.290 1.00 38.50 312 TRP D CA 1
ATOM 10621 C C . TRP E 3 293 ? 150.206 140.082 103.941 1.00 38.50 312 TRP D C 1
ATOM 10622 O O . TRP E 3 293 ? 149.051 140.336 104.291 1.00 38.50 312 TRP D O 1
ATOM 10633 N N . LEU E 3 294 ? 150.956 140.926 103.239 1.00 42.99 313 LEU D N 1
ATOM 10634 C CA . LEU E 3 294 ? 150.608 142.326 103.021 1.00 42.99 313 LEU D CA 1
ATOM 10635 C C . LEU E 3 294 ? 150.606 142.654 101.534 1.00 42.99 313 LEU D C 1
ATOM 10636 O O . LEU E 3 294 ? 151.267 143.591 101.080 1.00 42.99 313 LEU D O 1
ATOM 10641 N N . HIS E 3 295 ? 149.886 141.844 100.750 1.00 48.01 314 HIS D N 1
ATOM 10642 C CA . HIS E 3 295 ? 149.789 142.085 99.312 1.00 48.01 314 HIS D CA 1
ATOM 10643 C C . HIS E 3 295 ? 149.117 143.421 99.012 1.00 48.01 314 HIS D C 1
ATOM 10644 O O . HIS E 3 295 ? 149.575 144.173 98.144 1.00 48.01 314 HIS D O 1
ATOM 10651 N N . LYS E 3 296 ? 148.034 143.733 99.718 1.00 49.99 315 LYS D N 1
ATOM 10652 C CA . LYS E 3 296 ? 147.344 145.005 99.556 1.00 49.99 315 LYS D CA 1
ATOM 10653 C C . LYS E 3 296 ? 146.929 145.512 100.926 1.00 49.99 315 LYS D C 1
ATOM 10654 O O . LYS E 3 296 ? 146.349 144.763 101.718 1.00 49.99 315 LYS D O 1
ATOM 10660 N N . ALA E 3 297 ? 147.227 146.775 101.201 1.00 46.37 316 ALA D N 1
ATOM 10661 C CA . ALA E 3 297 ? 146.922 147.376 102.488 1.00 46.37 316 ALA D CA 1
ATOM 10662 C C . ALA E 3 297 ? 145.547 148.036 102.465 1.00 46.37 316 ALA D C 1
ATOM 10663 O O . ALA E 3 297 ? 144.938 148.237 101.412 1.00 46.37 316 ALA D O 1
ATOM 10665 N N . GLN E 3 298 ? 145.054 148.373 103.658 1.00 45.02 317 GLN D N 1
ATOM 10666 C CA . GLN E 3 298 ? 143.763 149.045 103.754 1.00 45.02 317 GLN D CA 1
ATOM 10667 C C . GLN E 3 298 ? 143.851 150.498 103.305 1.00 45.02 317 GLN D C 1
ATOM 10668 O O . GLN E 3 298 ? 142.867 151.050 102.802 1.00 45.02 317 GLN D O 1
ATOM 10674 N N . GLY E 3 299 ? 145.012 151.130 103.477 1.00 42.88 318 GLY D N 1
ATOM 10675 C CA . GLY E 3 299 ? 145.200 152.519 103.142 1.00 42.88 318 GLY D CA 1
ATOM 10676 C C . GLY E 3 299 ? 146.136 152.719 101.966 1.00 42.88 318 GLY D C 1
ATOM 10677 O O . GLY E 3 299 ? 146.422 151.804 101.191 1.00 42.88 318 GLY D O 1
ATOM 10678 N N . HIS E 3 300 ? 146.617 153.957 101.841 1.00 42.11 319 HIS D N 1
ATOM 10679 C CA . HIS E 3 300 ? 147.507 154.292 100.737 1.00 42.11 319 HIS D CA 1
ATOM 10680 C C . HIS E 3 300 ? 148.917 153.765 100.961 1.00 42.11 319 HIS D C 1
ATOM 10681 O O . HIS E 3 300 ? 149.589 153.381 99.999 1.00 42.11 319 HIS D O 1
ATOM 10688 N N . ASN E 3 301 ? 149.382 153.735 102.208 1.00 42.12 320 ASN D N 1
ATOM 10689 C CA . ASN E 3 301 ? 150.695 153.174 102.511 1.00 42.12 320 ASN D CA 1
ATOM 10690 C C . ASN E 3 301 ? 150.598 151.658 102.407 1.00 42.12 320 ASN D C 1
ATOM 10691 O O . ASN E 3 301 ? 149.962 151.015 103.245 1.00 42.12 320 ASN D O 1
ATOM 10696 N N . ASN E 3 302 ? 151.213 151.084 101.376 1.00 45.68 321 ASN D N 1
ATOM 10697 C CA . ASN E 3 302 ? 151.107 149.647 101.123 1.00 45.68 321 ASN D CA 1
ATOM 10698 C C . ASN E 3 302 ? 152.236 148.897 101.834 1.00 45.68 321 ASN D C 1
ATOM 10699 O O . ASN E 3 302 ? 153.083 148.246 101.225 1.00 45.68 321 ASN D O 1
ATOM 10704 N N . GLY E 3 303 ? 152.235 149.010 103.160 1.00 41.20 322 GLY D N 1
ATOM 10705 C CA . GLY E 3 303 ? 153.196 148.307 103.982 1.00 41.20 322 GLY D CA 1
ATOM 10706 C C . GLY E 3 303 ? 154.594 148.877 103.975 1.00 41.20 322 GLY D C 1
ATOM 10707 O O . GLY E 3 303 ? 155.493 148.267 104.561 1.00 41.20 322 GLY D O 1
ATOM 10708 N N . VAL E 3 304 ? 154.806 150.027 103.343 1.00 39.09 323 VAL D N 1
ATOM 10709 C CA . VAL E 3 304 ? 156.136 150.617 103.239 1.00 39.09 323 VAL D CA 1
ATOM 10710 C C . VAL E 3 304 ? 156.500 151.238 104.582 1.00 39.09 323 VAL D C 1
ATOM 10711 O O . VAL E 3 304 ? 155.767 152.083 105.105 1.00 39.09 323 VAL D O 1
ATOM 10715 N N . CYS E 3 305 ? 157.633 150.818 105.141 1.00 38.56 324 CYS D N 1
ATOM 10716 C CA . CYS E 3 305 ? 158.065 151.251 106.468 1.00 38.56 324 CYS D CA 1
ATOM 10717 C C . CYS E 3 305 ? 158.975 152.463 106.317 1.00 38.56 324 CYS D C 1
ATOM 10718 O O . CYS E 3 305 ? 160.178 152.326 106.085 1.00 38.56 324 CYS D O 1
ATOM 10721 N N . TRP E 3 306 ? 158.401 153.654 106.454 1.00 41.90 325 TRP D N 1
ATOM 10722 C CA . TRP E 3 306 ? 159.186 154.876 106.382 1.00 41.90 325 TRP D CA 1
ATOM 10723 C C . TRP E 3 306 ? 160.012 155.058 107.649 1.00 41.90 325 TRP D C 1
ATOM 10724 O O . TRP E 3 306 ? 159.666 154.552 108.720 1.00 41.90 325 TRP D O 1
ATOM 10735 N N . HIS E 3 307 ? 161.132 155.774 107.501 1.00 44.12 326 HIS D N 1
ATOM 10736 C CA . HIS E 3 307 ? 162.128 156.027 108.547 1.00 44.12 326 HIS D CA 1
ATOM 10737 C C . HIS E 3 307 ? 162.742 154.747 109.103 1.00 44.12 326 HIS D C 1
ATOM 10738 O O . HIS E 3 307 ? 163.301 154.766 110.206 1.00 44.12 326 HIS D O 1
ATOM 10745 N N . ASN E 3 308 ? 162.655 153.651 108.339 1.00 41.14 327 ASN D N 1
ATOM 10746 C CA . ASN E 3 308 ? 163.221 152.347 108.695 1.00 41.14 327 ASN D CA 1
ATOM 10747 C C . ASN E 3 308 ? 162.733 151.873 110.061 1.00 41.14 327 ASN D C 1
ATOM 10748 O O . ASN E 3 308 ? 163.508 151.400 110.894 1.00 41.14 327 ASN D O 1
ATOM 10753 N N . GLN E 3 309 ? 161.435 152.025 110.304 1.00 37.54 328 GLN D N 1
ATOM 10754 C CA . GLN E 3 309 ? 160.834 151.601 111.558 1.00 37.54 328 GLN D CA 1
ATOM 10755 C C . GLN E 3 309 ? 159.438 151.065 111.286 1.00 37.54 328 GLN D C 1
ATOM 10756 O O . GLN E 3 309 ? 158.810 151.383 110.275 1.00 37.54 328 GLN D O 1
ATOM 10762 N N . LEU E 3 310 ? 158.960 150.237 112.211 1.00 32.44 329 LEU D N 1
ATOM 10763 C CA . LEU E 3 310 ? 157.667 149.579 112.071 1.00 32.44 329 LEU D CA 1
ATOM 10764 C C . LEU E 3 310 ? 157.027 149.458 113.444 1.00 32.44 329 LEU D C 1
ATOM 10765 O O . LEU E 3 310 ? 157.607 148.856 114.347 1.00 32.44 329 LEU D O 1
ATOM 10770 N N . PHE E 3 311 ? 155.838 150.019 113.605 1.00 31.34 330 PHE D N 1
ATOM 10771 C CA . PHE E 3 311 ? 155.118 149.962 114.867 1.00 31.34 330 PHE D CA 1
ATOM 10772 C C . PHE E 3 311 ? 154.092 148.841 114.793 1.00 31.34 330 PHE D C 1
ATOM 10773 O O . PHE E 3 311 ? 153.226 148.841 113.908 1.00 31.34 330 PHE D O 1
ATOM 10781 N N . VAL E 3 312 ? 154.205 147.886 115.713 1.00 28.85 331 VAL D N 1
ATOM 10782 C CA . VAL E 3 312 ? 153.312 146.736 115.790 1.00 28.85 331 VAL D CA 1
ATOM 10783 C C . VAL E 3 312 ? 152.586 146.816 117.124 1.00 28.85 331 VAL D C 1
ATOM 10784 O O . VAL E 3 312 ? 153.197 146.626 118.181 1.00 28.85 331 VAL D O 1
ATOM 10788 N N . THR E 3 313 ? 151.289 147.093 117.082 1.00 28.41 332 THR D N 1
ATOM 10789 C CA . THR E 3 313 ? 150.455 147.156 118.273 1.00 28.41 332 THR D CA 1
ATOM 10790 C C . THR E 3 313 ? 149.702 145.839 118.406 1.00 28.41 332 THR D C 1
ATOM 10791 O O . THR E 3 313 ? 148.913 145.482 117.527 1.00 28.41 332 THR D O 1
ATOM 10795 N N . VAL E 3 314 ? 149.948 145.121 119.498 1.00 28.08 333 VAL D N 1
ATOM 10796 C CA . VAL E 3 314 ? 149.382 143.798 119.722 1.00 28.08 333 VAL D CA 1
ATOM 10797 C C . VAL E 3 314 ? 148.697 143.783 121.081 1.00 28.08 333 VAL D C 1
ATOM 10798 O O . VAL E 3 314 ? 149.304 144.154 122.092 1.00 28.08 333 VAL D O 1
ATOM 10802 N N . VAL E 3 315 ? 147.433 143.372 121.099 1.00 27.85 334 VAL D N 1
ATOM 10803 C CA . VAL E 3 315 ? 146.727 143.014 122.323 1.00 27.85 334 VAL D CA 1
ATOM 10804 C C . VAL E 3 315 ? 146.279 141.570 122.179 1.00 27.85 334 VAL D C 1
ATOM 10805 O O . VAL E 3 315 ? 145.601 141.224 121.205 1.00 27.85 334 VAL D O 1
ATOM 10809 N N . ASP E 3 316 ? 146.665 140.730 123.137 1.00 29.86 335 ASP D N 1
ATOM 10810 C CA . ASP E 3 316 ? 146.254 139.327 123.159 1.00 29.86 335 ASP D CA 1
ATOM 10811 C C . ASP E 3 316 ? 145.871 138.986 124.594 1.00 29.86 335 ASP D C 1
ATOM 10812 O O . ASP E 3 316 ? 146.736 138.666 125.415 1.00 29.86 335 ASP D O 1
ATOM 10817 N N . THR E 3 317 ? 144.578 139.054 124.890 1.00 28.92 336 THR D N 1
ATOM 10818 C CA . THR E 3 317 ? 144.067 138.710 126.207 1.00 28.92 336 THR D CA 1
ATOM 10819 C C . THR E 3 317 ? 143.679 137.244 126.320 1.00 28.92 336 THR D C 1
ATOM 10820 O O . THR E 3 317 ? 143.163 136.833 127.364 1.00 28.92 336 THR D O 1
ATOM 10824 N N . THR E 3 318 ? 143.909 136.449 125.273 1.00 28.31 337 THR D N 1
ATOM 10825 C CA . THR E 3 318 ? 143.613 135.025 125.325 1.00 28.31 337 THR D CA 1
ATOM 10826 C C . THR E 3 318 ? 144.610 134.247 126.170 1.00 28.31 337 THR D C 1
ATOM 10827 O O . THR E 3 318 ? 144.346 133.086 126.497 1.00 28.31 337 THR D O 1
ATOM 10831 N N . ARG E 3 319 ? 145.742 134.849 126.523 1.00 28.92 338 ARG D N 1
ATOM 10832 C CA . ARG E 3 319 ? 146.709 134.261 127.444 1.00 28.92 338 ARG D CA 1
ATOM 10833 C C . ARG E 3 319 ? 146.880 135.256 128.583 1.00 28.92 338 ARG D C 1
ATOM 10834 O O . ARG E 3 319 ? 147.788 136.089 128.567 1.00 28.92 338 ARG D O 1
ATOM 10842 N N . SER E 3 320 ? 146.000 135.161 129.578 1.00 28.52 339 SER D N 1
ATOM 10843 C CA . SER E 3 320 ? 145.968 136.112 130.680 1.00 28.52 339 SER D CA 1
ATOM 10844 C C . SER E 3 320 ? 146.208 135.442 132.024 1.00 28.52 339 SER D C 1
ATOM 10845 O O . SER E 3 320 ? 145.858 136.010 133.061 1.00 28.52 339 SER D O 1
ATOM 10848 N N . THR E 3 321 ? 146.811 134.255 132.026 1.00 28.59 340 THR D N 1
ATOM 10849 C CA . THR E 3 321 ? 147.003 133.491 133.254 1.00 28.59 340 THR D CA 1
ATOM 10850 C C . THR E 3 321 ? 148.002 134.205 134.153 1.00 28.59 340 THR D C 1
ATOM 10851 O O . THR E 3 321 ? 149.194 134.282 133.837 1.00 28.59 340 THR D O 1
ATOM 10855 N N . ASN E 3 322 ? 147.516 134.734 135.271 1.00 29.17 341 ASN D N 1
ATOM 10856 C CA . ASN E 3 322 ? 148.373 135.327 136.288 1.00 29.17 341 ASN D CA 1
ATOM 10857 C C . ASN E 3 322 ? 148.837 134.207 137.209 1.00 29.17 341 ASN D C 1
ATOM 10858 O O . ASN E 3 322 ? 148.048 133.675 137.996 1.00 29.17 341 ASN D O 1
ATOM 10863 N N . LEU E 3 323 ? 150.108 133.834 137.088 1.00 29.78 342 LEU D N 1
ATOM 10864 C CA . LEU E 3 323 ? 150.681 132.798 137.930 1.00 29.78 342 LEU D CA 1
ATOM 10865 C C . LEU E 3 323 ? 150.714 133.249 139.383 1.00 29.78 342 LEU D C 1
ATOM 10866 O O . LEU E 3 323 ? 151.050 134.396 139.690 1.00 29.78 342 LEU D O 1
ATOM 10871 N N . THR E 3 324 ? 150.356 132.340 140.281 1.00 32.84 343 THR D N 1
ATOM 10872 C CA . THR E 3 324 ? 150.361 132.611 141.710 1.00 32.84 343 THR D CA 1
ATOM 10873 C C . THR E 3 324 ? 151.604 131.977 142.321 1.00 32.84 343 THR D C 1
ATOM 10874 O O . THR E 3 324 ? 151.802 130.761 142.217 1.00 32.84 343 THR D O 1
ATOM 10878 N N . ILE E 3 325 ? 152.438 132.800 142.945 1.00 32.72 344 ILE D N 1
ATOM 10879 C CA . ILE E 3 325 ? 153.672 132.358 143.584 1.00 32.72 344 ILE D CA 1
ATOM 10880 C C . ILE E 3 325 ? 153.503 132.529 145.085 1.00 32.72 344 ILE D C 1
ATOM 10881 O O . ILE E 3 325 ? 153.249 133.638 145.567 1.00 32.72 344 ILE D O 1
ATOM 10886 N N . CYS E 3 326 ? 153.648 131.440 145.825 1.00 36.55 345 CYS D N 1
ATOM 10887 C CA . CYS E 3 326 ? 153.481 131.454 147.271 1.00 36.55 345 CYS D CA 1
ATOM 10888 C C . CYS E 3 326 ? 154.828 131.190 147.921 1.00 36.55 345 CYS D C 1
ATOM 10889 O O . CYS E 3 326 ? 155.467 130.170 147.643 1.00 36.55 345 CYS D O 1
ATOM 10892 N N . ALA E 3 327 ? 155.256 132.110 148.776 1.00 39.50 346 ALA D N 1
ATOM 10893 C CA . ALA E 3 327 ? 156.539 132.001 149.457 1.00 39.50 346 ALA D CA 1
ATOM 10894 C C . ALA E 3 327 ? 156.288 131.889 150.951 1.00 39.50 346 ALA D C 1
ATOM 10895 O O . ALA E 3 327 ? 155.608 132.739 151.534 1.00 39.50 346 ALA D O 1
ATOM 10897 N N . SER E 3 328 ? 156.823 130.840 151.565 1.00 43.39 347 SER D N 1
ATOM 10898 C CA . SER E 3 328 ? 156.686 130.679 153.004 1.00 43.39 347 SER D CA 1
ATOM 10899 C C . SER E 3 328 ? 157.551 131.705 153.722 1.00 43.39 347 SER D C 1
ATOM 10900 O O . SER E 3 328 ? 158.714 131.910 153.363 1.00 43.39 347 SER D O 1
ATOM 10903 N N . THR E 3 329 ? 156.971 132.369 154.725 1.00 44.91 348 THR D N 1
ATOM 10904 C CA . THR E 3 329 ? 157.731 133.336 155.509 1.00 44.91 348 THR D CA 1
ATOM 10905 C C . THR E 3 329 ? 158.812 132.649 156.335 1.00 44.91 348 THR D C 1
ATOM 10906 O O . THR E 3 329 ? 159.927 133.169 156.457 1.00 44.91 348 THR D O 1
ATOM 10910 N N . GLN E 3 330 ? 158.519 131.466 156.867 1.00 49.92 349 GLN D N 1
ATOM 10911 C CA . GLN E 3 330 ? 159.497 130.697 157.619 1.00 49.92 349 GLN D CA 1
ATOM 10912 C C . GLN E 3 330 ? 160.289 129.796 156.681 1.00 49.92 349 GLN D C 1
ATOM 10913 O O . GLN E 3 330 ? 159.749 129.261 155.709 1.00 49.92 349 GLN D O 1
ATOM 10919 N N . SER E 3 331 ? 161.580 129.650 156.977 1.00 52.63 350 SER D N 1
ATOM 10920 C CA . SER E 3 331 ? 162.468 128.851 156.132 1.00 52.63 350 SER D CA 1
ATOM 10921 C C . SER E 3 331 ? 162.109 127.366 156.047 1.00 52.63 350 SER D C 1
ATOM 10922 O O . SER E 3 331 ? 162.064 126.842 154.920 1.00 52.63 350 SER D O 1
ATOM 10925 N N . PRO E 3 332 ? 161.857 126.624 157.142 1.00 53.58 351 PRO D N 1
ATOM 10926 C CA . PRO E 3 332 ? 161.665 125.170 156.984 1.00 53.58 351 PRO D CA 1
ATOM 10927 C C . PRO E 3 332 ? 160.338 124.764 156.357 1.00 53.58 351 PRO D C 1
ATOM 10928 O O . PRO E 3 332 ? 160.190 123.575 156.039 1.00 53.58 351 PRO D O 1
ATOM 10932 N N . VAL E 3 333 ? 159.398 125.694 156.163 1.00 50.40 352 VAL D N 1
ATOM 10933 C CA . VAL E 3 333 ? 158.069 125.446 155.590 1.00 50.40 352 VAL D CA 1
ATOM 10934 C C . VAL E 3 333 ? 157.358 124.387 156.429 1.00 50.40 352 VAL D C 1
ATOM 10935 O O . VAL E 3 333 ? 157.277 123.220 156.016 1.00 50.40 352 VAL D O 1
ATOM 10939 N N . PRO E 3 334 ? 156.886 124.736 157.625 1.00 49.87 353 PRO D N 1
ATOM 10940 C CA . PRO E 3 334 ? 156.430 123.719 158.580 1.00 49.87 353 PRO D CA 1
ATOM 10941 C C . PRO E 3 334 ? 155.172 122.994 158.124 1.00 49.87 353 PRO D C 1
ATOM 10942 O O . PRO E 3 334 ? 154.390 123.483 157.306 1.00 49.87 353 PRO D O 1
ATOM 10946 N N . GLY E 3 335 ? 154.990 121.795 158.682 1.00 46.19 354 GLY D N 1
ATOM 10947 C CA . GLY E 3 335 ? 153.887 120.924 158.326 1.00 46.19 354 GLY D CA 1
ATOM 10948 C C . GLY E 3 335 ? 152.540 121.317 158.886 1.00 46.19 354 GLY D C 1
ATOM 10949 O O . GLY E 3 335 ? 151.537 120.683 158.545 1.00 46.19 354 GLY D O 1
ATOM 10950 N N . GLN E 3 336 ? 152.491 122.330 159.744 1.00 45.64 355 GLN D N 1
ATOM 10951 C CA . GLN E 3 336 ? 151.239 122.882 160.240 1.00 45.64 355 GLN D CA 1
ATOM 10952 C C . GLN E 3 336 ? 150.903 124.132 159.439 1.00 45.64 355 GLN D C 1
ATOM 10953 O O . GLN E 3 336 ? 151.741 125.029 159.302 1.00 45.64 355 GLN D O 1
ATOM 10959 N N . TYR E 3 337 ? 149.684 124.188 158.911 1.00 40.41 356 TYR D N 1
ATOM 10960 C CA . TYR E 3 337 ? 149.300 125.276 158.024 1.00 40.41 356 TYR D CA 1
ATOM 10961 C C . TYR E 3 337 ? 148.933 126.521 158.818 1.00 40.41 356 TYR D C 1
ATOM 10962 O O . TYR E 3 337 ? 148.133 126.462 159.757 1.00 40.41 356 TYR D O 1
ATOM 10971 N N . ASP E 3 338 ? 149.521 127.649 158.431 1.00 41.96 357 ASP D N 1
ATOM 10972 C CA . ASP E 3 338 ? 149.137 128.962 158.927 1.00 41.96 357 ASP D CA 1
ATOM 10973 C C . ASP E 3 338 ? 149.080 129.908 157.740 1.00 41.96 357 ASP D C 1
ATOM 10974 O O . ASP E 3 338 ? 150.053 130.019 156.988 1.00 41.96 357 ASP D O 1
ATOM 10979 N N . ALA E 3 339 ? 147.937 130.577 157.565 1.00 41.49 358 ALA D N 1
ATOM 10980 C CA . ALA E 3 339 ? 147.755 131.443 156.405 1.00 41.49 358 ALA D CA 1
ATOM 10981 C C . ALA E 3 339 ? 148.639 132.681 156.473 1.00 41.49 358 ALA D C 1
ATOM 10982 O O . ALA E 3 339 ? 149.021 133.223 155.431 1.00 41.49 358 ALA D O 1
ATOM 10984 N N . THR E 3 340 ? 148.969 133.140 157.682 1.00 41.75 359 THR D N 1
ATOM 10985 C CA . THR E 3 340 ? 149.814 134.321 157.836 1.00 41.75 359 THR D CA 1
ATOM 10986 C C . THR E 3 340 ? 151.229 134.061 157.329 1.00 41.75 359 THR D C 1
ATOM 10987 O O . THR E 3 340 ? 151.858 134.947 156.738 1.00 41.75 359 THR D O 1
ATOM 10991 N N . LYS E 3 341 ? 151.733 132.840 157.515 1.00 41.35 360 LYS D N 1
ATOM 10992 C CA . LYS E 3 341 ? 153.121 132.521 157.200 1.00 41.35 360 LYS D CA 1
ATOM 10993 C C . LYS E 3 341 ? 153.384 132.318 155.712 1.00 41.35 360 LYS D C 1
ATOM 10994 O O . LYS E 3 341 ? 154.505 131.943 155.356 1.00 41.35 360 LYS D O 1
ATOM 11000 N N . PHE E 3 342 ? 152.405 132.539 154.838 1.00 38.13 361 PHE D N 1
ATOM 11001 C CA . PHE E 3 342 ? 152.597 132.415 153.399 1.00 38.13 361 PHE D CA 1
ATOM 11002 C C . PHE E 3 342 ? 152.261 133.737 152.727 1.00 38.13 361 PHE D C 1
ATOM 11003 O O . PHE E 3 342 ? 151.180 134.291 152.946 1.00 38.13 361 PHE D O 1
ATOM 11011 N N . LYS E 3 343 ? 153.185 134.237 151.911 1.00 36.48 362 LYS D N 1
ATOM 11012 C CA . LYS E 3 343 ? 152.968 135.435 151.114 1.00 36.48 362 LYS D CA 1
ATOM 11013 C C . LYS E 3 343 ? 152.554 135.038 149.705 1.00 36.48 362 LYS D C 1
ATOM 11014 O O . LYS E 3 343 ? 153.204 134.196 149.074 1.00 36.48 362 LYS D O 1
ATOM 11020 N N . GLN E 3 344 ? 151.477 135.650 149.220 1.00 35.31 363 GLN D N 1
ATOM 11021 C CA . GLN E 3 344 ? 150.922 135.373 147.904 1.00 35.31 363 GLN D CA 1
ATOM 11022 C C . GLN E 3 344 ? 151.313 136.487 146.943 1.00 35.31 363 GLN D C 1
ATOM 11023 O O . GLN E 3 344 ? 151.148 137.670 147.258 1.00 35.31 363 GLN D O 1
ATOM 11029 N N . TYR E 3 345 ? 151.816 136.106 145.773 1.00 33.17 364 TYR D N 1
ATOM 11030 C CA . TYR E 3 345 ? 152.208 137.042 144.733 1.00 33.17 364 TYR D CA 1
ATOM 11031 C C . TYR E 3 345 ? 151.519 136.649 143.439 1.00 33.17 364 TYR D C 1
ATOM 11032 O O . TYR E 3 345 ? 151.324 135.462 143.168 1.00 33.17 364 TYR D O 1
ATOM 11041 N N . SER E 3 346 ? 151.164 137.646 142.640 1.00 29.56 365 SER D N 1
ATOM 11042 C CA . SER E 3 346 ? 150.601 137.427 141.317 1.00 29.56 365 SER D CA 1
ATOM 11043 C C . SER E 3 346 ? 151.578 137.969 140.285 1.00 29.56 365 SER D C 1
ATOM 11044 O O . SER E 3 346 ? 152.025 139.115 140.393 1.00 29.56 365 SER D O 1
ATOM 11047 N N . ARG E 3 347 ? 151.926 137.139 139.305 1.00 28.77 366 ARG D N 1
ATOM 11048 C CA . ARG E 3 347 ? 152.858 137.521 138.252 1.00 28.77 366 ARG D CA 1
ATOM 11049 C C . ARG E 3 347 ? 152.286 137.084 136.915 1.00 28.77 366 ARG D C 1
ATOM 11050 O O . ARG E 3 347 ? 152.034 135.897 136.706 1.00 28.77 366 ARG D O 1
ATOM 11058 N N . HIS E 3 348 ? 152.071 138.036 136.021 1.00 28.10 367 HIS D N 1
ATOM 11059 C CA . HIS E 3 348 ? 151.714 137.740 134.646 1.00 28.10 367 HIS D CA 1
ATOM 11060 C C . HIS E 3 348 ? 152.966 137.769 133.783 1.00 28.10 367 HIS D C 1
ATOM 11061 O O . HIS E 3 348 ? 153.875 138.582 134.002 1.00 28.10 367 HIS D O 1
ATOM 11068 N N . VAL E 3 349 ? 153.003 136.870 132.804 1.00 30.01 368 VAL D N 1
ATOM 11069 C CA . VAL E 3 349 ? 154.147 136.681 131.926 1.00 30.01 368 VAL D CA 1
ATOM 11070 C C . VAL E 3 349 ? 153.690 136.853 130.483 1.00 30.01 368 VAL D C 1
ATOM 11071 O O . VAL E 3 349 ? 152.635 136.345 130.086 1.00 30.01 368 VAL D O 1
ATOM 11075 N N . GLU E 3 350 ? 154.469 137.602 129.711 1.00 32.27 369 GLU D N 1
ATOM 11076 C CA . GLU E 3 350 ? 154.210 137.815 128.295 1.00 32.27 369 GLU D CA 1
ATOM 11077 C C . GLU E 3 350 ? 155.425 137.362 127.503 1.00 32.27 369 GLU D C 1
ATOM 11078 O O . GLU E 3 350 ? 156.552 137.784 127.792 1.00 32.27 369 GLU D O 1
ATOM 11084 N N . GLU E 3 351 ? 155.190 136.502 126.514 1.00 32.79 370 GLU D N 1
ATOM 11085 C CA . GLU E 3 351 ? 156.242 135.945 125.677 1.00 32.79 370 GLU D CA 1
ATOM 11086 C C . GLU E 3 351 ? 155.866 136.145 124.218 1.00 32.79 370 GLU D C 1
ATOM 11087 O O . GLU E 3 351 ? 154.785 135.733 123.790 1.00 32.79 370 GLU D O 1
ATOM 11093 N N . TYR E 3 352 ? 156.764 136.767 123.460 1.00 31.35 371 TYR D N 1
ATOM 11094 C CA . TYR E 3 352 ? 156.498 137.167 122.088 1.00 31.35 371 TYR D CA 1
ATOM 11095 C C . TYR E 3 352 ? 157.632 136.716 121.181 1.00 31.35 371 TYR D C 1
ATOM 11096 O O . TYR E 3 352 ? 158.774 136.548 121.619 1.00 31.35 371 TYR D O 1
ATOM 11105 N N . ASP E 3 353 ? 157.300 136.525 119.906 1.00 34.88 372 ASP D N 1
ATOM 11106 C CA . ASP E 3 353 ? 158.281 136.216 118.869 1.00 34.88 372 ASP D CA 1
ATOM 11107 C C . ASP E 3 353 ? 157.805 136.885 117.589 1.00 34.88 372 ASP D C 1
ATOM 11108 O O . ASP E 3 353 ? 156.810 136.459 116.998 1.00 34.88 372 ASP D O 1
ATOM 11113 N N . LEU E 3 354 ? 158.503 137.926 117.161 1.00 32.76 373 LEU D N 1
ATOM 11114 C CA . LEU E 3 354 ? 158.057 138.759 116.049 1.00 32.76 373 LEU D CA 1
ATOM 11115 C C . LEU E 3 354 ? 158.882 138.412 114.815 1.00 32.76 373 LEU D C 1
ATOM 11116 O O . LEU E 3 354 ? 160.021 138.861 114.677 1.00 32.76 373 LEU D O 1
ATOM 11121 N N . GLN E 3 355 ? 158.311 137.616 113.912 1.00 35.12 374 GLN D N 1
ATOM 11122 C CA . GLN E 3 355 ? 158.928 137.352 112.622 1.00 35.12 374 GLN D CA 1
ATOM 11123 C C . GLN E 3 355 ? 158.335 138.291 111.584 1.00 35.12 374 GLN D C 1
ATOM 11124 O O . GLN E 3 355 ? 157.118 138.488 111.536 1.00 35.12 374 GLN D O 1
ATOM 11130 N N . PHE E 3 356 ? 159.196 138.862 110.747 1.00 33.90 375 PHE D N 1
ATOM 11131 C CA . PHE E 3 356 ? 158.772 139.674 109.621 1.00 33.90 375 PHE D CA 1
ATOM 11132 C C . PHE E 3 356 ? 159.537 139.257 108.375 1.00 33.90 375 PHE D C 1
ATOM 11133 O O . PHE E 3 356 ? 160.703 138.861 108.444 1.00 33.90 375 PHE D O 1
ATOM 11141 N N . ILE E 3 357 ? 158.865 139.356 107.236 1.00 35.69 376 ILE D N 1
ATOM 11142 C CA . ILE E 3 357 ? 159.483 139.261 105.922 1.00 35.69 376 ILE D CA 1
ATOM 11143 C C . ILE E 3 357 ? 159.341 140.626 105.272 1.00 35.69 376 ILE D C 1
ATOM 11144 O O . ILE E 3 357 ? 158.219 141.098 105.047 1.00 35.69 376 ILE D O 1
ATOM 11149 N N . PHE E 3 358 ? 160.473 141.255 104.976 1.00 36.89 377 PHE D N 1
ATOM 11150 C CA . PHE E 3 358 ? 160.526 142.584 104.390 1.00 36.89 377 PHE D CA 1
ATOM 11151 C C . PHE E 3 358 ? 160.972 142.503 102.938 1.00 36.89 377 PHE D C 1
ATOM 11152 O O . PHE E 3 358 ? 161.702 141.591 102.543 1.00 36.89 377 PHE D O 1
ATOM 11160 N N . GLN E 3 359 ? 160.529 143.475 102.149 1.00 40.79 378 GLN D N 1
ATOM 11161 C CA . GLN E 3 359 ? 160.899 143.586 100.747 1.00 40.79 378 GLN D CA 1
ATOM 11162 C C . GLN E 3 359 ? 161.667 144.879 100.535 1.00 40.79 378 GLN D C 1
ATOM 11163 O O . GLN E 3 359 ? 161.210 145.951 100.945 1.00 40.79 378 GLN D O 1
ATOM 11169 N N . LEU E 3 360 ? 162.832 144.775 99.905 1.00 42.69 379 LEU D N 1
ATOM 11170 C CA . LEU E 3 360 ? 163.597 145.959 99.549 1.00 42.69 379 LEU D CA 1
ATOM 11171 C C . LEU E 3 360 ? 162.907 146.705 98.414 1.00 42.69 379 LEU D C 1
ATOM 11172 O O . LEU E 3 360 ? 162.421 146.097 97.457 1.00 42.69 379 LEU D O 1
ATOM 11177 N N . CYS E 3 361 ? 162.849 148.031 98.530 1.00 45.20 380 CYS D N 1
ATOM 11178 C CA . CYS E 3 361 ? 162.143 148.857 97.558 1.00 45.20 380 CYS D CA 1
ATOM 11179 C C . CYS E 3 361 ? 162.971 150.086 97.231 1.00 45.20 380 CYS D C 1
ATOM 11180 O O . CYS E 3 361 ? 163.440 150.776 98.139 1.00 45.20 380 CYS D O 1
ATOM 11183 N N . THR E 3 362 ? 163.116 150.378 95.942 1.00 50.98 381 THR D N 1
ATOM 11184 C CA . THR E 3 362 ? 163.866 151.538 95.482 1.00 50.98 381 THR D CA 1
ATOM 11185 C C . THR E 3 362 ? 162.912 152.692 95.202 1.00 50.98 381 THR D C 1
ATOM 11186 O O . THR E 3 362 ? 161.799 152.485 94.712 1.00 50.98 381 THR D O 1
ATOM 11190 N N . ILE E 3 363 ? 163.352 153.904 95.520 1.00 53.39 382 ILE D N 1
ATOM 11191 C CA . ILE E 3 363 ? 162.558 155.110 95.319 1.00 53.39 382 ILE D CA 1
ATOM 11192 C C . ILE E 3 363 ? 163.299 155.960 94.296 1.00 53.39 382 ILE D C 1
ATOM 11193 O O . ILE E 3 363 ? 164.298 156.610 94.623 1.00 53.39 382 ILE D O 1
ATOM 11198 N N . THR E 3 364 ? 162.816 155.964 93.057 1.00 56.98 383 THR D N 1
ATOM 11199 C CA . THR E 3 364 ? 163.416 156.776 92.000 1.00 56.98 383 THR D CA 1
ATOM 11200 C C . THR E 3 364 ? 163.097 158.239 92.274 1.00 56.98 383 THR D C 1
ATOM 11201 O O . THR E 3 364 ? 161.979 158.696 92.037 1.00 56.98 383 THR D O 1
ATOM 11205 N N . LEU E 3 365 ? 164.087 158.985 92.765 1.00 56.90 384 LEU D N 1
ATOM 11206 C CA . LEU E 3 365 ? 163.879 160.356 93.232 1.00 56.90 384 LEU D CA 1
ATOM 11207 C C . LEU E 3 365 ? 163.861 161.317 92.046 1.00 56.90 384 LEU D C 1
ATOM 11208 O O . LEU E 3 365 ? 164.826 162.029 91.758 1.00 56.90 384 LEU D O 1
ATOM 11213 N N . THR E 3 366 ? 162.730 161.335 91.346 1.00 58.37 385 THR D N 1
ATOM 11214 C CA . THR E 3 366 ? 162.446 162.413 90.415 1.00 58.37 385 THR D CA 1
ATOM 11215 C C . THR E 3 366 ? 161.961 163.637 91.189 1.00 58.37 385 THR D C 1
ATOM 11216 O O . THR E 3 366 ? 161.741 163.585 92.401 1.00 58.37 385 THR D O 1
ATOM 11220 N N . ALA E 3 367 ? 161.803 164.755 90.475 1.00 58.14 386 ALA D N 1
ATOM 11221 C CA . ALA E 3 367 ? 161.421 166.005 91.130 1.00 58.14 386 ALA D CA 1
ATOM 11222 C C . ALA E 3 367 ? 160.002 165.942 91.686 1.00 58.14 386 ALA D C 1
ATOM 11223 O O . ALA E 3 367 ? 159.741 166.435 92.792 1.00 58.14 386 ALA D O 1
ATOM 11225 N N . ASP E 3 368 ? 159.077 165.335 90.937 1.00 57.91 387 ASP D N 1
ATOM 11226 C CA . ASP E 3 368 ? 157.678 165.291 91.354 1.00 57.91 387 ASP D CA 1
ATOM 11227 C C . ASP E 3 368 ? 157.497 164.444 92.608 1.00 57.91 387 ASP D C 1
ATOM 11228 O O . ASP E 3 368 ? 156.815 164.855 93.554 1.00 57.91 387 ASP D O 1
ATOM 11233 N N . VAL E 3 369 ? 158.116 163.262 92.641 1.00 56.12 388 VAL D N 1
ATOM 11234 C CA . VAL E 3 369 ? 157.992 162.407 93.816 1.00 56.12 388 VAL D CA 1
ATOM 11235 C C . VAL E 3 369 ? 158.776 162.985 94.993 1.00 56.12 388 VAL D C 1
ATOM 11236 O O . VAL E 3 369 ? 158.380 162.809 96.150 1.00 56.12 388 VAL D O 1
ATOM 11240 N N . MET E 3 370 ? 159.871 163.708 94.728 1.00 56.35 389 MET D N 1
ATOM 11241 C CA . MET E 3 370 ? 160.592 164.380 95.806 1.00 56.35 389 MET D CA 1
ATOM 11242 C C . MET E 3 370 ? 159.727 165.452 96.453 1.00 56.35 389 MET D C 1
ATOM 11243 O O . MET E 3 370 ? 159.659 165.545 97.685 1.00 56.35 389 MET D O 1
ATOM 11248 N N . SER E 3 371 ? 159.033 166.248 95.634 1.00 56.14 390 SER D N 1
ATOM 11249 C CA . SER E 3 371 ? 158.112 167.247 96.167 1.00 56.14 390 SER D CA 1
ATOM 11250 C C . SER E 3 371 ? 156.942 166.592 96.891 1.00 56.14 390 SER D C 1
ATOM 11251 O O . SER E 3 371 ? 156.482 167.102 97.919 1.00 56.14 390 SER D O 1
ATOM 11254 N N . TYR E 3 372 ? 156.456 165.458 96.376 1.00 51.64 391 TYR D N 1
ATOM 11255 C CA . TYR E 3 372 ? 155.341 164.762 97.014 1.00 51.64 391 TYR D CA 1
ATOM 11256 C C . TYR E 3 372 ? 155.725 164.229 98.391 1.00 51.64 391 TYR D C 1
ATOM 11257 O O . TYR E 3 372 ? 154.961 164.368 99.353 1.00 51.64 391 TYR D O 1
ATOM 11266 N N . ILE E 3 373 ? 156.901 163.607 98.504 1.00 52.80 392 ILE D N 1
ATOM 11267 C CA . ILE E 3 373 ? 157.335 163.078 99.795 1.00 52.80 392 ILE D CA 1
ATOM 11268 C C . ILE E 3 373 ? 157.693 164.214 100.749 1.00 52.80 392 ILE D C 1
ATOM 11269 O O . ILE E 3 373 ? 157.456 164.112 101.960 1.00 52.80 392 ILE D O 1
ATOM 11274 N N . HIS E 3 374 ? 158.242 165.319 100.229 1.00 53.66 393 HIS D N 1
ATOM 11275 C CA . HIS E 3 374 ? 158.498 166.488 101.066 1.00 53.66 393 HIS D CA 1
ATOM 11276 C C . HIS E 3 374 ? 157.201 167.077 101.610 1.00 53.66 393 HIS D C 1
ATOM 11277 O O . HIS E 3 374 ? 157.150 167.526 102.761 1.00 53.66 393 HIS D O 1
ATOM 11284 N N . SER E 3 375 ? 156.146 167.093 100.792 1.00 53.55 394 SER D N 1
ATOM 11285 C CA . SER E 3 375 ? 154.839 167.521 101.277 1.00 53.55 394 SER D CA 1
ATOM 11286 C C . SER E 3 375 ? 154.253 166.520 102.265 1.00 53.55 394 SER D C 1
ATOM 11287 O O . SER E 3 375 ? 153.542 166.916 103.196 1.00 53.55 394 SER D O 1
ATOM 11290 N N . MET E 3 376 ? 154.533 165.229 102.078 1.00 50.33 395 MET D N 1
ATOM 11291 C CA . MET E 3 376 ? 154.048 164.217 103.011 1.00 50.33 395 MET D CA 1
ATOM 11292 C C . MET E 3 376 ? 154.794 164.297 104.337 1.00 50.33 395 MET D C 1
ATOM 11293 O O . MET E 3 376 ? 154.188 164.519 105.392 1.00 50.33 395 MET D O 1
ATOM 11298 N N . ASN E 3 377 ? 156.114 164.129 104.302 1.00 52.18 396 ASN D N 1
ATOM 11299 C CA . ASN E 3 377 ? 156.932 164.257 105.506 1.00 52.18 396 ASN D CA 1
ATOM 11300 C C . ASN E 3 377 ? 158.353 164.570 105.067 1.00 52.18 396 ASN D C 1
ATOM 11301 O O . ASN E 3 377 ? 158.992 163.745 104.408 1.00 52.18 396 ASN D O 1
ATOM 11306 N N . SER E 3 378 ? 158.848 165.753 105.436 1.00 53.44 397 SER D N 1
ATOM 11307 C CA . SER E 3 378 ? 160.182 166.190 105.040 1.00 53.44 397 SER D CA 1
ATOM 11308 C C . SER E 3 378 ? 161.297 165.449 105.766 1.00 53.44 397 SER D C 1
ATOM 11309 O O . SER E 3 378 ? 162.451 165.509 105.322 1.00 53.44 397 SER D O 1
ATOM 11312 N N . SER E 3 379 ? 160.984 164.758 106.866 1.00 53.09 398 SER D N 1
ATOM 11313 C CA . SER E 3 379 ? 161.994 163.993 107.587 1.00 53.09 398 SER D CA 1
ATOM 11314 C C . SER E 3 379 ? 162.526 162.824 106.769 1.00 53.09 398 SER D C 1
ATOM 11315 O O . SER E 3 379 ? 163.664 162.400 106.993 1.00 53.09 398 SER D O 1
ATOM 11318 N N . ILE E 3 380 ? 161.739 162.314 105.818 1.00 51.08 399 ILE D N 1
ATOM 11319 C CA . ILE E 3 380 ? 162.218 161.255 104.932 1.00 51.08 399 ILE D CA 1
ATOM 11320 C C . ILE E 3 380 ? 163.364 161.763 104.063 1.00 51.08 399 ILE D C 1
ATOM 11321 O O . ILE E 3 380 ? 164.402 161.105 103.929 1.00 51.08 399 ILE D O 1
ATOM 11326 N N . LEU E 3 381 ? 163.202 162.953 103.477 1.00 53.99 400 LEU D N 1
ATOM 11327 C CA . LEU E 3 381 ? 164.292 163.536 102.698 1.00 53.99 400 LEU D CA 1
ATOM 11328 C C . LEU E 3 381 ? 165.430 164.017 103.586 1.00 53.99 400 LEU D C 1
ATOM 11329 O O . LEU E 3 381 ? 166.581 164.060 103.136 1.00 53.99 400 LEU D O 1
ATOM 11334 N N . GLU E 3 382 ? 165.134 164.406 104.828 1.00 54.80 401 GLU D N 1
ATOM 11335 C CA . GLU E 3 382 ? 166.207 164.775 105.749 1.00 54.80 401 GLU D CA 1
ATOM 11336 C C . GLU E 3 382 ? 167.076 163.571 106.096 1.00 54.80 401 GLU D C 1
ATOM 11337 O O . GLU E 3 382 ? 168.303 163.693 106.198 1.00 54.80 401 GLU D O 1
ATOM 11343 N N . ASP E 3 383 ? 166.460 162.403 106.279 1.00 53.39 402 ASP D N 1
ATOM 11344 C CA . ASP E 3 383 ? 167.215 161.193 106.583 1.00 53.39 402 ASP D CA 1
ATOM 11345 C C . ASP E 3 383 ? 167.906 160.628 105.346 1.00 53.39 402 ASP D C 1
ATOM 11346 O O . ASP E 3 383 ? 169.008 160.078 105.448 1.00 53.39 402 ASP D O 1
ATOM 11351 N N . TRP E 3 384 ? 167.273 160.745 104.176 1.00 51.36 403 TRP D N 1
ATOM 11352 C CA . TRP E 3 384 ? 167.842 160.164 102.963 1.00 51.36 403 TRP D CA 1
ATOM 11353 C C . TRP E 3 384 ? 169.052 160.949 102.476 1.00 51.36 403 TRP D C 1
ATOM 11354 O O . TRP E 3 384 ? 170.025 160.354 101.995 1.00 51.36 403 TRP D O 1
ATOM 11365 N N . ASN E 3 385 ? 169.001 162.278 102.588 1.00 56.04 404 ASN D N 1
ATOM 11366 C CA . ASN E 3 385 ? 170.040 163.204 102.117 1.00 56.04 404 ASN D CA 1
ATOM 11367 C C . ASN E 3 385 ? 170.362 163.019 100.634 1.00 56.04 404 ASN D C 1
ATOM 11368 O O . ASN E 3 385 ? 169.533 163.303 99.769 1.00 56.04 404 ASN D O 1
ATOM 11373 N N . ASP E 3 421 ? 162.920 162.889 115.966 1.00 50.57 440 ASP D N 1
ATOM 11374 C CA . ASP E 3 421 ? 161.799 161.959 115.901 1.00 50.57 440 ASP D CA 1
ATOM 11375 C C . ASP E 3 421 ? 160.627 162.452 116.744 1.00 50.57 440 ASP D C 1
ATOM 11376 O O . ASP E 3 421 ? 160.809 162.835 117.900 1.00 50.57 440 ASP D O 1
ATOM 11381 N N . PRO E 3 422 ? 159.425 162.457 116.159 1.00 49.28 441 PRO D N 1
ATOM 11382 C CA . PRO E 3 422 ? 158.241 162.886 116.921 1.00 49.28 441 PRO D CA 1
ATOM 11383 C C . PRO E 3 422 ? 157.870 161.946 118.053 1.00 49.28 441 PRO D C 1
ATOM 11384 O O . PRO E 3 422 ? 157.223 162.387 119.011 1.00 49.28 441 PRO D O 1
ATOM 11388 N N . TYR E 3 423 ? 158.250 160.676 117.977 1.00 44.95 442 TYR D N 1
ATOM 11389 C CA . TYR E 3 423 ? 157.915 159.696 119.009 1.00 44.95 442 TYR D CA 1
ATOM 11390 C C . TYR E 3 423 ? 159.062 159.561 120.010 1.00 44.95 442 TYR D C 1
ATOM 11391 O O . TYR E 3 423 ? 159.620 158.487 120.228 1.00 44.95 442 TYR D O 1
ATOM 11400 N N . ASP E 3 424 ? 159.407 160.690 120.628 1.00 49.16 443 ASP D N 1
ATOM 11401 C CA . ASP E 3 424 ? 160.534 160.750 121.554 1.00 49.16 443 ASP D CA 1
ATOM 11402 C C . ASP E 3 424 ? 160.110 160.420 122.983 1.00 49.16 443 ASP D C 1
ATOM 11403 O O . ASP E 3 424 ? 160.669 159.516 123.611 1.00 49.16 443 ASP D O 1
ATOM 11408 N N . LYS E 3 425 ? 159.124 161.147 123.506 1.00 46.73 444 LYS D N 1
ATOM 11409 C CA . LYS E 3 425 ? 158.673 160.950 124.877 1.00 46.73 444 LYS D CA 1
ATOM 11410 C C . LYS E 3 425 ? 157.761 159.742 125.036 1.00 46.73 444 LYS D C 1
ATOM 11411 O O . LYS E 3 425 ? 157.503 159.327 126.171 1.00 46.73 444 LYS D O 1
ATOM 11417 N N . LEU E 3 426 ? 157.267 159.178 123.938 1.00 40.81 445 LEU D N 1
ATOM 11418 C CA . LEU E 3 426 ? 156.398 158.013 124.015 1.00 40.81 445 LEU D CA 1
ATOM 11419 C C . LEU E 3 426 ? 157.202 156.773 124.383 1.00 40.81 445 LEU D C 1
ATOM 11420 O O . LEU E 3 426 ? 158.328 156.581 123.918 1.00 40.81 445 LEU D O 1
ATOM 11425 N N . LYS E 3 427 ? 156.616 155.928 125.227 1.00 36.25 446 LYS D N 1
ATOM 11426 C CA . LYS E 3 427 ? 157.278 154.729 125.728 1.00 36.25 446 LYS D CA 1
ATOM 11427 C C . LYS E 3 427 ? 156.843 153.552 124.864 1.00 36.25 446 LYS D C 1
ATOM 11428 O O . LYS E 3 427 ? 155.713 153.072 124.982 1.00 36.25 446 LYS D O 1
ATOM 11434 N N . PHE E 3 428 ? 157.743 153.084 124.007 1.00 34.32 447 PHE D N 1
ATOM 11435 C CA . PHE E 3 428 ? 157.512 151.912 123.180 1.00 34.32 447 PHE D CA 1
ATOM 11436 C C . PHE E 3 428 ? 158.418 150.775 123.628 1.00 34.32 447 PHE D C 1
ATOM 11437 O O . PHE E 3 428 ? 159.428 150.983 124.305 1.00 34.32 447 PHE D O 1
ATOM 11445 N N . TRP E 3 429 ? 158.039 149.561 123.244 1.00 32.64 448 TRP D N 1
ATOM 11446 C CA . TRP E 3 429 ? 158.912 148.401 123.397 1.00 32.64 448 TRP D CA 1
ATOM 11447 C C . TRP E 3 429 ? 159.861 148.421 122.209 1.00 32.64 448 TRP D C 1
ATOM 11448 O O . TRP E 3 429 ? 159.538 147.952 121.120 1.00 32.64 448 TRP D O 1
ATOM 11459 N N . ASN E 3 430 ? 161.039 149.001 122.409 1.00 34.20 449 ASN D N 1
ATOM 11460 C CA . ASN E 3 430 ? 161.997 149.169 121.323 1.00 34.20 449 ASN D CA 1
ATOM 11461 C C . ASN E 3 430 ? 162.682 147.836 121.057 1.00 34.20 449 ASN D C 1
ATOM 11462 O O . ASN E 3 430 ? 163.511 147.386 121.854 1.00 34.20 449 ASN D O 1
ATOM 11467 N N . VAL E 3 431 ? 162.337 147.199 119.941 1.00 34.37 450 VAL D N 1
ATOM 11468 C CA . VAL E 3 431 ? 163.015 145.991 119.490 1.00 34.37 450 VAL D CA 1
ATOM 11469 C C . VAL E 3 431 ? 163.864 146.353 118.279 1.00 34.37 450 VAL D C 1
ATOM 11470 O O . VAL E 3 431 ? 163.412 147.064 117.373 1.00 34.37 450 VAL D O 1
ATOM 11474 N N . ASP E 3 432 ? 165.114 145.908 118.296 1.00 40.06 451 ASP D N 1
ATOM 11475 C CA . ASP E 3 432 ? 166.123 146.326 117.331 1.00 40.06 451 ASP D CA 1
ATOM 11476 C C . ASP E 3 432 ? 166.487 145.135 116.456 1.00 40.06 451 ASP D C 1
ATOM 11477 O O . ASP E 3 432 ? 167.107 144.177 116.930 1.00 40.06 451 ASP D O 1
ATOM 11482 N N . LEU E 3 433 ? 166.102 145.192 115.185 1.00 38.62 452 LEU D N 1
ATOM 11483 C CA . LEU E 3 433 ? 166.496 144.190 114.205 1.00 38.62 452 LEU D CA 1
ATOM 11484 C C . LEU E 3 433 ? 167.418 144.795 113.157 1.00 38.62 452 LEU D C 1
ATOM 11485 O O . LEU E 3 433 ? 167.338 144.473 111.972 1.00 38.62 452 LEU D O 1
ATOM 11490 N N . LYS E 3 434 ? 168.304 145.695 113.590 1.00 41.05 453 LYS D N 1
ATOM 11491 C CA . LYS E 3 434 ? 169.288 146.263 112.675 1.00 41.05 453 LYS D CA 1
ATOM 11492 C C . LYS E 3 434 ? 170.309 145.218 112.243 1.00 41.05 453 LYS D C 1
ATOM 11493 O O . LYS E 3 434 ? 170.765 145.224 111.094 1.00 41.05 453 LYS D O 1
ATOM 11499 N N . GLU E 3 435 ? 170.679 144.314 113.149 1.00 43.45 454 GLU D N 1
ATOM 11500 C CA . GLU E 3 435 ? 171.675 143.288 112.874 1.00 43.45 454 GLU D CA 1
ATOM 11501 C C . GLU E 3 435 ? 171.064 141.902 112.700 1.00 43.45 454 GLU D C 1
ATOM 11502 O O . GLU E 3 435 ? 171.794 140.906 112.745 1.00 43.45 454 GLU D O 1
ATOM 11508 N N . LYS E 3 436 ? 169.751 141.811 112.508 1.00 41.51 455 LYS D N 1
ATOM 11509 C CA . LYS E 3 436 ? 169.059 140.536 112.358 1.00 41.51 455 LYS D CA 1
ATOM 11510 C C . LYS E 3 436 ? 168.327 140.454 111.023 1.00 41.51 455 LYS D C 1
ATOM 11511 O O . LYS E 3 436 ? 167.184 140.001 110.947 1.00 41.51 455 LYS D O 1
ATOM 11517 N N . PHE E 3 437 ? 168.983 140.890 109.951 1.00 39.66 456 PHE D N 1
ATOM 11518 C CA . PHE E 3 437 ? 168.452 140.793 108.598 1.00 39.66 456 PHE D CA 1
ATOM 11519 C C . PHE E 3 437 ? 169.245 139.746 107.828 1.00 39.66 456 PHE D C 1
ATOM 11520 O O . PHE E 3 437 ? 170.479 139.789 107.811 1.00 39.66 456 PHE D O 1
ATOM 11528 N N . SER E 3 438 ? 168.540 138.812 107.191 1.00 39.80 457 SER D N 1
ATOM 11529 C CA . SER E 3 438 ? 169.187 137.715 106.486 1.00 39.80 457 SER D CA 1
ATOM 11530 C C . SER E 3 438 ? 168.402 137.347 105.237 1.00 39.80 457 SER D C 1
ATOM 11531 O O . SER E 3 438 ? 167.171 137.268 105.268 1.00 39.80 457 SER D O 1
ATOM 11534 N N . LEU E 3 439 ? 169.127 137.118 104.139 1.00 42.86 458 LEU D N 1
ATOM 11535 C CA . LEU E 3 439 ? 168.514 136.694 102.886 1.00 42.86 458 LEU D CA 1
ATOM 11536 C C . LEU E 3 439 ? 168.143 135.219 102.881 1.00 42.86 458 LEU D C 1
ATOM 11537 O O . LEU E 3 439 ? 167.468 134.768 101.950 1.00 42.86 458 LEU D O 1
ATOM 11542 N N . ASP E 3 440 ? 168.611 134.450 103.858 1.00 44.24 459 ASP D N 1
ATOM 11543 C CA . ASP E 3 440 ? 168.298 133.026 103.947 1.00 44.24 459 ASP D CA 1
ATOM 11544 C C . ASP E 3 440 ? 166.935 132.879 104.608 1.00 44.24 459 ASP D C 1
ATOM 11545 O O . ASP E 3 440 ? 166.828 132.664 105.815 1.00 44.24 459 ASP D O 1
ATOM 11550 N N . LEU E 3 441 ? 165.873 133.007 103.806 1.00 40.72 460 LEU D N 1
ATOM 11551 C CA . LEU E 3 441 ? 164.521 132.905 104.350 1.00 40.72 460 LEU D CA 1
ATOM 11552 C C . LEU E 3 441 ? 164.191 131.492 104.811 1.00 40.72 460 LEU D C 1
ATOM 11553 O O . LEU E 3 441 ? 163.519 131.324 105.833 1.00 40.72 460 LEU D O 1
ATOM 11558 N N . ASP E 3 442 ? 164.678 130.468 104.105 1.00 41.62 461 ASP D N 1
ATOM 11559 C CA . ASP E 3 442 ? 164.291 129.090 104.398 1.00 41.62 461 ASP D CA 1
ATOM 11560 C C . ASP E 3 442 ? 164.822 128.570 105.732 1.00 41.62 461 ASP D C 1
ATOM 11561 O O . ASP E 3 442 ? 164.408 127.489 106.159 1.00 41.62 461 ASP D O 1
ATOM 11566 N N . GLN E 3 443 ? 165.719 129.299 106.393 1.00 41.12 462 GLN D N 1
ATOM 11567 C CA . GLN E 3 443 ? 166.195 128.925 107.718 1.00 41.12 462 GLN D CA 1
ATOM 11568 C C . GLN E 3 443 ? 165.263 129.373 108.835 1.00 41.12 462 GLN D C 1
ATOM 11569 O O . GLN E 3 443 ? 165.526 129.060 110.001 1.00 41.12 462 GLN D O 1
ATOM 11575 N N . TYR E 3 444 ? 164.191 130.090 108.516 1.00 38.31 463 TYR D N 1
ATOM 11576 C CA . TYR E 3 444 ? 163.271 130.644 109.495 1.00 38.31 463 TYR D CA 1
ATOM 11577 C C . TYR E 3 444 ? 161.847 130.248 109.137 1.00 38.31 463 TYR D C 1
ATOM 11578 O O . TYR E 3 444 ? 161.536 130.071 107.956 1.00 38.31 463 TYR D O 1
ATOM 11587 N N . PRO E 3 445 ? 160.963 130.092 110.136 1.00 36.32 464 PRO D N 1
ATOM 11588 C CA . PRO E 3 445 ? 159.615 129.567 109.842 1.00 36.32 464 PRO D CA 1
ATOM 11589 C C . PRO E 3 445 ? 158.770 130.471 108.961 1.00 36.32 464 PRO D C 1
ATOM 11590 O O . PRO E 3 445 ? 158.113 129.980 108.032 1.00 36.32 464 PRO D O 1
ATOM 11594 N N . LEU E 3 446 ? 158.767 131.779 109.228 1.00 35.84 465 LEU D N 1
ATOM 11595 C CA . LEU E 3 446 ? 158.028 132.700 108.371 1.00 35.84 465 LEU D CA 1
ATOM 11596 C C . LEU E 3 446 ? 158.635 132.759 106.977 1.00 35.84 465 LEU D C 1
ATOM 11597 O O . LEU E 3 446 ? 157.913 132.908 105.987 1.00 35.84 465 LEU D O 1
ATOM 11602 N N . GLY E 3 447 ? 159.958 132.635 106.881 1.00 37.60 466 GLY D N 1
ATOM 11603 C CA . GLY E 3 447 ? 160.586 132.553 105.575 1.00 37.60 466 GLY D CA 1
ATOM 11604 C C . GLY E 3 447 ? 160.194 131.300 104.816 1.00 37.60 466 GLY D C 1
ATOM 11605 O O . GLY E 3 447 ? 159.978 131.345 103.603 1.00 37.60 466 GLY D O 1
ATOM 11606 N N . ARG E 3 448 ? 160.085 130.168 105.519 1.00 37.82 467 ARG D N 1
ATOM 11607 C CA . ARG E 3 448 ? 159.617 128.938 104.884 1.00 37.82 467 ARG D CA 1
ATOM 11608 C C . ARG E 3 448 ? 158.180 129.076 104.402 1.00 37.82 467 ARG D C 1
ATOM 11609 O O . ARG E 3 448 ? 157.840 128.619 103.304 1.00 37.82 467 ARG D O 1
ATOM 11617 N N . LYS E 3 449 ? 157.324 129.706 105.210 1.00 37.47 468 LYS D N 1
ATOM 11618 C CA . LYS E 3 449 ? 155.933 129.906 104.812 1.00 37.47 468 LYS D CA 1
ATOM 11619 C C . LYS E 3 449 ? 155.821 130.862 103.628 1.00 37.47 468 LYS D C 1
ATOM 11620 O O . LYS E 3 449 ? 155.010 130.643 102.716 1.00 37.47 468 LYS D O 1
ATOM 11626 N N . PHE E 3 450 ? 156.641 131.914 103.615 1.00 38.46 469 PHE D N 1
ATOM 11627 C CA . PHE E 3 450 ? 156.652 132.846 102.493 1.00 38.46 469 PHE D CA 1
ATOM 11628 C C . PHE E 3 450 ? 157.178 132.182 101.226 1.00 38.46 469 PHE D C 1
ATOM 11629 O O . PHE E 3 450 ? 156.720 132.492 100.121 1.00 38.46 469 PHE D O 1
ATOM 11637 N N . LEU E 3 451 ? 158.150 131.279 101.362 1.00 39.41 470 LEU D N 1
ATOM 11638 C CA . LEU E 3 451 ? 158.673 130.591 100.189 1.00 39.41 470 LEU D CA 1
ATOM 11639 C C . LEU E 3 451 ? 157.701 129.540 99.667 1.00 39.41 470 LEU D C 1
ATOM 11640 O O . LEU E 3 451 ? 157.639 129.313 98.453 1.00 39.41 470 LEU D O 1
ATOM 11645 N N . VAL E 3 452 ? 156.938 128.889 100.548 1.00 40.08 471 VAL D N 1
ATOM 11646 C CA . VAL E 3 452 ? 156.025 127.862 100.055 1.00 40.08 471 VAL D CA 1
ATOM 11647 C C . VAL E 3 452 ? 154.750 128.502 99.506 1.00 40.08 471 VAL D C 1
ATOM 11648 O O . VAL E 3 452 ? 154.105 127.936 98.615 1.00 40.08 471 VAL D O 1
ATOM 11652 N N . GLN E 3 453 ? 154.379 129.698 99.978 1.00 40.95 472 GLN D N 1
ATOM 11653 C CA . GLN E 3 453 ? 153.196 130.337 99.411 1.00 40.95 472 GLN D CA 1
ATOM 11654 C C . GLN E 3 453 ? 153.458 130.927 98.030 1.00 40.95 472 GLN D C 1
ATOM 11655 O O . GLN E 3 453 ? 152.500 131.213 97.304 1.00 40.95 472 GLN D O 1
ATOM 11661 N N . ALA E 3 454 ? 154.718 131.121 97.654 1.00 41.95 473 ALA D N 1
ATOM 11662 C CA . ALA E 3 454 ? 155.044 131.717 96.365 1.00 41.95 473 ALA D CA 1
ATOM 11663 C C . ALA E 3 454 ? 155.624 130.677 95.413 1.00 41.95 473 ALA D C 1
ATOM 11664 O O . ALA E 3 454 ? 154.886 129.973 94.724 1.00 41.95 473 ALA D O 1
ATOM 11666 N N . ALA F 3 1 ? 100.928 149.706 87.365 1.00 42.61 20 ALA E N 1
ATOM 11667 C CA . ALA F 3 1 ? 102.005 148.734 87.511 1.00 42.61 20 ALA E CA 1
ATOM 11668 C C . ALA F 3 1 ? 103.328 149.429 87.808 1.00 42.61 20 ALA E C 1
ATOM 11669 O O . ALA F 3 1 ? 103.779 150.280 87.043 1.00 42.61 20 ALA E O 1
ATOM 11671 N N . VAL F 3 2 ? 103.945 149.060 88.925 1.00 42.63 21 VAL E N 1
ATOM 11672 C CA . VAL F 3 2 ? 105.218 149.647 89.324 1.00 42.63 21 VAL E CA 1
ATOM 11673 C C . VAL F 3 2 ? 106.347 148.895 88.633 1.00 42.63 21 VAL E C 1
ATOM 11674 O O . VAL F 3 2 ? 106.417 147.662 88.694 1.00 42.63 21 VAL E O 1
ATOM 11678 N N . VAL F 3 3 ? 107.235 149.635 87.976 1.00 45.75 22 VAL E N 1
ATOM 11679 C CA . VAL F 3 3 ? 108.360 149.052 87.265 1.00 45.75 22 VAL E CA 1
ATOM 11680 C C . VAL F 3 3 ? 109.630 149.283 88.077 1.00 45.75 22 VAL E C 1
ATOM 11681 O O . VAL F 3 3 ? 109.675 150.107 88.990 1.00 45.75 22 VAL E O 1
ATOM 11685 N N . ASN F 3 4 ? 110.672 148.528 87.738 1.00 46.98 23 ASN E N 1
ATOM 11686 C CA . ASN F 3 4 ? 111.975 148.723 88.353 1.00 46.98 23 ASN E CA 1
ATOM 11687 C C . ASN F 3 4 ? 112.567 150.057 87.914 1.00 46.98 23 ASN E C 1
ATOM 11688 O O . ASN F 3 4 ? 112.248 150.579 86.842 1.00 46.98 23 ASN E O 1
ATOM 11693 N N . THR F 3 5 ? 113.426 150.621 88.767 1.00 46.76 24 THR E N 1
ATOM 11694 C CA . THR F 3 5 ? 114.054 151.896 88.437 1.00 46.76 24 THR E CA 1
ATOM 11695 C C . THR F 3 5 ? 115.018 151.764 87.267 1.00 46.76 24 THR E C 1
ATOM 11696 O O . THR F 3 5 ? 115.178 152.714 86.496 1.00 46.76 24 THR E O 1
ATOM 11700 N N . ASP F 3 6 ? 115.622 150.586 87.088 1.00 49.34 25 ASP E N 1
ATOM 11701 C CA . ASP F 3 6 ? 116.596 150.374 86.021 1.00 49.34 25 ASP E CA 1
ATOM 11702 C C . ASP F 3 6 ? 115.993 150.516 84.627 1.00 49.34 25 ASP E C 1
ATOM 11703 O O . ASP F 3 6 ? 116.742 150.665 83.657 1.00 49.34 25 ASP E O 1
ATOM 11708 N N . ASP F 3 7 ? 114.665 150.467 84.506 1.00 51.43 26 ASP E N 1
ATOM 11709 C CA . ASP F 3 7 ? 114.026 150.714 83.219 1.00 51.43 26 ASP E CA 1
ATOM 11710 C C . ASP F 3 7 ? 114.153 152.175 82.803 1.00 51.43 26 ASP E C 1
ATOM 11711 O O . ASP F 3 7 ? 114.356 152.471 81.620 1.00 51.43 26 ASP E O 1
ATOM 11716 N N . TYR F 3 8 ? 114.037 153.105 83.756 1.00 48.87 27 TYR E N 1
ATOM 11717 C CA . TYR F 3 8 ? 114.030 154.526 83.438 1.00 48.87 27 TYR E CA 1
ATOM 11718 C C . TYR F 3 8 ? 115.125 155.335 84.121 1.00 48.87 27 TYR E C 1
ATOM 11719 O O . TYR F 3 8 ? 115.263 156.524 83.813 1.00 48.87 27 TYR E O 1
ATOM 11728 N N . VAL F 3 9 ? 115.903 154.745 85.024 1.00 47.51 28 VAL E N 1
ATOM 11729 C CA . VAL F 3 9 ? 117.026 155.428 85.659 1.00 47.51 28 VAL E CA 1
ATOM 11730 C C . VAL F 3 9 ? 118.296 154.884 85.021 1.00 47.51 28 VAL E C 1
ATOM 11731 O O . VAL F 3 9 ? 118.666 153.724 85.243 1.00 47.51 28 VAL E O 1
ATOM 11735 N N . THR F 3 10 ? 118.969 155.716 84.231 1.00 47.90 29 THR E N 1
ATOM 11736 C CA . THR F 3 10 ? 120.177 155.306 83.523 1.00 47.90 29 THR E CA 1
ATOM 11737 C C . THR F 3 10 ? 121.388 155.652 84.381 1.00 47.90 29 THR E C 1
ATOM 11738 O O . THR F 3 10 ? 121.717 156.829 84.559 1.00 47.90 29 THR E O 1
ATOM 11742 N N . ARG F 3 11 ? 122.052 154.628 84.906 1.00 45.16 30 ARG E N 1
ATOM 11743 C CA . ARG F 3 11 ? 123.210 154.830 85.764 1.00 45.16 30 ARG E CA 1
ATOM 11744 C C . ARG F 3 11 ? 124.426 155.198 84.925 1.00 45.16 30 ARG E C 1
ATOM 11745 O O . ARG F 3 11 ? 124.706 154.557 83.907 1.00 45.16 30 ARG E O 1
ATOM 11753 N N . THR F 3 12 ? 125.144 156.232 85.350 1.00 43.99 31 THR E N 1
ATOM 11754 C CA . THR F 3 12 ? 126.371 156.650 84.696 1.00 43.99 31 THR E CA 1
ATOM 11755 C C . THR F 3 12 ? 127.570 156.034 85.412 1.00 43.99 31 THR E C 1
ATOM 11756 O O . THR F 3 12 ? 127.442 155.376 86.447 1.00 43.99 31 THR E O 1
ATOM 11760 N N . SER F 3 13 ? 128.755 156.255 84.850 1.00 43.86 32 SER E N 1
ATOM 11761 C CA . SER F 3 13 ? 129.996 155.739 85.411 1.00 43.86 32 SER E CA 1
ATOM 11762 C C . SER F 3 13 ? 130.637 156.700 86.403 1.00 43.86 32 SER E C 1
ATOM 11763 O O . SER F 3 13 ? 131.742 156.429 86.883 1.00 43.86 32 SER E O 1
ATOM 11766 N N . ILE F 3 14 ? 129.975 157.808 86.716 1.00 41.63 33 ILE E N 1
ATOM 11767 C CA . ILE F 3 14 ? 130.518 158.819 87.614 1.00 41.63 33 ILE E CA 1
ATOM 11768 C C . ILE F 3 14 ? 130.135 158.455 89.042 1.00 41.63 33 ILE E C 1
ATOM 11769 O O . ILE F 3 14 ? 128.950 158.295 89.354 1.00 41.63 33 ILE E O 1
ATOM 11774 N N . PHE F 3 15 ? 131.135 158.327 89.910 1.00 39.63 34 PHE E N 1
ATOM 11775 C CA . PHE F 3 15 ? 130.926 157.970 91.304 1.00 39.63 34 PHE E CA 1
ATOM 11776 C C . PHE F 3 15 ? 131.476 159.056 92.217 1.00 39.63 34 PHE E C 1
ATOM 11777 O O . PHE F 3 15 ? 132.475 159.710 91.906 1.00 39.63 34 PHE E O 1
ATOM 11785 N N . TYR F 3 16 ? 130.808 159.233 93.353 1.00 37.92 35 TYR E N 1
ATOM 11786 C CA . TYR F 3 16 ? 131.185 160.207 94.364 1.00 37.92 35 TYR E CA 1
ATOM 11787 C C . TYR F 3 16 ? 131.316 159.510 95.708 1.00 37.92 35 TYR E C 1
ATOM 11788 O O . TYR F 3 16 ? 130.591 158.557 95.999 1.00 37.92 35 TYR E O 1
ATOM 11797 N N . HIS F 3 17 ? 132.239 159.996 96.531 1.00 34.53 36 HIS E N 1
ATOM 11798 C CA . HIS F 3 17 ? 132.338 159.567 97.918 1.00 34.53 36 HIS E CA 1
ATOM 11799 C C . HIS F 3 17 ? 131.778 160.661 98.812 1.00 34.53 36 HIS E C 1
ATOM 11800 O O . HIS F 3 17 ? 132.166 161.827 98.693 1.00 34.53 36 HIS E O 1
ATOM 11807 N N . ALA F 3 18 ? 130.872 160.280 99.703 1.00 34.70 37 ALA E N 1
ATOM 11808 C CA . ALA F 3 18 ? 130.282 161.185 100.673 1.00 34.70 37 ALA E CA 1
ATOM 11809 C C . ALA F 3 18 ? 130.558 160.652 102.068 1.00 34.70 37 ALA E C 1
ATOM 11810 O O . ALA F 3 18 ? 130.600 159.438 102.274 1.00 34.70 37 ALA E O 1
ATOM 11812 N N . GLY F 3 19 ? 130.766 161.547 103.025 1.00 37.52 38 GLY E N 1
ATOM 11813 C CA . GLY F 3 19 ? 130.970 161.068 104.374 1.00 37.52 38 GLY E CA 1
ATOM 11814 C C . GLY F 3 19 ? 130.977 162.116 105.463 1.00 37.52 38 GLY E C 1
ATOM 11815 O O . GLY F 3 19 ? 131.694 163.116 105.372 1.00 37.52 38 GLY E O 1
ATOM 11816 N N . SER F 3 20 ? 130.184 161.887 106.506 1.00 37.66 39 SER E N 1
ATOM 11817 C CA . SER F 3 20 ? 130.312 162.669 107.725 1.00 37.66 39 SER E CA 1
ATOM 11818 C C . SER F 3 20 ? 131.619 162.310 108.419 1.00 37.66 39 SER E C 1
ATOM 11819 O O . SER F 3 20 ? 132.011 161.141 108.459 1.00 37.66 39 SER E O 1
ATOM 11822 N N . SER F 3 21 ? 132.305 163.326 108.946 1.00 40.61 40 SER E N 1
ATOM 11823 C CA . SER F 3 21 ? 133.629 163.107 109.522 1.00 40.61 40 SER E CA 1
ATOM 11824 C C . SER F 3 21 ? 133.556 162.250 110.781 1.00 40.61 40 SER E C 1
ATOM 11825 O O . SER F 3 21 ? 134.247 161.230 110.888 1.00 40.61 40 SER E O 1
ATOM 11828 N N . ARG F 3 22 ? 132.697 162.631 111.727 1.00 38.91 41 ARG E N 1
ATOM 11829 C CA . ARG F 3 22 ? 132.532 161.908 112.983 1.00 38.91 41 ARG E CA 1
ATOM 11830 C C . ARG F 3 22 ? 131.254 162.370 113.669 1.00 38.91 41 ARG E C 1
ATOM 11831 O O . ARG F 3 22 ? 131.043 163.573 113.850 1.00 38.91 41 ARG E O 1
ATOM 11839 N N . LEU F 3 23 ? 130.398 161.430 114.054 1.00 33.39 42 LEU E N 1
ATOM 11840 C CA . LEU F 3 23 ? 129.108 161.736 114.663 1.00 33.39 42 LEU E CA 1
ATOM 11841 C C . LEU F 3 23 ? 129.126 161.246 116.104 1.00 33.39 42 LEU E C 1
ATOM 11842 O O . LEU F 3 23 ? 129.066 160.039 116.351 1.00 33.39 42 LEU E O 1
ATOM 11847 N N . LEU F 3 24 ? 129.203 162.175 117.052 1.00 33.76 43 LEU E N 1
ATOM 11848 C CA . LEU F 3 24 ? 129.352 161.840 118.461 1.00 33.76 43 LEU E CA 1
ATOM 11849 C C . LEU F 3 24 ? 128.176 162.384 119.257 1.00 33.76 43 LEU E C 1
ATOM 11850 O O . LEU F 3 24 ? 127.830 163.563 119.133 1.00 33.76 43 LEU E O 1
ATOM 11855 N N . THR F 3 25 ? 127.563 161.523 120.067 1.00 32.32 44 THR E N 1
ATOM 11856 C CA . THR F 3 25 ? 126.604 161.951 121.080 1.00 32.32 44 THR E CA 1
ATOM 11857 C C . THR F 3 25 ? 126.931 161.305 122.417 1.00 32.32 44 THR E C 1
ATOM 11858 O O . THR F 3 25 ? 127.274 160.123 122.481 1.00 32.32 44 THR E O 1
ATOM 11862 N N . VAL F 3 26 ? 126.832 162.094 123.483 1.00 30.48 45 VAL E N 1
ATOM 11863 C CA . VAL F 3 26 ? 127.000 161.622 124.851 1.00 30.48 45 VAL E CA 1
ATOM 11864 C C . VAL F 3 26 ? 125.728 161.964 125.613 1.00 30.48 45 VAL E C 1
ATOM 11865 O O . VAL F 3 26 ? 125.255 163.104 125.549 1.00 30.48 45 VAL E O 1
ATOM 11869 N N . GLY F 3 27 ? 125.173 160.990 126.326 1.00 28.34 46 GLY E N 1
ATOM 11870 C CA . GLY F 3 27 ? 123.965 161.297 127.072 1.00 28.34 46 GLY E CA 1
ATOM 11871 C C . GLY F 3 27 ? 123.593 160.196 128.036 1.00 28.34 46 GLY E C 1
ATOM 11872 O O . GLY F 3 27 ? 124.140 159.095 127.995 1.00 28.34 46 GLY E O 1
ATOM 11873 N N . ASN F 3 28 ? 122.639 160.511 128.901 1.00 31.18 47 ASN E N 1
ATOM 11874 C CA . ASN F 3 28 ? 122.169 159.537 129.882 1.00 31.18 47 ASN E CA 1
ATOM 11875 C C . ASN F 3 28 ? 121.403 158.422 129.179 1.00 31.18 47 ASN E C 1
ATOM 11876 O O . ASN F 3 28 ? 120.455 158.702 128.439 1.00 31.18 47 ASN E O 1
ATOM 11881 N N . PRO F 3 29 ? 121.776 157.156 129.378 1.00 28.88 48 PRO E N 1
ATOM 11882 C CA . PRO F 3 29 ? 121.128 156.062 128.644 1.00 28.88 48 PRO E CA 1
ATOM 11883 C C . PRO F 3 29 ? 119.728 155.708 129.121 1.00 28.88 48 PRO E C 1
ATOM 11884 O O . PRO F 3 29 ? 119.094 154.841 128.511 1.00 28.88 48 PRO E O 1
ATOM 11888 N N . TYR F 3 30 ? 119.220 156.338 130.179 1.00 30.00 49 TYR E N 1
ATOM 11889 C CA . TYR F 3 30 ? 117.928 155.965 130.740 1.00 30.00 49 TYR E CA 1
ATOM 11890 C C . TYR F 3 30 ? 116.867 157.047 130.630 1.00 30.00 49 TYR E C 1
ATOM 11891 O O . TYR F 3 30 ? 115.692 156.718 130.456 1.00 30.00 49 TYR E O 1
ATOM 11900 N N . PHE F 3 31 ? 117.241 158.317 130.722 1.00 32.70 50 PHE E N 1
ATOM 11901 C CA . PHE F 3 31 ? 116.284 159.414 130.635 1.00 32.70 50 PHE E CA 1
ATOM 11902 C C . PHE F 3 31 ? 117.031 160.665 130.191 1.00 32.70 50 PHE E C 1
ATOM 11903 O O . PHE F 3 31 ? 118.226 160.620 129.885 1.00 32.70 50 PHE E O 1
ATOM 11911 N N . ARG F 3 32 ? 116.320 161.787 130.152 1.00 41.35 51 ARG E N 1
ATOM 11912 C CA . ARG F 3 32 ? 116.899 163.081 129.830 1.00 41.35 51 ARG E CA 1
ATOM 11913 C C . ARG F 3 32 ? 117.048 163.902 131.102 1.00 41.35 51 ARG E C 1
ATOM 11914 O O . ARG F 3 32 ? 116.129 163.962 131.924 1.00 41.35 51 ARG E O 1
ATOM 11922 N N . VAL F 3 33 ? 118.207 164.533 131.260 1.00 47.23 52 VAL E N 1
ATOM 11923 C CA . VAL F 3 33 ? 118.495 165.371 132.421 1.00 47.23 52 VAL E CA 1
ATOM 11924 C C . VAL F 3 33 ? 118.303 166.825 131.999 1.00 47.23 52 VAL E C 1
ATOM 11925 O O . VAL F 3 33 ? 119.109 167.340 131.206 1.00 47.23 52 VAL E O 1
ATOM 11929 N N . PRO F 3 34 ? 117.270 167.513 132.480 1.00 53.85 53 PRO E N 1
ATOM 11930 C CA . PRO F 3 34 ? 117.048 168.903 132.071 1.00 53.85 53 PRO E CA 1
ATOM 11931 C C . PRO F 3 34 ? 118.067 169.847 132.692 1.00 53.85 53 PRO E C 1
ATOM 11932 O O . PRO F 3 34 ? 118.707 169.549 133.702 1.00 53.85 53 PRO E O 1
ATOM 11936 N N . ALA F 3 35 ? 118.212 171.007 132.057 1.00 62.96 54 ALA E N 1
ATOM 11937 C CA . ALA F 3 35 ? 119.127 172.026 132.548 1.00 62.96 54 ALA E CA 1
ATOM 11938 C C . ALA F 3 35 ? 118.593 172.665 133.825 1.00 62.96 54 ALA E C 1
ATOM 11939 O O . ALA F 3 35 ? 117.384 172.710 134.068 1.00 62.96 54 ALA E O 1
ATOM 11941 N N . GLY F 3 36 ? 119.514 173.162 134.646 1.00 70.49 55 GLY E N 1
ATOM 11942 C CA . GLY F 3 36 ? 119.187 173.817 135.899 1.00 70.49 55 GLY E CA 1
ATOM 11943 C C . GLY F 3 36 ? 119.821 173.184 137.119 1.00 70.49 55 GLY E C 1
ATOM 11944 O O . GLY F 3 36 ? 119.915 173.841 138.165 1.00 70.49 55 GLY E O 1
ATOM 11945 N N . GLY F 3 37 ? 120.261 171.933 137.024 1.00 73.25 56 GLY E N 1
ATOM 11946 C CA . GLY F 3 37 ? 120.885 171.244 138.130 1.00 73.25 56 GLY E CA 1
ATOM 11947 C C . GLY F 3 37 ? 122.367 171.483 138.295 1.00 73.25 56 GLY E C 1
ATOM 11948 O O . GLY F 3 37 ? 122.987 170.879 139.176 1.00 73.25 56 GLY E O 1
ATOM 11949 N N . GLY F 3 38 ? 122.961 172.345 137.474 1.00 72.97 57 GLY E N 1
ATOM 11950 C CA . GLY F 3 38 ? 124.382 172.618 137.562 1.00 72.97 57 GLY E CA 1
ATOM 11951 C C . GLY F 3 38 ? 125.115 172.339 136.267 1.00 72.97 57 GLY E C 1
ATOM 11952 O O . GLY F 3 38 ? 126.345 172.236 136.248 1.00 72.97 57 GLY E O 1
ATOM 11953 N N . ASN F 3 39 ? 124.364 172.209 135.175 1.00 73.11 58 ASN E N 1
ATOM 11954 C CA . ASN F 3 39 ? 124.933 171.914 133.869 1.00 73.11 58 ASN E CA 1
ATOM 11955 C C . ASN F 3 39 ? 124.295 172.790 132.798 1.00 73.11 58 ASN E C 1
ATOM 11956 O O . ASN F 3 39 ? 123.172 173.276 132.954 1.00 73.11 58 ASN E O 1
ATOM 11961 N N . LYS F 3 40 ? 125.044 173.016 131.723 1.00 74.28 59 LYS E N 1
ATOM 11962 C CA . LYS F 3 40 ? 124.533 173.774 130.590 1.00 74.28 59 LYS E CA 1
ATOM 11963 C C . LYS F 3 40 ? 123.762 172.854 129.654 1.00 74.28 59 LYS E C 1
ATOM 11964 O O . LYS F 3 40 ? 124.203 171.738 129.360 1.00 74.28 59 LYS E O 1
ATOM 11970 N N . GLN F 3 41 ? 122.586 173.324 129.219 1.00 68.62 60 GLN E N 1
ATOM 11971 C CA . GLN F 3 41 ? 121.669 172.623 128.319 1.00 68.62 60 GLN E CA 1
ATOM 11972 C C . GLN F 3 41 ? 121.171 171.303 128.900 1.00 68.62 60 GLN E C 1
ATOM 11973 O O . GLN F 3 41 ? 121.466 170.961 130.050 1.00 68.62 60 GLN E O 1
ATOM 11979 N N . ASP F 3 42 ? 120.392 170.564 128.117 1.00 55.53 61 ASP E N 1
ATOM 11980 C CA . ASP F 3 42 ? 119.834 169.292 128.549 1.00 55.53 61 ASP E CA 1
ATOM 11981 C C . ASP F 3 42 ? 120.705 168.153 128.042 1.00 55.53 61 ASP E C 1
ATOM 11982 O O . ASP F 3 42 ? 121.067 168.120 126.861 1.00 55.53 61 ASP E O 1
ATOM 11987 N N . ILE F 3 43 ? 121.042 167.228 128.933 1.00 43.90 62 ILE E N 1
ATOM 11988 C CA . ILE F 3 43 ? 121.735 166.007 128.534 1.00 43.90 62 ILE E CA 1
ATOM 11989 C C . ILE F 3 43 ? 120.717 165.094 127.863 1.00 43.90 62 ILE E C 1
ATOM 11990 O O . ILE F 3 43 ? 119.716 164.718 128.489 1.00 43.90 62 ILE E O 1
ATOM 11995 N N . PRO F 3 44 ? 120.922 164.720 126.603 1.00 36.29 63 PRO E N 1
ATOM 11996 C CA . PRO F 3 44 ? 119.908 163.940 125.885 1.00 36.29 63 PRO E CA 1
ATOM 11997 C C . PRO F 3 44 ? 119.887 162.491 126.345 1.00 36.29 63 PRO E C 1
ATOM 11998 O O . PRO F 3 44 ? 120.789 162.003 127.025 1.00 36.29 63 PRO E O 1
ATOM 12002 N N . LYS F 3 45 ? 118.815 161.801 125.968 1.00 31.10 64 LYS E N 1
ATOM 12003 C CA . LYS F 3 45 ? 118.718 160.363 126.195 1.00 31.10 64 LYS E CA 1
ATOM 12004 C C . LYS F 3 45 ? 119.428 159.668 125.044 1.00 31.10 64 LYS E C 1
ATOM 12005 O O . LYS F 3 45 ? 118.876 159.521 123.952 1.00 31.10 64 LYS E O 1
ATOM 12011 N N . VAL F 3 46 ? 120.663 159.250 125.286 1.00 29.05 65 VAL E N 1
ATOM 12012 C CA . VAL F 3 46 ? 121.498 158.612 124.279 1.00 29.05 65 VAL E CA 1
ATOM 12013 C C . VAL F 3 46 ? 121.736 157.182 124.735 1.00 29.05 65 VAL E C 1
ATOM 12014 O O . VAL F 3 46 ? 122.399 156.947 125.751 1.00 29.05 65 VAL E O 1
ATOM 12018 N N . SER F 3 47 ? 121.191 156.223 123.993 1.00 27.73 66 SER E N 1
ATOM 12019 C CA . SER F 3 47 ? 121.280 154.817 124.348 1.00 27.73 66 SER E CA 1
ATOM 12020 C C . SER F 3 47 ? 121.646 153.999 123.119 1.00 27.73 66 SER E C 1
ATOM 12021 O O . SER F 3 47 ? 121.374 154.398 121.984 1.00 27.73 66 SER E O 1
ATOM 12024 N N . ALA F 3 48 ? 122.281 152.851 123.357 1.00 28.00 67 ALA E N 1
ATOM 12025 C CA . ALA F 3 48 ? 122.576 151.937 122.263 1.00 28.00 67 ALA E CA 1
ATOM 12026 C C . ALA F 3 48 ? 121.340 151.194 121.796 1.00 28.00 67 ALA E C 1
ATOM 12027 O O . ALA F 3 48 ? 121.304 150.727 120.653 1.00 28.00 67 ALA E O 1
ATOM 12029 N N . TYR F 3 49 ? 120.328 151.083 122.647 1.00 28.42 68 TYR E N 1
ATOM 12030 C CA . TYR F 3 49 ? 119.090 150.395 122.300 1.00 28.42 68 TYR E CA 1
ATOM 12031 C C . TYR F 3 49 ? 118.084 151.372 121.705 1.00 28.42 68 TYR E C 1
ATOM 12032 O O . TYR F 3 49 ? 116.904 151.364 122.032 1.00 28.42 68 TYR E O 1
ATOM 12041 N N . GLN F 3 50 ? 118.554 152.195 120.775 1.00 26.88 69 GLN E N 1
ATOM 12042 C CA . GLN F 3 50 ? 117.790 153.324 120.275 1.00 26.88 69 GLN E CA 1
ATOM 12043 C C . GLN F 3 50 ? 117.989 153.417 118.772 1.00 26.88 69 GLN E C 1
ATOM 12044 O O . GLN F 3 50 ? 119.075 153.120 118.267 1.00 26.88 69 GLN E O 1
ATOM 12050 N N . TYR F 3 51 ? 116.939 153.814 118.061 1.00 28.08 70 TYR E N 1
ATOM 12051 C CA . TYR F 3 51 ? 117.016 153.922 116.609 1.00 28.08 70 TYR E CA 1
ATOM 12052 C C . TYR F 3 51 ? 117.826 155.154 116.236 1.00 28.08 70 TYR E C 1
ATOM 12053 O O . TYR F 3 51 ? 117.420 156.284 116.524 1.00 28.08 70 TYR E O 1
ATOM 12062 N N . ARG F 3 52 ? 118.974 154.940 115.601 1.00 28.50 71 ARG E N 1
ATOM 12063 C CA . ARG F 3 52 ? 119.770 156.041 115.067 1.00 28.50 71 ARG E CA 1
ATOM 12064 C C . ARG F 3 52 ? 119.372 156.203 113.608 1.00 28.50 71 ARG E C 1
ATOM 12065 O O . ARG F 3 52 ? 119.866 155.504 112.726 1.00 28.50 71 ARG E O 1
ATOM 12073 N N . VAL F 3 53 ? 118.444 157.114 113.354 1.00 29.35 72 VAL E N 1
ATOM 12074 C CA . VAL F 3 53 ? 117.945 157.357 112.009 1.00 29.35 72 VAL E CA 1
ATOM 12075 C C . VAL F 3 53 ? 118.593 158.635 111.504 1.00 29.35 72 VAL E C 1
ATOM 12076 O O . VAL F 3 53 ? 118.331 159.729 112.017 1.00 29.35 72 VAL E O 1
ATOM 12080 N N . PHE F 3 54 ? 119.443 158.490 110.496 1.00 28.84 73 PHE E N 1
ATOM 12081 C CA . PHE F 3 54 ? 120.176 159.595 109.905 1.00 28.84 73 PHE E CA 1
ATOM 12082 C C . PHE F 3 54 ? 119.467 160.022 108.630 1.00 28.84 73 PHE E C 1
ATOM 12083 O O . PHE F 3 54 ? 119.224 159.195 107.743 1.00 28.84 73 PHE E O 1
ATOM 12091 N N . ARG F 3 55 ? 119.133 161.303 108.547 1.00 33.59 74 ARG E N 1
ATOM 12092 C CA . ARG F 3 55 ? 118.668 161.911 107.305 1.00 33.59 74 ARG E CA 1
ATOM 12093 C C . ARG F 3 55 ? 119.889 162.518 106.629 1.00 33.59 74 ARG E C 1
ATOM 12094 O O . ARG F 3 55 ? 120.369 163.584 107.024 1.00 33.59 74 ARG E O 1
ATOM 12102 N N . VAL F 3 56 ? 120.423 161.810 105.641 1.00 33.64 75 VAL E N 1
ATOM 12103 C CA . VAL F 3 56 ? 121.563 162.273 104.865 1.00 33.64 75 VAL E CA 1
ATOM 12104 C C . VAL F 3 56 ? 121.042 163.178 103.760 1.00 33.64 75 VAL E C 1
ATOM 12105 O O . VAL F 3 56 ? 120.255 162.744 102.913 1.00 33.64 75 VAL E O 1
ATOM 12109 N N . GLN F 3 57 ? 121.477 164.432 103.770 1.00 38.21 76 GLN E N 1
ATOM 12110 C CA . GLN F 3 57 ? 121.083 165.403 102.760 1.00 38.21 76 GLN E CA 1
ATOM 12111 C C . GLN F 3 57 ? 122.157 165.450 101.682 1.00 38.21 76 GLN E C 1
ATOM 12112 O O . GLN F 3 57 ? 123.324 165.729 101.975 1.00 38.21 76 GLN E O 1
ATOM 12118 N N . LEU F 3 58 ? 121.766 165.178 100.462 1.00 38.49 77 LEU E N 1
ATOM 12119 C CA . LEU F 3 58 ? 122.649 165.160 99.312 1.00 38.49 77 LEU E CA 1
ATOM 12120 C C . LEU F 3 58 ? 122.469 166.427 98.486 1.00 38.49 77 LEU E C 1
ATOM 12121 O O . LEU F 3 58 ? 121.386 167.021 98.483 1.00 38.49 77 LEU E O 1
ATOM 12126 N N . PRO F 3 59 ? 123.510 166.885 97.792 1.00 42.01 78 PRO E N 1
ATOM 12127 C CA . PRO F 3 59 ? 123.350 168.052 96.921 1.00 42.01 78 PRO E CA 1
ATOM 12128 C C . PRO F 3 59 ? 122.473 167.730 95.725 1.00 42.01 78 PRO E C 1
ATOM 12129 O O . PRO F 3 59 ? 122.401 166.587 95.267 1.00 42.01 78 PRO E O 1
ATOM 12133 N N . ASP F 3 60 ? 121.797 168.752 95.228 1.00 48.96 79 ASP E N 1
ATOM 12134 C CA . ASP F 3 60 ? 120.988 168.593 94.030 1.00 48.96 79 ASP E CA 1
ATOM 12135 C C . ASP F 3 60 ? 121.916 168.466 92.830 1.00 48.96 79 ASP E C 1
ATOM 12136 O O . ASP F 3 60 ? 122.657 169.412 92.534 1.00 48.96 79 ASP E O 1
ATOM 12141 N N . PRO F 3 61 ? 121.915 167.336 92.114 1.00 48.02 80 PRO E N 1
ATOM 12142 C CA . PRO F 3 61 ? 122.841 167.184 90.982 1.00 48.02 80 PRO E CA 1
ATOM 12143 C C . PRO F 3 61 ? 122.473 168.030 89.777 1.00 48.02 80 PRO E C 1
ATOM 12144 O O . PRO F 3 61 ? 123.297 168.164 88.864 1.00 48.02 80 PRO E O 1
ATOM 12148 N N . ASN F 3 62 ? 121.270 168.597 89.743 1.00 52.70 81 ASN E N 1
ATOM 12149 C CA . ASN F 3 62 ? 120.889 169.549 88.711 1.00 52.70 81 ASN E CA 1
ATOM 12150 C C . ASN F 3 62 ? 121.411 170.951 88.987 1.00 52.70 81 ASN E C 1
ATOM 12151 O O . ASN F 3 62 ? 121.268 171.828 88.128 1.00 52.70 81 ASN E O 1
ATOM 12156 N N . LYS F 3 63 ? 122.009 171.184 90.156 1.00 54.39 82 LYS E N 1
ATOM 12157 C CA . LYS F 3 63 ? 122.445 172.512 90.564 1.00 54.39 82 LYS E CA 1
ATOM 12158 C C . LYS F 3 63 ? 123.962 172.623 90.664 1.00 54.39 82 LYS E C 1
ATOM 12159 O O . LYS F 3 63 ? 124.557 173.511 90.048 1.00 54.39 82 LYS E O 1
ATOM 12165 N N . PHE F 3 64 ? 124.609 171.743 91.424 1.00 52.80 83 PHE E N 1
ATOM 12166 C CA . PHE F 3 64 ? 126.031 171.903 91.682 1.00 52.80 83 PHE E CA 1
ATOM 12167 C C . PHE F 3 64 ? 126.851 171.354 90.514 1.00 52.80 83 PHE E C 1
ATOM 12168 O O . PHE F 3 64 ? 126.327 170.734 89.585 1.00 52.80 83 PHE E O 1
ATOM 12176 N N . GLY F 3 65 ? 128.160 171.600 90.571 1.00 58.06 84 GLY E N 1
ATOM 12177 C CA . GLY F 3 65 ? 129.015 171.332 89.434 1.00 58.06 84 GLY E CA 1
ATOM 12178 C C . GLY F 3 65 ? 129.241 169.853 89.186 1.00 58.06 84 GLY E C 1
ATOM 12179 O O . GLY F 3 65 ? 129.141 169.011 90.076 1.00 58.06 84 GLY E O 1
ATOM 12180 N N . LEU F 3 66 ? 129.560 169.543 87.935 1.00 61.07 85 LEU E N 1
ATOM 12181 C CA . LEU F 3 66 ? 129.795 168.186 87.472 1.00 61.07 85 LEU E CA 1
ATOM 12182 C C . LEU F 3 66 ? 131.118 168.124 86.726 1.00 61.07 85 LEU E C 1
ATOM 12183 O O . LEU F 3 66 ? 131.576 169.139 86.191 1.00 61.07 85 LEU E O 1
ATOM 12188 N N . PRO F 3 67 ? 131.774 166.957 86.704 1.00 63.37 86 PRO E N 1
ATOM 12189 C CA . PRO F 3 67 ? 133.003 166.825 85.902 1.00 63.37 86 PRO E CA 1
ATOM 12190 C C . PRO F 3 67 ? 132.787 167.040 84.414 1.00 63.37 86 PRO E C 1
ATOM 12191 O O . PRO F 3 67 ? 133.697 167.523 83.729 1.00 63.37 86 PRO E O 1
ATOM 12195 N N . ASP F 3 68 ? 131.612 166.697 83.891 1.00 71.89 87 ASP E N 1
ATOM 12196 C CA . ASP F 3 68 ? 131.275 166.921 82.489 1.00 71.89 87 ASP E CA 1
ATOM 12197 C C . ASP F 3 68 ? 129.894 167.559 82.428 1.00 71.89 87 ASP E C 1
ATOM 12198 O O . ASP F 3 68 ? 128.893 166.912 82.749 1.00 71.89 87 ASP E O 1
ATOM 12203 N N . THR F 3 69 ? 129.846 168.832 82.025 1.00 73.57 88 THR E N 1
ATOM 12204 C CA . THR F 3 69 ? 128.568 169.526 81.901 1.00 73.57 88 THR E CA 1
ATOM 12205 C C . THR F 3 69 ? 127.747 168.963 80.746 1.00 73.57 88 THR E C 1
ATOM 12206 O O . THR F 3 69 ? 126.521 168.836 80.850 1.00 73.57 88 THR E O 1
ATOM 12210 N N . SER F 3 70 ? 128.408 168.590 79.651 1.00 72.69 89 SER E N 1
ATOM 12211 C CA . SER F 3 70 ? 127.739 168.075 78.464 1.00 72.69 89 SER E CA 1
ATOM 12212 C C . SER F 3 70 ? 127.472 166.574 78.536 1.00 72.69 89 SER E C 1
ATOM 12213 O O . SER F 3 70 ? 127.261 165.941 77.495 1.00 72.69 89 SER E O 1
ATOM 12216 N N . ILE F 3 71 ? 127.479 165.989 79.738 1.00 71.09 90 ILE E N 1
ATOM 12217 C CA . ILE F 3 71 ? 127.152 164.572 79.887 1.00 71.09 90 ILE E CA 1
ATOM 12218 C C . ILE F 3 71 ? 125.653 164.319 79.829 1.00 71.09 90 ILE E C 1
ATOM 12219 O O . ILE F 3 71 ? 125.233 163.163 79.685 1.00 71.09 90 ILE E O 1
ATOM 12224 N N . TYR F 3 72 ? 124.836 165.366 79.916 1.00 68.01 91 TYR E N 1
ATOM 12225 C CA . TYR F 3 72 ? 123.389 165.235 79.840 1.00 68.01 91 TYR E CA 1
ATOM 12226 C C . TYR F 3 72 ? 122.817 166.495 79.204 1.00 68.01 91 TYR E C 1
ATOM 12227 O O . TYR F 3 72 ? 123.527 167.478 78.976 1.00 68.01 91 TYR E O 1
ATOM 12236 N N . ASN F 3 73 ? 121.518 166.458 78.921 1.00 67.56 92 ASN E N 1
ATOM 12237 C CA . ASN F 3 73 ? 120.805 167.610 78.383 1.00 67.56 92 ASN E CA 1
ATOM 12238 C C . ASN F 3 73 ? 119.914 168.193 79.471 1.00 67.56 92 ASN E C 1
ATOM 12239 O O . ASN F 3 73 ? 118.971 167.518 79.910 1.00 67.56 92 ASN E O 1
ATOM 12244 N N . PRO F 3 74 ? 120.190 169.409 79.960 1.00 65.76 93 PRO E N 1
ATOM 12245 C CA . PRO F 3 74 ? 119.354 169.988 81.027 1.00 65.76 93 PRO E CA 1
ATOM 12246 C C . PRO F 3 74 ? 117.884 170.150 80.672 1.00 65.76 93 PRO E C 1
ATOM 12247 O O . PRO F 3 74 ? 117.035 170.100 81.571 1.00 65.76 93 PRO E O 1
ATOM 12251 N N . GLU F 3 75 ? 117.555 170.348 79.394 1.00 67.88 94 GLU E N 1
ATOM 12252 C CA . GLU F 3 75 ? 116.167 170.602 79.021 1.00 67.88 94 GLU E CA 1
ATOM 12253 C C . GLU F 3 75 ? 115.319 169.337 79.094 1.00 67.88 94 GLU E C 1
ATOM 12254 O O . GLU F 3 75 ? 114.176 169.380 79.563 1.00 67.88 94 GLU E O 1
ATOM 12260 N N . THR F 3 76 ? 115.852 168.203 78.632 1.00 63.45 95 THR E N 1
ATOM 12261 C CA . THR F 3 76 ? 115.066 166.980 78.501 1.00 63.45 95 THR E CA 1
ATOM 12262 C C . THR F 3 76 ? 115.572 165.848 79.390 1.00 63.45 95 THR E C 1
ATOM 12263 O O . THR F 3 76 ? 115.199 164.691 79.174 1.00 63.45 95 THR E O 1
ATOM 12267 N N . GLN F 3 77 ? 116.402 166.145 80.389 1.00 59.95 96 GLN E N 1
ATOM 12268 C CA . GLN F 3 77 ? 116.991 165.084 81.196 1.00 59.95 96 GLN E CA 1
ATOM 12269 C C . GLN F 3 77 ? 117.427 165.655 82.537 1.00 59.95 96 GLN E C 1
ATOM 12270 O O . GLN F 3 77 ? 118.181 166.631 82.579 1.00 59.95 96 GLN E O 1
ATOM 12276 N N . ARG F 3 78 ? 116.954 165.050 83.622 1.00 53.55 97 ARG E N 1
ATOM 12277 C CA . ARG F 3 78 ? 117.305 165.452 84.976 1.00 53.55 97 ARG E CA 1
ATOM 12278 C C . ARG F 3 78 ? 118.148 164.372 85.642 1.00 53.55 97 ARG E C 1
ATOM 12279 O O . ARG F 3 78 ? 118.323 163.272 85.114 1.00 53.55 97 ARG E O 1
ATOM 12287 N N . LEU F 3 79 ? 118.677 164.701 86.817 1.00 49.69 98 LEU E N 1
ATOM 12288 C CA . LEU F 3 79 ? 119.630 163.848 87.509 1.00 49.69 98 LEU E CA 1
ATOM 12289 C C . LEU F 3 79 ? 119.071 163.390 88.849 1.00 49.69 98 LEU E C 1
ATOM 12290 O O . LEU F 3 79 ? 118.159 164.003 89.410 1.00 49.69 98 LEU E O 1
ATOM 12295 N N . VAL F 3 80 ? 119.649 162.305 89.364 1.00 43.18 99 VAL E N 1
ATOM 12296 C CA . VAL F 3 80 ? 119.306 161.791 90.685 1.00 43.18 99 VAL E CA 1
ATOM 12297 C C . VAL F 3 80 ? 120.498 160.975 91.173 1.00 43.18 99 VAL E C 1
ATOM 12298 O O . VAL F 3 80 ? 121.272 160.442 90.376 1.00 43.18 99 VAL E O 1
ATOM 12302 N N . TRP F 3 81 ? 120.667 160.902 92.491 1.00 39.94 100 TRP E N 1
ATOM 12303 C CA . TRP F 3 81 ? 121.714 160.099 93.105 1.00 39.94 100 TRP E CA 1
ATOM 12304 C C . TRP F 3 81 ? 121.218 158.682 93.357 1.00 39.94 100 TRP E C 1
ATOM 12305 O O . TRP F 3 81 ? 120.039 158.456 93.639 1.00 39.94 100 TRP E O 1
ATOM 12316 N N . ALA F 3 82 ? 122.135 157.725 93.251 1.00 38.23 101 ALA E N 1
ATOM 12317 C CA . ALA F 3 82 ? 121.867 156.337 93.598 1.00 38.23 101 ALA E CA 1
ATOM 12318 C C . ALA F 3 82 ? 123.002 155.826 94.467 1.00 38.23 101 ALA E C 1
ATOM 12319 O O . ALA F 3 82 ? 124.173 155.963 94.103 1.00 38.23 101 ALA E O 1
ATOM 12321 N N . CYS F 3 83 ? 122.657 155.236 95.608 1.00 36.87 102 CYS E N 1
ATOM 12322 C CA . CYS F 3 83 ? 123.655 154.746 96.552 1.00 36.87 102 CYS E CA 1
ATOM 12323 C C . CYS F 3 83 ? 124.278 153.470 96.003 1.00 36.87 102 CYS E C 1
ATOM 12324 O O . CYS F 3 83 ? 123.636 152.415 95.983 1.00 36.87 102 CYS E O 1
ATOM 12327 N N . ALA F 3 84 ? 125.528 153.563 95.551 1.00 37.43 103 ALA E N 1
ATOM 12328 C CA . ALA F 3 84 ? 126.247 152.400 95.053 1.00 37.43 103 ALA E CA 1
ATOM 12329 C C . ALA F 3 84 ? 126.916 151.597 96.158 1.00 37.43 103 ALA E C 1
ATOM 12330 O O . ALA F 3 84 ? 127.169 150.402 95.969 1.00 37.43 103 ALA E O 1
ATOM 12332 N N . GLY F 3 85 ? 127.208 152.219 97.296 1.00 35.59 104 GLY E N 1
ATOM 12333 C CA . GLY F 3 85 ? 127.834 151.510 98.397 1.00 35.59 104 GLY E CA 1
ATOM 12334 C C . GLY F 3 85 ? 127.672 152.264 99.695 1.00 35.59 104 GLY E C 1
ATOM 12335 O O . GLY F 3 85 ? 127.454 153.478 99.705 1.00 35.59 104 GLY E O 1
ATOM 12336 N N . VAL F 3 86 ? 127.815 151.535 100.800 1.00 33.47 105 VAL E N 1
ATOM 12337 C CA . VAL F 3 86 ? 127.598 152.087 102.130 1.00 33.47 105 VAL E CA 1
ATOM 12338 C C . VAL F 3 86 ? 128.599 151.463 103.095 1.00 33.47 105 VAL E C 1
ATOM 12339 O O . VAL F 3 86 ? 129.033 150.321 102.920 1.00 33.47 105 VAL E O 1
ATOM 12343 N N . GLU F 3 87 ? 129.020 152.247 104.085 1.00 33.86 106 GLU E N 1
ATOM 12344 C CA . GLU F 3 87 ? 129.763 151.736 105.232 1.00 33.86 106 GLU E CA 1
ATOM 12345 C C . GLU F 3 87 ? 129.365 152.566 106.444 1.00 33.86 106 GLU E C 1
ATOM 12346 O O . GLU F 3 87 ? 129.612 153.780 106.491 1.00 33.86 106 GLU E O 1
ATOM 12352 N N . ILE F 3 88 ? 128.715 151.911 107.400 1.00 33.21 107 ILE E N 1
ATOM 12353 C CA . ILE F 3 88 ? 128.362 152.550 108.673 1.00 33.21 107 ILE E CA 1
ATOM 12354 C C . ILE F 3 88 ? 129.488 152.189 109.634 1.00 33.21 107 ILE E C 1
ATOM 12355 O O . ILE F 3 88 ? 129.428 151.214 110.387 1.00 33.21 107 ILE E O 1
ATOM 12360 N N . GLY F 3 89 ? 130.558 152.982 109.593 1.00 32.78 108 GLY E N 1
ATOM 12361 C CA . GLY F 3 89 ? 131.669 152.755 110.490 1.00 32.78 108 GLY E CA 1
ATOM 12362 C C . GLY F 3 89 ? 131.285 153.073 111.917 1.00 32.78 108 GLY E C 1
ATOM 12363 O O . GLY F 3 89 ? 131.116 154.236 112.284 1.00 32.78 108 GLY E O 1
ATOM 12364 N N . ARG F 3 90 ? 131.134 152.043 112.728 1.00 31.53 109 ARG E N 1
ATOM 12365 C CA . ARG F 3 90 ? 130.696 152.181 114.110 1.00 31.53 109 ARG E CA 1
ATOM 12366 C C . ARG F 3 90 ? 131.916 151.926 114.989 1.00 31.53 109 ARG E C 1
ATOM 12367 O O . ARG F 3 90 ? 132.319 150.778 115.190 1.00 31.53 109 ARG E O 1
ATOM 12375 N N . GLY F 3 91 ? 132.502 153.003 115.507 1.00 31.74 110 GLY E N 1
ATOM 12376 C CA . GLY F 3 91 ? 133.847 152.983 116.039 1.00 31.74 110 GLY E CA 1
ATOM 12377 C C . GLY F 3 91 ? 134.019 152.905 117.537 1.00 31.74 110 GLY E C 1
ATOM 12378 O O . GLY F 3 91 ? 135.160 152.933 118.008 1.00 31.74 110 GLY E O 1
ATOM 12379 N N . GLN F 3 92 ? 132.939 152.813 118.306 1.00 30.77 111 GLN E N 1
ATOM 12380 C CA . GLN F 3 92 ? 133.072 152.636 119.740 1.00 30.77 111 GLN E CA 1
ATOM 12381 C C . GLN F 3 92 ? 133.572 151.224 120.048 1.00 30.77 111 GLN E C 1
ATOM 12382 O O . GLN F 3 92 ? 133.468 150.324 119.213 1.00 30.77 111 GLN E O 1
ATOM 12388 N N . PRO F 3 93 ? 134.170 151.016 121.221 1.00 29.02 112 PRO E N 1
ATOM 12389 C CA . PRO F 3 93 ? 134.523 149.650 121.623 1.00 29.02 112 PRO E CA 1
ATOM 12390 C C . PRO F 3 93 ? 133.284 148.804 121.875 1.00 29.02 112 PRO E C 1
ATOM 12391 O O . PRO F 3 93 ? 132.261 149.296 122.355 1.00 29.02 112 PRO E O 1
ATOM 12395 N N . LEU F 3 94 ? 133.387 147.519 121.543 1.00 28.32 113 LEU E N 1
ATOM 12396 C CA . LEU F 3 94 ? 132.297 146.590 121.808 1.00 28.32 113 LEU E CA 1
ATOM 12397 C C . LEU F 3 94 ? 132.156 146.357 123.304 1.00 28.32 113 LEU E C 1
ATOM 12398 O O . LEU F 3 94 ? 133.148 146.248 124.029 1.00 28.32 113 LEU E O 1
ATOM 12403 N N . GLY F 3 95 ? 130.916 146.277 123.768 1.00 26.10 114 GLY E N 1
ATOM 12404 C CA . GLY F 3 95 ? 130.688 146.086 125.187 1.00 26.10 114 GLY E CA 1
ATOM 12405 C C . GLY F 3 95 ? 129.230 145.830 125.477 1.00 26.10 114 GLY E C 1
ATOM 12406 O O . GLY F 3 95 ? 128.363 145.963 124.609 1.00 26.10 114 GLY E O 1
ATOM 12407 N N . VAL F 3 96 ? 128.975 145.460 126.726 1.00 27.70 115 VAL E N 1
ATOM 12408 C CA . VAL F 3 96 ? 127.633 145.166 127.208 1.00 27.70 115 VAL E CA 1
ATOM 12409 C C . VAL F 3 96 ? 127.189 146.287 128.136 1.00 27.70 115 VAL E C 1
ATOM 12410 O O . VAL F 3 96 ? 128.006 146.964 128.770 1.00 27.70 115 VAL E O 1
ATOM 12414 N N . GLY F 3 97 ? 125.877 146.494 128.195 1.00 29.46 116 GLY E N 1
ATOM 12415 C CA . GLY F 3 97 ? 125.319 147.531 129.034 1.00 29.46 116 GLY E CA 1
ATOM 12416 C C . GLY F 3 97 ? 124.045 147.056 129.697 1.00 29.46 116 GLY E C 1
ATOM 12417 O O . GLY F 3 97 ? 123.408 146.095 129.260 1.00 29.46 116 GLY E O 1
ATOM 12418 N N . LEU F 3 98 ? 123.678 147.755 130.764 1.00 30.82 117 LEU E N 1
ATOM 12419 C CA . LEU F 3 98 ? 122.549 147.370 131.592 1.00 30.82 117 LEU E CA 1
ATOM 12420 C C . LEU F 3 98 ? 121.519 148.484 131.648 1.00 30.82 117 LEU E C 1
ATOM 12421 O O . LEU F 3 98 ? 121.865 149.662 131.779 1.00 30.82 117 LEU E O 1
ATOM 12426 N N . SER F 3 99 ? 120.254 148.096 131.549 1.00 31.54 118 SER E N 1
ATOM 12427 C CA . SER F 3 99 ? 119.129 148.973 131.820 1.00 31.54 118 SER E CA 1
ATOM 12428 C C . SER F 3 99 ? 118.317 148.357 132.945 1.00 31.54 118 SER E C 1
ATOM 12429 O O . SER F 3 99 ? 118.090 147.146 132.960 1.00 31.54 118 SER E O 1
ATOM 12432 N N . GLY F 3 100 ? 117.889 149.178 133.896 1.00 32.07 119 GLY E N 1
ATOM 12433 C CA . GLY F 3 100 ? 117.201 148.627 135.044 1.00 32.07 119 GLY E CA 1
ATOM 12434 C C . GLY F 3 100 ? 116.198 149.590 135.631 1.00 32.07 119 GLY E C 1
ATOM 12435 O O . GLY F 3 100 ? 116.096 150.750 135.228 1.00 32.07 119 GLY E O 1
ATOM 12436 N N . HIS F 3 101 ? 115.449 149.077 136.601 1.00 33.71 120 HIS E N 1
ATOM 12437 C CA . HIS F 3 101 ? 114.469 149.866 137.319 1.00 33.71 120 HIS E CA 1
ATOM 12438 C C . HIS F 3 101 ? 114.769 149.789 138.811 1.00 33.71 120 HIS E C 1
ATOM 12439 O O . HIS F 3 101 ? 115.024 148.688 139.338 1.00 33.71 120 HIS E O 1
ATOM 12446 N N . PRO F 3 102 ? 114.785 150.925 139.514 1.00 35.49 121 PRO E N 1
ATOM 12447 C CA . PRO F 3 102 ? 114.874 150.880 140.981 1.00 35.49 121 PRO E CA 1
ATOM 12448 C C . PRO F 3 102 ? 113.683 150.201 141.626 1.00 35.49 121 PRO E C 1
ATOM 12449 O O . PRO F 3 102 ? 113.816 149.630 142.716 1.00 35.49 121 PRO E O 1
ATOM 12453 N N . PHE F 3 103 ? 112.515 150.260 140.989 1.00 38.16 122 PHE E N 1
ATOM 12454 C CA . PHE F 3 103 ? 111.323 149.535 141.421 1.00 38.16 122 PHE E CA 1
ATOM 12455 C C . PHE F 3 103 ? 110.876 148.707 140.223 1.00 38.16 122 PHE E C 1
ATOM 12456 O O . PHE F 3 103 ? 110.029 149.144 139.442 1.00 38.16 122 PHE E O 1
ATOM 12464 N N . TYR F 3 104 ? 111.446 147.517 140.078 1.00 36.35 123 TYR E N 1
ATOM 12465 C CA . TYR F 3 104 ? 111.099 146.629 138.980 1.00 36.35 123 TYR E CA 1
ATOM 12466 C C . TYR F 3 104 ? 110.016 145.669 139.449 1.00 36.35 123 TYR E C 1
ATOM 12467 O O . TYR F 3 104 ? 110.185 144.977 140.457 1.00 36.35 123 TYR E O 1
ATOM 12476 N N . ASN F 3 105 ? 108.903 145.634 138.717 1.00 38.32 124 ASN E N 1
ATOM 12477 C CA . ASN F 3 105 ? 107.744 144.842 139.122 1.00 38.32 124 ASN E CA 1
ATOM 12478 C C . ASN F 3 105 ? 108.020 143.373 138.822 1.00 38.32 124 ASN E C 1
ATOM 12479 O O . ASN F 3 105 ? 107.649 142.831 137.779 1.00 38.32 124 ASN E O 1
ATOM 12484 N N . LYS F 3 106 ? 108.697 142.722 139.761 1.00 38.73 125 LYS E N 1
ATOM 12485 C CA . LYS F 3 106 ? 108.832 141.274 139.759 1.00 38.73 125 LYS E CA 1
ATOM 12486 C C . LYS F 3 106 ? 108.367 140.741 141.105 1.00 38.73 125 LYS E C 1
ATOM 12487 O O . LYS F 3 106 ? 108.697 141.302 142.154 1.00 38.73 125 LYS E O 1
ATOM 12493 N N . LEU F 3 107 ? 107.573 139.672 141.071 1.00 41.46 126 LEU E N 1
ATOM 12494 C CA . LEU F 3 107 ? 107.085 139.083 142.312 1.00 41.46 126 LEU E CA 1
ATOM 12495 C C . LEU F 3 107 ? 108.139 138.177 142.935 1.00 41.46 126 LEU E C 1
ATOM 12496 O O . LEU F 3 107 ? 108.601 138.419 144.055 1.00 41.46 126 LEU E O 1
ATOM 12501 N N . ASP F 3 108 ? 108.538 137.133 142.214 1.00 43.54 127 ASP E N 1
ATOM 12502 C CA . ASP F 3 108 ? 109.552 136.209 142.697 1.00 43.54 127 ASP E CA 1
ATOM 12503 C C . ASP F 3 108 ? 110.201 135.533 141.501 1.00 43.54 127 ASP E C 1
ATOM 12504 O O . ASP F 3 108 ? 109.666 135.550 140.390 1.00 43.54 127 ASP E O 1
ATOM 12509 N N . ASP F 3 109 ? 111.364 134.938 141.744 1.00 41.49 128 ASP E N 1
ATOM 12510 C CA . ASP F 3 109 ? 112.046 134.161 140.719 1.00 41.49 128 ASP E CA 1
ATOM 12511 C C . ASP F 3 109 ? 111.366 132.805 140.599 1.00 41.49 128 ASP E C 1
ATOM 12512 O O . ASP F 3 109 ? 111.289 132.055 141.578 1.00 41.49 128 ASP E O 1
ATOM 12517 N N . THR F 3 110 ? 110.870 132.491 139.407 1.00 37.92 129 THR E N 1
ATOM 12518 C CA . THR F 3 110 ? 110.132 131.257 139.182 1.00 37.92 129 THR E CA 1
ATOM 12519 C C . THR F 3 110 ? 111.004 130.136 138.628 1.00 37.92 129 THR E C 1
ATOM 12520 O O . THR F 3 110 ? 110.473 129.091 138.241 1.00 37.92 129 THR E O 1
ATOM 12524 N N . GLU F 3 111 ? 112.323 130.329 138.571 1.00 39.63 130 GLU E N 1
ATOM 12525 C CA . GLU F 3 111 ? 113.220 129.210 138.300 1.00 39.63 130 GLU E CA 1
ATOM 12526 C C . GLU F 3 111 ? 113.293 128.277 139.502 1.00 39.63 130 GLU E C 1
ATOM 12527 O O . GLU F 3 111 ? 112.917 127.103 139.421 1.00 39.63 130 GLU E O 1
ATOM 12533 N N . SER F 3 112 ? 113.774 128.791 140.631 1.00 54.05 131 SER E N 1
ATOM 12534 C CA . SER F 3 112 ? 113.833 128.046 141.884 1.00 54.05 131 SER E CA 1
ATOM 12535 C C . SER F 3 112 ? 113.341 128.967 142.991 1.00 54.05 131 SER E C 1
ATOM 12536 O O . SER F 3 112 ? 113.967 129.993 143.275 1.00 54.05 131 SER E O 1
ATOM 12539 N N . SER F 3 113 ? 112.222 128.602 143.613 1.00 59.69 132 SER E N 1
ATOM 12540 C CA . SER F 3 113 ? 111.598 129.444 144.626 1.00 59.69 132 SER E CA 1
ATOM 12541 C C . SER F 3 113 ? 111.509 128.710 145.956 1.00 59.69 132 SER E C 1
ATOM 12542 O O . SER F 3 113 ? 110.439 128.663 146.573 1.00 59.69 132 SER E O 1
ATOM 12545 N N . HIS F 3 114 ? 112.624 128.113 146.389 1.00 68.53 133 HIS E N 1
ATOM 12546 C CA . HIS F 3 114 ? 112.665 127.396 147.660 1.00 68.53 133 HIS E CA 1
ATOM 12547 C C . HIS F 3 114 ? 112.396 128.304 148.856 1.00 68.53 133 HIS E C 1
ATOM 12548 O O . HIS F 3 114 ? 111.987 127.811 149.913 1.00 68.53 133 HIS E O 1
ATOM 12555 N N . ALA F 3 115 ? 112.617 129.613 148.717 1.00 69.05 134 ALA E N 1
ATOM 12556 C CA . ALA F 3 115 ? 112.250 130.579 149.753 1.00 69.05 134 ALA E CA 1
ATOM 12557 C C . ALA F 3 115 ? 110.820 131.040 149.486 1.00 69.05 134 ALA E C 1
ATOM 12558 O O . ALA F 3 115 ? 110.573 132.076 148.862 1.00 69.05 134 ALA E O 1
ATOM 12560 N N . ALA F 3 116 ? 109.871 130.214 149.950 1.00 65.45 135 ALA E N 1
ATOM 12561 C CA . ALA F 3 116 ? 108.417 130.396 149.887 1.00 65.45 135 ALA E CA 1
ATOM 12562 C C . ALA F 3 116 ? 107.865 130.333 148.465 1.00 65.45 135 ALA E C 1
ATOM 12563 O O . ALA F 3 116 ? 108.547 130.685 147.497 1.00 65.45 135 ALA E O 1
ATOM 12565 N N . THR F 3 117 ? 106.618 129.871 148.333 1.00 60.64 136 THR E N 1
ATOM 12566 C CA . THR F 3 117 ? 105.995 129.772 147.017 1.00 60.64 136 THR E CA 1
ATOM 12567 C C . THR F 3 117 ? 105.672 131.152 146.458 1.00 60.64 136 THR E C 1
ATOM 12568 O O . THR F 3 117 ? 105.990 131.457 145.302 1.00 60.64 136 THR E O 1
ATOM 12572 N N . SER F 3 118 ? 105.057 132.005 147.271 1.00 64.35 137 SER E N 1
ATOM 12573 C CA . SER F 3 118 ? 104.765 133.378 146.898 1.00 64.35 137 SER E CA 1
ATOM 12574 C C . SER F 3 118 ? 105.199 134.297 148.029 1.00 64.35 137 SER E C 1
ATOM 12575 O O . SER F 3 118 ? 105.096 133.946 149.208 1.00 64.35 137 SER E O 1
ATOM 12578 N N . ASN F 3 119 ? 105.700 135.477 147.656 1.00 64.76 138 ASN E N 1
ATOM 12579 C CA . ASN F 3 119 ? 106.168 136.431 148.657 1.00 64.76 138 ASN E CA 1
ATOM 12580 C C . ASN F 3 119 ? 105.006 136.985 149.472 1.00 64.76 138 ASN E C 1
ATOM 12581 O O . ASN F 3 119 ? 105.041 136.958 150.709 1.00 64.76 138 ASN E O 1
ATOM 12586 N N . VAL F 3 120 ? 103.953 137.445 148.785 1.00 64.36 139 VAL E N 1
ATOM 12587 C CA . VAL F 3 120 ? 102.740 138.039 149.349 1.00 64.36 139 VAL E CA 1
ATOM 12588 C C . VAL F 3 120 ? 103.169 139.182 150.272 1.00 64.36 139 VAL E C 1
ATOM 12589 O O . VAL F 3 120 ? 103.192 139.051 151.502 1.00 64.36 139 VAL E O 1
ATOM 12593 N N . SER F 3 121 ? 103.635 140.272 149.670 1.00 62.10 140 SER E N 1
ATOM 12594 C CA . SER F 3 121 ? 104.074 141.441 150.416 1.00 62.10 140 SER E CA 1
ATOM 12595 C C . SER F 3 121 ? 103.751 142.694 149.617 1.00 62.10 140 SER E C 1
ATOM 12596 O O . SER F 3 121 ? 103.888 142.708 148.391 1.00 62.10 140 SER E O 1
ATOM 12599 N N . GLU F 3 122 ? 103.319 143.738 150.318 1.00 58.21 141 GLU E N 1
ATOM 12600 C CA . GLU F 3 122 ? 103.014 145.003 149.666 1.00 58.21 141 GLU E CA 1
ATOM 12601 C C . GLU F 3 122 ? 104.300 145.674 149.201 1.00 58.21 141 GLU E C 1
ATOM 12602 O O . GLU F 3 122 ? 105.260 145.786 149.971 1.00 58.21 141 GLU E O 1
ATOM 12608 N N . ASP F 3 123 ? 104.308 146.116 147.938 1.00 51.05 142 ASP E N 1
ATOM 12609 C CA . ASP F 3 123 ? 105.433 146.810 147.304 1.00 51.05 142 ASP E CA 1
ATOM 12610 C C . ASP F 3 123 ? 106.700 145.948 147.348 1.00 51.05 142 ASP E C 1
ATOM 12611 O O . ASP F 3 123 ? 107.691 146.263 148.006 1.00 51.05 142 ASP E O 1
ATOM 12616 N N . VAL F 3 124 ? 106.625 144.833 146.623 1.00 47.61 143 VAL E N 1
ATOM 12617 C CA . VAL F 3 124 ? 107.685 143.831 146.599 1.00 47.61 143 VAL E CA 1
ATOM 12618 C C . VAL F 3 124 ? 108.615 144.162 145.429 1.00 47.61 143 VAL E C 1
ATOM 12619 O O . VAL F 3 124 ? 109.460 143.352 145.027 1.00 47.61 143 VAL E O 1
ATOM 12623 N N . ARG F 3 125 ? 108.469 145.367 144.880 1.00 43.92 144 ARG E N 1
ATOM 12624 C CA . ARG F 3 125 ? 109.313 145.813 143.780 1.00 43.92 144 ARG E CA 1
ATOM 12625 C C . ARG F 3 125 ? 110.762 145.952 144.231 1.00 43.92 144 ARG E C 1
ATOM 12626 O O . ARG F 3 125 ? 111.047 146.457 145.320 1.00 43.92 144 ARG E O 1
ATOM 12634 N N . ASP F 3 126 ? 111.680 145.502 143.380 1.00 41.28 145 ASP E N 1
ATOM 12635 C CA . ASP F 3 126 ? 113.090 145.409 143.723 1.00 41.28 145 ASP E CA 1
ATOM 12636 C C . ASP F 3 126 ? 113.925 146.091 142.648 1.00 41.28 145 ASP E C 1
ATOM 12637 O O . ASP F 3 126 ? 113.540 146.132 141.479 1.00 41.28 145 ASP E O 1
ATOM 12642 N N . ASN F 3 127 ? 115.069 146.636 143.058 1.00 36.64 146 ASN E N 1
ATOM 12643 C CA . ASN F 3 127 ? 116.017 147.254 142.131 1.00 36.64 146 ASN E CA 1
ATOM 12644 C C . ASN F 3 127 ? 116.633 146.161 141.270 1.00 36.64 146 ASN E C 1
ATOM 12645 O O . ASN F 3 127 ? 117.503 145.414 141.721 1.00 36.64 146 ASN E O 1
ATOM 12650 N N . VAL F 3 128 ? 116.185 146.061 140.022 1.00 33.63 147 VAL E N 1
ATOM 12651 C CA . VAL F 3 128 ? 116.589 144.974 139.138 1.00 33.63 147 VAL E CA 1
ATOM 12652 C C . VAL F 3 128 ? 117.071 145.565 137.822 1.00 33.63 147 VAL E C 1
ATOM 12653 O O . VAL F 3 128 ? 116.381 146.395 137.220 1.00 33.63 147 VAL E O 1
ATOM 12657 N N . SER F 3 129 ? 118.258 145.148 137.388 1.00 32.91 148 SER E N 1
ATOM 12658 C CA . SER F 3 129 ? 118.825 145.545 136.110 1.00 32.91 148 SER E CA 1
ATOM 12659 C C . SER F 3 129 ? 118.975 144.325 135.219 1.00 32.91 148 SER E C 1
ATOM 12660 O O . SER F 3 129 ? 119.321 143.239 135.690 1.00 32.91 148 SER E O 1
ATOM 12663 N N . VAL F 3 130 ? 118.702 144.508 133.929 1.00 31.08 149 VAL E N 1
ATOM 12664 C CA . VAL F 3 130 ? 118.846 143.460 132.935 1.00 31.08 149 VAL E CA 1
ATOM 12665 C C . VAL F 3 130 ? 119.664 144.016 131.780 1.00 31.08 149 VAL E C 1
ATOM 12666 O O . VAL F 3 130 ? 119.745 145.228 131.568 1.00 31.08 149 VAL E O 1
ATOM 12670 N N . ASP F 3 131 ? 120.288 143.112 131.037 1.00 31.74 150 ASP E N 1
ATOM 12671 C CA . ASP F 3 131 ? 120.770 143.452 129.709 1.00 31.74 150 ASP E CA 1
ATOM 12672 C C . ASP F 3 131 ? 119.606 143.254 128.743 1.00 31.74 150 ASP E C 1
ATOM 12673 O O . ASP F 3 131 ? 118.475 142.976 129.150 1.00 31.74 150 ASP E O 1
ATOM 12678 N N . TYR F 3 132 ? 119.852 143.404 127.450 1.00 30.21 151 TYR E N 1
ATOM 12679 C CA . TYR F 3 132 ? 118.793 143.266 126.467 1.00 30.21 151 TYR E CA 1
ATOM 12680 C C . TYR F 3 132 ? 119.233 142.286 125.392 1.00 30.21 151 TYR E C 1
ATOM 12681 O O . TYR F 3 132 ? 120.351 141.764 125.415 1.00 30.21 151 TYR E O 1
ATOM 12690 N N . LYS F 3 133 ? 118.339 142.043 124.440 1.00 27.63 152 LYS E N 1
ATOM 12691 C CA . LYS F 3 133 ? 118.719 141.319 123.239 1.00 27.63 152 LYS E CA 1
ATOM 12692 C C . LYS F 3 133 ? 119.700 142.149 122.430 1.00 27.63 152 LYS E C 1
ATOM 12693 O O . LYS F 3 133 ? 119.564 143.371 122.331 1.00 27.63 152 LYS E O 1
ATOM 12699 N N . GLN F 3 134 ? 120.705 141.495 121.861 1.00 27.65 153 GLN E N 1
ATOM 12700 C CA . GLN F 3 134 ? 121.618 142.228 120.998 1.00 27.65 153 GLN E CA 1
ATOM 12701 C C . GLN F 3 134 ? 121.040 142.256 119.590 1.00 27.65 153 GLN E C 1
ATOM 12702 O O . GLN F 3 134 ? 120.766 141.209 118.994 1.00 27.65 153 GLN E O 1
ATOM 12708 N N . THR F 3 135 ? 120.813 143.464 119.086 1.00 28.08 154 THR E N 1
ATOM 12709 C CA . THR F 3 135 ? 120.155 143.692 117.811 1.00 28.08 154 THR E CA 1
ATOM 12710 C C . THR F 3 135 ? 121.031 144.598 116.967 1.00 28.08 154 THR E C 1
ATOM 12711 O O . THR F 3 135 ? 121.461 145.658 117.430 1.00 28.08 154 THR E O 1
ATOM 12715 N N . GLN F 3 136 ? 121.302 144.176 115.738 1.00 27.80 155 GLN E N 1
ATOM 12716 C CA . GLN F 3 136 ? 121.978 145.006 114.753 1.00 27.80 155 GLN E CA 1
ATOM 12717 C C . GLN F 3 136 ? 121.113 145.043 113.507 1.00 27.80 155 GLN E C 1
ATOM 12718 O O . GLN F 3 136 ? 120.830 144.000 112.914 1.00 27.80 155 GLN E O 1
ATOM 12724 N N . LEU F 3 137 ? 120.692 146.236 113.117 1.00 28.99 156 LEU E N 1
ATOM 12725 C CA . LEU F 3 137 ? 119.904 146.404 111.910 1.00 28.99 156 LEU E CA 1
ATOM 12726 C C . LEU F 3 137 ? 120.365 147.659 111.191 1.00 28.99 156 LEU E C 1
ATOM 12727 O O . LEU F 3 137 ? 120.633 148.687 111.819 1.00 28.99 156 LEU E O 1
ATOM 12732 N N . CYS F 3 138 ? 120.472 147.552 109.872 1.00 32.78 157 CYS E N 1
ATOM 12733 C CA . CYS F 3 138 ? 120.842 148.666 109.011 1.00 32.78 157 CYS E CA 1
ATOM 12734 C C . CYS F 3 138 ? 119.869 148.694 107.846 1.00 32.78 157 CYS E C 1
ATOM 12735 O O . CYS F 3 138 ? 119.796 147.733 107.075 1.00 32.78 157 CYS E O 1
ATOM 12738 N N . ILE F 3 139 ? 119.111 149.782 107.735 1.00 30.98 158 ILE E N 1
ATOM 12739 C CA . ILE F 3 139 ? 118.103 149.947 106.696 1.00 30.98 158 ILE E CA 1
ATOM 12740 C C . ILE F 3 139 ? 118.410 151.230 105.942 1.00 30.98 158 ILE E C 1
ATOM 12741 O O . ILE F 3 139 ? 118.381 152.318 106.526 1.00 30.98 158 ILE E O 1
ATOM 12746 N N . LEU F 3 140 ? 118.694 151.108 104.653 1.00 32.96 159 LEU E N 1
ATOM 12747 C CA . LEU F 3 140 ? 118.888 152.255 103.778 1.00 32.96 159 LEU E CA 1
ATOM 12748 C C . LEU F 3 140 ? 117.696 152.390 102.847 1.00 32.96 159 LEU E C 1
ATOM 12749 O O . LEU F 3 140 ? 117.334 151.432 102.150 1.00 32.96 159 LEU E O 1
ATOM 12754 N N . GLY F 3 141 ? 117.096 153.582 102.840 1.00 31.93 160 GLY E N 1
ATOM 12755 C CA . GLY F 3 141 ? 116.050 153.915 101.897 1.00 31.93 160 GLY E CA 1
ATOM 12756 C C . GLY F 3 141 ? 116.159 155.370 101.491 1.00 31.93 160 GLY E C 1
ATOM 12757 O O . GLY F 3 141 ? 116.999 156.105 102.003 1.00 31.93 160 GLY E O 1
ATOM 12758 N N . CYS F 3 142 ? 115.317 155.770 100.544 1.00 35.42 161 CYS E N 1
ATOM 12759 C CA . CYS F 3 142 ? 115.132 157.188 100.271 1.00 35.42 161 CYS E CA 1
ATOM 12760 C C . CYS F 3 142 ? 113.940 157.757 101.024 1.00 35.42 161 CYS E C 1
ATOM 12761 O O . CYS F 3 142 ? 113.652 158.952 100.903 1.00 35.42 161 CYS E O 1
ATOM 12764 N N . ALA F 3 143 ? 113.251 156.921 101.791 1.00 33.30 162 ALA E N 1
ATOM 12765 C CA . ALA F 3 143 ? 112.193 157.258 102.723 1.00 33.30 162 ALA E CA 1
ATOM 12766 C C . ALA F 3 143 ? 112.499 156.575 104.047 1.00 33.30 162 ALA E C 1
ATOM 12767 O O . ALA F 3 143 ? 113.149 155.525 104.061 1.00 33.30 162 ALA E O 1
ATOM 12769 N N . PRO F 3 144 ? 112.081 157.155 105.173 1.00 33.88 163 PRO E N 1
ATOM 12770 C CA . PRO F 3 144 ? 112.389 156.538 106.467 1.00 33.88 163 PRO E CA 1
ATOM 12771 C C . PRO F 3 144 ? 111.671 155.212 106.650 1.00 33.88 163 PRO E C 1
ATOM 12772 O O . PRO F 3 144 ? 110.598 154.973 106.090 1.00 33.88 163 PRO E O 1
ATOM 12776 N N . ALA F 3 145 ? 112.294 154.339 107.437 1.00 33.07 164 ALA E N 1
ATOM 12777 C CA . ALA F 3 145 ? 111.782 152.992 107.632 1.00 33.07 164 ALA E CA 1
ATOM 12778 C C . ALA F 3 145 ? 110.485 153.013 108.429 1.00 33.07 164 ALA E C 1
ATOM 12779 O O . ALA F 3 145 ? 110.240 153.908 109.241 1.00 33.07 164 ALA E O 1
ATOM 12781 N N . ILE F 3 146 ? 109.644 152.016 108.179 1.00 33.76 165 ILE E N 1
ATOM 12782 C CA . ILE F 3 146 ? 108.361 151.877 108.856 1.00 33.76 165 ILE E CA 1
ATOM 12783 C C . ILE F 3 146 ? 108.532 150.916 110.020 1.00 33.76 165 ILE E C 1
ATOM 12784 O O . ILE F 3 146 ? 108.969 149.773 109.835 1.00 33.76 165 ILE E O 1
ATOM 12789 N N . GLY F 3 147 ? 108.194 151.379 111.217 1.00 33.04 166 GLY E N 1
ATOM 12790 C CA . GLY F 3 147 ? 108.257 150.550 112.400 1.00 33.04 166 GLY E CA 1
ATOM 12791 C C . GLY F 3 147 ? 106.879 150.180 112.897 1.00 33.04 166 GLY E C 1
ATOM 12792 O O . GLY F 3 147 ? 105.899 150.858 112.579 1.00 33.04 166 GLY E O 1
ATOM 12793 N N . GLU F 3 148 ? 106.783 149.104 113.666 1.00 32.77 167 GLU E N 1
ATOM 12794 C CA . GLU F 3 148 ? 105.511 148.634 114.187 1.00 32.77 167 GLU E CA 1
ATOM 12795 C C . GLU F 3 148 ? 105.582 148.515 115.702 1.00 32.77 167 GLU E C 1
ATOM 12796 O O . GLU F 3 148 ? 106.637 148.220 116.271 1.00 32.77 167 GLU E O 1
ATOM 12802 N N . HIS F 3 149 ? 104.452 148.775 116.354 1.00 32.16 168 HIS E N 1
ATOM 12803 C CA . HIS F 3 149 ? 104.371 148.607 117.796 1.00 32.16 168 HIS E CA 1
ATOM 12804 C C . HIS F 3 149 ? 102.926 148.353 118.189 1.00 32.16 168 HIS E C 1
ATOM 12805 O O . HIS F 3 149 ? 101.996 148.835 117.541 1.00 32.16 168 HIS E O 1
ATOM 12812 N N . TRP F 3 150 ? 102.746 147.596 119.265 1.00 32.31 169 TRP E N 1
ATOM 12813 C CA . TRP F 3 150 ? 101.419 147.288 119.776 1.00 32.31 169 TRP E CA 1
ATOM 12814 C C . TRP F 3 150 ? 100.997 148.388 120.740 1.00 32.31 169 TRP E C 1
ATOM 12815 O O . TRP F 3 150 ? 101.707 148.681 121.706 1.00 32.31 169 TRP E O 1
ATOM 12826 N N . ALA F 3 151 ? 99.851 149.001 120.476 1.00 35.92 170 ALA E N 1
ATOM 12827 C CA . ALA F 3 151 ? 99.389 150.127 121.266 1.00 35.92 170 ALA E CA 1
ATOM 12828 C C . ALA F 3 151 ? 97.950 149.896 121.700 1.00 35.92 170 ALA E C 1
ATOM 12829 O O . ALA F 3 151 ? 97.261 148.994 121.214 1.00 35.92 170 ALA E O 1
ATOM 12831 N N . LYS F 3 152 ? 97.514 150.730 122.639 1.00 41.90 171 LYS E N 1
ATOM 12832 C CA . LYS F 3 152 ? 96.155 150.661 123.153 1.00 41.90 171 LYS E CA 1
ATOM 12833 C C . LYS F 3 152 ? 95.162 151.072 122.075 1.00 41.90 171 LYS E C 1
ATOM 12834 O O . LYS F 3 152 ? 95.327 152.109 121.426 1.00 41.90 171 LYS E O 1
ATOM 12840 N N . GLY F 3 153 ? 94.131 150.253 121.883 1.00 49.63 172 GLY E N 1
ATOM 12841 C CA . GLY F 3 153 ? 93.126 150.545 120.886 1.00 49.63 172 GLY E CA 1
ATOM 12842 C C . GLY F 3 153 ? 92.195 151.661 121.311 1.00 49.63 172 GLY E C 1
ATOM 12843 O O . GLY F 3 153 ? 92.138 152.058 122.474 1.00 49.63 172 GLY E O 1
ATOM 12844 N N . THR F 3 154 ? 91.454 152.175 120.334 1.00 62.35 173 THR E N 1
ATOM 12845 C CA . THR F 3 154 ? 90.501 153.239 120.599 1.00 62.35 173 THR E CA 1
ATOM 12846 C C . THR F 3 154 ? 89.312 152.708 121.397 1.00 62.35 173 THR E C 1
ATOM 12847 O O . THR F 3 154 ? 88.997 151.515 121.382 1.00 62.35 173 THR E O 1
ATOM 12851 N N . ALA F 3 155 ? 88.655 153.617 122.111 1.00 70.98 174 ALA E N 1
ATOM 12852 C CA . ALA F 3 155 ? 87.510 153.270 122.941 1.00 70.98 174 ALA E CA 1
ATOM 12853 C C . ALA F 3 155 ? 86.235 153.403 122.118 1.00 70.98 174 ALA E C 1
ATOM 12854 O O . ALA F 3 155 ? 85.930 154.486 121.607 1.00 70.98 174 ALA E O 1
ATOM 12856 N N . SER F 3 156 ? 85.499 152.303 121.987 1.00 78.96 175 SER E N 1
ATOM 12857 C CA . SER F 3 156 ? 84.262 152.317 121.219 1.00 78.96 175 SER E CA 1
ATOM 12858 C C . SER F 3 156 ? 83.176 153.074 121.971 1.00 78.96 175 SER E C 1
ATOM 12859 O O . SER F 3 156 ? 83.035 152.945 123.191 1.00 78.96 175 SER E O 1
ATOM 12862 N N . LYS F 3 157 ? 82.407 153.877 121.231 1.00 82.66 176 LYS E N 1
ATOM 12863 C CA . LYS F 3 157 ? 81.321 154.635 121.843 1.00 82.66 176 LYS E CA 1
ATOM 12864 C C . LYS F 3 157 ? 80.183 153.727 122.291 1.00 82.66 176 LYS E C 1
ATOM 12865 O O . LYS F 3 157 ? 79.539 154.002 123.310 1.00 82.66 176 LYS E O 1
ATOM 12871 N N . SER F 3 158 ? 79.918 152.651 121.546 1.00 83.41 177 SER E N 1
ATOM 12872 C CA . SER F 3 158 ? 78.838 151.741 121.914 1.00 83.41 177 SER E CA 1
ATOM 12873 C C . SER F 3 158 ? 79.189 150.932 123.157 1.00 83.41 177 SER E C 1
ATOM 12874 O O . SER F 3 158 ? 78.350 150.760 124.049 1.00 83.41 177 SER E O 1
ATOM 12877 N N . ARG F 3 159 ? 80.420 150.428 123.236 1.00 80.39 178 ARG E N 1
ATOM 12878 C CA . ARG F 3 159 ? 80.876 149.624 124.369 1.00 80.39 178 ARG E CA 1
ATOM 12879 C C . ARG F 3 159 ? 82.139 150.252 124.942 1.00 80.39 178 ARG E C 1
ATOM 12880 O O . ARG F 3 159 ? 83.252 149.970 124.476 1.00 80.39 178 ARG E O 1
ATOM 12888 N N . PRO F 3 160 ? 82.005 151.124 125.939 1.00 76.45 179 PRO E N 1
ATOM 12889 C CA . PRO F 3 160 ? 83.192 151.684 126.592 1.00 76.45 179 PRO E CA 1
ATOM 12890 C C . PRO F 3 160 ? 83.934 150.630 127.398 1.00 76.45 179 PRO E C 1
ATOM 12891 O O . PRO F 3 160 ? 83.359 149.637 127.849 1.00 76.45 179 PRO E O 1
ATOM 12895 N N . LEU F 3 161 ? 85.232 150.860 127.573 1.00 64.82 180 LEU E N 1
ATOM 12896 C CA . LEU F 3 161 ? 86.092 149.934 128.300 1.00 64.82 180 LEU E CA 1
ATOM 12897 C C . LEU F 3 161 ? 86.105 150.309 129.777 1.00 64.82 180 LEU E C 1
ATOM 12898 O O . LEU F 3 161 ? 86.447 151.442 130.132 1.00 64.82 180 LEU E O 1
ATOM 12903 N N . SER F 3 162 ? 85.732 149.360 130.631 1.00 58.86 181 SER E N 1
ATOM 12904 C CA . SER F 3 162 ? 85.763 149.589 132.067 1.00 58.86 181 SER E CA 1
ATOM 12905 C C . SER F 3 162 ? 87.203 149.650 132.564 1.00 58.86 181 SER E C 1
ATOM 12906 O O . SER F 3 162 ? 88.109 149.042 131.989 1.00 58.86 181 SER E O 1
ATOM 12909 N N . GLN F 3 163 ? 87.406 150.401 133.643 1.00 54.13 182 GLN E N 1
ATOM 12910 C CA . GLN F 3 163 ? 88.745 150.596 134.180 1.00 54.13 182 GLN E CA 1
ATOM 12911 C C . GLN F 3 163 ? 89.260 149.315 134.824 1.00 54.13 182 GLN E C 1
ATOM 12912 O O . GLN F 3 163 ? 88.543 148.640 135.568 1.00 54.13 182 GLN E O 1
ATOM 12918 N N . GLY F 3 164 ? 90.516 148.986 134.534 1.00 48.53 183 GLY E N 1
ATOM 12919 C CA . GLY F 3 164 ? 91.146 147.783 135.019 1.00 48.53 183 GLY E CA 1
ATOM 12920 C C . GLY F 3 164 ? 91.143 146.629 134.038 1.00 48.53 183 GLY E C 1
ATOM 12921 O O . GLY F 3 164 ? 91.966 145.718 134.175 1.00 48.53 183 GLY E O 1
ATOM 12922 N N . ASP F 3 165 ? 90.252 146.647 133.052 1.00 52.51 184 ASP E N 1
ATOM 12923 C CA . ASP F 3 165 ? 90.220 145.592 132.054 1.00 52.51 184 ASP E CA 1
ATOM 12924 C C . ASP F 3 165 ? 91.353 145.768 131.050 1.00 52.51 184 ASP E C 1
ATOM 12925 O O . ASP F 3 165 ? 91.941 146.844 130.916 1.00 52.51 184 ASP E O 1
ATOM 12930 N N . CYS F 3 166 ? 91.659 144.688 130.345 1.00 45.38 185 CYS E N 1
ATOM 12931 C CA . CYS F 3 166 ? 92.728 144.716 129.356 1.00 45.38 185 CYS E CA 1
ATOM 12932 C C . CYS F 3 166 ? 92.264 145.468 128.117 1.00 45.38 185 CYS E C 1
ATOM 12933 O O . CYS F 3 166 ? 91.251 145.086 127.516 1.00 45.38 185 CYS E O 1
ATOM 12936 N N . PRO F 3 167 ? 92.953 146.534 127.708 1.00 45.16 186 PRO E N 1
ATOM 12937 C CA . PRO F 3 167 ? 92.560 147.225 126.486 1.00 45.16 186 PRO E CA 1
ATOM 12938 C C . PRO F 3 167 ? 92.915 146.397 125.265 1.00 45.16 186 PRO E C 1
ATOM 12939 O O . PRO F 3 167 ? 93.867 145.599 125.295 1.00 45.16 186 PRO E O 1
ATOM 12943 N N . PRO F 3 168 ? 92.170 146.542 124.170 1.00 43.99 187 PRO E N 1
ATOM 12944 C CA . PRO F 3 168 ? 92.520 145.811 122.948 1.00 43.99 187 PRO E CA 1
ATOM 12945 C C . PRO F 3 168 ? 93.789 146.366 122.321 1.00 43.99 187 PRO E C 1
ATOM 12946 O O . PRO F 3 168 ? 93.960 147.579 122.184 1.00 43.99 187 PRO E O 1
ATOM 12950 N N . LEU F 3 169 ? 94.684 145.459 121.942 1.00 39.11 188 LEU E N 1
ATOM 12951 C CA . LEU F 3 169 ? 95.951 145.835 121.335 1.00 39.11 188 LEU E CA 1
ATOM 12952 C C . LEU F 3 169 ? 95.783 145.959 119.829 1.00 39.11 188 LEU E C 1
ATOM 12953 O O . LEU F 3 169 ? 95.141 145.119 119.193 1.00 39.11 188 LEU E O 1
ATOM 12958 N N . GLU F 3 170 ? 96.362 147.012 119.259 1.00 38.72 189 GLU E N 1
ATOM 12959 C CA . GLU F 3 170 ? 96.365 147.183 117.815 1.00 38.72 189 GLU E CA 1
ATOM 12960 C C . GLU F 3 170 ? 97.786 147.456 117.345 1.00 38.72 189 GLU E C 1
ATOM 12961 O O . GLU F 3 170 ? 98.579 148.079 118.055 1.00 38.72 189 GLU E O 1
ATOM 12967 N N . LEU F 3 171 ? 98.110 146.957 116.156 1.00 35.28 190 LEU E N 1
ATOM 12968 C CA . LEU F 3 171 ? 99.456 147.081 115.601 1.00 35.28 190 LEU E CA 1
ATOM 12969 C C . LEU F 3 171 ? 99.543 148.398 114.844 1.00 35.28 190 LEU E C 1
ATOM 12970 O O . LEU F 3 171 ? 99.178 148.491 113.671 1.00 35.28 190 LEU E O 1
ATOM 12975 N N . LYS F 3 172 ? 100.028 149.433 115.524 1.00 35.58 191 LYS E N 1
ATOM 12976 C CA . LYS F 3 172 ? 100.238 150.720 114.881 1.00 35.58 191 LYS E CA 1
ATOM 12977 C C . LYS F 3 172 ? 101.559 150.712 114.125 1.00 35.58 191 LYS E C 1
ATOM 12978 O O . LYS F 3 172 ? 102.601 150.331 114.672 1.00 35.58 191 LYS E O 1
ATOM 12984 N N . ASN F 3 173 ? 101.506 151.127 112.864 1.00 36.20 192 ASN E N 1
ATOM 12985 C CA . ASN F 3 173 ? 102.688 151.307 112.035 1.00 36.20 192 ASN E CA 1
ATOM 12986 C C . ASN F 3 173 ? 102.999 152.794 111.964 1.00 36.20 192 ASN E C 1
ATOM 12987 O O . ASN F 3 173 ? 102.175 153.585 111.494 1.00 36.20 192 ASN E O 1
ATOM 12992 N N . THR F 3 174 ? 104.180 153.167 112.430 1.00 34.44 193 THR E N 1
ATOM 12993 C CA . THR F 3 174 ? 104.642 154.545 112.432 1.00 34.44 193 THR E CA 1
ATOM 12994 C C . THR F 3 174 ? 105.967 154.619 111.680 1.00 34.44 193 THR E C 1
ATOM 12995 O O . THR F 3 174 ? 106.426 153.641 111.090 1.00 34.44 193 THR E O 1
ATOM 12999 N N . VAL F 3 175 ? 106.584 155.790 111.708 1.00 32.89 194 VAL E N 1
ATOM 13000 C CA . VAL F 3 175 ? 107.858 156.008 111.037 1.00 32.89 194 VAL E CA 1
ATOM 13001 C C . VAL F 3 175 ? 108.980 155.831 112.050 1.00 32.89 194 VAL E C 1
ATOM 13002 O O . VAL F 3 175 ? 108.946 156.419 113.138 1.00 32.89 194 VAL E O 1
ATOM 13006 N N . LEU F 3 176 ? 109.969 155.010 111.701 1.00 30.78 195 LEU E N 1
ATOM 13007 C CA . LEU F 3 176 ? 111.153 154.829 112.536 1.00 30.78 195 LEU E CA 1
ATOM 13008 C C . LEU F 3 176 ? 111.970 156.111 112.492 1.00 30.78 195 LEU E C 1
ATOM 13009 O O . LEU F 3 176 ? 112.693 156.370 111.529 1.00 30.78 195 LEU E O 1
ATOM 13014 N N . GLU F 3 177 ? 111.847 156.926 113.532 1.00 32.52 196 GLU E N 1
ATOM 13015 C CA . GLU F 3 177 ? 112.562 158.187 113.632 1.00 32.52 196 GLU E CA 1
ATOM 13016 C C . GLU F 3 177 ? 113.659 158.077 114.682 1.00 32.52 196 GLU E C 1
ATOM 13017 O O . GLU F 3 177 ? 113.744 157.099 115.428 1.00 32.52 196 GLU E O 1
ATOM 13023 N N . ASP F 3 178 ? 114.516 159.095 114.715 1.00 32.92 197 ASP E N 1
ATOM 13024 C CA . ASP F 3 178 ? 115.648 159.097 115.631 1.00 32.92 197 ASP E CA 1
ATOM 13025 C C . ASP F 3 178 ? 115.176 159.221 117.073 1.00 32.92 197 ASP E C 1
ATOM 13026 O O . ASP F 3 178 ? 114.248 159.975 117.381 1.00 32.92 197 ASP E O 1
ATOM 13031 N N . GLY F 3 179 ? 115.822 158.471 117.961 1.00 29.84 198 GLY E N 1
ATOM 13032 C CA . GLY F 3 179 ? 115.461 158.460 119.359 1.00 29.84 198 GLY E CA 1
ATOM 13033 C C . GLY F 3 179 ? 114.413 157.440 119.738 1.00 29.84 198 GLY E C 1
ATOM 13034 O O . GLY F 3 179 ? 114.123 157.291 120.932 1.00 29.84 198 GLY E O 1
ATOM 13035 N N . ASP F 3 180 ? 113.829 156.743 118.768 1.00 30.51 199 ASP E N 1
ATOM 13036 C CA . ASP F 3 180 ? 112.893 155.673 119.077 1.00 30.51 199 ASP E CA 1
ATOM 13037 C C . ASP F 3 180 ? 113.632 154.494 119.693 1.00 30.51 199 ASP E C 1
ATOM 13038 O O . ASP F 3 180 ? 114.740 154.149 119.278 1.00 30.51 199 ASP E O 1
ATOM 13043 N N . MET F 3 181 ? 113.015 153.881 120.696 1.00 29.16 200 MET E N 1
ATOM 13044 C CA . MET F 3 181 ? 113.619 152.749 121.381 1.00 29.16 200 MET E CA 1
ATOM 13045 C C . MET F 3 181 ? 113.374 151.480 120.574 1.00 29.16 200 MET E C 1
ATOM 13046 O O . MET F 3 181 ? 112.307 151.302 119.984 1.00 29.16 200 MET E O 1
ATOM 13051 N N . VAL F 3 182 ? 114.374 150.605 120.531 1.00 28.50 201 VAL E N 1
ATOM 13052 C CA . VAL F 3 182 ? 114.283 149.397 119.723 1.00 28.50 201 VAL E CA 1
ATOM 13053 C C . VAL F 3 182 ? 113.630 148.317 120.580 1.00 28.50 201 VAL E C 1
ATOM 13054 O O . VAL F 3 182 ? 113.486 148.467 121.795 1.00 28.50 201 VAL E O 1
ATOM 13058 N N . ASP F 3 183 ? 113.179 147.243 119.934 1.00 30.86 202 ASP E N 1
ATOM 13059 C CA . ASP F 3 183 ? 112.731 146.051 120.640 1.00 30.86 202 ASP E CA 1
ATOM 13060 C C . ASP F 3 183 ? 113.858 145.506 121.512 1.00 30.86 202 ASP E C 1
ATOM 13061 O O . ASP F 3 183 ? 115.016 145.438 121.089 1.00 30.86 202 ASP E O 1
ATOM 13066 N N . THR F 3 184 ? 113.524 145.164 122.756 1.00 30.45 203 THR E N 1
ATOM 13067 C CA . THR F 3 184 ? 114.536 144.855 123.758 1.00 30.45 203 THR E CA 1
ATOM 13068 C C . THR F 3 184 ? 114.295 143.509 124.429 1.00 30.45 203 THR E C 1
ATOM 13069 O O . THR F 3 184 ? 114.868 143.243 125.488 1.00 30.45 203 THR E O 1
ATOM 13073 N N . GLY F 3 185 ? 113.472 142.651 123.834 1.00 29.97 204 GLY E N 1
ATOM 13074 C CA . GLY F 3 185 ? 113.114 141.392 124.441 1.00 29.97 204 GLY E CA 1
ATOM 13075 C C . GLY F 3 185 ? 111.879 141.441 125.309 1.00 29.97 204 GLY E C 1
ATOM 13076 O O . GLY F 3 185 ? 111.397 140.383 125.734 1.00 29.97 204 GLY E O 1
ATOM 13077 N N . TYR F 3 186 ? 111.357 142.630 125.592 1.00 31.37 205 TYR E N 1
ATOM 13078 C CA . TYR F 3 186 ? 110.092 142.790 126.293 1.00 31.37 205 TYR E CA 1
ATOM 13079 C C . TYR F 3 186 ? 108.921 142.976 125.341 1.00 31.37 205 TYR E C 1
ATOM 13080 O O . TYR F 3 186 ? 107.782 143.110 125.798 1.00 31.37 205 TYR E O 1
ATOM 13089 N N . GLY F 3 187 ? 109.175 142.983 124.036 1.00 31.12 206 GLY E N 1
ATOM 13090 C CA . GLY F 3 187 ? 108.127 143.169 123.056 1.00 31.12 206 GLY E CA 1
ATOM 13091 C C . GLY F 3 187 ? 108.110 144.567 122.480 1.00 31.12 206 GLY E C 1
ATOM 13092 O O . GLY F 3 187 ? 108.350 145.544 123.194 1.00 31.12 206 GLY E O 1
ATOM 13093 N N . ALA F 3 188 ? 107.833 144.673 121.185 1.00 30.91 207 ALA E N 1
ATOM 13094 C CA . ALA F 3 188 ? 107.740 145.969 120.520 1.00 30.91 207 ALA E CA 1
ATOM 13095 C C . ALA F 3 188 ? 106.338 146.512 120.748 1.00 30.91 207 ALA E C 1
ATOM 13096 O O . ALA F 3 188 ? 105.421 146.275 119.962 1.00 30.91 207 ALA E O 1
ATOM 13098 N N . MET F 3 189 ? 106.163 147.248 121.843 1.00 31.15 208 MET E N 1
ATOM 13099 C CA . MET F 3 189 ? 104.863 147.818 122.155 1.00 31.15 208 MET E CA 1
ATOM 13100 C C . MET F 3 189 ? 105.041 149.162 122.846 1.00 31.15 208 MET E C 1
ATOM 13101 O O . MET F 3 189 ? 106.151 149.564 123.202 1.00 31.15 208 MET E O 1
ATOM 13106 N N . ASP F 3 190 ? 103.920 149.855 123.025 1.00 31.67 209 ASP E N 1
ATOM 13107 C CA . ASP F 3 190 ? 103.879 151.138 123.721 1.00 31.67 209 ASP E CA 1
ATOM 13108 C C . ASP F 3 190 ? 103.804 150.865 125.216 1.00 31.67 209 ASP E C 1
ATOM 13109 O O . ASP F 3 190 ? 102.738 150.557 125.751 1.00 31.67 209 ASP E O 1
ATOM 13114 N N . PHE F 3 191 ? 104.939 150.987 125.904 1.00 30.35 210 PHE E N 1
ATOM 13115 C CA . PHE F 3 191 ? 104.970 150.748 127.341 1.00 30.35 210 PHE E CA 1
ATOM 13116 C C . PHE F 3 191 ? 104.389 151.904 128.141 1.00 30.35 210 PHE E C 1
ATOM 13117 O O . PHE F 3 191 ? 104.096 151.730 129.328 1.00 30.35 210 PHE E O 1
ATOM 13125 N N . SER F 3 192 ? 104.227 153.076 127.526 1.00 33.24 211 SER E N 1
ATOM 13126 C CA . SER F 3 192 ? 103.676 154.216 128.250 1.00 33.24 211 SER E CA 1
ATOM 13127 C C . SER F 3 192 ? 102.181 154.050 128.489 1.00 33.24 211 SER E C 1
ATOM 13128 O O . SER F 3 192 ? 101.674 154.413 129.556 1.00 33.24 211 SER E O 1
ATOM 13131 N N . THR F 3 193 ? 101.462 153.502 127.512 1.00 34.32 212 THR E N 1
ATOM 13132 C CA . THR F 3 193 ? 100.012 153.373 127.584 1.00 34.32 212 THR E CA 1
ATOM 13133 C C . THR F 3 193 ? 99.551 151.986 128.008 1.00 34.32 212 THR E C 1
ATOM 13134 O O . THR F 3 193 ? 98.558 151.867 128.731 1.00 34.32 212 THR E O 1
ATOM 13138 N N . LEU F 3 194 ? 100.241 150.931 127.572 1.00 34.13 213 LEU E N 1
ATOM 13139 C CA . LEU F 3 194 ? 99.810 149.578 127.903 1.00 34.13 213 LEU E CA 1
ATOM 13140 C C . LEU F 3 194 ? 100.152 149.193 129.336 1.00 34.13 213 LEU E C 1
ATOM 13141 O O . LEU F 3 194 ? 99.418 148.415 129.952 1.00 34.13 213 LEU E O 1
ATOM 13146 N N . GLN F 3 195 ? 101.243 149.717 129.882 1.00 35.35 214 GLN E N 1
ATOM 13147 C CA . GLN F 3 195 ? 101.669 149.409 131.244 1.00 35.35 214 GLN E CA 1
ATOM 13148 C C . GLN F 3 195 ? 101.475 150.660 132.097 1.00 35.35 214 GLN E C 1
ATOM 13149 O O . GLN F 3 195 ? 102.257 151.610 132.007 1.00 35.35 214 GLN E O 1
ATOM 13155 N N . ASP F 3 196 ? 100.430 150.653 132.923 1.00 40.44 215 ASP E N 1
ATOM 13156 C CA . ASP F 3 196 ? 100.128 151.768 133.809 1.00 40.44 215 ASP E CA 1
ATOM 13157 C C . ASP F 3 196 ? 100.931 151.738 135.102 1.00 40.44 215 ASP E C 1
ATOM 13158 O O . ASP F 3 196 ? 100.961 152.743 135.819 1.00 40.44 215 ASP E O 1
ATOM 13163 N N . THR F 3 197 ? 101.576 150.614 135.413 1.00 38.98 216 THR E N 1
ATOM 13164 C CA . THR F 3 197 ? 102.337 150.489 136.649 1.00 38.98 216 THR E CA 1
ATOM 13165 C C . THR F 3 197 ? 103.662 151.242 136.567 1.00 38.98 216 THR E C 1
ATOM 13166 O O . THR F 3 197 ? 104.152 151.741 137.589 1.00 38.98 216 THR E O 1
ATOM 13170 N N . LYS F 3 198 ? 104.219 151.363 135.354 1.00 37.07 217 LYS E N 1
ATOM 13171 C CA . LYS F 3 198 ? 105.519 151.992 135.087 1.00 37.07 217 LYS E CA 1
ATOM 13172 C C . LYS F 3 198 ? 10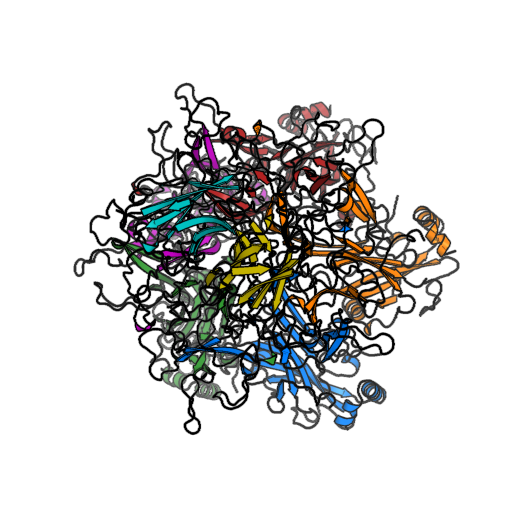6.649 151.301 135.842 1.00 37.07 217 LYS E C 1
ATOM 13173 O O . LYS F 3 198 ? 107.609 151.945 136.268 1.00 37.07 217 LYS E O 1
ATOM 13179 N N . CYS F 3 199 ? 106.539 149.986 136.027 1.00 37.52 218 CYS E N 1
ATOM 13180 C CA . CYS F 3 199 ? 107.528 149.254 136.801 1.00 37.52 218 CYS E CA 1
ATOM 13181 C C . CYS F 3 199 ? 107.907 147.901 136.215 1.00 37.52 218 CYS E C 1
ATOM 13182 O O . CYS F 3 199 ? 108.757 147.222 136.794 1.00 37.52 218 CYS E O 1
ATOM 13185 N N . GLU F 3 200 ? 107.313 147.483 135.101 1.00 36.90 219 GLU E N 1
ATOM 13186 C CA . GLU F 3 200 ? 107.578 146.159 134.554 1.00 36.90 219 GLU E CA 1
ATOM 13187 C C . GLU F 3 200 ? 108.805 146.112 133.663 1.00 36.90 219 GLU E C 1
ATOM 13188 O O . GLU F 3 200 ? 109.313 145.021 133.390 1.00 36.90 219 GLU E O 1
ATOM 13194 N N . VAL F 3 201 ? 109.282 147.260 133.197 1.00 33.30 220 VAL E N 1
ATOM 13195 C CA . VAL F 3 201 ? 110.387 147.320 132.244 1.00 33.30 220 VAL E CA 1
ATOM 13196 C C . VAL F 3 201 ? 111.362 148.389 132.718 1.00 33.30 220 VAL E C 1
ATOM 13197 O O . VAL F 3 201 ? 110.981 149.297 133.472 1.00 33.30 220 VAL E O 1
ATOM 13201 N N . PRO F 3 202 ? 112.635 148.291 132.323 1.00 32.11 221 PRO E N 1
ATOM 13202 C CA . PRO F 3 202 ? 113.632 149.276 132.767 1.00 32.11 221 PRO E CA 1
ATOM 13203 C C . PRO F 3 202 ? 113.338 150.689 132.282 1.00 32.11 221 PRO E C 1
ATOM 13204 O O . PRO F 3 202 ? 112.466 150.936 131.448 1.00 32.11 221 PRO E O 1
ATOM 13208 N N . LEU F 3 203 ? 114.125 151.629 132.821 1.00 31.36 222 LEU E N 1
ATOM 13209 C CA . LEU F 3 203 ? 113.801 153.052 132.739 1.00 31.36 222 LEU E CA 1
ATOM 13210 C C . LEU F 3 203 ? 113.874 153.584 131.312 1.00 31.36 222 LEU E C 1
ATOM 13211 O O . LEU F 3 203 ? 113.124 154.499 130.952 1.00 31.36 222 LEU E O 1
ATOM 13216 N N . ASP F 3 204 ? 114.776 153.042 130.490 1.00 32.04 223 ASP E N 1
ATOM 13217 C CA . ASP F 3 204 ? 114.931 153.564 129.135 1.00 32.04 223 ASP E CA 1
ATOM 13218 C C . ASP F 3 204 ? 113.742 153.209 128.252 1.00 32.04 223 ASP E C 1
ATOM 13219 O O . ASP F 3 204 ? 113.464 153.915 127.277 1.00 32.04 223 ASP E O 1
ATOM 13224 N N . ILE F 3 205 ? 113.032 152.131 128.573 1.00 31.01 224 ILE E N 1
ATOM 13225 C CA . ILE F 3 205 ? 111.857 151.707 127.825 1.00 31.01 224 ILE E CA 1
ATOM 13226 C C . ILE F 3 205 ? 110.593 151.784 128.670 1.00 31.01 224 ILE E C 1
ATOM 13227 O O . ILE F 3 205 ? 109.543 151.287 128.253 1.00 31.01 224 ILE E O 1
ATOM 13232 N N . CYS F 3 206 ? 110.665 152.408 129.849 1.00 34.20 225 CYS E N 1
ATOM 13233 C CA . CYS F 3 206 ? 109.531 152.415 130.769 1.00 34.20 225 CYS E CA 1
ATOM 13234 C C . CYS F 3 206 ? 108.387 153.273 130.244 1.00 34.20 225 CYS E C 1
ATOM 13235 O O . CYS F 3 206 ? 107.226 152.851 130.253 1.00 34.20 225 CYS E O 1
ATOM 13238 N N . GLN F 3 207 ? 108.695 154.483 129.787 1.00 34.62 226 GLN E N 1
ATOM 13239 C CA . GLN F 3 207 ? 107.691 155.407 129.278 1.00 34.62 226 GLN E CA 1
ATOM 13240 C C . GLN F 3 207 ? 107.948 155.745 127.816 1.00 34.62 226 GLN E C 1
ATOM 13241 O O . GLN F 3 207 ? 107.668 156.858 127.367 1.00 34.62 226 GLN E O 1
ATOM 13247 N N . SER F 3 208 ? 108.480 154.788 127.065 1.00 32.90 227 SER E N 1
ATOM 13248 C CA . SER F 3 208 ? 108.837 154.992 125.673 1.00 32.90 227 SER E CA 1
ATOM 13249 C C . SER F 3 208 ? 108.234 153.886 124.822 1.00 32.90 227 SER E C 1
ATOM 13250 O O . SER F 3 208 ? 107.905 152.803 125.310 1.00 32.90 227 SER E O 1
ATOM 13253 N N . ILE F 3 209 ? 108.093 154.179 123.534 1.00 31.42 228 ILE E N 1
ATOM 13254 C CA . ILE F 3 209 ? 107.539 153.236 122.572 1.00 31.42 228 ILE E CA 1
ATOM 13255 C C . ILE F 3 209 ? 108.684 152.428 121.978 1.00 31.42 228 ILE E C 1
ATOM 13256 O O . ILE F 3 209 ? 109.628 152.996 121.417 1.00 31.42 228 ILE E O 1
ATOM 13261 N N . CYS F 3 210 ? 108.605 151.107 122.096 1.00 30.54 229 CYS E N 1
ATOM 13262 C CA . CYS F 3 210 ? 109.575 150.209 121.487 1.00 30.54 229 CYS E CA 1
ATOM 13263 C C . CYS F 3 210 ? 109.021 149.705 120.164 1.00 30.54 229 CYS E C 1
ATOM 13264 O O . CYS F 3 210 ? 107.869 149.267 120.095 1.00 30.54 229 CYS E O 1
ATOM 13267 N N . LYS F 3 211 ? 109.837 149.778 119.117 1.00 29.49 230 LYS E N 1
ATOM 13268 C CA . LYS F 3 211 ? 109.386 149.487 117.766 1.00 29.49 230 LYS E CA 1
ATOM 13269 C C . LYS F 3 211 ? 110.272 148.437 117.116 1.00 29.49 230 LYS E C 1
ATOM 13270 O O . LYS F 3 211 ? 111.491 148.430 117.307 1.00 29.49 230 LYS E O 1
ATOM 13276 N N . TYR F 3 212 ? 109.644 147.550 116.356 1.00 30.09 231 TYR E N 1
ATOM 13277 C CA . TYR F 3 212 ? 110.251 146.637 115.407 1.00 30.09 231 TYR E CA 1
ATOM 13278 C C . TYR F 3 212 ? 110.062 147.178 114.000 1.00 30.09 231 TYR E C 1
ATOM 13279 O O . TYR F 3 212 ? 108.986 147.697 113.687 1.00 30.09 231 TYR E O 1
ATOM 13288 N N . PRO F 3 213 ? 111.075 147.093 113.136 1.00 30.88 232 PRO E N 1
ATOM 13289 C CA . PRO F 3 213 ? 110.877 147.484 111.734 1.00 30.88 232 PRO E CA 1
ATOM 13290 C C . PRO F 3 213 ? 109.913 146.522 111.058 1.00 30.88 232 PRO E C 1
ATOM 13291 O O . PRO F 3 213 ? 110.151 145.315 111.015 1.00 30.88 232 PRO E O 1
ATOM 13295 N N . ASP F 3 214 ? 108.811 147.062 110.545 1.00 33.73 233 ASP E N 1
ATOM 13296 C CA . ASP F 3 214 ? 107.798 146.247 109.881 1.00 33.73 233 ASP E CA 1
ATOM 13297 C C . ASP F 3 214 ? 108.336 145.857 108.508 1.00 33.73 233 ASP E C 1
ATOM 13298 O O . ASP F 3 214 ? 108.015 146.466 107.486 1.00 33.73 233 ASP E O 1
ATOM 13303 N N . TYR F 3 215 ? 109.175 144.812 108.498 1.00 32.62 234 TYR E N 1
ATOM 13304 C CA . TYR F 3 215 ? 109.798 144.360 107.257 1.00 32.62 234 TYR E CA 1
ATOM 13305 C C . TYR F 3 215 ? 108.769 143.841 106.266 1.00 32.62 234 TYR E C 1
ATOM 13306 O O . TYR F 3 215 ? 108.975 143.942 105.053 1.00 32.62 234 TYR E O 1
ATOM 13315 N N . LEU F 3 216 ? 107.657 143.295 106.762 1.00 33.77 235 LEU E N 1
ATOM 13316 C CA . LEU F 3 216 ? 106.603 142.818 105.877 1.00 33.77 235 LEU E CA 1
ATOM 13317 C C . LEU F 3 216 ? 105.932 143.962 105.128 1.00 33.77 235 LEU E C 1
ATOM 13318 O O . LEU F 3 216 ? 105.463 143.769 104.002 1.00 33.77 235 LEU E O 1
ATOM 13323 N N . GLN F 3 217 ? 105.873 145.151 105.729 1.00 36.24 236 GLN E N 1
ATOM 13324 C CA . GLN F 3 217 ? 105.202 146.271 105.078 1.00 36.24 236 GLN E CA 1
ATOM 13325 C C . GLN F 3 217 ? 106.126 146.994 104.105 1.00 36.24 236 GLN E C 1
ATOM 13326 O O . GLN F 3 217 ? 105.751 147.242 102.954 1.00 36.24 236 GLN E O 1
ATOM 13332 N N . MET F 3 218 ? 107.337 147.342 104.543 1.00 34.67 237 MET E N 1
ATOM 13333 C CA . MET F 3 218 ? 108.261 148.045 103.662 1.00 34.67 237 MET E CA 1
ATOM 13334 C C . MET F 3 218 ? 109.013 147.113 102.722 1.00 34.67 237 MET E C 1
ATOM 13335 O O . MET F 3 218 ? 109.761 147.597 101.868 1.00 34.67 237 MET E O 1
ATOM 13340 N N . SER F 3 219 ? 108.835 145.799 102.856 1.00 35.83 238 SER E N 1
ATOM 13341 C CA . SER F 3 219 ? 109.256 144.864 101.824 1.00 35.83 238 SER E CA 1
ATOM 13342 C C . SER F 3 219 ? 108.186 144.712 100.753 1.00 35.83 238 SER E C 1
ATOM 13343 O O . SER F 3 219 ? 108.505 144.631 99.563 1.00 35.83 238 SER E O 1
ATOM 13346 N N . ALA F 3 220 ? 106.919 144.693 101.161 1.00 36.14 239 ALA E N 1
ATOM 13347 C CA . ALA F 3 220 ? 105.789 144.700 100.246 1.00 36.14 239 ALA E CA 1
ATOM 13348 C C . ALA F 3 220 ? 105.340 146.108 99.888 1.00 36.14 239 ALA E C 1
ATOM 13349 O O . ALA F 3 220 ? 104.231 146.279 99.370 1.00 36.14 239 ALA E O 1
ATOM 13351 N N . ASP F 3 221 ? 106.158 147.113 100.185 1.00 39.08 240 ASP E N 1
ATOM 13352 C CA . ASP F 3 221 ? 105.901 148.461 99.704 1.00 39.08 240 ASP E CA 1
ATOM 13353 C C . ASP F 3 221 ? 105.955 148.457 98.180 1.00 39.08 240 ASP E C 1
ATOM 13354 O O . ASP F 3 221 ? 106.848 147.819 97.603 1.00 39.08 240 ASP E O 1
ATOM 13359 N N . PRO F 3 222 ? 105.002 149.103 97.497 1.00 39.52 241 PRO E N 1
ATOM 13360 C CA . PRO F 3 222 ? 104.973 149.022 96.025 1.00 39.52 241 PRO E CA 1
ATOM 13361 C C . PRO F 3 222 ? 106.202 149.601 95.347 1.00 39.52 241 PRO E C 1
ATOM 13362 O O . PRO F 3 222 ? 106.653 149.057 94.333 1.00 39.52 241 PRO E O 1
ATOM 13366 N N . TYR F 3 223 ? 106.778 150.671 95.894 1.00 40.59 242 TYR E N 1
ATOM 13367 C CA . TYR F 3 223 ? 107.906 151.331 95.253 1.00 40.59 242 TYR E CA 1
ATOM 13368 C C . TYR F 3 223 ? 109.251 150.972 95.866 1.00 40.59 242 TYR E C 1
ATOM 13369 O O . TYR F 3 223 ? 110.283 151.230 95.239 1.00 40.59 242 TYR E O 1
ATOM 13378 N N . GLY F 3 224 ? 109.267 150.383 97.060 1.00 39.58 243 GLY E N 1
ATOM 13379 C CA . GLY F 3 224 ? 110.520 150.027 97.695 1.00 39.58 243 GLY E CA 1
ATOM 13380 C C . GLY F 3 224 ? 111.352 151.205 98.139 1.00 39.58 243 GLY E C 1
ATOM 13381 O O . GLY F 3 224 ? 112.569 151.074 98.285 1.00 39.58 243 GLY E O 1
ATOM 13382 N N . ASP F 3 225 ? 110.723 152.362 98.353 1.00 37.75 244 ASP E N 1
ATOM 13383 C CA . ASP F 3 225 ? 111.468 153.569 98.693 1.00 37.75 244 ASP E CA 1
ATOM 13384 C C . ASP F 3 225 ? 111.970 153.531 100.130 1.00 37.75 244 ASP E C 1
ATOM 13385 O O . ASP F 3 225 ? 113.105 153.933 100.406 1.00 37.75 244 ASP E O 1
ATOM 13390 N N . SER F 3 226 ? 111.139 153.052 101.059 1.00 36.71 245 SER E N 1
ATOM 13391 C CA . SER F 3 226 ? 111.493 153.081 102.474 1.00 36.71 245 SER E CA 1
ATOM 13392 C C . SER F 3 226 ? 112.574 152.072 102.835 1.00 36.71 245 SER E C 1
ATOM 13393 O O . SER F 3 226 ? 113.188 152.198 103.899 1.00 36.71 245 SER E O 1
ATOM 13396 N N . MET F 3 227 ? 112.821 151.080 101.984 1.00 36.94 246 MET E N 1
ATOM 13397 C CA . MET F 3 227 ? 113.830 150.066 102.277 1.00 36.94 246 MET E CA 1
ATOM 13398 C C . MET F 3 227 ? 114.323 149.480 100.964 1.00 36.94 246 MET E C 1
ATOM 13399 O O . MET F 3 227 ? 113.625 148.660 100.360 1.00 36.94 246 MET E O 1
ATOM 13404 N N . PHE F 3 228 ? 115.511 149.889 100.521 1.00 35.77 247 PHE E N 1
ATOM 13405 C CA . PHE F 3 228 ? 116.185 149.155 99.463 1.00 35.77 247 PHE E CA 1
ATOM 13406 C C . PHE F 3 228 ? 117.465 148.476 99.923 1.00 35.77 247 PHE E C 1
ATOM 13407 O O . PHE F 3 228 ? 118.087 147.765 99.126 1.00 35.77 247 PHE E O 1
ATOM 13415 N N . PHE F 3 229 ? 117.873 148.670 101.173 1.00 35.02 248 PHE E N 1
ATOM 13416 C CA . PHE F 3 229 ? 118.966 147.895 101.745 1.00 35.02 248 PHE E CA 1
ATOM 13417 C C . PHE F 3 229 ? 118.594 147.541 103.173 1.00 35.02 248 PHE E C 1
ATOM 13418 O O . PHE F 3 229 ? 118.116 148.403 103.913 1.00 35.02 248 PHE E O 1
ATOM 13426 N N . CYS F 3 230 ? 118.817 146.289 103.565 1.00 34.53 249 CYS E N 1
ATOM 13427 C CA . CYS F 3 230 ? 118.378 145.846 104.882 1.00 34.53 249 CYS E CA 1
ATOM 13428 C C . CYS F 3 230 ? 119.247 144.699 105.369 1.00 34.53 249 CYS E C 1
ATOM 13429 O O . CYS F 3 230 ? 119.370 143.677 104.688 1.00 34.53 249 CYS E O 1
ATOM 13432 N N . LEU F 3 231 ? 119.836 144.873 106.547 1.00 31.58 250 LEU E N 1
ATOM 13433 C CA . LEU F 3 231 ? 120.505 143.797 107.262 1.00 31.58 250 LEU E CA 1
ATOM 13434 C C . LEU F 3 231 ? 120.006 143.764 108.697 1.00 31.58 250 LEU E C 1
ATOM 13435 O O . LEU F 3 231 ? 119.739 144.807 109.296 1.00 31.58 250 LEU E O 1
ATOM 13440 N N . ARG F 3 232 ? 119.892 142.556 109.245 1.00 31.36 251 ARG E N 1
ATOM 13441 C CA . ARG F 3 232 ? 119.390 142.378 110.599 1.00 31.36 251 ARG E CA 1
ATOM 13442 C C . ARG F 3 232 ? 120.020 141.142 111.223 1.00 31.36 251 ARG E C 1
ATOM 13443 O O . ARG F 3 232 ? 120.278 140.149 110.537 1.00 31.36 251 ARG E O 1
ATOM 13451 N N . ARG F 3 233 ? 120.263 141.221 112.529 1.00 29.82 252 ARG E N 1
ATOM 13452 C CA . ARG F 3 233 ? 120.882 140.135 113.285 1.00 29.82 252 ARG E CA 1
ATOM 13453 C C . ARG F 3 233 ? 120.543 140.329 114.754 1.00 29.82 252 ARG E C 1
ATOM 13454 O O . ARG F 3 233 ? 120.955 141.324 115.356 1.00 29.82 252 ARG E O 1
ATOM 13462 N N . GLU F 3 234 ? 119.796 139.385 115.325 1.00 29.84 253 GLU E N 1
ATOM 13463 C CA . GLU F 3 234 ? 119.282 139.485 116.683 1.00 29.84 253 GLU E CA 1
ATOM 13464 C C . GLU F 3 234 ? 119.633 138.229 117.466 1.00 29.84 253 GLU E C 1
ATOM 13465 O O . GLU F 3 234 ? 119.579 137.120 116.930 1.00 29.84 253 GLU E O 1
ATOM 13471 N N . GLN F 3 235 ? 120.002 138.411 118.733 1.00 28.93 254 GLN E N 1
ATOM 13472 C CA . GLN F 3 235 ? 120.201 137.307 119.665 1.00 28.93 254 GLN E CA 1
ATOM 13473 C C . GLN F 3 235 ? 119.569 137.639 121.006 1.00 28.93 254 GLN E C 1
ATOM 13474 O O . GLN F 3 235 ? 119.693 138.768 121.491 1.00 28.93 254 GLN E O 1
ATOM 13480 N N . LEU F 3 236 ? 118.917 136.647 121.611 1.00 26.98 255 LEU E N 1
ATOM 13481 C CA . LEU F 3 236 ? 118.505 136.769 123.002 1.00 26.98 255 LEU E CA 1
ATOM 13482 C C . LEU F 3 236 ? 118.299 135.397 123.618 1.00 26.98 255 LEU E C 1
ATOM 13483 O O . LEU F 3 236 ? 118.142 134.391 122.923 1.00 26.98 255 LEU E O 1
ATOM 13488 N N . PHE F 3 237 ? 118.297 135.390 124.948 1.00 27.53 256 PHE E N 1
ATOM 13489 C CA . PHE F 3 237 ? 117.869 134.253 125.744 1.00 27.53 256 PHE E CA 1
ATOM 13490 C C . PHE F 3 237 ? 117.384 134.782 127.083 1.00 27.53 256 PHE E C 1
ATOM 13491 O O . PHE F 3 237 ? 117.609 135.943 127.431 1.00 27.53 256 PHE E O 1
ATOM 13499 N N . ALA F 3 238 ? 116.703 133.919 127.826 1.00 28.17 257 ALA E N 1
ATOM 13500 C CA . ALA F 3 238 ? 116.116 134.292 129.106 1.00 28.17 257 ALA E CA 1
ATOM 13501 C C . ALA F 3 238 ? 117.067 133.907 130.234 1.00 28.17 257 ALA E C 1
ATOM 13502 O O . ALA F 3 238 ? 117.209 132.723 130.555 1.00 28.17 257 ALA E O 1
ATOM 13504 N N . ARG F 3 239 ? 117.725 134.905 130.835 1.00 31.91 258 ARG E N 1
ATOM 13505 C CA . ARG F 3 239 ? 118.574 134.630 131.991 1.00 31.91 258 ARG E CA 1
ATOM 13506 C C . ARG F 3 239 ? 117.741 134.236 133.200 1.00 31.91 258 ARG E C 1
ATOM 13507 O O . ARG F 3 239 ? 118.020 133.229 133.859 1.00 31.91 258 ARG E O 1
ATOM 13515 N N . HIS F 3 240 ? 116.715 135.023 133.506 1.00 32.88 259 HIS E N 1
ATOM 13516 C CA . HIS F 3 240 ? 115.960 134.868 134.737 1.00 32.88 259 HIS E CA 1
ATOM 13517 C C . HIS F 3 240 ? 114.472 134.925 134.443 1.00 32.88 259 HIS E C 1
ATOM 13518 O O . HIS F 3 240 ? 114.025 135.680 133.576 1.00 32.88 259 HIS E O 1
ATOM 13525 N N . PHE F 3 241 ? 113.715 134.114 135.171 1.00 33.06 260 PHE E N 1
ATOM 13526 C CA . PHE F 3 241 ? 112.273 134.012 135.011 1.00 33.06 260 PHE E CA 1
ATOM 13527 C C . PHE F 3 241 ? 111.626 134.725 136.187 1.00 33.06 260 PHE E C 1
ATOM 13528 O O . PHE F 3 241 ? 111.982 134.460 137.339 1.00 33.06 260 PHE E O 1
ATOM 13536 N N . TRP F 3 242 ? 110.682 135.622 135.912 1.00 33.76 261 TRP E N 1
ATOM 13537 C CA . TRP F 3 242 ? 110.076 136.414 136.968 1.00 33.76 261 TRP E CA 1
ATOM 13538 C C . TRP F 3 242 ? 108.564 136.405 136.830 1.00 33.76 261 TRP E C 1
ATOM 13539 O O . TRP F 3 242 ? 108.021 136.210 135.742 1.00 33.76 261 TRP E O 1
ATOM 13550 N N . ASN F 3 243 ? 107.895 136.619 137.953 1.00 37.72 262 ASN E N 1
ATOM 13551 C CA . ASN F 3 243 ? 106.447 136.716 138.001 1.00 37.72 262 ASN E CA 1
ATOM 13552 C C . ASN F 3 243 ? 106.055 138.172 138.211 1.00 37.72 262 ASN E C 1
ATOM 13553 O O . ASN F 3 243 ? 106.744 138.910 138.918 1.00 37.72 262 ASN E O 1
ATOM 13558 N N . ARG F 3 244 ? 104.951 138.585 137.599 1.00 37.22 263 ARG E N 1
ATOM 13559 C CA . ARG F 3 244 ? 104.500 139.968 137.675 1.00 37.22 263 ARG E CA 1
ATOM 13560 C C . ARG F 3 244 ? 103.533 140.121 138.841 1.00 37.22 263 ARG E C 1
ATOM 13561 O O . ARG F 3 244 ? 102.470 139.495 138.855 1.00 37.22 263 ARG E O 1
ATOM 13569 N N . ALA F 3 245 ? 103.898 140.962 139.804 1.00 40.73 264 ALA E N 1
ATOM 13570 C CA . ALA F 3 245 ? 103.037 141.199 140.952 1.00 40.73 264 ALA E CA 1
ATOM 13571 C C . ALA F 3 245 ? 101.824 142.027 140.549 1.00 40.73 264 ALA E C 1
ATOM 13572 O O . ALA F 3 245 ? 101.870 142.829 139.613 1.00 40.73 264 ALA E O 1
ATOM 13574 N N . GLY F 3 246 ? 100.730 141.825 141.271 1.00 42.99 265 GLY E N 1
ATOM 13575 C CA . GLY F 3 246 ? 99.478 142.492 140.987 1.00 42.99 265 GLY E CA 1
ATOM 13576 C C . GLY F 3 246 ? 98.333 141.507 140.864 1.00 42.99 265 GLY E C 1
ATOM 13577 O O . GLY F 3 246 ? 98.510 140.291 140.871 1.00 42.99 265 GLY E O 1
ATOM 13578 N N . THR F 3 247 ? 97.135 142.074 140.763 1.00 41.80 266 THR E N 1
ATOM 13579 C CA . THR F 3 247 ? 95.938 141.268 140.580 1.00 41.80 266 THR E CA 1
ATOM 13580 C C . THR F 3 247 ? 95.952 140.624 139.199 1.00 41.80 266 THR E C 1
ATOM 13581 O O . THR F 3 247 ? 96.396 141.227 138.221 1.00 41.80 266 THR E O 1
ATOM 13585 N N . MET F 3 248 ? 95.488 139.381 139.125 1.00 42.46 267 MET E N 1
ATOM 13586 C CA . MET F 3 248 ? 95.383 138.675 137.851 1.00 42.46 267 MET E CA 1
ATOM 13587 C C . MET F 3 248 ? 94.027 139.007 137.245 1.00 42.46 267 MET E C 1
ATOM 13588 O O . MET F 3 248 ? 92.991 138.531 137.715 1.00 42.46 267 MET E O 1
ATOM 13593 N N . GLY F 3 249 ? 94.034 139.848 136.209 1.00 37.59 268 GLY E N 1
ATOM 13594 C CA . GLY F 3 249 ? 92.790 140.189 135.539 1.00 37.59 268 GLY E CA 1
ATOM 13595 C C . GLY F 3 249 ? 92.174 139.007 134.816 1.00 37.59 268 GLY E C 1
ATOM 13596 O O . GLY F 3 249 ? 90.964 138.782 134.895 1.00 37.59 268 GLY E O 1
ATOM 13597 N N . ASP F 3 250 ? 92.995 138.237 134.106 1.00 36.13 269 ASP E N 1
ATOM 13598 C CA . ASP F 3 250 ? 92.554 136.987 133.494 1.00 36.13 269 ASP E CA 1
ATOM 13599 C C . ASP F 3 250 ? 92.744 135.885 134.526 1.00 36.13 269 ASP E C 1
ATOM 13600 O O . ASP F 3 250 ? 93.856 135.392 134.726 1.00 36.13 269 ASP E O 1
ATOM 13605 N N . THR F 3 251 ? 91.656 135.510 135.194 1.00 36.29 270 THR E N 1
ATOM 13606 C CA . THR F 3 251 ? 91.724 134.462 136.202 1.00 36.29 270 THR E CA 1
ATOM 13607 C C . THR F 3 251 ? 92.016 133.118 135.550 1.00 36.29 270 THR E C 1
ATOM 13608 O O . THR F 3 251 ? 91.493 132.804 134.478 1.00 36.29 270 THR E O 1
ATOM 13612 N N . VAL F 3 252 ? 92.872 132.339 136.196 1.00 36.18 271 VAL E N 1
ATOM 13613 C CA . VAL F 3 252 ? 93.200 130.999 135.701 1.00 36.18 271 VAL E CA 1
ATOM 13614 C C . VAL F 3 252 ? 91.964 130.114 135.811 1.00 36.18 271 VAL E C 1
ATOM 13615 O O . VAL F 3 252 ? 91.319 130.091 136.875 1.00 36.18 271 VAL E O 1
ATOM 13619 N N . PRO F 3 253 ? 91.572 129.416 134.743 1.00 37.85 272 PRO E N 1
ATOM 13620 C CA . PRO F 3 253 ? 90.405 128.532 134.822 1.00 37.85 272 PRO E CA 1
ATOM 13621 C C . PRO F 3 253 ? 90.621 127.403 135.817 1.00 37.85 272 PRO E C 1
ATOM 13622 O O . PRO F 3 253 ? 91.736 126.909 135.998 1.00 37.85 272 PRO E O 1
ATOM 13626 N N . GLN F 3 254 ? 89.527 127.005 136.470 1.00 42.91 273 GLN E N 1
ATOM 13627 C CA . GLN F 3 254 ? 89.596 125.972 137.499 1.00 42.91 273 GLN E CA 1
ATOM 13628 C C . GLN F 3 254 ? 89.966 124.616 136.906 1.00 42.91 273 GLN E C 1
ATOM 13629 O O . GLN F 3 254 ? 90.551 123.774 137.597 1.00 42.91 273 GLN E O 1
ATOM 13635 N N . SER F 3 255 ? 89.677 124.403 135.623 1.00 40.23 274 SER E N 1
ATOM 13636 C CA . SER F 3 255 ? 89.999 123.149 134.957 1.00 40.23 274 SER E CA 1
ATOM 13637 C C . SER F 3 255 ? 91.488 122.976 134.681 1.00 40.23 274 SER E C 1
ATOM 13638 O O . SER F 3 255 ? 91.894 121.890 134.258 1.00 40.23 274 SER E O 1
ATOM 13641 N N . LEU F 3 256 ? 92.304 124.006 134.893 1.00 37.29 275 LEU E N 1
ATOM 13642 C CA . LEU F 3 256 ? 93.732 123.933 134.621 1.00 37.29 275 LEU E CA 1
ATOM 13643 C C . LEU F 3 256 ? 94.579 123.684 135.862 1.00 37.29 275 LEU E C 1
ATOM 13644 O O . LEU F 3 256 ? 95.807 123.643 135.751 1.00 37.29 275 LEU E O 1
ATOM 13649 N N . TYR F 3 257 ? 93.970 123.521 137.033 1.00 40.16 276 TYR E N 1
ATOM 13650 C CA . TYR F 3 257 ? 94.735 123.242 138.242 1.00 40.16 276 TYR E CA 1
ATOM 13651 C C . TYR F 3 257 ? 93.833 122.540 139.246 1.00 40.16 276 TYR E C 1
ATOM 13652 O O . TYR F 3 257 ? 92.628 122.389 139.036 1.00 40.16 276 TYR E O 1
ATOM 13661 N N . ILE F 3 258 ? 94.444 122.108 140.345 1.00 42.11 277 ILE E N 1
ATOM 13662 C CA . ILE F 3 258 ? 93.736 121.547 141.488 1.00 42.11 277 ILE E CA 1
ATOM 13663 C C . ILE F 3 258 ? 94.020 122.441 142.687 1.00 42.11 277 ILE E C 1
ATOM 13664 O O . ILE F 3 258 ? 95.179 122.784 142.946 1.00 42.11 277 ILE E O 1
ATOM 13669 N N . LYS F 3 259 ? 92.963 122.832 143.396 1.00 45.74 278 LYS E N 1
ATOM 13670 C CA . LYS F 3 259 ? 93.087 123.748 144.520 1.00 45.74 278 LYS E CA 1
ATOM 13671 C C . LYS F 3 259 ? 93.888 123.125 145.658 1.00 45.74 278 LYS E C 1
ATOM 13672 O O . LYS F 3 259 ? 93.854 121.914 145.886 1.00 45.74 278 LYS E O 1
ATOM 13678 N N . GLY F 3 260 ? 94.622 123.970 146.367 1.00 48.89 279 GLY E N 1
ATOM 13679 C CA . GLY F 3 260 ? 95.392 123.575 147.525 1.00 48.89 279 GLY E CA 1
ATOM 13680 C C . GLY F 3 260 ? 94.703 123.935 148.823 1.00 48.89 279 GLY E C 1
ATOM 13681 O O . GLY F 3 260 ? 93.470 123.999 148.905 1.00 48.89 279 GLY E O 1
ATOM 13682 N N . THR F 3 261 ? 95.507 124.175 149.856 1.00 52.72 280 THR E N 1
ATOM 13683 C CA . THR F 3 261 ? 95.006 124.524 151.178 1.00 52.72 280 THR E CA 1
ATOM 13684 C C . THR F 3 261 ? 95.655 125.823 151.633 1.00 52.72 280 THR E C 1
ATOM 13685 O O . THR F 3 261 ? 96.884 125.941 151.626 1.00 52.72 280 THR E O 1
ATOM 13689 N N . GLY F 3 262 ? 94.829 126.790 152.025 1.00 53.70 281 GLY E N 1
ATOM 13690 C CA . GLY F 3 262 ? 95.322 128.053 152.536 1.00 53.70 281 GLY E CA 1
ATOM 13691 C C . GLY F 3 262 ? 95.953 128.935 151.479 1.00 53.70 281 GLY E C 1
ATOM 13692 O O . GLY F 3 262 ? 95.262 129.439 150.587 1.00 53.70 281 GLY E O 1
ATOM 13693 N N . MET F 3 263 ? 97.276 129.118 151.568 1.00 56.56 282 MET E N 1
ATOM 13694 C CA . MET F 3 263 ? 97.999 129.976 150.635 1.00 56.56 282 MET E CA 1
ATOM 13695 C C . MET F 3 263 ? 97.968 129.449 149.206 1.00 56.56 282 MET E C 1
ATOM 13696 O O . MET F 3 263 ? 98.155 130.230 148.267 1.00 56.56 282 MET E O 1
ATOM 13701 N N . ARG F 3 264 ? 97.739 128.152 149.020 1.00 49.74 283 ARG E N 1
ATOM 13702 C CA . ARG F 3 264 ? 97.581 127.569 147.699 1.00 49.74 283 ARG E CA 1
ATOM 13703 C C . ARG F 3 264 ? 96.120 127.321 147.346 1.00 49.74 283 ARG E C 1
ATOM 13704 O O . ARG F 3 264 ? 95.838 126.615 146.373 1.00 49.74 283 ARG E O 1
ATOM 13712 N N . ALA F 3 265 ? 95.185 127.884 148.118 1.00 49.92 284 ALA E N 1
ATOM 13713 C CA . ALA F 3 265 ? 93.771 127.757 147.788 1.00 49.92 284 ALA E CA 1
ATOM 13714 C C . ALA F 3 265 ? 93.410 128.502 146.509 1.00 49.92 284 ALA E C 1
ATOM 13715 O O . ALA F 3 265 ? 92.474 128.096 145.812 1.00 49.92 284 ALA E O 1
ATOM 13717 N N . SER F 3 266 ? 94.130 129.575 146.186 1.00 47.07 285 SER E N 1
ATOM 13718 C CA . SER F 3 266 ? 93.941 130.322 144.958 1.00 47.07 285 SER E CA 1
ATOM 13719 C C . SER F 3 266 ? 95.284 130.477 144.260 1.00 47.07 285 SER E C 1
ATOM 13720 O O . SER F 3 266 ? 96.323 130.534 144.928 1.00 47.07 285 SER E O 1
ATOM 13723 N N . PRO F 3 267 ? 95.302 130.518 142.928 1.00 42.38 286 PRO E N 1
ATOM 13724 C CA . PRO F 3 267 ? 96.570 130.710 142.216 1.00 42.38 286 PRO E CA 1
ATOM 13725 C C . PRO F 3 267 ? 97.171 132.077 142.490 1.00 42.38 286 PRO E C 1
ATOM 13726 O O . PRO F 3 267 ? 96.465 133.061 142.722 1.00 42.38 286 PRO E O 1
ATOM 13730 N N . GLY F 3 268 ? 98.498 132.126 142.460 1.00 41.41 287 GLY E N 1
ATOM 13731 C CA . GLY F 3 268 ? 99.198 133.378 142.640 1.00 41.41 287 GLY E CA 1
ATOM 13732 C C . GLY F 3 268 ? 99.233 134.184 141.361 1.00 41.41 287 GLY E C 1
ATOM 13733 O O . GLY F 3 268 ? 98.216 134.326 140.676 1.00 41.41 287 GLY E O 1
ATOM 13734 N N . SER F 3 269 ? 100.399 134.722 141.028 1.00 38.10 288 SER E N 1
ATOM 13735 C CA . SER F 3 269 ? 100.572 135.474 139.796 1.00 38.10 288 SER E CA 1
ATOM 13736 C C . SER F 3 269 ? 101.016 134.530 138.688 1.00 38.10 288 SER E C 1
ATOM 13737 O O . SER F 3 269 ? 101.894 133.688 138.896 1.00 38.10 288 SER E O 1
ATOM 13740 N N . CYS F 3 270 ? 100.391 134.658 137.517 1.00 37.38 289 CYS E N 1
ATOM 13741 C CA . CYS F 3 270 ? 100.687 133.790 136.384 1.00 37.38 289 CYS E CA 1
ATOM 13742 C C . CYS F 3 270 ? 101.094 134.562 135.137 1.00 37.38 289 CYS E C 1
ATOM 13743 O O . CYS F 3 270 ? 101.121 133.984 134.045 1.00 37.38 289 CYS E O 1
ATOM 13746 N N . VAL F 3 271 ? 101.403 135.847 135.265 1.00 35.38 290 VAL E N 1
ATOM 13747 C CA . VAL F 3 271 ? 101.964 136.625 134.168 1.00 35.38 290 VAL E CA 1
ATOM 13748 C C . VAL F 3 271 ? 103.479 136.572 134.319 1.00 35.38 290 VAL E C 1
ATOM 13749 O O . VAL F 3 271 ? 104.046 137.203 135.213 1.00 35.38 290 VAL E O 1
ATOM 13753 N N . TYR F 3 272 ? 104.134 135.810 133.451 1.00 34.03 291 TYR E N 1
ATOM 13754 C CA . TYR F 3 272 ? 105.549 135.498 133.586 1.00 34.03 291 TYR E CA 1
ATOM 13755 C C . TYR F 3 272 ? 106.350 136.278 132.556 1.00 34.03 291 TYR E C 1
ATOM 13756 O O . TYR F 3 272 ? 106.003 136.288 131.370 1.00 34.03 291 TYR E O 1
ATOM 13765 N N . SER F 3 273 ? 107.418 136.925 133.011 1.00 33.17 292 SER E N 1
ATOM 13766 C CA . SER F 3 273 ? 108.281 137.708 132.152 1.00 33.17 292 SER E CA 1
ATOM 13767 C C . SER F 3 273 ? 109.706 137.173 132.212 1.00 33.17 292 SER E C 1
ATOM 13768 O O . SER F 3 273 ? 110.220 136.901 133.308 1.00 33.17 292 SER E O 1
ATOM 13771 N N . PRO F 3 274 ? 110.364 136.993 131.074 1.00 31.50 293 PRO E N 1
ATOM 13772 C CA . PRO F 3 274 ? 111.772 136.600 131.077 1.00 31.50 293 PRO E CA 1
ATOM 13773 C C . PRO F 3 274 ? 112.699 137.804 131.161 1.00 31.50 293 PRO E C 1
ATOM 13774 O O . PRO F 3 274 ? 112.318 138.944 130.886 1.00 31.50 293 PRO E O 1
ATOM 13778 N N . SER F 3 275 ? 113.935 137.526 131.565 1.00 31.78 294 SER E N 1
ATOM 13779 C CA . SER F 3 275 ? 114.996 138.519 131.516 1.00 31.78 294 SER E CA 1
ATOM 13780 C C . SER F 3 275 ? 115.695 138.405 130.169 1.00 31.78 294 SER E C 1
ATOM 13781 O O . SER F 3 275 ? 116.418 137.425 129.944 1.00 31.78 294 SER E O 1
ATOM 13784 N N . PRO F 3 276 ? 115.517 139.356 129.254 1.00 30.23 295 PRO E N 1
ATOM 13785 C CA . PRO F 3 276 ? 116.191 139.263 127.957 1.00 30.23 295 PRO E CA 1
ATOM 13786 C C . PRO F 3 276 ? 117.686 139.483 128.100 1.00 30.23 295 PRO E C 1
ATOM 13787 O O . PRO F 3 276 ? 118.148 140.164 129.017 1.00 30.23 295 PRO E O 1
ATOM 13791 N N . SER F 3 277 ? 118.442 138.893 127.177 1.00 29.16 296 SER E N 1
ATOM 13792 C CA . SER F 3 277 ? 119.898 139.011 127.201 1.00 29.16 296 SER E CA 1
ATOM 13793 C C . SER F 3 277 ? 120.462 138.583 125.861 1.00 29.16 296 SER E C 1
ATOM 13794 O O . SER F 3 277 ? 120.363 137.406 125.510 1.00 29.16 296 SER E O 1
ATOM 13797 N N . GLY F 3 278 ? 121.069 139.514 125.132 1.00 27.75 297 GLY E N 1
ATOM 13798 C CA . GLY F 3 278 ? 121.918 139.124 124.025 1.00 27.75 297 GLY E CA 1
ATOM 13799 C C . GLY F 3 278 ? 123.085 138.339 124.579 1.00 27.75 297 GLY E C 1
ATOM 13800 O O . GLY F 3 278 ? 123.781 138.825 125.474 1.00 27.75 297 GLY E O 1
ATOM 13801 N N . SER F 3 279 ? 123.302 137.126 124.071 1.00 28.28 298 SER E N 1
ATOM 13802 C CA . SER F 3 279 ? 124.126 136.152 124.778 1.00 28.28 298 SER E CA 1
ATOM 13803 C C . SER F 3 279 ? 125.596 136.538 124.823 1.00 28.28 298 SER E C 1
ATOM 13804 O O . SER F 3 279 ? 126.127 136.817 125.900 1.00 28.28 298 SER E O 1
ATOM 13807 N N . ILE F 3 280 ? 126.254 136.590 123.668 1.00 27.65 299 ILE E N 1
ATOM 13808 C CA . ILE F 3 280 ? 127.668 136.932 123.578 1.00 27.65 299 ILE E CA 1
ATOM 13809 C C . ILE F 3 280 ? 127.814 138.049 122.557 1.00 27.65 299 ILE E C 1
ATOM 13810 O O . ILE F 3 280 ? 127.303 137.939 121.437 1.00 27.65 299 ILE E O 1
ATOM 13815 N N . VAL F 3 281 ? 128.504 139.119 122.940 1.00 27.12 300 VAL E N 1
ATOM 13816 C CA . VAL F 3 281 ? 128.837 140.197 122.015 1.00 27.12 300 VAL E CA 1
ATOM 13817 C C . VAL F 3 281 ? 130.164 139.818 121.367 1.00 27.12 300 VAL E C 1
ATOM 13818 O O . VAL F 3 281 ? 131.227 139.959 121.968 1.00 27.12 300 VAL E O 1
ATOM 13822 N N . THR F 3 282 ? 130.096 139.329 120.134 1.00 29.81 301 THR E N 1
ATOM 13823 C CA . THR F 3 282 ? 131.251 138.803 119.420 1.00 29.81 301 THR E CA 1
ATOM 13824 C C . THR F 3 282 ? 131.523 139.675 118.202 1.00 29.81 301 THR E C 1
ATOM 13825 O O . THR F 3 282 ? 130.591 140.048 117.483 1.00 29.81 301 THR E O 1
ATOM 13829 N N . SER F 3 283 ? 132.798 140.006 117.980 1.00 31.24 302 SER E N 1
ATOM 13830 C CA . SER F 3 283 ? 133.178 140.801 116.818 1.00 31.24 302 SER E CA 1
ATOM 13831 C C . SER F 3 283 ? 133.032 140.036 115.509 1.00 31.24 302 SER E C 1
ATOM 13832 O O . SER F 3 283 ? 133.000 140.660 114.443 1.00 31.24 302 SER E O 1
ATOM 13835 N N . ASP F 3 284 ? 132.949 138.704 115.559 1.00 33.74 303 ASP E N 1
ATOM 13836 C CA . ASP F 3 284 ? 132.800 137.915 114.342 1.00 33.74 303 ASP E CA 1
ATOM 13837 C C . ASP F 3 284 ? 131.400 138.012 113.751 1.00 33.74 303 ASP E C 1
ATOM 13838 O O . ASP F 3 284 ? 131.208 137.646 112.587 1.00 33.74 303 ASP E O 1
ATOM 13843 N N . SER F 3 285 ? 130.425 138.492 114.517 1.00 30.66 304 SER E N 1
ATOM 13844 C CA . SER F 3 285 ? 129.043 138.607 114.069 1.00 30.66 304 SER E CA 1
ATOM 13845 C C . SER F 3 285 ? 128.602 140.066 113.987 1.00 30.66 304 SER E C 1
ATOM 13846 O O . SER F 3 285 ? 127.494 140.418 114.390 1.00 30.66 304 SER E O 1
ATOM 13849 N N . GLN F 3 286 ? 129.467 140.930 113.467 1.00 29.31 305 GLN E N 1
ATOM 13850 C CA . GLN F 3 286 ? 129.178 142.352 113.353 1.00 29.31 305 GLN E CA 1
ATOM 13851 C C . GLN F 3 286 ? 128.662 142.679 111.959 1.00 29.31 305 GLN E C 1
ATOM 13852 O O . GLN F 3 286 ? 129.199 142.200 110.957 1.00 29.31 305 GLN E O 1
ATOM 13858 N N . LEU F 3 287 ? 127.613 143.496 111.904 1.00 30.45 306 LEU E N 1
ATOM 13859 C CA . LEU F 3 287 ? 127.064 143.984 110.647 1.00 30.45 306 LEU E CA 1
ATOM 13860 C C . LEU F 3 287 ? 127.587 145.362 110.273 1.00 30.45 306 LEU E C 1
ATOM 13861 O O . LEU F 3 287 ? 127.127 145.936 109.282 1.00 30.45 306 LEU E O 1
ATOM 13866 N N . PHE F 3 288 ? 128.517 145.914 111.045 1.00 30.19 307 PHE E N 1
ATOM 13867 C CA . PHE F 3 288 ? 128.990 147.272 110.838 1.00 30.19 307 PHE E CA 1
ATOM 13868 C C . PHE F 3 288 ? 130.510 147.277 110.773 1.00 30.19 307 PHE E C 1
ATOM 13869 O O . PHE F 3 288 ? 131.165 146.254 110.994 1.00 30.19 307 PHE E O 1
ATOM 13877 N N . ASN F 3 289 ? 131.055 148.455 110.440 1.00 31.66 308 ASN E N 1
ATOM 13878 C CA . ASN F 3 289 ? 132.459 148.641 110.055 1.00 31.66 308 ASN E CA 1
ATOM 13879 C C . ASN F 3 289 ? 132.837 147.754 108.870 1.00 31.66 308 ASN E C 1
ATOM 13880 O O . ASN F 3 289 ? 133.984 147.320 108.744 1.00 31.66 308 ASN E O 1
ATOM 13885 N N . LYS F 3 290 ? 131.873 147.484 107.996 1.00 33.03 309 LYS E N 1
ATOM 13886 C CA . LYS F 3 290 ? 132.041 146.651 106.820 1.00 33.03 309 LYS E CA 1
ATOM 13887 C C . LYS F 3 290 ? 131.409 147.338 105.621 1.00 33.03 309 LYS E C 1
ATOM 13888 O O . LYS F 3 290 ? 130.375 148.001 105.754 1.00 33.03 309 LYS E O 1
ATOM 13894 N N . PRO F 3 291 ? 132.004 147.199 104.439 1.00 34.13 310 PRO E N 1
ATOM 13895 C CA . PRO F 3 291 ? 131.407 147.810 103.246 1.00 34.13 310 PRO E CA 1
ATOM 13896 C C . PRO F 3 291 ? 130.338 146.926 102.628 1.00 34.13 310 PRO E C 1
ATOM 13897 O O . PRO F 3 291 ? 130.538 145.719 102.461 1.00 34.13 310 PRO E O 1
ATOM 13901 N N . TYR F 3 292 ? 129.197 147.517 102.286 1.00 34.90 311 TYR E N 1
ATOM 13902 C CA . TYR F 3 292 ? 128.093 146.796 101.672 1.00 34.90 311 TYR E CA 1
ATOM 13903 C C . TYR F 3 292 ? 127.706 147.502 100.386 1.00 34.90 311 TYR E C 1
ATOM 13904 O O . TYR F 3 292 ? 127.421 148.702 100.394 1.00 34.90 311 TYR E O 1
ATOM 13913 N N . TRP F 3 293 ? 127.691 146.761 99.289 1.00 36.83 312 TRP E N 1
ATOM 13914 C CA . TRP F 3 293 ? 127.402 147.330 97.984 1.00 36.83 312 TRP E CA 1
ATOM 13915 C C . TRP F 3 293 ? 125.959 147.044 97.586 1.00 36.83 312 TRP E C 1
ATOM 13916 O O . TRP F 3 293 ? 125.325 146.107 98.076 1.00 36.83 312 TRP E O 1
ATOM 13927 N N . LEU F 3 294 ? 125.449 147.872 96.679 1.00 41.66 313 LEU E N 1
ATOM 13928 C CA . LEU F 3 294 ? 124.024 147.911 96.382 1.00 41.66 313 LEU E CA 1
ATOM 13929 C C . LEU F 3 294 ? 123.767 147.691 94.897 1.00 41.66 313 LEU E C 1
ATOM 13930 O O . LEU F 3 294 ? 123.083 148.498 94.259 1.00 41.66 313 LEU E O 1
ATOM 13935 N N . HIS F 3 295 ? 124.352 146.627 94.336 1.00 46.64 314 HIS E N 1
ATOM 13936 C CA . HIS F 3 295 ? 124.153 146.319 92.922 1.00 46.64 314 HIS E CA 1
ATOM 13937 C C . HIS F 3 295 ? 122.688 146.036 92.611 1.00 46.64 314 HIS E C 1
ATOM 13938 O O . HIS F 3 295 ? 122.159 146.509 91.598 1.00 46.64 314 HIS E O 1
ATOM 13945 N N . LYS F 3 296 ? 122.017 145.271 93.467 1.00 46.41 315 LYS E N 1
ATOM 13946 C CA . LYS F 3 296 ? 120.610 144.944 93.286 1.00 46.41 315 LYS E CA 1
ATOM 13947 C C . LYS F 3 296 ? 119.894 145.083 94.620 1.00 46.41 315 LYS E C 1
ATOM 13948 O O . LYS F 3 296 ? 120.375 144.584 95.641 1.00 46.41 315 LYS E O 1
ATOM 13954 N N . ALA F 3 297 ? 118.752 145.760 94.607 1.00 44.45 316 ALA E N 1
ATOM 13955 C CA . ALA F 3 297 ? 117.962 145.990 95.805 1.00 44.45 316 ALA E CA 1
ATOM 13956 C C . ALA F 3 297 ? 116.801 145.008 95.882 1.00 44.45 316 ALA E C 1
ATOM 13957 O O . ALA F 3 297 ? 116.434 144.360 94.899 1.00 44.45 316 ALA E O 1
ATOM 13959 N N . GLN F 3 298 ? 116.223 144.902 97.081 1.00 42.99 317 GLN E N 1
ATOM 13960 C CA . GLN F 3 298 ? 115.110 143.981 97.282 1.00 42.99 317 GLN E CA 1
ATOM 13961 C C . GLN F 3 298 ? 113.820 144.504 96.662 1.00 42.99 317 GLN E C 1
ATOM 13962 O O . GLN F 3 298 ? 112.965 143.708 96.257 1.00 42.99 317 GLN E O 1
ATOM 13968 N N . GLY F 3 299 ? 113.661 145.824 96.573 1.00 42.68 318 GLY E N 1
ATOM 13969 C CA . GLY F 3 299 ? 112.453 146.426 96.057 1.00 42.68 318 GLY E CA 1
ATOM 13970 C C . GLY F 3 299 ? 112.612 146.937 94.636 1.00 42.68 318 GLY E C 1
ATOM 13971 O O . GLY F 3 299 ? 113.576 146.633 93.931 1.00 42.68 318 GLY E O 1
ATOM 13972 N N . HIS F 3 300 ? 111.629 147.732 94.214 1.00 41.68 319 HIS E N 1
ATOM 13973 C CA . HIS F 3 300 ? 111.649 148.311 92.878 1.00 41.68 319 HIS E CA 1
ATOM 13974 C C . HIS F 3 300 ? 112.527 149.550 92.785 1.00 41.68 319 HIS E C 1
ATOM 13975 O O . HIS F 3 300 ? 112.838 149.991 91.675 1.00 41.68 319 HIS E O 1
ATOM 13982 N N . ASN F 3 301 ? 112.919 150.126 93.916 1.00 41.10 320 ASN E N 1
ATOM 13983 C CA . ASN F 3 301 ? 113.884 151.218 93.944 1.00 41.10 320 ASN E CA 1
ATOM 13984 C C . ASN F 3 301 ? 115.268 150.606 94.113 1.00 41.10 320 ASN E C 1
ATOM 13985 O O . ASN F 3 301 ? 115.575 150.043 95.166 1.00 41.10 320 ASN E O 1
ATOM 13990 N N . ASN F 3 302 ? 116.101 150.703 93.079 1.00 43.06 321 ASN E N 1
ATOM 13991 C CA . ASN F 3 302 ? 117.427 150.082 93.105 1.00 43.06 321 ASN E CA 1
ATOM 13992 C C . ASN F 3 302 ? 118.460 151.037 93.705 1.00 43.06 321 ASN E C 1
ATOM 13993 O O . ASN F 3 302 ? 119.466 151.386 93.091 1.00 43.06 321 ASN E O 1
ATOM 13998 N N . GLY F 3 303 ? 118.190 151.458 94.937 1.00 38.48 322 GLY E N 1
ATOM 13999 C CA . GLY F 3 303 ? 119.093 152.351 95.627 1.00 38.48 322 GLY E CA 1
ATOM 14000 C C . GLY F 3 303 ? 119.057 153.785 95.162 1.00 38.48 322 GLY E C 1
ATOM 14001 O O . GLY F 3 303 ? 119.907 154.575 95.582 1.00 38.48 322 GLY E O 1
ATOM 14002 N N . VAL F 3 304 ? 118.100 154.150 94.312 1.00 38.21 323 VAL E N 1
ATOM 14003 C CA . VAL F 3 304 ? 118.021 155.513 93.799 1.00 38.21 323 VAL E CA 1
ATOM 14004 C C . VAL F 3 304 ? 117.510 156.424 94.906 1.00 38.21 323 VAL E C 1
ATOM 14005 O O . VAL F 3 304 ? 116.410 156.227 95.436 1.00 38.21 323 VAL E O 1
ATOM 14009 N N . CYS F 3 305 ? 118.313 157.424 95.264 1.00 37.15 324 CYS E N 1
ATOM 14010 C CA . CYS F 3 305 ? 117.989 158.334 96.362 1.00 37.15 324 CYS E CA 1
ATOM 14011 C C . CYS F 3 305 ? 117.150 159.476 95.809 1.00 37.15 324 CYS E C 1
ATOM 14012 O O . CYS F 3 305 ? 117.670 160.495 95.354 1.00 37.15 324 CYS E O 1
ATOM 14015 N N . TRP F 3 306 ? 115.833 159.299 95.844 1.00 40.06 325 TRP E N 1
ATOM 14016 C CA . TRP F 3 306 ? 114.925 160.352 95.419 1.00 40.06 325 TRP E CA 1
ATOM 14017 C C . TRP F 3 306 ? 114.962 161.514 96.402 1.00 40.06 325 TRP E C 1
ATOM 14018 O O . TRP F 3 306 ? 115.291 161.348 97.580 1.00 40.06 325 TRP E O 1
ATOM 14029 N N . HIS F 3 307 ? 114.655 162.707 95.884 1.00 42.01 326 HIS E N 1
ATOM 14030 C CA . HIS F 3 307 ? 114.576 163.963 96.632 1.00 42.01 326 HIS E CA 1
ATOM 14031 C C . HIS F 3 307 ? 115.912 164.370 97.248 1.00 42.01 326 HIS E C 1
ATOM 14032 O O . HIS F 3 307 ? 115.937 165.183 98.179 1.00 42.01 326 HIS E O 1
ATOM 14039 N N . ASN F 3 308 ? 117.014 163.820 96.720 1.00 39.91 327 ASN E N 1
ATOM 14040 C CA . ASN F 3 308 ? 118.383 164.111 97.163 1.00 39.91 327 ASN E CA 1
ATOM 14041 C C . ASN F 3 308 ? 118.561 163.877 98.662 1.00 39.91 327 ASN E C 1
ATOM 14042 O O . ASN F 3 308 ? 119.217 164.651 99.361 1.00 39.91 327 ASN E O 1
ATOM 14047 N N . GLN F 3 309 ? 117.965 162.798 99.163 1.00 36.02 328 GLN E N 1
ATOM 14048 C CA . GLN F 3 309 ? 118.051 162.459 100.574 1.00 36.02 328 GLN E CA 1
ATOM 14049 C C . GLN F 3 309 ? 118.135 160.949 100.724 1.00 36.02 328 GLN E C 1
ATOM 14050 O O . GLN F 3 309 ? 117.737 160.190 99.837 1.00 36.02 328 GLN E O 1
ATOM 14056 N N . LEU F 3 310 ? 118.670 160.521 101.864 1.00 32.08 329 LEU E N 1
ATOM 14057 C CA . LEU F 3 310 ? 118.860 159.103 102.150 1.00 32.08 329 LEU E CA 1
ATOM 14058 C C . LEU F 3 310 ? 118.649 158.874 103.637 1.00 32.08 329 LEU E C 1
ATOM 14059 O O . LEU F 3 310 ? 119.337 159.475 104.461 1.00 32.08 329 LEU E O 1
ATOM 14064 N N . PHE F 3 311 ? 117.707 158.009 103.986 1.00 30.73 330 PHE E N 1
ATOM 14065 C CA . PHE F 3 311 ? 117.429 157.685 105.376 1.00 30.73 330 PHE E CA 1
ATOM 14066 C C . PHE F 3 311 ? 118.140 156.386 105.729 1.00 30.73 330 PHE E C 1
ATOM 14067 O O . PHE F 3 311 ? 117.932 155.356 105.072 1.00 30.73 330 PHE E O 1
ATOM 14075 N N . VAL F 3 312 ? 118.984 156.446 106.755 1.00 28.48 331 VAL E N 1
ATOM 14076 C CA . VAL F 3 312 ? 119.757 155.306 107.232 1.00 28.48 331 VAL E CA 1
ATOM 14077 C C . VAL F 3 312 ? 119.326 155.030 108.665 1.00 28.48 331 VAL E C 1
ATOM 14078 O O . VAL F 3 312 ? 119.663 155.792 109.576 1.00 28.48 331 VAL E O 1
ATOM 14082 N N . THR F 3 313 ? 118.582 153.950 108.868 1.00 28.32 332 THR E N 1
ATOM 14083 C CA . THR F 3 313 ? 118.140 153.532 110.193 1.00 28.32 332 THR E CA 1
ATOM 14084 C C . THR F 3 313 ? 119.105 152.468 110.698 1.00 28.32 332 THR E C 1
ATOM 14085 O O . THR F 3 313 ? 119.159 151.364 110.150 1.00 28.32 332 THR E O 1
ATOM 14089 N N . VAL F 3 314 ? 119.869 152.799 111.735 1.00 27.63 333 VAL E N 1
ATOM 14090 C CA . VAL F 3 314 ? 120.903 151.924 112.269 1.00 27.63 333 VAL E CA 1
ATOM 14091 C C . VAL F 3 314 ? 120.632 151.698 113.748 1.00 27.63 333 VAL E C 1
ATOM 14092 O O . VAL F 3 314 ? 120.437 152.656 114.506 1.00 27.63 333 VAL E O 1
ATOM 14096 N N . VAL F 3 315 ? 120.591 150.429 114.144 1.00 27.89 334 VAL E N 1
ATOM 14097 C CA . VAL F 3 315 ? 120.640 150.016 115.540 1.00 27.89 334 VAL E CA 1
ATOM 14098 C C . VAL F 3 315 ? 121.807 149.054 115.687 1.00 27.89 334 VAL E C 1
ATOM 14099 O O . VAL F 3 315 ? 121.894 148.068 114.950 1.00 27.89 334 VAL E O 1
ATOM 14103 N N . ASP F 3 316 ? 122.716 149.349 116.612 1.00 28.35 335 ASP E N 1
ATOM 14104 C CA . ASP F 3 316 ? 123.815 148.437 116.926 1.00 28.35 335 ASP E CA 1
ATOM 14105 C C . ASP F 3 316 ? 123.990 148.453 118.439 1.00 28.35 335 ASP E C 1
ATOM 14106 O O . ASP F 3 316 ? 124.611 149.364 118.993 1.00 28.35 335 ASP E O 1
ATOM 14111 N N . THR F 3 317 ? 123.439 147.440 119.093 1.00 27.50 336 THR E N 1
ATOM 14112 C CA . THR F 3 317 ? 123.458 147.330 120.540 1.00 27.50 336 THR E CA 1
ATOM 14113 C C . THR F 3 317 ? 124.665 146.557 121.047 1.00 27.50 336 THR E C 1
ATOM 14114 O O . THR F 3 317 ? 124.766 146.310 122.252 1.00 27.50 336 THR E O 1
ATOM 14118 N N . THR F 3 318 ? 125.577 146.168 120.153 1.00 26.66 337 THR E N 1
ATOM 14119 C CA . THR F 3 318 ? 126.799 145.482 120.547 1.00 26.66 337 THR E CA 1
ATOM 14120 C C . THR F 3 318 ? 127.820 146.414 121.183 1.00 26.66 337 THR E C 1
ATOM 14121 O O . THR F 3 318 ? 128.823 145.932 121.718 1.00 26.66 337 THR E O 1
ATOM 14125 N N . ARG F 3 319 ? 127.601 147.723 121.128 1.00 28.28 338 ARG E N 1
ATOM 14126 C CA . ARG F 3 319 ? 128.410 148.699 121.850 1.00 28.28 338 ARG E CA 1
ATOM 14127 C C . ARG F 3 319 ? 127.451 149.456 122.756 1.00 28.28 338 ARG E C 1
ATOM 14128 O O . ARG F 3 319 ? 126.958 150.529 122.402 1.00 28.28 338 ARG E O 1
ATOM 14136 N N . SER F 3 320 ? 127.191 148.893 123.934 1.00 28.35 339 SER E N 1
ATOM 14137 C CA . SER F 3 320 ? 126.193 149.433 124.846 1.00 28.35 339 SER E CA 1
ATOM 14138 C C . SER F 3 320 ? 126.790 149.814 126.192 1.00 28.35 339 SER E C 1
ATOM 14139 O O . SER F 3 320 ? 126.047 149.996 127.158 1.00 28.35 339 SER E O 1
ATOM 14142 N N . THR F 3 321 ? 128.112 149.956 126.267 1.00 28.49 340 THR E N 1
ATOM 14143 C CA . THR F 3 321 ? 128.779 150.221 127.536 1.00 28.49 340 THR E CA 1
ATOM 14144 C C . THR F 3 321 ? 128.395 151.600 128.056 1.00 28.49 340 THR E C 1
ATOM 14145 O O . THR F 3 321 ? 128.655 152.617 127.404 1.00 28.49 340 THR E O 1
ATOM 14149 N N . ASN F 3 322 ? 127.768 151.628 129.228 1.00 30.03 341 ASN E N 1
ATOM 14150 C CA . ASN F 3 322 ? 127.418 152.872 129.900 1.00 30.03 341 ASN E CA 1
ATOM 14151 C C . ASN F 3 322 ? 128.588 153.259 130.794 1.00 30.03 341 ASN E C 1
ATOM 14152 O O . ASN F 3 322 ? 128.851 152.599 131.805 1.00 30.03 341 ASN E O 1
ATOM 14157 N N . LEU F 3 323 ? 129.305 154.308 130.402 1.00 31.13 342 LEU E N 1
ATOM 14158 C CA . LEU F 3 323 ? 130.455 154.780 131.153 1.00 31.13 342 LEU E CA 1
ATOM 14159 C C . LEU F 3 323 ? 129.980 155.320 132.496 1.00 31.13 342 LEU E C 1
ATOM 14160 O O . LEU F 3 323 ? 129.039 156.117 132.553 1.00 31.13 342 LEU E O 1
ATOM 14165 N N . THR F 3 324 ? 130.611 154.882 133.579 1.00 35.47 343 THR E N 1
ATOM 14166 C CA . THR F 3 324 ? 130.208 155.290 134.918 1.00 35.47 343 THR E CA 1
ATOM 14167 C C . THR F 3 324 ? 131.181 156.347 135.425 1.00 35.47 343 THR E C 1
ATOM 14168 O O . THR F 3 324 ? 132.379 156.080 135.563 1.00 35.47 343 THR E O 1
ATOM 14172 N N . ILE F 3 325 ? 130.661 157.539 135.701 1.00 35.79 344 ILE E N 1
ATOM 14173 C CA . ILE F 3 325 ? 131.456 158.690 136.115 1.00 35.79 344 ILE E CA 1
ATOM 14174 C C . ILE F 3 325 ? 131.146 158.978 137.577 1.00 35.79 344 ILE E C 1
ATOM 14175 O O . ILE F 3 325 ? 129.983 159.175 137.947 1.00 35.79 344 ILE E O 1
ATOM 14180 N N . CYS F 3 326 ? 132.182 159.001 138.407 1.00 38.75 345 CYS E N 1
ATOM 14181 C CA . CYS F 3 326 ? 132.042 159.254 139.834 1.00 38.75 345 CYS E CA 1
ATOM 14182 C C . CYS F 3 326 ? 132.727 160.571 140.171 1.00 38.75 345 CYS E C 1
ATOM 14183 O O . CYS F 3 326 ? 133.916 160.745 139.886 1.00 38.75 345 CYS E O 1
ATOM 14186 N N . ALA F 3 327 ? 131.983 161.489 140.780 1.00 42.24 346 ALA E N 1
ATOM 14187 C CA . ALA F 3 327 ? 132.492 162.811 141.117 1.00 42.24 346 ALA E CA 1
ATOM 14188 C C . ALA F 3 327 ? 132.428 163.015 142.622 1.00 42.24 346 ALA E C 1
ATOM 14189 O O . ALA F 3 327 ? 131.369 162.841 143.230 1.00 42.24 346 ALA E O 1
ATOM 14191 N N . SER F 3 328 ? 133.556 163.382 143.221 1.00 47.78 347 SER E N 1
ATOM 14192 C CA . SER F 3 328 ? 133.583 163.633 144.654 1.00 47.78 347 SER E CA 1
ATOM 14193 C C . SER F 3 328 ? 132.917 164.966 144.972 1.00 47.78 347 SER E C 1
ATOM 14194 O O . SER F 3 328 ? 133.121 165.962 144.273 1.00 47.78 347 SER E O 1
ATOM 14197 N N . THR F 3 329 ? 132.104 164.975 146.032 1.00 49.21 348 THR E N 1
ATOM 14198 C CA . THR F 3 329 ? 131.436 166.206 146.444 1.00 49.21 348 THR E CA 1
ATOM 14199 C C . THR F 3 329 ? 132.434 167.213 147.006 1.00 49.21 348 THR E C 1
ATOM 14200 O O . THR F 3 329 ? 132.341 168.413 146.723 1.00 49.21 348 THR E O 1
ATOM 14204 N N . GLN F 3 330 ? 133.404 166.746 147.789 1.00 52.48 349 GLN E N 1
ATOM 14205 C CA . GLN F 3 330 ? 134.488 167.612 148.228 1.00 52.48 349 GLN E CA 1
ATOM 14206 C C . GLN F 3 330 ? 135.438 167.901 147.072 1.00 52.48 349 GLN E C 1
ATOM 14207 O O . GLN F 3 330 ? 135.689 167.048 146.217 1.00 52.48 349 GLN E O 1
ATOM 14213 N N . SER F 3 331 ? 135.967 169.126 147.050 1.00 55.71 350 SER E N 1
ATOM 14214 C CA . SER F 3 331 ? 136.902 169.519 146.000 1.00 55.71 350 SER E CA 1
ATOM 14215 C C . SER F 3 331 ? 138.242 168.779 146.073 1.00 55.71 350 SER E C 1
ATOM 14216 O O . SER F 3 331 ? 138.846 168.548 145.018 1.00 55.71 350 SER E O 1
ATOM 14219 N N . PRO F 3 332 ? 138.771 168.382 147.265 1.00 55.65 351 PRO E N 1
ATOM 14220 C CA . PRO F 3 332 ? 139.765 167.301 147.253 1.00 55.65 351 PRO E CA 1
ATOM 14221 C C . PRO F 3 332 ? 139.123 165.947 147.513 1.00 55.65 351 PRO E C 1
ATOM 14222 O O . PRO F 3 332 ? 138.175 165.846 148.298 1.00 55.65 351 PRO E O 1
ATOM 14226 N N . VAL F 3 333 ? 139.614 164.901 146.856 1.00 51.47 352 VAL E N 1
ATOM 14227 C CA . VAL F 3 333 ? 139.091 163.557 147.086 1.00 51.47 352 VAL E CA 1
ATOM 14228 C C . VAL F 3 333 ? 139.578 163.093 148.454 1.00 51.47 352 VAL E C 1
ATOM 14229 O O . VAL F 3 333 ? 140.794 163.032 148.689 1.00 51.47 352 VAL E O 1
ATOM 14233 N N . PRO F 3 334 ? 138.677 162.772 149.380 1.00 50.43 353 PRO E N 1
ATOM 14234 C CA . PRO F 3 334 ? 139.104 162.438 150.742 1.00 50.43 353 PRO E CA 1
ATOM 14235 C C . PRO F 3 334 ? 139.780 161.079 150.819 1.00 50.43 353 PRO E C 1
ATOM 14236 O O . PRO F 3 334 ? 139.500 160.170 150.033 1.00 50.43 353 PRO E O 1
ATOM 14240 N N . GLY F 3 335 ? 140.686 160.950 151.790 1.00 49.61 354 GLY E N 1
ATOM 14241 C CA . GLY F 3 335 ? 141.306 159.666 152.061 1.00 49.61 354 GLY E CA 1
ATOM 14242 C C . GLY F 3 335 ? 140.404 158.702 152.801 1.00 49.61 354 GLY E C 1
ATOM 14243 O O . GLY F 3 335 ? 140.705 157.506 152.858 1.00 49.61 354 GLY E O 1
ATOM 14244 N N . GLN F 3 336 ? 139.309 159.198 153.368 1.00 49.38 355 GLN E N 1
ATOM 14245 C CA . GLN F 3 336 ? 138.314 158.373 154.036 1.00 49.38 355 GLN E CA 1
ATOM 14246 C C . GLN F 3 336 ? 137.105 158.221 153.123 1.00 49.38 355 GLN E C 1
ATOM 14247 O O . GLN F 3 336 ? 136.590 159.214 152.600 1.00 49.38 355 GLN E O 1
ATOM 14253 N N . TYR F 3 337 ? 136.658 156.984 152.934 1.00 45.65 356 TYR E N 1
ATOM 14254 C CA . TYR F 3 337 ? 135.580 156.709 151.996 1.00 45.65 356 TYR E CA 1
ATOM 14255 C C . TYR F 3 337 ? 134.223 156.956 152.640 1.00 45.65 356 TYR E C 1
ATOM 14256 O O . TYR F 3 337 ? 133.928 156.427 153.716 1.00 45.65 356 TYR E O 1
ATOM 14265 N N . ASP F 3 338 ? 133.398 157.759 151.972 1.00 46.80 357 ASP E N 1
ATOM 14266 C CA . ASP F 3 338 ? 132.002 157.956 152.340 1.00 46.80 357 ASP E CA 1
ATOM 14267 C C . ASP F 3 338 ? 131.171 157.827 151.074 1.00 46.80 357 ASP E C 1
ATOM 14268 O O . ASP F 3 338 ? 131.410 158.548 150.101 1.00 46.80 357 ASP E O 1
ATOM 14273 N N . ALA F 3 339 ? 130.206 156.905 151.085 1.00 46.39 358 ALA E N 1
ATOM 14274 C CA . ALA F 3 339 ? 129.450 156.605 149.872 1.00 46.39 358 ALA E CA 1
ATOM 14275 C C . ALA F 3 339 ? 128.541 157.760 149.473 1.00 46.39 358 ALA E C 1
ATOM 14276 O O . ALA F 3 339 ? 128.351 158.022 148.280 1.00 46.39 358 ALA E O 1
ATOM 14278 N N . THR F 3 340 ? 127.975 158.466 150.453 1.00 45.96 359 THR E N 1
ATOM 14279 C CA . THR F 3 340 ? 127.065 159.568 150.163 1.00 45.96 359 THR E CA 1
ATOM 14280 C C . THR F 3 340 ? 127.776 160.812 149.649 1.00 45.96 359 THR E C 1
ATOM 14281 O O . THR F 3 340 ? 127.103 161.733 149.175 1.00 45.96 359 THR E O 1
ATOM 14285 N N . LYS F 3 341 ? 129.103 160.866 149.727 1.00 45.22 360 LYS E N 1
ATOM 14286 C CA . LYS F 3 341 ? 129.866 162.017 149.272 1.00 45.22 360 LYS E CA 1
ATOM 14287 C C . LYS F 3 341 ? 130.373 161.856 147.845 1.00 45.22 360 LYS E C 1
ATOM 14288 O O . LYS F 3 341 ? 131.188 162.664 147.392 1.00 45.22 360 LYS E O 1
ATOM 14294 N N . PHE F 3 342 ? 129.914 160.831 147.134 1.00 41.99 361 PHE E N 1
ATOM 14295 C CA . PHE F 3 342 ? 130.279 160.601 145.744 1.00 41.99 361 PHE E CA 1
ATOM 14296 C C . PHE F 3 342 ? 129.015 160.565 144.898 1.00 41.99 361 PHE E C 1
ATOM 14297 O O . PHE F 3 342 ? 128.082 159.816 145.203 1.00 41.99 361 PHE E O 1
ATOM 14305 N N . LYS F 3 343 ? 128.987 161.370 143.841 1.00 39.19 362 LYS E N 1
ATOM 14306 C CA . LYS F 3 343 ? 127.864 161.425 142.917 1.00 39.19 362 LYS E CA 1
ATOM 14307 C C . LYS F 3 343 ? 128.146 160.514 141.730 1.00 39.19 362 LYS E C 1
ATOM 14308 O O . LYS F 3 343 ? 129.237 160.559 141.153 1.00 39.19 362 LYS E O 1
ATOM 14314 N N . GLN F 3 344 ? 127.160 159.697 141.371 1.00 37.35 363 GLN E N 1
ATOM 14315 C CA . GLN F 3 344 ? 127.301 158.685 140.333 1.00 37.35 363 GLN E CA 1
ATOM 14316 C C . GLN F 3 344 ? 126.484 159.076 139.112 1.00 37.35 363 GLN E C 1
ATOM 14317 O O . GLN F 3 344 ? 125.308 159.435 139.234 1.00 37.35 363 GLN E O 1
ATOM 14323 N N . TYR F 3 345 ? 127.107 158.997 137.940 1.00 37.06 364 TYR E N 1
ATOM 14324 C CA . TYR F 3 345 ? 126.467 159.319 136.676 1.00 37.06 364 TYR E CA 1
ATOM 14325 C C . TYR F 3 345 ? 126.714 158.187 135.695 1.00 37.06 364 TYR E C 1
ATOM 14326 O O . TYR F 3 345 ? 127.774 157.556 135.719 1.00 37.06 364 TYR E O 1
ATOM 14335 N N . SER F 3 346 ? 125.737 157.933 134.832 1.00 33.34 365 SER E N 1
ATOM 14336 C CA . SER F 3 346 ? 125.887 156.987 133.736 1.00 33.34 365 SER E CA 1
ATOM 14337 C C . SER F 3 346 ? 125.764 157.759 132.433 1.00 33.34 365 SER E C 1
ATOM 14338 O O . SER F 3 346 ? 124.775 158.468 132.221 1.00 33.34 365 SER E O 1
ATOM 14341 N N . ARG F 3 347 ? 126.771 157.637 131.574 1.00 30.70 366 ARG E N 1
ATOM 14342 C CA . ARG F 3 347 ? 126.776 158.302 130.280 1.00 30.70 366 ARG E CA 1
ATOM 14343 C C . ARG F 3 347 ? 127.053 157.267 129.207 1.00 30.70 366 ARG E C 1
ATOM 14344 O O . ARG F 3 347 ? 128.075 156.584 129.254 1.00 30.70 366 ARG E O 1
ATOM 14352 N N . HIS F 3 348 ? 126.152 157.145 128.248 1.00 28.38 367 HIS E N 1
ATOM 14353 C CA . HIS F 3 348 ? 126.376 156.307 127.086 1.00 28.38 367 HIS E CA 1
ATOM 14354 C C . HIS F 3 348 ? 126.792 157.179 125.912 1.00 28.38 367 HIS E C 1
ATOM 14355 O O . HIS F 3 348 ? 126.317 158.312 125.760 1.00 28.38 367 HIS E O 1
ATOM 14362 N N . VAL F 3 349 ? 127.686 156.640 125.088 1.00 30.94 368 VAL E N 1
ATOM 14363 C CA . VAL F 3 349 ? 128.317 157.372 124.001 1.00 30.94 368 VAL E CA 1
ATOM 14364 C C . VAL F 3 349 ? 128.055 156.647 122.687 1.00 30.94 368 VAL E C 1
ATOM 14365 O O . VAL F 3 349 ? 128.111 155.415 122.615 1.00 30.94 368 VAL E O 1
ATOM 14369 N N . GLU F 3 350 ? 127.731 157.423 121.657 1.00 33.39 369 GLU E N 1
ATOM 14370 C CA . GLU F 3 350 ? 127.512 156.932 120.303 1.00 33.39 369 GLU E CA 1
ATOM 14371 C C . GLU F 3 350 ? 128.503 157.616 119.380 1.00 33.39 369 GLU E C 1
ATOM 14372 O O . GLU F 3 350 ? 128.543 158.850 119.314 1.00 33.39 369 GLU E O 1
ATOM 14378 N N . GLU F 3 351 ? 129.292 156.814 118.670 1.00 33.31 370 GLU E N 1
ATOM 14379 C CA . GLU F 3 351 ? 130.275 157.299 117.712 1.00 33.31 370 GLU E CA 1
ATOM 14380 C C . GLU F 3 351 ? 129.993 156.645 116.369 1.00 33.31 370 GLU E C 1
ATOM 14381 O O . GLU F 3 351 ? 129.961 155.415 116.269 1.00 33.31 370 GLU E O 1
ATOM 14387 N N . TYR F 3 352 ? 129.795 157.466 115.344 1.00 32.40 371 TYR E N 1
ATOM 14388 C CA . TYR F 3 352 ? 129.417 156.997 114.023 1.00 32.40 371 TYR E CA 1
ATOM 14389 C C . TYR F 3 352 ? 130.304 157.639 112.969 1.00 32.40 371 TYR E C 1
ATOM 14390 O O . TYR F 3 352 ? 130.888 158.705 113.175 1.00 32.40 371 TYR E O 1
ATOM 14399 N N . ASP F 3 353 ? 130.393 156.961 111.829 1.00 34.76 372 ASP E N 1
ATOM 14400 C CA . ASP F 3 353 ? 131.080 157.470 110.646 1.00 34.76 372 ASP E CA 1
ATOM 14401 C C . ASP F 3 353 ? 130.294 156.935 109.455 1.00 34.76 372 ASP E C 1
ATOM 14402 O O . ASP F 3 353 ? 130.509 155.804 109.015 1.00 34.76 372 ASP E O 1
ATOM 14407 N N . LEU F 3 354 ? 129.363 157.736 108.959 1.00 32.25 373 LEU E N 1
ATOM 14408 C CA . LEU F 3 354 ? 128.557 157.355 107.812 1.00 32.25 373 LEU E CA 1
ATOM 14409 C C . LEU F 3 354 ? 129.349 157.689 106.562 1.00 32.25 373 LEU E C 1
ATOM 14410 O O . LEU F 3 354 ? 129.675 158.858 106.335 1.00 32.25 373 LEU E O 1
ATOM 14415 N N . GLN F 3 355 ? 129.665 156.687 105.751 1.00 33.12 374 GLN E N 1
ATOM 14416 C CA . GLN F 3 355 ? 130.304 156.975 104.479 1.00 33.12 374 GLN E CA 1
ATOM 14417 C C . GLN F 3 355 ? 129.615 156.185 103.380 1.00 33.12 374 GLN E C 1
ATOM 14418 O O . GLN F 3 355 ? 129.151 155.065 103.599 1.00 33.12 374 GLN E O 1
ATOM 14424 N N . PHE F 3 356 ? 129.495 156.811 102.213 1.00 32.33 375 PHE E N 1
ATOM 14425 C CA . PHE F 3 356 ? 128.682 156.299 101.125 1.00 32.33 375 PHE E CA 1
ATOM 14426 C C . PHE F 3 356 ? 129.410 156.515 99.809 1.00 32.33 375 PHE E C 1
ATOM 14427 O O . PHE F 3 356 ? 130.203 157.448 99.663 1.00 32.33 375 PHE E O 1
ATOM 14435 N N . ILE F 3 357 ? 129.116 155.647 98.849 1.00 34.49 376 ILE E N 1
ATOM 14436 C CA . ILE F 3 357 ? 129.510 155.824 97.458 1.00 34.49 376 ILE E CA 1
ATOM 14437 C C . ILE F 3 357 ? 128.231 155.982 96.654 1.00 34.49 376 ILE E C 1
ATOM 14438 O O . ILE F 3 357 ? 127.408 155.059 96.606 1.00 34.49 376 ILE E O 1
ATOM 14443 N N . PHE F 3 358 ? 128.068 157.144 96.031 1.00 36.57 377 PHE E N 1
ATOM 14444 C CA . PHE F 3 358 ? 126.880 157.480 95.264 1.00 36.57 377 PHE E CA 1
ATOM 14445 C C . PHE F 3 358 ? 127.193 157.475 93.775 1.00 36.57 377 PHE E C 1
ATOM 14446 O O . PHE F 3 358 ? 128.307 157.795 93.355 1.00 36.57 377 PHE E O 1
ATOM 14454 N N . GLN F 3 359 ? 126.195 157.108 92.978 1.00 40.65 378 GLN E N 1
ATOM 14455 C CA . GLN F 3 359 ? 126.333 157.025 91.533 1.00 40.65 378 GLN E CA 1
ATOM 14456 C C . GLN F 3 359 ? 125.450 158.076 90.879 1.00 40.65 378 GLN E C 1
ATOM 14457 O O . GLN F 3 359 ? 124.251 158.151 91.168 1.00 40.65 378 GLN E O 1
ATOM 14463 N N . LEU F 3 360 ? 126.046 158.888 90.011 1.00 42.02 379 LEU E N 1
ATOM 14464 C CA . LEU F 3 360 ? 125.285 159.863 89.244 1.00 42.02 379 LEU E CA 1
ATOM 14465 C C . LEU F 3 360 ? 124.408 159.144 88.228 1.00 42.02 379 LEU E C 1
ATOM 14466 O O . LEU F 3 360 ? 124.864 158.221 87.547 1.00 42.02 379 LEU E O 1
ATOM 14471 N N . CYS F 3 361 ? 123.144 159.551 88.135 1.00 45.30 380 CYS E N 1
ATOM 14472 C CA . CYS F 3 361 ? 122.184 158.877 87.270 1.00 45.30 380 CYS E CA 1
ATOM 14473 C C . CYS F 3 361 ? 121.311 159.900 86.564 1.00 45.30 380 CYS E C 1
ATOM 14474 O O . CYS F 3 361 ? 120.716 160.761 87.216 1.00 45.30 380 CYS E O 1
ATOM 14477 N N . THR F 3 362 ? 121.209 159.782 85.244 1.00 50.06 381 THR E N 1
ATOM 14478 C CA . THR F 3 362 ? 120.388 160.668 84.434 1.00 50.06 381 THR E CA 1
ATOM 14479 C C . THR F 3 362 ? 118.983 160.094 84.289 1.00 50.06 381 THR E C 1
ATOM 14480 O O . THR F 3 362 ? 118.793 158.877 84.239 1.00 50.06 381 THR E O 1
ATOM 14484 N N . ILE F 3 363 ? 117.997 160.985 84.224 1.00 53.12 382 ILE E N 1
ATOM 14485 C CA . ILE F 3 363 ? 116.594 160.604 84.100 1.00 53.12 382 ILE E CA 1
ATOM 14486 C C . ILE F 3 363 ? 116.076 161.196 82.798 1.00 53.12 382 ILE E C 1
ATOM 14487 O O . ILE F 3 363 ? 115.844 162.408 82.714 1.00 53.12 382 ILE E O 1
ATOM 14492 N N . THR F 3 364 ? 115.876 160.351 81.792 1.00 56.96 383 THR E N 1
ATOM 14493 C CA . THR F 3 364 ? 115.344 160.805 80.509 1.00 56.96 383 THR E CA 1
ATOM 14494 C C . THR F 3 364 ? 113.854 161.081 80.671 1.00 56.96 383 THR E C 1
ATOM 14495 O O . THR F 3 364 ? 113.036 160.160 80.686 1.00 56.96 383 THR E O 1
ATOM 14499 N N . LEU F 3 365 ? 113.496 162.359 80.792 1.00 56.11 384 LEU E N 1
ATOM 14500 C CA . LEU F 3 365 ? 112.119 162.761 81.076 1.00 56.11 384 LEU E CA 1
ATOM 14501 C C . LEU F 3 365 ? 111.310 162.783 79.782 1.00 56.11 384 LEU E C 1
ATOM 14502 O O . LEU F 3 365 ? 111.115 163.819 79.141 1.00 56.11 384 LEU E O 1
ATOM 14507 N N . THR F 3 366 ? 110.830 161.605 79.393 1.00 57.31 385 THR E N 1
ATOM 14508 C CA . THR F 3 366 ? 109.839 161.509 78.334 1.00 57.31 385 THR E CA 1
ATOM 14509 C C . THR F 3 366 ? 108.448 161.725 78.927 1.00 57.31 385 THR E C 1
ATOM 14510 O O . THR F 3 366 ? 108.292 162.005 80.118 1.00 57.31 385 THR E O 1
ATOM 14514 N N . ALA F 3 367 ? 107.417 161.604 78.087 1.00 56.97 386 ALA E N 1
ATOM 14515 C CA . ALA F 3 367 ? 106.052 161.786 78.573 1.00 56.97 386 ALA E CA 1
ATOM 14516 C C . ALA F 3 367 ? 105.636 160.650 79.500 1.00 56.97 386 ALA E C 1
ATOM 14517 O O . ALA F 3 367 ? 105.069 160.893 80.573 1.00 56.97 386 ALA E O 1
ATOM 14519 N N . ASP F 3 368 ? 105.922 159.405 79.107 1.00 58.13 387 ASP E N 1
ATOM 14520 C CA . ASP F 3 368 ? 105.572 158.255 79.934 1.00 58.13 387 ASP E CA 1
ATOM 14521 C C . ASP F 3 368 ? 106.373 158.235 81.229 1.00 58.13 387 ASP E C 1
ATOM 14522 O O . ASP F 3 368 ? 105.834 157.907 82.293 1.00 58.13 387 ASP E O 1
ATOM 14527 N N . VAL F 3 369 ? 107.660 158.583 81.156 1.00 55.51 388 VAL E N 1
ATOM 14528 C CA . VAL F 3 369 ? 108.505 158.607 82.348 1.00 55.51 388 VAL E CA 1
ATOM 14529 C C . VAL F 3 369 ? 108.026 159.678 83.320 1.00 55.51 388 VAL E C 1
ATOM 14530 O O . VAL F 3 369 ? 107.925 159.437 84.528 1.00 55.51 388 VAL E O 1
ATOM 14534 N N . MET F 3 370 ? 107.703 160.869 82.805 1.00 55.00 389 MET E N 1
ATOM 14535 C CA . MET F 3 370 ? 107.208 161.945 83.660 1.00 55.00 389 MET E CA 1
ATOM 14536 C C . MET F 3 370 ? 105.854 161.592 84.267 1.00 55.00 389 MET E C 1
ATOM 14537 O O . MET F 3 370 ? 105.586 161.920 85.430 1.00 55.00 389 MET E O 1
ATOM 14542 N N . SER F 3 371 ? 104.996 160.908 83.503 1.00 54.28 390 SER E N 1
ATOM 14543 C CA . SER F 3 371 ? 103.714 160.465 84.045 1.00 54.28 390 SER E CA 1
ATOM 14544 C C . SER F 3 371 ? 103.906 159.424 85.143 1.00 54.28 390 SER E C 1
ATOM 14545 O O . SER F 3 371 ? 103.188 159.435 86.150 1.00 54.28 390 SER E O 1
ATOM 14548 N N . TYR F 3 372 ? 104.874 158.520 84.971 1.00 50.60 391 TYR E N 1
ATOM 14549 C CA . TYR F 3 372 ? 105.158 157.534 86.010 1.00 50.60 391 TYR E CA 1
ATOM 14550 C C . TYR F 3 372 ? 105.721 158.194 87.264 1.00 50.60 391 TYR E C 1
ATOM 14551 O O . TYR F 3 372 ? 105.387 157.790 88.386 1.00 50.60 391 TYR E O 1
ATOM 14560 N N . ILE F 3 373 ? 106.582 159.203 87.094 1.00 51.46 392 ILE E N 1
ATOM 14561 C CA . ILE F 3 373 ? 107.122 159.930 88.242 1.00 51.46 392 ILE E CA 1
ATOM 14562 C C . ILE F 3 373 ? 106.007 160.674 88.970 1.00 51.46 392 ILE E C 1
ATOM 14563 O O . ILE F 3 373 ? 105.965 160.700 90.206 1.00 51.46 392 ILE E O 1
ATOM 14568 N N . HIS F 3 374 ? 105.075 161.271 88.217 1.00 52.65 393 HIS E N 1
ATOM 14569 C CA . HIS F 3 374 ? 103.927 161.934 88.833 1.00 52.65 393 HIS E CA 1
ATOM 14570 C C . HIS F 3 374 ? 103.045 160.941 89.577 1.00 52.65 393 HIS E C 1
ATOM 14571 O O . HIS F 3 374 ? 102.499 161.260 90.639 1.00 52.65 393 HIS E O 1
ATOM 14578 N N . SER F 3 375 ? 102.876 159.740 89.020 1.00 51.62 394 SER E N 1
ATOM 14579 C CA . SER F 3 375 ? 102.106 158.709 89.706 1.00 51.62 394 SER E CA 1
ATOM 14580 C C . SER F 3 375 ? 102.791 158.252 90.987 1.00 51.62 394 SER E C 1
ATOM 14581 O O . SER F 3 375 ? 102.113 157.964 91.980 1.00 51.62 394 SER E O 1
ATOM 14584 N N . MET F 3 376 ? 104.124 158.181 90.994 1.00 47.97 395 MET E N 1
ATOM 14585 C CA . MET F 3 376 ? 104.823 157.762 92.206 1.00 47.97 395 MET E CA 1
ATOM 14586 C C . MET F 3 376 ? 104.928 158.907 93.209 1.00 47.97 395 MET E C 1
ATOM 14587 O O . MET F 3 376 ? 104.451 158.797 94.344 1.00 47.97 395 MET E O 1
ATOM 14592 N N . ASN F 3 377 ? 105.551 160.014 92.807 1.00 50.16 396 ASN E N 1
ATOM 14593 C CA . ASN F 3 377 ? 105.717 161.166 93.691 1.00 50.16 396 ASN E CA 1
ATOM 14594 C C . ASN F 3 377 ? 105.871 162.406 92.822 1.00 50.16 396 ASN E C 1
ATOM 14595 O O . ASN F 3 377 ? 106.911 162.582 92.180 1.00 50.16 396 ASN E O 1
ATOM 14600 N N . SER F 3 378 ? 104.844 163.261 92.809 1.00 51.53 397 SER E N 1
ATOM 14601 C CA . SER F 3 378 ? 104.875 164.448 91.959 1.00 51.53 397 SER E CA 1
ATOM 14602 C C . SER F 3 378 ? 105.877 165.481 92.453 1.00 51.53 397 SER E C 1
ATOM 14603 O O . SER F 3 378 ? 106.438 166.232 91.639 1.00 51.53 397 SER E O 1
ATOM 14606 N N . SER F 3 379 ? 106.147 165.498 93.768 1.00 49.84 398 SER E N 1
ATOM 14607 C CA . SER F 3 379 ? 107.045 166.486 94.364 1.00 49.84 398 SER E CA 1
ATOM 14608 C C . SER F 3 379 ? 108.436 166.426 93.754 1.00 49.84 398 SER E C 1
ATOM 14609 O O . SER F 3 379 ? 109.126 167.450 93.683 1.00 49.84 398 SER E O 1
ATOM 14612 N N . ILE F 3 380 ? 108.833 165.249 93.263 1.00 47.85 399 ILE E N 1
ATOM 14613 C CA . ILE F 3 380 ? 110.029 165.126 92.437 1.00 47.85 399 ILE E CA 1
ATOM 14614 C C . ILE F 3 380 ? 109.913 166.008 91.198 1.00 47.85 399 ILE E C 1
ATOM 14615 O O . ILE F 3 380 ? 110.879 166.669 90.799 1.00 47.85 399 ILE E O 1
ATOM 14620 N N . LEU F 3 381 ? 108.725 166.057 90.584 1.00 51.39 400 LEU E N 1
ATOM 14621 C CA . LEU F 3 381 ? 108.570 166.871 89.380 1.00 51.39 400 LEU E CA 1
ATOM 14622 C C . LEU F 3 381 ? 108.539 168.364 89.689 1.00 51.39 400 LEU E C 1
ATOM 14623 O O . LEU F 3 381 ? 109.192 169.145 88.986 1.00 51.39 400 LEU E O 1
ATOM 14628 N N . GLU F 3 382 ? 107.796 168.804 90.716 1.00 52.92 401 GLU E N 1
ATOM 14629 C CA . GLU F 3 382 ? 107.880 170.258 90.901 1.00 52.92 401 GLU E CA 1
ATOM 14630 C C . GLU F 3 382 ? 109.108 170.701 91.691 1.00 52.92 401 GLU E C 1
ATOM 14631 O O . GLU F 3 382 ? 109.283 171.908 91.886 1.00 52.92 401 GLU E O 1
ATOM 14637 N N . ASP F 3 383 ? 109.960 169.784 92.152 1.00 51.59 402 ASP E N 1
ATOM 14638 C CA . ASP F 3 383 ? 111.265 170.195 92.650 1.00 51.59 402 ASP E CA 1
ATOM 14639 C C . ASP F 3 383 ? 112.366 170.060 91.608 1.00 51.59 402 ASP E C 1
ATOM 14640 O O . ASP F 3 383 ? 113.419 170.690 91.756 1.00 51.59 402 ASP E O 1
ATOM 14645 N N . TRP F 3 384 ? 112.153 169.254 90.565 1.00 51.43 403 TRP E N 1
ATOM 14646 C CA . TRP F 3 384 ? 113.072 169.222 89.435 1.00 51.43 403 TRP E CA 1
ATOM 14647 C C . TRP F 3 384 ? 112.831 170.358 88.454 1.00 51.43 403 TRP E C 1
ATOM 14648 O O . TRP F 3 384 ? 113.740 170.674 87.679 1.00 51.43 403 TRP E O 1
ATOM 14659 N N . ASN F 3 385 ? 111.646 170.978 88.514 1.00 52.97 404 ASN E N 1
ATOM 14660 C CA . ASN F 3 385 ? 111.080 171.976 87.576 1.00 52.97 404 ASN E CA 1
ATOM 14661 C C . ASN F 3 385 ? 111.773 172.209 86.228 1.00 52.97 404 ASN E C 1
ATOM 14662 O O . ASN F 3 385 ? 111.466 171.543 85.239 1.00 52.97 404 ASN E O 1
ATOM 14667 N N . ASP F 3 421 ? 108.081 169.363 102.856 1.00 53.45 440 ASP E N 1
ATOM 14668 C CA . ASP F 3 421 ? 108.424 167.958 103.032 1.00 53.45 440 ASP E CA 1
ATOM 14669 C C . ASP F 3 421 ? 107.493 167.286 104.037 1.00 53.45 440 ASP E C 1
ATOM 14670 O O . ASP F 3 421 ? 107.118 167.895 105.040 1.00 53.45 440 ASP E O 1
ATOM 14675 N N . PRO F 3 422 ? 107.106 166.036 103.759 1.00 52.63 441 PRO E N 1
ATOM 14676 C CA . PRO F 3 422 ? 106.263 165.299 104.715 1.00 52.63 441 PRO E CA 1
ATOM 14677 C C . PRO F 3 422 ? 106.952 164.994 106.035 1.00 52.63 441 PRO E C 1
ATOM 14678 O O . PRO F 3 422 ? 106.258 164.757 107.032 1.00 52.63 441 PRO E O 1
ATOM 14682 N N . TYR F 3 423 ? 108.280 164.987 106.077 1.00 46.85 442 TYR E N 1
ATOM 14683 C CA . TYR F 3 423 ? 109.018 164.687 107.303 1.00 46.85 442 TYR E CA 1
ATOM 14684 C C . TYR F 3 423 ? 109.426 165.978 108.011 1.00 46.85 442 TYR E C 1
ATOM 14685 O O . TYR F 3 423 ? 110.605 166.291 108.177 1.00 46.85 442 TYR E O 1
ATOM 14694 N N . ASP F 3 424 ? 108.415 166.734 108.438 1.00 51.64 443 ASP E N 1
ATOM 14695 C CA . ASP F 3 424 ? 108.623 168.003 109.128 1.00 51.64 443 ASP E CA 1
ATOM 14696 C C . ASP F 3 424 ? 108.564 167.839 110.643 1.00 51.64 443 ASP E C 1
ATOM 14697 O O . ASP F 3 424 ? 109.501 168.221 111.350 1.00 51.64 443 ASP E O 1
ATOM 14702 N N . LYS F 3 425 ? 107.469 167.274 111.156 1.00 48.63 444 LYS E N 1
ATOM 14703 C CA . LYS F 3 425 ? 107.341 167.057 112.592 1.00 48.63 444 LYS E CA 1
ATOM 14704 C C . LYS F 3 425 ? 108.222 165.918 113.083 1.00 48.63 444 LYS E C 1
ATOM 14705 O O . LYS F 3 425 ? 108.545 165.867 114.274 1.00 48.63 444 LYS E O 1
ATOM 14711 N N . LEU F 3 426 ? 108.611 165.008 112.195 1.00 41.82 445 LEU E N 1
ATOM 14712 C CA . LEU F 3 426 ? 109.441 163.877 112.579 1.00 41.82 445 LEU E CA 1
ATOM 14713 C C . LEU F 3 426 ? 110.876 164.329 112.815 1.00 41.82 445 LEU E C 1
ATOM 14714 O O . LEU F 3 426 ? 111.394 165.195 112.105 1.00 41.82 445 LEU E O 1
ATOM 14719 N N . LYS F 3 427 ? 111.520 163.740 113.816 1.00 36.48 446 LYS E N 1
ATOM 14720 C CA . LYS F 3 427 ? 112.878 164.116 114.182 1.00 36.48 446 LYS E CA 1
ATOM 14721 C C . LYS F 3 427 ? 113.877 163.087 113.666 1.00 36.48 446 LYS E C 1
ATOM 14722 O O . LYS F 3 427 ? 113.657 161.876 113.762 1.00 36.48 446 LYS E O 1
ATOM 14728 N N . PHE F 3 428 ? 114.955 163.585 113.067 1.00 34.22 447 PHE E N 1
ATOM 14729 C CA . PHE F 3 428 ? 116.010 162.745 112.524 1.00 34.22 447 PHE E CA 1
ATOM 14730 C C . PHE F 3 428 ? 117.355 163.351 112.888 1.00 34.22 447 PHE E C 1
ATOM 14731 O O . PHE F 3 428 ? 117.466 164.548 113.160 1.00 34.22 447 PHE E O 1
ATOM 14739 N N . TRP F 3 429 ? 118.382 162.508 112.893 1.00 32.40 448 TRP E N 1
ATOM 14740 C CA . TRP F 3 429 ? 119.754 162.998 112.971 1.00 32.40 448 TRP E CA 1
ATOM 14741 C C . TRP F 3 429 ? 120.122 163.485 111.577 1.00 32.40 448 TRP E C 1
ATOM 14742 O O . TRP F 3 429 ? 120.454 162.693 110.696 1.00 32.40 448 TRP E O 1
ATOM 14753 N N . ASN F 3 430 ? 120.028 164.793 111.360 1.00 33.76 449 ASN E N 1
ATOM 14754 C CA . ASN F 3 430 ? 120.264 165.365 110.041 1.00 33.76 449 ASN E CA 1
ATOM 14755 C C . ASN F 3 430 ? 121.763 165.515 109.827 1.00 33.76 449 ASN E C 1
ATOM 14756 O O . ASN F 3 430 ? 122.424 166.279 110.537 1.00 33.76 449 ASN E O 1
ATOM 14761 N N . VAL F 3 431 ? 122.306 164.791 108.853 1.00 35.00 450 VAL E N 1
ATOM 14762 C CA . VAL F 3 431 ? 123.695 164.953 108.443 1.00 35.00 450 VAL E CA 1
ATOM 14763 C C . VAL F 3 431 ? 123.711 165.554 107.043 1.00 35.00 450 VAL E C 1
ATOM 14764 O O . VAL F 3 431 ? 123.117 165.006 106.106 1.00 35.00 450 VAL E O 1
ATOM 14768 N N . ASP F 3 432 ? 124.360 166.706 106.915 1.00 40.02 451 ASP E N 1
ATOM 14769 C CA . ASP F 3 432 ? 124.368 167.476 105.679 1.00 40.02 451 ASP E CA 1
ATOM 14770 C C . ASP F 3 432 ? 125.642 167.145 104.916 1.00 40.02 451 ASP E C 1
ATOM 14771 O O . ASP F 3 432 ? 126.734 167.579 105.298 1.00 40.02 451 ASP E O 1
ATOM 14776 N N . LEU F 3 433 ? 125.503 166.375 103.841 1.00 38.92 452 LEU E N 1
ATOM 14777 C CA . LEU F 3 433 ? 126.627 166.006 102.993 1.00 38.92 452 LEU E CA 1
ATOM 14778 C C . LEU F 3 433 ? 126.585 166.740 101.657 1.00 38.92 452 LEU E C 1
ATOM 14779 O O . LEU F 3 433 ? 127.047 166.218 100.643 1.00 38.92 452 LEU E O 1
ATOM 14784 N N . LYS F 3 434 ? 126.019 167.950 101.646 1.00 40.65 453 LYS E N 1
ATOM 14785 C CA . LYS F 3 434 ? 125.980 168.740 100.419 1.00 40.65 453 LYS E CA 1
ATOM 14786 C C . LYS F 3 434 ? 127.373 169.201 100.010 1.00 40.65 453 LYS E C 1
ATOM 14787 O O . LYS F 3 434 ? 127.699 169.229 98.817 1.00 40.65 453 LYS E O 1
ATOM 14793 N N . GLU F 3 435 ? 128.207 169.564 100.981 1.00 43.57 454 GLU E N 1
ATOM 14794 C CA . GLU F 3 435 ? 129.550 170.060 100.719 1.00 43.57 454 GLU E CA 1
ATOM 14795 C C . GLU F 3 435 ? 130.618 168.991 100.898 1.00 43.57 454 GLU E C 1
ATOM 14796 O O . GLU F 3 435 ? 131.806 169.321 100.955 1.00 43.57 454 GLU E O 1
ATOM 14802 N N . LYS F 3 436 ? 130.227 167.720 100.989 1.00 40.40 455 LYS E N 1
ATOM 14803 C CA . LYS F 3 436 ? 131.161 166.633 101.250 1.00 40.40 455 LYS E CA 1
ATOM 14804 C C . LYS F 3 436 ? 131.117 165.572 100.154 1.00 40.40 455 LYS E C 1
ATOM 14805 O O . LYS F 3 436 ? 131.251 164.379 100.430 1.00 40.40 455 LYS E O 1
ATOM 14811 N N . PHE F 3 437 ? 130.933 165.996 98.907 1.00 38.49 456 PHE E N 1
ATOM 14812 C CA . PHE F 3 437 ? 130.977 165.110 97.752 1.00 38.49 456 PHE E CA 1
ATOM 14813 C C . PHE F 3 437 ? 132.299 165.309 97.025 1.00 38.49 456 PHE E C 1
ATOM 14814 O O . PHE F 3 437 ? 132.743 166.447 96.841 1.00 38.49 456 PHE E O 1
ATOM 14822 N N . SER F 3 438 ? 132.926 164.209 96.614 1.00 39.53 457 SER E N 1
ATOM 14823 C CA . SER F 3 438 ? 134.239 164.272 95.990 1.00 39.53 457 SER E CA 1
ATOM 14824 C C . SER F 3 438 ? 134.358 163.233 94.886 1.00 39.53 457 SER E C 1
ATOM 14825 O O . SER F 3 438 ? 133.899 162.098 95.039 1.00 39.53 457 SER E O 1
ATOM 14828 N N . LEU F 3 439 ? 134.984 163.629 93.774 1.00 43.03 458 LEU E N 1
ATOM 14829 C CA . LEU F 3 439 ? 135.293 162.671 92.718 1.00 43.03 458 LEU E CA 1
ATOM 14830 C C . LEU F 3 439 ? 136.391 161.708 93.146 1.00 43.03 458 LEU E C 1
ATOM 14831 O O . LEU F 3 439 ? 136.395 160.546 92.724 1.00 43.03 458 LEU E O 1
ATOM 14836 N N . ASP F 3 440 ? 137.328 162.172 93.969 1.00 44.53 459 ASP E N 1
ATOM 14837 C CA . ASP F 3 440 ? 138.504 161.394 94.351 1.00 44.53 459 ASP E CA 1
ATOM 14838 C C . ASP F 3 440 ? 138.090 160.308 95.333 1.00 44.53 459 ASP E C 1
ATOM 14839 O O . ASP F 3 440 ? 138.002 160.542 96.540 1.00 44.53 459 ASP E O 1
ATOM 14844 N N . LEU F 3 441 ? 137.831 159.108 94.815 1.00 40.92 460 LEU E N 1
ATOM 14845 C CA . LEU F 3 441 ? 137.428 157.999 95.672 1.00 40.92 460 LEU E CA 1
ATOM 14846 C C . LEU F 3 441 ? 138.609 157.429 96.446 1.00 40.92 460 LEU E C 1
ATOM 14847 O O . LEU F 3 441 ? 138.458 157.033 97.606 1.00 40.92 460 LEU E O 1
ATOM 14852 N N . ASP F 3 442 ? 139.795 157.397 95.832 1.00 42.83 461 ASP E N 1
ATOM 14853 C CA . ASP F 3 442 ? 140.956 156.757 96.442 1.00 42.83 461 ASP E CA 1
ATOM 14854 C C . ASP F 3 442 ? 141.487 157.484 97.674 1.00 42.83 461 ASP E C 1
ATOM 14855 O O . ASP F 3 442 ? 142.294 156.906 98.407 1.00 42.83 461 ASP E O 1
ATOM 14860 N N . GLN F 3 443 ? 141.058 158.718 97.926 1.00 41.67 462 GLN E N 1
ATOM 14861 C CA . GLN F 3 443 ? 141.476 159.440 99.120 1.00 41.67 462 GLN E CA 1
ATOM 14862 C C . GLN F 3 443 ? 140.647 159.086 100.345 1.00 41.67 462 GLN E C 1
ATOM 14863 O O . GLN F 3 443 ? 140.921 159.609 101.431 1.00 41.67 462 GLN E O 1
ATOM 14869 N N . TYR F 3 444 ? 139.653 158.217 100.200 1.00 37.40 463 TYR E N 1
ATOM 14870 C CA . TYR F 3 444 ? 138.737 157.844 101.262 1.00 37.40 463 TYR E CA 1
ATOM 14871 C C . TYR F 3 444 ? 138.673 156.328 101.365 1.00 37.40 463 TYR E C 1
ATOM 14872 O O . TYR F 3 444 ? 138.841 155.634 100.358 1.00 37.40 463 TYR E O 1
ATOM 14881 N N . PRO F 3 445 ? 138.444 155.780 102.580 1.00 36.64 464 PRO E N 1
ATOM 14882 C CA . PRO F 3 445 ? 138.511 154.320 102.765 1.00 36.64 464 PRO E CA 1
ATOM 14883 C C . PRO F 3 445 ? 137.476 153.542 101.970 1.00 36.64 464 PRO E C 1
ATOM 14884 O O . PRO F 3 445 ? 137.819 152.570 101.286 1.00 36.64 464 PRO E O 1
ATOM 14888 N N . LEU F 3 446 ? 136.210 153.963 102.047 1.00 34.55 465 LEU E N 1
ATOM 14889 C CA . LEU F 3 446 ? 135.161 153.289 101.290 1.00 34.55 465 LEU E CA 1
ATOM 14890 C C . LEU F 3 446 ? 135.365 153.449 99.791 1.00 34.55 465 LEU E C 1
ATOM 14891 O O . LEU F 3 446 ? 135.040 152.537 99.027 1.00 34.55 465 LEU E O 1
ATOM 14896 N N . GLY F 3 447 ? 135.916 154.582 99.355 1.00 36.94 466 GLY E N 1
ATOM 14897 C CA . GLY F 3 447 ? 136.251 154.729 97.949 1.00 36.94 466 GLY E CA 1
ATOM 14898 C C . GLY F 3 447 ? 137.355 153.786 97.511 1.00 36.94 466 GLY E C 1
ATOM 14899 O O . GLY F 3 447 ? 137.319 153.251 96.400 1.00 36.94 466 GLY E O 1
ATOM 14900 N N . ARG F 3 448 ? 138.344 153.558 98.383 1.00 38.37 467 ARG E N 1
ATOM 14901 C CA . ARG F 3 448 ? 139.385 152.577 98.088 1.00 38.37 467 ARG E CA 1
ATOM 14902 C C . ARG F 3 448 ? 138.808 151.172 97.986 1.00 38.37 467 ARG E C 1
ATOM 14903 O O . ARG F 3 448 ? 139.151 150.420 97.066 1.00 38.37 467 ARG E O 1
ATOM 14911 N N . LYS F 3 449 ? 137.923 150.802 98.916 1.00 36.35 468 LYS E N 1
ATOM 14912 C CA . LYS F 3 449 ? 137.304 149.479 98.851 1.00 36.35 468 LYS E CA 1
ATOM 14913 C C . LYS F 3 449 ? 136.383 149.345 97.643 1.00 36.35 468 LYS E C 1
ATOM 14914 O O . LYS F 3 449 ? 136.267 148.254 97.072 1.00 36.35 468 LYS E O 1
ATOM 14920 N N . PHE F 3 450 ? 135.736 150.438 97.234 1.00 37.10 469 PHE E N 1
ATOM 14921 C CA . PHE F 3 450 ? 134.897 150.416 96.042 1.00 37.10 469 PHE E CA 1
ATOM 14922 C C . PHE F 3 450 ? 135.731 150.251 94.779 1.00 37.10 469 PHE E C 1
ATOM 14923 O O . PHE F 3 450 ? 135.335 149.529 93.858 1.00 37.10 469 PHE E O 1
ATOM 14931 N N . LEU F 3 451 ? 136.883 150.921 94.710 1.00 37.75 470 LEU E N 1
ATOM 14932 C CA . LEU F 3 451 ? 137.756 150.754 93.554 1.00 37.75 470 LEU E CA 1
ATOM 14933 C C . LEU F 3 451 ? 138.411 149.379 93.541 1.00 37.75 470 LEU E C 1
ATOM 14934 O O . LEU F 3 451 ? 138.728 148.857 92.466 1.00 37.75 470 LEU E O 1
ATOM 14939 N N . VAL F 3 452 ? 138.631 148.785 94.715 1.00 39.07 471 VAL E N 1
ATOM 14940 C CA . VAL F 3 452 ? 139.141 147.418 94.774 1.00 39.07 471 VAL E CA 1
ATOM 14941 C C . VAL F 3 452 ? 138.088 146.433 94.278 1.00 39.07 471 VAL E C 1
ATOM 14942 O O . VAL F 3 452 ? 138.372 145.562 93.447 1.00 39.07 471 VAL E O 1
ATOM 14946 N N . GLN F 3 453 ? 136.849 146.572 94.757 1.00 39.33 472 GLN E N 1
ATOM 14947 C CA . GLN F 3 453 ? 135.797 145.633 94.381 1.00 39.33 472 GLN E CA 1
ATOM 14948 C C . GLN F 3 453 ? 135.294 145.834 92.957 1.00 39.33 472 GLN E C 1
ATOM 14949 O O . GLN F 3 453 ? 134.613 144.947 92.434 1.00 39.33 472 GLN E O 1
ATOM 14955 N N . ALA F 3 454 ? 135.601 146.961 92.323 1.00 40.11 473 ALA E N 1
ATOM 14956 C CA . ALA F 3 454 ? 135.179 147.196 90.947 1.00 40.11 473 ALA E CA 1
ATOM 14957 C C . ALA F 3 454 ? 136.360 147.087 89.990 1.00 40.11 473 ALA E C 1
ATOM 14958 O O . ALA F 3 454 ? 137.090 146.097 89.999 1.00 40.11 473 ALA E O 1
ATOM 14960 N N . ALA G 3 1 ? 99.809 101.142 92.020 1.00 45.50 20 ALA C N 1
ATOM 14961 C CA . ALA G 3 1 ? 101.159 101.665 92.196 1.00 45.50 20 ALA C CA 1
ATOM 14962 C C . ALA G 3 1 ? 101.196 103.177 92.011 1.00 45.50 20 ALA C C 1
ATOM 14963 O O . ALA G 3 1 ? 100.841 103.690 90.951 1.00 45.50 20 ALA C O 1
ATOM 14965 N N . VAL G 3 2 ? 101.628 103.887 93.052 1.00 45.07 21 VAL C N 1
ATOM 14966 C CA . VAL G 3 2 ? 101.730 105.340 92.980 1.00 45.07 21 VAL C CA 1
ATOM 14967 C C . VAL G 3 2 ? 102.909 105.737 92.098 1.00 45.07 21 VAL C C 1
ATOM 14968 O O . VAL G 3 2 ? 103.991 105.137 92.155 1.00 45.07 21 VAL C O 1
ATOM 14972 N N . VAL G 3 3 ? 102.676 106.708 91.221 1.00 47.77 22 VAL C N 1
ATOM 14973 C CA . VAL G 3 3 ? 103.683 107.205 90.295 1.00 47.77 22 VAL C CA 1
ATOM 14974 C C . VAL G 3 3 ? 103.976 108.658 90.653 1.00 47.77 22 VAL C C 1
ATOM 14975 O O . VAL G 3 3 ? 103.169 109.328 91.309 1.00 47.77 22 VAL C O 1
ATOM 14979 N N . ASN G 3 4 ? 105.159 109.130 90.260 1.00 48.69 23 ASN C N 1
ATOM 14980 C CA . ASN G 3 4 ? 105.514 110.529 90.459 1.00 48.69 23 ASN C CA 1
ATOM 14981 C C . ASN G 3 4 ? 104.592 111.424 89.644 1.00 48.69 23 ASN C C 1
ATOM 14982 O O . ASN G 3 4 ? 104.129 111.047 88.564 1.00 48.69 23 ASN C O 1
ATOM 14987 N N . THR G 3 5 ? 104.316 112.619 90.172 1.00 48.92 24 THR C N 1
ATOM 14988 C CA . THR G 3 5 ? 103.290 113.460 89.570 1.00 48.92 24 THR C CA 1
ATOM 14989 C C . THR G 3 5 ? 103.756 114.100 88.269 1.00 48.92 24 THR C C 1
ATOM 14990 O O . THR G 3 5 ? 102.919 114.570 87.496 1.00 48.92 24 THR C O 1
ATOM 14994 N N . ASP G 3 6 ? 105.064 114.106 87.995 1.00 49.70 25 ASP C N 1
ATOM 14995 C CA . ASP G 3 6 ? 105.574 114.778 86.806 1.00 49.70 25 ASP C CA 1
ATOM 14996 C C . ASP G 3 6 ? 105.241 114.031 85.522 1.00 49.70 25 ASP C C 1
ATOM 14997 O O . ASP G 3 6 ? 105.368 114.606 84.436 1.00 49.70 25 ASP C O 1
ATOM 15002 N N . ASP G 3 7 ? 104.823 112.769 85.619 1.00 52.01 26 ASP C N 1
ATOM 15003 C CA . ASP G 3 7 ? 104.520 111.990 84.425 1.00 52.01 26 ASP C CA 1
ATOM 15004 C C . ASP G 3 7 ? 103.175 112.373 83.819 1.00 52.01 26 ASP C C 1
ATOM 15005 O O . ASP G 3 7 ? 103.023 112.367 82.592 1.00 52.01 26 ASP C O 1
ATOM 15010 N N . TYR G 3 8 ? 102.190 112.710 84.651 1.00 50.37 27 TYR C N 1
ATOM 15011 C CA . TYR G 3 8 ? 100.847 113.014 84.175 1.00 50.37 27 TYR C CA 1
ATOM 15012 C C . TYR G 3 8 ? 100.435 114.462 84.399 1.00 50.37 27 TYR C C 1
ATOM 15013 O O . TYR G 3 8 ? 99.303 114.825 84.063 1.00 50.37 27 TYR C O 1
ATOM 15022 N N . VAL G 3 9 ? 101.311 115.298 84.947 1.00 49.76 28 VAL C N 1
ATOM 15023 C CA . VAL G 3 9 ? 101.031 116.715 85.155 1.00 49.76 28 VAL C CA 1
ATOM 15024 C C . VAL G 3 9 ? 102.006 117.511 84.302 1.00 49.76 28 VAL C C 1
ATOM 15025 O O . VAL G 3 9 ? 103.227 117.388 84.467 1.00 49.76 28 VAL C O 1
ATOM 15029 N N . THR G 3 10 ? 101.473 118.325 83.397 1.00 50.91 29 THR C N 1
ATOM 15030 C CA . THR G 3 10 ? 102.283 119.133 82.495 1.00 50.91 29 THR C CA 1
ATOM 15031 C C . THR G 3 10 ? 102.455 120.522 83.095 1.00 50.91 29 THR C C 1
ATOM 15032 O O . THR G 3 10 ? 101.468 121.217 83.356 1.00 50.91 29 THR C O 1
ATOM 15036 N N . ARG G 3 11 ? 103.705 120.919 83.311 1.00 48.54 30 ARG C N 1
ATOM 15037 C CA . ARG G 3 11 ? 104.023 122.211 83.904 1.00 48.54 30 ARG C CA 1
ATOM 15038 C C . ARG G 3 11 ? 104.016 123.281 82.819 1.00 48.54 30 ARG C C 1
ATOM 15039 O O . ARG G 3 11 ? 104.739 123.167 81.824 1.00 48.54 30 ARG C O 1
ATOM 15047 N N . THR G 3 12 ? 103.202 124.313 83.009 1.00 47.23 31 THR C N 1
ATOM 15048 C CA . THR G 3 12 ? 103.152 125.440 82.092 1.00 47.23 31 THR C CA 1
ATOM 15049 C C . THR G 3 12 ? 104.077 126.552 82.576 1.00 47.23 31 THR C C 1
ATOM 15050 O O . THR G 3 12 ? 104.598 126.525 83.693 1.00 47.23 31 THR C O 1
ATOM 15054 N N . SER G 3 13 ? 104.277 127.543 81.713 1.00 46.12 32 SER C N 1
ATOM 15055 C CA . SER G 3 13 ? 105.141 128.674 82.015 1.00 46.12 32 SER C CA 1
ATOM 15056 C C . SER G 3 13 ? 104.408 129.811 82.714 1.00 46.12 32 SER C C 1
ATOM 15057 O O . SER G 3 13 ? 105.017 130.854 82.974 1.00 46.12 32 SER C O 1
ATOM 15060 N N . ILE G 3 14 ? 103.128 129.638 83.023 1.00 44.39 33 ILE C N 1
ATOM 15061 C CA . ILE G 3 14 ? 102.317 130.690 83.625 1.00 44.39 33 ILE C CA 1
ATOM 15062 C C . ILE G 3 14 ? 102.450 130.602 85.140 1.00 44.39 33 ILE C C 1
ATOM 15063 O O . ILE G 3 14 ? 102.144 129.566 85.739 1.00 44.39 33 ILE C O 1
ATOM 15068 N N . PHE G 3 15 ? 102.900 131.690 85.759 1.00 40.91 34 PHE C N 1
ATOM 15069 C CA . PHE G 3 15 ? 103.100 131.751 87.199 1.00 40.91 34 PHE C CA 1
ATOM 15070 C C . PHE G 3 15 ? 102.228 132.841 87.806 1.00 40.91 34 PHE C C 1
ATOM 15071 O O . PHE G 3 15 ? 101.931 133.853 87.165 1.00 40.91 34 PHE C O 1
ATOM 15079 N N . TYR G 3 16 ? 101.825 132.619 89.053 1.00 40.32 35 TYR C N 1
ATOM 15080 C CA . TYR G 3 16 ? 100.950 133.525 89.780 1.00 40.32 35 TYR C CA 1
ATOM 15081 C C . TYR G 3 16 ? 101.521 133.779 91.166 1.00 40.32 35 TYR C C 1
ATOM 15082 O O . TYR G 3 16 ? 102.227 132.937 91.724 1.00 40.32 35 TYR C O 1
ATOM 15091 N N . HIS G 3 17 ? 101.199 134.941 91.723 1.00 36.57 36 HIS C N 1
ATOM 15092 C CA . HIS G 3 17 ? 101.553 135.274 93.095 1.00 36.57 36 HIS C CA 1
ATOM 15093 C C . HIS G 3 17 ? 100.290 135.340 93.940 1.00 36.57 36 HIS C C 1
ATOM 15094 O O . HIS G 3 17 ? 99.277 135.904 93.517 1.00 36.57 36 HIS C O 1
ATOM 15101 N N . ALA G 3 18 ? 100.356 134.762 95.137 1.00 37.25 37 ALA C N 1
ATOM 15102 C CA . ALA G 3 18 ? 99.220 134.741 96.049 1.00 37.25 37 ALA C CA 1
ATOM 15103 C C . ALA G 3 18 ? 99.707 135.095 97.442 1.00 37.25 37 ALA C C 1
ATOM 15104 O O . ALA G 3 18 ? 100.600 134.432 97.974 1.00 37.25 37 ALA C O 1
ATOM 15106 N N . GLY G 3 19 ? 99.116 136.119 98.043 1.00 39.94 38 GLY C N 1
ATOM 15107 C CA . GLY G 3 19 ? 99.566 136.515 99.359 1.00 39.94 38 GLY C CA 1
ATOM 15108 C C . GLY G 3 19 ? 98.508 137.128 100.246 1.00 39.94 38 GLY C C 1
ATOM 15109 O O . GLY G 3 19 ? 97.848 138.100 99.866 1.00 39.94 38 GLY C O 1
ATOM 15110 N N . SER G 3 20 ? 98.332 136.556 101.433 1.00 39.41 39 SER C N 1
ATOM 15111 C CA . SER G 3 20 ? 97.567 137.224 102.474 1.00 39.41 39 SER C CA 1
ATOM 15112 C C . SER G 3 20 ? 98.361 138.415 102.990 1.00 39.41 39 SER C C 1
ATOM 15113 O O . SER G 3 20 ? 99.556 138.301 103.274 1.00 39.41 39 SER C O 1
ATOM 15116 N N . SER G 3 21 ? 97.693 139.567 103.094 1.00 41.45 40 SER C N 1
ATOM 15117 C CA . SER G 3 21 ? 98.399 140.814 103.376 1.00 41.45 40 SER C CA 1
ATOM 15118 C C . SER G 3 21 ? 98.993 140.820 104.781 1.00 41.45 40 SER C C 1
ATOM 15119 O O . SER G 3 21 ? 100.187 141.092 104.957 1.00 41.45 40 SER C O 1
ATOM 15122 N N . ARG G 3 22 ? 98.185 140.499 105.788 1.00 39.58 41 ARG C N 1
ATOM 15123 C CA . ARG G 3 22 ? 98.645 140.539 107.173 1.00 39.58 41 ARG C CA 1
ATOM 15124 C C . ARG G 3 22 ? 97.688 139.706 108.007 1.00 39.58 41 ARG C C 1
ATOM 15125 O O . ARG G 3 22 ? 96.489 139.999 108.044 1.00 39.58 41 ARG C O 1
ATOM 15133 N N . LEU G 3 23 ? 98.207 138.679 108.673 1.00 34.44 42 LEU C N 1
ATOM 15134 C CA . LEU G 3 23 ? 97.407 137.803 109.521 1.00 34.44 42 LEU C CA 1
ATOM 15135 C C . LEU G 3 23 ? 97.832 138.027 110.966 1.00 34.44 42 LEU C C 1
ATOM 15136 O O . LEU G 3 23 ? 98.941 137.652 111.357 1.00 34.44 42 LEU C O 1
ATOM 15141 N N . LEU G 3 24 ? 96.951 138.635 111.756 1.00 32.90 43 LEU C N 1
ATOM 15142 C CA . LEU G 3 24 ? 97.258 139.034 113.122 1.00 32.90 43 LEU C CA 1
ATOM 15143 C C . LEU G 3 24 ? 96.304 138.351 114.089 1.00 32.90 43 LEU C C 1
ATOM 15144 O O . LEU G 3 24 ? 95.085 138.393 113.895 1.00 32.90 43 LEU C O 1
ATOM 15149 N N . THR G 3 25 ? 96.858 137.726 115.126 1.00 31.04 44 THR C N 1
ATOM 15150 C CA . THR G 3 25 ? 96.064 137.229 116.245 1.00 31.04 44 THR C CA 1
ATOM 15151 C C . THR G 3 25 ? 96.673 137.663 117.568 1.00 31.04 44 THR C C 1
ATOM 15152 O O . THR G 3 25 ? 97.886 137.566 117.771 1.00 31.04 44 THR C O 1
ATOM 15156 N N . VAL G 3 26 ? 95.815 138.143 118.464 1.00 29.89 45 VAL C N 1
ATOM 15157 C CA . VAL G 3 26 ? 96.189 138.530 119.819 1.00 29.89 45 VAL C CA 1
ATOM 15158 C C . VAL G 3 26 ? 95.371 137.683 120.781 1.00 29.89 45 VAL C C 1
ATOM 15159 O O . VAL G 3 26 ? 94.144 137.608 120.653 1.00 29.89 45 VAL C O 1
ATOM 15163 N N . GLY G 3 27 ? 96.039 137.047 121.737 1.00 28.38 46 GLY C N 1
ATOM 15164 C CA . GLY G 3 27 ? 95.291 136.233 122.680 1.00 28.38 46 GLY C CA 1
ATOM 15165 C C . GLY G 3 27 ? 96.121 135.877 123.890 1.00 28.38 46 GLY C C 1
ATOM 15166 O O . GLY G 3 27 ? 97.341 136.034 123.899 1.00 28.38 46 GLY C O 1
ATOM 15167 N N . ASN G 3 28 ? 95.437 135.382 124.911 1.00 29.73 47 ASN C N 1
ATOM 15168 C CA . ASN G 3 28 ? 96.120 134.950 126.126 1.00 29.73 47 ASN C CA 1
ATOM 15169 C C . ASN G 3 28 ? 96.947 133.702 125.832 1.00 29.73 47 ASN C C 1
ATOM 15170 O O . ASN G 3 28 ? 96.405 132.713 125.330 1.00 29.73 47 ASN C O 1
ATOM 15175 N N . PRO G 3 29 ? 98.251 133.705 126.124 1.00 27.89 48 PRO C N 1
ATOM 15176 C CA . PRO G 3 29 ? 99.105 132.582 125.707 1.00 27.89 48 PRO C CA 1
ATOM 15177 C C . PRO G 3 29 ? 98.907 131.303 126.504 1.00 27.89 48 PRO C C 1
ATOM 15178 O O . PRO G 3 29 ? 99.467 130.271 126.115 1.00 27.89 48 PRO C O 1
ATOM 15182 N N . TYR G 3 30 ? 98.141 131.326 127.592 1.00 28.55 49 TYR C N 1
ATOM 15183 C CA . TYR G 3 30 ? 98.011 130.162 128.456 1.00 28.55 49 TYR C CA 1
ATOM 15184 C C . TYR G 3 30 ? 96.642 129.503 128.403 1.00 28.55 49 TYR C C 1
ATOM 15185 O O . TYR G 3 30 ? 96.556 128.285 128.567 1.00 28.55 49 TYR C O 1
ATOM 15194 N N . PHE G 3 31 ? 95.578 130.267 128.175 1.00 31.58 50 PHE C N 1
ATOM 15195 C CA . PHE G 3 31 ? 94.232 129.713 128.138 1.00 31.58 50 PHE C CA 1
ATOM 15196 C C . PHE G 3 31 ? 93.338 130.651 127.342 1.00 31.58 50 PHE C C 1
ATOM 15197 O O . PHE G 3 31 ? 93.724 131.769 127.000 1.00 31.58 50 PHE C O 1
ATOM 15205 N N . ARG G 3 32 ? 92.134 130.175 127.045 1.00 38.38 51 ARG C N 1
ATOM 15206 C CA . ARG G 3 32 ? 91.109 131.001 126.427 1.00 38.38 51 ARG C CA 1
ATOM 15207 C C . ARG G 3 32 ? 90.305 131.694 127.520 1.00 38.38 51 ARG C C 1
ATOM 15208 O O . ARG G 3 32 ? 89.851 131.046 128.468 1.00 38.38 51 ARG C O 1
ATOM 15216 N N . VAL G 3 33 ? 90.139 133.006 127.390 1.00 41.25 52 VAL C N 1
ATOM 15217 C CA . VAL G 3 33 ? 89.417 133.810 128.372 1.00 41.25 52 VAL C CA 1
ATOM 15218 C C . VAL G 3 33 ? 88.002 134.030 127.842 1.00 41.25 52 VAL C C 1
ATOM 15219 O O . VAL G 3 33 ? 87.834 134.739 126.837 1.00 41.25 52 VAL C O 1
ATOM 15223 N N . PRO G 3 34 ? 86.977 133.451 128.461 1.00 48.12 53 PRO C N 1
ATOM 15224 C CA . PRO G 3 34 ? 85.606 133.687 128.002 1.00 48.12 53 PRO C CA 1
ATOM 15225 C C . PRO G 3 34 ? 85.139 135.097 128.332 1.00 48.12 53 PRO C C 1
ATOM 15226 O O . PRO G 3 34 ? 85.669 135.772 129.217 1.00 48.12 53 PRO C O 1
ATOM 15230 N N . ALA G 3 35 ? 84.125 135.539 127.593 1.00 57.81 54 ALA C N 1
ATOM 15231 C CA . ALA G 3 35 ? 83.547 136.853 127.821 1.00 57.81 54 ALA C CA 1
ATOM 15232 C C . ALA G 3 35 ? 82.722 136.864 129.105 1.00 57.81 54 ALA C C 1
ATOM 15233 O O . ALA G 3 35 ? 82.238 135.832 129.576 1.00 57.81 54 ALA C O 1
ATOM 15235 N N . GLY G 3 36 ? 82.566 138.058 129.671 1.00 65.69 55 GLY C N 1
ATOM 15236 C CA . GLY G 3 36 ? 81.791 138.219 130.885 1.00 65.69 55 GLY C CA 1
ATOM 15237 C C . GLY G 3 36 ? 82.494 139.051 131.938 1.00 65.69 55 GLY C C 1
ATOM 15238 O O . GLY G 3 36 ? 81.878 139.467 132.924 1.00 65.69 55 GLY C O 1
ATOM 15239 N N . GLY G 3 37 ? 83.784 139.303 131.737 1.00 69.74 56 GLY C N 1
ATOM 15240 C CA . GLY G 3 37 ? 84.564 140.070 132.687 1.00 69.74 56 GLY C CA 1
ATOM 15241 C C . GLY G 3 37 ? 84.622 141.548 132.359 1.00 69.74 56 GLY C C 1
ATOM 15242 O O . GLY G 3 37 ? 85.501 142.265 132.845 1.00 69.74 56 GLY C O 1
ATOM 15243 N N . GLY G 3 38 ? 83.692 142.011 131.534 1.00 72.95 57 GLY C N 1
ATOM 15244 C CA . GLY G 3 38 ? 83.660 143.388 131.104 1.00 72.95 57 GLY C CA 1
ATOM 15245 C C . GLY G 3 38 ? 84.208 143.640 129.719 1.00 72.95 57 GLY C C 1
ATOM 15246 O O . GLY G 3 38 ? 84.781 144.711 129.486 1.00 72.95 57 GLY C O 1
ATOM 15247 N N . ASN G 3 39 ? 84.056 142.693 128.797 1.00 72.87 58 ASN C N 1
ATOM 15248 C CA . ASN G 3 39 ? 84.594 142.833 127.453 1.00 72.87 58 ASN C CA 1
ATOM 15249 C C . ASN G 3 39 ? 83.737 142.031 126.487 1.00 72.87 58 ASN C C 1
ATOM 15250 O O . ASN G 3 39 ? 83.015 141.111 126.881 1.00 72.87 58 ASN C O 1
ATOM 15255 N N . LYS G 3 40 ? 83.827 142.391 125.211 1.00 71.18 59 LYS C N 1
ATOM 15256 C CA . LYS G 3 40 ? 83.076 141.716 124.163 1.00 71.18 59 LYS C CA 1
ATOM 15257 C C . LYS G 3 40 ? 83.895 140.563 123.599 1.00 71.18 59 LYS C C 1
ATOM 15258 O O . LYS G 3 40 ? 85.112 140.684 123.420 1.00 71.18 59 LYS C O 1
ATOM 15264 N N . GLN G 3 41 ? 83.217 139.433 123.360 1.00 63.80 60 GLN C N 1
ATOM 15265 C CA . GLN G 3 41 ? 83.762 138.214 122.760 1.00 63.80 60 GLN C CA 1
ATOM 15266 C C . GLN G 3 41 ? 84.849 137.561 123.611 1.00 63.80 60 GLN C C 1
ATOM 15267 O O . GLN G 3 41 ? 85.247 138.089 124.654 1.00 63.80 60 GLN C O 1
ATOM 15273 N N . ASP G 3 42 ? 85.320 136.397 123.177 1.00 49.39 61 ASP C N 1
ATOM 15274 C CA . ASP G 3 42 ? 86.284 135.611 123.932 1.00 49.39 61 ASP C CA 1
ATOM 15275 C C . ASP G 3 42 ? 87.696 135.873 123.428 1.00 49.39 61 ASP C C 1
ATOM 15276 O O . ASP G 3 42 ? 87.935 135.934 122.218 1.00 49.39 61 ASP C O 1
ATOM 15281 N N . ILE G 3 43 ? 88.626 136.032 124.363 1.00 40.10 62 ILE C N 1
ATOM 15282 C CA . ILE G 3 43 ? 90.043 136.146 124.029 1.00 40.10 62 ILE C CA 1
ATOM 15283 C C . ILE G 3 43 ? 90.559 134.739 123.759 1.00 40.10 62 ILE C C 1
ATOM 15284 O O . ILE G 3 43 ? 90.494 133.878 124.649 1.00 40.10 62 ILE C O 1
ATOM 15289 N N . PRO G 3 44 ? 91.070 134.455 122.567 1.00 34.70 63 PRO C N 1
ATOM 15290 C CA . PRO G 3 44 ? 91.501 133.093 122.243 1.00 34.70 63 PRO C CA 1
ATOM 15291 C C . PRO G 3 44 ? 92.823 132.752 122.917 1.00 34.70 63 PRO C C 1
ATOM 15292 O O . PRO G 3 44 ? 93.492 133.594 123.514 1.00 34.70 63 PRO C O 1
ATOM 15296 N N . LYS G 3 45 ? 93.188 131.476 122.816 1.00 30.25 64 LYS C N 1
ATOM 15297 C CA . LYS G 3 45 ? 94.491 131.009 123.282 1.00 30.25 64 LYS C CA 1
ATOM 15298 C C . LYS G 3 45 ? 95.453 131.101 122.108 1.00 30.25 64 LYS C C 1
ATOM 15299 O O . LYS G 3 45 ? 95.533 130.205 121.266 1.00 30.25 64 LYS C O 1
ATOM 15305 N N . VAL G 3 46 ? 96.181 132.208 122.041 1.00 28.15 65 VAL C N 1
ATOM 15306 C CA . VAL G 3 46 ? 97.172 132.443 121.000 1.00 28.15 65 VAL C CA 1
ATOM 15307 C C . VAL G 3 46 ? 98.542 132.319 121.647 1.00 28.15 65 VAL C C 1
ATOM 15308 O O . VAL G 3 46 ? 98.924 133.150 122.477 1.00 28.15 65 VAL C O 1
ATOM 15312 N N . SER G 3 47 ? 99.285 131.288 121.263 1.00 27.38 66 SER C N 1
ATOM 15313 C CA . SER G 3 47 ? 100.601 131.027 121.819 1.00 27.38 66 SER C CA 1
ATOM 15314 C C . SER G 3 47 ? 101.584 130.781 120.686 1.00 27.38 66 SER C C 1
ATOM 15315 O O . SER G 3 47 ? 101.199 130.376 119.587 1.00 27.38 66 SER C O 1
ATOM 15318 N N . ALA G 3 48 ? 102.861 131.047 120.959 1.00 27.48 67 ALA C N 1
ATOM 15319 C CA . ALA G 3 48 ? 103.894 130.747 119.977 1.00 27.48 67 ALA C CA 1
ATOM 15320 C C . ALA G 3 48 ? 104.181 129.261 119.890 1.00 27.48 67 ALA C C 1
ATOM 15321 O O . ALA G 3 48 ? 104.670 128.795 118.857 1.00 27.48 67 ALA C O 1
ATOM 15323 N N . TYR G 3 49 ? 103.893 128.513 120.948 1.00 27.68 68 TYR C N 1
ATOM 15324 C CA . TYR G 3 49 ? 104.136 127.075 120.979 1.00 27.68 68 TYR C CA 1
ATOM 15325 C C . TYR G 3 49 ? 102.902 126.311 120.515 1.00 27.68 68 TYR C C 1
ATOM 15326 O O . TYR G 3 49 ? 102.485 125.326 121.112 1.00 27.68 68 TYR C O 1
ATOM 15335 N N . GLN G 3 50 ? 102.343 126.746 119.391 1.00 27.49 69 GLN C N 1
ATOM 15336 C CA . GLN G 3 50 ? 101.029 126.304 118.959 1.00 27.49 69 GLN C CA 1
ATOM 15337 C C . GLN G 3 50 ? 101.061 126.163 117.447 1.00 27.49 69 GLN C C 1
ATOM 15338 O O . GLN G 3 50 ? 101.671 126.986 116.760 1.00 27.49 69 GLN C O 1
ATOM 15344 N N . TYR G 3 51 ? 100.421 125.117 116.935 1.00 28.74 70 TYR C N 1
ATOM 15345 C CA . TYR G 3 51 ? 100.454 124.862 115.501 1.00 28.74 70 TYR C CA 1
ATOM 15346 C C . TYR G 3 51 ? 99.571 125.866 114.778 1.00 28.74 70 TYR C C 1
ATOM 15347 O O . TYR G 3 51 ? 98.392 126.022 115.110 1.00 28.74 70 TYR C O 1
ATOM 15356 N N . ARG G 3 52 ? 100.144 126.547 113.795 1.00 28.86 71 ARG C N 1
ATOM 15357 C CA . ARG G 3 52 ? 99.404 127.457 112.930 1.00 28.86 71 ARG C CA 1
ATOM 15358 C C . ARG G 3 52 ? 99.247 126.755 111.589 1.00 28.86 71 ARG C C 1
ATOM 15359 O O . ARG G 3 52 ? 100.160 126.762 110.762 1.00 28.86 71 ARG C O 1
ATOM 15367 N N . VAL G 3 53 ? 98.103 126.115 111.387 1.00 29.88 72 VAL C N 1
ATOM 15368 C CA . VAL G 3 53 ? 97.825 125.403 110.148 1.00 29.88 72 VAL C CA 1
ATOM 15369 C C . VAL G 3 53 ? 96.927 126.289 109.302 1.00 29.88 72 VAL C C 1
ATOM 15370 O O . VAL G 3 53 ? 95.738 126.460 109.596 1.00 29.88 72 VAL C O 1
ATOM 15374 N N . PHE G 3 54 ? 97.508 126.857 108.253 1.00 30.78 73 PHE C N 1
ATOM 15375 C CA . PHE G 3 54 ? 96.790 127.708 107.321 1.00 30.78 73 PHE C CA 1
ATOM 15376 C C . PHE G 3 54 ? 96.212 126.840 106.214 1.00 30.78 73 PHE C C 1
ATOM 15377 O O . PHE G 3 54 ? 96.957 126.160 105.497 1.00 30.78 73 PHE C O 1
ATOM 15385 N N . ARG G 3 55 ? 94.888 126.843 106.103 1.00 35.80 74 ARG C N 1
ATOM 15386 C CA . ARG G 3 55 ? 94.193 126.248 104.968 1.00 35.80 74 ARG C CA 1
ATOM 15387 C C . ARG G 3 55 ? 94.071 127.334 103.911 1.00 35.80 74 ARG C C 1
ATOM 15388 O O . ARG G 3 55 ? 93.211 128.214 103.998 1.00 35.80 74 ARG C O 1
ATOM 15396 N N . VAL G 3 56 ? 94.968 127.292 102.935 1.00 35.03 75 VAL C N 1
ATOM 15397 C CA . VAL G 3 56 ? 94.994 128.263 101.851 1.00 35.03 75 VAL C CA 1
ATOM 15398 C C . VAL G 3 56 ? 94.009 127.812 100.783 1.00 35.03 75 VAL C C 1
ATOM 15399 O O . VAL G 3 56 ? 94.121 126.700 100.256 1.00 35.03 75 VAL C O 1
ATOM 15403 N N . GLN G 3 57 ? 93.046 128.669 100.460 1.00 40.86 76 GLN C N 1
ATOM 15404 C CA . GLN G 3 57 ? 92.044 128.369 99.448 1.00 40.86 76 GLN C CA 1
ATOM 15405 C C . GLN G 3 57 ? 92.443 129.037 98.140 1.00 40.86 76 GLN C C 1
ATOM 15406 O O . GLN G 3 57 ? 92.598 130.261 98.083 1.00 40.86 76 GLN C O 1
ATOM 15412 N N . LEU G 3 58 ? 92.603 128.246 97.115 1.00 40.03 77 LEU C N 1
ATOM 15413 C CA . LEU G 3 58 ? 92.967 128.696 95.786 1.00 40.03 77 LEU C CA 1
ATOM 15414 C C . LEU G 3 58 ? 91.743 128.702 94.879 1.00 40.03 77 LEU C C 1
ATOM 15415 O O . LEU G 3 58 ? 90.821 127.905 95.071 1.00 40.03 77 LEU C O 1
ATOM 15420 N N . PRO G 3 59 ? 91.688 129.601 93.898 1.00 42.23 78 PRO C N 1
ATOM 15421 C CA . PRO G 3 59 ? 90.585 129.561 92.935 1.00 42.23 78 PRO C CA 1
ATOM 15422 C C . PRO G 3 59 ? 90.674 128.324 92.060 1.00 42.23 78 PRO C C 1
ATOM 15423 O O . PRO G 3 59 ? 91.759 127.810 91.781 1.00 42.23 78 PRO C O 1
ATOM 15427 N N . ASP G 3 60 ? 89.516 127.842 91.640 1.00 48.20 79 ASP C N 1
ATOM 15428 C CA . ASP G 3 60 ? 89.476 126.707 90.732 1.00 48.20 79 ASP C CA 1
ATOM 15429 C C . ASP G 3 60 ? 89.953 127.166 89.362 1.00 48.20 79 ASP C C 1
ATOM 15430 O O . ASP G 3 60 ? 89.299 128.015 88.744 1.00 48.20 79 ASP C O 1
ATOM 15435 N N . PRO G 3 61 ? 91.070 126.642 88.848 1.00 48.19 80 PRO C N 1
ATOM 15436 C CA . PRO G 3 61 ? 91.624 127.175 87.596 1.00 48.19 80 PRO C CA 1
ATOM 15437 C C . PRO G 3 61 ? 90.833 126.778 86.363 1.00 48.19 80 PRO C C 1
ATOM 15438 O O . PRO G 3 61 ? 91.082 127.335 85.286 1.00 48.19 80 PRO C O 1
ATOM 15442 N N . ASN G 3 62 ? 89.901 125.830 86.483 1.00 52.10 81 ASN C N 1
ATOM 15443 C CA . ASN G 3 62 ? 89.042 125.485 85.358 1.00 52.10 81 ASN C CA 1
ATOM 15444 C C . ASN G 3 62 ? 88.062 126.608 85.040 1.00 52.10 81 ASN C C 1
ATOM 15445 O O . ASN G 3 62 ? 87.612 126.732 83.896 1.00 52.10 81 ASN C O 1
ATOM 15450 N N . LYS G 3 63 ? 87.721 127.428 86.034 1.00 51.33 82 LYS C N 1
ATOM 15451 C CA . LYS G 3 63 ? 86.849 128.577 85.845 1.00 51.33 82 LYS C CA 1
ATOM 15452 C C . LYS G 3 63 ? 87.534 129.901 86.155 1.00 51.33 82 LYS C C 1
ATOM 15453 O O . LYS G 3 63 ? 86.919 130.957 85.974 1.00 51.33 82 LYS C O 1
ATOM 15459 N N . PHE G 3 64 ? 88.779 129.872 86.622 1.00 50.73 83 PHE C N 1
ATOM 15460 C CA . PHE G 3 64 ? 89.509 131.099 86.912 1.00 50.73 83 PHE C CA 1
ATOM 15461 C C . PHE G 3 64 ? 89.890 131.809 85.619 1.00 50.73 83 PHE C C 1
ATOM 15462 O O . PHE G 3 64 ? 90.162 131.169 84.599 1.00 50.73 83 PHE C O 1
ATOM 15470 N N . GLY G 3 65 ? 89.889 133.140 85.660 1.00 54.99 84 GLY C N 1
ATOM 15471 C CA . GLY G 3 65 ? 90.324 133.935 84.528 1.00 54.99 84 GLY C CA 1
ATOM 15472 C C . GLY G 3 65 ? 91.794 133.739 84.218 1.00 54.99 84 GLY C C 1
ATOM 15473 O O . GLY G 3 65 ? 92.646 133.904 85.096 1.00 54.99 84 GLY C O 1
ATOM 15474 N N . LEU G 3 66 ? 92.104 133.395 82.974 1.00 58.21 85 LEU C N 1
ATOM 15475 C CA . LEU G 3 66 ? 93.457 133.045 82.576 1.00 58.21 85 LEU C CA 1
ATOM 15476 C C . LEU G 3 66 ? 93.904 133.926 81.419 1.00 58.21 85 LEU C C 1
ATOM 15477 O O . LEU G 3 66 ? 93.070 134.389 80.634 1.00 58.21 85 LEU C O 1
ATOM 15482 N N . PRO G 3 67 ? 95.210 134.203 81.310 1.00 61.46 86 PRO C N 1
ATOM 15483 C CA . PRO G 3 67 ? 95.689 135.057 80.206 1.00 61.46 86 PRO C CA 1
ATOM 15484 C C . PRO G 3 67 ? 95.462 134.469 78.825 1.00 61.46 86 PRO C C 1
ATOM 15485 O O . PRO G 3 67 ? 95.253 135.226 77.868 1.00 61.46 86 PRO C O 1
ATOM 15489 N N . ASP G 3 68 ? 95.496 133.146 78.687 1.00 70.98 87 ASP C N 1
ATOM 15490 C CA . ASP G 3 68 ? 95.282 132.485 77.403 1.00 70.98 87 ASP C CA 1
ATOM 15491 C C . ASP G 3 68 ? 94.205 131.426 77.586 1.00 70.98 87 ASP C C 1
ATOM 15492 O O . ASP G 3 68 ? 94.441 130.402 78.235 1.00 70.98 87 ASP C O 1
ATOM 15497 N N . THR G 3 69 ? 93.021 131.681 77.023 1.00 73.93 88 THR C N 1
ATOM 15498 C CA . THR G 3 69 ? 91.928 130.719 77.112 1.00 73.93 88 THR C CA 1
ATOM 15499 C C . THR G 3 69 ? 92.237 129.456 76.316 1.00 73.93 88 THR C C 1
ATOM 15500 O O . THR G 3 69 ? 91.931 128.343 76.760 1.00 73.93 88 THR C O 1
ATOM 15504 N N . SER G 3 70 ? 92.862 129.606 75.148 1.00 72.79 89 SER C N 1
ATOM 15505 C CA . SER G 3 70 ? 93.179 128.484 74.275 1.00 72.79 89 SER C CA 1
ATOM 15506 C C . SER G 3 70 ? 94.496 127.798 74.631 1.00 72.79 89 SER C C 1
ATOM 15507 O O . SER G 3 70 ? 95.030 127.051 73.803 1.00 72.79 89 SER C O 1
ATOM 15510 N N . ILE G 3 71 ? 95.032 128.027 75.834 1.00 70.44 90 ILE C N 1
ATOM 15511 C CA . ILE G 3 71 ? 96.251 127.338 76.255 1.00 70.44 90 ILE C CA 1
ATOM 15512 C C . ILE G 3 71 ? 95.994 125.887 76.633 1.00 70.44 90 ILE C C 1
ATOM 15513 O O . ILE G 3 71 ? 96.950 125.111 76.765 1.00 70.44 90 ILE C O 1
ATOM 15518 N N . TYR G 3 72 ? 94.732 125.491 76.791 1.00 67.27 91 TYR C N 1
ATOM 15519 C CA . TYR G 3 72 ? 94.376 124.110 77.074 1.00 67.27 91 TYR C CA 1
ATOM 15520 C C . TYR G 3 72 ? 93.068 123.793 76.364 1.00 67.27 91 TYR C C 1
ATOM 15521 O O . TYR G 3 72 ? 92.412 124.672 75.801 1.00 67.27 91 TYR C O 1
ATOM 15530 N N . ASN G 3 73 ? 92.694 122.517 76.394 1.00 66.83 92 ASN C N 1
ATOM 15531 C CA . ASN G 3 73 ? 91.411 122.067 75.866 1.00 66.83 92 ASN C CA 1
ATOM 15532 C C . ASN G 3 73 ? 90.474 121.776 77.028 1.00 66.83 92 ASN C C 1
ATOM 15533 O O . ASN G 3 73 ? 90.775 120.890 77.844 1.00 66.83 92 ASN C O 1
ATOM 15538 N N . PRO G 3 74 ? 89.369 122.516 77.179 1.00 66.02 93 PRO C N 1
ATOM 15539 C CA . PRO G 3 74 ? 88.425 122.223 78.266 1.00 66.02 93 PRO C CA 1
ATOM 15540 C C . PRO G 3 74 ? 87.854 120.814 78.237 1.00 66.02 93 PRO C C 1
ATOM 15541 O O . PRO G 3 74 ? 87.502 120.283 79.298 1.00 66.02 93 PRO C O 1
ATOM 15545 N N . GLU G 3 75 ? 87.746 120.197 77.059 1.00 67.30 94 GLU C N 1
ATOM 15546 C CA . GLU G 3 75 ? 87.118 118.884 76.963 1.00 67.30 94 GLU C CA 1
ATOM 15547 C C . GLU G 3 75 ? 88.033 117.777 77.475 1.00 67.30 94 GLU C C 1
ATOM 15548 O O . GLU G 3 75 ? 87.576 116.862 78.169 1.00 67.30 94 GLU C O 1
ATOM 15554 N N . THR G 3 76 ? 89.325 117.838 77.147 1.00 63.48 95 THR C N 1
ATOM 15555 C CA . THR G 3 76 ? 90.244 116.745 77.445 1.00 63.48 95 THR C CA 1
ATOM 15556 C C . THR G 3 76 ? 91.338 117.125 78.434 1.00 63.48 95 THR C C 1
ATOM 15557 O O . THR G 3 76 ? 92.271 116.339 78.635 1.00 63.48 95 THR C O 1
ATOM 15561 N N . GLN G 3 77 ? 91.259 118.298 79.059 1.00 60.81 96 GLN C N 1
ATOM 15562 C CA . GLN G 3 77 ? 92.286 118.718 80.001 1.00 60.81 96 GLN C CA 1
ATOM 15563 C C . GLN G 3 77 ? 91.661 119.492 81.149 1.00 60.81 96 GLN C C 1
ATOM 15564 O O . GLN G 3 77 ? 90.778 120.327 80.939 1.00 60.81 96 GLN C O 1
ATOM 15570 N N . ARG G 3 78 ? 92.130 119.210 82.362 1.00 53.91 97 ARG C N 1
ATOM 15571 C CA . ARG G 3 78 ? 91.744 119.947 83.553 1.00 53.91 97 ARG C CA 1
ATOM 15572 C C . ARG G 3 78 ? 92.981 120.577 84.178 1.00 53.91 97 ARG C C 1
ATOM 15573 O O . ARG G 3 78 ? 94.116 120.220 83.856 1.00 53.91 97 ARG C O 1
ATOM 15581 N N . LEU G 3 79 ? 92.748 121.531 85.073 1.00 50.69 98 LEU C N 1
ATOM 15582 C CA . LEU G 3 79 ? 93.801 122.400 85.571 1.00 50.69 98 LEU C CA 1
ATOM 15583 C C . LEU G 3 79 ? 93.993 122.204 87.069 1.00 50.69 98 LEU C C 1
ATOM 15584 O O . LEU G 3 79 ? 93.079 121.771 87.777 1.00 50.69 98 LEU C O 1
ATOM 15589 N N . VAL G 3 80 ? 95.192 122.538 87.546 1.00 44.36 99 VAL C N 1
ATOM 15590 C CA . VAL G 3 80 ? 95.513 122.438 88.965 1.00 44.36 99 VAL C CA 1
ATOM 15591 C C . VAL G 3 80 ? 96.641 123.422 89.246 1.00 44.36 99 VAL C C 1
ATOM 15592 O O . VAL G 3 80 ? 97.431 123.753 88.358 1.00 44.36 99 VAL C O 1
ATOM 15596 N N . TRP G 3 81 ? 96.695 123.919 90.480 1.00 40.65 100 TRP C N 1
ATOM 15597 C CA . TRP G 3 81 ? 97.776 124.789 90.916 1.00 40.65 100 TRP C CA 1
ATOM 15598 C C . TRP G 3 81 ? 98.914 123.958 91.491 1.00 40.65 100 TRP C C 1
ATOM 15599 O O . TRP G 3 81 ? 98.684 122.974 92.198 1.00 40.65 100 TRP C O 1
ATOM 15610 N N . ALA G 3 82 ? 100.142 124.358 91.181 1.00 3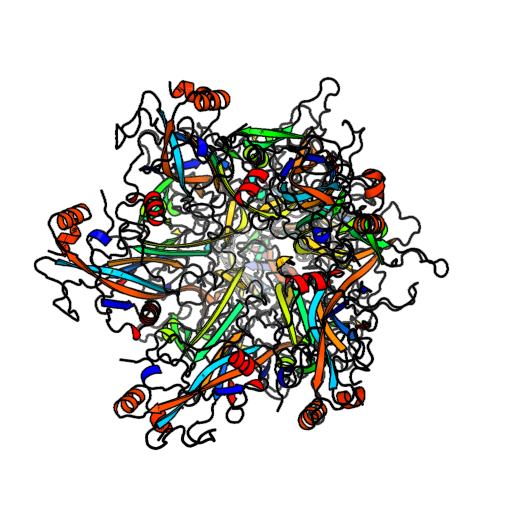9.78 101 ALA C N 1
ATOM 15611 C CA . ALA G 3 82 ? 101.334 123.725 91.725 1.00 39.78 101 ALA C CA 1
ATOM 15612 C C . ALA G 3 82 ? 102.170 124.774 92.440 1.00 39.78 101 ALA C C 1
ATOM 15613 O O . ALA G 3 82 ? 102.505 125.807 91.854 1.00 39.78 101 ALA C O 1
ATOM 15615 N N . CYS G 3 83 ? 102.510 124.502 93.696 1.00 40.77 102 CYS C N 1
ATOM 15616 C CA . CYS G 3 83 ? 103.273 125.450 94.501 1.00 40.77 102 CYS C CA 1
ATOM 15617 C C . CYS G 3 83 ? 104.721 125.466 94.030 1.00 40.77 102 CYS C C 1
ATOM 15618 O O . CYS G 3 83 ? 105.442 124.475 94.180 1.00 40.77 102 CYS C O 1
ATOM 15621 N N . ALA G 3 84 ? 105.147 126.589 93.454 1.00 38.99 103 ALA C N 1
ATOM 15622 C CA . ALA G 3 84 ? 106.517 126.749 92.988 1.00 38.99 103 ALA C CA 1
ATOM 15623 C C . ALA G 3 84 ? 107.417 127.437 94.001 1.00 38.99 103 ALA C C 1
ATOM 15624 O O . ALA G 3 84 ? 108.626 127.186 94.010 1.00 38.99 103 ALA C O 1
ATOM 15626 N N . GLY G 3 85 ? 106.862 128.293 94.846 1.00 37.32 104 GLY C N 1
ATOM 15627 C CA . GLY G 3 85 ? 107.657 128.986 95.846 1.00 37.32 104 GLY C CA 1
ATOM 15628 C C . GLY G 3 85 ? 106.807 129.389 97.028 1.00 37.32 104 GLY C C 1
ATOM 15629 O O . GLY G 3 85 ? 105.594 129.572 96.906 1.00 37.32 104 GLY C O 1
ATOM 15630 N N . VAL G 3 86 ? 107.457 129.553 98.178 1.00 36.62 105 VAL C N 1
ATOM 15631 C CA . VAL G 3 86 ? 106.772 129.876 99.422 1.00 36.62 105 VAL C CA 1
ATOM 15632 C C . VAL G 3 86 ? 107.638 130.831 100.237 1.00 36.62 105 VAL C C 1
ATOM 15633 O O . VAL G 3 86 ? 108.869 130.831 100.135 1.00 36.62 105 VAL C O 1
ATOM 15637 N N . GLU G 3 87 ? 106.978 131.687 101.014 1.00 37.01 106 GLU C N 1
ATOM 15638 C CA . GLU G 3 87 ? 107.652 132.527 101.996 1.00 37.01 106 GLU C CA 1
ATOM 15639 C C . GLU G 3 87 ? 106.700 132.751 103.160 1.00 37.01 106 GLU C C 1
ATOM 15640 O O . GLU G 3 87 ? 105.614 133.315 102.982 1.00 37.01 106 GLU C O 1
ATOM 15646 N N . ILE G 3 88 ? 107.100 132.294 104.340 1.00 34.17 107 ILE C N 1
ATOM 15647 C CA . ILE G 3 88 ? 106.322 132.485 105.560 1.00 34.17 107 ILE C CA 1
ATOM 15648 C C . ILE G 3 88 ? 106.968 133.663 106.277 1.00 34.17 107 ILE C C 1
ATOM 15649 O O . ILE G 3 88 ? 107.863 133.497 107.106 1.00 34.17 107 ILE C O 1
ATOM 15654 N N . GLY G 3 89 ? 106.522 134.872 105.947 1.00 32.78 108 GLY C N 1
ATOM 15655 C CA . GLY G 3 89 ? 107.044 136.049 106.615 1.00 32.78 108 GLY C CA 1
ATOM 15656 C C . GLY G 3 89 ? 106.527 136.130 108.037 1.00 32.78 108 GLY C C 1
ATOM 15657 O O . GLY G 3 89 ? 105.321 136.017 108.284 1.00 32.78 108 GLY C O 1
ATOM 15658 N N . ARG G 3 90 ? 107.440 136.321 108.981 1.00 30.64 109 ARG C N 1
ATOM 15659 C CA . ARG G 3 90 ? 107.104 136.471 110.389 1.00 30.64 109 ARG C CA 1
ATOM 15660 C C . ARG G 3 90 ? 107.379 137.911 110.795 1.00 30.64 109 ARG C C 1
ATOM 15661 O O . ARG G 3 90 ? 108.494 138.409 110.610 1.00 30.64 109 ARG C O 1
ATOM 15669 N N . GLY G 3 91 ? 106.369 138.571 111.348 1.00 31.23 110 GLY C N 1
ATOM 15670 C CA . GLY G 3 91 ? 106.449 139.998 111.569 1.00 31.23 110 GLY C CA 1
ATOM 15671 C C . GLY G 3 91 ? 106.944 140.429 112.931 1.00 31.23 110 GLY C C 1
ATOM 15672 O O . GLY G 3 91 ? 107.602 141.464 113.046 1.00 31.23 110 GLY C O 1
ATOM 15673 N N . GLN G 3 92 ? 106.634 139.659 113.966 1.00 30.07 111 GLN C N 1
ATOM 15674 C CA . GLN G 3 92 ? 106.956 140.072 115.321 1.00 30.07 111 GLN C CA 1
ATOM 15675 C C . GLN G 3 92 ? 108.464 139.996 115.565 1.00 30.07 111 GLN C C 1
ATOM 15676 O O . GLN G 3 92 ? 109.177 139.273 114.866 1.00 30.07 111 GLN C O 1
ATOM 15682 N N . PRO G 3 93 ? 108.981 140.769 116.522 1.00 28.75 112 PRO C N 1
ATOM 15683 C CA . PRO G 3 93 ? 110.398 140.646 116.880 1.00 28.75 112 PRO C CA 1
ATOM 15684 C C . PRO G 3 93 ? 110.715 139.290 117.483 1.00 28.75 112 PRO C C 1
ATOM 15685 O O . PRO G 3 93 ? 109.863 138.641 118.096 1.00 28.75 112 PRO C O 1
ATOM 15689 N N . LEU G 3 94 ? 111.958 138.857 117.282 1.00 27.52 113 LEU C N 1
ATOM 15690 C CA . LEU G 3 94 ? 112.448 137.656 117.943 1.00 27.52 113 LEU C CA 1
ATOM 15691 C C . LEU G 3 94 ? 112.457 137.868 119.449 1.00 27.52 113 LEU C C 1
ATOM 15692 O O . LEU G 3 94 ? 112.865 138.923 119.941 1.00 27.52 113 LEU C O 1
ATOM 15697 N N . GLY G 3 95 ? 112.000 136.866 120.185 1.00 25.91 114 GLY C N 1
ATOM 15698 C CA . GLY G 3 95 ? 111.890 137.023 121.619 1.00 25.91 114 GLY C CA 1
ATOM 15699 C C . GLY G 3 95 ? 111.705 135.702 122.324 1.00 25.91 114 GLY C C 1
ATOM 15700 O O . GLY G 3 95 ? 111.329 134.694 121.718 1.00 25.91 114 GLY C O 1
ATOM 15701 N N . VAL G 3 96 ? 111.975 135.728 123.619 1.00 27.77 115 VAL C N 1
ATOM 15702 C CA . VAL G 3 96 ? 111.769 134.583 124.493 1.00 27.77 115 VAL C CA 1
ATOM 15703 C C . VAL G 3 96 ? 110.519 134.830 125.320 1.00 27.77 115 VAL C C 1
ATOM 15704 O O . VAL G 3 96 ? 110.195 135.966 125.682 1.00 27.77 115 VAL C O 1
ATOM 15708 N N . GLY G 3 97 ? 109.792 133.753 125.600 1.00 28.00 116 GLY C N 1
ATOM 15709 C CA . GLY G 3 97 ? 108.581 133.850 126.381 1.00 28.00 116 GLY C CA 1
ATOM 15710 C C . GLY G 3 97 ? 108.481 132.693 127.350 1.00 28.00 116 GLY C C 1
ATOM 15711 O O . GLY G 3 97 ? 109.070 131.629 127.149 1.00 28.00 116 GLY C O 1
ATOM 15712 N N . LEU G 3 98 ? 107.714 132.920 128.408 1.00 29.44 117 LEU C N 1
ATOM 15713 C CA . LEU G 3 98 ? 107.602 131.973 129.502 1.00 29.44 117 LEU C CA 1
ATOM 15714 C C . LEU G 3 98 ? 106.166 131.511 129.663 1.00 29.44 117 LEU C C 1
ATOM 15715 O O . LEU G 3 98 ? 105.224 132.281 129.456 1.00 29.44 117 LEU C O 1
ATOM 15720 N N . SER G 3 99 ? 106.014 130.247 130.031 1.00 29.63 118 SER C N 1
ATOM 15721 C CA . SER G 3 99 ? 104.745 129.719 130.492 1.00 29.63 118 SER C CA 1
ATOM 15722 C C . SER G 3 99 ? 105.003 128.922 131.756 1.00 29.63 118 SER C C 1
ATOM 15723 O O . SER G 3 99 ? 106.061 128.311 131.915 1.00 29.63 118 SER C O 1
ATOM 15726 N N . GLY G 3 100 ? 104.040 128.942 132.665 1.00 31.79 119 GLY C N 1
ATOM 15727 C CA . GLY G 3 100 ? 104.278 128.263 133.919 1.00 31.79 119 GLY C CA 1
ATOM 15728 C C . GLY G 3 100 ? 102.980 127.876 134.580 1.00 31.79 119 GLY C C 1
ATOM 15729 O O . GLY G 3 100 ? 101.890 128.084 134.043 1.00 31.79 119 GLY C O 1
ATOM 15730 N N . HIS G 3 101 ? 103.122 127.304 135.766 1.00 33.02 120 HIS C N 1
ATOM 15731 C CA . HIS G 3 101 ? 101.990 126.899 136.565 1.00 33.02 120 HIS C CA 1
ATOM 15732 C C . HIS G 3 101 ? 102.098 127.548 137.937 1.00 33.02 120 HIS C C 1
ATOM 15733 O O . HIS G 3 101 ? 103.191 127.590 138.523 1.00 33.02 120 HIS C O 1
ATOM 15740 N N . PRO G 3 102 ? 100.996 128.100 138.453 1.00 35.51 121 PRO C N 1
ATOM 15741 C CA . PRO G 3 102 ? 101.004 128.574 139.845 1.00 35.51 121 PRO C CA 1
ATOM 15742 C C . PRO G 3 102 ? 101.205 127.451 140.842 1.00 35.51 121 PRO C C 1
ATOM 15743 O O . PRO G 3 102 ? 101.716 127.692 141.942 1.00 35.51 121 PRO C O 1
ATOM 15747 N N . PHE G 3 103 ? 100.807 126.231 140.488 1.00 36.44 122 PHE C N 1
ATOM 15748 C CA . PHE G 3 103 ? 101.050 125.035 141.287 1.00 36.44 122 PHE C CA 1
ATOM 15749 C C . PHE G 3 103 ? 101.751 124.050 140.360 1.00 36.44 122 PHE C C 1
ATOM 15750 O O . PHE G 3 103 ? 101.098 123.234 139.709 1.00 36.44 122 PHE C O 1
ATOM 15758 N N . TYR G 3 104 ? 103.072 124.140 140.276 1.00 35.03 123 TYR C N 1
ATOM 15759 C CA . TYR G 3 104 ? 103.853 123.222 139.459 1.00 35.03 123 TYR C CA 1
ATOM 15760 C C . TYR G 3 104 ? 104.307 122.065 140.338 1.00 35.03 123 TYR C C 1
ATOM 15761 O O . TYR G 3 104 ? 104.965 122.279 141.361 1.00 35.03 123 TYR C O 1
ATOM 15770 N N . ASN G 3 105 ? 103.957 120.844 139.940 1.00 36.85 124 ASN C N 1
ATOM 15771 C CA . ASN G 3 105 ? 104.216 119.668 140.767 1.00 36.85 124 ASN C CA 1
ATOM 15772 C C . ASN G 3 105 ? 105.693 119.306 140.647 1.00 36.85 124 ASN C C 1
ATOM 15773 O O . ASN G 3 105 ? 106.101 118.435 139.876 1.00 36.85 124 ASN C O 1
ATOM 15778 N N . LYS G 3 106 ? 106.508 120.006 141.429 1.00 36.30 125 LYS C N 1
ATOM 15779 C CA . LYS G 3 106 ? 107.904 119.657 141.639 1.00 36.30 125 LYS C CA 1
ATOM 15780 C C . LYS G 3 106 ? 108.138 119.501 143.134 1.00 36.30 125 LYS C C 1
ATOM 15781 O O . LYS G 3 106 ? 107.556 120.232 143.940 1.00 36.30 125 LYS C O 1
ATOM 15787 N N . LEU G 3 107 ? 108.969 118.530 143.505 1.00 39.03 126 LEU C N 1
ATOM 15788 C CA . LEU G 3 107 ? 109.249 118.294 144.917 1.00 39.03 126 LEU C CA 1
ATOM 15789 C C . LEU G 3 107 ? 110.454 119.104 145.381 1.00 39.03 126 LEU C C 1
ATOM 15790 O O . LEU G 3 107 ? 110.342 119.939 146.284 1.00 39.03 126 LEU C O 1
ATOM 15795 N N . ASP G 3 108 ? 111.607 118.876 144.760 1.00 41.54 127 ASP C N 1
ATOM 15796 C CA . ASP G 3 108 ? 112.827 119.582 145.120 1.00 41.54 127 ASP C CA 1
ATOM 15797 C C . ASP G 3 108 ? 113.771 119.605 143.927 1.00 41.54 127 ASP C C 1
ATOM 15798 O O . ASP G 3 108 ? 113.607 118.850 142.966 1.00 41.54 127 ASP C O 1
ATOM 15803 N N . ASP G 3 109 ? 114.758 120.492 144.001 1.00 40.27 128 ASP C N 1
ATOM 15804 C CA . ASP G 3 109 ? 115.764 120.610 142.953 1.00 40.27 128 ASP C CA 1
ATOM 15805 C C . ASP G 3 109 ? 116.793 119.502 143.132 1.00 40.27 128 ASP C C 1
ATOM 15806 O O . ASP G 3 109 ? 117.580 119.523 144.083 1.00 40.27 128 ASP C O 1
ATOM 15811 N N . THR G 3 110 ? 116.791 118.534 142.219 1.00 34.52 129 THR C N 1
ATOM 15812 C CA . THR G 3 110 ? 117.758 117.445 142.227 1.00 34.52 129 THR C CA 1
ATOM 15813 C C . THR G 3 110 ? 119.008 117.773 141.427 1.00 34.52 129 THR C C 1
ATOM 15814 O O . THR G 3 110 ? 119.827 116.882 141.182 1.00 34.52 129 THR C O 1
ATOM 15818 N N . GLU G 3 111 ? 119.152 119.026 140.994 1.00 35.88 130 GLU C N 1
ATOM 15819 C CA . GLU G 3 111 ? 120.365 119.459 140.311 1.00 35.88 130 GLU C CA 1
ATOM 15820 C C . GLU G 3 111 ? 121.578 119.372 141.228 1.00 35.88 130 GLU C C 1
ATOM 15821 O O . GLU G 3 111 ? 122.647 118.914 140.811 1.00 35.88 130 GLU C O 1
ATOM 15827 N N . SER G 3 112 ? 121.429 119.805 142.473 1.00 43.53 131 SER C N 1
ATOM 15828 C CA . SER G 3 112 ? 122.501 119.769 143.461 1.00 43.53 131 SER C CA 1
ATOM 15829 C C . SER G 3 112 ? 121.858 119.654 144.839 1.00 43.53 131 SER C C 1
ATOM 15830 O O . SER G 3 112 ? 120.694 119.257 144.960 1.00 43.53 131 SER C O 1
ATOM 15833 N N . SER G 3 113 ? 122.620 119.978 145.881 1.00 50.21 132 SER C N 1
ATOM 15834 C CA . SER G 3 113 ? 122.059 120.049 147.224 1.00 50.21 132 SER C CA 1
ATOM 15835 C C . SER G 3 113 ? 121.060 121.196 147.314 1.00 50.21 132 SER C C 1
ATOM 15836 O O . SER G 3 113 ? 121.315 122.301 146.829 1.00 50.21 132 SER C O 1
ATOM 15839 N N . HIS G 3 114 ? 119.915 120.930 147.940 1.00 52.20 133 HIS C N 1
ATOM 15840 C CA . HIS G 3 114 ? 118.822 121.890 147.956 1.00 52.20 133 HIS C CA 1
ATOM 15841 C C . HIS G 3 114 ? 118.288 122.224 149.341 1.00 52.20 133 HIS C C 1
ATOM 15842 O O . HIS G 3 114 ? 117.513 123.182 149.453 1.00 52.20 133 HIS C O 1
ATOM 15849 N N . ALA G 3 115 ? 118.653 121.456 150.379 1.00 59.48 134 ALA C N 1
ATOM 15850 C CA . ALA G 3 115 ? 118.213 121.573 151.775 1.00 59.48 134 ALA C CA 1
ATOM 15851 C C . ALA G 3 115 ? 116.723 121.281 151.945 1.00 59.48 134 ALA C C 1
ATOM 15852 O O . ALA G 3 115 ? 115.927 121.501 151.026 1.00 59.48 134 ALA C O 1
ATOM 15854 N N . ALA G 3 116 ? 116.348 120.809 153.138 1.00 62.09 135 ALA C N 1
ATOM 15855 C CA . ALA G 3 116 ? 115.029 120.234 153.421 1.00 62.09 135 ALA C CA 1
ATOM 15856 C C . ALA G 3 116 ? 114.678 119.180 152.371 1.00 62.09 135 ALA C C 1
ATOM 15857 O O . ALA G 3 116 ? 113.625 119.213 151.731 1.00 62.09 135 ALA C O 1
ATOM 15859 N N . THR G 3 117 ? 115.603 118.230 152.212 1.00 60.80 136 THR C N 1
ATOM 15860 C CA . THR G 3 117 ? 115.625 117.320 151.073 1.00 60.80 136 THR C CA 1
ATOM 15861 C C . THR G 3 117 ? 114.466 116.331 151.054 1.00 60.80 136 THR C C 1
ATOM 15862 O O . THR G 3 117 ? 114.267 115.666 150.032 1.00 60.80 136 THR C O 1
ATOM 15866 N N . SER G 3 118 ? 113.703 116.212 152.138 1.00 64.08 137 SER C N 1
ATOM 15867 C CA . SER G 3 118 ? 112.572 115.292 152.198 1.00 64.08 137 SER C CA 1
ATOM 15868 C C . SER G 3 118 ? 111.343 116.057 152.667 1.00 64.08 137 SER C C 1
ATOM 15869 O O . SER G 3 118 ? 111.242 116.416 153.845 1.00 64.08 137 SER C O 1
ATOM 15872 N N . ASN G 3 119 ? 110.413 116.308 151.749 1.00 63.13 138 ASN C N 1
ATOM 15873 C CA . ASN G 3 119 ? 109.094 116.821 152.101 1.00 63.13 138 ASN C CA 1
ATOM 15874 C C . ASN G 3 119 ? 108.175 115.624 152.309 1.00 63.13 138 ASN C C 1
ATOM 15875 O O . ASN G 3 119 ? 107.733 114.995 151.341 1.00 63.13 138 ASN C O 1
ATOM 15880 N N . VAL G 3 120 ? 107.900 115.304 153.575 1.00 67.76 139 VAL C N 1
ATOM 15881 C CA . VAL G 3 120 ? 107.176 114.080 153.905 1.00 67.76 139 VAL C CA 1
ATOM 15882 C C . VAL G 3 120 ? 105.714 114.182 153.486 1.00 67.76 139 VAL C C 1
ATOM 15883 O O . VAL G 3 120 ? 105.131 113.215 152.979 1.00 67.76 139 VAL C O 1
ATOM 15887 N N . SER G 3 121 ? 105.105 115.345 153.673 1.00 66.23 140 SER C N 1
ATOM 15888 C CA . SER G 3 121 ? 103.674 115.506 153.449 1.00 66.23 140 SER C CA 1
ATOM 15889 C C . SER G 3 121 ? 103.424 116.929 152.960 1.00 66.23 140 SER C C 1
ATOM 15890 O O . SER G 3 121 ? 104.338 117.586 152.453 1.00 66.23 140 SER C O 1
ATOM 15893 N N . GLU G 3 122 ? 102.162 117.366 153.056 1.00 60.65 141 GLU C N 1
ATOM 15894 C CA . GLU G 3 122 ? 101.615 118.683 152.711 1.00 60.65 141 GLU C CA 1
ATOM 15895 C C . GLU G 3 122 ? 101.817 119.053 151.243 1.00 60.65 141 GLU C C 1
ATOM 15896 O O . GLU G 3 122 ? 102.447 118.315 150.478 1.00 60.65 141 GLU C O 1
ATOM 15902 N N . ASP G 3 123 ? 101.249 120.183 150.831 1.00 51.29 142 ASP C N 1
ATOM 15903 C CA . ASP G 3 123 ? 101.288 120.587 149.433 1.00 51.29 142 ASP C CA 1
ATOM 15904 C C . ASP G 3 123 ? 102.618 121.286 149.170 1.00 51.29 142 ASP C C 1
ATOM 15905 O O . ASP G 3 123 ? 102.975 122.246 149.861 1.00 51.29 142 ASP C O 1
ATOM 15910 N N . VAL G 3 124 ? 103.346 120.794 148.170 1.00 47.44 143 VAL C N 1
ATOM 15911 C CA . VAL G 3 124 ? 104.700 121.249 147.872 1.00 47.44 143 VAL C CA 1
ATOM 15912 C C . VAL G 3 124 ? 104.734 122.122 146.618 1.00 47.44 143 VAL C C 1
ATOM 15913 O O . VAL G 3 124 ? 105.665 122.935 146.468 1.00 47.44 143 VAL C O 1
ATOM 15917 N N . ARG G 3 125 ? 103.664 122.096 145.813 1.00 42.33 144 ARG C N 1
ATOM 15918 C CA . ARG G 3 125 ? 103.615 122.714 144.490 1.00 42.33 144 ARG C CA 1
ATOM 15919 C C . ARG G 3 125 ? 103.942 124.202 144.529 1.00 42.33 144 ARG C C 1
ATOM 15920 O O . ARG G 3 125 ? 103.472 124.940 145.399 1.00 42.33 144 ARG C O 1
ATOM 15928 N N . ASP G 3 126 ? 104.748 124.638 143.565 1.00 42.88 145 ASP C N 1
ATOM 15929 C CA . ASP G 3 126 ? 105.383 125.944 143.591 1.00 42.88 145 ASP C CA 1
ATOM 15930 C C . ASP G 3 126 ? 105.061 126.688 142.304 1.00 42.88 145 ASP C C 1
ATOM 15931 O O . ASP G 3 126 ? 104.866 126.078 141.252 1.00 42.88 145 ASP C O 1
ATOM 15936 N N . ASN G 3 127 ? 104.997 128.014 142.395 1.00 38.44 146 ASN C N 1
ATOM 15937 C CA . ASN G 3 127 ? 104.740 128.857 141.228 1.00 38.44 146 ASN C CA 1
ATOM 15938 C C . ASN G 3 127 ? 105.987 128.868 140.358 1.00 38.44 146 ASN C C 1
ATOM 15939 O O . ASN G 3 127 ? 106.929 129.621 140.611 1.00 38.44 146 ASN C O 1
ATOM 15944 N N . VAL G 3 128 ? 106.004 128.028 139.325 1.00 34.63 147 VAL C N 1
ATOM 15945 C CA . VAL G 3 128 ? 107.201 127.801 138.523 1.00 34.63 147 VAL C CA 1
ATOM 15946 C C . VAL G 3 128 ? 106.882 128.089 137.066 1.00 34.63 147 VAL C C 1
ATOM 15947 O O . VAL G 3 128 ? 105.892 127.578 136.531 1.00 34.63 147 VAL C O 1
ATOM 15951 N N . SER G 3 129 ? 107.725 128.894 136.427 1.00 32.71 148 SER C N 1
ATOM 15952 C CA . SER G 3 129 ? 107.642 129.158 135.000 1.00 32.71 148 SER C CA 1
ATOM 15953 C C . SER G 3 129 ? 108.880 128.615 134.306 1.00 32.71 148 SER C C 1
ATOM 15954 O O . SER G 3 129 ? 109.965 128.579 134.891 1.00 32.71 148 SER C O 1
ATOM 15957 N N . VAL G 3 130 ? 108.703 128.165 133.065 1.00 30.10 149 VAL C N 1
ATOM 15958 C CA . VAL G 3 130 ? 109.798 127.732 132.213 1.00 30.10 149 VAL C CA 1
ATOM 15959 C C . VAL G 3 130 ? 109.619 128.368 130.843 1.00 30.10 149 VAL C C 1
ATOM 15960 O O . VAL G 3 130 ? 108.523 128.784 130.458 1.00 30.10 149 VAL C O 1
ATOM 15964 N N . ASP G 3 131 ? 110.725 128.459 130.114 1.00 31.92 150 ASP C N 1
ATOM 15965 C CA . ASP G 3 131 ? 110.656 128.631 128.677 1.00 31.92 150 ASP C CA 1
ATOM 15966 C C . ASP G 3 131 ? 110.533 127.246 128.052 1.00 31.92 150 ASP C C 1
ATOM 15967 O O . ASP G 3 131 ? 110.446 126.233 128.747 1.00 31.92 150 ASP C O 1
ATOM 15972 N N . TYR G 3 132 ? 110.520 127.183 126.730 1.00 29.55 151 TYR C N 1
ATOM 15973 C CA . TYR G 3 132 ? 110.311 125.913 126.057 1.00 29.55 151 TYR C CA 1
ATOM 15974 C C . TYR G 3 132 ? 111.432 125.661 125.064 1.00 29.55 151 TYR C C 1
ATOM 15975 O O . TYR G 3 132 ? 112.366 126.456 124.926 1.00 29.55 151 TYR C O 1
ATOM 15984 N N . LYS G 3 133 ? 111.328 124.532 124.372 1.00 27.81 152 LYS C N 1
ATOM 15985 C CA . LYS G 3 133 ? 112.265 124.230 123.306 1.00 27.81 152 LYS C CA 1
ATOM 15986 C C . LYS G 3 133 ? 112.028 125.157 122.123 1.00 27.81 152 LYS C C 1
ATOM 15987 O O . LYS G 3 133 ? 110.889 125.497 121.791 1.00 27.81 152 LYS C O 1
ATOM 15993 N N . GLN G 3 134 ? 113.118 125.596 121.509 1.00 27.83 153 GLN C N 1
ATOM 15994 C CA . GLN G 3 134 ? 113.047 126.447 120.331 1.00 27.83 153 GLN C CA 1
ATOM 15995 C C . GLN G 3 134 ? 112.728 125.565 119.133 1.00 27.83 153 GLN C C 1
ATOM 15996 O O . GLN G 3 134 ? 113.575 124.788 118.684 1.00 27.83 153 GLN C O 1
ATOM 16002 N N . THR G 3 135 ? 111.502 125.667 118.630 1.00 28.20 154 THR C N 1
ATOM 16003 C CA . THR G 3 135 ? 111.029 124.837 117.532 1.00 28.20 154 THR C CA 1
ATOM 16004 C C . THR G 3 135 ? 110.563 125.737 116.400 1.00 28.20 154 THR C C 1
ATOM 16005 O O . THR G 3 135 ? 109.728 126.622 116.608 1.00 28.20 154 THR C O 1
ATOM 16009 N N . GLN G 3 136 ? 111.110 125.517 115.209 1.00 27.71 155 GLN C N 1
ATOM 16010 C CA . GLN G 3 136 ? 110.616 126.140 113.988 1.00 27.71 155 GLN C CA 1
ATOM 16011 C C . GLN G 3 136 ? 110.378 125.025 112.986 1.00 27.71 155 GLN C C 1
ATOM 16012 O O . GLN G 3 136 ? 111.330 124.377 112.545 1.00 27.71 155 GLN C O 1
ATOM 16018 N N . LEU G 3 137 ? 109.124 124.791 112.626 1.00 28.25 156 LEU C N 1
ATOM 16019 C CA . LEU G 3 137 ? 108.870 123.846 111.551 1.00 28.25 156 LEU C CA 1
ATOM 16020 C C . LEU G 3 137 ? 107.828 124.421 110.609 1.00 28.25 156 LEU C C 1
ATOM 16021 O O . LEU G 3 137 ? 106.884 125.095 111.035 1.00 28.25 156 LEU C O 1
ATOM 16026 N N . CYS G 3 138 ? 108.029 124.144 109.324 1.00 31.67 157 CYS C N 1
ATOM 16027 C CA . CYS G 3 138 ? 107.161 124.617 108.253 1.00 31.67 157 CYS C CA 1
ATOM 16028 C C . CYS G 3 138 ? 106.915 123.462 107.298 1.00 31.67 157 CYS C C 1
ATOM 16029 O O . CYS G 3 138 ? 107.863 122.924 106.721 1.00 31.67 157 CYS C O 1
ATOM 16032 N N . ILE G 3 139 ? 105.651 123.077 107.143 1.00 30.41 158 ILE C N 1
ATOM 16033 C CA . ILE G 3 139 ? 105.259 121.936 106.324 1.00 30.41 158 ILE C CA 1
ATOM 16034 C C . ILE G 3 139 ? 104.184 122.391 105.350 1.00 30.41 158 ILE C C 1
ATOM 16035 O O . ILE G 3 139 ? 103.122 122.860 105.771 1.00 30.41 158 ILE C O 1
ATOM 16040 N N . LEU G 3 140 ? 104.448 122.244 104.058 1.00 32.90 159 LEU C N 1
ATOM 16041 C CA . LEU G 3 140 ? 103.445 122.455 103.023 1.00 32.90 159 LEU C CA 1
ATOM 16042 C C . LEU G 3 140 ? 103.028 121.133 102.406 1.00 32.90 159 LEU C C 1
ATOM 16043 O O . LEU G 3 140 ? 103.879 120.329 101.998 1.00 32.90 159 LEU C O 1
ATOM 16048 N N . GLY G 3 141 ? 101.711 120.929 102.333 1.00 32.47 160 GLY C N 1
ATOM 16049 C CA . GLY G 3 141 ? 101.134 119.810 101.618 1.00 32.47 160 GLY C CA 1
ATOM 16050 C C . GLY G 3 141 ? 99.827 120.236 100.987 1.00 32.47 160 GLY C C 1
ATOM 16051 O O . GLY G 3 141 ? 99.376 121.366 101.158 1.00 32.47 160 GLY C O 1
ATOM 16052 N N . CYS G 3 142 ? 99.229 119.327 100.222 1.00 36.28 161 CYS C N 1
ATOM 16053 C CA . CYS G 3 142 ? 97.861 119.529 99.762 1.00 36.28 161 CYS C CA 1
ATOM 16054 C C . CYS G 3 142 ? 96.852 118.869 100.690 1.00 36.28 161 CYS C C 1
ATOM 16055 O O . CYS G 3 142 ? 95.644 118.956 100.444 1.00 36.28 161 CYS C O 1
ATOM 16058 N N . ALA G 3 143 ? 97.330 118.219 101.744 1.00 34.24 162 ALA C N 1
ATOM 16059 C CA . ALA G 3 143 ? 96.570 117.640 102.835 1.00 34.24 162 ALA C CA 1
ATOM 16060 C C . ALA G 3 143 ? 97.219 118.069 104.142 1.00 34.24 162 ALA C C 1
ATOM 16061 O O . ALA G 3 143 ? 98.423 118.340 104.170 1.00 34.24 162 ALA C O 1
ATOM 16063 N N . PRO G 3 144 ? 96.451 118.175 105.227 1.00 34.43 163 PRO C N 1
ATOM 16064 C CA . PRO G 3 144 ? 97.044 118.604 106.498 1.00 34.43 163 PRO C CA 1
ATOM 16065 C C . PRO G 3 144 ? 98.014 117.573 107.053 1.00 34.43 163 PRO C C 1
ATOM 16066 O O . PRO G 3 144 ? 97.899 116.372 106.797 1.00 34.43 163 PRO C O 1
ATOM 16070 N N . ALA G 3 145 ? 98.987 118.069 107.812 1.00 32.85 164 ALA C N 1
ATOM 16071 C CA . ALA G 3 145 ? 100.059 117.232 108.324 1.00 32.85 164 ALA C CA 1
ATOM 16072 C C . ALA G 3 145 ? 99.541 116.268 109.386 1.00 32.85 164 ALA C C 1
ATOM 16073 O O . ALA G 3 145 ? 98.526 116.507 110.044 1.00 32.85 164 ALA C O 1
ATOM 16075 N N . ILE G 3 146 ? 100.257 115.161 109.543 1.00 32.22 165 ILE C N 1
ATOM 16076 C CA . ILE G 3 146 ? 99.912 114.124 110.506 1.00 32.22 165 ILE C CA 1
ATOM 16077 C C . ILE G 3 146 ? 100.832 114.273 111.708 1.00 32.22 165 ILE C C 1
ATOM 16078 O O . ILE G 3 146 ? 102.059 114.205 111.575 1.00 32.22 165 ILE C O 1
ATOM 16083 N N . GLY G 3 147 ? 100.244 114.477 112.875 1.00 31.69 166 GLY C N 1
ATOM 16084 C CA . GLY G 3 147 ? 101.000 114.659 114.103 1.00 31.69 166 GLY C CA 1
ATOM 16085 C C . GLY G 3 147 ? 100.743 113.522 115.071 1.00 31.69 166 GLY C C 1
ATOM 16086 O O . GLY G 3 147 ? 99.607 113.074 115.225 1.00 31.69 166 GLY C O 1
ATOM 16087 N N . GLU G 3 148 ? 101.801 113.072 115.730 1.00 32.20 167 GLU C N 1
ATOM 16088 C CA . GLU G 3 148 ? 101.708 111.963 116.663 1.00 32.20 167 GLU C CA 1
ATOM 16089 C C . GLU G 3 148 ? 101.755 112.464 118.100 1.00 32.20 167 GLU C C 1
ATOM 16090 O O . GLU G 3 148 ? 102.369 113.489 118.405 1.00 32.20 167 GLU C O 1
ATOM 16096 N N . HIS G 3 149 ? 101.074 111.736 118.977 1.00 31.57 168 HIS C N 1
ATOM 16097 C CA . HIS G 3 149 ? 101.155 111.996 120.406 1.00 31.57 168 HIS C CA 1
ATOM 16098 C C . HIS G 3 149 ? 100.924 110.688 121.143 1.00 31.57 168 HIS C C 1
ATOM 16099 O O . HIS G 3 149 ? 100.592 109.665 120.543 1.00 31.57 168 HIS C O 1
ATOM 16106 N N . TRP G 3 150 ? 101.127 110.720 122.455 1.00 31.98 169 TRP C N 1
ATOM 16107 C CA . TRP G 3 150 ? 100.956 109.549 123.303 1.00 31.98 169 TRP C CA 1
ATOM 16108 C C . TRP G 3 150 ? 99.754 109.777 124.206 1.00 31.98 169 TRP C C 1
ATOM 16109 O O . TRP G 3 150 ? 99.704 110.771 124.937 1.00 31.98 169 TRP C O 1
ATOM 16120 N N . ALA G 3 151 ? 98.793 108.861 124.156 1.00 36.18 170 ALA C N 1
ATOM 16121 C CA . ALA G 3 151 ? 97.574 108.971 124.940 1.00 36.18 170 ALA C CA 1
ATOM 16122 C C . ALA G 3 151 ? 97.336 107.666 125.689 1.00 36.18 170 ALA C C 1
ATOM 16123 O O . ALA G 3 151 ? 98.119 106.717 125.597 1.00 36.18 170 ALA C O 1
ATOM 16125 N N . LYS G 3 152 ? 96.246 107.632 126.451 1.00 41.40 171 LYS C N 1
ATOM 16126 C CA . LYS G 3 152 ? 95.865 106.421 127.160 1.00 41.40 171 LYS C CA 1
ATOM 16127 C C . LYS G 3 152 ? 95.400 105.354 126.178 1.00 41.40 171 LYS C C 1
ATOM 16128 O O . LYS G 3 152 ? 94.757 105.652 125.168 1.00 41.40 171 LYS C O 1
ATOM 16134 N N . GLY G 3 153 ? 95.732 104.103 126.478 1.00 49.58 172 GLY C N 1
ATOM 16135 C CA . GLY G 3 153 ? 95.273 103.001 125.664 1.00 49.58 172 GLY C CA 1
ATOM 16136 C C . GLY G 3 153 ? 93.838 102.622 125.969 1.00 49.58 172 GLY C C 1
ATOM 16137 O O . GLY G 3 153 ? 93.226 103.088 126.929 1.00 49.58 172 GLY C O 1
ATOM 16138 N N . THR G 3 154 ? 93.295 101.751 125.123 1.00 63.42 173 THR C N 1
ATOM 16139 C CA . THR G 3 154 ? 91.933 101.267 125.301 1.00 63.42 173 THR C CA 1
ATOM 16140 C C . THR G 3 154 ? 91.917 100.198 126.386 1.00 63.42 173 THR C C 1
ATOM 16141 O O . THR G 3 154 ? 92.625 99.190 126.282 1.00 63.42 173 THR C O 1
ATOM 16145 N N . ALA G 3 155 ? 91.117 100.419 127.426 1.00 72.53 174 ALA C N 1
ATOM 16146 C CA . ALA G 3 155 ? 91.048 99.475 128.532 1.00 72.53 174 ALA C CA 1
ATOM 16147 C C . ALA G 3 155 ? 90.281 98.227 128.116 1.00 72.53 174 ALA C C 1
ATOM 16148 O O . ALA G 3 155 ? 89.166 98.314 127.592 1.00 72.53 174 ALA C O 1
ATOM 16150 N N . SER G 3 156 ? 90.881 97.063 128.351 1.00 78.61 175 SER C N 1
ATOM 16151 C CA . SER G 3 156 ? 90.247 95.800 128.006 1.00 78.61 175 SER C CA 1
ATOM 16152 C C . SER G 3 156 ? 89.141 95.471 129.000 1.00 78.61 175 SER C C 1
ATOM 16153 O O . SER G 3 156 ? 89.287 95.682 130.207 1.00 78.61 175 SER C O 1
ATOM 16156 N N . LYS G 3 157 ? 88.025 94.956 128.480 1.00 82.20 176 LYS C N 1
ATOM 16157 C CA . LYS G 3 157 ? 86.924 94.554 129.349 1.00 82.20 176 LYS C CA 1
ATOM 16158 C C . LYS G 3 157 ? 87.267 93.301 130.143 1.00 82.20 176 LYS C C 1
ATOM 16159 O O . LYS G 3 157 ? 86.801 93.142 131.277 1.00 82.20 176 LYS C O 1
ATOM 16165 N N . SER G 3 158 ? 88.065 92.400 129.563 1.00 82.77 177 SER C N 1
ATOM 16166 C CA . SER G 3 158 ? 88.477 91.196 130.278 1.00 82.77 177 SER C CA 1
ATOM 16167 C C . SER G 3 158 ? 89.400 91.530 131.444 1.00 82.77 177 SER C C 1
ATOM 16168 O O . SER G 3 158 ? 89.280 90.943 132.526 1.00 82.77 177 SER C O 1
ATOM 16171 N N . ARG G 3 159 ? 90.326 92.468 131.245 1.00 80.84 178 ARG C N 1
ATOM 16172 C CA . ARG G 3 159 ? 91.267 92.889 132.281 1.00 80.84 178 ARG C CA 1
ATOM 16173 C C . ARG G 3 159 ? 91.209 94.406 132.397 1.00 80.84 178 ARG C C 1
ATOM 16174 O O . ARG G 3 159 ? 91.983 95.120 131.743 1.00 80.84 178 ARG C O 1
ATOM 16182 N N . PRO G 3 160 ? 90.290 94.935 133.203 1.00 75.17 179 PRO C N 1
ATOM 16183 C CA . PRO G 3 160 ? 90.222 96.388 133.388 1.00 75.17 179 PRO C CA 1
ATOM 16184 C C . PRO G 3 160 ? 91.418 96.912 134.167 1.00 75.17 179 PRO C C 1
ATOM 16185 O O . PRO G 3 160 ? 92.032 96.202 134.967 1.00 75.17 179 PRO C O 1
ATOM 16189 N N . LEU G 3 161 ? 91.743 98.178 133.920 1.00 60.92 180 LEU C N 1
ATOM 16190 C CA . LEU G 3 161 ? 92.871 98.822 134.580 1.00 60.92 180 LEU C CA 1
ATOM 16191 C C . LEU G 3 161 ? 92.450 99.294 135.966 1.00 60.92 180 LEU C C 1
ATOM 16192 O O . LEU G 3 161 ? 91.486 100.055 136.101 1.00 60.92 180 LEU C O 1
ATOM 16197 N N . SER G 3 162 ? 93.169 98.842 136.990 1.00 56.32 181 SER C N 1
ATOM 16198 C CA . SER G 3 162 ? 92.886 99.265 138.353 1.00 56.32 181 SER C CA 1
ATOM 16199 C C . SER G 3 162 ? 93.240 100.736 138.541 1.00 56.32 181 SER C C 1
ATOM 16200 O O . SER G 3 162 ? 94.164 101.261 137.915 1.00 56.32 181 SER C O 1
ATOM 16203 N N . GLN G 3 163 ? 92.481 101.402 139.407 1.00 51.98 182 GLN C N 1
ATOM 16204 C CA . GLN G 3 163 ? 92.674 102.827 139.635 1.00 51.98 182 GLN C CA 1
ATOM 16205 C C . GLN G 3 163 ? 93.989 103.086 140.359 1.00 51.98 182 GLN C C 1
ATOM 16206 O O . GLN G 3 163 ? 94.318 102.421 141.345 1.00 51.98 182 GLN C O 1
ATOM 16212 N N . GLY G 3 164 ? 94.740 104.065 139.861 1.00 47.29 183 GLY C N 1
ATOM 16213 C CA . GLY G 3 164 ? 96.051 104.385 140.369 1.00 47.29 183 GLY C CA 1
ATOM 16214 C C . GLY G 3 164 ? 97.194 103.765 139.593 1.00 47.29 183 GLY C C 1
ATOM 16215 O O . GLY G 3 164 ? 98.342 104.187 139.767 1.00 47.29 183 GLY C O 1
ATOM 16216 N N . ASP G 3 165 ? 96.912 102.786 138.740 1.00 49.74 184 ASP C N 1
ATOM 16217 C CA . ASP G 3 165 ? 97.956 102.159 137.949 1.00 49.74 184 ASP C CA 1
ATOM 16218 C C . ASP G 3 165 ? 98.248 102.980 136.698 1.00 49.74 184 ASP C C 1
ATOM 16219 O O . ASP G 3 165 ? 97.459 103.831 136.281 1.00 49.74 184 ASP C O 1
ATOM 16224 N N . CYS G 3 166 ? 99.403 102.715 136.100 1.00 44.23 185 CYS C N 1
ATOM 16225 C CA . CYS G 3 166 ? 99.802 103.421 134.892 1.00 44.23 185 CYS C CA 1
ATOM 16226 C C . CYS G 3 166 ? 99.024 102.880 133.700 1.00 44.23 185 CYS C C 1
ATOM 16227 O O . CYS G 3 166 ? 99.109 101.680 133.413 1.00 44.23 185 CYS C O 1
ATOM 16230 N N . PRO G 3 167 ? 98.254 103.711 132.995 1.00 44.01 186 PRO C N 1
ATOM 16231 C CA . PRO G 3 167 ? 97.556 103.224 131.810 1.00 44.01 186 PRO C CA 1
ATOM 16232 C C . PRO G 3 167 ? 98.534 102.972 130.677 1.00 44.01 186 PRO C C 1
ATOM 16233 O O . PRO G 3 167 ? 99.607 103.597 130.616 1.00 44.01 186 PRO C O 1
ATOM 16237 N N . PRO G 3 168 ? 98.217 102.053 129.765 1.00 43.48 187 PRO C N 1
ATOM 16238 C CA . PRO G 3 168 ? 99.128 101.790 128.645 1.00 43.48 187 PRO C CA 1
ATOM 16239 C C . PRO G 3 168 ? 99.170 102.959 127.675 1.00 43.48 187 PRO C C 1
ATOM 16240 O O . PRO G 3 168 ? 98.138 103.531 127.315 1.00 43.48 187 PRO C O 1
ATOM 16244 N N . LEU G 3 169 ? 100.380 103.313 127.256 1.00 39.54 188 LEU C N 1
ATOM 16245 C CA . LEU G 3 169 ? 100.584 104.425 126.340 1.00 39.54 188 LEU C CA 1
ATOM 16246 C C . LEU G 3 169 ? 100.388 103.944 124.910 1.00 39.54 188 LEU C C 1
ATOM 16247 O O . LEU G 3 169 ? 100.948 102.919 124.510 1.00 39.54 188 LEU C O 1
ATOM 16252 N N . GLU G 3 170 ? 99.593 104.685 124.145 1.00 37.82 189 GLU C N 1
ATOM 16253 C CA . GLU G 3 170 ? 99.342 104.369 122.750 1.00 37.82 189 GLU C CA 1
ATOM 16254 C C . GLU G 3 170 ? 99.665 105.591 121.902 1.00 37.82 189 GLU C C 1
ATOM 16255 O O . GLU G 3 170 ? 99.306 106.719 122.249 1.00 37.82 189 GLU C O 1
ATOM 16261 N N . LEU G 3 171 ? 100.360 105.356 120.791 1.00 34.60 190 LEU C N 1
ATOM 16262 C CA . LEU G 3 171 ? 100.770 106.423 119.886 1.00 34.60 190 LEU C CA 1
ATOM 16263 C C . LEU G 3 171 ? 99.641 106.691 118.899 1.00 34.60 190 LEU C C 1
ATOM 16264 O O . LEU G 3 171 ? 99.395 105.890 117.991 1.00 34.60 190 LEU C O 1
ATOM 16269 N N . LYS G 3 172 ? 98.959 107.817 119.075 1.00 34.67 191 LYS C N 1
ATOM 16270 C CA . LYS G 3 172 ? 97.870 108.223 118.199 1.00 34.67 191 LYS C CA 1
ATOM 16271 C C . LYS G 3 172 ? 98.384 109.196 117.149 1.00 34.67 191 LYS C C 1
ATOM 16272 O O . LYS G 3 172 ? 99.090 110.158 117.475 1.00 34.67 191 LYS C O 1
ATOM 16278 N N . ASN G 3 173 ? 98.027 108.934 115.894 1.00 34.74 192 ASN C N 1
ATOM 16279 C CA . ASN G 3 173 ? 98.327 109.816 114.774 1.00 34.74 192 ASN C CA 1
ATOM 16280 C C . ASN G 3 173 ? 97.055 110.577 114.426 1.00 34.74 192 ASN C C 1
ATOM 16281 O O . ASN G 3 173 ? 96.112 110.000 113.874 1.00 34.74 192 ASN C O 1
ATOM 16286 N N . THR G 3 174 ? 97.026 111.861 114.748 1.00 33.15 193 THR C N 1
ATOM 16287 C CA . THR G 3 174 ? 95.899 112.725 114.441 1.00 33.15 193 THR C CA 1
ATOM 16288 C C . THR G 3 174 ? 96.311 113.732 113.374 1.00 33.15 193 THR C C 1
ATOM 16289 O O . THR G 3 174 ? 97.450 113.747 112.902 1.00 33.15 193 THR C O 1
ATOM 16293 N N . VAL G 3 175 ? 95.366 114.578 112.993 1.00 34.03 194 VAL C N 1
ATOM 16294 C CA . VAL G 3 175 ? 95.610 115.620 112.006 1.00 34.03 194 VAL C CA 1
ATOM 16295 C C . VAL G 3 175 ? 96.096 116.867 112.728 1.00 34.03 194 VAL C C 1
ATOM 16296 O O . VAL G 3 175 ? 95.450 117.342 113.669 1.00 34.03 194 VAL C O 1
ATOM 16300 N N . LEU G 3 176 ? 97.244 117.390 112.301 1.00 31.49 195 LEU C N 1
ATOM 16301 C CA . LEU G 3 176 ? 97.741 118.657 112.826 1.00 31.49 195 LEU C CA 1
ATOM 16302 C C . LEU G 3 176 ? 96.833 119.779 112.347 1.00 31.49 195 LEU C C 1
ATOM 16303 O O . LEU G 3 176 ? 96.845 120.136 111.165 1.00 31.49 195 LEU C O 1
ATOM 16308 N N . GLU G 3 177 ? 96.038 120.327 113.256 1.00 34.36 196 GLU C N 1
ATOM 16309 C CA . GLU G 3 177 ? 95.130 121.418 112.952 1.00 34.36 196 GLU C CA 1
ATOM 16310 C C . GLU G 3 177 ? 95.549 122.666 113.716 1.00 34.36 196 GLU C C 1
ATOM 16311 O O . GLU G 3 177 ? 96.424 122.626 114.584 1.00 34.36 196 GLU C O 1
ATOM 16317 N N . ASP G 3 178 ? 94.930 123.788 113.357 1.00 33.23 197 ASP C N 1
ATOM 16318 C CA . ASP G 3 178 ? 95.240 125.055 114.004 1.00 33.23 197 ASP C CA 1
ATOM 16319 C C . ASP G 3 178 ? 94.800 125.028 115.460 1.00 33.23 197 ASP C C 1
ATOM 16320 O O . ASP G 3 178 ? 93.719 124.533 115.793 1.00 33.23 197 ASP C O 1
ATOM 16325 N N . GLY G 3 179 ? 95.652 125.555 116.334 1.00 31.20 198 GLY C N 1
ATOM 16326 C CA . GLY G 3 179 ? 95.397 125.532 117.754 1.00 31.20 198 GLY C CA 1
ATOM 16327 C C . GLY G 3 179 ? 95.987 124.351 118.489 1.00 31.20 198 GLY C C 1
ATOM 16328 O O . GLY G 3 179 ? 95.989 124.353 119.727 1.00 31.20 198 GLY C O 1
ATOM 16329 N N . ASP G 3 180 ? 96.473 123.341 117.774 1.00 32.51 199 ASP C N 1
ATOM 16330 C CA . ASP G 3 180 ? 97.174 122.239 118.415 1.00 32.51 199 ASP C CA 1
ATOM 16331 C C . ASP G 3 180 ? 98.501 122.729 118.978 1.00 32.51 199 ASP C C 1
ATOM 16332 O O . ASP G 3 180 ? 99.187 123.550 118.366 1.00 32.51 199 ASP C O 1
ATOM 16337 N N . MET G 3 181 ? 98.856 122.231 120.156 1.00 29.50 200 MET C N 1
ATOM 16338 C CA . MET G 3 181 ? 100.037 122.707 120.859 1.00 29.50 200 MET C CA 1
ATOM 16339 C C . MET G 3 181 ? 101.217 121.829 120.457 1.00 29.50 200 MET C C 1
ATOM 16340 O O . MET G 3 181 ? 101.096 120.602 120.422 1.00 29.50 200 MET C O 1
ATOM 16345 N N . VAL G 3 182 ? 102.346 122.456 120.125 1.00 28.51 201 VAL C N 1
ATOM 16346 C CA . VAL G 3 182 ? 103.512 121.702 119.676 1.00 28.51 201 VAL C CA 1
ATOM 16347 C C . VAL G 3 182 ? 104.173 121.046 120.887 1.00 28.51 201 VAL C C 1
ATOM 16348 O O . VAL G 3 182 ? 103.902 121.402 122.034 1.00 28.51 201 VAL C O 1
ATOM 16352 N N . ASP G 3 183 ? 105.005 120.035 120.633 1.00 30.24 202 ASP C N 1
ATOM 16353 C CA . ASP G 3 183 ? 105.853 119.486 121.682 1.00 30.24 202 ASP C CA 1
ATOM 16354 C C . ASP G 3 183 ? 106.789 120.562 122.216 1.00 30.24 202 ASP C C 1
ATOM 16355 O O . ASP G 3 183 ? 107.421 121.292 121.447 1.00 30.24 202 ASP C O 1
ATOM 16360 N N . THR G 3 184 ? 106.879 120.654 123.541 1.00 29.69 203 THR C N 1
ATOM 16361 C CA . THR G 3 184 ? 107.540 121.770 124.203 1.00 29.69 203 THR C CA 1
ATOM 16362 C C . THR G 3 184 ? 108.699 121.322 125.086 1.00 29.69 203 THR C C 1
ATOM 16363 O O . THR G 3 184 ? 109.087 122.047 126.005 1.00 29.69 203 THR C O 1
ATOM 16367 N N . GLY G 3 185 ? 109.263 120.147 124.826 1.00 29.26 204 GLY C N 1
ATOM 16368 C CA . GLY G 3 185 ? 110.301 119.594 125.664 1.00 29.26 204 GLY C CA 1
ATOM 16369 C C . GLY G 3 185 ? 109.804 118.709 126.784 1.00 29.26 204 GLY C C 1
ATOM 16370 O O . GLY G 3 185 ? 110.623 118.068 127.456 1.00 29.26 204 GLY C O 1
ATOM 16371 N N . TYR G 3 186 ? 108.494 118.656 127.011 1.00 29.79 205 TYR C N 1
ATOM 16372 C CA . TYR G 3 186 ? 107.910 117.762 128.000 1.00 29.79 205 TYR C CA 1
ATOM 16373 C C . TYR G 3 186 ? 107.413 116.457 127.396 1.00 29.79 205 TYR C C 1
ATOM 16374 O O . TYR G 3 186 ? 107.012 115.560 128.144 1.00 29.79 205 TYR C O 1
ATOM 16383 N N . GLY G 3 187 ? 107.431 116.330 126.081 1.00 29.42 206 GLY C N 1
ATOM 16384 C CA . GLY G 3 187 ? 107.010 115.113 125.411 1.00 29.42 206 GLY C CA 1
ATOM 16385 C C . GLY G 3 187 ? 105.729 115.328 124.627 1.00 29.42 206 GLY C C 1
ATOM 16386 O O . GLY G 3 187 ? 104.820 116.045 125.062 1.00 29.42 206 GLY C O 1
ATOM 16387 N N . ALA G 3 188 ? 105.656 114.703 123.455 1.00 30.07 207 ALA C N 1
ATOM 16388 C CA . ALA G 3 188 ? 104.452 114.734 122.629 1.00 30.07 207 ALA C CA 1
ATOM 16389 C C . ALA G 3 188 ? 103.448 113.775 123.251 1.00 30.07 207 ALA C C 1
ATOM 16390 O O . ALA G 3 188 ? 103.370 112.599 122.894 1.00 30.07 207 ALA C O 1
ATOM 16392 N N . MET G 3 189 ? 102.669 114.285 124.202 1.00 30.99 208 MET C N 1
ATOM 16393 C CA . MET G 3 189 ? 101.818 113.449 125.032 1.00 30.99 208 MET C CA 1
ATOM 16394 C C . MET G 3 189 ? 100.495 114.164 125.272 1.00 30.99 208 MET C C 1
ATOM 16395 O O . MET G 3 189 ? 100.431 115.395 125.270 1.00 30.99 208 MET C O 1
ATOM 16400 N N . ASP G 3 190 ? 99.432 113.381 125.452 1.00 32.95 209 ASP C N 1
ATOM 16401 C CA . ASP G 3 190 ? 98.123 113.904 125.842 1.00 32.95 209 ASP C CA 1
ATOM 16402 C C . ASP G 3 190 ? 98.149 114.164 127.343 1.00 32.95 209 ASP C C 1
ATOM 16403 O O . ASP G 3 190 ? 98.023 113.240 128.147 1.00 32.95 209 ASP C O 1
ATOM 16408 N N . PHE G 3 191 ? 98.302 115.431 127.728 1.00 30.59 210 PHE C N 1
ATOM 16409 C CA . PHE G 3 191 ? 98.387 115.794 129.136 1.00 30.59 210 PHE C CA 1
ATOM 16410 C C . PHE G 3 191 ? 97.031 115.835 129.828 1.00 30.59 210 PHE C C 1
ATOM 16411 O O . PHE G 3 191 ? 96.989 115.883 131.061 1.00 30.59 210 PHE C O 1
ATOM 16419 N N . SER G 3 192 ? 95.931 115.837 129.072 1.00 34.69 211 SER C N 1
ATOM 16420 C CA . SER G 3 192 ? 94.609 115.860 129.691 1.00 34.69 211 SER C CA 1
ATOM 16421 C C . SER G 3 192 ? 94.290 114.534 130.369 1.00 34.69 211 SER C C 1
ATOM 16422 O O . SER G 3 192 ? 93.734 114.512 131.472 1.00 34.69 211 SER C O 1
ATOM 16425 N N . THR G 3 193 ? 94.636 113.422 129.726 1.00 36.74 212 THR C N 1
ATOM 16426 C CA . THR G 3 193 ? 94.270 112.099 130.213 1.00 36.74 212 THR C CA 1
ATOM 16427 C C . THR G 3 193 ? 95.399 111.388 130.941 1.00 36.74 212 THR C C 1
ATOM 16428 O O . THR G 3 193 ? 95.132 110.618 131.868 1.00 36.74 212 THR C O 1
ATOM 16432 N N . LEU G 3 194 ? 96.646 111.623 130.549 1.00 36.29 213 LEU C N 1
ATOM 16433 C CA . LEU G 3 194 ? 97.780 110.913 131.122 1.00 36.29 213 LEU C CA 1
ATOM 16434 C C . LEU G 3 194 ? 98.358 111.594 132.354 1.00 36.29 213 LEU C C 1
ATOM 16435 O O . LEU G 3 194 ? 99.270 111.043 132.974 1.00 36.29 213 LEU C O 1
ATOM 16440 N N . GLN G 3 195 ? 97.857 112.768 132.728 1.00 35.90 214 GLN C N 1
ATOM 16441 C CA . GLN G 3 195 ? 98.291 113.456 133.943 1.00 35.90 214 GLN C CA 1
ATOM 16442 C C . GLN G 3 195 ? 97.049 113.964 134.666 1.00 35.90 214 GLN C C 1
ATOM 16443 O O . GLN G 3 195 ? 96.504 115.015 134.315 1.00 35.90 214 GLN C O 1
ATOM 16449 N N . ASP G 3 196 ? 96.607 113.217 135.676 1.00 40.53 215 ASP C N 1
ATOM 16450 C CA . ASP G 3 196 ? 95.433 113.590 136.452 1.00 40.53 215 ASP C CA 1
ATOM 16451 C C . ASP G 3 196 ? 95.713 114.696 137.458 1.00 40.53 215 ASP C C 1
ATOM 16452 O O . ASP G 3 196 ? 94.767 115.217 138.058 1.00 40.53 215 ASP C O 1
ATOM 16457 N N . THR G 3 197 ? 96.982 115.057 137.659 1.00 39.09 216 THR C N 1
ATOM 16458 C CA . THR G 3 197 ? 97.324 116.090 138.629 1.00 39.09 216 THR C CA 1
ATOM 16459 C C . THR G 3 197 ? 96.876 117.472 138.170 1.00 39.09 216 THR C C 1
ATOM 16460 O O . THR G 3 197 ? 96.512 118.307 139.007 1.00 39.09 216 THR C O 1
ATOM 16464 N N . LYS G 3 198 ? 96.912 117.727 136.855 1.00 37.70 217 LYS C N 1
ATOM 16465 C CA . LYS G 3 198 ? 96.682 119.050 136.254 1.00 37.70 217 LYS C CA 1
ATOM 16466 C C . LYS G 3 198 ? 97.637 120.099 136.820 1.00 37.70 217 LYS C C 1
ATOM 16467 O O . LYS G 3 198 ? 97.320 121.289 136.863 1.00 37.70 217 LYS C O 1
ATOM 16473 N N . CYS G 3 199 ? 98.813 119.652 137.263 1.00 37.06 218 CYS C N 1
ATOM 16474 C CA . CYS G 3 199 ? 99.790 120.514 137.911 1.00 37.06 218 CYS C CA 1
ATOM 16475 C C . CYS G 3 199 ? 101.210 120.166 137.488 1.00 37.06 218 CYS C C 1
ATOM 16476 O O . CYS G 3 199 ? 102.162 120.726 138.043 1.00 37.06 218 CYS C O 1
ATOM 16479 N N . GLU G 3 200 ? 101.376 119.256 136.532 1.00 36.70 219 GLU C N 1
ATOM 16480 C CA . GLU G 3 200 ? 102.685 118.699 136.224 1.00 36.70 219 GLU C CA 1
ATOM 16481 C C . GLU G 3 200 ? 103.459 119.574 135.254 1.00 36.70 219 GLU C C 1
ATOM 16482 O O . GLU G 3 200 ? 104.694 119.585 135.274 1.00 36.70 219 GLU C O 1
ATOM 16488 N N . VAL G 3 201 ? 102.745 120.295 134.399 1.00 32.69 220 VAL C N 1
ATOM 16489 C CA . VAL G 3 201 ? 103.321 121.034 133.279 1.00 32.69 220 VAL C CA 1
ATOM 16490 C C . VAL G 3 201 ? 102.674 122.413 133.260 1.00 32.69 220 VAL C C 1
ATOM 16491 O O . VAL G 3 201 ? 101.639 122.622 133.912 1.00 32.69 220 VAL C O 1
ATOM 16495 N N . PRO G 3 202 ? 103.285 123.392 132.578 1.00 30.16 221 PRO C N 1
ATOM 16496 C CA . PRO G 3 202 ? 102.692 124.738 132.516 1.00 30.16 221 PRO C CA 1
ATOM 16497 C C . PRO G 3 202 ? 101.289 124.761 131.920 1.00 30.16 221 PRO C C 1
ATOM 16498 O O . PRO G 3 202 ? 100.816 123.807 131.301 1.00 30.16 221 PRO C O 1
ATOM 16502 N N . LEU G 3 203 ? 100.628 125.908 132.116 1.00 29.42 222 LEU C N 1
ATOM 16503 C CA . LEU G 3 203 ? 99.184 126.012 131.913 1.00 29.42 222 LEU C CA 1
ATOM 16504 C C . LEU G 3 203 ? 98.797 125.853 130.448 1.00 29.42 222 LEU C C 1
ATOM 16505 O O . LEU G 3 203 ? 97.718 125.332 130.142 1.00 29.42 222 LEU C O 1
ATOM 16510 N N . ASP G 3 204 ? 99.653 126.302 129.529 1.00 30.29 223 ASP C N 1
ATOM 16511 C CA . ASP G 3 204 ? 99.328 126.202 128.112 1.00 30.29 223 ASP C CA 1
ATOM 16512 C C . ASP G 3 204 ? 99.382 124.770 127.589 1.00 30.29 223 ASP C C 1
ATOM 16513 O O . ASP G 3 204 ? 98.761 124.477 126.563 1.00 30.29 223 ASP C O 1
ATOM 16518 N N . ILE G 3 205 ? 100.101 123.876 128.268 1.00 29.47 224 ILE C N 1
ATOM 16519 C CA . ILE G 3 205 ? 100.140 122.462 127.923 1.00 29.47 224 ILE C CA 1
ATOM 16520 C C . ILE G 3 205 ? 99.569 121.586 129.031 1.00 29.47 224 ILE C C 1
ATOM 16521 O O . ILE G 3 205 ? 99.708 120.365 128.980 1.00 29.47 224 ILE C O 1
ATOM 16526 N N . CYS G 3 206 ? 98.923 122.188 130.032 1.00 31.96 225 CYS C N 1
ATOM 16527 C CA . CYS G 3 206 ? 98.434 121.425 131.177 1.00 31.96 225 CYS C CA 1
ATOM 16528 C C . CYS G 3 206 ? 97.274 120.517 130.791 1.00 31.96 225 CYS C C 1
ATOM 16529 O O . CYS G 3 206 ? 97.259 119.331 131.139 1.00 31.96 225 CYS C O 1
ATOM 16532 N N . GLN G 3 207 ? 96.292 121.054 130.071 1.00 32.89 226 GLN C N 1
ATOM 16533 C CA . GLN G 3 207 ? 95.128 120.290 129.643 1.00 32.89 226 GLN C CA 1
ATOM 16534 C C . GLN G 3 207 ? 95.020 120.257 128.123 1.00 32.89 226 GLN C C 1
ATOM 16535 O O . GLN G 3 207 ? 93.921 120.185 127.571 1.00 32.89 226 GLN C O 1
ATOM 16541 N N . SER G 3 208 ? 96.157 120.305 127.440 1.00 32.03 227 SER C N 1
ATOM 16542 C CA . SER G 3 208 ? 96.215 120.264 125.989 1.00 32.03 227 SER C CA 1
ATOM 16543 C C . SER G 3 208 ? 96.913 118.992 125.530 1.00 32.03 227 SER C C 1
ATOM 16544 O O . SER G 3 208 ? 97.479 118.238 126.324 1.00 32.03 227 SER C O 1
ATOM 16547 N N . ILE G 3 209 ? 96.861 118.760 124.224 1.00 30.31 228 ILE C N 1
ATOM 16548 C CA . ILE G 3 209 ? 97.540 117.637 123.592 1.00 30.31 228 ILE C CA 1
ATOM 16549 C C . ILE G 3 209 ? 98.759 118.191 122.872 1.00 30.31 228 ILE C C 1
ATOM 16550 O O . ILE G 3 209 ? 98.629 118.941 121.899 1.00 30.31 228 ILE C O 1
ATOM 16555 N N . CYS G 3 210 ? 99.947 117.832 123.346 1.00 29.51 229 CYS C N 1
ATOM 16556 C CA . CYS G 3 210 ? 101.174 118.210 122.660 1.00 29.51 229 CYS C CA 1
ATOM 16557 C C . CYS G 3 210 ? 101.442 117.211 121.544 1.00 29.51 229 CYS C C 1
ATOM 16558 O O . CYS G 3 210 ? 101.519 116.004 121.789 1.00 29.51 229 CYS C O 1
ATOM 16561 N N . LYS G 3 211 ? 101.571 117.711 120.320 1.00 29.60 230 LYS C N 1
ATOM 16562 C CA . LYS G 3 211 ? 101.732 116.869 119.147 1.00 29.60 230 LYS C CA 1
ATOM 16563 C C . LYS G 3 211 ? 103.048 117.181 118.454 1.00 29.60 230 LYS C C 1
ATOM 16564 O O . LYS G 3 211 ? 103.485 118.334 118.412 1.00 29.60 230 LYS C O 1
ATOM 16570 N N . TYR G 3 212 ? 103.673 116.139 117.919 1.00 29.89 231 TYR C N 1
ATOM 16571 C CA . TYR G 3 212 ? 104.842 116.219 117.071 1.00 29.89 231 TYR C CA 1
ATOM 16572 C C . TYR G 3 212 ? 104.509 115.643 115.703 1.00 29.89 231 TYR C C 1
ATOM 16573 O O . TYR G 3 212 ? 103.835 114.612 115.625 1.00 29.89 231 TYR C O 1
ATOM 16582 N N . PRO G 3 213 ? 104.945 116.281 114.614 1.00 30.50 232 PRO C N 1
ATOM 16583 C CA . PRO G 3 213 ? 104.590 115.790 113.275 1.00 30.50 232 PRO C CA 1
ATOM 16584 C C . PRO G 3 213 ? 105.261 114.454 112.997 1.00 30.50 232 PRO C C 1
ATOM 16585 O O . PRO G 3 213 ? 106.484 114.331 113.069 1.00 30.50 232 PRO C O 1
ATOM 16589 N N . ASP G 3 214 ? 104.447 113.448 112.688 1.00 33.03 233 ASP C N 1
ATOM 16590 C CA . ASP G 3 214 ? 104.954 112.120 112.354 1.00 33.03 233 ASP C CA 1
ATOM 16591 C C . ASP G 3 214 ? 105.552 112.191 110.954 1.00 33.03 233 ASP C C 1
ATOM 16592 O O . ASP G 3 214 ? 104.907 111.876 109.952 1.00 33.03 233 ASP C O 1
ATOM 16597 N N . TYR G 3 215 ? 106.814 112.634 110.896 1.00 32.92 234 TYR C N 1
ATOM 16598 C CA . TYR G 3 215 ? 107.508 112.768 109.619 1.00 32.92 234 TYR C CA 1
ATOM 16599 C C . TYR G 3 215 ? 107.683 111.424 108.933 1.00 32.92 234 TYR C C 1
ATOM 16600 O O . TYR G 3 215 ? 107.665 111.350 107.701 1.00 32.92 234 TYR C O 1
ATOM 16609 N N . LEU G 3 216 ? 107.843 110.354 109.713 1.00 33.71 235 LEU C N 1
ATOM 16610 C CA . LEU G 3 216 ? 107.949 109.021 109.135 1.00 33.71 235 LEU C CA 1
ATOM 16611 C C . LEU G 3 216 ? 106.631 108.582 108.510 1.00 33.71 235 LEU C C 1
ATOM 16612 O O . LEU G 3 216 ? 106.626 107.874 107.498 1.00 33.71 235 LEU C O 1
ATOM 16617 N N . GLN G 3 217 ? 105.503 108.987 109.099 1.00 35.34 236 GLN C N 1
ATOM 16618 C CA . GLN G 3 217 ? 104.210 108.537 108.594 1.00 35.34 236 GLN C CA 1
ATOM 16619 C C . GLN G 3 217 ? 103.835 109.242 107.296 1.00 35.34 236 GLN C C 1
ATOM 16620 O O . GLN G 3 217 ? 103.374 108.595 106.349 1.00 35.34 236 GLN C O 1
ATOM 16626 N N . MET G 3 218 ? 104.017 110.561 107.225 1.00 33.06 237 MET C N 1
ATOM 16627 C CA . MET G 3 218 ? 103.667 111.287 106.011 1.00 33.06 237 MET C CA 1
ATOM 16628 C C . MET G 3 218 ? 104.808 111.351 105.008 1.00 33.06 237 MET C C 1
ATOM 16629 O O . MET G 3 218 ? 104.595 111.816 103.883 1.00 33.06 237 MET C O 1
ATOM 16634 N N . SER G 3 219 ? 106.007 110.902 105.381 1.00 35.96 238 SER C N 1
ATOM 16635 C CA . SER G 3 219 ? 107.047 110.664 104.390 1.00 35.96 238 SER C CA 1
ATOM 16636 C C . SER G 3 219 ? 106.842 109.328 103.691 1.00 35.96 238 SER C C 1
ATOM 16637 O O . SER G 3 219 ? 107.111 109.212 102.491 1.00 35.96 238 SER C O 1
ATOM 16640 N N . ALA G 3 220 ? 106.341 108.329 104.414 1.00 36.57 239 ALA C N 1
ATOM 16641 C CA . ALA G 3 220 ? 106.005 107.029 103.852 1.00 36.57 239 ALA C CA 1
ATOM 16642 C C . ALA G 3 220 ? 104.599 106.993 103.273 1.00 36.57 239 ALA C C 1
ATOM 16643 O O . ALA G 3 220 ? 104.128 105.915 102.894 1.00 36.57 239 ALA C O 1
ATOM 16645 N N . ASP G 3 221 ? 103.915 108.132 103.235 1.00 39.32 240 ASP C N 1
ATOM 16646 C CA . ASP G 3 221 ? 102.647 108.229 102.531 1.00 39.32 240 ASP C CA 1
ATOM 16647 C C . ASP G 3 221 ? 102.878 107.943 101.050 1.00 39.32 240 ASP C C 1
ATOM 16648 O O . ASP G 3 221 ? 103.850 108.454 100.474 1.00 39.32 240 ASP C O 1
ATOM 16653 N N . PRO G 3 222 ? 102.045 107.115 100.412 1.00 40.96 241 PRO C N 1
ATOM 16654 C CA . PRO G 3 222 ? 102.296 106.784 98.996 1.00 40.96 241 PRO C CA 1
ATOM 16655 C C . PRO G 3 222 ? 102.161 107.975 98.063 1.00 40.96 241 PRO C C 1
ATOM 16656 O O . PRO G 3 222 ? 103.057 108.224 97.246 1.00 40.96 241 PRO C O 1
ATOM 16660 N N . TYR G 3 223 ? 101.069 108.730 98.172 1.00 42.64 242 TYR C N 1
ATOM 16661 C CA . TYR G 3 223 ? 100.848 109.860 97.282 1.00 42.64 242 TYR C CA 1
ATOM 16662 C C . TYR G 3 223 ? 101.624 111.102 97.699 1.00 42.64 242 TYR C C 1
ATOM 16663 O O . TYR G 3 223 ? 101.805 112.004 96.874 1.00 42.64 242 TYR C O 1
ATOM 16672 N N . GLY G 3 224 ? 102.099 111.158 98.941 1.00 39.49 243 GLY C N 1
ATOM 16673 C CA . GLY G 3 224 ? 102.819 112.326 99.421 1.00 39.49 243 GLY C CA 1
ATOM 16674 C C . GLY G 3 224 ? 101.971 113.573 99.513 1.00 39.49 243 GLY C C 1
ATOM 16675 O O . GLY G 3 224 ? 102.470 114.676 99.271 1.00 39.49 243 GLY C O 1
ATOM 16676 N N . ASP G 3 225 ? 100.689 113.424 99.854 1.00 38.80 244 ASP C N 1
ATOM 16677 C CA . ASP G 3 225 ? 99.785 114.569 99.879 1.00 38.80 244 ASP C CA 1
ATOM 16678 C C . ASP G 3 225 ? 100.041 115.461 101.087 1.00 38.80 244 ASP C C 1
ATOM 16679 O O . ASP G 3 225 ? 100.054 116.691 100.963 1.00 38.80 244 ASP C O 1
ATOM 16684 N N . SER G 3 226 ? 100.246 114.861 102.261 1.00 36.61 245 SER C N 1
ATOM 16685 C CA . SER G 3 226 ? 100.291 115.622 103.504 1.00 36.61 245 SER C CA 1
ATOM 16686 C C . SER G 3 226 ? 101.557 116.455 103.648 1.00 36.61 245 SER C C 1
ATOM 16687 O O . SER G 3 226 ? 101.564 117.412 104.429 1.00 36.61 245 SER C O 1
ATOM 16690 N N . MET G 3 227 ? 102.621 116.122 102.922 1.00 36.32 246 MET C N 1
ATOM 16691 C CA . MET G 3 227 ? 103.894 116.818 103.095 1.00 36.32 246 MET C CA 1
ATOM 16692 C C . MET G 3 227 ? 104.703 116.694 101.813 1.00 36.32 246 MET C C 1
ATOM 16693 O O . MET G 3 227 ? 105.265 115.629 101.545 1.00 36.32 246 MET C O 1
ATOM 16698 N N . PHE G 3 228 ? 104.764 117.767 101.025 1.00 35.92 247 PHE C N 1
ATOM 16699 C CA . PHE G 3 228 ? 105.765 117.854 99.974 1.00 35.92 247 PHE C CA 1
ATOM 16700 C C . PHE G 3 228 ? 106.801 118.937 100.230 1.00 35.92 247 PHE C C 1
ATOM 16701 O O . PHE G 3 228 ? 107.694 119.127 99.398 1.00 35.92 247 PHE C O 1
ATOM 16709 N N . PHE G 3 229 ? 106.715 119.650 101.348 1.00 35.11 248 PHE C N 1
ATOM 16710 C CA . PHE G 3 229 ? 107.798 120.547 101.721 1.00 35.11 248 PHE C CA 1
ATOM 16711 C C . PHE G 3 229 ? 107.878 120.583 103.239 1.00 35.11 248 PHE C C 1
ATOM 16712 O O . PHE G 3 229 ? 106.848 120.674 103.907 1.00 35.11 248 PHE C O 1
ATOM 16720 N N . CYS G 3 230 ? 109.094 120.521 103.779 1.00 33.38 249 CYS C N 1
ATOM 16721 C CA . CYS G 3 230 ? 109.258 120.444 105.225 1.00 33.38 249 CYS C CA 1
ATOM 16722 C C . CYS G 3 230 ? 110.592 121.038 105.652 1.00 33.38 249 CYS C C 1
ATOM 16723 O O . CYS G 3 230 ? 111.627 120.753 105.044 1.00 33.38 249 CYS C O 1
ATOM 16726 N N . LEU G 3 231 ? 110.552 121.866 106.694 1.00 31.29 250 LEU C N 1
ATOM 16727 C CA . LEU G 3 231 ? 111.742 122.358 107.376 1.00 31.29 250 LEU C CA 1
ATOM 16728 C C . LEU G 3 231 ? 111.559 122.211 108.877 1.00 31.29 250 LEU C C 1
ATOM 16729 O O . LEU G 3 231 ? 110.497 122.542 109.414 1.00 31.29 250 LEU C O 1
ATOM 16734 N N . ARG G 3 232 ? 112.608 121.729 109.547 1.00 32.60 251 ARG C N 1
ATOM 16735 C CA . ARG G 3 232 ? 112.620 121.535 110.990 1.00 32.60 251 ARG C CA 1
ATOM 16736 C C . ARG G 3 232 ? 113.869 122.169 111.584 1.00 32.60 251 ARG C C 1
ATOM 16737 O O . ARG G 3 232 ? 114.949 122.110 110.989 1.00 32.60 251 ARG C O 1
ATOM 16745 N N . ARG G 3 233 ? 113.713 122.770 112.761 1.00 30.12 252 ARG C N 1
ATOM 16746 C CA . ARG G 3 233 ? 114.845 123.299 113.518 1.00 30.12 252 ARG C CA 1
ATOM 16747 C C . ARG G 3 233 ? 114.446 123.297 114.986 1.00 30.12 252 ARG C C 1
ATOM 16748 O O . ARG G 3 233 ? 113.642 124.129 115.411 1.00 30.12 252 ARG C O 1
ATOM 16756 N N . GLU G 3 234 ? 114.994 122.359 115.752 1.00 30.67 253 GLU C N 1
ATOM 16757 C CA . GLU G 3 234 ? 114.673 122.202 117.161 1.00 30.67 253 GLU C CA 1
ATOM 16758 C C . GLU G 3 234 ? 115.941 122.337 117.991 1.00 30.67 253 GLU C C 1
ATOM 16759 O O . GLU G 3 234 ? 117.008 121.859 117.596 1.00 30.67 253 GLU C O 1
ATOM 16765 N N . GLN G 3 235 ? 115.814 122.998 119.136 1.00 28.62 254 GLN C N 1
ATOM 16766 C CA . GLN G 3 235 ? 116.962 123.299 119.983 1.00 28.62 254 GLN C CA 1
ATOM 16767 C C . GLN G 3 235 ? 116.490 123.382 121.424 1.00 28.62 254 GLN C C 1
ATOM 16768 O O . GLN G 3 235 ? 115.624 124.202 121.737 1.00 28.62 254 GLN C O 1
ATOM 16774 N N . LEU G 3 236 ? 117.050 122.549 122.299 1.00 26.91 255 LEU C N 1
ATOM 16775 C CA . LEU G 3 236 ? 116.676 122.621 123.703 1.00 26.91 255 LEU C CA 1
ATOM 16776 C C . LEU G 3 236 ? 117.802 122.105 124.580 1.00 26.91 255 LEU C C 1
ATOM 16777 O O . LEU G 3 236 ? 118.733 121.441 124.118 1.00 26.91 255 LEU C O 1
ATOM 16782 N N . PHE G 3 237 ? 117.691 122.426 125.866 1.00 27.61 256 PHE C N 1
ATOM 16783 C CA . PHE G 3 237 ? 118.548 121.869 126.898 1.00 27.61 256 PHE C CA 1
ATOM 16784 C C . PHE G 3 237 ? 117.780 121.890 128.209 1.00 27.61 256 PHE C C 1
ATOM 16785 O O . PHE G 3 237 ? 116.674 122.428 128.296 1.00 27.61 256 PHE C O 1
ATOM 16793 N N . ALA G 3 238 ? 118.374 121.288 129.232 1.00 29.03 257 ALA C N 1
ATOM 16794 C CA . ALA G 3 238 ? 117.748 121.172 130.543 1.00 29.03 257 ALA C CA 1
ATOM 16795 C C . ALA G 3 238 ? 118.341 122.227 131.471 1.00 29.03 257 ALA C C 1
ATOM 16796 O O . ALA G 3 238 ? 119.509 122.132 131.861 1.00 29.03 257 ALA C O 1
ATOM 16798 N N . ARG G 3 239 ? 117.535 123.231 131.823 1.00 31.80 258 ARG C N 1
ATOM 16799 C CA . ARG G 3 239 ? 117.981 124.236 132.782 1.00 31.80 258 ARG C CA 1
ATOM 16800 C C . ARG G 3 239 ? 118.029 123.664 134.189 1.00 31.80 258 ARG C C 1
ATOM 16801 O O . ARG G 3 239 ? 119.097 123.580 134.807 1.00 31.80 258 ARG C O 1
ATOM 16809 N N . HIS G 3 240 ? 116.876 123.264 134.709 1.00 32.72 259 HIS C N 1
ATOM 16810 C CA . HIS G 3 240 ? 116.740 122.840 136.091 1.00 32.72 259 HIS C CA 1
ATOM 16811 C C . HIS G 3 240 ? 116.230 121.411 136.138 1.00 32.72 259 HIS C C 1
ATOM 16812 O O . HIS G 3 240 ? 115.406 121.004 135.314 1.00 32.72 259 HIS C O 1
ATOM 16819 N N . PHE G 3 241 ? 116.731 120.657 137.106 1.00 31.95 260 PHE C N 1
ATOM 16820 C CA . PHE G 3 241 ? 116.351 119.267 137.301 1.00 31.95 260 PHE C CA 1
ATOM 16821 C C . PHE G 3 241 ? 115.385 119.222 138.473 1.00 31.95 260 PHE C C 1
ATOM 16822 O O . PHE G 3 241 ? 115.733 119.646 139.579 1.00 31.95 260 PHE C O 1
ATOM 16830 N N . TRP G 3 242 ? 114.180 118.710 138.243 1.00 32.49 261 TRP C N 1
ATOM 16831 C CA . TRP G 3 242 ? 113.142 118.751 139.254 1.00 32.49 261 TRP C CA 1
ATOM 16832 C C . TRP G 3 242 ? 112.640 117.344 139.506 1.00 32.49 261 TRP C C 1
ATOM 16833 O O . TRP G 3 242 ? 112.730 116.470 138.641 1.00 32.49 261 TRP C O 1
ATOM 16844 N N . ASN G 3 243 ? 112.112 117.132 140.702 1.00 35.14 262 ASN C N 1
ATOM 16845 C CA . ASN G 3 243 ? 111.667 115.819 141.126 1.00 35.14 262 ASN C CA 1
ATOM 16846 C C . ASN G 3 243 ? 110.158 115.875 141.303 1.00 35.14 262 ASN C C 1
ATOM 16847 O O . ASN G 3 243 ? 109.634 116.824 141.895 1.00 35.14 262 ASN C O 1
ATOM 16852 N N . ARG G 3 244 ? 109.463 114.870 140.784 1.00 34.93 263 ARG C N 1
ATOM 16853 C CA . ARG G 3 244 ? 108.008 114.879 140.786 1.00 34.93 263 ARG C CA 1
ATOM 16854 C C . ARG G 3 244 ? 107.485 114.399 142.133 1.00 34.93 263 ARG C C 1
ATOM 16855 O O . ARG G 3 244 ? 107.731 113.256 142.529 1.00 34.93 263 ARG C O 1
ATOM 16863 N N . ALA G 3 245 ? 106.764 115.270 142.832 1.00 37.32 264 ALA C N 1
ATOM 16864 C CA . ALA G 3 245 ? 106.181 114.899 144.112 1.00 37.32 264 ALA C CA 1
ATOM 16865 C C . ALA G 3 245 ? 104.994 113.970 143.906 1.00 37.32 264 ALA C C 1
ATOM 16866 O O . ALA G 3 245 ? 104.205 114.140 142.973 1.00 37.32 264 ALA C O 1
ATOM 16868 N N . GLY G 3 246 ? 104.870 112.979 144.783 1.00 38.77 265 GLY C N 1
ATOM 16869 C CA . GLY G 3 246 ? 103.762 112.050 144.710 1.00 38.77 265 GLY C CA 1
ATOM 16870 C C . GLY G 3 246 ? 104.169 110.615 144.962 1.00 38.77 265 GLY C C 1
ATOM 16871 O O . GLY G 3 246 ? 105.361 110.299 145.012 1.00 38.77 265 GLY C O 1
ATOM 16872 N N . THR G 3 247 ? 103.180 109.744 145.130 1.00 38.54 266 THR C N 1
ATOM 16873 C CA . THR G 3 247 ? 103.434 108.327 145.334 1.00 38.54 266 THR C CA 1
ATOM 16874 C C . THR G 3 247 ? 103.998 107.717 144.052 1.00 38.54 266 THR C C 1
ATOM 16875 O O . THR G 3 247 ? 103.716 108.180 142.946 1.00 38.54 266 THR C O 1
ATOM 16879 N N . MET G 3 248 ? 104.844 106.703 144.207 1.00 38.61 267 MET C N 1
ATOM 16880 C CA . MET G 3 248 ? 105.448 106.007 143.078 1.00 38.61 267 MET C CA 1
ATOM 16881 C C . MET G 3 248 ? 104.846 104.616 142.943 1.00 38.61 267 MET C C 1
ATOM 16882 O O . MET G 3 248 ? 105.009 103.775 143.834 1.00 38.61 267 MET C O 1
ATOM 16887 N N . GLY G 3 249 ? 104.141 104.386 141.835 1.00 37.52 268 GLY C N 1
ATOM 16888 C CA . GLY G 3 249 ? 103.667 103.046 141.539 1.00 37.52 268 GLY C CA 1
ATOM 16889 C C . GLY G 3 249 ? 104.798 102.097 141.194 1.00 37.52 268 GLY C C 1
ATOM 16890 O O . GLY G 3 249 ? 104.799 100.938 141.619 1.00 37.52 268 GLY C O 1
ATOM 16891 N N . ASP G 3 250 ? 105.776 102.572 140.425 1.00 35.11 269 ASP C N 1
ATOM 16892 C CA . ASP G 3 250 ? 106.968 101.785 140.116 1.00 35.11 269 ASP C CA 1
ATOM 16893 C C . ASP G 3 250 ? 107.965 101.993 141.246 1.00 35.11 269 ASP C C 1
ATOM 16894 O O . ASP G 3 250 ? 108.770 102.925 141.232 1.00 35.11 269 ASP C O 1
ATOM 16899 N N . THR G 3 251 ? 107.899 101.118 142.244 1.00 35.86 270 THR C N 1
ATOM 16900 C CA . THR G 3 251 ? 108.836 101.182 143.355 1.00 35.86 270 THR C CA 1
ATOM 16901 C C . THR G 3 251 ? 110.234 100.800 142.888 1.00 35.86 270 THR C C 1
ATOM 16902 O O . THR G 3 251 ? 110.408 99.870 142.095 1.00 35.86 270 THR C O 1
ATOM 16906 N N . VAL G 3 252 ? 111.225 101.540 143.367 1.00 34.56 271 VAL C N 1
ATOM 16907 C CA . VAL G 3 252 ? 112.624 101.255 143.026 1.00 34.56 271 VAL C CA 1
ATOM 16908 C C . VAL G 3 252 ? 113.019 99.915 143.635 1.00 34.56 271 VAL C C 1
ATOM 16909 O O . VAL G 3 252 ? 112.728 99.671 144.820 1.00 34.56 271 VAL C O 1
ATOM 16913 N N . PRO G 3 253 ? 113.631 99.009 142.868 1.00 35.31 272 PRO C N 1
ATOM 16914 C CA . PRO G 3 253 ? 113.995 97.696 143.414 1.00 35.31 272 PRO C CA 1
ATOM 16915 C C . PRO G 3 253 ? 115.015 97.802 144.538 1.00 35.31 272 PRO C C 1
ATOM 16916 O O . PRO G 3 253 ? 115.879 98.680 144.545 1.00 35.31 272 PRO C O 1
ATOM 16920 N N . GLN G 3 254 ? 114.891 96.886 145.503 1.00 40.22 273 GLN C N 1
ATOM 16921 C CA . GLN G 3 254 ? 115.782 96.877 146.658 1.00 40.22 273 GLN C CA 1
ATOM 16922 C C . GLN G 3 254 ? 117.216 96.553 146.259 1.00 40.22 273 GLN C C 1
ATOM 16923 O O . GLN G 3 254 ? 118.160 97.057 146.877 1.00 40.22 273 GLN C O 1
ATOM 16929 N N . SER G 3 255 ? 117.400 95.744 145.215 1.00 37.37 274 SER C N 1
ATOM 16930 C CA . SER G 3 255 ? 118.735 95.409 144.734 1.00 37.37 274 SER C CA 1
ATOM 16931 C C . SER G 3 255 ? 119.403 96.557 143.992 1.00 37.37 274 SER C C 1
ATOM 16932 O O . SER G 3 255 ? 120.579 96.438 143.636 1.00 37.37 274 SER C O 1
ATOM 16935 N N . LEU G 3 256 ? 118.688 97.650 143.741 1.00 33.74 275 LEU C N 1
ATOM 16936 C CA . LEU G 3 256 ? 119.192 98.758 142.947 1.00 33.74 275 LEU C CA 1
ATOM 16937 C C . LEU G 3 256 ? 119.709 99.908 143.808 1.00 33.74 275 LEU C C 1
ATOM 16938 O O . LEU G 3 256 ? 120.152 100.924 143.266 1.00 33.74 275 LEU C O 1
ATOM 16943 N N . TYR G 3 257 ? 119.676 99.764 145.131 1.00 37.20 276 TYR C N 1
ATOM 16944 C CA . TYR G 3 257 ? 120.263 100.731 146.053 1.00 37.20 276 TYR C CA 1
ATOM 16945 C C . TYR G 3 257 ? 120.569 100.008 147.360 1.00 37.20 276 TYR C C 1
ATOM 16946 O O . TYR G 3 257 ? 120.338 98.803 147.494 1.00 37.20 276 TYR C O 1
ATOM 16955 N N . ILE G 3 258 ? 121.096 100.752 148.329 1.00 40.22 277 ILE C N 1
ATOM 16956 C CA . ILE G 3 258 ? 121.354 100.240 149.671 1.00 40.22 277 ILE C CA 1
ATOM 16957 C C . ILE G 3 258 ? 120.517 101.043 150.657 1.00 40.22 277 ILE C C 1
ATOM 16958 O O . ILE G 3 258 ? 120.475 102.277 150.582 1.00 40.22 277 ILE C O 1
ATOM 16963 N N . LYS G 3 259 ? 119.833 100.333 151.555 1.00 45.15 278 LYS C N 1
ATOM 16964 C CA . LYS G 3 259 ? 118.931 100.949 152.520 1.00 45.15 278 LYS C CA 1
ATOM 16965 C C . LYS G 3 259 ? 119.678 101.892 153.457 1.00 45.15 278 LYS C C 1
ATOM 16966 O O . LYS G 3 259 ? 120.761 101.572 153.956 1.00 45.15 278 LYS C O 1
ATOM 16972 N N . GLY G 3 260 ? 119.093 103.062 153.693 1.00 46.47 279 GLY C N 1
ATOM 16973 C CA . GLY G 3 260 ? 119.636 104.042 154.605 1.00 46.47 279 GLY C CA 1
ATOM 16974 C C . GLY G 3 260 ? 119.009 103.961 155.982 1.00 46.47 279 GLY C C 1
ATOM 16975 O O . GLY G 3 260 ? 118.494 102.920 156.403 1.00 46.47 279 GLY C O 1
ATOM 16976 N N . THR G 3 261 ? 119.040 105.087 156.691 1.00 50.59 280 THR C N 1
ATOM 16977 C CA . THR G 3 261 ? 118.557 105.148 158.064 1.00 50.59 280 THR C CA 1
ATOM 16978 C C . THR G 3 261 ? 117.697 106.387 158.257 1.00 50.59 280 THR C C 1
ATOM 16979 O O . THR G 3 261 ? 118.098 107.488 157.870 1.00 50.59 280 THR C O 1
ATOM 16983 N N . GLY G 3 262 ? 116.521 106.204 158.854 1.00 51.73 281 GLY C N 1
ATOM 16984 C CA . GLY G 3 262 ? 115.663 107.320 159.202 1.00 51.73 281 GLY C CA 1
ATOM 16985 C C . GLY G 3 262 ? 114.923 107.908 158.022 1.00 51.73 281 GLY C C 1
ATOM 16986 O O . GLY G 3 262 ? 114.025 107.271 157.464 1.00 51.73 281 GLY C O 1
ATOM 16987 N N . MET G 3 263 ? 115.286 109.134 157.636 1.00 52.31 282 MET C N 1
ATOM 16988 C CA . MET G 3 263 ? 114.690 109.754 156.460 1.00 52.31 282 MET C CA 1
ATOM 16989 C C . MET G 3 263 ? 115.134 109.084 155.168 1.00 52.31 282 MET C C 1
ATOM 16990 O O . MET G 3 263 ? 114.474 109.252 154.138 1.00 52.31 282 MET C O 1
ATOM 16995 N N . ARG G 3 264 ? 116.234 108.337 155.199 1.00 45.22 283 ARG C N 1
ATOM 16996 C CA . ARG G 3 264 ? 116.726 107.606 154.044 1.00 45.22 283 ARG C CA 1
ATOM 16997 C C . ARG G 3 264 ? 116.383 106.124 154.107 1.00 45.22 283 ARG C C 1
ATOM 16998 O O . ARG G 3 264 ? 116.931 105.336 153.332 1.00 45.22 283 ARG C O 1
ATOM 17006 N N . ALA G 3 265 ? 115.479 105.731 155.006 1.00 47.66 284 ALA C N 1
ATOM 17007 C CA . ALA G 3 265 ? 115.036 104.346 155.110 1.00 47.66 284 ALA C CA 1
ATOM 17008 C C . ALA G 3 265 ? 114.083 103.944 153.994 1.00 47.66 284 ALA C C 1
ATOM 17009 O O . ALA G 3 265 ? 113.691 102.775 153.928 1.00 47.66 284 ALA C O 1
ATOM 17011 N N . SER G 3 266 ? 113.671 104.882 153.145 1.00 44.33 285 SER C N 1
ATOM 17012 C CA . SER G 3 266 ? 112.856 104.596 151.984 1.00 44.33 285 SER C CA 1
ATOM 17013 C C . SER G 3 266 ? 113.379 105.454 150.842 1.00 44.33 285 SER C C 1
ATOM 17014 O O . SER G 3 266 ? 113.813 106.591 151.077 1.00 44.33 285 SER C O 1
ATOM 17017 N N . PRO G 3 267 ? 113.365 104.950 149.608 1.00 39.66 286 PRO C N 1
ATOM 17018 C CA . PRO G 3 267 ? 113.777 105.794 148.482 1.00 39.66 286 PRO C CA 1
ATOM 17019 C C . PRO G 3 267 ? 112.736 106.865 148.217 1.00 39.66 286 PRO C C 1
ATOM 17020 O O . PRO G 3 267 ? 111.530 106.610 148.256 1.00 39.66 286 PRO C O 1
ATOM 17024 N N . GLY G 3 268 ? 113.212 108.076 147.957 1.00 37.63 287 GLY C N 1
ATOM 17025 C CA . GLY G 3 268 ? 112.341 109.218 147.765 1.00 37.63 287 GLY C CA 1
ATOM 17026 C C . GLY G 3 268 ? 111.652 109.211 146.419 1.00 37.63 287 GLY C C 1
ATOM 17027 O O . GLY G 3 268 ? 111.446 108.166 145.796 1.00 37.63 287 GLY C O 1
ATOM 17028 N N . SER G 3 269 ? 111.279 110.398 145.967 1.00 35.97 288 SER C N 1
ATOM 17029 C CA . SER G 3 269 ? 110.638 110.534 144.669 1.00 35.97 288 SER C CA 1
ATOM 17030 C C . SER G 3 269 ? 111.676 110.384 143.562 1.00 35.97 288 SER C C 1
ATOM 17031 O O . SER G 3 269 ? 112.725 111.037 143.590 1.00 35.97 288 SER C O 1
ATOM 17034 N N . CYS G 3 270 ? 111.394 109.510 142.593 1.00 36.11 289 CYS C N 1
ATOM 17035 C CA . CYS G 3 270 ? 112.375 109.139 141.577 1.00 36.11 289 CYS C CA 1
ATOM 17036 C C . CYS G 3 270 ? 111.896 109.371 140.149 1.00 36.11 289 CYS C C 1
ATOM 17037 O O . CYS G 3 270 ? 112.545 108.898 139.209 1.00 36.11 289 CYS C O 1
ATOM 17040 N N . VAL G 3 271 ? 110.786 110.074 139.954 1.00 33.34 290 VAL C N 1
ATOM 17041 C CA . VAL G 3 271 ? 110.369 110.507 138.625 1.00 33.34 290 VAL C CA 1
ATOM 17042 C C . VAL G 3 271 ? 110.916 111.914 138.423 1.00 33.34 290 VAL C C 1
ATOM 17043 O O . VAL G 3 271 ? 110.542 112.843 139.142 1.00 33.34 290 VAL C O 1
ATOM 17047 N N . TYR G 3 272 ? 111.808 112.071 137.452 1.00 32.04 291 TYR C N 1
ATOM 17048 C CA . TYR G 3 272 ? 112.559 113.304 137.277 1.00 32.04 291 TYR C CA 1
ATOM 17049 C C . TYR G 3 272 ? 112.131 114.012 136.002 1.00 32.04 291 TYR C C 1
ATOM 17050 O O . TYR G 3 272 ? 111.980 113.383 134.950 1.00 32.04 291 TYR C O 1
ATOM 17059 N N . SER G 3 273 ? 111.943 115.323 136.101 1.00 31.45 292 SER C N 1
ATOM 17060 C CA . SER G 3 273 ? 111.577 116.142 134.968 1.00 31.45 292 SER C CA 1
ATOM 17061 C C . SER G 3 273 ? 112.625 117.223 134.746 1.00 31.45 292 SER C C 1
ATOM 17062 O O . SER G 3 273 ? 112.971 117.953 135.687 1.00 31.45 292 SER C O 1
ATOM 17065 N N . PRO G 3 274 ? 113.170 117.342 133.543 1.00 30.29 293 PRO C N 1
ATOM 17066 C CA . PRO G 3 274 ? 114.024 118.485 133.231 1.00 30.29 293 PRO C CA 1
ATOM 17067 C C . PRO G 3 274 ? 113.190 119.712 132.904 1.00 30.29 293 PRO C C 1
ATOM 17068 O O . PRO G 3 274 ? 112.006 119.629 132.574 1.00 30.29 293 PRO C O 1
ATOM 17072 N N . SER G 3 275 ? 113.833 120.869 133.013 1.00 30.81 294 SER C N 1
ATOM 17073 C CA . SER G 3 275 ? 113.213 122.109 132.583 1.00 30.81 294 SER C CA 1
ATOM 17074 C C . SER G 3 275 ? 113.642 122.377 131.152 1.00 30.81 294 SER C C 1
ATOM 17075 O O . SER G 3 275 ? 114.822 122.679 130.921 1.00 30.81 294 SER C O 1
ATOM 17078 N N . PRO G 3 276 ? 112.752 122.268 130.169 1.00 29.83 295 PRO C N 1
ATOM 17079 C CA . PRO G 3 276 ? 113.151 122.542 128.787 1.00 29.83 295 PRO C CA 1
ATOM 17080 C C . PRO G 3 276 ? 113.432 124.019 128.581 1.00 29.83 295 PRO C C 1
ATOM 17081 O O . PRO G 3 276 ? 112.878 124.881 129.266 1.00 29.83 295 PRO C O 1
ATOM 17085 N N . SER G 3 277 ? 114.316 124.303 127.627 1.00 28.83 296 SER C N 1
ATOM 17086 C CA . SER G 3 277 ? 114.698 125.680 127.328 1.00 28.83 296 SER C CA 1
ATOM 17087 C C . SER G 3 277 ? 115.371 125.716 125.970 1.00 28.83 296 SER C C 1
ATOM 17088 O O . SER G 3 277 ? 116.402 125.067 125.783 1.00 28.83 296 SER C O 1
ATOM 17091 N N . GLY G 3 278 ? 114.800 126.467 125.031 1.00 28.01 297 GLY C N 1
ATOM 17092 C CA . GLY G 3 278 ? 115.528 126.804 123.825 1.00 28.01 297 GLY C CA 1
ATOM 17093 C C . GLY G 3 278 ? 116.710 127.661 124.216 1.00 28.01 297 GLY C C 1
ATOM 17094 O O . GLY G 3 278 ? 116.530 128.664 124.912 1.00 28.01 297 GLY C O 1
ATOM 17095 N N . SER G 3 279 ? 117.918 127.262 123.812 1.00 28.03 298 SER C N 1
ATOM 17096 C CA . SER G 3 279 ? 119.137 127.854 124.354 1.00 28.03 298 SER C CA 1
ATOM 17097 C C . SER G 3 279 ? 119.275 129.337 124.036 1.00 28.03 298 SER C C 1
ATOM 17098 O O . SER G 3 279 ? 119.155 130.171 124.936 1.00 28.03 298 SER C O 1
ATOM 17101 N N . ILE G 3 280 ? 119.488 129.682 122.767 1.00 28.32 299 ILE C N 1
ATOM 17102 C CA . ILE G 3 280 ? 119.619 131.068 122.331 1.00 28.32 299 ILE C CA 1
ATOM 17103 C C . ILE G 3 280 ? 118.751 131.248 121.095 1.00 28.32 299 ILE C C 1
ATOM 17104 O O . ILE G 3 280 ? 118.820 130.440 120.163 1.00 28.32 299 ILE C O 1
ATOM 17109 N N . VAL G 3 281 ? 117.945 132.307 121.079 1.00 27.84 300 VAL C N 1
ATOM 17110 C CA . VAL G 3 281 ? 117.129 132.645 119.917 1.00 27.84 300 VAL C CA 1
ATOM 17111 C C . VAL G 3 281 ? 117.959 133.585 119.049 1.00 27.84 300 VAL C C 1
ATOM 17112 O O . VAL G 3 281 ? 118.097 134.770 119.350 1.00 27.84 300 VAL C O 1
ATOM 17116 N N . THR G 3 282 ? 118.508 133.054 117.959 1.00 30.69 301 THR C N 1
ATOM 17117 C CA . THR G 3 282 ? 119.494 133.762 117.156 1.00 30.69 301 THR C CA 1
ATOM 17118 C C . THR G 3 282 ? 118.956 133.887 115.732 1.00 30.69 301 THR C C 1
ATOM 17119 O O . THR G 3 282 ? 118.232 133.007 115.259 1.00 30.69 301 THR C O 1
ATOM 17123 N N . SER G 3 283 ? 119.292 134.991 115.055 1.00 30.71 302 SER C N 1
ATOM 17124 C CA . SER G 3 283 ? 118.620 135.343 113.806 1.00 30.71 302 SER C CA 1
ATOM 17125 C C . SER G 3 283 ? 119.054 134.485 112.621 1.00 30.71 302 SER C C 1
ATOM 17126 O O . SER G 3 283 ? 118.282 134.333 111.668 1.00 30.71 302 SER C O 1
ATOM 17129 N N . ASP G 3 284 ? 120.272 133.940 112.624 1.00 32.77 303 ASP C N 1
ATOM 17130 C CA . ASP G 3 284 ? 120.678 133.163 111.456 1.00 32.77 303 ASP C CA 1
ATOM 17131 C C . ASP G 3 284 ? 120.129 131.745 111.495 1.00 32.77 303 ASP C C 1
ATOM 17132 O O . ASP G 3 284 ? 120.194 131.040 110.483 1.00 32.77 303 ASP C O 1
ATOM 17137 N N . SER G 3 285 ? 119.608 131.312 112.639 1.00 32.02 304 SER C N 1
ATOM 17138 C CA . SER G 3 285 ? 118.970 130.011 112.768 1.00 32.02 304 SER C CA 1
ATOM 17139 C C . SER G 3 285 ? 117.499 130.041 112.384 1.00 32.02 304 SER C C 1
ATOM 17140 O O . SER G 3 285 ? 116.833 129.004 112.466 1.00 32.02 304 SER C O 1
ATOM 17143 N N . GLN G 3 286 ? 116.980 131.195 111.973 1.00 30.33 305 GLN C N 1
ATOM 17144 C CA . GLN G 3 286 ? 115.592 131.299 111.552 1.00 30.33 305 GLN C CA 1
ATOM 17145 C C . GLN G 3 286 ? 115.425 130.689 110.169 1.00 30.33 305 GLN C C 1
ATOM 17146 O O . GLN G 3 286 ? 116.187 131.001 109.248 1.00 30.33 305 GLN C O 1
ATOM 17152 N N . LEU G 3 287 ? 114.430 129.819 110.022 1.00 30.20 306 LEU C N 1
ATOM 17153 C CA . LEU G 3 287 ? 114.062 129.287 108.721 1.00 30.20 306 LEU C CA 1
ATOM 17154 C C . LEU G 3 287 ? 112.851 129.997 108.135 1.00 30.20 306 LEU C C 1
ATOM 17155 O O . LEU G 3 287 ? 112.304 129.540 107.130 1.00 30.20 306 LEU C O 1
ATOM 17160 N N . PHE G 3 288 ? 112.417 131.093 108.744 1.00 30.95 307 PHE C N 1
ATOM 17161 C CA . PHE G 3 288 ? 111.301 131.880 108.250 1.00 30.95 307 PHE C CA 1
ATOM 17162 C C . PHE G 3 288 ? 111.807 133.218 107.731 1.00 30.95 307 PHE C C 1
ATOM 17163 O O . PHE G 3 288 ? 112.993 133.541 107.847 1.00 30.95 307 PHE C O 1
ATOM 17171 N N . ASN G 3 289 ? 110.880 133.982 107.139 1.00 33.00 308 ASN C N 1
ATOM 17172 C CA . ASN G 3 289 ? 111.176 135.217 106.403 1.00 33.00 308 ASN C CA 1
ATOM 17173 C C . ASN G 3 289 ? 112.175 134.973 105.275 1.00 33.00 308 ASN C C 1
ATOM 17174 O O . ASN G 3 289 ? 112.976 135.848 104.938 1.00 33.00 308 ASN C O 1
ATOM 17179 N N . LYS G 3 290 ? 112.133 133.782 104.686 1.00 35.35 309 LYS C N 1
ATOM 17180 C CA . LYS G 3 290 ? 113.047 133.370 103.636 1.00 35.35 309 LYS C CA 1
ATOM 17181 C C . LYS G 3 290 ? 112.257 132.694 102.528 1.00 35.35 309 LYS C C 1
ATOM 17182 O O . LYS G 3 290 ? 111.268 132.003 102.802 1.00 35.35 309 LYS C O 1
ATOM 17188 N N . PRO G 3 291 ? 112.667 132.868 101.274 1.00 36.14 310 PRO C N 1
ATOM 17189 C CA . PRO G 3 291 ? 111.973 132.189 100.176 1.00 36.14 310 PRO C CA 1
ATOM 17190 C C . PRO G 3 291 ? 112.487 130.773 99.984 1.00 36.14 310 PRO C C 1
ATOM 17191 O O . PRO G 3 291 ? 113.683 130.499 100.105 1.00 36.14 310 PRO C O 1
ATOM 17195 N N . TYR G 3 292 ? 111.562 129.866 99.682 1.00 37.12 311 TYR C N 1
ATOM 17196 C CA . TYR G 3 292 ? 111.887 128.466 99.456 1.00 37.12 311 TYR C CA 1
ATOM 17197 C C . TYR G 3 292 ? 111.187 127.992 98.196 1.00 37.12 311 TYR C C 1
ATOM 17198 O O . TYR G 3 292 ? 109.980 128.191 98.041 1.00 37.12 311 TYR C O 1
ATOM 17207 N N . TRP G 3 293 ? 111.937 127.353 97.309 1.00 40.32 312 TRP C N 1
ATOM 17208 C CA . TRP G 3 293 ? 111.410 126.902 96.034 1.00 40.32 312 TRP C CA 1
ATOM 17209 C C . TRP G 3 293 ? 111.208 125.393 96.055 1.00 40.32 312 TRP C C 1
ATOM 17210 O O . TRP G 3 293 ? 111.817 124.671 96.849 1.00 40.32 312 TRP C O 1
ATOM 17221 N N . LEU G 3 294 ? 110.338 124.925 95.167 1.00 44.90 313 LEU C N 1
ATOM 17222 C CA . LEU G 3 294 ? 109.812 123.564 95.194 1.00 44.90 313 LEU C CA 1
ATOM 17223 C C . LEU G 3 294 ? 110.047 122.871 93.859 1.00 44.90 313 LEU C C 1
ATOM 17224 O O . LEU G 3 294 ? 109.125 122.338 93.238 1.00 44.90 313 LEU C O 1
ATOM 17229 N N . HIS G 3 295 ? 111.295 122.911 93.381 1.00 49.18 314 HIS C N 1
ATOM 17230 C CA . HIS G 3 295 ? 111.644 122.199 92.154 1.00 49.18 314 HIS C CA 1
ATOM 17231 C C . HIS G 3 295 ? 111.462 120.694 92.312 1.00 49.18 314 HIS C C 1
ATOM 17232 O O . HIS G 3 295 ? 110.938 120.027 91.413 1.00 49.18 314 HIS C O 1
ATOM 17239 N N . LYS G 3 296 ? 111.887 120.142 93.446 1.00 49.54 315 LYS C N 1
ATOM 17240 C CA . LYS G 3 296 ? 111.690 118.734 93.748 1.00 49.54 315 LYS C CA 1
ATOM 17241 C C . LYS G 3 296 ? 111.182 118.586 95.174 1.00 49.54 315 LYS C C 1
ATOM 17242 O O . LYS G 3 296 ? 111.472 119.410 96.044 1.00 49.54 315 LYS C O 1
ATOM 17248 N N . ALA G 3 297 ? 110.421 117.520 95.403 1.00 46.41 316 ALA C N 1
ATOM 17249 C CA . ALA G 3 297 ? 109.818 117.253 96.697 1.00 46.41 316 ALA C CA 1
ATOM 17250 C C . ALA G 3 297 ? 110.189 115.850 97.152 1.00 46.41 316 ALA C C 1
ATOM 17251 O O . ALA G 3 297 ? 110.562 114.992 96.348 1.00 46.41 316 ALA C O 1
ATOM 17253 N N . GLN G 3 298 ? 110.092 115.631 98.466 1.00 45.28 317 GLN C N 1
ATOM 17254 C CA . GLN G 3 298 ? 110.437 114.329 99.025 1.00 45.28 317 GLN C CA 1
ATOM 17255 C C . GLN G 3 298 ? 109.440 113.252 98.612 1.00 45.28 317 GLN C C 1
ATOM 17256 O O . GLN G 3 298 ? 109.828 112.095 98.418 1.00 45.28 317 GLN C O 1
ATOM 17262 N N . GLY G 3 299 ? 108.168 113.607 98.467 1.00 43.31 318 GLY C N 1
ATOM 17263 C CA . GLY G 3 299 ? 107.136 112.665 98.093 1.00 43.31 318 GLY C CA 1
ATOM 17264 C C . GLY G 3 299 ? 106.931 112.610 96.596 1.00 43.31 318 GLY C C 1
ATOM 17265 O O . GLY G 3 299 ? 107.791 113.003 95.805 1.00 43.31 318 GLY C O 1
ATOM 17266 N N . HIS G 3 300 ? 105.763 112.107 96.204 1.00 43.25 319 HIS C N 1
ATOM 17267 C CA . HIS G 3 300 ? 105.429 112.013 94.790 1.00 43.25 319 HIS C CA 1
ATOM 17268 C C . HIS G 3 300 ? 104.769 113.270 94.250 1.00 43.25 319 HIS C C 1
ATOM 17269 O O . HIS G 3 300 ? 104.900 113.555 93.056 1.00 43.25 319 HIS C O 1
ATOM 17276 N N . ASN G 3 301 ? 104.069 114.030 95.088 1.00 43.24 320 ASN C N 1
ATOM 17277 C CA . ASN G 3 301 ? 103.532 115.319 94.672 1.00 43.24 320 ASN C CA 1
ATOM 17278 C C . ASN G 3 301 ? 104.649 116.353 94.682 1.00 43.24 320 ASN C C 1
ATOM 17279 O O . ASN G 3 301 ? 105.274 116.587 95.720 1.00 43.24 320 ASN C O 1
ATOM 17284 N N . ASN G 3 302 ? 104.902 116.963 93.531 1.00 45.84 321 ASN C N 1
ATOM 17285 C CA . ASN G 3 302 ? 105.913 118.008 93.396 1.00 45.84 321 ASN C CA 1
ATOM 17286 C C . ASN G 3 302 ? 105.303 119.391 93.596 1.00 45.84 321 ASN C C 1
ATOM 17287 O O . ASN G 3 302 ? 105.440 120.286 92.763 1.00 45.84 321 ASN C O 1
ATOM 17292 N N . GLY G 3 303 ? 104.617 119.569 94.721 1.00 40.62 322 GLY C N 1
ATOM 17293 C CA . GLY G 3 303 ? 103.955 120.821 95.010 1.00 40.62 322 GLY C CA 1
ATOM 17294 C C . GLY G 3 303 ? 102.584 120.979 94.399 1.00 40.62 322 GLY C C 1
ATOM 17295 O O . GLY G 3 303 ? 102.015 122.073 94.479 1.00 40.62 322 GLY C O 1
ATOM 17296 N N . VAL G 3 304 ? 102.030 119.926 93.797 1.00 39.45 323 VAL C N 1
ATOM 17297 C CA . VAL G 3 304 ? 100.722 120.022 93.161 1.00 39.45 323 VAL C CA 1
ATOM 17298 C C . VAL G 3 304 ? 99.642 120.093 94.231 1.00 39.45 323 VAL C C 1
ATOM 17299 O O . VAL G 3 304 ? 99.546 119.217 95.100 1.00 39.45 323 VAL C O 1
ATOM 17303 N N . CYS G 3 305 ? 98.821 121.139 94.169 1.00 39.54 324 CYS C N 1
ATOM 17304 C CA . CYS G 3 305 ? 97.816 121.424 95.193 1.00 39.54 324 CYS C CA 1
ATOM 17305 C C . CYS G 3 305 ? 96.470 120.898 94.709 1.00 39.54 324 CYS C C 1
ATOM 17306 O O . CYS G 3 305 ? 95.720 121.594 94.026 1.00 39.54 324 CYS C O 1
ATOM 17309 N N . TRP G 3 306 ? 96.161 119.659 95.081 1.00 42.41 325 TRP C N 1
ATOM 17310 C CA . TRP G 3 306 ? 94.888 119.059 94.711 1.00 42.41 325 TRP C CA 1
ATOM 17311 C C . TRP G 3 306 ? 93.743 119.708 95.480 1.00 42.41 325 TRP C C 1
ATOM 17312 O O . TRP G 3 306 ? 93.933 120.263 96.566 1.00 42.41 325 TRP C O 1
ATOM 17323 N N . HIS G 3 307 ? 92.550 119.655 94.877 1.00 45.70 326 HIS C N 1
ATOM 17324 C CA . HIS G 3 307 ? 91.315 120.277 95.367 1.00 45.70 326 HIS C CA 1
ATOM 17325 C C . HIS G 3 307 ? 91.424 121.794 95.490 1.00 45.70 326 HIS C C 1
ATOM 17326 O O . HIS G 3 307 ? 90.619 122.408 96.199 1.00 45.70 326 HIS C O 1
ATOM 17333 N N . ASN G 3 308 ? 92.394 122.394 94.788 1.00 41.99 327 ASN C N 1
ATOM 17334 C CA . ASN G 3 308 ? 92.653 123.839 94.801 1.00 41.99 327 ASN C CA 1
ATOM 17335 C C . ASN G 3 308 ? 92.835 124.365 96.222 1.00 41.99 327 ASN C C 1
ATOM 17336 O O . ASN G 3 308 ? 92.292 125.405 96.598 1.00 41.99 327 ASN C O 1
ATOM 17341 N N . GLN G 3 309 ? 93.593 123.627 97.027 1.00 38.18 328 GLN C N 1
ATOM 17342 C CA . GLN G 3 309 ? 93.820 124.003 98.412 1.00 38.18 328 GLN C CA 1
ATOM 17343 C C . GLN G 3 309 ? 95.236 123.624 98.816 1.00 38.18 328 GLN C C 1
ATOM 17344 O O . GLN G 3 309 ? 95.867 122.750 98.219 1.00 38.18 328 GLN C O 1
ATOM 17350 N N . LEU G 3 310 ? 95.727 124.307 99.843 1.00 33.53 329 LEU C N 1
ATOM 17351 C CA . LEU G 3 310 ? 97.057 124.077 100.380 1.00 33.53 329 LEU C CA 1
ATOM 17352 C C . LEU G 3 310 ? 96.966 124.080 101.897 1.00 33.53 329 LEU C C 1
ATOM 17353 O O . LEU G 3 310 ? 96.084 124.715 102.473 1.00 33.53 329 LEU C O 1
ATOM 17358 N N . PHE G 3 311 ? 97.874 123.357 102.546 1.00 31.58 330 PHE C N 1
ATOM 17359 C CA . PHE G 3 311 ? 97.945 123.324 103.999 1.00 31.58 330 PHE C CA 1
ATOM 17360 C C . PHE G 3 311 ? 99.367 123.657 104.410 1.00 31.58 330 PHE C C 1
ATOM 17361 O O . PHE G 3 311 ? 100.311 122.957 104.018 1.00 31.58 330 PHE C O 1
ATOM 17369 N N . VAL G 3 312 ? 99.514 124.730 105.183 1.00 29.78 331 VAL C N 1
ATOM 17370 C CA . VAL G 3 312 ? 100.807 125.198 105.668 1.00 29.78 331 VAL C CA 1
ATOM 17371 C C . VAL G 3 312 ? 100.779 125.084 107.187 1.00 29.78 331 VAL C C 1
ATOM 17372 O O . VAL G 3 312 ? 100.197 125.932 107.870 1.00 29.78 331 VAL C O 1
ATOM 17376 N N . THR G 3 313 ? 101.396 124.034 107.719 1.00 28.83 332 THR C N 1
ATOM 17377 C CA . THR G 3 313 ? 101.531 123.848 109.159 1.00 28.83 332 THR C CA 1
ATOM 17378 C C . THR G 3 313 ? 102.846 124.479 109.595 1.00 28.83 332 THR C C 1
ATOM 17379 O O . THR G 3 313 ? 103.923 123.976 109.266 1.00 28.83 332 THR C O 1
ATOM 17383 N N . VAL G 3 314 ? 102.760 125.586 110.325 1.00 28.54 333 VAL C N 1
ATOM 17384 C CA . VAL G 3 314 ? 103.922 126.362 110.735 1.00 28.54 333 VAL C CA 1
ATOM 17385 C C . VAL G 3 314 ? 103.851 126.572 112.238 1.00 28.54 333 VAL C C 1
ATOM 17386 O O . VAL G 3 314 ? 102.819 127.011 112.757 1.00 28.54 333 VAL C O 1
ATOM 17390 N N . VAL G 3 315 ? 104.935 126.247 112.938 1.00 27.82 334 VAL C N 1
ATOM 17391 C CA . VAL G 3 315 ? 105.135 126.746 114.293 1.00 27.82 334 VAL C CA 1
ATOM 17392 C C . VAL G 3 315 ? 106.496 127.430 114.339 1.00 27.82 334 VAL C C 1
ATOM 17393 O O . VAL G 3 315 ? 107.468 126.956 113.738 1.00 27.82 334 VAL C O 1
ATOM 17397 N N . ASP G 3 316 ? 106.537 128.589 114.998 1.00 28.55 335 ASP C N 1
ATOM 17398 C CA . ASP G 3 316 ? 107.729 129.435 115.088 1.00 28.55 335 ASP C CA 1
ATOM 17399 C C . ASP G 3 316 ? 107.779 129.969 116.516 1.00 28.55 335 ASP C C 1
ATOM 17400 O O . ASP G 3 316 ? 107.172 130.996 116.829 1.00 28.55 335 ASP C O 1
ATOM 17405 N N . THR G 3 317 ? 108.507 129.267 117.377 1.00 27.17 336 THR C N 1
ATOM 17406 C CA . THR G 3 317 ? 108.619 129.640 118.778 1.00 27.17 336 THR C CA 1
ATOM 17407 C C . THR G 3 317 ? 109.746 130.629 119.034 1.00 27.17 336 THR C C 1
ATOM 17408 O O . THR G 3 317 ? 110.008 130.963 120.194 1.00 27.17 336 THR C O 1
ATOM 17412 N N . THR G 3 318 ? 110.419 131.098 117.984 1.00 27.62 337 THR C N 1
ATOM 17413 C CA . THR G 3 318 ? 111.483 132.079 118.135 1.00 27.62 337 THR C CA 1
ATOM 17414 C C . THR G 3 318 ? 110.955 133.483 118.388 1.00 27.62 337 THR C C 1
ATOM 17415 O O . THR G 3 318 ? 111.705 134.333 118.877 1.00 27.62 337 THR C O 1
ATOM 17419 N N . ARG G 3 319 ? 109.697 133.747 118.057 1.00 28.41 338 ARG C N 1
ATOM 17420 C CA . ARG G 3 319 ? 109.021 134.991 118.409 1.00 28.41 338 ARG C CA 1
ATOM 17421 C C . ARG G 3 319 ? 107.928 134.614 119.403 1.00 28.41 338 ARG C C 1
ATOM 17422 O O . ARG G 3 319 ? 106.776 134.390 119.030 1.00 28.41 338 ARG C O 1
ATOM 17430 N N . SER G 3 320 ? 108.302 134.546 120.680 1.00 28.03 339 SER C N 1
ATOM 17431 C CA . SER G 3 320 ? 107.424 134.026 121.720 1.00 28.03 339 SER C CA 1
ATOM 17432 C C . SER G 3 320 ? 107.169 135.039 122.827 1.00 28.03 339 SER C C 1
ATOM 17433 O O . SER G 3 320 ? 106.719 134.656 123.909 1.00 28.03 339 SER C O 1
ATOM 17436 N N . THR G 3 321 ? 107.434 136.319 122.575 1.00 28.56 340 THR C N 1
ATOM 17437 C CA . THR G 3 321 ? 107.302 137.337 123.610 1.00 28.56 340 THR C CA 1
ATOM 17438 C C . THR G 3 321 ? 105.839 137.530 123.985 1.00 28.56 340 THR C C 1
ATOM 17439 O O . THR G 3 321 ? 105.025 137.951 123.156 1.00 28.56 340 THR C O 1
ATOM 17443 N N . ASN G 3 322 ? 105.510 137.217 125.234 1.00 29.74 341 ASN C N 1
ATOM 17444 C CA . ASN G 3 322 ? 104.183 137.465 125.779 1.00 29.74 341 ASN C CA 1
ATOM 17445 C C . ASN G 3 322 ? 104.191 138.853 126.405 1.00 29.74 341 ASN C C 1
ATOM 17446 O O . ASN G 3 322 ? 104.839 139.073 127.432 1.00 29.74 341 ASN C O 1
ATOM 17451 N N . LEU G 3 323 ? 103.496 139.792 125.769 1.00 30.34 342 LEU C N 1
ATOM 17452 C CA . LEU G 3 323 ? 103.399 141.149 126.273 1.00 30.34 342 LEU C CA 1
ATOM 17453 C C . LEU G 3 323 ? 102.651 141.181 127.600 1.00 30.34 342 LEU C C 1
ATOM 17454 O O . LEU G 3 323 ? 101.708 140.419 127.828 1.00 30.34 342 LEU C O 1
ATOM 17459 N N . THR G 3 324 ? 103.078 142.084 128.475 1.00 35.60 343 THR C N 1
ATOM 17460 C CA . THR G 3 324 ? 102.457 142.282 129.776 1.00 35.60 343 THR C CA 1
ATOM 17461 C C . THR G 3 324 ? 101.748 143.629 129.765 1.00 35.60 343 THR C C 1
ATOM 17462 O O . THR G 3 324 ? 102.376 144.664 129.521 1.00 35.60 343 THR C O 1
ATOM 17466 N N . ILE G 3 325 ? 100.445 143.610 130.024 1.00 36.67 344 ILE C N 1
ATOM 17467 C CA . ILE G 3 325 ? 99.599 144.796 129.970 1.00 36.67 344 ILE C CA 1
ATOM 17468 C C . ILE G 3 325 ? 99.059 145.015 131.375 1.00 36.67 344 ILE C C 1
ATOM 17469 O O . ILE G 3 325 ? 98.352 144.161 131.921 1.00 36.67 344 ILE C O 1
ATOM 17474 N N . CYS G 3 326 ? 99.400 146.150 131.973 1.00 39.68 345 CYS C N 1
ATOM 17475 C CA . CYS G 3 326 ? 98.910 146.501 133.296 1.00 39.68 345 CYS C CA 1
ATOM 17476 C C . CYS G 3 326 ? 97.834 147.567 133.183 1.00 39.68 345 CYS C C 1
ATOM 17477 O O . CYS G 3 326 ? 98.021 148.578 132.499 1.00 39.68 345 CYS C O 1
ATOM 17480 N N . ALA G 3 327 ? 96.713 147.340 133.854 1.00 44.09 346 ALA C N 1
ATOM 17481 C CA . ALA G 3 327 ? 95.629 148.309 133.882 1.00 44.09 346 ALA C CA 1
ATOM 17482 C C . ALA G 3 327 ? 95.299 148.633 135.328 1.00 44.09 346 ALA C C 1
ATOM 17483 O O . ALA G 3 327 ? 94.994 147.732 136.113 1.00 44.09 346 ALA C O 1
ATOM 17485 N N . SER G 3 328 ? 95.380 149.909 135.685 1.00 48.86 347 SER C N 1
ATOM 17486 C CA . SER G 3 328 ? 95.016 150.316 137.031 1.00 48.86 347 SER C CA 1
ATOM 17487 C C . SER G 3 328 ? 93.506 150.237 137.214 1.00 48.86 347 SER C C 1
ATOM 17488 O O . SER G 3 328 ? 92.731 150.474 136.283 1.00 48.86 347 SER C O 1
ATOM 17491 N N . THR G 3 329 ? 93.089 149.895 138.429 1.00 51.44 348 THR C N 1
ATOM 17492 C CA . THR G 3 329 ? 91.674 149.818 138.763 1.00 51.44 348 THR C CA 1
ATOM 17493 C C . THR G 3 329 ? 91.098 151.166 139.170 1.00 51.44 348 THR C C 1
ATOM 17494 O O . THR G 3 329 ? 89.907 151.246 139.490 1.00 51.44 348 THR C O 1
ATOM 17498 N N . GLN G 3 330 ? 91.911 152.217 139.164 1.00 55.35 349 GLN C N 1
ATOM 17499 C CA . GLN G 3 330 ? 91.472 153.579 139.418 1.00 55.35 349 GLN C CA 1
ATOM 17500 C C . GLN G 3 330 ? 91.594 154.378 138.130 1.00 55.35 349 GLN C C 1
ATOM 17501 O O . GLN G 3 330 ? 92.552 154.195 137.372 1.00 55.35 349 GLN C O 1
ATOM 17507 N N . SER G 3 331 ? 90.604 155.237 137.868 1.00 56.65 350 SER C N 1
ATOM 17508 C CA . SER G 3 331 ? 90.629 156.038 136.645 1.00 56.65 350 SER C CA 1
ATOM 17509 C C . SER G 3 331 ? 91.819 156.994 136.597 1.00 56.65 350 SER C C 1
ATOM 17510 O O . SER G 3 331 ? 92.437 157.111 135.524 1.00 56.65 350 SER C O 1
ATOM 17513 N N . PRO G 3 332 ? 92.208 157.703 137.687 1.00 56.47 351 PRO C N 1
ATOM 17514 C CA . PRO G 3 332 ? 93.566 158.260 137.709 1.00 56.47 351 PRO C CA 1
ATOM 17515 C C . PRO G 3 332 ? 94.561 157.216 138.185 1.00 56.47 351 PRO C C 1
ATOM 17516 O O . PRO G 3 332 ? 94.300 156.535 139.182 1.00 56.47 351 PRO C O 1
ATOM 17520 N N . VAL G 3 333 ? 95.682 157.059 137.486 1.00 53.26 352 VAL C N 1
ATOM 17521 C CA . VAL G 3 333 ? 96.721 156.158 137.998 1.00 53.26 352 VAL C CA 1
ATOM 17522 C C . VAL G 3 333 ? 97.328 156.771 139.255 1.00 53.26 352 VAL C C 1
ATOM 17523 O O . VAL G 3 333 ? 97.832 157.911 139.205 1.00 53.26 352 VAL C O 1
ATOM 17527 N N . PRO G 3 334 ? 97.288 156.086 140.399 1.00 54.20 353 PRO C N 1
ATOM 17528 C CA . PRO G 3 334 ? 97.717 156.714 141.654 1.00 54.20 353 PRO C CA 1
ATOM 17529 C C . PRO G 3 334 ? 99.218 156.955 141.701 1.00 54.20 353 PRO C C 1
ATOM 17530 O O . PRO G 3 334 ? 100.011 156.209 141.124 1.00 54.20 353 PRO C O 1
ATOM 17534 N N . GLY G 3 335 ? 99.600 158.021 142.405 1.00 53.77 354 GLY C N 1
ATOM 17535 C CA . GLY G 3 335 ? 100.995 158.304 142.671 1.00 53.77 354 GLY C CA 1
ATOM 17536 C C . GLY G 3 335 ? 101.576 157.547 143.836 1.00 53.77 354 GLY C C 1
ATOM 17537 O O . GLY G 3 335 ? 102.784 157.618 144.076 1.00 53.77 354 GLY C O 1
ATOM 17538 N N . GLN G 3 336 ? 100.739 156.821 144.569 1.00 54.15 355 GLN C N 1
ATOM 17539 C CA . GLN G 3 336 ? 101.167 155.945 145.648 1.00 54.15 355 GLN C CA 1
ATOM 17540 C C . GLN G 3 336 ? 100.959 154.505 145.203 1.00 54.15 355 GLN C C 1
ATOM 17541 O O . GLN G 3 336 ? 99.849 154.129 144.811 1.00 54.15 355 GLN C O 1
ATOM 17547 N N . TYR G 3 337 ? 102.019 153.705 145.261 1.00 49.39 356 TYR C N 1
ATOM 17548 C CA . TYR G 3 337 ? 101.979 152.375 144.671 1.00 49.39 356 TYR C CA 1
ATOM 17549 C C . TYR G 3 337 ? 101.242 151.398 145.576 1.00 49.39 356 TYR C C 1
ATOM 17550 O O . TYR G 3 337 ? 101.578 151.250 146.755 1.00 49.39 356 TYR C O 1
ATOM 17559 N N . ASP G 3 338 ? 100.240 150.731 145.012 1.00 50.05 357 ASP C N 1
ATOM 17560 C CA . ASP G 3 338 ? 99.557 149.618 145.654 1.00 50.05 357 ASP C CA 1
ATOM 17561 C C . ASP G 3 338 ? 99.577 148.449 144.684 1.00 50.05 357 ASP C C 1
ATOM 17562 O O . ASP G 3 338 ? 99.229 148.610 143.510 1.00 50.05 357 ASP C O 1
ATOM 17567 N N . ALA G 3 339 ? 99.998 147.280 145.172 1.00 48.96 358 ALA C N 1
ATOM 17568 C CA . ALA G 3 339 ? 100.157 146.127 144.291 1.00 48.96 358 ALA C CA 1
ATOM 17569 C C . ALA G 3 339 ? 98.811 145.592 143.818 1.00 48.96 358 ALA C C 1
ATOM 17570 O O . ALA G 3 339 ? 98.684 145.146 142.673 1.00 48.96 358 ALA C O 1
ATOM 17572 N N . THR G 3 340 ? 97.794 145.644 144.674 1.00 47.81 359 THR C N 1
ATOM 17573 C CA . THR G 3 340 ? 96.501 145.055 144.352 1.00 47.81 359 THR C CA 1
ATOM 17574 C C . THR G 3 340 ? 95.639 145.939 143.459 1.00 47.81 359 THR C C 1
ATOM 17575 O O . THR G 3 340 ? 94.569 145.493 143.031 1.00 47.81 359 THR C O 1
ATOM 17579 N N . LYS G 3 341 ? 96.067 147.163 143.165 1.00 48.11 360 LYS C N 1
ATOM 17580 C CA . LYS G 3 341 ? 95.283 148.078 142.347 1.00 48.11 360 LYS C CA 1
ATOM 17581 C C . LYS G 3 341 ? 95.663 148.045 140.872 1.00 48.11 360 LYS C C 1
ATOM 17582 O O . LYS G 3 341 ? 95.124 148.837 140.093 1.00 48.11 360 LYS C O 1
ATOM 17588 N N . PHE G 3 342 ? 96.572 147.159 140.472 1.00 43.76 361 PHE C N 1
ATOM 17589 C CA . PHE G 3 342 ? 96.939 146.977 139.074 1.00 43.76 361 PHE C CA 1
ATOM 17590 C C . PHE G 3 342 ? 96.605 145.554 138.655 1.00 43.76 361 PHE C C 1
ATOM 17591 O O . PHE G 3 342 ? 97.006 144.597 139.325 1.00 43.76 361 PHE C O 1
ATOM 17599 N N . LYS G 3 343 ? 95.872 145.417 137.555 1.00 39.64 362 LYS C N 1
ATOM 17600 C CA . LYS G 3 343 ? 95.547 144.119 136.984 1.00 39.64 362 LYS C CA 1
ATOM 17601 C C . LYS G 3 343 ? 96.540 143.801 135.877 1.00 39.64 362 LYS C C 1
ATOM 17602 O O . LYS G 3 343 ? 96.775 144.628 134.988 1.00 39.64 362 LYS C O 1
ATOM 17608 N N . GLN G 3 344 ? 97.119 142.606 135.940 1.00 38.43 363 GLN C N 1
ATOM 17609 C CA . GLN G 3 344 ? 98.131 142.155 134.999 1.00 38.43 363 GLN C CA 1
ATOM 17610 C C . GLN G 3 344 ? 97.512 141.213 133.977 1.00 38.43 363 GLN C C 1
ATOM 17611 O O . GLN G 3 344 ? 96.752 140.308 134.332 1.00 38.43 363 GLN C O 1
ATOM 17617 N N . TYR G 3 345 ? 97.846 141.426 132.708 1.00 37.03 364 TYR C N 1
ATOM 17618 C CA . TYR G 3 345 ? 97.378 140.580 131.624 1.00 37.03 364 TYR C CA 1
ATOM 17619 C C . TYR G 3 345 ? 98.561 140.148 130.777 1.00 37.03 364 TYR C C 1
ATOM 17620 O O . TYR G 3 345 ? 99.466 140.941 130.511 1.00 37.03 364 TYR C O 1
ATOM 17629 N N . SER G 3 346 ? 98.553 138.889 130.360 1.00 31.19 365 SER C N 1
ATOM 17630 C CA . SER G 3 346 ? 99.536 138.367 129.423 1.00 31.19 365 SER C CA 1
ATOM 17631 C C . SER G 3 346 ? 98.848 138.195 128.078 1.00 31.19 365 SER C C 1
ATOM 17632 O O . SER G 3 346 ? 97.807 137.537 127.992 1.00 31.19 365 SER C O 1
ATOM 17635 N N . ARG G 3 347 ? 99.413 138.807 127.040 1.00 30.18 366 ARG C N 1
ATOM 17636 C CA . ARG G 3 347 ? 98.861 138.733 125.693 1.00 30.18 366 ARG C CA 1
ATOM 17637 C C . ARG G 3 347 ? 99.984 138.414 124.724 1.00 30.18 366 ARG C C 1
ATOM 17638 O O . ARG G 3 347 ? 100.964 139.156 124.644 1.00 30.18 366 ARG C O 1
ATOM 17646 N N . HIS G 3 348 ? 99.850 137.316 123.998 1.00 28.61 367 HIS C N 1
ATOM 17647 C CA . HIS G 3 348 ? 100.791 136.955 122.954 1.00 28.61 367 HIS C CA 1
ATOM 17648 C C . HIS G 3 348 ? 100.201 137.294 121.593 1.00 28.61 367 HIS C C 1
ATOM 17649 O O . HIS G 3 348 ? 98.988 137.177 121.377 1.00 28.61 367 HIS C O 1
ATOM 17656 N N . VAL G 3 349 ? 101.074 137.716 120.682 1.00 30.70 368 VAL C N 1
ATOM 17657 C CA . VAL G 3 349 ? 100.691 138.196 119.363 1.00 30.70 368 VAL C CA 1
ATOM 17658 C C . VAL G 3 349 ? 101.407 137.369 118.302 1.00 30.70 368 VAL C C 1
ATOM 17659 O O . VAL G 3 349 ? 102.603 137.078 118.422 1.00 30.70 368 VAL C O 1
ATOM 17663 N N . GLU G 3 350 ? 100.659 136.962 117.284 1.00 32.62 369 GLU C N 1
ATOM 17664 C CA . GLU G 3 350 ? 101.197 136.274 116.119 1.00 32.62 369 GLU C CA 1
ATOM 17665 C C . GLU G 3 350 ? 100.909 137.089 114.871 1.00 32.62 369 GLU C C 1
ATOM 17666 O O . GLU G 3 350 ? 99.755 137.448 114.608 1.00 32.62 369 GLU C O 1
ATOM 17672 N N . GLU G 3 351 ? 101.966 137.374 114.115 1.00 32.95 370 GLU C N 1
ATOM 17673 C CA . GLU G 3 351 ? 101.894 138.097 112.856 1.00 32.95 370 GLU C CA 1
ATOM 17674 C C . GLU G 3 351 ? 102.457 137.215 111.753 1.00 32.95 370 GLU C C 1
ATOM 17675 O O . GLU G 3 351 ? 103.591 136.736 111.855 1.00 32.95 370 GLU C O 1
ATOM 17681 N N . TYR G 3 352 ? 101.669 137.007 110.704 1.00 32.42 371 TYR C N 1
ATOM 17682 C CA . TYR G 3 352 ? 102.037 136.116 109.618 1.00 32.42 371 TYR C CA 1
ATOM 17683 C C . TYR G 3 352 ? 101.788 136.794 108.279 1.00 32.42 371 TYR C C 1
ATOM 17684 O O . TYR G 3 352 ? 100.852 137.583 108.125 1.00 32.42 371 TYR C O 1
ATOM 17693 N N . ASP G 3 353 ? 102.643 136.465 107.311 1.00 36.41 372 ASP C N 1
ATOM 17694 C CA . ASP G 3 353 ? 102.532 136.925 105.928 1.00 36.41 372 ASP C CA 1
ATOM 17695 C C . ASP G 3 353 ? 102.768 135.692 105.064 1.00 36.41 372 ASP C C 1
ATOM 17696 O O . ASP G 3 353 ? 103.911 135.313 104.800 1.00 36.41 372 ASP C O 1
ATOM 17701 N N . LEU G 3 354 ? 101.685 135.047 104.653 1.00 35.36 373 LEU C N 1
ATOM 17702 C CA . LEU G 3 354 ? 101.784 133.865 103.811 1.00 35.36 373 LEU C CA 1
ATOM 17703 C C . LEU G 3 354 ? 101.951 134.328 102.370 1.00 35.36 373 LEU C C 1
ATOM 17704 O O . LEU G 3 354 ? 101.115 135.079 101.860 1.00 35.36 373 LEU C O 1
ATOM 17709 N N . GLN G 3 355 ? 103.023 133.893 101.708 1.00 36.19 374 GLN C N 1
ATOM 17710 C CA . GLN G 3 355 ? 103.282 134.308 100.337 1.00 36.19 374 GLN C CA 1
ATOM 17711 C C . GLN G 3 355 ? 103.605 133.076 99.515 1.00 36.19 374 GLN C C 1
ATOM 17712 O O . GLN G 3 355 ? 104.355 132.210 99.971 1.00 36.19 374 GLN C O 1
ATOM 17718 N N . PHE G 3 356 ? 103.051 132.997 98.308 1.00 34.68 375 PHE C N 1
ATOM 17719 C CA . PHE G 3 356 ? 103.245 131.835 97.461 1.00 34.68 375 PHE C CA 1
ATOM 17720 C C . PHE G 3 356 ? 103.413 132.267 96.015 1.00 34.68 375 PHE C C 1
ATOM 17721 O O . PHE G 3 356 ? 102.819 133.251 95.566 1.00 34.68 375 PHE C O 1
ATOM 17729 N N . ILE G 3 357 ? 104.215 131.496 95.290 1.00 36.66 376 ILE C N 1
ATOM 17730 C CA . ILE G 3 357 ? 104.269 131.527 93.836 1.00 36.66 376 ILE C CA 1
ATOM 17731 C C . ILE G 3 357 ? 103.734 130.190 93.353 1.00 36.66 376 ILE C C 1
ATOM 17732 O O . ILE G 3 357 ? 104.331 129.142 93.630 1.00 36.66 376 ILE C O 1
ATOM 17737 N N . PHE G 3 358 ? 102.612 130.228 92.642 1.00 38.09 377 PHE C N 1
ATOM 17738 C CA . PHE G 3 358 ? 101.951 129.041 92.127 1.00 38.09 377 PHE C CA 1
ATOM 17739 C C . PHE G 3 358 ? 102.171 128.926 90.626 1.00 38.09 377 PHE C C 1
ATOM 17740 O O . PHE G 3 358 ? 102.381 129.924 89.934 1.00 38.09 377 PHE C O 1
ATOM 17748 N N . GLN G 3 359 ? 102.118 127.695 90.130 1.00 41.67 378 GLN C N 1
ATOM 17749 C CA . GLN G 3 359 ? 102.305 127.408 88.717 1.00 41.67 378 GLN C CA 1
ATOM 17750 C C . GLN G 3 359 ? 101.064 126.720 88.174 1.00 41.67 378 GLN C C 1
ATOM 17751 O O . GLN G 3 359 ? 100.569 125.759 88.773 1.00 41.67 378 GLN C O 1
ATOM 17757 N N . LEU G 3 360 ? 100.562 127.217 87.049 1.00 44.62 379 LEU C N 1
ATOM 17758 C CA . LEU G 3 360 ? 99.430 126.586 86.388 1.00 44.62 379 LEU C CA 1
ATOM 17759 C C . LEU G 3 360 ? 99.869 125.275 85.746 1.00 44.62 379 LEU C C 1
ATOM 17760 O O . LEU G 3 360 ? 100.963 125.179 85.185 1.00 44.62 379 LEU C O 1
ATOM 17765 N N . CYS G 3 361 ? 99.012 124.258 85.830 1.00 47.78 380 CYS C N 1
ATOM 17766 C CA . CYS G 3 361 ? 99.356 122.929 85.344 1.00 47.78 380 CYS C CA 1
ATOM 17767 C C . CYS G 3 361 ? 98.149 122.265 84.704 1.00 47.78 380 CYS C C 1
ATOM 17768 O O . CYS G 3 361 ? 97.044 122.322 85.246 1.00 47.78 380 CYS C O 1
ATOM 17771 N N . THR G 3 362 ? 98.374 121.609 83.568 1.00 52.14 381 THR C N 1
ATOM 17772 C CA . THR G 3 362 ? 97.321 120.940 82.817 1.00 52.14 381 THR C CA 1
ATOM 17773 C C . THR G 3 362 ? 97.393 119.433 83.031 1.00 52.14 381 THR C C 1
ATOM 17774 O O . THR G 3 362 ? 98.483 118.860 83.115 1.00 52.14 381 THR C O 1
ATOM 17778 N N . ILE G 3 363 ? 96.228 118.797 83.120 1.00 54.80 382 ILE C N 1
ATOM 17779 C CA . ILE G 3 363 ? 96.118 117.354 83.310 1.00 54.80 382 ILE C CA 1
ATOM 17780 C C . ILE G 3 363 ? 95.431 116.788 82.076 1.00 54.80 382 ILE C C 1
ATOM 17781 O O . ILE G 3 363 ? 94.214 116.928 81.915 1.00 54.80 382 ILE C O 1
ATOM 17786 N N . THR G 3 364 ? 96.196 116.131 81.208 1.00 59.32 383 THR C N 1
ATOM 17787 C CA . THR G 3 364 ? 95.612 115.435 80.066 1.00 59.32 383 THR C CA 1
ATOM 17788 C C . THR G 3 364 ? 94.857 114.214 80.572 1.00 59.32 383 THR C C 1
ATOM 17789 O O . THR G 3 364 ? 95.468 113.213 80.959 1.00 59.32 383 THR C O 1
ATOM 17793 N N . LEU G 3 365 ? 93.525 114.291 80.573 1.00 58.93 384 LEU C N 1
ATOM 17794 C CA . LEU G 3 365 ? 92.691 113.254 81.182 1.00 58.93 384 LEU C CA 1
ATOM 17795 C C . LEU G 3 365 ? 92.521 112.081 80.215 1.00 58.93 384 LEU C C 1
ATOM 17796 O O . LEU G 3 365 ? 91.459 111.841 79.638 1.00 58.93 384 LEU C O 1
ATOM 17801 N N . THR G 3 366 ? 93.612 111.340 80.047 1.00 60.66 385 THR C N 1
ATOM 17802 C CA . THR G 3 366 ? 93.584 110.071 79.343 1.00 60.66 385 THR C CA 1
ATOM 17803 C C . THR G 3 366 ? 92.960 109.030 80.282 1.00 60.66 385 THR C C 1
ATOM 17804 O O . THR G 3 366 ? 92.949 109.210 81.503 1.00 60.66 385 THR C O 1
ATOM 17808 N N . ALA G 3 367 ? 92.402 107.959 79.699 1.00 60.83 386 ALA C N 1
ATOM 17809 C CA . ALA G 3 367 ? 91.568 107.022 80.453 1.00 60.83 386 ALA C CA 1
ATOM 17810 C C . ALA G 3 367 ? 92.333 106.343 81.586 1.00 60.83 386 ALA C C 1
ATOM 17811 O O . ALA G 3 367 ? 91.809 106.210 82.698 1.00 60.83 386 ALA C O 1
ATOM 17813 N N . ASP G 3 368 ? 93.572 105.911 81.334 1.00 61.02 387 ASP C N 1
ATOM 17814 C CA . ASP G 3 368 ? 94.360 105.320 82.413 1.00 61.02 387 ASP C CA 1
ATOM 17815 C C . ASP G 3 368 ? 94.798 106.382 83.416 1.00 61.02 387 ASP C C 1
ATOM 17816 O O . ASP G 3 368 ? 94.859 106.119 84.623 1.00 61.02 387 ASP C O 1
ATOM 17821 N N . VAL G 3 369 ? 95.089 107.593 82.932 1.00 58.51 388 VAL C N 1
ATOM 17822 C CA . VAL G 3 369 ? 95.392 108.710 83.825 1.00 58.51 388 VAL C CA 1
ATOM 17823 C C . VAL G 3 369 ? 94.173 109.057 84.672 1.00 58.51 388 VAL C C 1
ATOM 17824 O O . VAL G 3 369 ? 94.289 109.303 85.879 1.00 58.51 388 VAL C O 1
ATOM 17828 N N . MET G 3 370 ? 92.987 109.067 84.056 1.00 58.94 389 MET C N 1
ATOM 17829 C CA . MET G 3 370 ? 91.755 109.324 84.796 1.00 58.94 389 MET C CA 1
ATOM 17830 C C . MET G 3 370 ? 91.496 108.242 85.838 1.00 58.94 389 MET C C 1
ATOM 17831 O O . MET G 3 370 ? 91.046 108.538 86.952 1.00 58.94 389 MET C O 1
ATOM 17836 N N . SER G 3 371 ? 91.781 106.982 85.494 1.00 57.38 390 SER C N 1
ATOM 17837 C CA . SER G 3 371 ? 91.637 105.895 86.456 1.00 57.38 390 SER C CA 1
ATOM 17838 C C . SER G 3 371 ? 92.612 106.051 87.616 1.00 57.38 390 SER C C 1
ATOM 17839 O O . SER G 3 371 ? 92.262 105.780 88.769 1.00 57.38 390 SER C O 1
ATOM 17842 N N . TYR G 3 372 ? 93.841 106.490 87.328 1.00 53.47 391 TYR C N 1
ATOM 17843 C CA . TYR G 3 372 ? 94.815 106.725 88.390 1.00 53.47 391 TYR C CA 1
ATOM 17844 C C . TYR G 3 372 ? 94.381 107.862 89.311 1.00 53.47 391 TYR C C 1
ATOM 17845 O O . TYR G 3 372 ? 94.546 107.770 90.534 1.00 53.47 391 TYR C O 1
ATOM 17854 N N . ILE G 3 373 ? 93.843 108.945 88.742 1.00 54.33 392 ILE C N 1
ATOM 17855 C CA . ILE G 3 373 ? 93.367 110.060 89.561 1.00 54.33 392 ILE C CA 1
ATOM 17856 C C . ILE G 3 373 ? 92.178 109.627 90.413 1.00 54.33 392 ILE C C 1
ATOM 17857 O O . ILE G 3 373 ? 92.074 109.993 91.590 1.00 54.33 392 ILE C O 1
ATOM 17862 N N . HIS G 3 374 ? 91.272 108.830 89.838 1.00 56.37 393 HIS C N 1
ATOM 17863 C CA . HIS G 3 374 ? 90.122 108.334 90.590 1.00 56.37 393 HIS C CA 1
ATOM 17864 C C . HIS G 3 374 ? 90.550 107.380 91.700 1.00 56.37 393 HIS C C 1
ATOM 17865 O O . HIS G 3 374 ? 89.937 107.353 92.773 1.00 56.37 393 HIS C O 1
ATOM 17872 N N . SER G 3 375 ? 91.596 106.586 91.459 1.00 54.53 394 SER C N 1
ATOM 17873 C CA . SER G 3 375 ? 92.108 105.699 92.499 1.00 54.53 394 SER C CA 1
ATOM 17874 C C . SER G 3 375 ? 92.804 106.483 93.605 1.00 54.53 394 SER C C 1
ATOM 17875 O O . SER G 3 375 ? 92.726 106.107 94.780 1.00 54.53 394 SER C O 1
ATOM 17878 N N . MET G 3 376 ? 93.504 107.564 93.247 1.00 51.94 395 MET C N 1
ATOM 17879 C CA . MET G 3 376 ? 94.145 108.398 94.261 1.00 51.94 395 MET C CA 1
ATOM 17880 C C . MET G 3 376 ? 93.111 109.115 95.120 1.00 51.94 395 MET C C 1
ATOM 17881 O O . MET G 3 376 ? 93.173 109.066 96.354 1.00 51.94 395 MET C O 1
ATOM 17886 N N . ASN G 3 377 ? 92.149 109.777 94.483 1.00 54.77 396 ASN C N 1
ATOM 17887 C CA . ASN G 3 377 ? 91.104 110.498 95.205 1.00 54.77 396 ASN C CA 1
ATOM 17888 C C . ASN G 3 377 ? 89.919 110.660 94.269 1.00 54.77 396 ASN C C 1
ATOM 17889 O O . ASN G 3 377 ? 90.037 111.325 93.235 1.00 54.77 396 ASN C O 1
ATOM 17894 N N . SER G 3 378 ? 88.783 110.059 94.627 1.00 57.12 397 SER C N 1
ATOM 17895 C CA . SER G 3 378 ? 87.607 110.119 93.768 1.00 57.12 397 SER C CA 1
ATOM 17896 C C . SER G 3 378 ? 86.937 111.486 93.791 1.00 57.12 397 SER C C 1
ATOM 17897 O O . SER G 3 378 ? 86.130 111.779 92.903 1.00 57.12 397 SER C O 1
ATOM 17900 N N . SER G 3 379 ? 87.250 112.324 94.781 1.00 56.63 398 SER C N 1
ATOM 17901 C CA . SER G 3 379 ? 86.649 113.649 94.858 1.00 56.63 398 SER C CA 1
ATOM 17902 C C . SER G 3 379 ? 87.230 114.614 93.833 1.00 56.63 398 SER C C 1
ATOM 17903 O O . SER G 3 379 ? 86.611 115.647 93.556 1.00 56.63 398 SER C O 1
ATOM 17906 N N . ILE G 3 380 ? 88.403 114.306 93.273 1.00 54.64 399 ILE C N 1
ATOM 17907 C CA . ILE G 3 380 ? 88.993 115.168 92.252 1.00 54.64 399 ILE C CA 1
ATOM 17908 C C . ILE G 3 380 ? 88.154 115.142 90.979 1.00 54.64 399 ILE C C 1
ATOM 17909 O O . ILE G 3 380 ? 87.903 116.187 90.366 1.00 54.64 399 ILE C O 1
ATOM 17914 N N . LEU G 3 381 ? 87.697 113.956 90.567 1.00 58.17 400 LEU C N 1
ATOM 17915 C CA . LEU G 3 381 ? 86.801 113.871 89.416 1.00 58.17 400 LEU C CA 1
ATOM 17916 C C . LEU G 3 381 ? 85.441 114.486 89.714 1.00 58.17 400 LEU C C 1
ATOM 17917 O O . LEU G 3 381 ? 84.782 114.998 88.802 1.00 58.17 400 LEU C O 1
ATOM 17922 N N . GLU G 3 382 ? 84.996 114.424 90.971 1.00 57.57 401 GLU C N 1
ATOM 17923 C CA . GLU G 3 382 ? 83.756 115.089 91.356 1.00 57.57 401 GLU C CA 1
ATOM 17924 C C . GLU G 3 382 ? 83.885 116.603 91.236 1.00 57.57 401 GLU C C 1
ATOM 17925 O O . GLU G 3 382 ? 82.951 117.278 90.789 1.00 57.57 401 GLU C O 1
ATOM 17931 N N . ASP G 3 383 ? 85.035 117.150 91.635 1.00 56.66 402 ASP C N 1
ATOM 17932 C CA . ASP G 3 383 ? 85.252 118.589 91.521 1.00 56.66 402 ASP C CA 1
ATOM 17933 C C . ASP G 3 383 ? 85.453 119.008 90.070 1.00 56.66 402 ASP C C 1
ATOM 17934 O O . ASP G 3 383 ? 85.037 120.101 89.671 1.00 56.66 402 ASP C O 1
ATOM 17939 N N . TRP G 3 384 ? 86.089 118.155 89.267 1.00 54.27 403 TRP C N 1
ATOM 17940 C CA . TRP G 3 384 ? 86.347 118.470 87.869 1.00 54.27 403 TRP C CA 1
ATOM 17941 C C . TRP G 3 384 ? 85.157 118.184 86.962 1.00 54.27 403 TRP C C 1
ATOM 17942 O O . TRP G 3 384 ? 85.161 118.663 85.823 1.00 54.27 403 TRP C O 1
ATOM 17953 N N . ASN G 3 385 ? 84.155 117.452 87.463 1.00 57.17 404 ASN C N 1
ATOM 17954 C CA . ASN G 3 385 ? 82.939 116.959 86.773 1.00 57.17 404 ASN C CA 1
ATOM 17955 C C . ASN G 3 385 ? 82.849 117.045 85.242 1.00 57.17 404 ASN C C 1
ATOM 17956 O O . ASN G 3 385 ? 83.339 116.168 84.531 1.00 57.17 404 ASN C O 1
ATOM 17961 N N . ASP G 3 421 ? 83.870 117.911 102.081 1.00 51.90 440 ASP C N 1
ATOM 17962 C CA . ASP G 3 421 ? 85.276 117.680 102.401 1.00 51.90 440 ASP C CA 1
ATOM 17963 C C . ASP G 3 421 ? 85.486 116.885 103.699 1.00 51.90 440 ASP C C 1
ATOM 17964 O O . ASP G 3 421 ? 84.674 116.962 104.619 1.00 51.90 440 ASP C O 1
ATOM 17969 N N . PRO G 3 422 ? 86.550 116.074 103.747 1.00 51.97 441 PRO C N 1
ATOM 17970 C CA . PRO G 3 422 ? 86.857 115.347 104.989 1.00 51.97 441 PRO C CA 1
ATOM 17971 C C . PRO G 3 422 ? 87.305 116.245 106.126 1.00 51.97 441 PRO C C 1
ATOM 17972 O O . PRO G 3 422 ? 87.159 115.857 107.292 1.00 51.97 441 PRO C O 1
ATOM 17976 N N . TYR G 3 423 ? 87.839 117.427 105.829 1.00 46.74 442 TYR C N 1
ATOM 17977 C CA . TYR G 3 423 ? 88.346 118.336 106.857 1.00 46.74 442 TYR C CA 1
ATOM 17978 C C . TYR G 3 423 ? 87.276 119.358 107.245 1.00 46.74 442 TYR C C 1
ATOM 17979 O O . TYR G 3 423 ? 87.447 120.570 107.116 1.00 46.74 442 TYR C O 1
ATOM 17988 N N . ASP G 3 424 ? 86.150 118.839 107.732 1.00 51.34 443 ASP C N 1
ATOM 17989 C CA . ASP G 3 424 ? 85.022 119.681 108.119 1.00 51.34 443 ASP C CA 1
ATOM 17990 C C . ASP G 3 424 ? 85.098 120.080 109.591 1.00 51.34 443 ASP C C 1
ATOM 17991 O O . ASP G 3 424 ? 85.087 121.270 109.920 1.00 51.34 443 ASP C O 1
ATOM 17996 N N . LYS G 3 425 ? 85.176 119.094 110.485 1.00 49.70 444 LYS C N 1
ATOM 17997 C CA . LYS G 3 425 ? 85.238 119.367 111.915 1.00 49.70 444 LYS C CA 1
ATOM 17998 C C . LYS G 3 425 ? 86.612 119.831 112.375 1.00 49.70 444 LYS C C 1
ATOM 17999 O O . LYS G 3 425 ? 86.736 120.315 113.505 1.00 49.70 444 LYS C O 1
ATOM 18005 N N . LEU G 3 426 ? 87.637 119.692 111.540 1.00 42.26 445 LEU C N 1
ATOM 18006 C CA . LEU G 3 426 ? 88.973 120.135 111.909 1.00 42.26 445 LEU C CA 1
ATOM 18007 C C . LEU G 3 426 ? 89.050 121.656 111.897 1.00 42.26 445 LEU C C 1
ATOM 18008 O O . LEU G 3 426 ? 88.460 122.318 111.039 1.00 42.26 445 LEU C O 1
ATOM 18013 N N . LYS G 3 427 ? 89.784 122.211 112.857 1.00 36.55 446 LYS C N 1
ATOM 18014 C CA . LYS G 3 427 ? 89.900 123.655 113.021 1.00 36.55 446 LYS C CA 1
ATOM 18015 C C . LYS G 3 427 ? 91.171 124.118 112.319 1.00 36.55 446 LYS C C 1
ATOM 18016 O O . LYS G 3 427 ? 92.276 123.923 112.831 1.00 36.55 446 LYS C O 1
ATOM 18022 N N . PHE G 3 428 ? 91.010 124.737 111.153 1.00 35.02 447 PHE C N 1
ATOM 18023 C CA . PHE G 3 428 ? 92.120 125.292 110.398 1.00 35.02 447 PHE C CA 1
ATOM 18024 C C . PHE G 3 428 ? 91.965 126.801 110.293 1.00 35.02 447 PHE C C 1
ATOM 18025 O O . PHE G 3 428 ? 90.848 127.323 110.224 1.00 35.02 447 PHE C O 1
ATOM 18033 N N . TRP G 3 429 ? 93.094 127.499 110.284 1.00 33.21 448 TRP C N 1
ATOM 18034 C CA . TRP G 3 429 ? 93.096 128.930 109.996 1.00 33.21 448 TRP C CA 1
ATOM 18035 C C . TRP G 3 429 ? 92.872 129.086 108.499 1.00 33.21 448 TRP C C 1
ATOM 18036 O O . TRP G 3 429 ? 93.804 128.968 107.704 1.00 33.21 448 TRP C O 1
ATOM 18047 N N . ASN G 3 430 ? 91.627 129.326 108.104 1.00 36.11 449 ASN C N 1
ATOM 18048 C CA . ASN G 3 430 ? 91.289 129.417 106.691 1.00 36.11 449 ASN C CA 1
ATOM 18049 C C . ASN G 3 430 ? 91.680 130.790 106.161 1.00 36.11 449 ASN C C 1
ATOM 18050 O O . ASN G 3 430 ? 91.216 131.813 106.675 1.00 36.11 449 ASN C O 1
ATOM 18055 N N . VAL G 3 431 ? 92.530 130.815 105.139 1.00 36.83 450 VAL C N 1
ATOM 18056 C CA . VAL G 3 431 ? 92.838 132.039 104.412 1.00 36.83 450 VAL C CA 1
ATOM 18057 C C . VAL G 3 431 ? 92.361 131.863 102.976 1.00 36.83 450 VAL C C 1
ATOM 18058 O O . VAL G 3 431 ? 92.511 130.788 102.384 1.00 36.83 450 VAL C O 1
ATOM 18062 N N . ASP G 3 432 ? 91.718 132.899 102.450 1.00 42.87 451 ASP C N 1
ATOM 18063 C CA . ASP G 3 432 ? 91.034 132.844 101.163 1.00 42.87 451 ASP C CA 1
ATOM 18064 C C . ASP G 3 432 ? 91.839 133.646 100.150 1.00 42.87 451 ASP C C 1
ATOM 18065 O O . ASP G 3 432 ? 91.713 134.871 100.072 1.00 42.87 451 ASP C O 1
ATOM 18070 N N . LEU G 3 433 ? 92.667 132.952 99.373 1.00 41.43 452 LEU C N 1
ATOM 18071 C CA . LEU G 3 433 ? 93.401 133.567 98.271 1.00 41.43 452 LEU C CA 1
ATOM 18072 C C . LEU G 3 433 ? 92.727 133.295 96.935 1.00 41.43 452 LEU C C 1
ATOM 18073 O O . LEU G 3 433 ? 93.396 133.111 95.917 1.00 41.43 452 LEU C O 1
ATOM 18078 N N . LYS G 3 434 ? 91.394 133.249 96.922 1.00 43.84 453 LYS C N 1
ATOM 18079 C CA . LYS G 3 434 ? 90.673 133.080 95.665 1.00 43.84 453 LYS C CA 1
ATOM 18080 C C . LYS G 3 434 ? 90.768 134.330 94.800 1.00 43.84 453 LYS C C 1
ATOM 18081 O O . LYS G 3 434 ? 90.874 134.236 93.572 1.00 43.84 453 LYS C O 1
ATOM 18087 N N . GLU G 3 435 ? 90.732 135.509 95.420 1.00 45.81 454 GLU C N 1
ATOM 18088 C CA . GLU G 3 435 ? 90.741 136.776 94.702 1.00 45.81 454 GLU C CA 1
ATOM 18089 C C . GLU G 3 435 ? 92.042 137.546 94.914 1.00 45.81 454 GLU C C 1
ATOM 18090 O O . GLU G 3 435 ? 92.052 138.779 94.875 1.00 45.81 454 GLU C O 1
ATOM 18096 N N . LYS G 3 436 ? 93.143 136.836 95.144 1.00 42.66 455 LYS C N 1
ATOM 18097 C CA . LYS G 3 436 ? 94.454 137.448 95.318 1.00 42.66 455 LYS C CA 1
ATOM 18098 C C . LYS G 3 436 ? 95.500 136.733 94.476 1.00 42.66 455 LYS C C 1
ATOM 18099 O O . LYS G 3 436 ? 96.632 136.514 94.912 1.00 42.66 455 LYS C O 1
ATOM 18105 N N . PHE G 3 437 ? 95.134 136.358 93.254 1.00 40.19 456 PHE C N 1
ATOM 18106 C CA . PHE G 3 437 ? 96.056 135.762 92.295 1.00 40.19 456 PHE C CA 1
ATOM 18107 C C . PHE G 3 437 ? 96.394 136.810 91.245 1.00 40.19 456 PHE C C 1
ATOM 18108 O O . PHE G 3 437 ? 95.493 137.362 90.605 1.00 40.19 456 PHE C O 1
ATOM 18116 N N . SER G 3 438 ? 97.684 137.081 91.066 1.00 40.26 457 SER C N 1
ATOM 18117 C CA . SER G 3 438 ? 98.137 138.139 90.175 1.00 40.26 457 SER C CA 1
ATOM 18118 C C . SER G 3 438 ? 99.208 137.608 89.236 1.00 40.26 457 SER C C 1
ATOM 18119 O O . SER G 3 438 ? 100.152 136.944 89.676 1.00 40.26 457 SER C O 1
ATOM 18122 N N . LEU G 3 439 ? 99.059 137.910 87.944 1.00 42.50 458 LEU C N 1
ATOM 18123 C CA . LEU G 3 439 ? 100.051 137.497 86.958 1.00 42.50 458 LEU C CA 1
ATOM 18124 C C . LEU G 3 439 ? 101.323 138.328 87.051 1.00 42.50 458 LEU C C 1
ATOM 18125 O O . LEU G 3 439 ? 102.401 137.850 86.683 1.00 42.50 458 LEU C O 1
ATOM 18130 N N . ASP G 3 440 ? 101.218 139.568 87.521 1.00 43.44 459 ASP C N 1
ATOM 18131 C CA . ASP G 3 440 ? 102.364 140.473 87.619 1.00 43.44 459 ASP C CA 1
ATOM 18132 C C . ASP G 3 440 ? 103.174 140.209 88.893 1.00 43.44 459 ASP C C 1
ATOM 18133 O O . ASP G 3 440 ? 102.951 140.779 89.959 1.00 43.44 459 ASP C O 1
ATOM 18138 N N . LEU G 3 441 ? 104.177 139.339 88.748 1.00 40.71 460 LEU C N 1
ATOM 18139 C CA . LEU G 3 441 ? 104.952 138.880 89.896 1.00 40.71 460 LEU C CA 1
ATOM 18140 C C . LEU G 3 441 ? 105.863 139.967 90.452 1.00 40.71 460 LEU C C 1
ATOM 18141 O O . LEU G 3 441 ? 106.116 139.995 91.660 1.00 40.71 460 LEU C O 1
ATOM 18146 N N . ASP G 3 442 ? 106.346 140.877 89.603 1.00 41.63 461 ASP C N 1
ATOM 18147 C CA . ASP G 3 442 ? 107.341 141.859 90.025 1.00 41.63 461 ASP C CA 1
ATOM 18148 C C . ASP G 3 442 ? 106.797 142.899 91.000 1.00 41.63 461 ASP C C 1
ATOM 18149 O O . ASP G 3 442 ? 107.591 143.634 91.593 1.00 41.63 461 ASP C O 1
ATOM 18154 N N . GLN G 3 443 ? 105.482 142.982 91.184 1.00 40.81 462 GLN C N 1
ATOM 18155 C CA . GLN G 3 443 ? 104.901 143.920 92.136 1.00 40.81 462 GLN C CA 1
ATOM 18156 C C . GLN G 3 443 ? 104.914 143.406 93.570 1.00 40.81 462 GLN C C 1
ATOM 18157 O O . GLN G 3 443 ? 104.537 144.152 94.479 1.00 40.81 462 GLN C O 1
ATOM 18163 N N . TYR G 3 444 ? 105.337 142.167 93.794 1.00 38.20 463 TYR C N 1
ATOM 18164 C CA . TYR G 3 444 ? 105.330 141.536 95.103 1.00 38.20 463 TYR C CA 1
ATOM 18165 C C . TYR G 3 444 ? 106.714 140.995 95.425 1.00 38.20 463 TYR C C 1
ATOM 18166 O O . TYR G 3 444 ? 107.464 140.639 94.511 1.00 38.20 463 TYR C O 1
ATOM 18175 N N . PRO G 3 445 ? 107.086 140.939 96.714 1.00 36.64 464 PRO C N 1
ATOM 18176 C CA . PRO G 3 445 ? 108.474 140.558 97.058 1.00 36.64 464 PRO C CA 1
ATOM 18177 C C . PRO G 3 445 ? 108.851 139.146 96.648 1.00 36.64 464 PRO C C 1
ATOM 18178 O O . PRO G 3 445 ? 109.931 138.937 96.074 1.00 36.64 464 PRO C O 1
ATOM 18182 N N . LEU G 3 446 ? 107.987 138.166 96.926 1.00 37.08 465 LEU C N 1
ATOM 18183 C CA . LEU G 3 446 ? 108.276 136.792 96.534 1.00 37.08 465 LEU C CA 1
ATOM 18184 C C . LEU G 3 446 ? 108.315 136.639 95.022 1.00 37.08 465 LEU C C 1
ATOM 18185 O O . LEU G 3 446 ? 109.088 135.827 94.507 1.00 37.08 465 LEU C O 1
ATOM 18190 N N . GLY G 3 447 ? 107.513 137.419 94.296 1.00 37.78 466 GLY C N 1
ATOM 18191 C CA . GLY G 3 447 ? 107.602 137.405 92.846 1.00 37.78 466 GLY C CA 1
ATOM 18192 C C . GLY G 3 447 ? 108.924 137.943 92.332 1.00 37.78 466 GLY C C 1
ATOM 18193 O O . GLY G 3 447 ? 109.492 137.405 91.378 1.00 37.78 466 GLY C O 1
ATOM 18194 N N . ARG G 3 448 ? 109.437 139.006 92.960 1.00 38.10 467 ARG C N 1
ATOM 18195 C CA . ARG G 3 448 ? 110.748 139.528 92.585 1.00 38.10 467 ARG C CA 1
ATOM 18196 C C . ARG G 3 448 ? 111.853 138.525 92.889 1.00 38.10 467 ARG C C 1
ATOM 18197 O O . ARG G 3 448 ? 112.768 138.339 92.077 1.00 38.10 467 ARG C O 1
ATOM 18205 N N . LYS G 3 449 ? 111.781 137.861 94.046 1.00 38.97 468 LYS C N 1
ATOM 18206 C CA . LYS G 3 449 ? 112.790 136.858 94.375 1.00 38.97 468 LYS C CA 1
ATOM 18207 C C . LYS G 3 449 ? 112.687 135.632 93.474 1.00 38.97 468 LYS C C 1
ATOM 18208 O O . LYS G 3 449 ? 113.706 135.004 93.170 1.00 38.97 468 LYS C O 1
ATOM 18214 N N . PHE G 3 450 ? 111.476 135.283 93.034 1.00 38.57 469 PHE C N 1
ATOM 18215 C CA . PHE G 3 450 ? 111.312 134.183 92.091 1.00 38.57 469 PHE C CA 1
ATOM 18216 C C . PHE G 3 450 ? 111.858 134.546 90.717 1.00 38.57 469 PHE C C 1
ATOM 18217 O O . PHE G 3 450 ? 112.468 133.706 90.045 1.00 38.57 469 PHE C O 1
ATOM 18225 N N . LEU G 3 451 ? 111.635 135.787 90.277 1.00 38.82 470 LEU C N 1
ATOM 18226 C CA . LEU G 3 451 ? 112.176 136.231 88.997 1.00 38.82 470 LEU C CA 1
ATOM 18227 C C . LEU G 3 451 ? 113.697 136.311 89.039 1.00 38.82 470 LEU C C 1
ATOM 18228 O O . LEU G 3 451 ? 114.367 136.033 88.037 1.00 38.82 470 LEU C O 1
ATOM 18233 N N . VAL G 3 452 ? 114.256 136.701 90.187 1.00 40.11 471 VAL C N 1
ATOM 18234 C CA . VAL G 3 452 ? 115.705 136.674 90.366 1.00 40.11 471 VAL C CA 1
ATOM 18235 C C . VAL G 3 452 ? 116.220 135.238 90.333 1.00 40.11 471 VAL C C 1
ATOM 18236 O O . VAL G 3 452 ? 117.225 134.939 89.675 1.00 40.11 471 VAL C O 1
ATOM 18240 N N . GLN G 3 453 ? 115.531 134.329 91.029 1.00 41.72 472 GLN C N 1
ATOM 18241 C CA . GLN G 3 453 ? 115.930 132.924 91.050 1.00 41.72 472 GLN C CA 1
ATOM 18242 C C . GLN G 3 453 ? 115.779 132.280 89.676 1.00 41.72 472 GLN C C 1
ATOM 18243 O O . GLN G 3 453 ? 116.655 131.524 89.241 1.00 41.72 472 GLN C O 1
ATOM 18249 N N . ALA G 3 454 ? 114.684 132.565 88.980 1.00 41.26 473 ALA C N 1
ATOM 18250 C CA . ALA G 3 454 ? 114.455 131.995 87.657 1.00 41.26 473 ALA C CA 1
ATOM 18251 C C . ALA G 3 454 ? 114.945 132.939 86.564 1.00 41.26 473 ALA C C 1
ATOM 18252 O O . ALA G 3 454 ? 116.045 132.776 86.036 1.00 41.26 473 ALA C O 1
#

Foldseek 3Di:
DKAKEKDADQEDEAQAKGKMKIAIDPDAQLAFKKWKWWAFPPDGIDTAWIAGSVGDIDGDPVQVVFWDKGDDRVRRMIMIMGGRDDQRRFTWMKMFTAQDDDDPGPGDGPYIYPTHGHGYDD/DQAWDWDQAWEDEAQAKTKTKTADACQKPVVWWKWKWWDAPPDDIHTAATRQFDGDPPHDPQWGKDDDHRMIMIMHGRHDPVSQTKMKMWTAGPVVRGIGIHPIYGYDHD/DAFFCCVFWFFDPQKWKFKDDKDKAKAFCFQWAAPDPPDPGIGHNDFLQFKAKEKEFAAAPLPDDDPDPVPDDLVFKGKFKFFFKKAKAFDFDFDWDKFWAQFAQFQDQVVDDDVPDDPPDPRPGHTDIFTFKFKKKKFKFLAAFKWKAWEFDDADPVDGDDPPDQGDIDIDIDGRFGGAGEHGQQGQYQLQHRPDVLRNDGRRSSRGGHIGGPVVCCLVPQANGNGFDMDIDIAKDFDTKTFGDDDDNPADDCVVDPADPDPSNGDDTDHMGGRIDRDDLDPVRDPHSDMDGQPDTSHSHSRTNFPNIMIIIIRGNSNGDWDKDKDFQDPDDDPDDDPVRIDIGTMDMTMIMMMTMMTMIMGRNDPVNLVSVVVVPVVSCVVSCDPCPVGHHNYDYSHVRIDSPLCVDDNSVVVVVVD/DFFFPPVFWFFDPFKKKFKDDKDKAKAFCFAKACDDPPHNHIGHNDFLQFKAKEKEFAAQVVDDDDPDPPPDDLVFKGKFKFFFKWAKAFDFDFDWDKFWAQFAQFDDFPPDDPTAWAADDDRDGHTDIFTFKFKKKKFKFLAFFKWKAWEFDDADPVDGDDPPDQGDIDIDTHTRAGGAGAHGQQGQYQQLHRPPVLRNDGRNRSRGGHTYTPPVVLLPPQANRNGFDMDIDIAKDFDTKTFGHDDDNDADDCVVDPADPDRRNGGYGDDIGTRIDRDDLDDVPDPHSDMDGQPDTSHSHRRTNFPRIMIIIIRGNSRGDFDKDWDFQDPDDDPDDDPVRIDIGTMDMTMIMIMTMMTMIMGRRDPVSVVSVCVVPVVRCVVSCDPCDVGHHNYDYRHPRIRSPLCVDDNSVVVVVVD/DAFFPVVQWFFDPFKKKFKDDKDKAKAFQFQKDQPDPPDPGTGDNDFLQWKAKEKEFAAQPLDDDDPDPVPDDLVFKGKFKFFFKKAKAFPFDFDWDKFWFQFAQFQAQVVDGDDRPDAPPPSPGHTDIFTFKFKKKKFKFLFAFKWKAWEFDDADPVDGDDPPAQGDIDIDIDGRAGGAGAHGQQGQYQQQHRPPVLHHGGRNRSRGGHTYGPCVVLLPPQQNRNGFDMDIDIAKDFDTKTFGHDDDNDADDCVVDPADDDSRNGDHTDHMDTRIDHDDLDPVRDPHSDMDGQPDTSHSHSRTNFPSIMIMITRGNSHGDWDKDKDFQDDVPDPDDDPVRIDIGTMTMTMIMMMTMMTMIMRRRDPVVVVVVCVVPVVRCVVSCDPCDPGHHNYDYRHPRIDSCLCVDDNSVVVVVVD/DFFFVVVFWFFDPFKKKFKDPKDKAKAFCFQKAAPDPPDPGIGHNDFLQWKAKEKEFAAQPLPDDDPDPPPDDLVQKGKFKFFFKWAKAFPFDFDWDKFWDQFAQFFDFPPDPPVDPTPPDPSPGHTDIFTFKWKWKKFKFLAFFKWKAWEFDDADPVDGDDPPDQGDIDIDIDGRAGGAGEDTQQGQYQQQHRPPPLRNDGRNRSRGGHIDGPCVDLLPPQQNRNGFDMDMDIAKDFPTKTFGDDDDNPADDCVVDPADPDVRNGDGTDHMGGRIDHDDLDPVPDPHPDMDGQCATSHSHSRTNAPSIMIITTRGNSRGDWDKDKDAQDPDDDPDDDPVRIDIGTMTMTMIMIMTMMTMIMGRDDPVSLVVCVVVPCVSCVVSCDPCDPGHHNYDYRHVRIDSPLCVDDNSVVVVVVD/DFFFPPVQWFFDPFKKKFKDDKDKAKAFQQAKAQDDPPDPGIGHNDFLQWKAKEKEFAAQVLPDDDPDPVPDDLVQKGKFKFFFKWAKAFDFDFDWDKFWFQFAQFAAFPPDDTPPNDDPDDRRGHTDMFTFKFKWKKFKFLFFFKWKAWEFDDADPVHGDDPPDQGDIDIDIDGRAGGAGADGQQGQYQQQHRPPVLRHTGRNRSRGGHIGGPCVVLLPDQQSGNGFDMDIDIAKDFDTKTFGDDDDPPADDCVVDPADDDSRNGDHGDDIDGRIDHDDLDDVSDPHRDMDGQPDGSHSRSRTNAPSIMIMTTRGNSNGDWDKDKDFQDPDDDPDDDPVRIDIGTMTMTMIMIMTMITMIMGRPDPVSVVVVCVVPVVRCVVSCDPCDPGHHNYDYRHPRIDSPLCVDDNSVVVVVVD

B-factor: mean 42.93, std 14.56, range [24.39, 100.77]

Organism: Human papillomavirus type 18 (NCBI:txid333761)

Solvent-accessible surface area: 78101 Å² total; per-residue (Å²): 185,21,110,5,93,13,65,30,74,37,114,10,126,58,90,92,55,0,49,5,29,0,49,5,56,67,26,47,3,20,51,14,9,0,0,0,0,14,46,10,93,92,134,15,21,57,3,0,0,0,2,15,41,114,33,62,51,60,41,14,76,86,9,134,108,55,8,73,7,61,42,57,66,82,91,43,47,0,35,0,110,0,43,63,3,74,83,69,3,24,0,41,0,2,0,0,21,0,11,2,15,28,20,10,0,20,0,0,0,26,64,14,0,97,22,36,96,0,55,11,45,132,102,72,92,1,82,23,52,123,60,18,68,17,82,70,57,112,152,7,79,0,53,0,43,18,32,40,72,0,0,58,3,0,38,0,0,0,0,37,18,78,95,68,58,33,8,89,8,0,0,8,33,14,85,75,93,36,92,74,16,51,114,43,3,41,7,82,52,94,45,50,43,3,25,0,5,0,47,29,6,133,93,112,3,79,2,32,0,9,0,0,0,28,0,23,64,70,57,12,4,5,4,3,41,22,0,80,0,40,32,140,112,17,56,46,2,65,110,20,3,78,75,26,99,22,46,11,5,0,16,5,89,60,21,68,36,42,0,3,3,8,15,128,17,77,52,75,72,25,39,140,125,70,32,67,39,4,2,5,13,8,0,13,0,0,26,0,46,1,10,25,1,42,169,63,57,37,75,67,122,95,60,34,77,76,166,59,34,43,0,1,0,0,0,12,0,0,12,5,0,2,2,10,6,3,0,7,0,1,2,0,0,4,5,0,0,9,56,11,14,0,16,25,49,69,24,18,22,45,12,2,12,42,10,26,1,10,12,0,0,0,7,4,1,5,0,0,1,1,1,0,0,9,20,0,1,29,0,0,3,4,7,91,21,117,76,46,187,110,141,95,74,69,81,1,21,12,7,72,25,67,26,88,56,38,25,0,15,24,21,20,3,0,1,0,2,14,2,1,0,13,0,41,59,1,4,32,0,39,0,0,2,0,0,2,0,1,66,23,60,0,14,1,0,0,12,18,68,0,27,50,27,66,49,0,28,6,7,3,26,43,44,76,31,3,18,0,38,2,34,29,1,0,0,2,2,21,47,32,23,11,100,12,36,99,70,14,15,4,77,6,76,34,39,23,32,69,29,19,7,5,6,1,4,9,1,0,2,6,16,37,6,20,20,105,29,14,15,2,28,80,44,49,62,6,143,108,14,50,2,7,2,6,0,0,0,5,53,16,18,0,2,0,1,0,0,1,4,0,5,2,18,15,3,8,0,2,6,0,49,82,88,106,58,23,54,121,15,66,19,86,61,0,41,1,10,3,7,2,4,1,0,2,4,0,16,0,0,0,18,0,0,13,0,62,42,65,90,100,24,96,67,37,0,111,78,25,60,38,29,4,23,122,79,16,150,118,109,47,87,185,75,120,20,41,108,8,70,0,86,149,82,29,24,81,84,15,60,38,82,12,0,0,22,64,17,90,103,72,98,114,18,60,40,3,69,114,21,8,79,77,26,102,44,45,9,5,0,19,6,90,71,20,65,38,42,0,2,2,3,12,129,15,92,68,40,72,34,31,146,131,53,24,54,48,4,2,2,12,8,0,10,0,0,21,0,45,0,11,28,0,38,158,64,64,30,76,73,100,98,58,33,80,76,162,80,36,48,0,1,0,0,0,11,0,0,20,3,2,0,6,8,6,2,0,9,1,0,2,0,0,0,0,0,0,11,6,6,31,2,12,32,37,88,19,21,2,32,105,33,78,64,30,5,1,11,3,4,0,0,8,4,2,6,4,0,4,2,1,0,0,7,16,5,1,31,0,0,5,3,5,84,18,117,80,49,191,109,112,92,78,65,84,2,20,23,9,76,19,67,26,75,61,48,44,0,42,8,30,18,1,2,2,0,2,16,1,1,0,12,0,36,58,1,4,31,0,34,0,0,2,0,1,0,0,1,64,21,58,0,14,5,0,0,23,15,68,1,19,54,36,63,48,0,26,11,10,4,23,41,45,62,12,5,28,0,38,2,34,33,1,2,0,2,2,13,48,28,22,16,106,10,41,99,72,15,11,5,76,5,96,64,80,41,34,58,18,2,2,5,7,1,5,9,0,0,1,8,16,40,4,19,19,108,42,11,19,3,29,78,37,49,63,7,135,117,15,52,2,4,3,4,0,0,0,4,52,18,10,0,2,0,1,0,0,0,4,0,9,3,14,15,3,7,0,1,5,0,60,68,90,103,61,40,55,106,16,58,21,92,64,1,60,1,9,4,8,2,4,1,0,0,8,0,18,0,0,0,18,0,0,9,0,59,40,72,85,116,26,98,65,42,0,107,90,24,60,56,41,3,26,133,73,12,146,110,110,45,93,194,52,117,11,47,105,14,86,0,77,168,89,31,21,82,76,12,57,35,80,8,0,0,27,75,15,93,112,66,98,112,14,61,46,4,56,107,32,12,75,80,19,105,41,44,5,4,0,15,12,92,64,19,69,34,41,0,3,3,5,14,119,18,93,58,77,65,28,42,132,131,62,30,54,37,5,4,4,14,8,0,12,0,0,30,0,46,0,10,34,1,33,162,67,64,34,72,68,121,98,78,37,84,70,150,77,30,42,0,2,0,0,0,11,0,0,14,4,0,0,6,8,5,0,0,10,1,0,3,0,0,0,0,0,1,0,7,22,35,0,17,42,21,166,55,63,106,58,59,123,52,76,18,32,2,4,5,1,0,0,9,4,1,5,1,0,2,3,1,0,1,5,13,2,2,28,0,1,4,4,10,91,17,123,57,56,183,110,114,92,64,63,88,2,20,18,8,75,23,71,29,96,60,27,35,0,40,9,27,17,3,0,2,0,1,16,2,1,0,12,0,36,62,1,4,27,0,42,0,0,1,0,1,0,0,1,65,31,60,0,10,1,0,0,10,14,61,0,22,51,31,64,54,1,29,13,7,3,26,40,42,62,15,2,20,0,42,3,30,32,1,1,0,2,5,14,51,29,20,13,102,13,41,86,68,15,13,5,76,3,89,61,167,73,39,75,35,30,2,5,5,2,4,12,1,0,1,10,16,41,6,25,16,108,33,10,27,4,33,78,44,51,56,7,144,126,10,54,7,7,2,7,0,0,0,5,56,18,9,0,2,0,1,0,0,2,5,0,3,2,12,16,4,8,0,2,5,0,55,79,81,117,45,50,55,99,15,55,3,66,65,4,57,1,10,4,10,2,4,2,0,0,10,0,15,0,0,0,18,1,0,6,0,66,33,71,81,120,17,84,67,37,0,112,88,28,56,38,40,4,31,114,78,21,141,117,114,40,106,205,58,126,10,43,105,11,78,2,92,163,101,33,27,84,77,15,55,33,79,11,0,0,22,64,23,93,101,74,111,115,19,56,35,4,71,108,18,5,65,76,27,101,25,48,4,5,0,18,6,87,63,20,67,40,40,0,1,3,4,15,123,22,87,55,74,73,25,38,132,132,58,31,61,35,5,2,4,14,6,0,14,0,0,27,0,43,1,8,35,1,31,160,65,58,32,78,60,107,101,78,37,81,66,142,82,35,47,0,1,0,0,0,12,0,1,14,5,2,1,1,7,8,2,0,12,0,1,3,0,0,5,6,0,0,16,20,11,36,0,16,37,13,155,82,61,14,20,65,125,65,94,7,22,2,28,23,1,0,1,10,5,1,6,1,0,1,3,2,0,0,7,19,3,1,36,0,1,8,4,4,95,14,120,69,57,192,109,116,89,61,65,85,1,17,16,8,79,20,71,24,82,55,55,38,0,40,16,24,17,2,0,1,0,3,15,3,3,1,14,0,43,60,1,3,32,0,41,0,0,1,0,1,0,0,1,63,30,60,0,11,1,0,0,11,18,68,1,23,48,40,70,49,0,27,8,6,4,24,37,49,71,22,1,30,0,38,2,35,29,1,1,0,1,3,22,54,32,24,15,104,15,38,86,71,16,17,5,82,10,105,57,112,35,43,77,34,30,5,5,7,1,4,9,1,0,2,8,19,43,5,23,18,100,38,10,29,4,26,77,39,55,61,7,139,111,8,56,2,10,1,4,0,0,0,9,59,23,12,0,2,0,1,0,0,1,4,2,5,2,16,18,2,8,0,1,6,1,58,71,93,95,61,37,59,90,13,51,8,60,76,1,50,1,12,4,6,3,7,1,0,1,18,0,18,0,0,0,19,0,0,8,0,59,46,66,77,116,26,96,64,36,0,116,74,29,61,40,30,4,32,113,83,14,144,120,114,42,103,197,58,115,18,45,102,9,86,1,85,166,91,31,24,82,79,16,55,38,86,10,0,0,22,71,14,92,100,66,96,125,12,58,52,1,66,114,24,9,76,85,23,103,25,49,6,9,0,19,6,88,70,26,63,37,42,0,2,2,5,13,125,19,89,50,74,58,24,43,146,125,56,24,53,39,5,3,3,11,8,0,10,0,0,29,0,45,3,13,25,0,38,163,48,55,30,76,61,109,100,79,34,72,76,152,77,35,56,0,2,0,1,1,13,0,0,16,3,2,2,3,9,7,3,0,9,1,0,2,0,0,1,4,0,1,21,25,11,25,0,19,2,8,26,38,85,36,50,57,139,79,142,21,25,1,6,3,1,0,0,7,6,2,5,1,0,0,1,2,0,0,6,13,3,1,32,0,0,1,4,6,92,17,120,60,52,185,110,131,89,68,67,81,2,17,18,8,77,22,76,32,87,65,40,37,0,40,7,27,20,3,1,2,0,2,16,2,1,0,10,1,44,58,0,4,30,0,42,0,0,2,0,1,1,0,2,61,24,57,0,13,2,0,0,10,14,67,1,20,50,38,62,57,0,28,10,10,3,25,36,42,73,24,1,18,0,37,3,34,30,1,1,1,1,4,20,54,34,27,15,101,15,41,93,83,17,8,5,61,2,22,11,45,20,41,74,39,38,9,7,7,1,4,10,0,0,1,7,18,40,6,21,22,123,31,13,17,5,24,99,38,38,59,4,116,126,17,53,6,5,2,8,0,0,0,6,56,17,10,0,2,0,1,0,0,1,6,0,4,2,14,15,3,8,0,2,6,0,56,62,96,104,62,22,49,91,10,38,12,97,71,1,59,1,9,3,16,2,6,1,0,2,6,0,13,0,0,0,19,0,0,6,0,64,36,71,76,99,32,75,64,39,0,106,83,22,54,55,35,4,41,126,77,11,158,118,113,44,92,188,51,117,12,41,101,10,83,2,79,160,95,22,28,84,65,12,46,28,67,8,0,0,16,72,16,95,105,76,96

Secondary structure (DSSP, 8-state):
-PPPGGGT-EEEEEEEEEE-S-EEEEEBSSS-B-TTSSSSSPBPB--SSB-EEEEEEPPPTTTS--S-GGGS-TTTEEEEEEEEEEEEEE-SPPB---EEEEEE----B-SS--S---SSBS---EEEEE---EEEEEEEESSPPEEEEEEE-PPPSSSPPPTTSPPPEEEEEEE--TTPEEP-SS-SBBTTTSBSSS-SS-SSSSSSBEEEE-HHHHHS-SS--S-SEEEEEEEEEEEEEE---SEESSPPPGGG--B-SGGGSS------EEEEE---EESTT--SSSEEE-SS-SSS--SEEGGGEEEEEEEE-SB--EEEEEEESSSSPPSB--GGGEEEEEEEEEEEEEEEEEEEEEEE--HHHHHHHHHH-THHHHHH---SSSS--EEEE-TT-EES-GGGSHHHHHHHHH-/-PPPGGGTEEEEEEEEEEE-S-EEEEEBSSSPBPSBTTBSS-B-B--SSB-EEEEEE---TTTS--S-GGGS-TTTEEEEEEEEEEEEEE-SPPB---EEEEEE----B-SSS----S---S---EEEEE---EEEEEEEESSPPEEEEEEEPP--SSSPPPTTSPPPEEEEEEE--TTPEEP-SS-SBBHHHHBTTS-SS-GGGTSSBEEEE-HHHHHS-SS--S-SEEEEEEEEEEEEEEEPPSEESSPPPGGG--B-SGGGSS-----EEEEEE---EEGGG--SSS-EE-SS-SSS--SEEGGGEEEEEEEETTB--EEEEEEESSSSPPSB--GGGEEEEEEEEEEEEEEEEEEEEEEE--HHHHHHHHHH-HHHHHHH----SSS--EEEE-SS-EES-GGGSHHHHHHHHH-/----GGGT-EEEEEEEEEE-S-EEEEEBSSS-B-S-SSSSSPBPB--SSB-EEEEEEPPPTTTS--S-GGGS-TTTEEEEEEEEEEEEEE-SPPB---EEEEEE----B-SS--SS----SS---EEEEE---EEEEEEEESSPPEEEEEEEPPPPSSSPPPTTSPPPEEEEEEE--TTPEEP-SS-SBBHHHHBTTS-SS-TTTTSSBEEEE-HHHHHS-SS--S-SEEEEEEEEEEEEEEE--SEESSPPPGGGS-B-SGGGSS-----EEEEEE---EEGGG--SSSEEE-SS-SSS-SSEEGGGEEEEEEEETTB--EEEEEEESSSSPPSB--GGGEEEEEEEEEEEEEEEEEEEEEEE--HHHHHHHHHH-HHHHHHH----SSS--EEEE-TT-EES-GGGSHHHHHHHHH-/-PPPGGGS-EEEEEEEEEE-S-EEEEEBSSS-B-S-SS-SSPBPB--SSB-EEEEEEPPPTTTS--S-GGGS-TTTEEEEEEEEEEEEEE-SPPB---EEEEEE----B-SS--S----SS----EEEEE---EEEEEEEESSPPEEEEEEEPPPPSSSPPPTTSPPPEEEEEEE--TTPEEP-SS-SBBHHHHBTTS-SS-TTTTSSBEEEE-HHHHHS-SS--S-SEEEEEEEEEEEEEEE--SEESSPPPGGG--B-SGGGSS-----EEEEEE---EEGGG--SSS-EE-SS-SSSS-SEEGGGEEEEEEEETTB--EEEEEEESSTT--SB--STTEEEEEEEEEEEEEEEEEEEEEEE--HHHHHHHHHH-HHHHHHH----SSS--EEEE-SS-EES-GGGSHHHHHHHHH-/----GGGTEEEEEEEEEEE-S-EEEEEBSSS-B-TTSSSSSPBPB--SSB-EEEEEEPPPTTTS--S-GGGS-TTTEEEEEEEEEEEEEE-SPPB---EEEEEE----BSS---S-S----SS--EEEEE---EEEEEEEESSPPEEEEEEEPPPPSSSPPPTTSPPPEEEEEEE--TTPEEP-SS-SBBHHHHBSSS-SS-TTTTSSBEEEE-HHHHHS-SS--S-SEEEEEEEEEEEEEEE--SEESSPPPGGG--B-SGGGSS-----EEEEEE---EEGGG--SSS-EE-SS-SSSS-SEEGGGEEEEEEEETTB--EEEEEEESSSSPPSB--GGGEEEEEEEEEEEEEEEEEEEEEEE--HHHHHHHHHH-THHHHHH----SSS--EEEE-TT-EES--TTSHHHHHHHHH-/--EEEEES-SEE-TTSEEEEEEEEESS-SSSSEEEEEEE-TTS--EEEEEE-SSS-EEE-GGGTTTEEEEEETTTTEEEEEEES--GGG-EEEEEEEE--SSTT---SEEEE---EEEEE--/--EEB--SEEEE-TTSEEEEEEE--TTTTSSB--EEEEE-TTS--EEEEBTTTB--TTS-TTEEEEEETTEEEEEEES--GGG-SEEEEEEEETTTTEEEEE--EEEEE-

InterPro domains:
  IPR002210 Major capsid L1 (late) protein, Papillomavirus [MF_04002] (64-564)
  IPR002210 Major capsid L1 (late) protein, Papillomavirus [PF00500] (65-561)
  IPR002210 Major capsid L1 (late) protein, Papillomavirus [PR00865] (78-98)
  IPR002210 Major capsid L1 (late) protein, Papillomavirus [PR00865] (123-145)
  IPR002210 Major capsid L1 (late) protein, Papillomavirus [PR00865] (158-183)
  IPR002210 Major capsid L1 (late) protein, Papillomavirus [PR00865] (213-230)
  IPR002210 Major capsid L1 (late) protein, Papillomavirus [PR00865] (244-267)
  IPR002210 Major capsid L1 (late) protein, Papillomavirus [PR00865] (278-298)
  IPR002210 Major capsid L1 (late) protein, Papillomavirus [PR00865] (303-326)
  IPR002210 Major capsid L1 (late) protein, Papillomavirus [PR00865] (354-376)
  IPR002210 Major capsid L1 (late) protein, Papillomavirus [PR00865] (378-399)
  IPR002210 Major capsid L1 (late) protein, Papillomavirus [PR00865] (425-442)
  IPR002210 Major capsid L1 (late) protein, Papillomavirus [PR00865] (508-531)
  IPR011222 Double-stranded DNA virus, group I, capsid [SSF88648] (81-536)
  IPR036973 Major capsid L1 (late) superfamily, Papillomavirus [G3DSA:2.60.175.20] (81-475)
  IPR036973 Major capsid L1 (late) superfamily, Papillomavirus [G3DSA:2.60.175.20] (476-536)

Sequence (2327 aa):
QVQLQESGPGLVKPSETLSLTCTVSGGSITRYHWSWIRQPPGKGLEWIGNIYNRGSTKYNPSLKSRVTISIDISNNQFSLRLSSVTAADTAVYHCARWDNGHSYAIGGFDYWGQGILVTVSSQSVLTQPPSASGTPGQRVTISCSGSSFNIESNYVYWYQHLPGTAPKLLIYRNNQRPSGVPDRFSGTKSGTSASLAISGLRSEDETDYFCATWDDSLSVWVFGGGTKLTVLAVVNTDDYVTRTSIFYHAGSSRLLTVGNPYFRVPAGGGNKQDIPKVSAYQYRVFRVQLPDPNKFGLPDTSIYNPETQRLVWACAGVEIGRGQPLGVGLSGHPFYNKLDDTESSHAATSNVSEDVRDNVSVDYKQTQLCILGCAPAIGEHWAKGTASKSRPLSQGDCPPLELKNTVLEDGDMVDTGYGAMDFSTLQDTKCEVPLDICQSICKYPDYLQMSADPYGDSMFFCLRREQLFARHFWNRAGTMGDTVPQSLYIKGTGMRASPGSCVYSPSPSGSIVTSDSQLFNKPYWLHKAQGHNNGVCWHNQLFVTVVDTTRSTNLTICASTQSPVPGQYDATKFKQYSRHVEEYDLQFIFQLCTITLTADVMSYIHSMNSSILEDWNDPYDKLKFWNVDLKEKFSLDLDQYPLGRKFLVQAAVVNTDDYVTRTSIFYHAGSSRLLTVGNPYFRVPAGGGNKQDIPKVSAYQYRVFRVQLPDPNKFGLPDTSIYNPETQRLVWACAGVEIGRGQPLGVGLSGHPFYNKLDDTESSHAATSNVSEDVRDNVSVDYKQTQLCILGCAPAIGEHWAKGTASKSRPLSQGDCPPLELKNTVLEDGDMVDTGYGAMDFSTLQDTKCEVPLDICQSICKYPDYLQMSADPYGDSMFFCLRREQLFARHFWNRAGTMGDTVPQSLYIKGTGMRASPGSCVYSPSPSGSIVTSDSQLFNKPYWLHKAQGHNNGVCWHNQLFVTVVDTTRSTNLTICASTQSPVPGQYDATKFKQYSRHVEEYDLQFIFQLCTITLTADVMSYIHSMNSSILEDWNDPYDKLKFWNVDLKEKFSLDLDQYPLGRKFLVQAAVVNTDDYVTRTSIFYHAGSSRLLTVGNPYFRVPAGGGNKQDIPKVSAYQYRVFRVQLPDPNKFGLPDTSIYNPETQRLVWACAGVEIGRGQPLGVGLSGHPFYNKLDDTESSHAATSNVSEDVRDNVSVDYKQTQLCILGCAPAIGEHWAKGTASKSRPLSQGDCPPLELKNTVLEDGDMVDTGYGAMDFSTLQDTKCEVPLDICQSICKYPDYLQMSADPYGDSMFFCLRREQLFARHFWNRAGTMGDTVPQSLYIKGTGMRASPGSCVYSPSPSGSIVTSDSQLFNKPYWLHKAQGHNNGVCWHNQLFVTVVDTTRSTNLTICASTQSPVPGQYDATKFKQYSRHVEEYDLQFIFQLCTITLTADVMSYIHSMNSSILEDWNDPYDKLKFWNVDLKEKFSLDLDQYPLGRKFLVQAAVVNTDDYVTRTSIFYHAGSSRLLTVGNPYFRVPAGGGNKQDIPKVSAYQYRVFRVQLPDPNKFGLPDTSIYNPETQRLVWACAGVEIGRGQPLGVGLSGHPFYNKLDDTESSHAATSNVSEDVRDNVSVDYKQTQLCILGCAPAIGEHWAKGTASKSRPLSQGDCPPLELKNTVLEDGDMVDTGYGAMDFSTLQDTKCEVPLDICQSICKYPDYLQMSADPYGDSMFFCLRREQLFARHFWNRAGTMGDTVPQSLYIKGTGMRASPGSCVYSPSPSGSIVTSDSQLFNKPYWLHKAQGHNNGVCWHNQLFVTVVDTTRSTNLTICASTQSPVPGQYDATKFKQYSRHVEEYDLQFIFQLCTITLTADVMSYIHSMNSSILEDWNDPYDKLKFWNVDLKEKFSLDLDQYPLGRKFLVQAAVVNTDDYVTRTSIFYHAGSSRLLTVGNPYFRVPAGGGNKQDIPKVSAYQYRVFRVQLPDPNKFGLPDTSIYNPETQRLVWACAGVEIGRGQPLGVGLSGHPFYNKLDDTESSHAATSNVSEDVRDNVSVDYKQTQLCILGCAPAIGEHWAKGTASKSRPLSQGDCPPLELKNTVLEDGDMVDTGYGAMDFSTLQDTKCEVPLDICQSICKYPDYLQMSADPYGDSMFFCLRREQLFARHFWNRAGTMGDTVPQSLYIKGTGMRASPGSCVYSPSPSGSIVTSDSQLFNKPYWLHKAQGHNNGVCWHNQLFVTVVDTTRSTNLTICASTQSPVPGQYDATKFKQYSRHVEEYDLQFIFQLCTITLTADVMSYIHSMNSSILEDWNDPYDKLKFWNVDLKEKFSLDLDQYPLGRKFLVQA

Radius of gyration: 39.39 Å; Cα contacts (8 Å, |Δi|>4): 6494; chains: 7; bounding box: 102×108×120 Å